Protein 2JR1 (pdb70)

Radius of gyration: 14.99 Å; Cα contacts (8 Å, |Δi|>4): 120; chains: 1; bounding box: 29×48×18 Å

Sequence (79 aa):
FNVKQKSEITALVKEVTPPRKAPSKAKREAPIKYWLPHSGATWSGRGKIPKPFEAWIGTAAYTAWKAKHPDEKFPAFPGFNVKQKSEITALVKEVTPPRKAPSKAKREAPIKYWLPHSGATWSGRGKIPKPFEAWIGTAAYTAWKAKHPDEKFPAFPGFNVKQKSEITALVKEVTPPRKAPSKAKREAPIKYWLPHSGATWSGRGKIPKPFEAWIGTAAYTAWKAKHPDEKFPAFPGFNVKQKSEITALVKEVTPPRKAPSKAKREAPIKYWLPHSGATWSGRGKIPKPFEAWIGTAAYTAWKAKHPDEKFPAFPGFNVKQKSEITALVKEVTPPRKAPSKAKREAPIKYWLPHSGATWSGRGKIPKPFEAWIGTAAYTAWKAKHPDEKFPAFPGFNVKQKSEITALVKEVTPPRKAPSKAKREAPIKYWLPHSGATWSGRGKIPKPFEAWIGTAAYTAWKAKHPDEKFPAFPGFNVKQKSEITALVKEVTPPRKAPSKAKREAPIKYWLPHSGATWSGRGKIPKPFEAWIGTAAYTAWKAKHPDEKFPAFPGFNVKQKSEITALVKEVTPPRKAPSKAKREAPIKYWLPHSGATWSGRGKIPKPFEAWIGTAAYTAWKAKHPDEKFPAFPGFNVKQKSEITALVKEVTPPRKAPSKAKREAPIKYWLPHSGATWSGRGKIPKPFEAWIGTAAYTAWKAKHPDEKFPAFPGFNVKQKSEITALVKEVTPPRKAPSKAKREAPIKYWLPHSGATWSGRGKIPKPFEAWIGTAAYTAWKAKHPDEKFPAFPGFNVKQKSEITALVKEVTPPRKAPSKAKREAPIKYWLPHSGATWSGRGKIPKPFEAWIGTAAYTAWKAKHPDEKFPAFPGFNVKQKSEITALVKEVTPPRKAPSKAKREAPIKYWLPHSGATWSGRGKIPKPFEAWIGTAAYTAWKAKHPDEKFPAFPGFNVKQKSEITALVKEVTPPRKAPSKAKREAPIKYWLPHSGATWSGRGKIPKPFEAWIGTAAYTAWKAKHPDEKFPAFPGFNVKQKSEITALVKEVTPPRKAPSKAKREAPIKYWLPHSGATWSGRGKIPKPFEAWIGTAAYTAWKAKHPDEKFPAFPGFNVKQKSEITALVKEVTPPRKAPSKAKREAPIKYWLPHSGATWSGRGKIPKPFEAWIGTAAYTAWKAKHPDEKFPAFPGFNVKQKSEITALVKEVTPPRKAPSKAKREAPIKYWLPHSGATWSGRGKIPKPFEAWIGTAAYTAWKAKHPDEKFPAFPGFNVKQKSEITALVKEVTPPRKAPSKAKREAPIKYWLPHSGATWSGRGKIPKPFEAWIGTAAYTAWKAKHPDEKFPAFPGFNVKQKSEITALVKEVTPPRKAPSKAKREAPIKYWLPHSGATWSGRGKIPKPFEAWIGTAAYTAWKAKHPDEKFPAFPGFNVKQKSEITALVKEVTPPRKAPSKAKREAPIKYWLPHSGATWSGRGKIPKPFEAWIGTAAYTAWKAKHPDEKFPAFPGFNVKQKSEITALVKEVTPPRKAPSKAKREAPIKYWLPHSGATWSGRGKIPKPFEAWIGTAAYTAWKAKHPDEKFPAFPG

Foldseek 3Di:
DLQDAKDWDFADFDDDDPPDTDRWGWTWIFADCVVDVDGTDTDTHDPDDCQVPLQVCQQPVVVVRCVVHPPRGDNHHND

Solvent-accessible surface area: 6063 Å² total; per-resid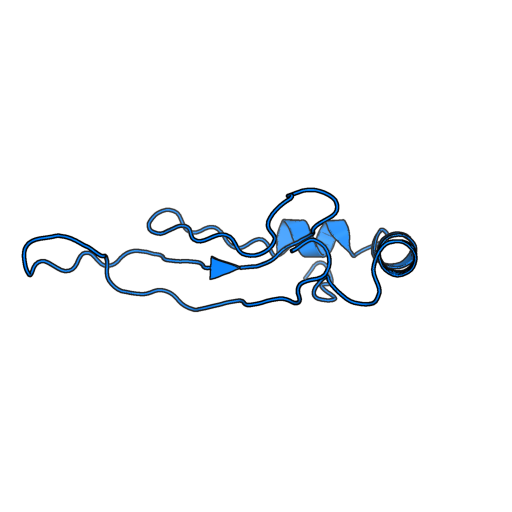ue (Å²): 214,102,97,114,104,32,59,77,101,122,49,112,88,60,114,71,147,79,145,197,107,50,112,18,119,5,50,92,8,3,6,2,19,147,172,63,123,138,11,32,42,101,123,44,41,157,43,27,95,23,66,109,72,1,7,205,35,11,85,80,43,64,114,50,13,83,95,108,37,88,60,7,1,105,88,19,164,84,110

InterPro domains:
  IPR027444 DNA-binding protein H-NS-like, C-terminal domain [PF00816] (85-112)
  IPR027444 DNA-binding protein H-NS-like, C-terminal domain [SM00528] (79-122)

Nearest PDB structures (foldseek):
  2jr1-assembly1_A  TM=9.848E-01  e=1.106E-14  Xylella fastidiosa 9a5c
  2jr1-assembly1_A  TM=9.880E-01  e=7.679E-14  Xylella fastidiosa 9a5c
  2jr1-assembly1_A  TM=9.969E-01  e=1.617E-14  Xylella fastidiosa 9a5c
  6koj-assembly2_B  TM=3.858E-01  e=5.248E+00  Homo sapiens
  2jr1-assembly1_A  TM=9.947E-01  e=1.209E-13  Xylella fastidiosa 9a5c

Secondary structure (DSSP, 8-state):
--S-----B---PPP-SSS-----EEEEE---TTT-SSS-EEEEES----HHHHHHHHHTTHHHHHHHSSS-S------

CATH classification: 3.30.160.510

Organism: Xylella fastidiosa (strain 9a5c) (NCBI:txid160492)

Structure (mmCIF, N/CA/C/O backbone):
data_2JR1
#
_entry.id   2JR1
#
loop_
_atom_site.group_PDB
_atom_site.id
_atom_site.type_symbol
_atom_site.label_atom_id
_atom_site.label_alt_id
_atom_site.label_comp_id
_atom_site.label_asym_id
_atom_site.label_entity_id
_atom_site.label_seq_id
_atom_site.pdbx_PDB_ins_code
_atom_site.Cartn_x
_atom_site.Cartn_y
_atom_site.Cartn_z
_atom_site.occupancy
_atom_site.B_iso_or_equiv
_atom_site.auth_seq_id
_atom_site.auth_comp_id
_atom_site.auth_asym_id
_atom_site.auth_atom_id
_atom_site.pdbx_PDB_model_num
ATOM 1 N N . PHE A 1 1 ? -11.046 8.884 -3.923 1.00 0.00 1 PHE A N 1
ATOM 2 C CA . PHE A 1 1 ? -11.073 10.370 -3.952 1.00 0.00 1 PHE A CA 1
ATOM 3 C C . PHE A 1 1 ? -9.695 10.978 -4.353 1.00 0.00 1 PHE A C 1
ATOM 4 O O . PHE A 1 1 ? -8.631 10.388 -4.123 1.00 0.00 1 PHE A O 1
ATOM 22 N N . ASN A 1 2 ? -9.716 12.203 -4.917 1.00 0.00 2 ASN A N 1
ATOM 23 C CA . ASN A 1 2 ? -8.473 12.972 -5.215 1.00 0.00 2 ASN A CA 1
ATOM 24 C C . ASN A 1 2 ? -7.713 13.434 -3.932 1.00 0.00 2 ASN A C 1
ATOM 25 O O . ASN A 1 2 ? -6.540 13.086 -3.773 1.00 0.00 2 ASN A O 1
ATOM 36 N N . VAL A 1 3 ? -8.361 14.164 -3.015 1.00 0.00 3 VAL A N 1
ATOM 37 C CA . VAL A 1 3 ? -7.804 14.403 -1.645 1.00 0.00 3 VAL A CA 1
ATOM 38 C C . VAL A 1 3 ? -8.173 13.188 -0.738 1.00 0.00 3 VAL A C 1
ATOM 39 O O . VAL A 1 3 ? -9.354 12.904 -0.507 1.00 0.00 3 VAL A O 1
ATOM 52 N N . LYS A 1 4 ? -7.156 12.400 -0.342 1.00 0.00 4 LYS A N 1
ATOM 53 C CA . LYS A 1 4 ? -7.362 11.185 0.494 1.00 0.00 4 LYS A CA 1
ATOM 54 C C . LYS A 1 4 ? -5.977 10.794 1.126 1.00 0.00 4 LYS A C 1
ATOM 55 O O . LYS A 1 4 ? -5.060 10.341 0.428 1.00 0.00 4 LYS A O 1
ATOM 74 N N . GLN A 1 5 ? -5.866 10.971 2.451 1.00 0.00 5 GLN A N 1
ATOM 75 C CA . GLN A 1 5 ? -4.595 10.759 3.200 1.00 0.00 5 GLN A CA 1
ATOM 76 C C . GLN A 1 5 ? -4.168 9.257 3.333 1.00 0.00 5 GLN A C 1
ATOM 77 O O . GLN A 1 5 ? -4.890 8.330 2.947 1.00 0.00 5 GLN A O 1
ATOM 91 N N . LYS A 1 6 ? -2.929 9.037 3.785 1.00 0.00 6 LYS A N 1
ATOM 92 C CA . LYS A 1 6 ? -2.182 7.779 3.528 1.00 0.00 6 LYS A CA 1
ATOM 93 C C . LYS A 1 6 ? -2.570 6.579 4.459 1.00 0.00 6 LYS A C 1
ATOM 94 O O . LYS A 1 6 ? -3.222 6.728 5.494 1.00 0.00 6 LYS A O 1
ATOM 113 N N . SER A 1 7 ? -2.204 5.361 4.042 1.00 0.00 7 SER A N 1
ATOM 114 C CA . SER A 1 7 ? -2.438 4.132 4.852 1.00 0.00 7 SER A CA 1
ATOM 115 C C . SER A 1 7 ? -1.394 3.057 4.448 1.00 0.00 7 SER A C 1
ATOM 116 O O . SER A 1 7 ? -1.445 2.559 3.323 1.00 0.00 7 SER A O 1
ATOM 124 N N . GLU A 1 8 ? -0.454 2.739 5.351 1.00 0.00 8 GLU A N 1
ATOM 125 C CA . GLU A 1 8 ? 0.594 1.711 5.095 1.00 0.00 8 GLU A CA 1
ATOM 126 C C . GLU A 1 8 ? 0.369 0.511 6.058 1.00 0.00 8 GLU A C 1
ATOM 127 O O . GLU A 1 8 ? 0.522 0.644 7.276 1.00 0.00 8 GLU A O 1
ATOM 139 N N . ILE A 1 9 ? -0.047 -0.638 5.509 1.00 0.00 9 ILE A N 1
ATOM 140 C CA . ILE A 1 9 ? -0.532 -1.793 6.320 1.00 0.00 9 ILE A CA 1
ATOM 141 C C . ILE A 1 9 ? 0.396 -3.034 6.061 1.00 0.00 9 ILE A C 1
ATOM 142 O O . ILE A 1 9 ? 0.893 -3.287 4.956 1.00 0.00 9 ILE A O 1
ATOM 158 N N . THR A 1 10 ? 0.594 -3.804 7.135 1.00 0.00 10 THR A N 1
ATOM 159 C CA . THR A 1 10 ? 1.526 -4.956 7.176 1.00 0.00 10 THR A CA 1
ATOM 160 C C . THR A 1 10 ? 0.980 -6.240 6.480 1.00 0.00 10 THR A C 1
ATOM 161 O O . THR A 1 10 ? -0.224 -6.415 6.264 1.00 0.00 10 THR A O 1
ATOM 172 N N . ALA A 1 11 ? 1.910 -7.140 6.132 1.00 0.00 11 ALA A N 1
ATOM 173 C CA . ALA A 1 11 ? 1.609 -8.388 5.408 1.00 0.00 11 ALA A CA 1
ATOM 174 C C . ALA A 1 11 ? 0.717 -9.432 6.146 1.00 0.00 11 ALA A C 1
ATOM 175 O O . ALA A 1 11 ? 0.749 -9.586 7.369 1.00 0.00 11 ALA A O 1
ATOM 182 N N . LEU A 1 12 ? -0.086 -10.136 5.342 1.00 0.00 12 LEU A N 1
ATOM 183 C CA . LEU A 1 12 ? -1.143 -11.059 5.821 1.00 0.00 12 LEU A CA 1
ATOM 184 C C . LEU A 1 12 ? -1.072 -12.395 5.021 1.00 0.00 12 LEU A C 1
ATOM 185 O O . LEU A 1 12 ? -0.651 -12.446 3.857 1.00 0.00 12 LEU A O 1
ATOM 201 N N . VAL A 1 13 ? -1.543 -13.480 5.646 1.00 0.00 13 VAL A N 1
ATOM 202 C CA . VAL A 1 13 ? -1.728 -14.790 4.969 1.00 0.00 13 VAL A CA 1
ATOM 203 C C . VAL A 1 13 ? -2.846 -14.766 3.868 1.00 0.00 13 VAL A C 1
ATOM 204 O O . VAL A 1 13 ? -3.856 -14.070 4.000 1.00 0.00 13 VAL A O 1
ATOM 217 N N . LYS A 1 14 ? -2.628 -15.514 2.779 1.00 0.00 14 LYS A N 1
ATOM 218 C CA . LYS A 1 14 ? -3.359 -15.293 1.501 1.00 0.00 14 LYS A CA 1
ATOM 219 C C . LYS A 1 14 ? -4.866 -15.680 1.504 1.00 0.00 14 LYS A C 1
ATOM 220 O O . LYS A 1 14 ? -5.284 -16.712 2.047 1.00 0.00 14 LYS A O 1
ATOM 239 N N . GLU A 1 15 ? -5.670 -14.863 0.809 1.00 0.00 15 GLU A N 1
ATOM 240 C CA . GLU A 1 15 ? -7.063 -15.211 0.439 1.00 0.00 15 GLU A CA 1
ATOM 241 C C . GLU A 1 15 ? -7.128 -16.321 -0.660 1.00 0.00 15 GLU A C 1
ATOM 242 O O . GLU A 1 15 ? -6.609 -16.173 -1.772 1.00 0.00 15 GLU A O 1
ATOM 254 N N . VAL A 1 16 ? -7.717 -17.461 -0.283 1.00 0.00 16 VAL A N 1
ATOM 255 C CA . VAL A 1 16 ? -7.830 -18.670 -1.154 1.00 0.00 16 VAL A CA 1
ATOM 256 C C . VAL A 1 16 ? -9.184 -19.381 -0.740 1.00 0.00 16 VAL A C 1
ATOM 257 O O . VAL A 1 16 ? -9.509 -19.429 0.455 1.00 0.00 16 VAL A O 1
ATOM 270 N N . THR A 1 17 ? -9.935 -19.946 -1.701 1.00 0.00 17 THR A N 1
ATOM 271 C CA . THR A 1 17 ? -11.262 -20.580 -1.420 1.00 0.00 17 THR A CA 1
ATOM 272 C C . THR A 1 17 ? -11.223 -21.769 -0.398 1.00 0.00 17 THR A C 1
ATOM 273 O O . THR A 1 17 ? -11.957 -21.647 0.586 1.00 0.00 17 THR A O 1
ATOM 284 N N . PRO A 1 18 ? -10.433 -22.874 -0.516 1.00 0.00 18 PRO A N 1
ATOM 285 C CA . PRO A 1 18 ? -10.303 -23.878 0.588 1.00 0.00 18 PRO A CA 1
ATOM 286 C C . PRO A 1 18 ? -9.356 -23.453 1.762 1.00 0.00 18 PRO A C 1
ATOM 287 O O . PRO A 1 18 ? -8.547 -22.530 1.584 1.00 0.00 18 PRO A O 1
ATOM 298 N N . PRO A 1 19 ? -9.375 -24.107 2.959 1.00 0.00 19 PRO A N 1
ATOM 299 C CA . PRO A 1 19 ? -8.499 -23.709 4.119 1.00 0.00 19 PRO A CA 1
ATOM 300 C C . PRO A 1 19 ? -6.992 -24.090 3.994 1.00 0.00 19 PRO A C 1
ATOM 301 O O . PRO A 1 19 ? -6.456 -24.917 4.734 1.00 0.00 19 PRO A O 1
ATOM 312 N N . ARG A 1 20 ? -6.310 -23.418 3.057 1.00 0.00 20 ARG A N 1
ATOM 313 C CA . ARG A 1 20 ? -4.865 -23.621 2.780 1.00 0.00 20 ARG A CA 1
ATOM 314 C C . ARG A 1 20 ? -4.204 -22.220 2.655 1.00 0.00 20 ARG A C 1
ATOM 315 O O . ARG A 1 20 ? -4.338 -21.537 1.635 1.00 0.00 20 ARG A O 1
ATOM 336 N N . LYS A 1 21 ? -3.523 -21.779 3.720 1.00 0.00 21 LYS A N 1
ATOM 337 C CA . LYS A 1 21 ? -3.016 -20.389 3.824 1.00 0.00 21 LYS A CA 1
ATOM 338 C C . LYS A 1 21 ? -1.538 -20.268 3.347 1.00 0.00 21 LYS A C 1
ATOM 339 O O . LYS A 1 21 ? -0.600 -20.609 4.073 1.00 0.00 21 LYS A O 1
ATOM 358 N N . ALA A 1 22 ? -1.345 -19.730 2.132 1.00 0.00 22 ALA A N 1
ATOM 359 C CA . ALA A 1 22 ? 0.006 -19.402 1.615 1.00 0.00 22 ALA A CA 1
ATOM 360 C C . ALA A 1 22 ? 0.644 -18.139 2.294 1.00 0.00 22 ALA A C 1
ATOM 361 O O . ALA A 1 22 ? -0.081 -17.151 2.484 1.00 0.00 22 ALA A O 1
ATOM 368 N N . PRO A 1 23 ? 1.959 -18.098 2.646 1.00 0.00 23 PRO A N 1
ATOM 369 C CA . PRO A 1 23 ? 2.567 -16.913 3.343 1.00 0.00 23 PRO A CA 1
ATOM 370 C C . PRO A 1 23 ? 2.903 -15.727 2.400 1.00 0.00 23 PRO A C 1
ATOM 371 O O . PRO A 1 23 ? 4.058 -15.457 2.059 1.00 0.00 23 PRO A O 1
ATOM 382 N N . SER A 1 24 ? 1.850 -15.008 1.993 1.00 0.00 24 SER A N 1
ATOM 383 C CA . SER A 1 24 ? 1.957 -13.943 0.974 1.00 0.00 24 SER A CA 1
ATOM 384 C C . SER A 1 24 ? 2.566 -12.633 1.518 1.00 0.00 24 SER A C 1
ATOM 385 O O . SER A 1 24 ? 2.107 -12.088 2.529 1.00 0.00 24 SER A O 1
ATOM 393 N N . LYS A 1 25 ? 3.571 -12.100 0.803 1.00 0.00 25 LYS A N 1
ATOM 394 C CA . LYS A 1 25 ? 4.149 -10.766 1.106 1.00 0.00 25 LYS A CA 1
ATOM 395 C C . LYS A 1 25 ? 3.169 -9.647 0.611 1.00 0.00 25 LYS A C 1
ATOM 396 O O . LYS A 1 25 ? 3.233 -9.177 -0.529 1.00 0.00 25 LYS A O 1
ATOM 415 N N . ALA A 1 26 ? 2.244 -9.277 1.505 1.00 0.00 26 ALA A N 1
ATOM 416 C CA . ALA A 1 26 ? 1.182 -8.302 1.215 1.00 0.00 26 ALA A CA 1
ATOM 417 C C . ALA A 1 26 ? 1.594 -6.888 1.674 1.00 0.00 26 ALA A C 1
ATOM 418 O O . ALA A 1 26 ? 1.968 -6.656 2.827 1.00 0.00 26 ALA A O 1
ATOM 425 N N . LYS A 1 27 ? 1.560 -5.945 0.739 1.00 0.00 27 LYS A N 1
ATOM 426 C CA . LYS A 1 27 ? 1.903 -4.533 1.021 1.00 0.00 27 LYS A CA 1
ATOM 427 C C . LYS A 1 27 ? 0.757 -3.630 0.486 1.00 0.00 27 LYS A C 1
ATOM 428 O O . LYS A 1 27 ? 0.333 -3.734 -0.673 1.00 0.00 27 LYS A O 1
ATOM 447 N N . ARG A 1 28 ? 0.222 -2.785 1.373 1.00 0.00 28 ARG A N 1
ATOM 448 C CA . ARG A 1 28 ? -0.933 -1.911 1.064 1.00 0.00 28 ARG A CA 1
ATOM 449 C C . ARG A 1 28 ? -0.500 -0.471 1.454 1.00 0.00 28 ARG A C 1
ATOM 450 O O . ARG A 1 28 ? -0.482 -0.154 2.645 1.00 0.00 28 ARG A O 1
ATOM 471 N N . GLU A 1 29 ? -0.109 0.348 0.468 1.00 0.00 29 GLU A N 1
ATOM 472 C CA . GLU A 1 29 ? 0.510 1.670 0.724 1.00 0.00 29 GLU A CA 1
ATOM 473 C C . GLU A 1 29 ? -0.106 2.757 -0.211 1.00 0.00 29 GLU A C 1
ATOM 474 O O . GLU A 1 29 ? -0.329 2.521 -1.408 1.00 0.00 29 GLU A O 1
ATOM 486 N N . ALA A 1 30 ? -0.263 3.976 0.323 1.00 0.00 30 ALA A N 1
ATOM 487 C CA . ALA A 1 30 ? -0.433 5.176 -0.513 1.00 0.00 30 ALA A CA 1
ATOM 488 C C . ALA A 1 30 ? 0.908 5.912 -0.841 1.00 0.00 30 ALA A C 1
ATOM 489 O O . ALA A 1 30 ? 1.533 6.442 0.081 1.00 0.00 30 ALA A O 1
ATOM 496 N N . PRO A 1 31 ? 1.316 6.060 -2.124 1.00 0.00 31 PRO A N 1
ATOM 497 C CA . PRO A 1 31 ? 2.356 7.063 -2.527 1.00 0.00 31 PRO A CA 1
ATOM 498 C C . PRO A 1 31 ? 1.680 8.407 -2.925 1.00 0.00 31 PRO A C 1
ATOM 499 O O . PRO A 1 31 ? 1.082 9.067 -2.064 1.00 0.00 31 PRO A O 1
ATOM 510 N N . ILE A 1 32 ? 1.743 8.817 -4.201 1.00 0.00 32 ILE A N 1
ATOM 511 C CA . ILE A 1 32 ? 1.351 10.176 -4.647 1.00 0.00 32 ILE A CA 1
ATOM 512 C C . ILE A 1 32 ? 0.139 10.169 -5.621 1.00 0.00 32 ILE A C 1
ATOM 513 O O . ILE A 1 32 ? 0.106 9.422 -6.602 1.00 0.00 32 ILE A O 1
ATOM 529 N N . LYS A 1 33 ? -0.814 11.087 -5.377 1.00 0.00 33 LYS A N 1
ATOM 530 C CA . LYS A 1 33 ? -1.925 11.364 -6.334 1.00 0.00 33 LYS A CA 1
ATOM 531 C C . LYS A 1 33 ? -1.542 12.075 -7.675 1.00 0.00 33 LYS A C 1
ATOM 532 O O . LYS A 1 33 ? -2.249 11.907 -8.668 1.00 0.00 33 LYS A O 1
ATOM 551 N N . TYR A 1 34 ? -0.440 12.837 -7.690 1.00 0.00 34 TYR A N 1
ATOM 552 C CA . TYR A 1 34 ? 0.149 13.399 -8.935 1.00 0.00 34 TYR A CA 1
ATOM 553 C C . TYR A 1 34 ? 0.655 12.353 -9.992 1.00 0.00 34 TYR A C 1
ATOM 554 O O . TYR A 1 34 ? 0.515 12.608 -11.188 1.00 0.00 34 TYR A O 1
ATOM 572 N N . TRP A 1 35 ? 1.213 11.207 -9.559 1.00 0.00 35 TRP A N 1
ATOM 573 C CA . TRP A 1 35 ? 1.577 10.084 -10.471 1.00 0.00 35 TRP A CA 1
ATOM 574 C C . TRP A 1 35 ? 0.449 9.010 -10.616 1.00 0.00 35 TRP A C 1
ATOM 575 O O . TRP A 1 35 ? 0.117 8.663 -11.750 1.00 0.00 35 TRP A O 1
ATOM 596 N N . LEU A 1 36 ? -0.104 8.459 -9.514 1.00 0.00 36 LEU A N 1
ATOM 597 C CA . LEU A 1 36 ? -1.137 7.392 -9.582 1.00 0.00 36 LEU A CA 1
ATOM 598 C C . LEU A 1 36 ? -2.552 7.952 -9.204 1.00 0.00 36 LEU A C 1
ATOM 599 O O . LEU A 1 36 ? -2.668 8.552 -8.129 1.00 0.00 36 LEU A O 1
ATOM 615 N N . PRO A 1 37 ? -3.655 7.741 -9.976 1.00 0.00 37 PRO A N 1
ATOM 616 C CA . PRO A 1 37 ? -5.012 8.275 -9.599 1.00 0.00 37 PRO A CA 1
ATOM 617 C C . PRO A 1 37 ? -5.689 7.723 -8.307 1.00 0.00 37 PRO A C 1
ATOM 618 O O . PRO A 1 37 ? -6.523 8.412 -7.719 1.00 0.00 37 PRO A O 1
ATOM 629 N N . HIS A 1 38 ? -5.307 6.522 -7.853 1.00 0.00 38 HIS A N 1
ATOM 630 C CA . HIS A 1 38 ? -5.665 5.992 -6.520 1.00 0.00 38 HIS A CA 1
ATOM 631 C C . HIS A 1 38 ? -4.358 5.837 -5.677 1.00 0.00 38 HIS A C 1
ATOM 632 O O . HIS A 1 38 ? -3.538 4.961 -5.963 1.00 0.00 38 HIS A O 1
ATOM 647 N N . SER A 1 39 ? -4.197 6.633 -4.604 1.00 0.00 39 SER A N 1
ATOM 648 C CA . SER A 1 39 ? -3.106 6.423 -3.619 1.00 0.00 39 SER A CA 1
ATOM 649 C C . SER A 1 39 ? -3.587 5.485 -2.477 1.00 0.00 39 SER A C 1
ATOM 650 O O . SER A 1 39 ? -4.324 5.912 -1.579 1.00 0.00 39 SER A O 1
ATOM 658 N N . GLY A 1 40 ? -3.182 4.220 -2.572 1.00 0.00 40 GLY A N 1
ATOM 659 C CA . GLY A 1 40 ? -3.594 3.151 -1.644 1.00 0.00 40 GLY A CA 1
ATOM 660 C C . GLY A 1 40 ? -3.733 1.820 -2.394 1.00 0.00 40 GLY A C 1
ATOM 661 O O . GLY A 1 40 ? -4.850 1.423 -2.732 1.00 0.00 40 GLY A O 1
ATOM 665 N N . ALA A 1 41 ? -2.595 1.184 -2.700 1.00 0.00 41 ALA A N 1
ATOM 666 C CA . ALA A 1 41 ? -2.538 0.054 -3.656 1.00 0.00 41 ALA A CA 1
ATOM 667 C C . ALA A 1 41 ? -2.189 -1.281 -2.948 1.00 0.00 41 ALA A C 1
ATOM 668 O O . ALA A 1 41 ? -1.106 -1.408 -2.365 1.00 0.00 41 ALA A O 1
ATOM 675 N N . THR A 1 42 ? -3.097 -2.265 -3.020 1.00 0.00 42 THR A N 1
ATOM 676 C CA . THR A 1 42 ? -2.883 -3.617 -2.430 1.00 0.00 42 THR A CA 1
ATOM 677 C C . THR A 1 42 ? -2.160 -4.582 -3.411 1.00 0.00 42 THR A C 1
ATOM 678 O O . THR A 1 42 ? -2.683 -4.893 -4.482 1.00 0.00 42 THR A O 1
ATOM 689 N N . TRP A 1 43 ? -0.976 -5.080 -3.019 1.00 0.00 43 TRP A N 1
ATOM 690 C CA . TRP A 1 43 ? -0.264 -6.145 -3.780 1.00 0.00 43 TRP A CA 1
ATOM 691 C C . TRP A 1 43 ? 0.019 -7.341 -2.828 1.00 0.00 43 TRP A C 1
ATOM 692 O O . TRP A 1 43 ? 0.872 -7.242 -1.945 1.00 0.00 43 TRP A O 1
ATOM 713 N N . SER A 1 44 ? -0.670 -8.469 -3.050 1.00 0.00 44 SER A N 1
ATOM 714 C CA . SER A 1 44 ? -0.387 -9.743 -2.343 1.00 0.00 44 SER A CA 1
ATOM 715 C C . SER A 1 44 ? 0.524 -10.680 -3.199 1.00 0.00 44 SER A C 1
ATOM 716 O O . SER A 1 44 ? 0.024 -11.323 -4.131 1.00 0.00 44 SER A O 1
ATOM 724 N N . GLY A 1 45 ? 1.827 -10.750 -2.897 1.00 0.00 45 GLY A N 1
ATOM 725 C CA . GLY A 1 45 ? 2.751 -11.648 -3.635 1.00 0.00 45 GLY A CA 1
ATOM 726 C C . GLY A 1 45 ? 4.192 -11.139 -3.710 1.00 0.00 45 GLY A C 1
ATOM 727 O O . GLY A 1 45 ? 5.042 -11.567 -2.926 1.00 0.00 45 GLY A O 1
ATOM 731 N N . ARG A 1 46 ? 4.463 -10.243 -4.667 1.00 0.00 46 ARG A N 1
ATOM 732 C CA . ARG A 1 46 ? 5.795 -9.590 -4.801 1.00 0.00 46 ARG A CA 1
ATOM 733 C C . ARG A 1 46 ? 5.977 -8.472 -3.744 1.00 0.00 46 ARG A C 1
ATOM 734 O O . ARG A 1 46 ? 5.081 -7.650 -3.514 1.00 0.00 46 ARG A O 1
ATOM 755 N N . GLY A 1 47 ? 7.170 -8.429 -3.132 1.00 0.00 47 GLY A N 1
ATOM 756 C CA . GLY A 1 47 ? 7.482 -7.450 -2.068 1.00 0.00 47 GLY A CA 1
ATOM 757 C C . GLY A 1 47 ? 7.739 -6.012 -2.540 1.00 0.00 47 GLY A C 1
ATOM 758 O O . GLY A 1 47 ? 8.884 -5.564 -2.575 1.00 0.00 47 GLY A O 1
ATOM 762 N N . LYS A 1 48 ? 6.654 -5.299 -2.859 1.00 0.00 48 LYS A N 1
ATOM 763 C CA . LYS A 1 48 ? 6.712 -3.863 -3.229 1.00 0.00 48 LYS A CA 1
ATOM 764 C C . LYS A 1 48 ? 6.678 -2.945 -1.979 1.00 0.00 48 LYS A C 1
ATOM 765 O O . LYS A 1 48 ? 5.741 -3.020 -1.183 1.00 0.00 48 LYS A O 1
ATOM 784 N N . ILE A 1 49 ? 7.675 -2.070 -1.818 1.00 0.00 49 ILE A N 1
ATOM 785 C CA . ILE A 1 49 ? 7.649 -1.020 -0.762 1.00 0.00 49 ILE A CA 1
ATOM 786 C C . ILE A 1 49 ? 7.969 0.333 -1.503 1.00 0.00 49 ILE A C 1
ATOM 787 O O . ILE A 1 49 ? 9.125 0.503 -1.910 1.00 0.00 49 ILE A O 1
ATOM 803 N N . PRO A 1 50 ? 7.051 1.323 -1.675 1.00 0.00 50 PRO A N 1
ATOM 804 C CA . PRO A 1 50 ? 7.369 2.596 -2.420 1.00 0.00 50 PRO A CA 1
ATOM 805 C C . PRO A 1 50 ? 8.147 3.720 -1.676 1.00 0.00 50 PRO A C 1
ATOM 806 O O . PRO A 1 50 ? 8.018 4.898 -2.009 1.00 0.00 50 PRO A O 1
ATOM 817 N N . LYS A 1 51 ? 9.036 3.326 -0.767 1.00 0.00 51 LYS A N 1
ATOM 818 C CA . LYS A 1 51 ? 9.974 4.232 -0.067 1.00 0.00 51 LYS A CA 1
ATOM 819 C C . LYS A 1 51 ? 11.129 4.811 -0.931 1.00 0.00 51 LYS A C 1
ATOM 820 O O . LYS A 1 51 ? 11.244 6.036 -0.890 1.00 0.00 51 LYS A O 1
ATOM 839 N N . PRO A 1 52 ? 11.953 4.100 -1.753 1.00 0.00 52 PRO A N 1
ATOM 840 C CA . PRO A 1 52 ? 12.857 4.783 -2.749 1.00 0.00 52 PRO A CA 1
ATOM 841 C C . PRO A 1 52 ? 12.176 5.658 -3.843 1.00 0.00 52 PRO A C 1
ATOM 842 O O . PRO A 1 52 ? 12.767 6.655 -4.264 1.00 0.00 52 PRO A O 1
ATOM 853 N N . PHE A 1 53 ? 10.926 5.341 -4.237 1.00 0.00 53 PHE A N 1
ATOM 854 C CA . PHE A 1 53 ? 10.071 6.267 -5.024 1.00 0.00 53 PHE A CA 1
ATOM 855 C C . PHE A 1 53 ? 9.642 7.525 -4.216 1.00 0.00 53 PHE A C 1
ATOM 856 O O . PHE A 1 53 ? 10.052 8.619 -4.599 1.00 0.00 53 PHE A O 1
ATOM 873 N N . GLU A 1 54 ? 8.872 7.385 -3.121 1.00 0.00 54 GLU A N 1
ATOM 874 C CA . GLU A 1 54 ? 8.446 8.538 -2.269 1.00 0.00 54 GLU A CA 1
ATOM 875 C C . GLU A 1 54 ? 9.580 9.424 -1.650 1.00 0.00 54 GLU A C 1
ATOM 876 O O . GLU A 1 54 ? 9.367 10.626 -1.474 1.00 0.00 54 GLU A O 1
ATOM 888 N N . ALA A 1 55 ? 10.762 8.846 -1.381 1.00 0.00 55 ALA A N 1
ATOM 889 C CA . ALA A 1 55 ? 11.988 9.597 -1.044 1.00 0.00 55 ALA A CA 1
ATOM 890 C C . ALA A 1 55 ? 12.545 10.488 -2.186 1.00 0.00 55 ALA A C 1
ATOM 891 O O . ALA A 1 55 ? 12.695 11.688 -1.969 1.00 0.00 55 ALA A O 1
ATOM 898 N N . TRP A 1 56 ? 12.813 9.948 -3.390 1.00 0.00 56 TRP A N 1
ATOM 899 C CA . TRP A 1 56 ? 13.208 10.785 -4.563 1.00 0.00 56 TRP A CA 1
ATOM 900 C C . TRP A 1 56 ? 12.080 11.703 -5.143 1.00 0.00 56 TRP A C 1
ATOM 901 O O . TRP A 1 56 ? 12.368 12.834 -5.538 1.00 0.00 56 TRP A O 1
ATOM 922 N N . ILE A 1 57 ? 10.806 11.283 -5.075 1.00 0.00 57 ILE A N 1
ATOM 923 C CA . ILE A 1 57 ? 9.627 12.213 -5.145 1.00 0.00 57 ILE A CA 1
ATOM 924 C C . ILE A 1 57 ? 9.482 13.248 -3.955 1.00 0.00 57 ILE A C 1
ATOM 925 O O . ILE A 1 57 ? 8.573 14.083 -3.997 1.00 0.00 57 ILE A O 1
ATOM 941 N N . GLY A 1 58 ? 10.365 13.256 -2.947 1.00 0.00 58 GLY A N 1
ATOM 942 C CA . GLY A 1 58 ? 10.430 14.298 -1.900 1.00 0.00 58 GLY A CA 1
ATOM 943 C C . GLY A 1 58 ? 11.760 15.047 -1.685 1.00 0.00 58 GLY A C 1
ATOM 944 O O . GLY A 1 58 ? 11.688 16.156 -1.159 1.00 0.00 58 GLY A O 1
ATOM 948 N N . THR A 1 59 ? 12.924 14.502 -2.083 1.00 0.00 59 THR A N 1
ATOM 949 C CA . THR A 1 59 ? 14.266 15.135 -1.859 1.00 0.00 59 THR A CA 1
ATOM 950 C C . THR A 1 59 ? 14.392 16.647 -2.272 1.00 0.00 59 THR A C 1
ATOM 951 O O . THR A 1 59 ? 14.910 17.457 -1.504 1.00 0.00 59 THR A O 1
ATOM 962 N N . ALA A 1 60 ? 13.878 16.973 -3.466 1.00 0.00 60 ALA A N 1
ATOM 963 C CA . ALA A 1 60 ? 13.596 18.373 -3.873 1.00 0.00 60 ALA A CA 1
ATOM 964 C C . ALA A 1 60 ? 12.112 18.659 -4.277 1.00 0.00 60 ALA A C 1
ATOM 965 O O . ALA A 1 60 ? 11.617 19.756 -4.008 1.00 0.00 60 ALA A O 1
ATOM 972 N N . ALA A 1 61 ? 11.404 17.692 -4.885 1.00 0.00 61 ALA A N 1
ATOM 973 C CA . ALA A 1 61 ? 9.996 17.842 -5.307 1.00 0.00 61 ALA A CA 1
ATOM 974 C C . ALA A 1 61 ? 8.916 18.182 -4.241 1.00 0.00 61 ALA A C 1
ATOM 975 O O . ALA A 1 61 ? 7.924 18.813 -4.604 1.00 0.00 61 ALA A O 1
ATOM 982 N N . TYR A 1 62 ? 9.123 17.814 -2.965 1.00 0.00 62 TYR A N 1
ATOM 983 C CA . TYR A 1 62 ? 8.241 18.220 -1.833 1.00 0.00 62 TYR A CA 1
ATOM 984 C C . TYR A 1 62 ? 7.818 19.718 -1.761 1.00 0.00 62 TYR A C 1
ATOM 985 O O . TYR A 1 62 ? 6.637 19.966 -1.528 1.00 0.00 62 TYR A O 1
ATOM 1003 N N . THR A 1 63 ? 8.715 20.687 -2.011 1.00 0.00 63 THR A N 1
ATOM 1004 C CA . THR A 1 63 ? 8.310 22.124 -2.111 1.00 0.00 63 THR A CA 1
ATOM 1005 C C . THR A 1 63 ? 7.300 22.485 -3.250 1.00 0.00 63 THR A C 1
ATOM 1006 O O . THR A 1 63 ? 6.395 23.289 -3.016 1.00 0.00 63 THR A O 1
ATOM 1017 N N . ALA A 1 64 ? 7.428 21.873 -4.442 1.00 0.00 64 ALA A N 1
ATOM 1018 C CA . ALA A 1 64 ? 6.381 21.955 -5.497 1.00 0.00 64 ALA A CA 1
ATOM 1019 C C . ALA A 1 64 ? 5.110 21.077 -5.244 1.00 0.00 64 ALA A C 1
ATOM 1020 O O . ALA A 1 64 ? 3.991 21.531 -5.485 1.00 0.00 64 ALA A O 1
ATOM 1027 N N . TRP A 1 65 ? 5.294 19.848 -4.739 1.00 0.00 65 TRP A N 1
ATOM 1028 C CA . TRP A 1 65 ? 4.204 18.979 -4.237 1.00 0.00 65 TRP A CA 1
ATOM 1029 C C . TRP A 1 65 ? 3.279 19.587 -3.128 1.00 0.00 65 TRP A C 1
ATOM 1030 O O . TRP A 1 65 ? 2.058 19.461 -3.224 1.00 0.00 65 TRP A O 1
ATOM 1051 N N . LYS A 1 66 ? 3.862 20.261 -2.132 1.00 0.00 66 LYS A N 1
ATOM 1052 C CA . LYS A 1 66 ? 3.129 21.047 -1.105 1.00 0.00 66 LYS A CA 1
ATOM 1053 C C . LYS A 1 66 ? 2.275 22.255 -1.620 1.00 0.00 66 LYS A C 1
ATOM 1054 O O . LYS A 1 66 ? 1.210 22.511 -1.059 1.00 0.00 66 LYS A O 1
ATOM 1073 N N . ALA A 1 67 ? 2.706 22.955 -2.685 1.00 0.00 67 ALA A N 1
ATOM 1074 C CA . ALA A 1 67 ? 1.806 23.847 -3.461 1.00 0.00 67 ALA A CA 1
ATOM 1075 C C . ALA A 1 67 ? 0.643 23.140 -4.235 1.00 0.00 67 ALA A C 1
ATOM 1076 O O . ALA A 1 67 ? -0.463 23.675 -4.261 1.00 0.00 67 ALA A O 1
ATOM 1083 N N . LYS A 1 68 ? 0.875 21.958 -4.834 1.00 0.00 68 LYS A N 1
ATOM 1084 C CA . LYS A 1 68 ? -0.200 21.172 -5.500 1.00 0.00 68 LYS A CA 1
ATOM 1085 C C . LYS A 1 68 ? -1.217 20.466 -4.541 1.00 0.00 68 LYS A C 1
ATOM 1086 O O . LYS A 1 68 ? -2.407 20.448 -4.865 1.00 0.00 68 LYS A O 1
ATOM 1105 N N . HIS A 1 69 ? -0.783 19.869 -3.421 1.00 0.00 69 HIS A N 1
ATOM 1106 C CA . HIS A 1 69 ? -1.688 19.220 -2.428 1.00 0.00 69 HIS A CA 1
ATOM 1107 C C . HIS A 1 69 ? -1.241 19.527 -0.947 1.00 0.00 69 HIS A C 1
ATOM 1108 O O . HIS A 1 69 ? -0.046 19.742 -0.722 1.00 0.00 69 HIS A O 1
ATOM 1123 N N . PRO A 1 70 ? -2.132 19.544 0.088 1.00 0.00 70 PRO A N 1
ATOM 1124 C CA . PRO A 1 70 ? -1.849 20.253 1.388 1.00 0.00 70 PRO A CA 1
ATOM 1125 C C . PRO A 1 70 ? -0.752 19.634 2.272 1.00 0.00 70 PRO A C 1
ATOM 1126 O O . PRO A 1 70 ? 0.336 20.210 2.368 1.00 0.00 70 PRO A O 1
ATOM 1137 N N . ASP A 1 71 ? -0.955 18.459 2.875 1.00 0.00 71 ASP A N 1
ATOM 1138 C CA . ASP A 1 71 ? 0.150 17.482 3.052 1.00 0.00 71 ASP A CA 1
ATOM 1139 C C . ASP A 1 71 ? -0.389 16.041 2.821 1.00 0.00 71 ASP A C 1
ATOM 1140 O O . ASP A 1 71 ? -0.495 15.221 3.741 1.00 0.00 71 ASP A O 1
ATOM 1149 N N . GLU A 1 72 ? -0.729 15.731 1.559 1.00 0.00 72 GLU A N 1
ATOM 1150 C CA . GLU A 1 72 ? -1.193 14.369 1.194 1.00 0.00 72 GLU A CA 1
ATOM 1151 C C . GLU A 1 72 ? -0.073 13.275 1.199 1.00 0.00 72 GLU A C 1
ATOM 1152 O O . GLU A 1 72 ? -0.332 12.171 1.651 1.00 0.00 72 GLU A O 1
ATOM 1164 N N . LYS A 1 73 ? 1.125 13.572 0.681 1.00 0.00 73 LYS A N 1
ATOM 1165 C CA . LYS A 1 73 ? 2.271 12.619 0.606 1.00 0.00 73 LYS A CA 1
ATOM 1166 C C . LYS A 1 73 ? 3.044 12.475 1.946 1.00 0.00 73 LYS A C 1
ATOM 1167 O O . LYS A 1 73 ? 3.208 13.453 2.679 1.00 0.00 73 LYS A O 1
ATOM 1186 N N . PHE A 1 74 ? 3.548 11.263 2.260 1.00 0.00 74 PHE A N 1
ATOM 1187 C CA . PHE A 1 74 ? 4.328 11.037 3.517 1.00 0.00 74 PHE A CA 1
ATOM 1188 C C . PHE A 1 74 ? 5.762 11.674 3.435 1.00 0.00 74 PHE A C 1
ATOM 1189 O O . PHE A 1 74 ? 6.505 11.282 2.528 1.00 0.00 74 PHE A O 1
ATOM 1206 N N . PRO A 1 75 ? 6.213 12.603 4.319 1.00 0.00 75 PRO A N 1
ATOM 1207 C CA . PRO A 1 75 ? 7.505 13.347 4.119 1.00 0.00 75 PRO A CA 1
ATOM 1208 C C . PRO A 1 75 ? 8.784 12.495 4.313 1.00 0.00 75 PRO A C 1
ATOM 1209 O O . PRO A 1 75 ? 9.386 12.431 5.389 1.00 0.00 75 PRO A O 1
ATOM 1220 N N . ALA A 1 76 ? 9.172 11.841 3.213 1.00 0.00 76 ALA A N 1
ATOM 1221 C CA . ALA A 1 76 ? 10.266 10.855 3.194 1.00 0.00 76 ALA A CA 1
ATOM 1222 C C . ALA A 1 76 ? 11.572 11.438 2.586 1.00 0.00 76 ALA A C 1
ATOM 1223 O O . ALA A 1 76 ? 11.571 12.062 1.518 1.00 0.00 76 ALA A O 1
ATOM 1230 N N . PHE A 1 77 ? 12.684 11.194 3.279 1.00 0.00 77 PHE A N 1
ATOM 1231 C CA . PHE A 1 77 ? 14.050 11.537 2.799 1.00 0.00 77 PHE A CA 1
ATOM 1232 C C . PHE A 1 77 ? 14.800 10.300 2.187 1.00 0.00 77 PHE A C 1
ATOM 1233 O O . PHE A 1 77 ? 14.445 9.163 2.527 1.00 0.00 77 PHE A O 1
ATOM 1250 N N . PRO A 1 78 ? 15.862 10.437 1.347 1.00 0.00 78 PRO A N 1
ATOM 1251 C CA . PRO A 1 78 ? 16.662 9.258 0.878 1.00 0.00 78 PRO A CA 1
ATOM 1252 C C . PRO A 1 78 ? 17.651 8.739 1.958 1.00 0.00 78 PRO A C 1
ATOM 1253 O O . PRO A 1 78 ? 18.678 9.366 2.236 1.00 0.00 78 PRO A O 1
ATOM 1264 N N . GLY A 1 79 ? 17.309 7.594 2.569 1.00 0.00 79 GLY A N 1
ATOM 1265 C CA . GLY A 1 79 ? 18.090 7.024 3.685 1.00 0.00 79 GLY A CA 1
ATOM 1266 C C . GLY A 1 79 ? 18.203 5.507 3.588 1.00 0.00 79 GLY A C 1
ATOM 1267 O O . GLY A 1 79 ? 17.888 4.755 4.508 1.00 0.00 79 GLY A O 1
ATOM 1271 N N . PHE A 1 1 ? -13.929 15.498 -1.822 1.00 0.00 1 PHE A N 2
ATOM 1272 C CA . PHE A 1 1 ? -12.452 15.439 -1.864 1.00 0.00 1 PHE A CA 2
ATOM 1273 C C . PHE A 1 1 ? -11.950 14.266 -2.758 1.00 0.00 1 PHE A C 2
ATOM 1274 O O . PHE A 1 1 ? -12.135 13.089 -2.434 1.00 0.00 1 PHE A O 2
ATOM 1292 N N . ASN A 1 2 ? -11.229 14.609 -3.836 1.00 0.00 2 ASN A N 2
ATOM 1293 C CA . ASN A 1 2 ? -10.461 13.620 -4.649 1.00 0.00 2 ASN A CA 2
ATOM 1294 C C . ASN A 1 2 ? -9.211 12.996 -3.926 1.00 0.00 2 ASN A C 2
ATOM 1295 O O . ASN A 1 2 ? -8.921 11.808 -4.097 1.00 0.00 2 ASN A O 2
ATOM 1306 N N . VAL A 1 3 ? -8.454 13.823 -3.189 1.00 0.00 3 VAL A N 2
ATOM 1307 C CA . VAL A 1 3 ? -7.224 13.401 -2.475 1.00 0.00 3 VAL A CA 2
ATOM 1308 C C . VAL A 1 3 ? -7.515 12.975 -0.997 1.00 0.00 3 VAL A C 2
ATOM 1309 O O . VAL A 1 3 ? -8.397 13.530 -0.336 1.00 0.00 3 VAL A O 2
ATOM 1322 N N . LYS A 1 4 ? -6.773 11.971 -0.499 1.00 0.00 4 LYS A N 2
ATOM 1323 C CA . LYS A 1 4 ? -6.892 11.492 0.906 1.00 0.00 4 LYS A CA 2
ATOM 1324 C C . LYS A 1 4 ? -5.499 10.976 1.452 1.00 0.00 4 LYS A C 2
ATOM 1325 O O . LYS A 1 4 ? -4.675 10.409 0.723 1.00 0.00 4 LYS A O 2
ATOM 1344 N N . GLN A 1 5 ? -5.332 11.162 2.769 1.00 0.00 5 GLN A N 2
ATOM 1345 C CA . GLN A 1 5 ? -4.167 10.678 3.562 1.00 0.00 5 GLN A CA 2
ATOM 1346 C C . GLN A 1 5 ? -3.842 9.145 3.513 1.00 0.00 5 GLN A C 2
ATOM 1347 O O . GLN A 1 5 ? -4.503 8.345 2.845 1.00 0.00 5 GLN A O 2
ATOM 1361 N N . LYS A 1 6 ? -2.707 8.770 4.122 1.00 0.00 6 LYS A N 2
ATOM 1362 C CA . LYS A 1 6 ? -1.934 7.568 3.714 1.00 0.00 6 LYS A CA 2
ATOM 1363 C C . LYS A 1 6 ? -2.346 6.272 4.465 1.00 0.00 6 LYS A C 2
ATOM 1364 O O . LYS A 1 6 ? -2.550 6.270 5.680 1.00 0.00 6 LYS A O 2
ATOM 1383 N N . SER A 1 7 ? -2.465 5.168 3.708 1.00 0.00 7 SER A N 2
ATOM 1384 C CA . SER A 1 7 ? -2.871 3.854 4.272 1.00 0.00 7 SER A CA 2
ATOM 1385 C C . SER A 1 7 ? -1.677 2.868 4.217 1.00 0.00 7 SER A C 2
ATOM 1386 O O . SER A 1 7 ? -1.363 2.361 3.142 1.00 0.00 7 SER A O 2
ATOM 1394 N N . GLU A 1 8 ? -1.038 2.633 5.369 1.00 0.00 8 GLU A N 2
ATOM 1395 C CA . GLU A 1 8 ? 0.160 1.756 5.478 1.00 0.00 8 GLU A CA 2
ATOM 1396 C C . GLU A 1 8 ? -0.204 0.492 6.330 1.00 0.00 8 GLU A C 2
ATOM 1397 O O . GLU A 1 8 ? -0.195 0.543 7.564 1.00 0.00 8 GLU A O 2
ATOM 1409 N N . ILE A 1 9 ? -0.562 -0.627 5.673 1.00 0.00 9 ILE A N 2
ATOM 1410 C CA . ILE A 1 9 ? -1.052 -1.857 6.371 1.00 0.00 9 ILE A CA 2
ATOM 1411 C C . ILE A 1 9 ? 0.009 -3.005 6.238 1.00 0.00 9 ILE A C 2
ATOM 1412 O O . ILE A 1 9 ? 0.645 -3.206 5.197 1.00 0.00 9 ILE A O 2
ATOM 1428 N N . THR A 1 10 ? 0.137 -3.774 7.326 1.00 0.00 10 THR A N 2
ATOM 1429 C CA . THR A 1 10 ? 1.105 -4.898 7.445 1.00 0.00 10 THR A CA 2
ATOM 1430 C C . THR A 1 10 ? 0.689 -6.186 6.657 1.00 0.00 10 THR A C 2
ATOM 1431 O O . THR A 1 10 ? -0.490 -6.436 6.385 1.00 0.00 10 THR A O 2
ATOM 1442 N N . ALA A 1 11 ? 1.696 -7.001 6.300 1.00 0.00 11 ALA A N 2
ATOM 1443 C CA . ALA A 1 11 ? 1.527 -8.193 5.446 1.00 0.00 11 ALA A CA 2
ATOM 1444 C C . ALA A 1 11 ? 0.679 -9.362 6.029 1.00 0.00 11 ALA A C 2
ATOM 1445 O O . ALA A 1 11 ? 0.961 -9.880 7.112 1.00 0.00 11 ALA A O 2
ATOM 1452 N N . LEU A 1 12 ? -0.349 -9.770 5.273 1.00 0.00 12 LEU A N 2
ATOM 1453 C CA . LEU A 1 12 ? -1.283 -10.850 5.667 1.00 0.00 12 LEU A CA 2
ATOM 1454 C C . LEU A 1 12 ? -0.982 -12.156 4.862 1.00 0.00 12 LEU A C 2
ATOM 1455 O O . LEU A 1 12 ? -0.742 -12.130 3.650 1.00 0.00 12 LEU A O 2
ATOM 1471 N N . VAL A 1 13 ? -1.067 -13.301 5.551 1.00 0.00 13 VAL A N 2
ATOM 1472 C CA . VAL A 1 13 ? -1.027 -14.653 4.920 1.00 0.00 13 VAL A CA 2
ATOM 1473 C C . VAL A 1 13 ? -2.231 -14.919 3.949 1.00 0.00 13 VAL A C 2
ATOM 1474 O O . VAL A 1 13 ? -3.340 -14.422 4.161 1.00 0.00 13 VAL A O 2
ATOM 1487 N N . LYS A 1 14 ? -1.992 -15.702 2.885 1.00 0.00 14 LYS A N 2
ATOM 1488 C CA . LYS A 1 14 ? -2.913 -15.748 1.715 1.00 0.00 14 LYS A CA 2
ATOM 1489 C C . LYS A 1 14 ? -4.316 -16.377 2.008 1.00 0.00 14 LYS A C 2
ATOM 1490 O O . LYS A 1 14 ? -4.465 -17.378 2.721 1.00 0.00 14 LYS A O 2
ATOM 1509 N N . GLU A 1 15 ? -5.330 -15.741 1.428 1.00 0.00 15 GLU A N 2
ATOM 1510 C CA . GLU A 1 15 ? -6.753 -16.106 1.549 1.00 0.00 15 GLU A CA 2
ATOM 1511 C C . GLU A 1 15 ? -7.177 -17.039 0.378 1.00 0.00 15 GLU A C 2
ATOM 1512 O O . GLU A 1 15 ? -6.973 -16.745 -0.805 1.00 0.00 15 GLU A O 2
ATOM 1524 N N . VAL A 1 16 ? -7.709 -18.209 0.747 1.00 0.00 16 VAL A N 2
ATOM 1525 C CA . VAL A 1 16 ? -7.926 -19.345 -0.191 1.00 0.00 16 VAL A CA 2
ATOM 1526 C C . VAL A 1 16 ? -9.270 -20.073 0.213 1.00 0.00 16 VAL A C 2
ATOM 1527 O O . VAL A 1 16 ? -9.725 -20.004 1.361 1.00 0.00 16 VAL A O 2
ATOM 1540 N N . THR A 1 17 ? -9.885 -20.786 -0.739 1.00 0.00 17 THR A N 2
ATOM 1541 C CA . THR A 1 17 ? -11.157 -21.531 -0.506 1.00 0.00 17 THR A CA 2
ATOM 1542 C C . THR A 1 17 ? -11.022 -22.762 0.453 1.00 0.00 17 THR A C 2
ATOM 1543 O O . THR A 1 17 ? -11.746 -22.739 1.453 1.00 0.00 17 THR A O 2
ATOM 1554 N N . PRO A 1 18 ? -10.161 -23.811 0.277 1.00 0.00 18 PRO A N 2
ATOM 1555 C CA . PRO A 1 18 ? -9.889 -24.795 1.372 1.00 0.00 18 PRO A CA 2
ATOM 1556 C C . PRO A 1 18 ? -9.007 -24.217 2.527 1.00 0.00 18 PRO A C 2
ATOM 1557 O O . PRO A 1 18 ? -8.250 -23.266 2.281 1.00 0.00 18 PRO A O 2
ATOM 1568 N N . PRO A 1 19 ? -9.037 -24.746 3.780 1.00 0.00 19 PRO A N 2
ATOM 1569 C CA . PRO A 1 19 ? -8.284 -24.134 4.929 1.00 0.00 19 PRO A CA 2
ATOM 1570 C C . PRO A 1 19 ? -6.746 -24.348 4.864 1.00 0.00 19 PRO A C 2
ATOM 1571 O O . PRO A 1 19 ? -6.185 -25.301 5.413 1.00 0.00 19 PRO A O 2
ATOM 1582 N N . ARG A 1 20 ? -6.087 -23.429 4.142 1.00 0.00 20 ARG A N 2
ATOM 1583 C CA . ARG A 1 20 ? -4.650 -23.544 3.775 1.00 0.00 20 ARG A CA 2
ATOM 1584 C C . ARG A 1 20 ? -4.025 -22.118 3.706 1.00 0.00 20 ARG A C 2
ATOM 1585 O O . ARG A 1 20 ? -4.552 -21.239 3.012 1.00 0.00 20 ARG A O 2
ATOM 1606 N N . LYS A 1 21 ? -2.908 -21.886 4.406 1.00 0.00 21 LYS A N 2
ATOM 1607 C CA . LYS A 1 21 ? -2.273 -20.543 4.474 1.00 0.00 21 LYS A CA 2
ATOM 1608 C C . LYS A 1 21 ? -0.915 -20.531 3.711 1.00 0.00 21 LYS A C 2
ATOM 1609 O O . LYS A 1 21 ? 0.089 -21.049 4.208 1.00 0.00 21 LYS A O 2
ATOM 1628 N N . ALA A 1 22 ? -0.882 -19.900 2.527 1.00 0.00 22 ALA A N 2
ATOM 1629 C CA . ALA A 1 22 ? 0.390 -19.657 1.804 1.00 0.00 22 ALA A CA 2
ATOM 1630 C C . ALA A 1 22 ? 1.098 -18.324 2.234 1.00 0.00 22 ALA A C 2
ATOM 1631 O O . ALA A 1 22 ? 0.399 -17.326 2.476 1.00 0.00 22 ALA A O 2
ATOM 1638 N N . PRO A 1 23 ? 2.454 -18.229 2.340 1.00 0.00 23 PRO A N 2
ATOM 1639 C CA . PRO A 1 23 ? 3.138 -17.023 2.927 1.00 0.00 23 PRO A CA 2
ATOM 1640 C C . PRO A 1 23 ? 3.362 -15.850 1.930 1.00 0.00 23 PRO A C 2
ATOM 1641 O O . PRO A 1 23 ? 4.490 -15.514 1.545 1.00 0.00 23 PRO A O 2
ATOM 1652 N N . SER A 1 24 ? 2.249 -15.207 1.555 1.00 0.00 24 SER A N 2
ATOM 1653 C CA . SER A 1 24 ? 2.225 -14.131 0.541 1.00 0.00 24 SER A CA 2
ATOM 1654 C C . SER A 1 24 ? 2.656 -12.757 1.111 1.00 0.00 24 SER A C 2
ATOM 1655 O O . SER A 1 24 ? 2.105 -12.281 2.108 1.00 0.00 24 SER A O 2
ATOM 1663 N N . LYS A 1 25 ? 3.620 -12.098 0.452 1.00 0.00 25 LYS A N 2
ATOM 1664 C CA . LYS A 1 25 ? 4.125 -10.774 0.906 1.00 0.00 25 LYS A CA 2
ATOM 1665 C C . LYS A 1 25 ? 3.178 -9.629 0.437 1.00 0.00 25 LYS A C 2
ATOM 1666 O O . LYS A 1 25 ? 3.197 -9.217 -0.727 1.00 0.00 25 LYS A O 2
ATOM 1685 N N . ALA A 1 26 ? 2.358 -9.137 1.373 1.00 0.00 26 ALA A N 2
ATOM 1686 C CA . ALA A 1 26 ? 1.413 -8.039 1.119 1.00 0.00 26 ALA A CA 2
ATOM 1687 C C . ALA A 1 26 ? 1.932 -6.713 1.712 1.00 0.00 26 ALA A C 2
ATOM 1688 O O . ALA A 1 26 ? 2.317 -6.628 2.882 1.00 0.00 26 ALA A O 2
ATOM 1695 N N . LYS A 1 27 ? 1.933 -5.662 0.903 1.00 0.00 27 LYS A N 2
ATOM 1696 C CA . LYS A 1 27 ? 2.058 -4.275 1.411 1.00 0.00 27 LYS A CA 2
ATOM 1697 C C . LYS A 1 27 ? 0.881 -3.449 0.824 1.00 0.00 27 LYS A C 2
ATOM 1698 O O . LYS A 1 27 ? 0.649 -3.440 -0.391 1.00 0.00 27 LYS A O 2
ATOM 1717 N N . ARG A 1 28 ? 0.141 -2.768 1.712 1.00 0.00 28 ARG A N 2
ATOM 1718 C CA . ARG A 1 28 ? -0.907 -1.796 1.300 1.00 0.00 28 ARG A CA 2
ATOM 1719 C C . ARG A 1 28 ? -0.308 -0.404 1.661 1.00 0.00 28 ARG A C 2
ATOM 1720 O O . ARG A 1 28 ? -0.142 -0.124 2.846 1.00 0.00 28 ARG A O 2
ATOM 1741 N N . GLU A 1 29 ? 0.102 0.379 0.652 1.00 0.00 29 GLU A N 2
ATOM 1742 C CA . GLU A 1 29 ? 0.822 1.669 0.867 1.00 0.00 29 GLU A CA 2
ATOM 1743 C C . GLU A 1 29 ? 0.326 2.684 -0.222 1.00 0.00 29 GLU A C 2
ATOM 1744 O O . GLU A 1 29 ? 0.321 2.373 -1.422 1.00 0.00 29 GLU A O 2
ATOM 1756 N N . ALA A 1 30 ? -0.075 3.888 0.210 1.00 0.00 30 ALA A N 2
ATOM 1757 C CA . ALA A 1 30 ? -0.405 4.998 -0.710 1.00 0.00 30 ALA A CA 2
ATOM 1758 C C . ALA A 1 30 ? 0.814 5.917 -1.060 1.00 0.00 30 ALA A C 2
ATOM 1759 O O . ALA A 1 30 ? 1.414 6.463 -0.133 1.00 0.00 30 ALA A O 2
ATOM 1766 N N . PRO A 1 31 ? 1.152 6.176 -2.347 1.00 0.00 31 PRO A N 2
ATOM 1767 C CA . PRO A 1 31 ? 2.173 7.219 -2.711 1.00 0.00 31 PRO A CA 2
ATOM 1768 C C . PRO A 1 31 ? 1.514 8.581 -3.096 1.00 0.00 31 PRO A C 2
ATOM 1769 O O . PRO A 1 31 ? 0.852 9.208 -2.259 1.00 0.00 31 PRO A O 2
ATOM 1780 N N . ILE A 1 32 ? 1.710 9.040 -4.339 1.00 0.00 32 ILE A N 2
ATOM 1781 C CA . ILE A 1 32 ? 1.283 10.372 -4.823 1.00 0.00 32 ILE A CA 2
ATOM 1782 C C . ILE A 1 32 ? 0.048 10.248 -5.767 1.00 0.00 32 ILE A C 2
ATOM 1783 O O . ILE A 1 32 ? 0.052 9.462 -6.722 1.00 0.00 32 ILE A O 2
ATOM 1799 N N . LYS A 1 33 ? -0.970 11.095 -5.549 1.00 0.00 33 LYS A N 2
ATOM 1800 C CA . LYS A 1 33 ? -2.085 11.260 -6.537 1.00 0.00 33 LYS A CA 2
ATOM 1801 C C . LYS A 1 33 ? -1.747 12.085 -7.836 1.00 0.00 33 LYS A C 2
ATOM 1802 O O . LYS A 1 33 ? -2.509 12.025 -8.801 1.00 0.00 33 LYS A O 2
ATOM 1821 N N . TYR A 1 34 ? -0.609 12.797 -7.879 1.00 0.00 34 TYR A N 2
ATOM 1822 C CA . TYR A 1 34 ? -0.057 13.385 -9.138 1.00 0.00 34 TYR A CA 2
ATOM 1823 C C . TYR A 1 34 ? 0.342 12.343 -10.246 1.00 0.00 34 TYR A C 2
ATOM 1824 O O . TYR A 1 34 ? 0.015 12.561 -11.412 1.00 0.00 34 TYR A O 2
ATOM 1842 N N . TRP A 1 35 ? 1.031 11.249 -9.880 1.00 0.00 35 TRP A N 2
ATOM 1843 C CA . TRP A 1 35 ? 1.390 10.150 -10.822 1.00 0.00 35 TRP A CA 2
ATOM 1844 C C . TRP A 1 35 ? 0.311 9.024 -10.926 1.00 0.00 35 TRP A C 2
ATOM 1845 O O . TRP A 1 35 ? -0.019 8.639 -12.049 1.00 0.00 35 TRP A O 2
ATOM 1866 N N . LEU A 1 36 ? -0.212 8.479 -9.805 1.00 0.00 36 LEU A N 2
ATOM 1867 C CA . LEU A 1 36 ? -1.190 7.361 -9.839 1.00 0.00 36 LEU A CA 2
ATOM 1868 C C . LEU A 1 36 ? -2.645 7.835 -9.493 1.00 0.00 36 LEU A C 2
ATOM 1869 O O . LEU A 1 36 ? -2.814 8.484 -8.452 1.00 0.00 36 LEU A O 2
ATOM 1885 N N . PRO A 1 37 ? -3.727 7.482 -10.241 1.00 0.00 37 PRO A N 2
ATOM 1886 C CA . PRO A 1 37 ? -5.122 7.901 -9.874 1.00 0.00 37 PRO A CA 2
ATOM 1887 C C . PRO A 1 37 ? -5.787 7.264 -8.622 1.00 0.00 37 PRO A C 2
ATOM 1888 O O . PRO A 1 37 ? -6.774 7.822 -8.142 1.00 0.00 37 PRO A O 2
ATOM 1899 N N . HIS A 1 38 ? -5.260 6.159 -8.065 1.00 0.00 38 HIS A N 2
ATOM 1900 C CA . HIS A 1 38 ? -5.684 5.640 -6.743 1.00 0.00 38 HIS A CA 2
ATOM 1901 C C . HIS A 1 38 ? -4.444 5.533 -5.801 1.00 0.00 38 HIS A C 2
ATOM 1902 O O . HIS A 1 38 ? -3.736 4.521 -5.804 1.00 0.00 38 HIS A O 2
ATOM 1917 N N . SER A 1 39 ? -4.230 6.548 -4.945 1.00 0.00 39 SER A N 2
ATOM 1918 C CA . SER A 1 39 ? -3.264 6.454 -3.821 1.00 0.00 39 SER A CA 2
ATOM 1919 C C . SER A 1 39 ? -3.772 5.520 -2.676 1.00 0.00 39 SER A C 2
ATOM 1920 O O . SER A 1 39 ? -4.578 5.926 -1.833 1.00 0.00 39 SER A O 2
ATOM 1928 N N . GLY A 1 40 ? -3.260 4.288 -2.686 1.00 0.00 40 GLY A N 2
ATOM 1929 C CA . GLY A 1 40 ? -3.580 3.253 -1.684 1.00 0.00 40 GLY A CA 2
ATOM 1930 C C . GLY A 1 40 ? -3.729 1.887 -2.361 1.00 0.00 40 GLY A C 2
ATOM 1931 O O . GLY A 1 40 ? -4.849 1.471 -2.667 1.00 0.00 40 GLY A O 2
ATOM 1935 N N . ALA A 1 41 ? -2.592 1.235 -2.640 1.00 0.00 41 ALA A N 2
ATOM 1936 C CA . ALA A 1 41 ? -2.550 0.023 -3.484 1.00 0.00 41 ALA A CA 2
ATOM 1937 C C . ALA A 1 41 ? -2.048 -1.209 -2.690 1.00 0.00 41 ALA A C 2
ATOM 1938 O O . ALA A 1 41 ? -0.968 -1.170 -2.087 1.00 0.00 41 ALA A O 2
ATOM 1945 N N . THR A 1 42 ? -2.820 -2.297 -2.738 1.00 0.00 42 THR A N 2
ATOM 1946 C CA . THR A 1 42 ? -2.428 -3.605 -2.163 1.00 0.00 42 THR A CA 2
ATOM 1947 C C . THR A 1 42 ? -1.814 -4.518 -3.247 1.00 0.00 42 THR A C 2
ATOM 1948 O O . THR A 1 42 ? -2.476 -4.864 -4.228 1.00 0.00 42 THR A O 2
ATOM 1959 N N . TRP A 1 43 ? -0.558 -4.929 -3.044 1.00 0.00 43 TRP A N 2
ATOM 1960 C CA . TRP A 1 43 ? 0.068 -5.994 -3.870 1.00 0.00 43 TRP A CA 2
ATOM 1961 C C . TRP A 1 43 ? 0.415 -7.184 -2.936 1.00 0.00 43 TRP A C 2
ATOM 1962 O O . TRP A 1 43 ? 1.387 -7.123 -2.176 1.00 0.00 43 TRP A O 2
ATOM 1983 N N . SER A 1 44 ? -0.389 -8.249 -3.031 1.00 0.00 44 SER A N 2
ATOM 1984 C CA . SER A 1 44 ? -0.194 -9.499 -2.262 1.00 0.00 44 SER A CA 2
ATOM 1985 C C . SER A 1 44 ? 0.493 -10.581 -3.150 1.00 0.00 44 SER A C 2
ATOM 1986 O O . SER A 1 44 ? -0.166 -11.309 -3.900 1.00 0.00 44 SER A O 2
ATOM 1994 N N . GLY A 1 45 ? 1.825 -10.660 -3.065 1.00 0.00 45 GLY A N 2
ATOM 1995 C CA . GLY A 1 45 ? 2.617 -11.583 -3.910 1.00 0.00 45 GLY A CA 2
ATOM 1996 C C . GLY A 1 45 ? 4.088 -11.169 -3.924 1.00 0.00 45 GLY A C 2
ATOM 1997 O O . GLY A 1 45 ? 4.868 -11.644 -3.096 1.00 0.00 45 GLY A O 2
ATOM 2001 N N . ARG A 1 46 ? 4.440 -10.227 -4.819 1.00 0.00 46 ARG A N 2
ATOM 2002 C CA . ARG A 1 46 ? 5.710 -9.466 -4.685 1.00 0.00 46 ARG A CA 2
ATOM 2003 C C . ARG A 1 46 ? 5.562 -8.376 -3.585 1.00 0.00 46 ARG A C 2
ATOM 2004 O O . ARG A 1 46 ? 4.646 -7.547 -3.617 1.00 0.00 46 ARG A O 2
ATOM 2025 N N . GLY A 1 47 ? 6.526 -8.360 -2.654 1.00 0.00 47 GLY A N 2
ATOM 2026 C CA . GLY A 1 47 ? 6.589 -7.319 -1.609 1.00 0.00 47 GLY A CA 2
ATOM 2027 C C . GLY A 1 47 ? 7.119 -5.972 -2.111 1.00 0.00 47 GLY A C 2
ATOM 2028 O O . GLY A 1 47 ? 8.317 -5.702 -2.019 1.00 0.00 47 GLY A O 2
ATOM 2032 N N . LYS A 1 48 ? 6.210 -5.140 -2.626 1.00 0.00 48 LYS A N 2
ATOM 2033 C CA . LYS A 1 48 ? 6.533 -3.748 -3.030 1.00 0.00 48 LYS A CA 2
ATOM 2034 C C . LYS A 1 48 ? 6.565 -2.779 -1.814 1.00 0.00 48 LYS A C 2
ATOM 2035 O O . LYS A 1 48 ? 5.572 -2.647 -1.097 1.00 0.00 48 LYS A O 2
ATOM 2054 N N . ILE A 1 49 ? 7.691 -2.088 -1.612 1.00 0.00 49 ILE A N 2
ATOM 2055 C CA . ILE A 1 49 ? 7.792 -0.999 -0.605 1.00 0.00 49 ILE A CA 2
ATOM 2056 C C . ILE A 1 49 ? 8.235 0.280 -1.407 1.00 0.00 49 ILE A C 2
ATOM 2057 O O . ILE A 1 49 ? 9.412 0.338 -1.789 1.00 0.00 49 ILE A O 2
ATOM 2073 N N . PRO A 1 50 ? 7.400 1.327 -1.663 1.00 0.00 50 PRO A N 2
ATOM 2074 C CA . PRO A 1 50 ? 7.849 2.564 -2.390 1.00 0.00 50 PRO A CA 2
ATOM 2075 C C . PRO A 1 50 ? 8.649 3.593 -1.541 1.00 0.00 50 PRO A C 2
ATOM 2076 O O . PRO A 1 50 ? 8.412 4.800 -1.596 1.00 0.00 50 PRO A O 2
ATOM 2087 N N . LYS A 1 51 ? 9.662 3.094 -0.819 1.00 0.00 51 LYS A N 2
ATOM 2088 C CA . LYS A 1 51 ? 10.666 3.925 -0.120 1.00 0.00 51 LYS A CA 2
ATOM 2089 C C . LYS A 1 51 ? 11.600 4.722 -1.086 1.00 0.00 51 LYS A C 2
ATOM 2090 O O . LYS A 1 51 ? 11.574 5.945 -0.948 1.00 0.00 51 LYS A O 2
ATOM 2109 N N . PRO A 1 52 ? 12.364 4.173 -2.079 1.00 0.00 52 PRO A N 2
ATOM 2110 C CA . PRO A 1 52 ? 13.094 5.026 -3.078 1.00 0.00 52 PRO A CA 2
ATOM 2111 C C . PRO A 1 52 ? 12.235 5.888 -4.047 1.00 0.00 52 PRO A C 2
ATOM 2112 O O . PRO A 1 52 ? 12.715 6.943 -4.469 1.00 0.00 52 PRO A O 2
ATOM 2123 N N . PHE A 1 53 ? 10.976 5.500 -4.349 1.00 0.00 53 PHE A N 2
ATOM 2124 C CA . PHE A 1 53 ? 10.022 6.390 -5.062 1.00 0.00 53 PHE A CA 2
ATOM 2125 C C . PHE A 1 53 ? 9.562 7.593 -4.197 1.00 0.00 53 PHE A C 2
ATOM 2126 O O . PHE A 1 53 ? 9.865 8.721 -4.584 1.00 0.00 53 PHE A O 2
ATOM 2143 N N . GLU A 1 54 ? 8.877 7.384 -3.056 1.00 0.00 54 GLU A N 2
ATOM 2144 C CA . GLU A 1 54 ? 8.434 8.515 -2.182 1.00 0.00 54 GLU A CA 2
ATOM 2145 C C . GLU A 1 54 ? 9.569 9.360 -1.503 1.00 0.00 54 GLU A C 2
ATOM 2146 O O . GLU A 1 54 ? 9.330 10.530 -1.194 1.00 0.00 54 GLU A O 2
ATOM 2158 N N . ALA A 1 55 ? 10.785 8.805 -1.341 1.00 0.00 55 ALA A N 2
ATOM 2159 C CA . ALA A 1 55 ? 11.998 9.579 -1.010 1.00 0.00 55 ALA A CA 2
ATOM 2160 C C . ALA A 1 55 ? 12.524 10.480 -2.156 1.00 0.00 55 ALA A C 2
ATOM 2161 O O . ALA A 1 55 ? 12.669 11.675 -1.909 1.00 0.00 55 ALA A O 2
ATOM 2168 N N . TRP A 1 56 ? 12.771 9.979 -3.389 1.00 0.00 56 TRP A N 2
ATOM 2169 C CA . TRP A 1 56 ? 13.130 10.871 -4.535 1.00 0.00 56 TRP A CA 2
ATOM 2170 C C . TRP A 1 56 ? 11.990 11.845 -4.979 1.00 0.00 56 TRP A C 2
ATOM 2171 O O . TRP A 1 56 ? 12.268 13.024 -5.212 1.00 0.00 56 TRP A O 2
ATOM 2192 N N . ILE A 1 57 ? 10.720 11.402 -4.988 1.00 0.00 57 ILE A N 2
ATOM 2193 C CA . ILE A 1 57 ? 9.538 12.327 -5.021 1.00 0.00 57 ILE A CA 2
ATOM 2194 C C . ILE A 1 57 ? 9.364 13.278 -3.751 1.00 0.00 57 ILE A C 2
ATOM 2195 O O . ILE A 1 57 ? 8.478 14.135 -3.756 1.00 0.00 57 ILE A O 2
ATOM 2211 N N . GLY A 1 58 ? 10.224 13.212 -2.724 1.00 0.00 58 GLY A N 2
ATOM 2212 C CA . GLY A 1 58 ? 10.349 14.269 -1.694 1.00 0.00 58 GLY A CA 2
ATOM 2213 C C . GLY A 1 58 ? 11.682 15.044 -1.608 1.00 0.00 58 GLY A C 2
ATOM 2214 O O . GLY A 1 58 ? 11.634 16.193 -1.171 1.00 0.00 58 GLY A O 2
ATOM 2218 N N . THR A 1 59 ? 12.832 14.473 -2.009 1.00 0.00 59 THR A N 2
ATOM 2219 C CA . THR A 1 59 ? 14.180 15.123 -1.884 1.00 0.00 59 THR A CA 2
ATOM 2220 C C . THR A 1 59 ? 14.277 16.602 -2.417 1.00 0.00 59 THR A C 2
ATOM 2221 O O . THR A 1 59 ? 14.804 17.471 -1.722 1.00 0.00 59 THR A O 2
ATOM 2232 N N . ALA A 1 60 ? 13.742 16.842 -3.625 1.00 0.00 60 ALA A N 2
ATOM 2233 C CA . ALA A 1 60 ? 13.465 18.208 -4.137 1.00 0.00 60 ALA A CA 2
ATOM 2234 C C . ALA A 1 60 ? 11.972 18.486 -4.520 1.00 0.00 60 ALA A C 2
ATOM 2235 O O . ALA A 1 60 ? 11.536 19.634 -4.413 1.00 0.00 60 ALA A O 2
ATOM 2242 N N . ALA A 1 61 ? 11.194 17.476 -4.944 1.00 0.00 61 ALA A N 2
ATOM 2243 C CA . ALA A 1 61 ? 9.772 17.648 -5.304 1.00 0.00 61 ALA A CA 2
ATOM 2244 C C . ALA A 1 61 ? 8.754 17.984 -4.180 1.00 0.00 61 ALA A C 2
ATOM 2245 O O . ALA A 1 61 ? 7.714 18.558 -4.503 1.00 0.00 61 ALA A O 2
ATOM 2252 N N . TYR A 1 62 ? 9.057 17.696 -2.902 1.00 0.00 62 TYR A N 2
ATOM 2253 C CA . TYR A 1 62 ? 8.218 18.120 -1.743 1.00 0.00 62 TYR A CA 2
ATOM 2254 C C . TYR A 1 62 ? 7.771 19.611 -1.724 1.00 0.00 62 TYR A C 2
ATOM 2255 O O . TYR A 1 62 ? 6.584 19.850 -1.527 1.00 0.00 62 TYR A O 2
ATOM 2273 N N . THR A 1 63 ? 8.666 20.577 -1.987 1.00 0.00 63 THR A N 2
ATOM 2274 C CA . THR A 1 63 ? 8.259 22.003 -2.162 1.00 0.00 63 THR A CA 2
ATOM 2275 C C . THR A 1 63 ? 7.264 22.307 -3.330 1.00 0.00 63 THR A C 2
ATOM 2276 O O . THR A 1 63 ? 6.336 23.096 -3.136 1.00 0.00 63 THR A O 2
ATOM 2287 N N . ALA A 1 64 ? 7.410 21.647 -4.498 1.00 0.00 64 ALA A N 2
ATOM 2288 C CA . ALA A 1 64 ? 6.381 21.709 -5.573 1.00 0.00 64 ALA A CA 2
ATOM 2289 C C . ALA A 1 64 ? 5.052 20.966 -5.234 1.00 0.00 64 ALA A C 2
ATOM 2290 O O . ALA A 1 64 ? 3.971 21.538 -5.390 1.00 0.00 64 ALA A O 2
ATOM 2297 N N . TRP A 1 65 ? 5.151 19.722 -4.742 1.00 0.00 65 TRP A N 2
ATOM 2298 C CA . TRP A 1 65 ? 4.013 18.942 -4.205 1.00 0.00 65 TRP A CA 2
ATOM 2299 C C . TRP A 1 65 ? 3.183 19.604 -3.055 1.00 0.00 65 TRP A C 2
ATOM 2300 O O . TRP A 1 65 ? 1.957 19.500 -3.067 1.00 0.00 65 TRP A O 2
ATOM 2321 N N . LYS A 1 66 ? 3.843 20.294 -2.120 1.00 0.00 66 LYS A N 2
ATOM 2322 C CA . LYS A 1 66 ? 3.200 21.143 -1.087 1.00 0.00 66 LYS A CA 2
ATOM 2323 C C . LYS A 1 66 ? 2.433 22.400 -1.599 1.00 0.00 66 LYS A C 2
ATOM 2324 O O . LYS A 1 66 ? 1.381 22.707 -1.038 1.00 0.00 66 LYS A O 2
ATOM 2343 N N . ALA A 1 67 ? 2.899 23.098 -2.656 1.00 0.00 67 ALA A N 2
ATOM 2344 C CA . ALA A 1 67 ? 2.038 24.056 -3.404 1.00 0.00 67 ALA A CA 2
ATOM 2345 C C . ALA A 1 67 ? 0.795 23.431 -4.130 1.00 0.00 67 ALA A C 2
ATOM 2346 O O . ALA A 1 67 ? -0.273 24.043 -4.122 1.00 0.00 67 ALA A O 2
ATOM 2353 N N . LYS A 1 68 ? 0.930 22.238 -4.737 1.00 0.00 68 LYS A N 2
ATOM 2354 C CA . LYS A 1 68 ? -0.208 21.516 -5.381 1.00 0.00 68 LYS A CA 2
ATOM 2355 C C . LYS A 1 68 ? -1.204 20.735 -4.457 1.00 0.00 68 LYS A C 2
ATOM 2356 O O . LYS A 1 68 ? -2.342 20.517 -4.877 1.00 0.00 68 LYS A O 2
ATOM 2375 N N . HIS A 1 69 ? -0.788 20.264 -3.280 1.00 0.00 69 HIS A N 2
ATOM 2376 C CA . HIS A 1 69 ? -1.618 19.420 -2.378 1.00 0.00 69 HIS A CA 2
ATOM 2377 C C . HIS A 1 69 ? -1.236 19.690 -0.875 1.00 0.00 69 HIS A C 2
ATOM 2378 O O . HIS A 1 69 ? -0.074 20.012 -0.616 1.00 0.00 69 HIS A O 2
ATOM 2393 N N . PRO A 1 70 ? -2.141 19.564 0.142 1.00 0.00 70 PRO A N 2
ATOM 2394 C CA . PRO A 1 70 ? -1.914 20.206 1.489 1.00 0.00 70 PRO A CA 2
ATOM 2395 C C . PRO A 1 70 ? -0.782 19.589 2.335 1.00 0.00 70 PRO A C 2
ATOM 2396 O O . PRO A 1 70 ? 0.320 20.145 2.324 1.00 0.00 70 PRO A O 2
ATOM 2407 N N . ASP A 1 71 ? -0.966 18.454 3.021 1.00 0.00 71 ASP A N 2
ATOM 2408 C CA . ASP A 1 71 ? 0.172 17.535 3.325 1.00 0.00 71 ASP A CA 2
ATOM 2409 C C . ASP A 1 71 ? -0.230 16.046 3.098 1.00 0.00 71 ASP A C 2
ATOM 2410 O O . ASP A 1 71 ? -0.135 15.213 4.000 1.00 0.00 71 ASP A O 2
ATOM 2419 N N . GLU A 1 72 ? -0.660 15.708 1.866 1.00 0.00 72 GLU A N 2
ATOM 2420 C CA . GLU A 1 72 ? -1.160 14.338 1.569 1.00 0.00 72 GLU A CA 2
ATOM 2421 C C . GLU A 1 72 ? -0.091 13.226 1.329 1.00 0.00 72 GLU A C 2
ATOM 2422 O O . GLU A 1 72 ? -0.370 12.079 1.656 1.00 0.00 72 GLU A O 2
ATOM 2434 N N . LYS A 1 73 ? 1.075 13.521 0.736 1.00 0.00 73 LYS A N 2
ATOM 2435 C CA . LYS A 1 73 ? 2.194 12.541 0.586 1.00 0.00 73 LYS A CA 2
ATOM 2436 C C . LYS A 1 73 ? 3.069 12.503 1.872 1.00 0.00 73 LYS A C 2
ATOM 2437 O O . LYS A 1 73 ? 3.436 13.553 2.411 1.00 0.00 73 LYS A O 2
ATOM 2456 N N . PHE A 1 74 ? 3.466 11.295 2.306 1.00 0.00 74 PHE A N 2
ATOM 2457 C CA . PHE A 1 74 ? 4.310 11.120 3.523 1.00 0.00 74 PHE A CA 2
ATOM 2458 C C . PHE A 1 74 ? 5.707 11.833 3.418 1.00 0.00 74 PHE A C 2
ATOM 2459 O O . PHE A 1 74 ? 6.345 11.684 2.368 1.00 0.00 74 PHE A O 2
ATOM 2476 N N . PRO A 1 75 ? 6.223 12.593 4.419 1.00 0.00 75 PRO A N 2
ATOM 2477 C CA . PRO A 1 75 ? 7.542 13.305 4.298 1.00 0.00 75 PRO A CA 2
ATOM 2478 C C . PRO A 1 75 ? 8.785 12.382 4.407 1.00 0.00 75 PRO A C 2
ATOM 2479 O O . PRO A 1 75 ? 9.476 12.318 5.426 1.00 0.00 75 PRO A O 2
ATOM 2490 N N . ALA A 1 76 ? 9.057 11.683 3.296 1.00 0.00 76 ALA A N 2
ATOM 2491 C CA . ALA A 1 76 ? 10.170 10.720 3.198 1.00 0.00 76 ALA A CA 2
ATOM 2492 C C . ALA A 1 76 ? 11.460 11.350 2.600 1.00 0.00 76 ALA A C 2
ATOM 2493 O O . ALA A 1 76 ? 11.431 12.097 1.614 1.00 0.00 76 ALA A O 2
ATOM 2500 N N . PHE A 1 77 ? 12.591 11.005 3.216 1.00 0.00 77 PHE A N 2
ATOM 2501 C CA . PHE A 1 77 ? 13.947 11.416 2.768 1.00 0.00 77 PHE A CA 2
ATOM 2502 C C . PHE A 1 77 ? 14.767 10.202 2.196 1.00 0.00 77 PHE A C 2
ATOM 2503 O O . PHE A 1 77 ? 14.450 9.054 2.538 1.00 0.00 77 PHE A O 2
ATOM 2520 N N . PRO A 1 78 ? 15.847 10.378 1.390 1.00 0.00 78 PRO A N 2
ATOM 2521 C CA . PRO A 1 78 ? 16.692 9.226 0.924 1.00 0.00 78 PRO A CA 2
ATOM 2522 C C . PRO A 1 78 ? 17.668 8.700 2.014 1.00 0.00 78 PRO A C 2
ATOM 2523 O O . PRO A 1 78 ? 18.738 9.270 2.247 1.00 0.00 78 PRO A O 2
ATOM 2534 N N . GLY A 1 79 ? 17.267 7.601 2.675 1.00 0.00 79 GLY A N 2
ATOM 2535 C CA . GLY A 1 79 ? 18.032 7.010 3.793 1.00 0.00 79 GLY A CA 2
ATOM 2536 C C . GLY A 1 79 ? 18.393 5.553 3.535 1.00 0.00 79 GLY A C 2
ATOM 2537 O O . GLY A 1 79 ? 18.019 4.633 4.261 1.00 0.00 79 GLY A O 2
ATOM 2541 N N . PHE A 1 1 ? -14.338 13.049 -1.518 1.00 0.00 1 PHE A N 3
ATOM 2542 C CA . PHE A 1 1 ? -13.171 13.843 -1.971 1.00 0.00 1 PHE A CA 3
ATOM 2543 C C . PHE A 1 1 ? -12.024 12.956 -2.546 1.00 0.00 1 PHE A C 3
ATOM 2544 O O . PHE A 1 1 ? -11.716 11.870 -2.047 1.00 0.00 1 PHE A O 3
ATOM 2562 N N . ASN A 1 2 ? -11.330 13.497 -3.562 1.00 0.00 2 ASN A N 3
ATOM 2563 C CA . ASN A 1 2 ? -10.069 12.898 -4.086 1.00 0.00 2 ASN A CA 3
ATOM 2564 C C . ASN A 1 2 ? -8.842 13.007 -3.119 1.00 0.00 2 ASN A C 3
ATOM 2565 O O . ASN A 1 2 ? -8.107 12.030 -2.965 1.00 0.00 2 ASN A O 3
ATOM 2576 N N . VAL A 1 3 ? -8.620 14.175 -2.490 1.00 0.00 3 VAL A N 3
ATOM 2577 C CA . VAL A 1 3 ? -7.542 14.365 -1.477 1.00 0.00 3 VAL A CA 3
ATOM 2578 C C . VAL A 1 3 ? -7.739 13.475 -0.209 1.00 0.00 3 VAL A C 3
ATOM 2579 O O . VAL A 1 3 ? -8.719 13.624 0.523 1.00 0.00 3 VAL A O 3
ATOM 2592 N N . LYS A 1 4 ? -6.823 12.519 0.010 1.00 0.00 4 LYS A N 3
ATOM 2593 C CA . LYS A 1 4 ? -6.888 11.596 1.173 1.00 0.00 4 LYS A CA 3
ATOM 2594 C C . LYS A 1 4 ? -5.444 11.273 1.668 1.00 0.00 4 LYS A C 3
ATOM 2595 O O . LYS A 1 4 ? -4.608 10.795 0.891 1.00 0.00 4 LYS A O 3
ATOM 2614 N N . GLN A 1 5 ? -5.197 11.449 2.976 1.00 0.00 5 GLN A N 3
ATOM 2615 C CA . GLN A 1 5 ? -3.945 10.980 3.631 1.00 0.00 5 GLN A CA 3
ATOM 2616 C C . GLN A 1 5 ? -3.734 9.422 3.588 1.00 0.00 5 GLN A C 3
ATOM 2617 O O . GLN A 1 5 ? -4.596 8.637 3.177 1.00 0.00 5 GLN A O 3
ATOM 2631 N N . LYS A 1 6 ? -2.512 9.005 3.913 1.00 0.00 6 LYS A N 3
ATOM 2632 C CA . LYS A 1 6 ? -1.942 7.724 3.448 1.00 0.00 6 LYS A CA 3
ATOM 2633 C C . LYS A 1 6 ? -2.317 6.508 4.341 1.00 0.00 6 LYS A C 3
ATOM 2634 O O . LYS A 1 6 ? -2.586 6.629 5.538 1.00 0.00 6 LYS A O 3
ATOM 2653 N N . SER A 1 7 ? -2.333 5.323 3.725 1.00 0.00 7 SER A N 3
ATOM 2654 C CA . SER A 1 7 ? -2.561 4.046 4.449 1.00 0.00 7 SER A CA 3
ATOM 2655 C C . SER A 1 7 ? -1.377 3.100 4.168 1.00 0.00 7 SER A C 3
ATOM 2656 O O . SER A 1 7 ? -1.219 2.678 3.023 1.00 0.00 7 SER A O 3
ATOM 2664 N N . GLU A 1 8 ? -0.573 2.788 5.191 1.00 0.00 8 GLU A N 3
ATOM 2665 C CA . GLU A 1 8 ? 0.505 1.773 5.081 1.00 0.00 8 GLU A CA 3
ATOM 2666 C C . GLU A 1 8 ? 0.109 0.538 5.956 1.00 0.00 8 GLU A C 3
ATOM 2667 O O . GLU A 1 8 ? 0.231 0.578 7.184 1.00 0.00 8 GLU A O 3
ATOM 2679 N N . ILE A 1 9 ? -0.415 -0.531 5.328 1.00 0.00 9 ILE A N 3
ATOM 2680 C CA . ILE A 1 9 ? -0.990 -1.692 6.066 1.00 0.00 9 ILE A CA 3
ATOM 2681 C C . ILE A 1 9 ? -0.036 -2.928 5.935 1.00 0.00 9 ILE A C 3
ATOM 2682 O O . ILE A 1 9 ? 0.494 -3.257 4.868 1.00 0.00 9 ILE A O 3
ATOM 2698 N N . THR A 1 10 ? 0.070 -3.644 7.053 1.00 0.00 10 THR A N 3
ATOM 2699 C CA . THR A 1 10 ? 0.917 -4.845 7.221 1.00 0.00 10 THR A CA 3
ATOM 2700 C C . THR A 1 10 ? 0.485 -6.074 6.365 1.00 0.00 10 THR A C 3
ATOM 2701 O O . THR A 1 10 ? -0.662 -6.202 5.918 1.00 0.00 10 THR A O 3
ATOM 2712 N N . ALA A 1 11 ? 1.440 -6.995 6.167 1.00 0.00 11 ALA A N 3
ATOM 2713 C CA . ALA A 1 11 ? 1.218 -8.234 5.405 1.00 0.00 11 ALA A CA 3
ATOM 2714 C C . ALA A 1 11 ? 0.171 -9.215 5.992 1.00 0.00 11 ALA A C 3
ATOM 2715 O O . ALA A 1 11 ? 0.180 -9.550 7.178 1.00 0.00 11 ALA A O 3
ATOM 2722 N N . LEU A 1 12 ? -0.722 -9.670 5.107 1.00 0.00 12 LEU A N 3
ATOM 2723 C CA . LEU A 1 12 ? -1.699 -10.737 5.418 1.00 0.00 12 LEU A CA 3
ATOM 2724 C C . LEU A 1 12 ? -1.283 -12.066 4.711 1.00 0.00 12 LEU A C 3
ATOM 2725 O O . LEU A 1 12 ? -0.612 -12.087 3.670 1.00 0.00 12 LEU A O 3
ATOM 2741 N N . VAL A 1 13 ? -1.736 -13.174 5.296 1.00 0.00 13 VAL A N 3
ATOM 2742 C CA . VAL A 1 13 ? -1.654 -14.526 4.681 1.00 0.00 13 VAL A CA 3
ATOM 2743 C C . VAL A 1 13 ? -2.434 -14.653 3.328 1.00 0.00 13 VAL A C 3
ATOM 2744 O O . VAL A 1 13 ? -3.476 -14.015 3.150 1.00 0.00 13 VAL A O 3
ATOM 2757 N N . LYS A 1 14 ? -1.954 -15.508 2.410 1.00 0.00 14 LYS A N 3
ATOM 2758 C CA . LYS A 1 14 ? -2.612 -15.687 1.083 1.00 0.00 14 LYS A CA 3
ATOM 2759 C C . LYS A 1 14 ? -4.044 -16.313 1.182 1.00 0.00 14 LYS A C 3
ATOM 2760 O O . LYS A 1 14 ? -4.281 -17.288 1.903 1.00 0.00 14 LYS A O 3
ATOM 2779 N N . GLU A 1 15 ? -4.954 -15.750 0.381 1.00 0.00 15 GLU A N 3
ATOM 2780 C CA . GLU A 1 15 ? -6.381 -16.139 0.348 1.00 0.00 15 GLU A CA 3
ATOM 2781 C C . GLU A 1 15 ? -6.589 -17.472 -0.450 1.00 0.00 15 GLU A C 3
ATOM 2782 O O . GLU A 1 15 ? -6.573 -17.507 -1.684 1.00 0.00 15 GLU A O 3
ATOM 2794 N N . VAL A 1 16 ? -6.731 -18.569 0.300 1.00 0.00 16 VAL A N 3
ATOM 2795 C CA . VAL A 1 16 ? -6.794 -19.954 -0.257 1.00 0.00 16 VAL A CA 3
ATOM 2796 C C . VAL A 1 16 ? -8.159 -20.580 0.198 1.00 0.00 16 VAL A C 3
ATOM 2797 O O . VAL A 1 16 ? -8.538 -20.500 1.370 1.00 0.00 16 VAL A O 3
ATOM 2810 N N . THR A 1 17 ? -8.879 -21.215 -0.740 1.00 0.00 17 THR A N 3
ATOM 2811 C CA . THR A 1 17 ? -10.181 -21.894 -0.439 1.00 0.00 17 THR A CA 3
ATOM 2812 C C . THR A 1 17 ? -10.048 -23.184 0.435 1.00 0.00 17 THR A C 3
ATOM 2813 O O . THR A 1 17 ? -10.701 -23.188 1.483 1.00 0.00 17 THR A O 3
ATOM 2824 N N . PRO A 1 18 ? -9.256 -24.259 0.138 1.00 0.00 18 PRO A N 3
ATOM 2825 C CA . PRO A 1 18 ? -9.012 -25.360 1.133 1.00 0.00 18 PRO A CA 3
ATOM 2826 C C . PRO A 1 18 ? -8.139 -24.954 2.367 1.00 0.00 18 PRO A C 3
ATOM 2827 O O . PRO A 1 18 ? -7.476 -23.912 2.309 1.00 0.00 18 PRO A O 3
ATOM 2838 N N . PRO A 1 19 ? -8.087 -25.717 3.499 1.00 0.00 19 PRO A N 3
ATOM 2839 C CA . PRO A 1 19 ? -7.393 -25.253 4.753 1.00 0.00 19 PRO A CA 3
ATOM 2840 C C . PRO A 1 19 ? -5.838 -25.288 4.693 1.00 0.00 19 PRO A C 3
ATOM 2841 O O . PRO A 1 19 ? -5.176 -26.208 5.180 1.00 0.00 19 PRO A O 3
ATOM 2852 N N . ARG A 1 20 ? -5.291 -24.231 4.082 1.00 0.00 20 ARG A N 3
ATOM 2853 C CA . ARG A 1 20 ? -3.841 -24.065 3.817 1.00 0.00 20 ARG A CA 3
ATOM 2854 C C . ARG A 1 20 ? -3.527 -22.531 3.744 1.00 0.00 20 ARG A C 3
ATOM 2855 O O . ARG A 1 20 ? -4.298 -21.774 3.147 1.00 0.00 20 ARG A O 3
ATOM 2876 N N . LYS A 1 21 ? -2.406 -22.070 4.320 1.00 0.00 21 LYS A N 3
ATOM 2877 C CA . LYS A 1 21 ? -2.050 -20.620 4.297 1.00 0.00 21 LYS A CA 3
ATOM 2878 C C . LYS A 1 21 ? -0.549 -20.419 3.929 1.00 0.00 21 LYS A C 3
ATOM 2879 O O . LYS A 1 21 ? 0.343 -20.833 4.674 1.00 0.00 21 LYS A O 3
ATOM 2898 N N . ALA A 1 22 ? -0.291 -19.757 2.788 1.00 0.00 22 ALA A N 3
ATOM 2899 C CA . ALA A 1 22 ? 1.084 -19.417 2.358 1.00 0.00 22 ALA A CA 3
ATOM 2900 C C . ALA A 1 22 ? 1.606 -18.053 2.926 1.00 0.00 22 ALA A C 3
ATOM 2901 O O . ALA A 1 22 ? 0.815 -17.094 2.967 1.00 0.00 22 ALA A O 3
ATOM 2908 N N . PRO A 1 23 ? 2.905 -17.884 3.308 1.00 0.00 23 PRO A N 3
ATOM 2909 C CA . PRO A 1 23 ? 3.441 -16.564 3.781 1.00 0.00 23 PRO A CA 3
ATOM 2910 C C . PRO A 1 23 ? 3.752 -15.559 2.638 1.00 0.00 23 PRO A C 3
ATOM 2911 O O . PRO A 1 23 ? 4.900 -15.333 2.235 1.00 0.00 23 PRO A O 3
ATOM 2922 N N . SER A 1 24 ? 2.675 -14.937 2.142 1.00 0.00 24 SER A N 3
ATOM 2923 C CA . SER A 1 24 ? 2.732 -13.945 1.050 1.00 0.00 24 SER A CA 3
ATOM 2924 C C . SER A 1 24 ? 3.228 -12.561 1.524 1.00 0.00 24 SER A C 3
ATOM 2925 O O . SER A 1 24 ? 2.680 -11.986 2.471 1.00 0.00 24 SER A O 3
ATOM 2933 N N . LYS A 1 25 ? 4.240 -12.008 0.834 1.00 0.00 25 LYS A N 3
ATOM 2934 C CA . LYS A 1 25 ? 4.776 -10.660 1.159 1.00 0.00 25 LYS A CA 3
ATOM 2935 C C . LYS A 1 25 ? 3.778 -9.571 0.646 1.00 0.00 25 LYS A C 3
ATOM 2936 O O . LYS A 1 25 ? 3.721 -9.246 -0.546 1.00 0.00 25 LYS A O 3
ATOM 2955 N N . ALA A 1 26 ? 2.966 -9.079 1.584 1.00 0.00 26 ALA A N 3
ATOM 2956 C CA . ALA A 1 26 ? 1.778 -8.262 1.275 1.00 0.00 26 ALA A CA 3
ATOM 2957 C C . ALA A 1 26 ? 1.944 -6.826 1.813 1.00 0.00 26 ALA A C 3
ATOM 2958 O O . ALA A 1 26 ? 2.334 -6.598 2.961 1.00 0.00 26 ALA A O 3
ATOM 2965 N N . LYS A 1 27 ? 1.700 -5.853 0.935 1.00 0.00 27 LYS A N 3
ATOM 2966 C CA . LYS A 1 27 ? 1.957 -4.428 1.239 1.00 0.00 27 LYS A CA 3
ATOM 2967 C C . LYS A 1 27 ? 0.862 -3.544 0.579 1.00 0.00 27 LYS A C 3
ATOM 2968 O O . LYS A 1 27 ? 0.655 -3.584 -0.642 1.00 0.00 27 LYS A O 3
ATOM 2987 N N . ARG A 1 28 ? 0.179 -2.747 1.409 1.00 0.00 28 ARG A N 3
ATOM 2988 C CA . ARG A 1 28 ? -0.907 -1.845 0.957 1.00 0.00 28 ARG A CA 3
ATOM 2989 C C . ARG A 1 28 ? -0.444 -0.400 1.303 1.00 0.00 28 ARG A C 3
ATOM 2990 O O . ARG A 1 28 ? -0.487 -0.022 2.475 1.00 0.00 28 ARG A O 3
ATOM 3011 N N . GLU A 1 29 ? 0.038 0.355 0.305 1.00 0.00 29 GLU A N 3
ATOM 3012 C CA . GLU A 1 29 ? 0.646 1.690 0.537 1.00 0.00 29 GLU A CA 3
ATOM 3013 C C . GLU A 1 29 ? 0.063 2.711 -0.479 1.00 0.00 29 GLU A C 3
ATOM 3014 O O . GLU A 1 29 ? -0.008 2.450 -1.689 1.00 0.00 29 GLU A O 3
ATOM 3026 N N . ALA A 1 30 ? -0.299 3.894 0.026 1.00 0.00 30 ALA A N 3
ATOM 3027 C CA . ALA A 1 30 ? -0.541 5.071 -0.825 1.00 0.00 30 ALA A CA 3
ATOM 3028 C C . ALA A 1 30 ? 0.757 5.890 -1.117 1.00 0.00 30 ALA A C 3
ATOM 3029 O O . ALA A 1 30 ? 1.392 6.335 -0.158 1.00 0.00 30 ALA A O 3
ATOM 3036 N N . PRO A 1 31 ? 1.138 6.168 -2.390 1.00 0.00 31 PRO A N 3
ATOM 3037 C CA . PRO A 1 31 ? 2.198 7.184 -2.704 1.00 0.00 31 PRO A CA 3
ATOM 3038 C C . PRO A 1 31 ? 1.566 8.551 -3.101 1.00 0.00 31 PRO A C 3
ATOM 3039 O O . PRO A 1 31 ? 0.906 9.192 -2.273 1.00 0.00 31 PRO A O 3
ATOM 3050 N N . ILE A 1 32 ? 1.763 8.995 -4.350 1.00 0.00 32 ILE A N 3
ATOM 3051 C CA . ILE A 1 32 ? 1.373 10.343 -4.827 1.00 0.00 32 ILE A CA 3
ATOM 3052 C C . ILE A 1 32 ? 0.116 10.287 -5.741 1.00 0.00 32 ILE A C 3
ATOM 3053 O O . ILE A 1 32 ? 0.093 9.600 -6.768 1.00 0.00 32 ILE A O 3
ATOM 3069 N N . LYS A 1 33 ? -0.896 11.096 -5.400 1.00 0.00 33 LYS A N 3
ATOM 3070 C CA . LYS A 1 33 ? -2.079 11.324 -6.286 1.00 0.00 33 LYS A CA 3
ATOM 3071 C C . LYS A 1 33 ? -1.823 12.128 -7.604 1.00 0.00 33 LYS A C 3
ATOM 3072 O O . LYS A 1 33 ? -2.572 11.970 -8.568 1.00 0.00 33 LYS A O 3
ATOM 3091 N N . TYR A 1 34 ? -0.758 12.944 -7.635 1.00 0.00 34 TYR A N 3
ATOM 3092 C CA . TYR A 1 34 ? -0.227 13.552 -8.885 1.00 0.00 34 TYR A CA 3
ATOM 3093 C C . TYR A 1 34 ? 0.180 12.547 -10.020 1.00 0.00 34 TYR A C 3
ATOM 3094 O O . TYR A 1 34 ? -0.111 12.824 -11.183 1.00 0.00 34 TYR A O 3
ATOM 3112 N N . TRP A 1 35 ? 0.830 11.422 -9.677 1.00 0.00 35 TRP A N 3
ATOM 3113 C CA . TRP A 1 35 ? 1.193 10.358 -10.657 1.00 0.00 35 TRP A CA 3
ATOM 3114 C C . TRP A 1 35 ? 0.119 9.232 -10.790 1.00 0.00 35 TRP A C 3
ATOM 3115 O O . TRP A 1 35 ? -0.227 8.890 -11.922 1.00 0.00 35 TRP A O 3
ATOM 3136 N N . LEU A 1 36 ? -0.369 8.635 -9.681 1.00 0.00 36 LEU A N 3
ATOM 3137 C CA . LEU A 1 36 ? -1.359 7.532 -9.738 1.00 0.00 36 LEU A CA 3
ATOM 3138 C C . LEU A 1 36 ? -2.764 8.038 -9.261 1.00 0.00 36 LEU A C 3
ATOM 3139 O O . LEU A 1 36 ? -2.848 8.536 -8.133 1.00 0.00 36 LEU A O 3
ATOM 3155 N N . PRO A 1 37 ? -3.889 7.908 -10.017 1.00 0.00 37 PRO A N 3
ATOM 3156 C CA . PRO A 1 37 ? -5.225 8.438 -9.566 1.00 0.00 37 PRO A CA 3
ATOM 3157 C C . PRO A 1 37 ? -5.918 7.766 -8.344 1.00 0.00 37 PRO A C 3
ATOM 3158 O O . PRO A 1 37 ? -6.822 8.365 -7.760 1.00 0.00 37 PRO A O 3
ATOM 3169 N N . HIS A 1 38 ? -5.493 6.564 -7.937 1.00 0.00 38 HIS A N 3
ATOM 3170 C CA . HIS A 1 38 ? -5.858 5.965 -6.635 1.00 0.00 38 HIS A CA 3
ATOM 3171 C C . HIS A 1 38 ? -4.563 5.781 -5.787 1.00 0.00 38 HIS A C 3
ATOM 3172 O O . HIS A 1 38 ? -3.788 4.845 -6.014 1.00 0.00 38 HIS A O 3
ATOM 3187 N N . SER A 1 39 ? -4.363 6.643 -4.777 1.00 0.00 39 SER A N 3
ATOM 3188 C CA . SER A 1 39 ? -3.288 6.450 -3.772 1.00 0.00 39 SER A CA 3
ATOM 3189 C C . SER A 1 39 ? -3.693 5.382 -2.709 1.00 0.00 39 SER A C 3
ATOM 3190 O O . SER A 1 39 ? -4.398 5.698 -1.744 1.00 0.00 39 SER A O 3
ATOM 3198 N N . GLY A 1 40 ? -3.237 4.143 -2.922 1.00 0.00 40 GLY A N 3
ATOM 3199 C CA . GLY A 1 40 ? -3.506 3.009 -2.013 1.00 0.00 40 GLY A CA 3
ATOM 3200 C C . GLY A 1 40 ? -3.525 1.680 -2.774 1.00 0.00 40 GLY A C 3
ATOM 3201 O O . GLY A 1 40 ? -4.603 1.217 -3.152 1.00 0.00 40 GLY A O 3
ATOM 3205 N N . ALA A 1 41 ? -2.345 1.094 -3.020 1.00 0.00 41 ALA A N 3
ATOM 3206 C CA . ALA A 1 41 ? -2.212 -0.101 -3.887 1.00 0.00 41 ALA A CA 3
ATOM 3207 C C . ALA A 1 41 ? -1.824 -1.369 -3.078 1.00 0.00 41 ALA A C 3
ATOM 3208 O O . ALA A 1 41 ? -0.744 -1.428 -2.476 1.00 0.00 41 ALA A O 3
ATOM 3215 N N . THR A 1 42 ? -2.711 -2.376 -3.098 1.00 0.00 42 THR A N 3
ATOM 3216 C CA . THR A 1 42 ? -2.466 -3.702 -2.468 1.00 0.00 42 THR A CA 3
ATOM 3217 C C . THR A 1 42 ? -1.714 -4.678 -3.415 1.00 0.00 42 THR A C 3
ATOM 3218 O O . THR A 1 42 ? -2.263 -5.128 -4.424 1.00 0.00 42 THR A O 3
ATOM 3229 N N . TRP A 1 43 ? -0.471 -5.032 -3.064 1.00 0.00 43 TRP A N 3
ATOM 3230 C CA . TRP A 1 43 ? 0.282 -6.104 -3.771 1.00 0.00 43 TRP A CA 3
ATOM 3231 C C . TRP A 1 43 ? 0.541 -7.267 -2.769 1.00 0.00 43 TRP A C 3
ATOM 3232 O O . TRP A 1 43 ? 1.380 -7.130 -1.875 1.00 0.00 43 TRP A O 3
ATOM 3253 N N . SER A 1 44 ? -0.169 -8.395 -2.943 1.00 0.00 44 SER A N 3
ATOM 3254 C CA . SER A 1 44 ? 0.048 -9.628 -2.138 1.00 0.00 44 SER A CA 3
ATOM 3255 C C . SER A 1 44 ? 0.834 -10.691 -2.956 1.00 0.00 44 SER A C 3
ATOM 3256 O O . SER A 1 44 ? 0.272 -11.348 -3.837 1.00 0.00 44 SER A O 3
ATOM 3264 N N . GLY A 1 45 ? 2.141 -10.836 -2.681 1.00 0.00 45 GLY A N 3
ATOM 3265 C CA . GLY A 1 45 ? 3.001 -11.788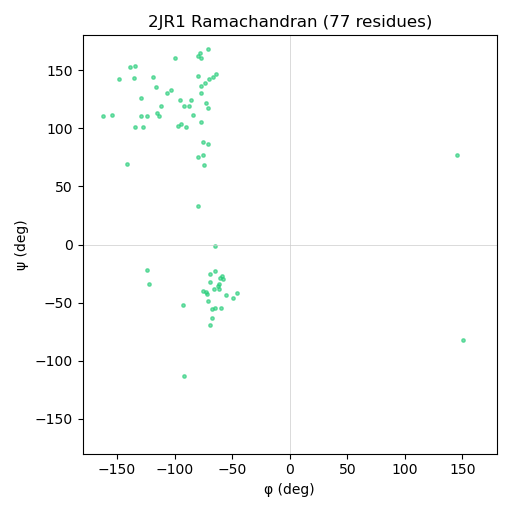 -3.426 1.00 0.00 45 GLY A CA 3
ATOM 3266 C C . GLY A 1 45 ? 4.470 -11.354 -3.451 1.00 0.00 45 GLY A C 3
ATOM 3267 O O . GLY A 1 45 ? 5.267 -11.797 -2.621 1.00 0.00 45 GLY A O 3
ATOM 3271 N N . ARG A 1 46 ? 4.805 -10.473 -4.405 1.00 0.00 46 ARG A N 3
ATOM 3272 C CA . ARG A 1 46 ? 6.104 -9.745 -4.406 1.00 0.00 46 ARG A CA 3
ATOM 3273 C C . ARG A 1 46 ? 6.062 -8.555 -3.411 1.00 0.00 46 ARG A C 3
ATOM 3274 O O . ARG A 1 46 ? 5.085 -7.799 -3.346 1.00 0.00 46 ARG A O 3
ATOM 3295 N N . GLY A 1 47 ? 7.167 -8.371 -2.673 1.00 0.00 47 GLY A N 3
ATOM 3296 C CA . GLY A 1 47 ? 7.298 -7.262 -1.706 1.00 0.00 47 GLY A CA 3
ATOM 3297 C C . GLY A 1 47 ? 7.546 -5.884 -2.334 1.00 0.00 47 GLY A C 3
ATOM 3298 O O . GLY A 1 47 ? 8.686 -5.439 -2.468 1.00 0.00 47 GLY A O 3
ATOM 3302 N N . LYS A 1 48 ? 6.449 -5.212 -2.680 1.00 0.00 48 LYS A N 3
ATOM 3303 C CA . LYS A 1 48 ? 6.457 -3.802 -3.132 1.00 0.00 48 LYS A CA 3
ATOM 3304 C C . LYS A 1 48 ? 6.386 -2.874 -1.896 1.00 0.00 48 LYS A C 3
ATOM 3305 O O . LYS A 1 48 ? 5.339 -2.792 -1.253 1.00 0.00 48 LYS A O 3
ATOM 3324 N N . ILE A 1 49 ? 7.480 -2.167 -1.591 1.00 0.00 49 ILE A N 3
ATOM 3325 C CA . ILE A 1 49 ? 7.476 -1.069 -0.592 1.00 0.00 49 ILE A CA 3
ATOM 3326 C C . ILE A 1 49 ? 7.860 0.230 -1.401 1.00 0.00 49 ILE A C 3
ATOM 3327 O O . ILE A 1 49 ? 9.002 0.287 -1.877 1.00 0.00 49 ILE A O 3
ATOM 3343 N N . PRO A 1 50 ? 7.027 1.291 -1.561 1.00 0.00 50 PRO A N 3
ATOM 3344 C CA . PRO A 1 50 ? 7.423 2.508 -2.356 1.00 0.00 50 PRO A CA 3
ATOM 3345 C C . PRO A 1 50 ? 8.269 3.586 -1.624 1.00 0.00 50 PRO A C 3
ATOM 3346 O O . PRO A 1 50 ? 8.155 4.779 -1.905 1.00 0.00 50 PRO A O 3
ATOM 3357 N N . LYS A 1 51 ? 9.195 3.134 -0.775 1.00 0.00 51 LYS A N 3
ATOM 3358 C CA . LYS A 1 51 ? 10.183 3.994 -0.090 1.00 0.00 51 LYS A CA 3
ATOM 3359 C C . LYS A 1 51 ? 11.254 4.620 -1.037 1.00 0.00 51 LYS A C 3
ATOM 3360 O O . LYS A 1 51 ? 11.341 5.847 -0.973 1.00 0.00 51 LYS A O 3
ATOM 3379 N N . PRO A 1 52 ? 12.016 3.948 -1.953 1.00 0.00 52 PRO A N 3
ATOM 3380 C CA . PRO A 1 52 ? 12.837 4.673 -2.988 1.00 0.00 52 PRO A CA 3
ATOM 3381 C C . PRO A 1 52 ? 12.084 5.565 -4.017 1.00 0.00 52 PRO A C 3
ATOM 3382 O O . PRO A 1 52 ? 12.655 6.565 -4.460 1.00 0.00 52 PRO A O 3
ATOM 3393 N N . PHE A 1 53 ? 10.815 5.252 -4.353 1.00 0.00 53 PHE A N 3
ATOM 3394 C CA . PHE A 1 53 ? 9.945 6.183 -5.122 1.00 0.00 53 PHE A CA 3
ATOM 3395 C C . PHE A 1 53 ? 9.538 7.436 -4.302 1.00 0.00 53 PHE A C 3
ATOM 3396 O O . PHE A 1 53 ? 9.941 8.533 -4.683 1.00 0.00 53 PHE A O 3
ATOM 3413 N N . GLU A 1 54 ? 8.785 7.287 -3.201 1.00 0.00 54 GLU A N 3
ATOM 3414 C CA . GLU A 1 54 ? 8.335 8.435 -2.361 1.00 0.00 54 GLU A CA 3
ATOM 3415 C C . GLU A 1 54 ? 9.455 9.313 -1.693 1.00 0.00 54 GLU A C 3
ATOM 3416 O O . GLU A 1 54 ? 9.224 10.509 -1.475 1.00 0.00 54 GLU A O 3
ATOM 3428 N N . ALA A 1 55 ? 10.635 8.727 -1.423 1.00 0.00 55 ALA A N 3
ATOM 3429 C CA . ALA A 1 55 ? 11.855 9.465 -1.044 1.00 0.00 55 ALA A CA 3
ATOM 3430 C C . ALA A 1 55 ? 12.519 10.289 -2.181 1.00 0.00 55 ALA A C 3
ATOM 3431 O O . ALA A 1 55 ? 12.830 11.453 -1.935 1.00 0.00 55 ALA A O 3
ATOM 3438 N N . TRP A 1 56 ? 12.724 9.748 -3.400 1.00 0.00 56 TRP A N 3
ATOM 3439 C CA . TRP A 1 56 ? 13.168 10.580 -4.559 1.00 0.00 56 TRP A CA 3
ATOM 3440 C C . TRP A 1 56 ? 12.086 11.554 -5.137 1.00 0.00 56 TRP A C 3
ATOM 3441 O O . TRP A 1 56 ? 12.425 12.687 -5.485 1.00 0.00 56 TRP A O 3
ATOM 3462 N N . ILE A 1 57 ? 10.798 11.180 -5.099 1.00 0.00 57 ILE A N 3
ATOM 3463 C CA . ILE A 1 57 ? 9.659 12.159 -5.110 1.00 0.00 57 ILE A CA 3
ATOM 3464 C C . ILE A 1 57 ? 9.580 13.132 -3.847 1.00 0.00 57 ILE A C 3
ATOM 3465 O O . ILE A 1 57 ? 8.687 13.981 -3.783 1.00 0.00 57 ILE A O 3
ATOM 3481 N N . GLY A 1 58 ? 10.503 13.072 -2.876 1.00 0.00 58 GLY A N 3
ATOM 3482 C CA . GLY A 1 58 ? 10.658 14.100 -1.824 1.00 0.00 58 GLY A CA 3
ATOM 3483 C C . GLY A 1 58 ? 12.034 14.752 -1.594 1.00 0.00 58 GLY A C 3
ATOM 3484 O O . GLY A 1 58 ? 12.059 15.749 -0.873 1.00 0.00 58 GLY A O 3
ATOM 3488 N N . THR A 1 59 ? 13.135 14.271 -2.200 1.00 0.00 59 THR A N 3
ATOM 3489 C CA . THR A 1 59 ? 14.483 14.910 -2.071 1.00 0.00 59 THR A CA 3
ATOM 3490 C C . THR A 1 59 ? 14.524 16.427 -2.493 1.00 0.00 59 THR A C 3
ATOM 3491 O O . THR A 1 59 ? 15.065 17.258 -1.762 1.00 0.00 59 THR A O 3
ATOM 3502 N N . ALA A 1 60 ? 13.931 16.733 -3.655 1.00 0.00 60 ALA A N 3
ATOM 3503 C CA . ALA A 1 60 ? 13.656 18.123 -4.095 1.00 0.00 60 ALA A CA 3
ATOM 3504 C C . ALA A 1 60 ? 12.154 18.412 -4.425 1.00 0.00 60 ALA A C 3
ATOM 3505 O O . ALA A 1 60 ? 11.679 19.510 -4.128 1.00 0.00 60 ALA A O 3
ATOM 3512 N N . ALA A 1 61 ? 11.410 17.453 -5.009 1.00 0.00 61 ALA A N 3
ATOM 3513 C CA . ALA A 1 61 ? 9.992 17.641 -5.401 1.00 0.00 61 ALA A CA 3
ATOM 3514 C C . ALA A 1 61 ? 8.942 18.003 -4.313 1.00 0.00 61 ALA A C 3
ATOM 3515 O O . ALA A 1 61 ? 7.948 18.651 -4.646 1.00 0.00 61 ALA A O 3
ATOM 3522 N N . TYR A 1 62 ? 9.190 17.629 -3.050 1.00 0.00 62 TYR A N 3
ATOM 3523 C CA . TYR A 1 62 ? 8.370 18.038 -1.878 1.00 0.00 62 TYR A CA 3
ATOM 3524 C C . TYR A 1 62 ? 7.947 19.535 -1.792 1.00 0.00 62 TYR A C 3
ATOM 3525 O O . TYR A 1 62 ? 6.775 19.792 -1.519 1.00 0.00 62 TYR A O 3
ATOM 3543 N N . THR A 1 63 ? 8.848 20.494 -2.068 1.00 0.00 63 THR A N 3
ATOM 3544 C CA . THR A 1 63 ? 8.472 21.941 -2.133 1.00 0.00 63 THR A CA 3
ATOM 3545 C C . THR A 1 63 ? 7.397 22.327 -3.198 1.00 0.00 63 THR A C 3
ATOM 3546 O O . THR A 1 63 ? 6.459 23.062 -2.878 1.00 0.00 63 THR A O 3
ATOM 3557 N N . ALA A 1 64 ? 7.494 21.775 -4.423 1.00 0.00 64 ALA A N 3
ATOM 3558 C CA . ALA A 1 64 ? 6.407 21.898 -5.432 1.00 0.00 64 ALA A CA 3
ATOM 3559 C C . ALA A 1 64 ? 5.141 21.025 -5.164 1.00 0.00 64 ALA A C 3
ATOM 3560 O O . ALA A 1 64 ? 4.020 21.480 -5.403 1.00 0.00 64 ALA A O 3
ATOM 3567 N N . TRP A 1 65 ? 5.322 19.800 -4.651 1.00 0.00 65 TRP A N 3
ATOM 3568 C CA . TRP A 1 65 ? 4.222 18.936 -4.170 1.00 0.00 65 TRP A CA 3
ATOM 3569 C C . TRP A 1 65 ? 3.336 19.528 -3.026 1.00 0.00 65 TRP A C 3
ATOM 3570 O O . TRP A 1 65 ? 2.111 19.455 -3.122 1.00 0.00 65 TRP A O 3
ATOM 3591 N N . LYS A 1 66 ? 3.952 20.128 -1.997 1.00 0.00 66 LYS A N 3
ATOM 3592 C CA . LYS A 1 66 ? 3.245 20.895 -0.935 1.00 0.00 66 LYS A CA 3
ATOM 3593 C C . LYS A 1 66 ? 2.448 22.155 -1.411 1.00 0.00 66 LYS A C 3
ATOM 3594 O O . LYS A 1 66 ? 1.366 22.405 -0.877 1.00 0.00 66 LYS A O 3
ATOM 3613 N N . ALA A 1 67 ? 2.935 22.901 -2.420 1.00 0.00 67 ALA A N 3
ATOM 3614 C CA . ALA A 1 67 ? 2.087 23.853 -3.180 1.00 0.00 67 ALA A CA 3
ATOM 3615 C C . ALA A 1 67 ? 0.887 23.243 -3.971 1.00 0.00 67 ALA A C 3
ATOM 3616 O O . ALA A 1 67 ? -0.186 23.847 -3.964 1.00 0.00 67 ALA A O 3
ATOM 3623 N N . LYS A 1 68 ? 1.039 22.083 -4.636 1.00 0.00 68 LYS A N 3
ATOM 3624 C CA . LYS A 1 68 ? -0.081 21.436 -5.375 1.00 0.00 68 LYS A CA 3
ATOM 3625 C C . LYS A 1 68 ? -1.134 20.683 -4.491 1.00 0.00 68 LYS A C 3
ATOM 3626 O O . LYS A 1 68 ? -2.333 20.830 -4.741 1.00 0.00 68 LYS A O 3
ATOM 3645 N N . HIS A 1 69 ? -0.708 19.859 -3.520 1.00 0.00 69 HIS A N 3
ATOM 3646 C CA . HIS A 1 69 ? -1.623 19.179 -2.559 1.00 0.00 69 HIS A CA 3
ATOM 3647 C C . HIS A 1 69 ? -1.157 19.463 -1.076 1.00 0.00 69 HIS A C 3
ATOM 3648 O O . HIS A 1 69 ? 0.052 19.538 -0.843 1.00 0.00 69 HIS A O 3
ATOM 3663 N N . PRO A 1 70 ? -2.053 19.607 -0.061 1.00 0.00 70 PRO A N 3
ATOM 3664 C CA . PRO A 1 70 ? -1.699 20.293 1.234 1.00 0.00 70 PRO A CA 3
ATOM 3665 C C . PRO A 1 70 ? -0.716 19.532 2.148 1.00 0.00 70 PRO A C 3
ATOM 3666 O O . PRO A 1 70 ? 0.483 19.826 2.138 1.00 0.00 70 PRO A O 3
ATOM 3677 N N . ASP A 1 71 ? -1.189 18.549 2.915 1.00 0.00 71 ASP A N 3
ATOM 3678 C CA . ASP A 1 71 ? -0.344 17.430 3.386 1.00 0.00 71 ASP A CA 3
ATOM 3679 C C . ASP A 1 71 ? -1.074 16.111 3.002 1.00 0.00 71 ASP A C 3
ATOM 3680 O O . ASP A 1 71 ? -1.664 15.441 3.851 1.00 0.00 71 ASP A O 3
ATOM 3689 N N . GLU A 1 72 ? -1.045 15.757 1.700 1.00 0.00 72 GLU A N 3
ATOM 3690 C CA . GLU A 1 72 ? -1.537 14.432 1.233 1.00 0.00 72 GLU A CA 3
ATOM 3691 C C . GLU A 1 72 ? -0.434 13.318 1.254 1.00 0.00 72 GLU A C 3
ATOM 3692 O O . GLU A 1 72 ? -0.711 12.215 1.717 1.00 0.00 72 GLU A O 3
ATOM 3704 N N . LYS A 1 73 ? 0.766 13.595 0.719 1.00 0.00 73 LYS A N 3
ATOM 3705 C CA . LYS A 1 73 ? 1.903 12.642 0.700 1.00 0.00 73 LYS A CA 3
ATOM 3706 C C . LYS A 1 73 ? 2.666 12.561 2.049 1.00 0.00 73 LYS A C 3
ATOM 3707 O O . LYS A 1 73 ? 2.846 13.571 2.734 1.00 0.00 73 LYS A O 3
ATOM 3726 N N . PHE A 1 74 ? 3.150 11.357 2.410 1.00 0.00 74 PHE A N 3
ATOM 3727 C CA . PHE A 1 74 ? 3.980 11.166 3.633 1.00 0.00 74 PHE A CA 3
ATOM 3728 C C . PHE A 1 74 ? 5.402 11.817 3.486 1.00 0.00 74 PHE A C 3
ATOM 3729 O O . PHE A 1 74 ? 6.046 11.557 2.463 1.00 0.00 74 PHE A O 3
ATOM 3746 N N . PRO A 1 75 ? 5.945 12.625 4.436 1.00 0.00 75 PRO A N 3
ATOM 3747 C CA . PRO A 1 75 ? 7.249 13.348 4.234 1.00 0.00 75 PRO A CA 3
ATOM 3748 C C . PRO A 1 75 ? 8.513 12.448 4.291 1.00 0.00 75 PRO A C 3
ATOM 3749 O O . PRO A 1 75 ? 9.255 12.403 5.274 1.00 0.00 75 PRO A O 3
ATOM 3760 N N . ALA A 1 76 ? 8.738 11.741 3.176 1.00 0.00 76 ALA A N 3
ATOM 3761 C CA . ALA A 1 76 ? 9.828 10.759 3.046 1.00 0.00 76 ALA A CA 3
ATOM 3762 C C . ALA A 1 76 ? 11.128 11.372 2.447 1.00 0.00 76 ALA A C 3
ATOM 3763 O O . ALA A 1 76 ? 11.113 12.041 1.406 1.00 0.00 76 ALA A O 3
ATOM 3770 N N . PHE A 1 77 ? 12.243 11.098 3.124 1.00 0.00 77 PHE A N 3
ATOM 3771 C CA . PHE A 1 77 ? 13.609 11.493 2.686 1.00 0.00 77 PHE A CA 3
ATOM 3772 C C . PHE A 1 77 ? 14.445 10.264 2.172 1.00 0.00 77 PHE A C 3
ATOM 3773 O O . PHE A 1 77 ? 14.141 9.131 2.569 1.00 0.00 77 PHE A O 3
ATOM 3790 N N . PRO A 1 78 ? 15.528 10.413 1.363 1.00 0.00 78 PRO A N 3
ATOM 3791 C CA . PRO A 1 78 ? 16.411 9.256 0.996 1.00 0.00 78 PRO A CA 3
ATOM 3792 C C . PRO A 1 78 ? 17.370 8.832 2.145 1.00 0.00 78 PRO A C 3
ATOM 3793 O O . PRO A 1 78 ? 18.307 9.558 2.496 1.00 0.00 78 PRO A O 3
ATOM 3804 N N . GLY A 1 79 ? 17.107 7.653 2.728 1.00 0.00 79 GLY A N 3
ATOM 3805 C CA . GLY A 1 79 ? 17.864 7.158 3.894 1.00 0.00 79 GLY A CA 3
ATOM 3806 C C . GLY A 1 79 ? 17.912 5.635 3.943 1.00 0.00 79 GLY A C 3
ATOM 3807 O O . GLY A 1 79 ? 18.957 5.005 4.087 1.00 0.00 79 GLY A O 3
ATOM 3811 N N . PHE A 1 1 ? -10.627 8.502 -2.308 1.00 0.00 1 PHE A N 4
ATOM 3812 C CA . PHE A 1 1 ? -10.883 9.934 -2.607 1.00 0.00 1 PHE A CA 4
ATOM 3813 C C . PHE A 1 1 ? -9.680 10.637 -3.306 1.00 0.00 1 PHE A C 4
ATOM 3814 O O . PHE A 1 1 ? -8.526 10.187 -3.249 1.00 0.00 1 PHE A O 4
ATOM 3832 N N . ASN A 1 2 ? -9.953 11.799 -3.943 1.00 0.00 2 ASN A N 4
ATOM 3833 C CA . ASN A 1 2 ? -8.875 12.655 -4.514 1.00 0.00 2 ASN A CA 4
ATOM 3834 C C . ASN A 1 2 ? -7.913 13.214 -3.430 1.00 0.00 2 ASN A C 4
ATOM 3835 O O . ASN A 1 2 ? -6.723 12.960 -3.553 1.00 0.00 2 ASN A O 4
ATOM 3846 N N . VAL A 1 3 ? -8.390 13.909 -2.386 1.00 0.00 3 VAL A N 4
ATOM 3847 C CA . VAL A 1 3 ? -7.537 14.202 -1.193 1.00 0.00 3 VAL A CA 4
ATOM 3848 C C . VAL A 1 3 ? -7.725 13.076 -0.139 1.00 0.00 3 VAL A C 4
ATOM 3849 O O . VAL A 1 3 ? -8.770 12.980 0.507 1.00 0.00 3 VAL A O 4
ATOM 3862 N N . LYS A 1 4 ? -6.728 12.180 -0.019 1.00 0.00 4 LYS A N 4
ATOM 3863 C CA . LYS A 1 4 ? -6.782 11.058 0.958 1.00 0.00 4 LYS A CA 4
ATOM 3864 C C . LYS A 1 4 ? -5.366 10.789 1.534 1.00 0.00 4 LYS A C 4
ATOM 3865 O O . LYS A 1 4 ? -4.448 10.390 0.807 1.00 0.00 4 LYS A O 4
ATOM 3884 N N . GLN A 1 5 ? -5.219 10.965 2.855 1.00 0.00 5 GLN A N 4
ATOM 3885 C CA . GLN A 1 5 ? -3.947 10.694 3.578 1.00 0.00 5 GLN A CA 4
ATOM 3886 C C . GLN A 1 5 ? -3.523 9.190 3.630 1.00 0.00 5 GLN A C 4
ATOM 3887 O O . GLN A 1 5 ? -4.260 8.277 3.244 1.00 0.00 5 GLN A O 4
ATOM 3901 N N . LYS A 1 6 ? -2.266 8.975 4.040 1.00 0.00 6 LYS A N 4
ATOM 3902 C CA . LYS A 1 6 ? -1.531 7.710 3.798 1.00 0.00 6 LYS A CA 4
ATOM 3903 C C . LYS A 1 6 ? -2.012 6.478 4.621 1.00 0.00 6 LYS A C 4
ATOM 3904 O O . LYS A 1 6 ? -2.381 6.587 5.793 1.00 0.00 6 LYS A O 4
ATOM 3923 N N . SER A 1 7 ? -1.986 5.306 3.971 1.00 0.00 7 SER A N 4
ATOM 3924 C CA . SER A 1 7 ? -2.503 4.042 4.548 1.00 0.00 7 SER A CA 4
ATOM 3925 C C . SER A 1 7 ? -1.444 2.912 4.396 1.00 0.00 7 SER A C 4
ATOM 3926 O O . SER A 1 7 ? -1.452 2.229 3.367 1.00 0.00 7 SER A O 4
ATOM 3934 N N . GLU A 1 8 ? -0.554 2.728 5.384 1.00 0.00 8 GLU A N 4
ATOM 3935 C CA . GLU A 1 8 ? 0.514 1.687 5.318 1.00 0.00 8 GLU A CA 4
ATOM 3936 C C . GLU A 1 8 ? 0.105 0.455 6.187 1.00 0.00 8 GLU A C 4
ATOM 3937 O O . GLU A 1 8 ? 0.174 0.506 7.418 1.00 0.00 8 GLU A O 4
ATOM 3949 N N . ILE A 1 9 ? -0.368 -0.630 5.545 1.00 0.00 9 ILE A N 4
ATOM 3950 C CA . ILE A 1 9 ? -0.959 -1.804 6.258 1.00 0.00 9 ILE A CA 4
ATOM 3951 C C . ILE A 1 9 ? -0.026 -3.053 6.083 1.00 0.00 9 ILE A C 4
ATOM 3952 O O . ILE A 1 9 ? 0.544 -3.317 5.017 1.00 0.00 9 ILE A O 4
ATOM 3968 N N . THR A 1 10 ? 0.057 -3.836 7.165 1.00 0.00 10 THR A N 4
ATOM 3969 C CA . THR A 1 10 ? 0.889 -5.065 7.249 1.00 0.00 10 THR A CA 4
ATOM 3970 C C . THR A 1 10 ? 0.337 -6.282 6.439 1.00 0.00 10 THR A C 4
ATOM 3971 O O . THR A 1 10 ? -0.836 -6.349 6.059 1.00 0.00 10 THR A O 4
ATOM 3982 N N . ALA A 1 11 ? 1.238 -7.235 6.162 1.00 0.00 11 ALA A N 4
ATOM 3983 C CA . ALA A 1 11 ? 0.995 -8.358 5.241 1.00 0.00 11 ALA A CA 4
ATOM 3984 C C . ALA A 1 11 ? -0.085 -9.393 5.661 1.00 0.00 11 ALA A C 4
ATOM 3985 O O . ALA A 1 11 ? 0.006 -10.048 6.702 1.00 0.00 11 ALA A O 4
ATOM 3992 N N . LEU A 1 12 ? -1.089 -9.528 4.789 1.00 0.00 12 LEU A N 4
ATOM 3993 C CA . LEU A 1 12 ? -2.177 -10.518 4.913 1.00 0.00 12 LEU A CA 4
ATOM 3994 C C . LEU A 1 12 ? -1.837 -11.812 4.095 1.00 0.00 12 LEU A C 4
ATOM 3995 O O . LEU A 1 12 ? -1.274 -11.765 2.995 1.00 0.00 12 LEU A O 4
ATOM 4011 N N . VAL A 1 13 ? -2.257 -12.952 4.640 1.00 0.00 13 VAL A N 4
ATOM 4012 C CA . VAL A 1 13 ? -2.256 -14.268 3.946 1.00 0.00 13 VAL A CA 4
ATOM 4013 C C . VAL A 1 13 ? -3.090 -14.304 2.618 1.00 0.00 13 VAL A C 4
ATOM 4014 O O . VAL A 1 13 ? -4.138 -13.661 2.511 1.00 0.00 13 VAL A O 4
ATOM 4027 N N . LYS A 1 14 ? -2.621 -15.081 1.628 1.00 0.00 14 LYS A N 4
ATOM 4028 C CA . LYS A 1 14 ? -3.272 -15.134 0.288 1.00 0.00 14 LYS A CA 4
ATOM 4029 C C . LYS A 1 14 ? -4.600 -15.950 0.270 1.00 0.00 14 LYS A C 4
ATOM 4030 O O . LYS A 1 14 ? -4.792 -16.957 0.967 1.00 0.00 14 LYS A O 4
ATOM 4049 N N . GLU A 1 15 ? -5.495 -15.473 -0.596 1.00 0.00 15 GLU A N 4
ATOM 4050 C CA . GLU A 1 15 ? -6.885 -15.947 -0.724 1.00 0.00 15 GLU A CA 4
ATOM 4051 C C . GLU A 1 15 ? -6.965 -17.269 -1.555 1.00 0.00 15 GLU A C 4
ATOM 4052 O O . GLU A 1 15 ? -6.663 -17.301 -2.752 1.00 0.00 15 GLU A O 4
ATOM 4064 N N . VAL A 1 16 ? -7.327 -18.361 -0.876 1.00 0.00 16 VAL A N 4
ATOM 4065 C CA . VAL A 1 16 ? -7.389 -19.731 -1.472 1.00 0.00 16 VAL A CA 4
ATOM 4066 C C . VAL A 1 16 ? -8.818 -20.299 -1.168 1.00 0.00 16 VAL A C 4
ATOM 4067 O O . VAL A 1 16 ? -9.302 -20.191 -0.036 1.00 0.00 16 VAL A O 4
ATOM 4080 N N . THR A 1 17 ? -9.478 -20.910 -2.170 1.00 0.00 17 THR A N 4
ATOM 4081 C CA . THR A 1 17 ? -10.830 -21.528 -1.974 1.00 0.00 17 THR A CA 4
ATOM 4082 C C . THR A 1 17 ? -10.805 -22.832 -1.107 1.00 0.00 17 THR A C 4
ATOM 4083 O O . THR A 1 17 ? -11.516 -22.814 -0.098 1.00 0.00 17 THR A O 4
ATOM 4094 N N . PRO A 1 18 ? -10.037 -23.934 -1.366 1.00 0.00 18 PRO A N 4
ATOM 4095 C CA . PRO A 1 18 ? -9.847 -25.021 -0.345 1.00 0.00 18 PRO A CA 4
ATOM 4096 C C . PRO A 1 18 ? -9.002 -24.600 0.904 1.00 0.00 18 PRO A C 4
ATOM 4097 O O . PRO A 1 18 ? -8.290 -23.588 0.831 1.00 0.00 18 PRO A O 4
ATOM 4108 N N . PRO A 1 19 ? -9.034 -25.304 2.071 1.00 0.00 19 PRO A N 4
ATOM 4109 C CA . PRO A 1 19 ? -8.425 -24.780 3.344 1.00 0.00 19 PRO A CA 4
ATOM 4110 C C . PRO A 1 19 ? -6.876 -24.815 3.391 1.00 0.00 19 PRO A C 4
ATOM 4111 O O . PRO A 1 19 ? -6.254 -25.766 3.875 1.00 0.00 19 PRO A O 4
ATOM 4122 N N . ARG A 1 20 ? -6.266 -23.736 2.876 1.00 0.00 20 ARG A N 4
ATOM 4123 C CA . ARG A 1 20 ? -4.788 -23.630 2.751 1.00 0.00 20 ARG A CA 4
ATOM 4124 C C . ARG A 1 20 ? -4.347 -22.139 2.888 1.00 0.00 20 ARG A C 4
ATOM 4125 O O . ARG A 1 20 ? -4.952 -21.236 2.295 1.00 0.00 20 ARG A O 4
ATOM 4146 N N . LYS A 1 21 ? -3.299 -21.878 3.677 1.00 0.00 21 LYS A N 4
ATOM 4147 C CA . LYS A 1 21 ? -2.848 -20.494 3.984 1.00 0.00 21 LYS A CA 4
ATOM 4148 C C . LYS A 1 21 ? -1.359 -20.318 3.582 1.00 0.00 21 LYS A C 4
ATOM 4149 O O . LYS A 1 21 ? -0.451 -20.766 4.285 1.00 0.00 21 LYS A O 4
ATOM 4168 N N . ALA A 1 22 ? -1.126 -19.648 2.444 1.00 0.00 22 ALA A N 4
ATOM 4169 C CA . ALA A 1 22 ? 0.241 -19.343 1.966 1.00 0.00 22 ALA A CA 4
ATOM 4170 C C . ALA A 1 22 ? 0.831 -18.045 2.614 1.00 0.00 22 ALA A C 4
ATOM 4171 O O . ALA A 1 22 ? 0.119 -17.027 2.632 1.00 0.00 22 ALA A O 4
ATOM 4178 N N . PRO A 1 23 ? 2.099 -18.001 3.117 1.00 0.00 23 PRO A N 4
ATOM 4179 C CA . PRO A 1 23 ? 2.666 -16.777 3.785 1.00 0.00 23 PRO A CA 4
ATOM 4180 C C . PRO A 1 23 ? 3.129 -15.664 2.802 1.00 0.00 23 PRO A C 4
ATOM 4181 O O . PRO A 1 23 ? 4.320 -15.401 2.598 1.00 0.00 23 PRO A O 4
ATOM 4192 N N . SER A 1 24 ? 2.134 -15.003 2.205 1.00 0.00 24 SER A N 4
ATOM 4193 C CA . SER A 1 24 ? 2.342 -14.010 1.131 1.00 0.00 24 SER A CA 4
ATOM 4194 C C . SER A 1 24 ? 2.806 -12.629 1.649 1.00 0.00 24 SER A C 4
ATOM 4195 O O . SER A 1 24 ? 2.321 -12.104 2.658 1.00 0.00 24 SER A O 4
ATOM 4203 N N . LYS A 1 25 ? 3.747 -12.026 0.911 1.00 0.00 25 LYS A N 4
ATOM 4204 C CA . LYS A 1 25 ? 4.229 -10.657 1.203 1.00 0.00 25 LYS A CA 4
ATOM 4205 C C . LYS A 1 25 ? 3.252 -9.615 0.577 1.00 0.00 25 LYS A C 4
ATOM 4206 O O . LYS A 1 25 ? 3.422 -9.162 -0.558 1.00 0.00 25 LYS A O 4
ATOM 4225 N N . ALA A 1 26 ? 2.228 -9.255 1.361 1.00 0.00 26 ALA A N 4
ATOM 4226 C CA . ALA A 1 26 ? 1.259 -8.214 0.994 1.00 0.00 26 ALA A CA 4
ATOM 4227 C C . ALA A 1 26 ? 1.656 -6.852 1.600 1.00 0.00 26 ALA A C 4
ATOM 4228 O O . ALA A 1 26 ? 2.012 -6.733 2.774 1.00 0.00 26 ALA A O 4
ATOM 4235 N N . LYS A 1 27 ? 1.619 -5.826 0.764 1.00 0.00 27 LYS A N 4
ATOM 4236 C CA . LYS A 1 27 ? 1.946 -4.446 1.185 1.00 0.00 27 LYS A CA 4
ATOM 4237 C C . LYS A 1 27 ? 0.855 -3.508 0.610 1.00 0.00 27 LYS A C 4
ATOM 4238 O O . LYS A 1 27 ? 0.640 -3.458 -0.608 1.00 0.00 27 LYS A O 4
ATOM 4257 N N . ARG A 1 28 ? 0.154 -2.800 1.506 1.00 0.00 28 ARG A N 4
ATOM 4258 C CA . ARG A 1 28 ? -0.880 -1.813 1.115 1.00 0.00 28 ARG A CA 4
ATOM 4259 C C . ARG A 1 28 ? -0.287 -0.429 1.493 1.00 0.00 28 ARG A C 4
ATOM 4260 O O . ARG A 1 28 ? -0.162 -0.145 2.684 1.00 0.00 28 ARG A O 4
ATOM 4281 N N . GLU A 1 29 ? 0.109 0.373 0.499 1.00 0.00 29 GLU A N 4
ATOM 4282 C CA . GLU A 1 29 ? 0.669 1.724 0.757 1.00 0.00 29 GLU A CA 4
ATOM 4283 C C . GLU A 1 29 ? 0.099 2.731 -0.299 1.00 0.00 29 GLU A C 4
ATOM 4284 O O . GLU A 1 29 ? -0.093 2.395 -1.477 1.00 0.00 29 GLU A O 4
ATOM 4296 N N . ALA A 1 30 ? -0.134 3.965 0.152 1.00 0.00 30 ALA A N 4
ATOM 4297 C CA . ALA A 1 30 ? -0.611 5.066 -0.707 1.00 0.00 30 ALA A CA 4
ATOM 4298 C C . ALA A 1 30 ? 0.537 6.042 -1.110 1.00 0.00 30 ALA A C 4
ATOM 4299 O O . ALA A 1 30 ? 0.977 6.792 -0.240 1.00 0.00 30 ALA A O 4
ATOM 4306 N N . PRO A 1 31 ? 1.039 6.122 -2.375 1.00 0.00 31 PRO A N 4
ATOM 4307 C CA . PRO A 1 31 ? 2.156 7.069 -2.725 1.00 0.00 31 PRO A CA 4
ATOM 4308 C C . PRO A 1 31 ? 1.677 8.504 -3.063 1.00 0.00 31 PRO A C 4
ATOM 4309 O O . PRO A 1 31 ? 1.498 9.311 -2.142 1.00 0.00 31 PRO A O 4
ATOM 4320 N N . ILE A 1 32 ? 1.493 8.838 -4.349 1.00 0.00 32 ILE A N 4
ATOM 4321 C CA . ILE A 1 32 ? 1.253 10.229 -4.812 1.00 0.00 32 ILE A CA 4
ATOM 4322 C C . ILE A 1 32 ? 0.003 10.301 -5.743 1.00 0.00 32 ILE A C 4
ATOM 4323 O O . ILE A 1 32 ? -0.084 9.597 -6.754 1.00 0.00 32 ILE A O 4
ATOM 4339 N N . LYS A 1 33 ? -0.903 11.235 -5.436 1.00 0.00 33 LYS A N 4
ATOM 4340 C CA . LYS A 1 33 ? -2.058 11.564 -6.310 1.00 0.00 33 LYS A CA 4
ATOM 4341 C C . LYS A 1 33 ? -1.761 12.303 -7.650 1.00 0.00 33 LYS A C 4
ATOM 4342 O O . LYS A 1 33 ? -2.527 12.151 -8.602 1.00 0.00 33 LYS A O 4
ATOM 4361 N N . TYR A 1 34 ? -0.672 13.084 -7.713 1.00 0.00 34 TYR A N 4
ATOM 4362 C CA . TYR A 1 34 ? -0.216 13.730 -8.978 1.00 0.00 34 TYR A CA 4
ATOM 4363 C C . TYR A 1 34 ? 0.210 12.752 -10.128 1.00 0.00 34 TYR A C 4
ATOM 4364 O O . TYR A 1 34 ? -0.079 13.033 -11.291 1.00 0.00 34 TYR A O 4
ATOM 4382 N N . TRP A 1 35 ? 0.868 11.630 -9.798 1.00 0.00 35 TRP A N 4
ATOM 4383 C CA . TRP A 1 35 ? 1.177 10.545 -10.773 1.00 0.00 35 TRP A CA 4
ATOM 4384 C C . TRP A 1 35 ? 0.060 9.449 -10.848 1.00 0.00 35 TRP A C 4
ATOM 4385 O O . TRP A 1 35 ? -0.316 9.070 -11.958 1.00 0.00 35 TRP A O 4
ATOM 4406 N N . LEU A 1 36 ? -0.435 8.916 -9.711 1.00 0.00 36 LEU A N 4
ATOM 4407 C CA . LEU A 1 36 ? -1.381 7.772 -9.688 1.00 0.00 36 LEU A CA 4
ATOM 4408 C C . LEU A 1 36 ? -2.767 8.222 -9.106 1.00 0.00 36 LEU A C 4
ATOM 4409 O O . LEU A 1 36 ? -2.800 8.642 -7.942 1.00 0.00 36 LEU A O 4
ATOM 4425 N N . PRO A 1 37 ? -3.930 8.132 -9.812 1.00 0.00 37 PRO A N 4
ATOM 4426 C CA . PRO A 1 37 ? -5.240 8.656 -9.282 1.00 0.00 37 PRO A CA 4
ATOM 4427 C C . PRO A 1 37 ? -5.866 7.965 -8.034 1.00 0.00 37 PRO A C 4
ATOM 4428 O O . PRO A 1 37 ? -6.640 8.589 -7.311 1.00 0.00 37 PRO A O 4
ATOM 4439 N N . HIS A 1 38 ? -5.509 6.701 -7.774 1.00 0.00 38 HIS A N 4
ATOM 4440 C CA . HIS A 1 38 ? -5.824 5.986 -6.522 1.00 0.00 38 HIS A CA 4
ATOM 4441 C C . HIS A 1 38 ? -4.507 5.762 -5.714 1.00 0.00 38 HIS A C 4
ATOM 4442 O O . HIS A 1 38 ? -3.692 4.900 -6.057 1.00 0.00 38 HIS A O 4
ATOM 4457 N N . SER A 1 39 ? -4.335 6.504 -4.611 1.00 0.00 39 SER A N 4
ATOM 4458 C CA . SER A 1 39 ? -3.264 6.215 -3.626 1.00 0.00 39 SER A CA 4
ATOM 4459 C C . SER A 1 39 ? -3.734 5.136 -2.607 1.00 0.00 39 SER A C 4
ATOM 4460 O O . SER A 1 39 ? -4.496 5.446 -1.679 1.00 0.00 39 SER A O 4
ATOM 4468 N N . GLY A 1 40 ? -3.273 3.894 -2.787 1.00 0.00 40 GLY A N 4
ATOM 4469 C CA . GLY A 1 40 ? -3.562 2.783 -1.853 1.00 0.00 40 GLY A CA 4
ATOM 4470 C C . GLY A 1 40 ? -3.599 1.426 -2.565 1.00 0.00 40 GLY A C 4
ATOM 4471 O O . GLY A 1 40 ? -4.686 0.910 -2.833 1.00 0.00 40 GLY A O 4
ATOM 4475 N N . ALA A 1 41 ? -2.424 0.867 -2.893 1.00 0.00 41 ALA A N 4
ATOM 4476 C CA . ALA A 1 41 ? -2.326 -0.344 -3.744 1.00 0.00 41 ALA A CA 4
ATOM 4477 C C . ALA A 1 41 ? -1.935 -1.602 -2.923 1.00 0.00 41 ALA A C 4
ATOM 4478 O O . ALA A 1 41 ? -0.812 -1.690 -2.418 1.00 0.00 41 ALA A O 4
ATOM 4485 N N . THR A 1 42 ? -2.862 -2.566 -2.816 1.00 0.00 42 THR A N 4
ATOM 4486 C CA . THR A 1 42 ? -2.627 -3.864 -2.128 1.00 0.00 42 THR A CA 4
ATOM 4487 C C . THR A 1 42 ? -2.056 -4.941 -3.088 1.00 0.00 42 THR A C 4
ATOM 4488 O O . THR A 1 42 ? -2.801 -5.577 -3.838 1.00 0.00 42 THR A O 4
ATOM 4499 N N . TRP A 1 43 ? -0.732 -5.159 -3.048 1.00 0.00 43 TRP A N 4
ATOM 4500 C CA . TRP A 1 43 ? -0.066 -6.191 -3.892 1.00 0.00 43 TRP A CA 4
ATOM 4501 C C . TRP A 1 43 ? 0.331 -7.409 -3.008 1.00 0.00 43 TRP A C 4
ATOM 4502 O O . TRP A 1 43 ? 1.329 -7.344 -2.287 1.00 0.00 43 TRP A O 4
ATOM 4523 N N . SER A 1 44 ? -0.421 -8.519 -3.102 1.00 0.00 44 SER A N 4
ATOM 4524 C CA . SER A 1 44 ? -0.096 -9.783 -2.390 1.00 0.00 44 SER A CA 4
ATOM 4525 C C . SER A 1 44 ? 0.766 -10.754 -3.242 1.00 0.00 44 SER A C 4
ATOM 4526 O O . SER A 1 44 ? 0.272 -11.413 -4.162 1.00 0.00 44 SER A O 4
ATOM 4534 N N . GLY A 1 45 ? 2.069 -10.840 -2.929 1.00 0.00 45 GLY A N 4
ATOM 4535 C CA . GLY A 1 45 ? 2.992 -11.768 -3.625 1.00 0.00 45 GLY A CA 4
ATOM 4536 C C . GLY A 1 45 ? 4.410 -11.211 -3.743 1.00 0.00 45 GLY A C 4
ATOM 4537 O O . GLY A 1 45 ? 5.273 -11.544 -2.927 1.00 0.00 45 GLY A O 4
ATOM 4541 N N . ARG A 1 46 ? 4.637 -10.356 -4.753 1.00 0.00 46 ARG A N 4
ATOM 4542 C CA . ARG A 1 46 ? 5.919 -9.611 -4.889 1.00 0.00 46 ARG A CA 4
ATOM 4543 C C . ARG A 1 46 ? 6.006 -8.471 -3.841 1.00 0.00 46 ARG A C 4
ATOM 4544 O O . ARG A 1 46 ? 5.086 -7.658 -3.694 1.00 0.00 46 ARG A O 4
ATOM 4565 N N . GLY A 1 47 ? 7.145 -8.413 -3.136 1.00 0.00 47 GLY A N 4
ATOM 4566 C CA . GLY A 1 47 ? 7.331 -7.466 -2.014 1.00 0.00 47 GLY A CA 4
ATOM 4567 C C . GLY A 1 47 ? 7.609 -6.023 -2.441 1.00 0.00 47 GLY A C 4
ATOM 4568 O O . GLY A 1 47 ? 8.767 -5.607 -2.500 1.00 0.00 47 GLY A O 4
ATOM 4572 N N . LYS A 1 48 ? 6.541 -5.278 -2.746 1.00 0.00 48 LYS A N 4
ATOM 4573 C CA . LYS A 1 48 ? 6.642 -3.845 -3.122 1.00 0.00 48 LYS A CA 4
ATOM 4574 C C . LYS A 1 48 ? 6.634 -2.928 -1.865 1.00 0.00 48 LYS A C 4
ATOM 4575 O O . LYS A 1 48 ? 5.669 -2.937 -1.099 1.00 0.00 48 LYS A O 4
ATOM 4594 N N . ILE A 1 49 ? 7.694 -2.138 -1.658 1.00 0.00 49 ILE A N 4
ATOM 4595 C CA . ILE A 1 49 ? 7.716 -1.084 -0.604 1.00 0.00 49 ILE A CA 4
ATOM 4596 C C . ILE A 1 49 ? 8.130 0.239 -1.348 1.00 0.00 49 ILE A C 4
ATOM 4597 O O . ILE A 1 49 ? 9.293 0.325 -1.765 1.00 0.00 49 ILE A O 4
ATOM 4613 N N . PRO A 1 50 ? 7.285 1.291 -1.520 1.00 0.00 50 PRO A N 4
ATOM 4614 C CA . PRO A 1 50 ? 7.693 2.531 -2.269 1.00 0.00 50 PRO A CA 4
ATOM 4615 C C . PRO A 1 50 ? 8.498 3.596 -1.469 1.00 0.00 50 PRO A C 4
ATOM 4616 O O . PRO A 1 50 ? 8.316 4.800 -1.654 1.00 0.00 50 PRO A O 4
ATOM 4627 N N . LYS A 1 51 ? 9.458 3.135 -0.661 1.00 0.00 51 LYS A N 4
ATOM 4628 C CA . LYS A 1 51 ? 10.395 4.003 0.090 1.00 0.00 51 LYS A CA 4
ATOM 4629 C C . LYS A 1 51 ? 11.470 4.714 -0.783 1.00 0.00 51 LYS A C 4
ATOM 4630 O O . LYS A 1 51 ? 11.509 5.940 -0.662 1.00 0.00 51 LYS A O 4
ATOM 4649 N N . PRO A 1 52 ? 12.293 4.109 -1.695 1.00 0.00 52 PRO A N 4
ATOM 4650 C CA . PRO A 1 52 ? 13.092 4.911 -2.689 1.00 0.00 52 PRO A CA 4
ATOM 4651 C C . PRO A 1 52 ? 12.298 5.791 -3.703 1.00 0.00 52 PRO A C 4
ATOM 4652 O O . PRO A 1 52 ? 12.814 6.829 -4.123 1.00 0.00 52 PRO A O 4
ATOM 4663 N N . PHE A 1 53 ? 11.046 5.419 -4.042 1.00 0.00 53 PHE A N 4
ATOM 4664 C CA . PHE A 1 53 ? 10.127 6.308 -4.800 1.00 0.00 53 PHE A CA 4
ATOM 4665 C C . PHE A 1 53 ? 9.640 7.527 -3.973 1.00 0.00 53 PHE A C 4
ATOM 4666 O O . PHE A 1 53 ? 9.984 8.645 -4.347 1.00 0.00 53 PHE A O 4
ATOM 4683 N N . GLU A 1 54 ? 8.899 7.333 -2.869 1.00 0.00 54 GLU A N 4
ATOM 4684 C CA . GLU A 1 54 ? 8.427 8.453 -2.004 1.00 0.00 54 GLU A CA 4
ATOM 4685 C C . GLU A 1 54 ? 9.534 9.367 -1.367 1.00 0.00 54 GLU A C 4
ATOM 4686 O O . GLU A 1 54 ? 9.272 10.557 -1.152 1.00 0.00 54 GLU A O 4
ATOM 4698 N N . ALA A 1 55 ? 10.734 8.819 -1.108 1.00 0.00 55 ALA A N 4
ATOM 4699 C CA . ALA A 1 55 ? 11.937 9.605 -0.776 1.00 0.00 55 ALA A CA 4
ATOM 4700 C C . ALA A 1 55 ? 12.482 10.488 -1.928 1.00 0.00 55 ALA A C 4
ATOM 4701 O O . ALA A 1 55 ? 12.636 11.688 -1.706 1.00 0.00 55 ALA A O 4
ATOM 4708 N N . TRP A 1 56 ? 12.740 9.952 -3.139 1.00 0.00 56 TRP A N 4
ATOM 4709 C CA . TRP A 1 56 ? 13.140 10.797 -4.300 1.00 0.00 56 TRP A CA 4
ATOM 4710 C C . TRP A 1 56 ? 12.017 11.705 -4.902 1.00 0.00 56 TRP A C 4
ATOM 4711 O O . TRP A 1 56 ? 12.307 12.835 -5.302 1.00 0.00 56 TRP A O 4
ATOM 4732 N N . ILE A 1 57 ? 10.746 11.278 -4.852 1.00 0.00 57 ILE A N 4
ATOM 4733 C CA . ILE A 1 57 ? 9.567 12.202 -4.954 1.00 0.00 57 ILE A CA 4
ATOM 4734 C C . ILE A 1 57 ? 9.398 13.232 -3.753 1.00 0.00 57 ILE A C 4
ATOM 4735 O O . ILE A 1 57 ? 8.532 14.106 -3.830 1.00 0.00 57 ILE A O 4
ATOM 4751 N N . GLY A 1 58 ? 10.239 13.197 -2.711 1.00 0.00 58 GLY A N 4
ATOM 4752 C CA . GLY A 1 58 ? 10.382 14.301 -1.741 1.00 0.00 58 GLY A CA 4
ATOM 4753 C C . GLY A 1 58 ? 11.706 15.095 -1.755 1.00 0.00 58 GLY A C 4
ATOM 4754 O O . GLY A 1 58 ? 11.636 16.295 -1.492 1.00 0.00 58 GLY A O 4
ATOM 4758 N N . THR A 1 59 ? 12.868 14.472 -2.039 1.00 0.00 59 THR A N 4
ATOM 4759 C CA . THR A 1 59 ? 14.231 15.103 -1.940 1.00 0.00 59 THR A CA 4
ATOM 4760 C C . THR A 1 59 ? 14.357 16.590 -2.430 1.00 0.00 59 THR A C 4
ATOM 4761 O O . THR A 1 59 ? 14.876 17.437 -1.704 1.00 0.00 59 THR A O 4
ATOM 4772 N N . ALA A 1 60 ? 13.849 16.854 -3.642 1.00 0.00 60 ALA A N 4
ATOM 4773 C CA . ALA A 1 60 ? 13.586 18.233 -4.126 1.00 0.00 60 ALA A CA 4
ATOM 4774 C C . ALA A 1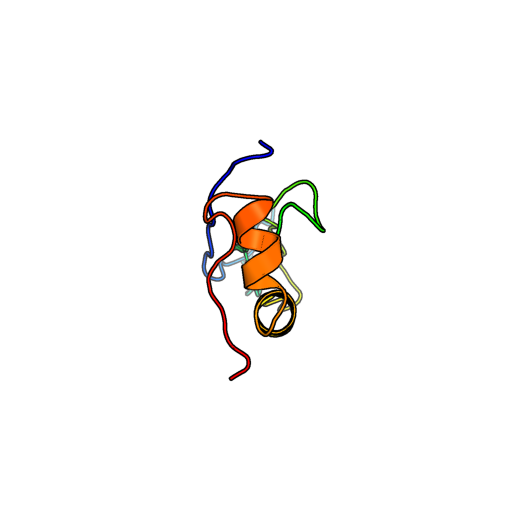 60 ? 12.103 18.522 -4.537 1.00 0.00 60 ALA A C 4
ATOM 4775 O O . ALA A 1 60 ? 11.663 19.666 -4.415 1.00 0.00 60 ALA A O 4
ATOM 4782 N N . ALA A 1 61 ? 11.340 17.517 -4.999 1.00 0.00 61 ALA A N 4
ATOM 4783 C CA . ALA A 1 61 ? 9.922 17.679 -5.383 1.00 0.00 61 ALA A CA 4
ATOM 4784 C C . ALA A 1 61 ? 8.887 18.063 -4.293 1.00 0.00 61 ALA A C 4
ATOM 4785 O O . ALA A 1 61 ? 7.877 18.669 -4.651 1.00 0.00 61 ALA A O 4
ATOM 4792 N N . TYR A 1 62 ? 9.140 17.766 -3.008 1.00 0.00 62 TYR A N 4
ATOM 4793 C CA . TYR A 1 62 ? 8.273 18.195 -1.874 1.00 0.00 62 TYR A CA 4
ATOM 4794 C C . TYR A 1 62 ? 7.812 19.685 -1.870 1.00 0.00 62 TYR A C 4
ATOM 4795 O O . TYR A 1 62 ? 6.620 19.922 -1.678 1.00 0.00 62 TYR A O 4
ATOM 4813 N N . THR A 1 63 ? 8.700 20.656 -2.135 1.00 0.00 63 THR A N 4
ATOM 4814 C CA . THR A 1 63 ? 8.289 22.084 -2.294 1.00 0.00 63 THR A CA 4
ATOM 4815 C C . THR A 1 63 ? 7.294 22.400 -3.462 1.00 0.00 63 THR A C 4
ATOM 4816 O O . THR A 1 63 ? 6.389 23.216 -3.276 1.00 0.00 63 THR A O 4
ATOM 4827 N N . ALA A 1 64 ? 7.431 21.733 -4.625 1.00 0.00 64 ALA A N 4
ATOM 4828 C CA . ALA A 1 64 ? 6.398 21.774 -5.698 1.00 0.00 64 ALA A CA 4
ATOM 4829 C C . ALA A 1 64 ? 5.111 20.933 -5.410 1.00 0.00 64 ALA A C 4
ATOM 4830 O O . ALA A 1 64 ? 3.999 21.401 -5.672 1.00 0.00 64 ALA A O 4
ATOM 4837 N N . TRP A 1 65 ? 5.270 19.719 -4.861 1.00 0.00 65 TRP A N 4
ATOM 4838 C CA . TRP A 1 65 ? 4.159 18.876 -4.362 1.00 0.00 65 TRP A CA 4
ATOM 4839 C C . TRP A 1 65 ? 3.243 19.505 -3.263 1.00 0.00 65 TRP A C 4
ATOM 4840 O O . TRP A 1 65 ? 2.021 19.399 -3.366 1.00 0.00 65 TRP A O 4
ATOM 4861 N N . LYS A 1 66 ? 3.837 20.175 -2.268 1.00 0.00 66 LYS A N 4
ATOM 4862 C CA . LYS A 1 66 ? 3.113 20.980 -1.250 1.00 0.00 66 LYS A CA 4
ATOM 4863 C C . LYS A 1 66 ? 2.256 22.175 -1.772 1.00 0.00 66 LYS A C 4
ATOM 4864 O O . LYS A 1 66 ? 1.184 22.419 -1.214 1.00 0.00 66 LYS A O 4
ATOM 4883 N N . ALA A 1 67 ? 2.687 22.880 -2.831 1.00 0.00 67 ALA A N 4
ATOM 4884 C CA . ALA A 1 67 ? 1.784 23.764 -3.607 1.00 0.00 67 ALA A CA 4
ATOM 4885 C C . ALA A 1 67 ? 0.608 23.055 -4.363 1.00 0.00 67 ALA A C 4
ATOM 4886 O O . ALA A 1 67 ? -0.488 23.615 -4.409 1.00 0.00 67 ALA A O 4
ATOM 4893 N N . LYS A 1 68 ? 0.816 21.853 -4.930 1.00 0.00 68 LYS A N 4
ATOM 4894 C CA . LYS A 1 68 ? -0.252 21.103 -5.646 1.00 0.00 68 LYS A CA 4
ATOM 4895 C C . LYS A 1 68 ? -1.281 20.356 -4.732 1.00 0.00 68 LYS A C 4
ATOM 4896 O O . LYS A 1 68 ? -2.478 20.426 -5.016 1.00 0.00 68 LYS A O 4
ATOM 4915 N N . HIS A 1 69 ? -0.839 19.624 -3.694 1.00 0.00 69 HIS A N 4
ATOM 4916 C CA . HIS A 1 69 ? -1.749 18.969 -2.711 1.00 0.00 69 HIS A CA 4
ATOM 4917 C C . HIS A 1 69 ? -1.310 19.293 -1.231 1.00 0.00 69 HIS A C 4
ATOM 4918 O O . HIS A 1 69 ? -0.110 19.462 -0.994 1.00 0.00 69 HIS A O 4
ATOM 4933 N N . PRO A 1 70 ? -2.219 19.382 -0.217 1.00 0.00 70 PRO A N 4
ATOM 4934 C CA . PRO A 1 70 ? -1.940 20.146 1.056 1.00 0.00 70 PRO A CA 4
ATOM 4935 C C . PRO A 1 70 ? -0.807 19.604 1.950 1.00 0.00 70 PRO A C 4
ATOM 4936 O O . PRO A 1 70 ? 0.258 20.224 2.024 1.00 0.00 70 PRO A O 4
ATOM 4947 N N . ASP A 1 71 ? -0.992 18.448 2.599 1.00 0.00 71 ASP A N 4
ATOM 4948 C CA . ASP A 1 71 ? 0.143 17.576 3.005 1.00 0.00 71 ASP A CA 4
ATOM 4949 C C . ASP A 1 71 ? -0.164 16.061 2.745 1.00 0.00 71 ASP A C 4
ATOM 4950 O O . ASP A 1 71 ? 0.074 15.209 3.603 1.00 0.00 71 ASP A O 4
ATOM 4959 N N . GLU A 1 72 ? -0.676 15.718 1.544 1.00 0.00 72 GLU A N 4
ATOM 4960 C CA . GLU A 1 72 ? -1.153 14.337 1.259 1.00 0.00 72 GLU A CA 4
ATOM 4961 C C . GLU A 1 72 ? -0.032 13.243 1.174 1.00 0.00 72 GLU A C 4
ATOM 4962 O O . GLU A 1 72 ? -0.277 12.132 1.634 1.00 0.00 72 GLU A O 4
ATOM 4974 N N . LYS A 1 73 ? 1.135 13.516 0.561 1.00 0.00 73 LYS A N 4
ATOM 4975 C CA . LYS A 1 73 ? 2.277 12.557 0.525 1.00 0.00 73 LYS A CA 4
ATOM 4976 C C . LYS A 1 73 ? 3.104 12.588 1.844 1.00 0.00 73 LYS A C 4
ATOM 4977 O O . LYS A 1 73 ? 3.342 13.661 2.410 1.00 0.00 73 LYS A O 4
ATOM 4996 N N . PHE A 1 74 ? 3.588 11.418 2.299 1.00 0.00 74 PHE A N 4
ATOM 4997 C CA . PHE A 1 74 ? 4.402 11.333 3.540 1.00 0.00 74 PHE A CA 4
ATOM 4998 C C . PHE A 1 74 ? 5.788 12.067 3.413 1.00 0.00 74 PHE A C 4
ATOM 4999 O O . PHE A 1 74 ? 6.455 11.884 2.384 1.00 0.00 74 PHE A O 4
ATOM 5016 N N . PRO A 1 75 ? 6.264 12.863 4.408 1.00 0.00 75 PRO A N 4
ATOM 5017 C CA . PRO A 1 75 ? 7.572 13.595 4.312 1.00 0.00 75 PRO A CA 4
ATOM 5018 C C . PRO A 1 75 ? 8.831 12.704 4.494 1.00 0.00 75 PRO A C 4
ATOM 5019 O O . PRO A 1 75 ? 9.493 12.686 5.535 1.00 0.00 75 PRO A O 4
ATOM 5030 N N . ALA A 1 76 ? 9.147 11.978 3.416 1.00 0.00 76 ALA A N 4
ATOM 5031 C CA . ALA A 1 76 ? 10.273 11.029 3.382 1.00 0.00 76 ALA A CA 4
ATOM 5032 C C . ALA A 1 76 ? 11.564 11.642 2.768 1.00 0.00 76 ALA A C 4
ATOM 5033 O O . ALA A 1 76 ? 11.549 12.231 1.682 1.00 0.00 76 ALA A O 4
ATOM 5040 N N . PHE A 1 77 ? 12.678 11.442 3.472 1.00 0.00 77 PHE A N 4
ATOM 5041 C CA . PHE A 1 77 ? 14.039 11.776 2.979 1.00 0.00 77 PHE A CA 4
ATOM 5042 C C . PHE A 1 77 ? 14.769 10.543 2.327 1.00 0.00 77 PHE A C 4
ATOM 5043 O O . PHE A 1 77 ? 14.407 9.404 2.642 1.00 0.00 77 PHE A O 4
ATOM 5060 N N . PRO A 1 78 ? 15.827 10.695 1.484 1.00 0.00 78 PRO A N 4
ATOM 5061 C CA . PRO A 1 78 ? 16.620 9.523 0.983 1.00 0.00 78 PRO A CA 4
ATOM 5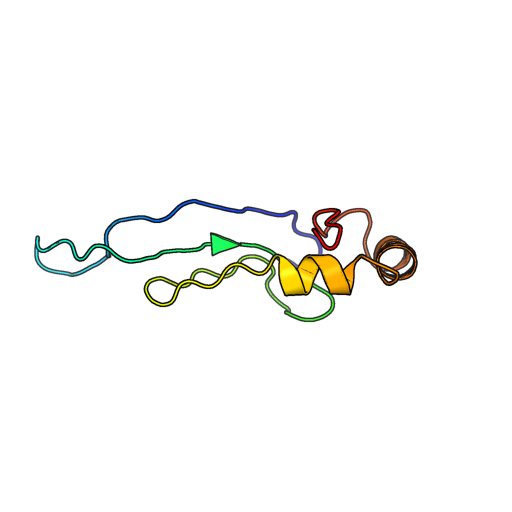062 C C . PRO A 1 78 ? 17.604 8.954 2.039 1.00 0.00 78 PRO A C 4
ATOM 5063 O O . PRO A 1 78 ? 18.636 9.560 2.347 1.00 0.00 78 PRO A O 4
ATOM 5074 N N . GLY A 1 79 ? 17.253 7.783 2.591 1.00 0.00 79 GLY A N 4
ATOM 5075 C CA . GLY A 1 79 ? 18.020 7.154 3.682 1.00 0.00 79 GLY A CA 4
ATOM 5076 C C . GLY A 1 79 ? 17.992 5.635 3.582 1.00 0.00 79 GLY A C 4
ATOM 5077 O O . GLY A 1 79 ? 17.333 4.925 4.334 1.00 0.00 79 GLY A O 4
ATOM 5081 N N . PHE A 1 1 ? -13.502 11.939 -0.821 1.00 0.00 1 PHE A N 5
ATOM 5082 C CA . PHE A 1 1 ? -12.742 12.928 -1.627 1.00 0.00 1 PHE A CA 5
ATOM 5083 C C . PHE A 1 1 ? -11.546 12.278 -2.390 1.00 0.00 1 PHE A C 5
ATOM 5084 O O . PHE A 1 1 ? -11.000 11.241 -1.996 1.00 0.00 1 PHE A O 5
ATOM 5102 N N . ASN A 1 2 ? -11.107 12.945 -3.472 1.00 0.00 2 ASN A N 5
ATOM 5103 C CA . ASN A 1 2 ? -9.863 12.566 -4.202 1.00 0.00 2 ASN A CA 5
ATOM 5104 C C . ASN A 1 2 ? -8.539 12.716 -3.380 1.00 0.00 2 ASN A C 5
ATOM 5105 O O . ASN A 1 2 ? -7.697 11.818 -3.425 1.00 0.00 2 ASN A O 5
ATOM 5116 N N . VAL A 1 3 ? -8.382 13.827 -2.644 1.00 0.00 3 VAL A N 5
ATOM 5117 C CA . VAL A 1 3 ? -7.292 13.997 -1.645 1.00 0.00 3 VAL A CA 5
ATOM 5118 C C . VAL A 1 3 ? -7.509 13.107 -0.383 1.00 0.00 3 VAL A C 5
ATOM 5119 O O . VAL A 1 3 ? -8.496 13.275 0.340 1.00 0.00 3 VAL A O 5
ATOM 5132 N N . LYS A 1 4 ? -6.599 12.148 -0.142 1.00 0.00 4 LYS A N 5
ATOM 5133 C CA . LYS A 1 4 ? -6.693 11.233 1.025 1.00 0.00 4 LYS A CA 5
ATOM 5134 C C . LYS A 1 4 ? -5.282 10.910 1.612 1.00 0.00 4 LYS A C 5
ATOM 5135 O O . LYS A 1 4 ? -4.372 10.472 0.901 1.00 0.00 4 LYS A O 5
ATOM 5154 N N . GLN A 1 5 ? -5.157 11.074 2.936 1.00 0.00 5 GLN A N 5
ATOM 5155 C CA . GLN A 1 5 ? -3.928 10.735 3.695 1.00 0.00 5 GLN A CA 5
ATOM 5156 C C . GLN A 1 5 ? -3.531 9.222 3.697 1.00 0.00 5 GLN A C 5
ATOM 5157 O O . GLN A 1 5 ? -4.281 8.332 3.285 1.00 0.00 5 GLN A O 5
ATOM 5171 N N . LYS A 1 6 ? -2.280 8.968 4.098 1.00 0.00 6 LYS A N 5
ATOM 5172 C CA . LYS A 1 6 ? -1.564 7.720 3.748 1.00 0.00 6 LYS A CA 5
ATOM 5173 C C . LYS A 1 6 ? -1.979 6.493 4.613 1.00 0.00 6 LYS A C 5
ATOM 5174 O O . LYS A 1 6 ? -2.156 6.593 5.829 1.00 0.00 6 LYS A O 5
ATOM 5193 N N . SER A 1 7 ? -2.153 5.346 3.946 1.00 0.00 7 SER A N 5
ATOM 5194 C CA . SER A 1 7 ? -2.646 4.103 4.594 1.00 0.00 7 SER A CA 5
ATOM 5195 C C . SER A 1 7 ? -1.602 2.976 4.387 1.00 0.00 7 SER A C 5
ATOM 5196 O O . SER A 1 7 ? -1.468 2.484 3.267 1.00 0.00 7 SER A O 5
ATOM 5204 N N . GLU A 1 8 ? -0.870 2.607 5.447 1.00 0.00 8 GLU A N 5
ATOM 5205 C CA . GLU A 1 8 ? 0.204 1.575 5.380 1.00 0.00 8 GLU A CA 5
ATOM 5206 C C . GLU A 1 8 ? -0.223 0.333 6.232 1.00 0.00 8 GLU A C 5
ATOM 5207 O O . GLU A 1 8 ? -0.125 0.355 7.462 1.00 0.00 8 GLU A O 5
ATOM 5219 N N . ILE A 1 9 ? -0.723 -0.736 5.581 1.00 0.00 9 ILE A N 5
ATOM 5220 C CA . ILE A 1 9 ? -1.248 -1.944 6.293 1.00 0.00 9 ILE A CA 5
ATOM 5221 C C . ILE A 1 9 ? -0.256 -3.150 6.090 1.00 0.00 9 ILE A C 5
ATOM 5222 O O . ILE A 1 9 ? 0.322 -3.363 5.017 1.00 0.00 9 ILE A O 5
ATOM 5238 N N . THR A 1 10 ? -0.152 -3.957 7.153 1.00 0.00 10 THR A N 5
ATOM 5239 C CA . THR A 1 10 ? 0.726 -5.150 7.218 1.00 0.00 10 THR A CA 5
ATOM 5240 C C . THR A 1 10 ? 0.391 -6.340 6.265 1.00 0.00 10 THR A C 5
ATOM 5241 O O . THR A 1 10 ? -0.692 -6.433 5.676 1.00 0.00 10 THR A O 5
ATOM 5252 N N . ALA A 1 11 ? 1.359 -7.258 6.139 1.00 0.00 11 ALA A N 5
ATOM 5253 C CA . ALA A 1 11 ? 1.271 -8.431 5.255 1.00 0.00 11 ALA A CA 5
ATOM 5254 C C . ALA A 1 11 ? 0.320 -9.557 5.741 1.00 0.00 11 ALA A C 5
ATOM 5255 O O . ALA A 1 11 ? 0.453 -10.079 6.851 1.00 0.00 11 ALA A O 5
ATOM 5262 N N . LEU A 1 12 ? -0.639 -9.916 4.881 1.00 0.00 12 LEU A N 5
ATOM 5263 C CA . LEU A 1 12 ? -1.641 -10.965 5.149 1.00 0.00 12 LEU A CA 5
ATOM 5264 C C . LEU A 1 12 ? -1.303 -12.280 4.375 1.00 0.00 12 LEU A C 5
ATOM 5265 O O . LEU A 1 12 ? -0.762 -12.283 3.264 1.00 0.00 12 LEU A O 5
ATOM 5281 N N . VAL A 1 13 ? -1.746 -13.393 4.965 1.00 0.00 13 VAL A N 5
ATOM 5282 C CA . VAL A 1 13 ? -1.893 -14.699 4.268 1.00 0.00 13 VAL A CA 5
ATOM 5283 C C . VAL A 1 13 ? -2.879 -14.624 3.055 1.00 0.00 13 VAL A C 5
ATOM 5284 O O . VAL A 1 13 ? -3.991 -14.104 3.185 1.00 0.00 13 VAL A O 5
ATOM 5297 N N . LYS A 1 14 ? -2.450 -15.114 1.884 1.00 0.00 14 LYS A N 5
ATOM 5298 C CA . LYS A 1 14 ? -3.232 -14.935 0.629 1.00 0.00 14 LYS A CA 5
ATOM 5299 C C . LYS A 1 14 ? -4.427 -15.925 0.515 1.00 0.00 14 LYS A C 5
ATOM 5300 O O . LYS A 1 14 ? -4.382 -17.077 0.966 1.00 0.00 14 LYS A O 5
ATOM 5319 N N . GLU A 1 15 ? -5.501 -15.417 -0.085 1.00 0.00 15 GLU A N 5
ATOM 5320 C CA . GLU A 1 15 ? -6.856 -15.990 0.020 1.00 0.00 15 GLU A CA 5
ATOM 5321 C C . GLU A 1 15 ? -7.079 -17.124 -1.033 1.00 0.00 15 GLU A C 5
ATOM 5322 O O . GLU A 1 15 ? -7.144 -16.873 -2.240 1.00 0.00 15 GLU A O 5
ATOM 5334 N N . VAL A 1 16 ? -7.154 -18.373 -0.555 1.00 0.00 16 VAL A N 5
ATOM 5335 C CA . VAL A 1 16 ? -7.161 -19.589 -1.421 1.00 0.00 16 VAL A CA 5
ATOM 5336 C C . VAL A 1 16 ? -8.571 -20.288 -1.316 1.00 0.00 16 VAL A C 5
ATOM 5337 O O . VAL A 1 16 ? -9.179 -20.321 -0.242 1.00 0.00 16 VAL A O 5
ATOM 5350 N N . THR A 1 17 ? -9.066 -20.869 -2.421 1.00 0.00 17 THR A N 5
ATOM 5351 C CA . THR A 1 17 ? -10.407 -21.540 -2.463 1.00 0.00 17 THR A CA 5
ATOM 5352 C C . THR A 1 17 ? -10.552 -22.796 -1.533 1.00 0.00 17 THR A C 5
ATOM 5353 O O . THR A 1 17 ? -11.481 -22.756 -0.719 1.00 0.00 17 THR A O 5
ATOM 5364 N N . PRO A 1 18 ? -9.732 -23.890 -1.556 1.00 0.00 18 PRO A N 5
ATOM 5365 C CA . PRO A 1 18 ? -9.736 -24.903 -0.449 1.00 0.00 18 PRO A CA 5
ATOM 5366 C C . PRO A 1 18 ? -9.055 -24.412 0.870 1.00 0.00 18 PRO A C 5
ATOM 5367 O O . PRO A 1 18 ? -8.338 -23.403 0.826 1.00 0.00 18 PRO A O 5
ATOM 5378 N N . PRO A 1 19 ? -9.201 -25.077 2.053 1.00 0.00 19 PRO A N 5
ATOM 5379 C CA . PRO A 1 19 ? -8.597 -24.575 3.336 1.00 0.00 19 PRO A CA 5
ATOM 5380 C C . PRO A 1 19 ? -7.051 -24.710 3.430 1.00 0.00 19 PRO A C 5
ATOM 5381 O O . PRO A 1 19 ? -6.493 -25.623 4.043 1.00 0.00 19 PRO A O 5
ATOM 5392 N N . ARG A 1 20 ? -6.386 -23.733 2.810 1.00 0.00 20 ARG A N 5
ATOM 5393 C CA . ARG A 1 20 ? -4.913 -23.603 2.773 1.00 0.00 20 ARG A CA 5
ATOM 5394 C C . ARG A 1 20 ? -4.515 -22.110 3.033 1.00 0.00 20 ARG A C 5
ATOM 5395 O O . ARG A 1 20 ? -5.250 -21.179 2.684 1.00 0.00 20 ARG A O 5
ATOM 5416 N N . LYS A 1 21 ? -3.338 -21.892 3.634 1.00 0.00 21 LYS A N 5
ATOM 5417 C CA . LYS A 1 21 ? -2.871 -20.525 3.991 1.00 0.00 21 LYS A CA 5
ATOM 5418 C C . LYS A 1 21 ? -1.473 -20.263 3.367 1.00 0.00 21 LYS A C 5
ATOM 5419 O O . LYS A 1 21 ? -0.460 -20.786 3.838 1.00 0.00 21 LYS A O 5
ATOM 5438 N N . ALA A 1 22 ? -1.438 -19.447 2.300 1.00 0.00 22 ALA A N 5
ATOM 5439 C CA . ALA A 1 22 ? -0.185 -19.114 1.586 1.00 0.00 22 ALA A CA 5
ATOM 5440 C C . ALA A 1 22 ? 0.528 -17.872 2.214 1.00 0.00 22 ALA A C 5
ATOM 5441 O O . ALA A 1 22 ? -0.068 -16.788 2.182 1.00 0.00 22 ALA A O 5
ATOM 5448 N N . PRO A 1 23 ? 1.773 -17.950 2.773 1.00 0.00 23 PRO A N 5
ATOM 5449 C CA . PRO A 1 23 ? 2.422 -16.781 3.464 1.00 0.00 23 PRO A CA 5
ATOM 5450 C C . PRO A 1 23 ? 3.054 -15.743 2.497 1.00 0.00 23 PRO A C 5
ATOM 5451 O O . PRO A 1 23 ? 4.273 -15.667 2.293 1.00 0.00 23 PRO A O 5
ATOM 5462 N N . SER A 1 24 ? 2.172 -14.931 1.910 1.00 0.00 24 SER A N 5
ATOM 5463 C CA . SER A 1 24 ? 2.519 -13.983 0.834 1.00 0.00 24 SER A CA 5
ATOM 5464 C C . SER A 1 24 ? 3.027 -12.619 1.365 1.00 0.00 24 SER A C 5
ATOM 5465 O O . SER A 1 24 ? 2.588 -12.115 2.404 1.00 0.00 24 SER A O 5
ATOM 5473 N N . LYS A 1 25 ? 3.950 -12.002 0.616 1.00 0.00 25 LYS A N 5
ATOM 5474 C CA . LYS A 1 25 ? 4.466 -10.650 0.953 1.00 0.00 25 LYS A CA 5
ATOM 5475 C C . LYS A 1 25 ? 3.470 -9.569 0.428 1.00 0.00 25 LYS A C 5
ATOM 5476 O O . LYS A 1 25 ? 3.508 -9.170 -0.738 1.00 0.00 25 LYS A O 5
ATOM 5495 N N . ALA A 1 26 ? 2.571 -9.138 1.323 1.00 0.00 26 ALA A N 5
ATOM 5496 C CA . ALA A 1 26 ? 1.511 -8.165 1.005 1.00 0.00 26 ALA A CA 5
ATOM 5497 C C . ALA A 1 26 ? 1.812 -6.795 1.652 1.00 0.00 26 ALA A C 5
ATOM 5498 O O . ALA A 1 26 ? 2.171 -6.698 2.829 1.00 0.00 26 ALA A O 5
ATOM 5505 N N . LYS A 1 27 ? 1.688 -5.728 0.868 1.00 0.00 27 LYS A N 5
ATOM 5506 C CA . LYS A 1 27 ? 1.818 -4.346 1.385 1.00 0.00 27 LYS A CA 5
ATOM 5507 C C . LYS A 1 27 ? 0.659 -3.491 0.795 1.00 0.00 27 LYS A C 5
ATOM 5508 O O . LYS A 1 27 ? 0.510 -3.400 -0.428 1.00 0.00 27 LYS A O 5
ATOM 5527 N N . ARG A 1 28 ? -0.144 -2.871 1.672 1.00 0.00 28 ARG A N 5
ATOM 5528 C CA . ARG A 1 28 ? -1.254 -1.976 1.246 1.00 0.00 28 ARG A CA 5
ATOM 5529 C C . ARG A 1 28 ? -0.789 -0.529 1.573 1.00 0.00 28 ARG A C 5
ATOM 5530 O O . ARG A 1 28 ? -0.739 -0.176 2.752 1.00 0.00 28 ARG A O 5
ATOM 5551 N N . GLU A 1 29 ? -0.351 0.235 0.564 1.00 0.00 29 GLU A N 5
ATOM 5552 C CA . GLU A 1 29 ? 0.411 1.492 0.792 1.00 0.00 29 GLU A CA 5
ATOM 5553 C C . GLU A 1 29 ? -0.037 2.588 -0.220 1.00 0.00 29 GLU A C 5
ATOM 5554 O O . GLU A 1 29 ? -0.175 2.326 -1.422 1.00 0.00 29 GLU A O 5
ATOM 5566 N N . ALA A 1 30 ? -0.217 3.815 0.278 1.00 0.00 30 ALA A N 5
ATOM 5567 C CA . ALA A 1 30 ? -0.494 4.983 -0.577 1.00 0.00 30 ALA A CA 5
ATOM 5568 C C . ALA A 1 30 ? 0.779 5.791 -0.979 1.00 0.00 30 ALA A C 5
ATOM 5569 O O . ALA A 1 30 ? 1.431 6.323 -0.078 1.00 0.00 30 ALA A O 5
ATOM 5576 N N . PRO A 1 31 ? 1.136 5.969 -2.279 1.00 0.00 31 PRO A N 5
ATOM 5577 C CA . PRO A 1 31 ? 2.235 6.909 -2.681 1.00 0.00 31 PRO A CA 5
ATOM 5578 C C . PRO A 1 31 ? 1.699 8.330 -3.002 1.00 0.00 31 PRO A C 5
ATOM 5579 O O . PRO A 1 31 ? 1.388 9.076 -2.070 1.00 0.00 31 PRO A O 5
ATOM 5590 N N . ILE A 1 32 ? 1.580 8.714 -4.282 1.00 0.00 32 ILE A N 5
ATOM 5591 C CA . ILE A 1 32 ? 1.264 10.106 -4.698 1.00 0.00 32 ILE A CA 5
ATOM 5592 C C . ILE A 1 32 ? 0.004 10.146 -5.614 1.00 0.00 32 ILE A C 5
ATOM 5593 O O . ILE A 1 32 ? -0.054 9.483 -6.655 1.00 0.00 32 ILE A O 5
ATOM 5609 N N . LYS A 1 33 ? -0.973 10.993 -5.259 1.00 0.00 33 LYS A N 5
ATOM 5610 C CA . LYS A 1 33 ? -2.146 11.285 -6.139 1.00 0.00 33 LYS A CA 5
ATOM 5611 C C . LYS A 1 33 ? -1.869 12.197 -7.384 1.00 0.00 33 LYS A C 5
ATOM 5612 O O . LYS A 1 33 ? -2.653 12.163 -8.334 1.00 0.00 33 LYS A O 5
ATOM 5631 N N . TYR A 1 34 ? -0.777 12.980 -7.387 1.00 0.00 34 TYR A N 5
ATOM 5632 C CA . TYR A 1 34 ? -0.316 13.719 -8.599 1.00 0.00 34 TYR A CA 5
ATOM 5633 C C . TYR A 1 34 ? 0.065 12.824 -9.828 1.00 0.00 34 TYR A C 5
ATOM 5634 O O . TYR A 1 34 ? -0.338 13.152 -10.945 1.00 0.00 34 TYR A O 5
ATOM 5652 N N . TRP A 1 35 ? 0.823 11.734 -9.621 1.00 0.00 35 TRP A N 5
ATOM 5653 C CA . TRP A 1 35 ? 1.134 10.758 -10.700 1.00 0.00 35 TRP A CA 5
ATOM 5654 C C . TRP A 1 35 ? 0.082 9.618 -10.860 1.00 0.00 35 TRP A C 5
ATOM 5655 O O . TRP A 1 35 ? -0.286 9.329 -12.000 1.00 0.00 35 TRP A O 5
ATOM 5676 N N . LEU A 1 36 ? -0.371 8.952 -9.778 1.00 0.00 36 LEU A N 5
ATOM 5677 C CA . LEU A 1 36 ? -1.340 7.830 -9.885 1.00 0.00 36 LEU A CA 5
ATOM 5678 C C . LEU A 1 36 ? -2.784 8.269 -9.466 1.00 0.00 36 LEU A C 5
ATOM 5679 O O . LEU A 1 36 ? -2.920 8.883 -8.403 1.00 0.00 36 LEU A O 5
ATOM 5695 N N . PRO A 1 37 ? -3.891 7.923 -10.177 1.00 0.00 37 PRO A N 5
ATOM 5696 C CA . PRO A 1 37 ? -5.275 8.284 -9.716 1.00 0.00 37 PRO A CA 5
ATOM 5697 C C . PRO A 1 37 ? -5.853 7.589 -8.444 1.00 0.00 37 PRO A C 5
ATOM 5698 O O . PRO A 1 37 ? -6.938 7.971 -7.995 1.00 0.00 37 PRO A O 5
ATOM 5709 N N . HIS A 1 38 ? -5.140 6.629 -7.834 1.00 0.00 38 HIS A N 5
ATOM 5710 C CA . HIS A 1 38 ? -5.545 5.971 -6.574 1.00 0.00 38 HIS A CA 5
ATOM 5711 C C . HIS A 1 38 ? -4.330 5.876 -5.599 1.00 0.00 38 HIS A C 5
ATOM 5712 O O . HIS A 1 38 ? -3.400 5.095 -5.824 1.00 0.00 38 HIS A O 5
ATOM 5727 N N . SER A 1 39 ? -4.374 6.631 -4.494 1.00 0.00 39 SER A N 5
ATOM 5728 C CA . SER A 1 39 ? -3.379 6.530 -3.400 1.00 0.00 39 SER A CA 5
ATOM 5729 C C . SER A 1 39 ? -3.814 5.472 -2.346 1.00 0.00 39 SER A C 5
ATOM 5730 O O . SER A 1 39 ? -4.516 5.770 -1.377 1.00 0.00 39 SER A O 5
ATOM 5738 N N . GLY A 1 40 ? -3.380 4.223 -2.569 1.00 0.00 40 GLY A N 5
ATOM 5739 C CA . GLY A 1 40 ? -3.655 3.088 -1.663 1.00 0.00 40 GLY A CA 5
ATOM 5740 C C . GLY A 1 40 ? -3.718 1.760 -2.427 1.00 0.00 40 GLY A C 5
ATOM 5741 O O . GLY A 1 40 ? -4.808 1.339 -2.817 1.00 0.00 40 GLY A O 5
ATOM 5745 N N . ALA A 1 41 ? -2.561 1.131 -2.667 1.00 0.00 41 ALA A N 5
ATOM 5746 C CA . ALA A 1 41 ? -2.464 -0.067 -3.535 1.00 0.00 41 ALA A CA 5
ATOM 5747 C C . ALA A 1 41 ? -2.012 -1.328 -2.748 1.00 0.00 41 ALA A C 5
ATOM 5748 O O . ALA A 1 41 ? -0.923 -1.345 -2.160 1.00 0.00 41 ALA A O 5
ATOM 5755 N N . THR A 1 42 ? -2.846 -2.379 -2.775 1.00 0.00 42 THR A N 5
ATOM 5756 C CA . THR A 1 42 ? -2.508 -3.712 -2.210 1.00 0.00 42 THR A CA 5
ATOM 5757 C C . THR A 1 42 ? -1.882 -4.651 -3.275 1.00 0.00 42 THR A C 5
ATOM 5758 O O . THR A 1 42 ? -2.544 -5.029 -4.245 1.00 0.00 42 THR A O 5
ATOM 5769 N N . TRP A 1 43 ? -0.619 -5.051 -3.070 1.00 0.00 43 TRP A N 5
ATOM 5770 C CA . TRP A 1 43 ? 0.027 -6.107 -3.900 1.00 0.00 43 TRP A CA 5
ATOM 5771 C C . TRP A 1 43 ? 0.365 -7.322 -2.989 1.00 0.00 43 TRP A C 5
ATOM 5772 O O . TRP A 1 43 ? 1.393 -7.317 -2.309 1.00 0.00 43 TRP A O 5
ATOM 5793 N N . SER A 1 44 ? -0.473 -8.370 -3.028 1.00 0.00 44 SER A N 5
ATOM 5794 C CA . SER A 1 44 ? -0.184 -9.654 -2.338 1.00 0.00 44 SER A CA 5
ATOM 5795 C C . SER A 1 44 ? 0.603 -10.624 -3.271 1.00 0.00 44 SER A C 5
ATOM 5796 O O . SER A 1 44 ? 0.016 -11.337 -4.097 1.00 0.00 44 SER A O 5
ATOM 5804 N N . GLY A 1 45 ? 1.936 -10.631 -3.149 1.00 0.00 45 GLY A N 5
ATOM 5805 C CA . GLY A 1 45 ? 2.797 -11.504 -3.978 1.00 0.00 45 GLY A CA 5
ATOM 5806 C C . GLY A 1 45 ? 4.267 -11.085 -3.953 1.00 0.00 45 GLY A C 5
ATOM 5807 O O . GLY A 1 45 ? 5.035 -11.567 -3.119 1.00 0.00 45 GLY A O 5
ATOM 5811 N N . ARG A 1 46 ? 4.640 -10.182 -4.871 1.00 0.00 46 ARG A N 5
ATOM 5812 C CA . ARG A 1 46 ? 5.990 -9.556 -4.872 1.00 0.00 46 ARG A CA 5
ATOM 5813 C C . ARG A 1 46 ? 6.074 -8.444 -3.798 1.00 0.00 46 ARG A C 5
ATOM 5814 O O . ARG A 1 46 ? 5.178 -7.601 -3.676 1.00 0.00 46 ARG A O 5
ATOM 5835 N N . GLY A 1 47 ? 7.187 -8.433 -3.047 1.00 0.00 47 GLY A N 5
ATOM 5836 C CA . GLY A 1 47 ? 7.373 -7.478 -1.932 1.00 0.00 47 GLY A CA 5
ATOM 5837 C C . GLY A 1 47 ? 7.723 -6.048 -2.357 1.00 0.00 47 GLY A C 5
ATOM 5838 O O . GLY A 1 47 ? 8.885 -5.645 -2.296 1.00 0.00 47 GLY A O 5
ATOM 5842 N N . LYS A 1 48 ? 6.703 -5.301 -2.784 1.00 0.00 48 LYS A N 5
ATOM 5843 C CA . LYS A 1 48 ? 6.833 -3.862 -3.116 1.00 0.00 48 LYS A CA 5
ATOM 5844 C C . LYS A 1 48 ? 6.766 -2.975 -1.843 1.00 0.00 48 LYS A C 5
ATOM 5845 O O . LYS A 1 48 ? 5.812 -3.063 -1.066 1.00 0.00 48 LYS A O 5
ATOM 5864 N N . ILE A 1 49 ? 7.774 -2.121 -1.648 1.00 0.00 49 ILE A N 5
ATOM 5865 C CA . ILE A 1 49 ? 7.729 -1.041 -0.630 1.00 0.00 49 ILE A CA 5
ATOM 5866 C C . ILE A 1 49 ? 8.147 0.266 -1.409 1.00 0.00 49 ILE A C 5
ATOM 5867 O O . ILE A 1 49 ? 9.326 0.359 -1.779 1.00 0.00 49 ILE A O 5
ATOM 5883 N N . PRO A 1 50 ? 7.294 1.296 -1.658 1.00 0.00 50 PRO A N 5
ATOM 5884 C CA . PRO A 1 50 ? 7.727 2.551 -2.362 1.00 0.00 50 PRO A CA 5
ATOM 5885 C C . PRO A 1 50 ? 8.455 3.611 -1.486 1.00 0.00 50 PRO A C 5
ATOM 5886 O O . PRO A 1 50 ? 8.242 4.815 -1.629 1.00 0.00 50 PRO A O 5
ATOM 5897 N N . LYS A 1 51 ? 9.390 3.144 -0.654 1.00 0.00 51 LYS A N 5
ATOM 5898 C CA . LYS A 1 51 ? 10.309 4.001 0.128 1.00 0.00 51 LYS A CA 5
ATOM 5899 C C . LYS A 1 51 ? 11.411 4.690 -0.735 1.00 0.00 51 LYS A C 5
ATOM 5900 O O . LYS A 1 51 ? 11.476 5.912 -0.601 1.00 0.00 51 LYS A O 5
ATOM 5919 N N . PRO A 1 52 ? 12.217 4.084 -1.661 1.00 0.00 52 PRO A N 5
ATOM 5920 C CA . PRO A 1 52 ? 12.997 4.887 -2.670 1.00 0.00 52 PRO A CA 5
ATOM 5921 C C . PRO A 1 52 ? 12.189 5.760 -3.674 1.00 0.00 52 PRO A C 5
ATOM 5922 O O . PRO A 1 52 ? 12.697 6.800 -4.097 1.00 0.00 52 PRO A O 5
ATOM 5933 N N . PHE A 1 53 ? 10.938 5.386 -4.007 1.00 0.00 53 PHE A N 5
ATOM 5934 C CA . PHE A 1 53 ? 10.018 6.258 -4.778 1.00 0.00 53 PHE A CA 5
ATOM 5935 C C . PHE A 1 53 ? 9.521 7.482 -3.963 1.00 0.00 53 PHE A C 5
ATOM 5936 O O . PHE A 1 53 ? 9.868 8.598 -4.344 1.00 0.00 53 PHE A O 5
ATOM 5953 N N . GLU A 1 54 ? 8.765 7.310 -2.861 1.00 0.00 54 GLU A N 5
ATOM 5954 C CA . GLU A 1 54 ? 8.306 8.463 -2.025 1.00 0.00 54 GLU A CA 5
ATOM 5955 C C . GLU A 1 54 ? 9.426 9.293 -1.296 1.00 0.00 54 GLU A C 5
ATOM 5956 O O . GLU A 1 54 ? 9.183 10.456 -0.963 1.00 0.00 54 GLU A O 5
ATOM 5968 N N . ALA A 1 55 ? 10.640 8.750 -1.125 1.00 0.00 55 ALA A N 5
ATOM 5969 C CA . ALA A 1 55 ? 11.838 9.542 -0.784 1.00 0.00 55 ALA A CA 5
ATOM 5970 C C . ALA A 1 55 ? 12.420 10.370 -1.965 1.00 0.00 55 ALA A C 5
ATOM 5971 O O . ALA A 1 55 ? 12.623 11.568 -1.780 1.00 0.00 55 ALA A O 5
ATOM 5978 N N . TRP A 1 56 ? 12.666 9.800 -3.164 1.00 0.00 56 TRP A N 5
ATOM 5979 C CA . TRP A 1 56 ? 13.119 10.601 -4.341 1.00 0.00 56 TRP A CA 5
ATOM 5980 C C . TRP A 1 56 ? 12.051 11.555 -4.969 1.00 0.00 56 TRP A C 5
ATOM 5981 O O . TRP A 1 56 ? 12.394 12.685 -5.321 1.00 0.00 56 TRP A O 5
ATOM 6002 N N . ILE A 1 57 ? 10.765 11.169 -4.979 1.00 0.00 57 ILE A N 5
ATOM 6003 C CA . ILE A 1 57 ? 9.618 12.131 -5.112 1.00 0.00 57 ILE A CA 5
ATOM 6004 C C . ILE A 1 57 ? 9.489 13.193 -3.934 1.00 0.00 57 ILE A C 5
ATOM 6005 O O . ILE A 1 57 ? 8.619 14.062 -4.000 1.00 0.00 57 ILE A O 5
ATOM 6021 N N . GLY A 1 58 ? 10.297 13.135 -2.865 1.00 0.00 58 GLY A N 5
ATOM 6022 C CA . GLY A 1 58 ? 10.390 14.210 -1.851 1.00 0.00 58 GLY A CA 5
ATOM 6023 C C . GLY A 1 58 ? 11.742 14.926 -1.650 1.00 0.00 58 GLY A C 5
ATOM 6024 O O . GLY A 1 58 ? 11.718 16.023 -1.097 1.00 0.00 58 GLY A O 5
ATOM 6028 N N . THR A 1 59 ? 12.886 14.368 -2.094 1.00 0.00 59 THR A N 5
ATOM 6029 C CA . THR A 1 59 ? 14.236 15.012 -1.943 1.00 0.00 59 THR A CA 5
ATOM 6030 C C . THR A 1 59 ? 14.327 16.488 -2.470 1.00 0.00 59 THR A C 5
ATOM 6031 O O . THR A 1 59 ? 14.827 17.361 -1.760 1.00 0.00 59 THR A O 5
ATOM 6042 N N . ALA A 1 60 ? 13.819 16.724 -3.686 1.00 0.00 60 ALA A N 5
ATOM 6043 C CA . ALA A 1 60 ? 13.584 18.089 -4.215 1.00 0.00 60 ALA A CA 5
ATOM 6044 C C . ALA A 1 60 ? 12.102 18.394 -4.599 1.00 0.00 60 ALA A C 5
ATOM 6045 O O . ALA A 1 60 ? 11.655 19.525 -4.401 1.00 0.00 60 ALA A O 5
ATOM 6052 N N . ALA A 1 61 ? 11.341 17.416 -5.122 1.00 0.00 61 ALA A N 5
ATOM 6053 C CA . ALA A 1 61 ? 9.929 17.613 -5.518 1.00 0.00 61 ALA A CA 5
ATOM 6054 C C . ALA A 1 61 ? 8.890 17.998 -4.430 1.00 0.00 61 ALA A C 5
ATOM 6055 O O . ALA A 1 61 ? 7.907 18.648 -4.783 1.00 0.00 61 ALA A O 5
ATOM 6062 N N . TYR A 1 62 ? 9.122 17.662 -3.151 1.00 0.00 62 TYR A N 5
ATOM 6063 C CA . TYR A 1 62 ? 8.281 18.120 -2.005 1.00 0.00 62 TYR A CA 5
ATOM 6064 C C . TYR A 1 62 ? 7.875 19.627 -1.981 1.00 0.00 62 TYR A C 5
ATOM 6065 O O . TYR A 1 62 ? 6.696 19.913 -1.771 1.00 0.00 62 TYR A O 5
ATOM 6083 N N . THR A 1 63 ? 8.810 20.559 -2.239 1.00 0.00 63 THR A N 5
ATOM 6084 C CA . THR A 1 63 ? 8.467 22.005 -2.380 1.00 0.00 63 THR A CA 5
ATOM 6085 C C . THR A 1 63 ? 7.480 22.375 -3.531 1.00 0.00 63 THR A C 5
ATOM 6086 O O . THR A 1 63 ? 6.626 23.241 -3.331 1.00 0.00 63 THR A O 5
ATOM 6097 N N . ALA A 1 64 ? 7.563 21.705 -4.698 1.00 0.00 64 ALA A N 5
ATOM 6098 C CA . ALA A 1 64 ? 6.506 21.801 -5.734 1.00 0.00 64 ALA A CA 5
ATOM 6099 C C . ALA A 1 64 ? 5.202 20.998 -5.417 1.00 0.00 64 ALA A C 5
ATOM 6100 O O . ALA A 1 64 ? 4.110 21.513 -5.668 1.00 0.00 64 ALA A O 5
ATOM 6107 N N . TRP A 1 65 ? 5.332 19.773 -4.879 1.00 0.00 65 TRP A N 5
ATOM 6108 C CA . TRP A 1 65 ? 4.211 18.933 -4.387 1.00 0.00 65 TRP A CA 5
ATOM 6109 C C . TRP A 1 65 ? 3.279 19.577 -3.314 1.00 0.00 65 TRP A C 5
ATOM 6110 O O . TRP A 1 65 ? 2.058 19.479 -3.442 1.00 0.00 65 TRP A O 5
ATOM 6131 N N . LYS A 1 66 ? 3.857 20.251 -2.311 1.00 0.00 66 LYS A N 5
ATOM 6132 C CA . LYS A 1 66 ? 3.106 21.054 -1.311 1.00 0.00 66 LYS A CA 5
ATOM 6133 C C . LYS A 1 66 ? 2.262 22.252 -1.870 1.00 0.00 66 LYS A C 5
ATOM 6134 O O . LYS A 1 66 ? 1.207 22.544 -1.305 1.00 0.00 66 LYS A O 5
ATOM 6153 N N . ALA A 1 67 ? 2.679 22.895 -2.975 1.00 0.00 67 ALA A N 5
ATOM 6154 C CA . ALA A 1 67 ? 1.781 23.765 -3.775 1.00 0.00 67 ALA A CA 5
ATOM 6155 C C . ALA A 1 67 ? 0.650 23.043 -4.586 1.00 0.00 67 ALA A C 5
ATOM 6156 O O . ALA A 1 67 ? -0.451 23.589 -4.670 1.00 0.00 67 ALA A O 5
ATOM 6163 N N . LYS A 1 68 ? 0.892 21.850 -5.165 1.00 0.00 68 LYS A N 5
ATOM 6164 C CA . LYS A 1 68 ? -0.179 21.051 -5.834 1.00 0.00 68 LYS A CA 5
ATOM 6165 C C . LYS A 1 68 ? -1.232 20.365 -4.886 1.00 0.00 68 LYS A C 5
ATOM 6166 O O . LYS A 1 68 ? -2.388 20.218 -5.288 1.00 0.00 68 LYS A O 5
ATOM 6185 N N . HIS A 1 69 ? -0.829 19.893 -3.702 1.00 0.00 69 HIS A N 5
ATOM 6186 C CA . HIS A 1 69 ? -1.718 19.188 -2.741 1.00 0.00 69 HIS A CA 5
ATOM 6187 C C . HIS A 1 69 ? -1.300 19.541 -1.252 1.00 0.00 69 HIS A C 5
ATOM 6188 O O . HIS A 1 69 ? -0.112 19.777 -1.013 1.00 0.00 69 HIS A O 5
ATOM 6203 N N . PRO A 1 70 ? -2.206 19.549 -0.234 1.00 0.00 70 PRO A N 5
ATOM 6204 C CA . PRO A 1 70 ? -1.920 20.187 1.103 1.00 0.00 70 PRO A CA 5
ATOM 6205 C C . PRO A 1 70 ? -0.834 19.516 1.971 1.00 0.00 70 PRO A C 5
ATOM 6206 O O . PRO A 1 70 ? 0.298 20.004 2.008 1.00 0.00 70 PRO A O 5
ATOM 6217 N N . ASP A 1 71 ? -1.146 18.418 2.663 1.00 0.00 71 ASP A N 5
ATOM 6218 C CA . ASP A 1 71 ? -0.118 17.516 3.257 1.00 0.00 71 ASP A CA 5
ATOM 6219 C C . ASP A 1 71 ? -0.419 16.009 2.960 1.00 0.00 71 ASP A C 5
ATOM 6220 O O . ASP A 1 71 ? -0.204 15.147 3.811 1.00 0.00 71 ASP A O 5
ATOM 6229 N N . GLU A 1 72 ? -0.870 15.675 1.733 1.00 0.00 72 GLU A N 5
ATOM 6230 C CA . GLU A 1 72 ? -1.291 14.285 1.403 1.00 0.00 72 GLU A CA 5
ATOM 6231 C C . GLU A 1 72 ? -0.111 13.239 1.368 1.00 0.00 72 GLU A C 5
ATOM 6232 O O . GLU A 1 72 ? -0.244 12.154 1.922 1.00 0.00 72 GLU A O 5
ATOM 6244 N N . LYS A 1 73 ? 0.986 13.568 0.676 1.00 0.00 73 LYS A N 5
ATOM 6245 C CA . LYS A 1 73 ? 2.217 12.735 0.590 1.00 0.00 73 LYS A CA 5
ATOM 6246 C C . LYS A 1 73 ? 3.036 12.726 1.903 1.00 0.00 73 LYS A C 5
ATOM 6247 O O . LYS A 1 73 ? 3.168 13.757 2.571 1.00 0.00 73 LYS A O 5
ATOM 6266 N N . PHE A 1 74 ? 3.622 11.569 2.255 1.00 0.00 74 PHE A N 5
ATOM 6267 C CA . PHE A 1 74 ? 4.398 11.436 3.517 1.00 0.00 74 PHE A CA 5
ATOM 6268 C C . PHE A 1 74 ? 5.791 12.159 3.457 1.00 0.00 74 PHE A C 5
ATOM 6269 O O . PHE A 1 74 ? 6.533 11.896 2.503 1.00 0.00 74 PHE A O 5
ATOM 6286 N N . PRO A 1 75 ? 6.219 13.023 4.417 1.00 0.00 75 PRO A N 5
ATOM 6287 C CA . PRO A 1 75 ? 7.522 13.767 4.306 1.00 0.00 75 PRO A CA 5
ATOM 6288 C C . PRO A 1 75 ? 8.785 12.895 4.538 1.00 0.00 75 PRO A C 5
ATOM 6289 O O . PRO A 1 75 ? 9.380 12.864 5.618 1.00 0.00 75 PRO A O 5
ATOM 6300 N N . ALA A 1 76 ? 9.176 12.186 3.470 1.00 0.00 76 ALA A N 5
ATOM 6301 C CA . ALA A 1 76 ? 10.263 11.188 3.506 1.00 0.00 76 ALA A CA 5
ATOM 6302 C C . ALA A 1 76 ? 11.568 11.691 2.823 1.00 0.00 76 ALA A C 5
ATOM 6303 O O . ALA A 1 76 ? 11.559 12.208 1.700 1.00 0.00 76 ALA A O 5
ATOM 6310 N N . PHE A 1 77 ? 12.689 11.486 3.518 1.00 0.00 77 PHE A N 5
ATOM 6311 C CA . PHE A 1 77 ? 14.051 11.777 2.997 1.00 0.00 77 PHE A CA 5
ATOM 6312 C C . PHE A 1 77 ? 14.760 10.510 2.394 1.00 0.00 77 PHE A C 5
ATOM 6313 O O . PHE A 1 77 ? 14.371 9.389 2.743 1.00 0.00 77 PHE A O 5
ATOM 6330 N N . PRO A 1 78 ? 15.819 10.611 1.543 1.00 0.00 78 PRO A N 5
ATOM 6331 C CA . PRO A 1 78 ? 16.561 9.407 1.041 1.00 0.00 78 PRO A CA 5
ATOM 6332 C C . PRO A 1 78 ? 17.559 8.835 2.084 1.00 0.00 78 PRO A C 5
ATOM 6333 O O . PRO A 1 78 ? 18.667 9.350 2.266 1.00 0.00 78 PRO A O 5
ATOM 6344 N N . GLY A 1 79 ? 17.128 7.767 2.774 1.00 0.00 79 GLY A N 5
ATOM 6345 C CA . GLY A 1 79 ? 17.907 7.157 3.867 1.00 0.00 79 GLY A CA 5
ATOM 6346 C C . GLY A 1 79 ? 17.599 5.674 4.025 1.00 0.00 79 GLY A C 5
ATOM 6347 O O . GLY A 1 79 ? 18.468 4.804 4.006 1.00 0.00 79 GLY A O 5
ATOM 6351 N N . PHE A 1 1 ? -11.053 8.645 -2.492 1.00 0.00 1 PHE A N 6
ATOM 6352 C CA . PHE A 1 1 ? -11.377 10.068 -2.770 1.00 0.00 1 PHE A CA 6
ATOM 6353 C C . PHE A 1 1 ? -10.205 10.816 -3.489 1.00 0.00 1 PHE A C 6
ATOM 6354 O O . PHE A 1 1 ? -9.105 10.279 -3.682 1.00 0.00 1 PHE A O 6
ATOM 6372 N N . ASN A 1 2 ? -10.455 12.063 -3.939 1.00 0.00 2 ASN A N 6
ATOM 6373 C CA . ASN A 1 2 ? -9.419 12.896 -4.611 1.00 0.00 2 ASN A CA 6
ATOM 6374 C C . ASN A 1 2 ? -8.259 13.397 -3.697 1.00 0.00 2 ASN A C 6
ATOM 6375 O O . ASN A 1 2 ? -7.104 13.305 -4.109 1.00 0.00 2 ASN A O 6
ATOM 6386 N N . VAL A 1 3 ? -8.555 13.917 -2.501 1.00 0.00 3 VAL A N 6
ATOM 6387 C CA . VAL A 1 3 ? -7.533 14.106 -1.431 1.00 0.00 3 VAL A CA 6
ATOM 6388 C C . VAL A 1 3 ? -7.668 12.971 -0.382 1.00 0.00 3 VAL A C 6
ATOM 6389 O O . VAL A 1 3 ? -8.714 12.838 0.262 1.00 0.00 3 VAL A O 6
ATOM 6402 N N . LYS A 1 4 ? -6.632 12.126 -0.229 1.00 0.00 4 LYS A N 6
ATOM 6403 C CA . LYS A 1 4 ? -6.668 11.009 0.760 1.00 0.00 4 LYS A CA 6
ATOM 6404 C C . LYS A 1 4 ? -5.266 10.778 1.389 1.00 0.00 4 LYS A C 6
ATOM 6405 O O . LYS A 1 4 ? -4.331 10.324 0.721 1.00 0.00 4 LYS A O 6
ATOM 6424 N N . GLN A 1 5 ? -5.159 11.036 2.700 1.00 0.00 5 GLN A N 6
ATOM 6425 C CA . GLN A 1 5 ? -3.923 10.810 3.494 1.00 0.00 5 GLN A CA 6
ATOM 6426 C C . GLN A 1 5 ? -3.497 9.307 3.597 1.00 0.00 5 GLN A C 6
ATOM 6427 O O . GLN A 1 5 ? -4.296 8.380 3.422 1.00 0.00 5 GLN A O 6
ATOM 6441 N N . LYS A 1 6 ? -2.194 9.082 3.805 1.00 0.00 6 LYS A N 6
ATOM 6442 C CA . LYS A 1 6 ? -1.551 7.785 3.479 1.00 0.00 6 LYS A CA 6
ATOM 6443 C C . LYS A 1 6 ? -1.889 6.619 4.459 1.00 0.00 6 LYS A C 6
ATOM 6444 O O . LYS A 1 6 ? -2.278 6.823 5.612 1.00 0.00 6 LYS A O 6
ATOM 6463 N N . SER A 1 7 ? -1.807 5.386 3.946 1.00 0.00 7 SER A N 6
ATOM 6464 C CA . SER A 1 7 ? -2.254 4.177 4.685 1.00 0.00 7 SER A CA 6
ATOM 6465 C C . SER A 1 7 ? -1.251 3.018 4.439 1.00 0.00 7 SER A C 6
ATOM 6466 O O . SER A 1 7 ? -1.335 2.338 3.413 1.00 0.00 7 SER A O 6
ATOM 6474 N N . GLU A 1 8 ? -0.302 2.826 5.367 1.00 0.00 8 GLU A N 6
ATOM 6475 C CA . GLU A 1 8 ? 0.720 1.753 5.269 1.00 0.00 8 GLU A CA 6
ATOM 6476 C C . GLU A 1 8 ? 0.335 0.578 6.216 1.00 0.00 8 GLU A C 6
ATOM 6477 O O . GLU A 1 8 ? 0.453 0.693 7.440 1.00 0.00 8 GLU A O 6
ATOM 6489 N N . ILE A 1 9 ? -0.170 -0.531 5.649 1.00 0.00 9 ILE A N 6
ATOM 6490 C CA . ILE A 1 9 ? -0.676 -1.685 6.454 1.00 0.00 9 ILE A CA 6
ATOM 6491 C C . ILE A 1 9 ? 0.296 -2.901 6.285 1.00 0.00 9 ILE A C 6
ATOM 6492 O O . ILE A 1 9 ? 0.808 -3.205 5.202 1.00 0.00 9 ILE A O 6
ATOM 6508 N N . THR A 1 10 ? 0.504 -3.598 7.409 1.00 0.00 10 THR A N 6
ATOM 6509 C CA . THR A 1 10 ? 1.402 -4.778 7.511 1.00 0.00 10 THR A CA 6
ATOM 6510 C C . THR A 1 10 ? 0.861 -6.051 6.793 1.00 0.00 10 THR A C 6
ATOM 6511 O O . THR A 1 10 ? -0.334 -6.189 6.511 1.00 0.00 10 THR A O 6
ATOM 6522 N N . ALA A 1 11 ? 1.785 -6.976 6.486 1.00 0.00 11 ALA A N 6
ATOM 6523 C CA . ALA A 1 11 ? 1.512 -8.169 5.665 1.00 0.00 11 ALA A CA 6
ATOM 6524 C C . ALA A 1 11 ? 0.474 -9.179 6.226 1.00 0.00 11 ALA A C 6
ATOM 6525 O O . ALA A 1 11 ? 0.719 -9.895 7.200 1.00 0.00 11 ALA A O 6
ATOM 6532 N N . LEU A 1 12 ? -0.678 -9.227 5.552 1.00 0.00 12 LEU A N 6
ATOM 6533 C CA . LEU A 1 12 ? -1.716 -10.252 5.766 1.00 0.00 12 LEU A CA 6
ATOM 6534 C C . LEU A 1 12 ? -1.483 -11.483 4.819 1.00 0.00 12 LEU A C 6
ATOM 6535 O O . LEU A 1 12 ? -0.684 -11.473 3.876 1.00 0.00 12 LEU A O 6
ATOM 6551 N N . VAL A 1 13 ? -2.276 -12.526 5.061 1.00 0.00 13 VAL A N 6
ATOM 6552 C CA . VAL A 1 13 ? -2.533 -13.616 4.079 1.00 0.00 13 VAL A CA 6
ATOM 6553 C C . VAL A 1 13 ? -3.012 -13.118 2.665 1.00 0.00 13 VAL A C 6
ATOM 6554 O O . VAL A 1 13 ? -3.700 -12.100 2.546 1.00 0.00 13 VAL A O 6
ATOM 6567 N N . LYS A 1 14 ? -2.649 -13.857 1.610 1.00 0.00 14 LYS A N 6
ATOM 6568 C CA . LYS A 1 14 ? -3.164 -13.595 0.230 1.00 0.00 14 LYS A CA 6
ATOM 6569 C C . LYS A 1 14 ? -4.649 -14.023 0.070 1.00 0.00 14 LYS A C 6
ATOM 6570 O O . LYS A 1 14 ? -5.107 -14.989 0.691 1.00 0.00 14 LYS A O 6
ATOM 6589 N N . GLU A 1 15 ? -5.387 -13.308 -0.792 1.00 0.00 15 GLU A N 6
ATOM 6590 C CA . GLU A 1 15 ? -6.855 -13.484 -0.929 1.00 0.00 15 GLU A CA 6
ATOM 6591 C C . GLU A 1 15 ? -7.248 -14.818 -1.656 1.00 0.00 15 GLU A C 6
ATOM 6592 O O . GLU A 1 15 ? -6.804 -15.093 -2.778 1.00 0.00 15 GLU A O 6
ATOM 6604 N N . VAL A 1 16 ? -8.048 -15.647 -0.976 1.00 0.00 16 VAL A N 6
ATOM 6605 C CA . VAL A 1 16 ? -8.439 -17.003 -1.466 1.00 0.00 16 VAL A CA 6
ATOM 6606 C C . VAL A 1 16 ? -10.009 -17.095 -1.428 1.00 0.00 16 VAL A C 6
ATOM 6607 O O . VAL A 1 16 ? -10.619 -16.847 -0.384 1.00 0.00 16 VAL A O 6
ATOM 6620 N N . THR A 1 17 ? -10.637 -17.498 -2.545 1.00 0.00 17 THR A N 6
ATOM 6621 C CA . THR A 1 17 ? -12.114 -17.714 -2.610 1.00 0.00 17 THR A CA 6
ATOM 6622 C C . THR A 1 17 ? -12.600 -19.019 -1.871 1.00 0.00 17 THR A C 6
ATOM 6623 O O . THR A 1 17 ? -13.487 -18.851 -1.030 1.00 0.00 17 THR A O 6
ATOM 6634 N N . PRO A 1 18 ? -12.103 -20.283 -2.076 1.00 0.00 18 PRO A N 6
ATOM 6635 C CA . PRO A 1 18 ? -12.441 -21.435 -1.165 1.00 0.00 18 PRO A CA 6
ATOM 6636 C C . PRO A 1 18 ? -11.854 -21.332 0.281 1.00 0.00 18 PRO A C 6
ATOM 6637 O O . PRO A 1 18 ? -10.974 -20.494 0.504 1.00 0.00 18 PRO A O 6
ATOM 6648 N N . PRO A 1 19 ? -12.277 -22.137 1.300 1.00 0.00 19 PRO A N 6
ATOM 6649 C CA . PRO A 1 19 ? -11.828 -21.931 2.723 1.00 0.00 19 PRO A CA 6
ATOM 6650 C C . PRO A 1 19 ? -10.373 -22.389 3.020 1.00 0.00 19 PRO A C 6
ATOM 6651 O O . PRO A 1 19 ? -10.111 -23.458 3.575 1.00 0.00 19 PRO A O 6
ATOM 6662 N N . ARG A 1 20 ? -9.431 -21.523 2.621 1.00 0.00 20 ARG A N 6
ATOM 6663 C CA . ARG A 1 20 ? -7.978 -21.812 2.643 1.00 0.00 20 ARG A CA 6
ATOM 6664 C C . ARG A 1 20 ? -7.150 -20.498 2.811 1.00 0.00 20 ARG A C 6
ATOM 6665 O O . ARG A 1 20 ? -7.650 -19.377 2.643 1.00 0.00 20 ARG A O 6
ATOM 6686 N N . LYS A 1 21 ? -5.869 -20.645 3.192 1.00 0.00 21 LYS A N 6
ATOM 6687 C CA . LYS A 1 21 ? -5.004 -19.487 3.544 1.00 0.00 21 LYS A CA 6
ATOM 6688 C C . LYS A 1 21 ? -3.604 -19.599 2.874 1.00 0.00 21 LYS A C 6
ATOM 6689 O O . LYS A 1 21 ? -2.843 -20.530 3.153 1.00 0.00 21 LYS A O 6
ATOM 6708 N N . ALA A 1 22 ? -3.273 -18.631 2.009 1.00 0.00 22 ALA A N 6
ATOM 6709 C CA . ALA A 1 22 ? -1.988 -18.605 1.276 1.00 0.00 22 ALA A CA 6
ATOM 6710 C C . ALA A 1 22 ? -0.980 -17.591 1.916 1.00 0.00 22 ALA A C 6
ATOM 6711 O O . ALA A 1 22 ? -1.270 -16.390 1.892 1.00 0.00 22 ALA A O 6
ATOM 6718 N N . PRO A 1 23 ? 0.191 -17.995 2.489 1.00 0.00 23 PRO A N 6
ATOM 6719 C CA . PRO A 1 23 ? 1.107 -17.042 3.203 1.00 0.00 23 PRO A CA 6
ATOM 6720 C C . PRO A 1 23 ? 2.082 -16.272 2.265 1.00 0.00 23 PRO A C 6
ATOM 6721 O O . PRO A 1 23 ? 3.257 -16.622 2.115 1.00 0.00 23 PRO A O 6
ATOM 6732 N N . SER A 1 24 ? 1.570 -15.200 1.647 1.00 0.00 24 SER A N 6
ATOM 6733 C CA . SER A 1 24 ? 2.346 -14.359 0.703 1.00 0.00 24 SER A CA 6
ATOM 6734 C C . SER A 1 24 ? 2.764 -12.990 1.316 1.00 0.00 24 SER A C 6
ATOM 6735 O O . SER A 1 24 ? 2.305 -12.586 2.391 1.00 0.00 24 SER A O 6
ATOM 6743 N N . LYS A 1 25 ? 3.670 -12.274 0.633 1.00 0.00 25 LYS A N 6
ATOM 6744 C CA . LYS A 1 25 ? 4.148 -10.942 1.090 1.00 0.00 25 LYS A CA 6
ATOM 6745 C C . LYS A 1 25 ? 3.150 -9.831 0.644 1.00 0.00 25 LYS A C 6
ATOM 6746 O O . LYS A 1 25 ? 3.149 -9.412 -0.518 1.00 0.00 25 LYS A O 6
ATOM 6765 N N . ALA A 1 26 ? 2.304 -9.378 1.580 1.00 0.00 26 ALA A N 6
ATOM 6766 C CA . ALA A 1 26 ? 1.314 -8.314 1.321 1.00 0.00 26 ALA A CA 6
ATOM 6767 C C . ALA A 1 26 ? 1.849 -6.942 1.793 1.00 0.00 26 ALA A C 6
ATOM 6768 O O . ALA A 1 26 ? 2.332 -6.796 2.920 1.00 0.00 26 ALA A O 6
ATOM 6775 N N . LYS A 1 27 ? 1.770 -5.940 0.919 1.00 0.00 27 LYS A N 6
ATOM 6776 C CA . LYS A 1 27 ? 2.179 -4.557 1.264 1.00 0.00 27 LYS A CA 6
ATOM 6777 C C . LYS A 1 27 ? 1.166 -3.560 0.633 1.00 0.00 27 LYS A C 6
ATOM 6778 O O . LYS A 1 27 ? 0.976 -3.504 -0.590 1.00 0.00 27 LYS A O 6
ATOM 6797 N N . ARG A 1 28 ? 0.466 -2.832 1.514 1.00 0.00 28 ARG A N 6
ATOM 6798 C CA . ARG A 1 28 ? -0.602 -1.885 1.132 1.00 0.00 28 ARG A CA 6
ATOM 6799 C C . ARG A 1 28 ? -0.072 -0.462 1.468 1.00 0.00 28 ARG A C 6
ATOM 6800 O O . ARG A 1 28 ? 0.095 -0.152 2.648 1.00 0.00 28 ARG A O 6
ATOM 6821 N N . GLU A 1 29 ? 0.209 0.360 0.449 1.00 0.00 29 GLU A N 6
ATOM 6822 C CA . GLU A 1 29 ? 0.794 1.704 0.661 1.00 0.00 29 GLU A CA 6
ATOM 6823 C C . GLU A 1 29 ? 0.176 2.708 -0.361 1.00 0.00 29 GLU A C 6
ATOM 6824 O O . GLU A 1 29 ? 0.024 2.418 -1.558 1.00 0.00 29 GLU A O 6
ATOM 6836 N N . ALA A 1 30 ? -0.104 3.913 0.134 1.00 0.00 30 ALA A N 6
ATOM 6837 C CA . ALA A 1 30 ? -0.387 5.079 -0.716 1.00 0.00 30 ALA A CA 6
ATOM 6838 C C . ALA A 1 30 ? 0.893 5.881 -1.109 1.00 0.00 30 ALA A C 6
ATOM 6839 O O . ALA A 1 30 ? 1.591 6.348 -0.209 1.00 0.00 30 ALA A O 6
ATOM 6846 N N . PRO A 1 31 ? 1.184 6.133 -2.414 1.00 0.00 31 PRO A N 6
ATOM 6847 C CA . PRO A 1 31 ? 2.211 7.150 -2.820 1.00 0.00 31 PRO A CA 6
ATOM 6848 C C . PRO A 1 31 ? 1.550 8.525 -3.129 1.00 0.00 31 PRO A C 6
ATOM 6849 O O . PRO A 1 31 ? 1.075 9.192 -2.203 1.00 0.00 31 PRO A O 6
ATOM 6860 N N . ILE A 1 32 ? 1.513 8.952 -4.396 1.00 0.00 32 ILE A N 6
ATOM 6861 C CA . ILE A 1 32 ? 1.128 10.327 -4.796 1.00 0.00 32 ILE A CA 6
ATOM 6862 C C . ILE A 1 32 ? -0.094 10.308 -5.765 1.00 0.00 32 ILE A C 6
ATOM 6863 O O . ILE A 1 32 ? -0.086 9.629 -6.798 1.00 0.00 32 ILE A O 6
ATOM 6879 N N . LYS A 1 33 ? -1.098 11.148 -5.468 1.00 0.00 33 LYS A N 6
ATOM 6880 C CA . LYS A 1 33 ? -2.219 11.443 -6.418 1.00 0.00 33 LYS A CA 6
ATOM 6881 C C . LYS A 1 33 ? -1.833 12.143 -7.770 1.00 0.00 33 LYS A C 6
ATOM 6882 O O . LYS A 1 33 ? -2.547 11.987 -8.760 1.00 0.00 33 LYS A O 6
ATOM 6901 N N . TYR A 1 34 ? -0.721 12.888 -7.790 1.00 0.00 34 TYR A N 6
ATOM 6902 C CA . TYR A 1 34 ? -0.150 13.491 -9.024 1.00 0.00 34 TYR A CA 6
ATOM 6903 C C . TYR A 1 34 ? 0.324 12.481 -10.126 1.00 0.00 34 TYR A C 6
ATOM 6904 O O . TYR A 1 34 ? 0.046 12.712 -11.302 1.00 0.00 34 TYR A O 6
ATOM 6922 N N . TRP A 1 35 ? 1.020 11.395 -9.746 1.00 0.00 35 TRP A N 6
ATOM 6923 C CA . TRP A 1 35 ? 1.368 10.290 -10.686 1.00 0.00 35 TRP A CA 6
ATOM 6924 C C . TRP A 1 35 ? 0.217 9.257 -10.909 1.00 0.00 35 TRP A C 6
ATOM 6925 O O . TRP A 1 35 ? -0.002 8.862 -12.056 1.00 0.00 35 TRP A O 6
ATOM 6946 N N . LEU A 1 36 ? -0.477 8.798 -9.849 1.00 0.00 36 LEU A N 6
ATOM 6947 C CA . LEU A 1 36 ? -1.531 7.762 -9.962 1.00 0.00 36 LEU A CA 6
ATOM 6948 C C . LEU A 1 36 ? -2.922 8.346 -9.539 1.00 0.00 36 LEU A C 6
ATOM 6949 O O . LEU A 1 36 ? -2.988 8.954 -8.467 1.00 0.00 36 LEU A O 6
ATOM 6965 N N . PRO A 1 37 ? -4.068 8.132 -10.243 1.00 0.00 37 PRO A N 6
ATOM 6966 C CA . PRO A 1 37 ? -5.407 8.637 -9.760 1.00 0.00 37 PRO A CA 6
ATOM 6967 C C . PRO A 1 37 ? -6.033 8.010 -8.468 1.00 0.00 37 PRO A C 6
ATOM 6968 O O . PRO A 1 37 ? -7.119 8.417 -8.048 1.00 0.00 37 PRO A O 6
ATOM 6979 N N . HIS A 1 38 ? -5.337 7.074 -7.814 1.00 0.00 38 HIS A N 6
ATOM 6980 C CA . HIS A 1 38 ? -5.728 6.464 -6.529 1.00 0.00 38 HIS A CA 6
ATOM 6981 C C . HIS A 1 38 ? -4.437 6.215 -5.689 1.00 0.00 38 HIS A C 6
ATOM 6982 O O . HIS A 1 38 ? -3.616 5.366 -6.055 1.00 0.00 38 HIS A O 6
ATOM 6997 N N . SER A 1 39 ? -4.275 6.904 -4.548 1.00 0.00 39 SER A N 6
ATOM 6998 C CA . SER A 1 39 ? -3.165 6.599 -3.610 1.00 0.00 39 SER A CA 6
ATOM 6999 C C . SER A 1 39 ? -3.569 5.477 -2.609 1.00 0.00 39 SER A C 6
ATOM 7000 O O . SER A 1 39 ? -4.269 5.734 -1.623 1.00 0.00 39 SER A O 6
ATOM 7008 N N . GLY A 1 40 ? -3.108 4.259 -2.895 1.00 0.00 40 GLY A N 6
ATOM 7009 C CA . GLY A 1 40 ? -3.377 3.066 -2.074 1.00 0.00 40 GLY A CA 6
ATOM 7010 C C . GLY A 1 40 ? -3.431 1.825 -2.970 1.00 0.00 40 GLY A C 6
ATOM 7011 O O . GLY A 1 40 ? -4.504 1.487 -3.480 1.00 0.00 40 GLY A O 6
ATOM 7015 N N . ALA A 1 41 ? -2.269 1.192 -3.179 1.00 0.00 41 ALA A N 6
ATOM 7016 C CA . ALA A 1 41 ? -2.144 0.015 -4.068 1.00 0.00 41 ALA A CA 6
ATOM 7017 C C . ALA A 1 41 ? -1.699 -1.233 -3.260 1.00 0.00 41 ALA A C 6
ATOM 7018 O O . ALA A 1 41 ? -0.575 -1.295 -2.747 1.00 0.00 41 ALA A O 6
ATOM 7025 N N . THR A 1 42 ? -2.595 -2.224 -3.166 1.00 0.00 42 THR A N 6
ATOM 7026 C CA . THR A 1 42 ? -2.320 -3.514 -2.478 1.00 0.00 42 THR A CA 6
ATOM 7027 C C . THR A 1 42 ? -1.568 -4.516 -3.388 1.00 0.00 42 THR A C 6
ATOM 7028 O O . THR A 1 42 ? -2.162 -5.070 -4.318 1.00 0.00 42 THR A O 6
ATOM 7039 N N . TRP A 1 43 ? -0.278 -4.780 -3.113 1.00 0.00 43 TRP A N 6
ATOM 7040 C CA . TRP A 1 43 ? 0.442 -5.894 -3.788 1.00 0.00 43 TRP A CA 6
ATOM 7041 C C . TRP A 1 43 ? 0.518 -7.114 -2.822 1.00 0.00 43 TRP A C 6
ATOM 7042 O O . TRP A 1 43 ? 1.272 -7.081 -1.847 1.00 0.00 43 TRP A O 6
ATOM 7063 N N . SER A 1 44 ? -0.244 -8.179 -3.124 1.00 0.00 44 SER A N 6
ATOM 7064 C CA . SER A 1 44 ? -0.193 -9.458 -2.363 1.00 0.00 44 SER A CA 6
ATOM 7065 C C . SER A 1 44 ? 0.583 -10.554 -3.156 1.00 0.00 44 SER A C 6
ATOM 7066 O O . SER A 1 44 ? -0.006 -11.316 -3.927 1.00 0.00 44 SER A O 6
ATOM 7074 N N . GLY A 1 45 ? 1.912 -10.611 -2.969 1.00 0.00 45 GLY A N 6
ATOM 7075 C CA . GLY A 1 45 ? 2.775 -11.559 -3.710 1.00 0.00 45 GLY A CA 6
ATOM 7076 C C . GLY A 1 45 ? 4.265 -11.200 -3.656 1.00 0.00 45 GLY A C 6
ATOM 7077 O O . GLY A 1 45 ? 4.988 -11.654 -2.768 1.00 0.00 45 GLY A O 6
ATOM 7081 N N . ARG A 1 46 ? 4.708 -10.384 -4.619 1.00 0.00 46 ARG A N 6
ATOM 7082 C CA . ARG A 1 46 ? 6.089 -9.814 -4.641 1.00 0.00 46 ARG A CA 6
ATOM 7083 C C . ARG A 1 46 ? 6.229 -8.642 -3.638 1.00 0.00 46 ARG A C 6
ATOM 7084 O O . ARG A 1 46 ? 5.308 -7.838 -3.452 1.00 0.00 46 ARG A O 6
ATOM 7105 N N . GLY A 1 47 ? 7.417 -8.524 -3.019 1.00 0.00 47 GLY A N 6
ATOM 7106 C CA . GLY A 1 47 ? 7.677 -7.493 -1.984 1.00 0.00 47 GLY A CA 6
ATOM 7107 C C . GLY A 1 47 ? 7.858 -6.054 -2.496 1.00 0.00 47 GLY A C 6
ATOM 7108 O O . GLY A 1 47 ? 8.972 -5.535 -2.535 1.00 0.00 47 GLY A O 6
ATOM 7112 N N . LYS A 1 48 ? 6.744 -5.430 -2.877 1.00 0.00 48 LYS A N 6
ATOM 7113 C CA . LYS A 1 48 ? 6.689 -4.002 -3.280 1.00 0.00 48 LYS A CA 6
ATOM 7114 C C . LYS A 1 48 ? 6.528 -3.098 -2.031 1.00 0.00 48 LYS A C 6
ATOM 7115 O O . LYS A 1 48 ? 5.567 -3.245 -1.275 1.00 0.00 48 LYS A O 6
ATOM 7134 N N . ILE A 1 49 ? 7.435 -2.131 -1.860 1.00 0.00 49 ILE A N 6
ATOM 7135 C CA . ILE A 1 49 ? 7.256 -1.015 -0.890 1.00 0.00 49 ILE A CA 6
ATOM 7136 C C . ILE A 1 49 ? 7.687 0.279 -1.674 1.00 0.00 49 ILE A C 6
ATOM 7137 O O . ILE A 1 49 ? 8.862 0.344 -2.065 1.00 0.00 49 ILE A O 6
ATOM 7153 N N . PRO A 1 50 ? 6.861 1.340 -1.888 1.00 0.00 50 PRO A N 6
ATOM 7154 C CA . PRO A 1 50 ? 7.332 2.600 -2.564 1.00 0.00 50 PRO A CA 6
ATOM 7155 C C . PRO A 1 50 ? 8.169 3.575 -1.685 1.00 0.00 50 PRO A C 6
ATOM 7156 O O . PRO A 1 50 ? 7.980 4.791 -1.719 1.00 0.00 50 PRO A O 6
ATOM 7167 N N . LYS A 1 51 ? 9.158 3.027 -0.970 1.00 0.00 51 LYS A N 6
ATOM 7168 C CA . LYS A 1 51 ? 10.124 3.805 -0.167 1.00 0.00 51 LYS A CA 6
ATOM 7169 C C . LYS A 1 51 ? 11.184 4.563 -1.020 1.00 0.00 51 LYS A C 6
ATOM 7170 O O . LYS A 1 51 ? 11.248 5.774 -0.807 1.00 0.00 51 LYS A O 6
ATOM 7189 N N . PRO A 1 52 ? 11.963 4.017 -2.003 1.00 0.00 52 PRO A N 6
ATOM 7190 C CA . PRO A 1 52 ? 12.734 4.879 -2.962 1.00 0.00 52 PRO A CA 6
ATOM 7191 C C . PRO A 1 52 ? 11.915 5.781 -3.933 1.00 0.00 52 PRO A C 6
ATOM 7192 O O . PRO A 1 52 ? 12.431 6.827 -4.331 1.00 0.00 52 PRO A O 6
ATOM 7203 N N . PHE A 1 53 ? 10.655 5.427 -4.267 1.00 0.00 53 PHE A N 6
ATOM 7204 C CA . PHE A 1 53 ? 9.742 6.339 -5.002 1.00 0.00 53 PHE A CA 6
ATOM 7205 C C . PHE A 1 53 ? 9.252 7.527 -4.138 1.00 0.00 53 PHE A C 6
ATOM 7206 O O . PHE A 1 53 ? 9.596 8.655 -4.482 1.00 0.00 53 PHE A O 6
ATOM 7223 N N . GLU A 1 54 ? 8.509 7.310 -3.037 1.00 0.00 54 GLU A N 6
ATOM 7224 C CA . GLU A 1 54 ? 8.085 8.421 -2.129 1.00 0.00 54 GLU A CA 6
ATOM 7225 C C . GLU A 1 54 ? 9.241 9.253 -1.457 1.00 0.00 54 GLU A C 6
ATOM 7226 O O . GLU A 1 54 ? 9.039 10.441 -1.191 1.00 0.00 54 GLU A O 6
ATOM 7238 N N . ALA A 1 55 ? 10.430 8.658 -1.247 1.00 0.00 55 ALA A N 6
ATOM 7239 C CA . ALA A 1 55 ? 11.658 9.399 -0.900 1.00 0.00 55 ALA A CA 6
ATOM 7240 C C . ALA A 1 55 ? 12.217 10.297 -2.032 1.00 0.00 55 ALA A C 6
ATOM 7241 O O . ALA A 1 55 ? 12.380 11.486 -1.776 1.00 0.00 55 ALA A O 6
ATOM 7248 N N . TRP A 1 56 ? 12.467 9.804 -3.265 1.00 0.00 56 TRP A N 6
ATOM 7249 C CA . TRP A 1 56 ? 12.859 10.699 -4.401 1.00 0.00 56 TRP A CA 6
ATOM 7250 C C . TRP A 1 56 ? 11.747 11.708 -4.853 1.00 0.00 56 TRP A C 6
ATOM 7251 O O . TRP A 1 56 ? 12.054 12.876 -5.102 1.00 0.00 56 TRP A O 6
ATOM 7272 N N . ILE A 1 57 ? 10.467 11.298 -4.841 1.00 0.00 57 ILE A N 6
ATOM 7273 C CA . ILE A 1 57 ? 9.303 12.244 -4.867 1.00 0.00 57 ILE A CA 6
ATOM 7274 C C . ILE A 1 57 ? 9.149 13.188 -3.593 1.00 0.00 57 ILE A C 6
ATOM 7275 O O . ILE A 1 57 ? 8.280 14.063 -3.595 1.00 0.00 57 ILE A O 6
ATOM 7291 N N . GLY A 1 58 ? 10.018 13.102 -2.576 1.00 0.00 58 GLY A N 6
ATOM 7292 C CA . GLY A 1 58 ? 10.170 14.143 -1.536 1.00 0.00 58 GLY A CA 6
ATOM 7293 C C . GLY A 1 58 ? 11.536 14.854 -1.406 1.00 0.00 58 GLY A C 6
ATOM 7294 O O . GLY A 1 58 ? 11.527 15.998 -0.953 1.00 0.00 58 GLY A O 6
ATOM 7298 N N . THR A 1 59 ? 12.669 14.234 -1.787 1.00 0.00 59 THR A N 6
ATOM 7299 C CA . THR A 1 59 ? 14.047 14.814 -1.628 1.00 0.00 59 THR A CA 6
ATOM 7300 C C . THR A 1 59 ? 14.221 16.294 -2.126 1.00 0.00 59 THR A C 6
ATOM 7301 O O . THR A 1 59 ? 14.752 17.133 -1.398 1.00 0.00 59 THR A O 6
ATOM 7312 N N . ALA A 1 60 ? 13.746 16.561 -3.349 1.00 0.00 60 ALA A N 6
ATOM 7313 C CA . ALA A 1 60 ? 13.553 17.937 -3.868 1.00 0.00 60 ALA A CA 6
ATOM 7314 C C . ALA A 1 60 ? 12.088 18.268 -4.305 1.00 0.00 60 ALA A C 6
ATOM 7315 O O . ALA A 1 60 ? 11.664 19.416 -4.157 1.00 0.00 60 ALA A O 6
ATOM 7322 N N . ALA A 1 61 ? 11.319 17.290 -4.811 1.00 0.00 61 ALA A N 6
ATOM 7323 C CA . ALA A 1 61 ? 9.913 17.482 -5.224 1.00 0.00 61 ALA A CA 6
ATOM 7324 C C . ALA A 1 61 ? 8.869 17.937 -4.170 1.00 0.00 61 ALA A C 6
ATOM 7325 O O . ALA A 1 61 ? 7.908 18.597 -4.566 1.00 0.00 61 ALA A O 6
ATOM 7332 N N . TYR A 1 62 ? 9.064 17.642 -2.873 1.00 0.00 62 TYR A N 6
ATOM 7333 C CA . TYR A 1 62 ? 8.189 18.148 -1.773 1.00 0.00 62 TYR A CA 6
ATOM 7334 C C . TYR A 1 62 ? 7.846 19.668 -1.787 1.00 0.00 62 TYR A C 6
ATOM 7335 O O . TYR A 1 62 ? 6.677 19.999 -1.595 1.00 0.00 62 TYR A O 6
ATOM 7353 N N . THR A 1 63 ? 8.814 20.565 -2.057 1.00 0.00 63 THR A N 6
ATOM 7354 C CA . THR A 1 63 ? 8.511 22.020 -2.251 1.00 0.00 63 THR A CA 6
ATOM 7355 C C . THR A 1 63 ? 7.574 22.385 -3.447 1.00 0.00 63 THR A C 6
ATOM 7356 O O . THR A 1 63 ? 6.742 23.283 -3.301 1.00 0.00 63 THR A O 6
ATOM 7367 N N . ALA A 1 64 ? 7.657 21.665 -4.582 1.00 0.00 64 ALA A N 6
ATOM 7368 C CA . ALA A 1 64 ? 6.624 21.756 -5.648 1.00 0.00 64 ALA A CA 6
ATOM 7369 C C . ALA A 1 64 ? 5.284 21.016 -5.337 1.00 0.00 64 ALA A C 6
ATOM 7370 O O . ALA A 1 64 ? 4.208 21.556 -5.603 1.00 0.00 64 ALA A O 6
ATOM 7377 N N . TRP A 1 65 ? 5.360 19.805 -4.768 1.00 0.00 65 TRP A N 6
ATOM 7378 C CA . TRP A 1 65 ? 4.193 19.021 -4.306 1.00 0.00 65 TRP A CA 6
ATOM 7379 C C . TRP A 1 65 ? 3.274 19.694 -3.237 1.00 0.00 65 TRP A C 6
ATOM 7380 O O . TRP A 1 65 ? 2.052 19.642 -3.380 1.00 0.00 65 TRP A O 6
ATOM 7401 N N . LYS A 1 66 ? 3.870 20.343 -2.228 1.00 0.00 66 LYS A N 6
ATOM 7402 C CA . LYS A 1 66 ? 3.155 21.173 -1.225 1.00 0.00 66 LYS A CA 6
ATOM 7403 C C . LYS A 1 66 ? 2.363 22.414 -1.756 1.00 0.00 66 LYS A C 6
ATOM 7404 O O . LYS A 1 66 ? 1.355 22.777 -1.147 1.00 0.00 66 LYS A O 6
ATOM 7423 N N . ALA A 1 67 ? 2.778 23.028 -2.877 1.00 0.00 67 ALA A N 6
ATOM 7424 C CA . ALA A 1 67 ? 1.895 23.927 -3.659 1.00 0.00 67 ALA A CA 6
ATOM 7425 C C . ALA A 1 67 ? 0.696 23.241 -4.396 1.00 0.00 67 ALA A C 6
ATOM 7426 O O . ALA A 1 67 ? -0.385 23.830 -4.433 1.00 0.00 67 ALA A O 6
ATOM 7433 N N . LYS A 1 68 ? 0.867 22.039 -4.978 1.00 0.00 68 LYS A N 6
ATOM 7434 C CA . LYS A 1 68 ? -0.237 21.321 -5.681 1.00 0.00 68 LYS A CA 6
ATOM 7435 C C . LYS A 1 68 ? -1.284 20.611 -4.752 1.00 0.00 68 LYS A C 6
ATOM 7436 O O . LYS A 1 68 ? -2.485 20.725 -5.001 1.00 0.00 68 LYS A O 6
ATOM 7455 N N . HIS A 1 69 ? -0.836 19.863 -3.739 1.00 0.00 69 HIS A N 6
ATOM 7456 C CA . HIS A 1 69 ? -1.713 19.301 -2.674 1.00 0.00 69 HIS A CA 6
ATOM 7457 C C . HIS A 1 69 ? -1.148 19.683 -1.250 1.00 0.00 69 HIS A C 6
ATOM 7458 O O . HIS A 1 69 ? 0.042 19.989 -1.151 1.00 0.00 69 HIS A O 6
ATOM 7473 N N . PRO A 1 70 ? -1.919 19.640 -0.127 1.00 0.00 70 PRO A N 6
ATOM 7474 C CA . PRO A 1 70 ? -1.382 20.029 1.230 1.00 0.00 70 PRO A CA 6
ATOM 7475 C C . PRO A 1 70 ? -0.447 18.947 1.833 1.00 0.00 70 PRO A C 6
ATOM 7476 O O . PRO A 1 70 ? 0.566 18.606 1.217 1.00 0.00 70 PRO A O 6
ATOM 7487 N N . ASP A 1 71 ? -0.750 18.368 2.999 1.00 0.00 71 ASP A N 6
ATOM 7488 C CA . ASP A 1 71 ? -0.038 17.175 3.516 1.00 0.00 71 ASP A CA 6
ATOM 7489 C C . ASP A 1 71 ? -0.867 15.893 3.208 1.00 0.00 71 ASP A C 6
ATOM 7490 O O . ASP A 1 71 ? -1.352 15.185 4.094 1.00 0.00 71 ASP A O 6
ATOM 7499 N N . GLU A 1 72 ? -0.983 15.600 1.901 1.00 0.00 72 GLU A N 6
ATOM 7500 C CA . GLU A 1 72 ? -1.439 14.281 1.416 1.00 0.00 72 GLU A CA 6
ATOM 7501 C C . GLU A 1 72 ? -0.277 13.234 1.450 1.00 0.00 72 GLU A C 6
ATOM 7502 O O . GLU A 1 72 ? -0.383 12.254 2.183 1.00 0.00 72 GLU A O 6
ATOM 7514 N N . LYS A 1 73 ? 0.807 13.456 0.683 1.00 0.00 73 LYS A N 6
ATOM 7515 C CA . LYS A 1 73 ? 2.000 12.578 0.668 1.00 0.00 73 LYS A CA 6
ATOM 7516 C C . LYS A 1 73 ? 2.841 12.659 1.969 1.00 0.00 73 LYS A C 6
ATOM 7517 O O . LYS A 1 73 ? 3.150 13.751 2.456 1.00 0.00 73 LYS A O 6
ATOM 7536 N N . PHE A 1 74 ? 3.269 11.496 2.482 1.00 0.00 74 PHE A N 6
ATOM 7537 C CA . PHE A 1 74 ? 4.080 11.423 3.726 1.00 0.00 74 PHE A CA 6
ATOM 7538 C C . PHE A 1 74 ? 5.506 12.052 3.557 1.00 0.00 74 PHE A C 6
ATOM 7539 O O . PHE A 1 74 ? 6.124 11.804 2.513 1.00 0.00 74 PHE A O 6
ATOM 7556 N N . PRO A 1 75 ? 6.071 12.861 4.493 1.00 0.00 75 PRO A N 6
ATOM 7557 C CA . PRO A 1 75 ? 7.428 13.484 4.315 1.00 0.00 75 PRO A CA 6
ATOM 7558 C C . PRO A 1 75 ? 8.614 12.498 4.470 1.00 0.00 75 PRO A C 6
ATOM 7559 O O . PRO A 1 75 ? 9.309 12.450 5.487 1.00 0.00 75 PRO A O 6
ATOM 7570 N N . ALA A 1 76 ? 8.836 11.728 3.396 1.00 0.00 76 ALA A N 6
ATOM 7571 C CA . ALA A 1 76 ? 9.881 10.690 3.343 1.00 0.00 76 ALA A CA 6
ATOM 7572 C C . ALA A 1 76 ? 11.226 11.215 2.762 1.00 0.00 76 ALA A C 6
ATOM 7573 O O . ALA A 1 76 ? 11.270 11.902 1.737 1.00 0.00 76 ALA A O 6
ATOM 7580 N N . PHE A 1 77 ? 12.315 10.845 3.437 1.00 0.00 77 PHE A N 6
ATOM 7581 C CA . PHE A 1 77 ? 13.704 11.154 3.008 1.00 0.00 77 PHE A CA 6
ATOM 7582 C C . PHE A 1 77 ? 14.438 9.899 2.409 1.00 0.00 77 PHE A C 6
ATOM 7583 O O . PHE A 1 77 ? 14.044 8.770 2.730 1.00 0.00 77 PHE A O 6
ATOM 7600 N N . PRO A 1 78 ? 15.526 10.018 1.601 1.00 0.00 78 PRO A N 6
ATOM 7601 C CA . PRO A 1 78 ? 16.297 8.825 1.122 1.00 0.00 78 PRO A CA 6
ATOM 7602 C C . PRO A 1 78 ? 17.249 8.247 2.205 1.00 0.00 78 PRO A C 6
ATOM 7603 O O . PRO A 1 78 ? 18.303 8.821 2.499 1.00 0.00 78 PRO A O 6
ATOM 7614 N N . GLY A 1 79 ? 16.846 7.112 2.799 1.00 0.00 79 GLY A N 6
ATOM 7615 C CA . GLY A 1 79 ? 17.589 6.490 3.912 1.00 0.00 79 GLY A CA 6
ATOM 7616 C C . GLY A 1 79 ? 17.482 4.971 3.892 1.00 0.00 79 GLY A C 6
ATOM 7617 O O . GLY A 1 79 ? 18.463 4.232 3.837 1.00 0.00 79 GLY A O 6
ATOM 7621 N N . PHE A 1 1 ? -14.502 13.806 -0.917 1.00 0.00 1 PHE A N 7
ATOM 7622 C CA . PHE A 1 1 ? -13.569 14.385 -1.912 1.00 0.00 1 PHE A CA 7
ATOM 7623 C C . PHE A 1 1 ? -12.301 13.505 -2.163 1.00 0.00 1 PHE A C 7
ATOM 7624 O O . PHE A 1 1 ? -11.998 12.547 -1.447 1.00 0.00 1 PHE A O 7
ATOM 7642 N N . ASN A 1 2 ? -11.554 13.851 -3.227 1.00 0.00 2 ASN A N 7
ATOM 7643 C CA . ASN A 1 2 ? -10.303 13.137 -3.612 1.00 0.00 2 ASN A CA 7
ATOM 7644 C C . ASN A 1 2 ? -9.107 13.249 -2.609 1.00 0.00 2 ASN A C 7
ATOM 7645 O O . ASN A 1 2 ? -8.356 12.282 -2.452 1.00 0.00 2 ASN A O 7
ATOM 7656 N N . VAL A 1 3 ? -8.906 14.421 -1.990 1.00 0.00 3 VAL A N 7
ATOM 7657 C CA . VAL A 1 3 ? -7.770 14.657 -1.057 1.00 0.00 3 VAL A CA 7
ATOM 7658 C C . VAL A 1 3 ? -7.886 13.835 0.259 1.00 0.00 3 VAL A C 7
ATOM 7659 O O . VAL A 1 3 ? -8.790 14.049 1.070 1.00 0.00 3 VAL A O 7
ATOM 7672 N N . LYS A 1 4 ? -6.993 12.844 0.418 1.00 0.00 4 LYS A N 7
ATOM 7673 C CA . LYS A 1 4 ? -7.109 11.829 1.496 1.00 0.00 4 LYS A CA 7
ATOM 7674 C C . LYS A 1 4 ? -5.695 11.297 1.879 1.00 0.00 4 LYS A C 7
ATOM 7675 O O . LYS A 1 4 ? -4.961 10.781 1.025 1.00 0.00 4 LYS A O 7
ATOM 7694 N N . GLN A 1 5 ? -5.336 11.404 3.165 1.00 0.00 5 GLN A N 7
ATOM 7695 C CA . GLN A 1 5 ? -3.997 10.995 3.677 1.00 0.00 5 GLN A CA 7
ATOM 7696 C C . GLN A 1 5 ? -3.691 9.458 3.590 1.00 0.00 5 GLN A C 7
ATOM 7697 O O . GLN A 1 5 ? -4.544 8.630 3.250 1.00 0.00 5 GLN A O 7
ATOM 7711 N N . LYS A 1 6 ? -2.419 9.109 3.813 1.00 0.00 6 LYS A N 7
ATOM 7712 C CA . LYS A 1 6 ? -1.846 7.805 3.406 1.00 0.00 6 LYS A CA 7
ATOM 7713 C C . LYS A 1 6 ? -2.125 6.636 4.415 1.00 0.00 6 LYS A C 7
ATOM 7714 O O . LYS A 1 6 ? -2.222 6.838 5.629 1.00 0.00 6 LYS A O 7
ATOM 7733 N N . SER A 1 7 ? -2.230 5.419 3.866 1.00 0.00 7 SER A N 7
ATOM 7734 C CA . SER A 1 7 ? -2.454 4.176 4.643 1.00 0.00 7 SER A CA 7
ATOM 7735 C C . SER A 1 7 ? -1.332 3.155 4.307 1.00 0.00 7 SER A C 7
ATOM 7736 O O . SER A 1 7 ? -1.193 2.788 3.135 1.00 0.00 7 SER A O 7
ATOM 7744 N N . GLU A 1 8 ? -0.586 2.682 5.305 1.00 0.00 8 GLU A N 7
ATOM 7745 C CA . GLU A 1 8 ? 0.495 1.686 5.085 1.00 0.00 8 GLU A CA 7
ATOM 7746 C C . GLU A 1 8 ? 0.167 0.428 5.944 1.00 0.00 8 GLU A C 7
ATOM 7747 O O . GLU A 1 8 ? 0.412 0.420 7.154 1.00 0.00 8 GLU A O 7
ATOM 7759 N N . ILE A 1 9 ? -0.475 -0.594 5.343 1.00 0.00 9 ILE A N 7
ATOM 7760 C CA . ILE A 1 9 ? -1.118 -1.703 6.114 1.00 0.00 9 ILE A CA 7
ATOM 7761 C C . ILE A 1 9 ? -0.332 -3.038 5.863 1.00 0.00 9 ILE A C 7
ATOM 7762 O O . ILE A 1 9 ? 0.136 -3.345 4.760 1.00 0.00 9 ILE A O 7
ATOM 7778 N N . THR A 1 10 ? -0.245 -3.826 6.940 1.00 0.00 10 THR A N 7
ATOM 7779 C CA . THR A 1 10 ? 0.651 -4.999 7.049 1.00 0.00 10 THR A CA 7
ATOM 7780 C C . THR A 1 10 ? 0.329 -6.239 6.160 1.00 0.00 10 THR A C 7
ATOM 7781 O O . THR A 1 10 ? -0.732 -6.353 5.536 1.00 0.00 10 THR A O 7
ATOM 7792 N N . ALA A 1 11 ? 1.287 -7.176 6.133 1.00 0.00 11 ALA A N 7
ATOM 7793 C CA . ALA A 1 11 ? 1.208 -8.411 5.340 1.00 0.00 11 ALA A CA 7
ATOM 7794 C C . ALA A 1 11 ? 0.240 -9.492 5.886 1.00 0.00 11 ALA A C 7
ATOM 7795 O O . ALA A 1 11 ? 0.383 -9.973 7.012 1.00 0.00 11 ALA A O 7
ATOM 7802 N N . LEU A 1 12 ? -0.732 -9.874 5.049 1.00 0.00 12 LEU A N 7
ATOM 7803 C CA . LEU A 1 12 ? -1.739 -10.911 5.364 1.00 0.00 12 LEU A CA 7
ATOM 7804 C C . LEU A 1 12 ? -1.341 -12.290 4.743 1.00 0.00 12 LEU A C 7
ATOM 7805 O O . LEU A 1 12 ? -0.845 -12.383 3.614 1.00 0.00 12 LEU A O 7
ATOM 7821 N N . VAL A 1 13 ? -1.629 -13.351 5.499 1.00 0.00 13 VAL A N 7
ATOM 7822 C CA . VAL A 1 13 ? -1.424 -14.760 5.076 1.00 0.00 13 VAL A CA 7
ATOM 7823 C C . VAL A 1 13 ? -2.339 -15.189 3.874 1.00 0.00 13 VAL A C 7
ATOM 7824 O O . VAL A 1 13 ? -3.531 -14.874 3.841 1.00 0.00 13 VAL A O 7
ATOM 7837 N N . LYS A 1 14 ? -1.766 -15.880 2.875 1.00 0.00 14 LYS A N 7
ATOM 7838 C CA . LYS A 1 14 ? -2.356 -15.908 1.504 1.00 0.00 14 LYS A CA 7
ATOM 7839 C C . LYS A 1 14 ? -3.663 -16.753 1.352 1.00 0.00 14 LYS A C 7
ATOM 7840 O O . LYS A 1 14 ? -3.872 -17.789 1.994 1.00 0.00 14 LYS A O 7
ATOM 7859 N N . GLU A 1 15 ? -4.520 -16.271 0.451 1.00 0.00 15 GLU A N 7
ATOM 7860 C CA . GLU A 1 15 ? -5.912 -16.739 0.272 1.00 0.00 15 GLU A CA 7
ATOM 7861 C C . GLU A 1 15 ? -5.951 -18.022 -0.620 1.00 0.00 15 GLU A C 7
ATOM 7862 O O . GLU A 1 15 ? -5.533 -17.999 -1.781 1.00 0.00 15 GLU A O 7
ATOM 7874 N N . VAL A 1 16 ? -6.387 -19.152 -0.046 1.00 0.00 16 VAL A N 7
ATOM 7875 C CA . VAL A 1 16 ? -6.340 -20.483 -0.735 1.00 0.00 16 VAL A CA 7
ATOM 7876 C C . VAL A 1 16 ? -7.556 -21.343 -0.205 1.00 0.00 16 VAL A C 7
ATOM 7877 O O . VAL A 1 16 ? -7.823 -21.347 1.001 1.00 0.00 16 VAL A O 7
ATOM 7890 N N . THR A 1 17 ? -8.262 -22.061 -1.099 1.00 0.00 17 THR A N 7
ATOM 7891 C CA . THR A 1 17 ? -9.511 -22.824 -0.756 1.00 0.00 17 THR A CA 7
ATOM 7892 C C . THR A 1 17 ? -9.409 -23.871 0.408 1.00 0.00 17 THR A C 7
ATOM 7893 O O . THR A 1 17 ? -10.258 -23.763 1.300 1.00 0.00 17 THR A O 7
ATOM 7904 N N . PRO A 1 18 ? -8.469 -24.855 0.496 1.00 0.00 18 PRO A N 7
ATOM 7905 C CA . PRO A 1 18 ? -8.281 -25.662 1.746 1.00 0.00 18 PRO A CA 7
ATOM 7906 C C . PRO A 1 18 ? -7.541 -24.890 2.892 1.00 0.00 18 PRO A C 7
ATOM 7907 O O . PRO A 1 18 ? -6.891 -23.879 2.600 1.00 0.00 18 PRO A O 7
ATOM 7918 N N . PRO A 1 19 ? -7.563 -25.314 4.187 1.00 0.00 19 PRO A N 7
ATOM 7919 C CA . PRO A 1 19 ? -6.877 -24.560 5.303 1.00 0.00 19 PRO A CA 7
ATOM 7920 C C . PRO A 1 19 ? -5.317 -24.599 5.286 1.00 0.00 19 PRO A C 7
ATOM 7921 O O . PRO A 1 19 ? -4.662 -25.249 6.103 1.00 0.00 19 PRO A O 7
ATOM 7932 N N . ARG A 1 20 ? -4.744 -23.854 4.331 1.00 0.00 20 ARG A N 7
ATOM 7933 C CA . ARG A 1 20 ? -3.286 -23.860 4.051 1.00 0.00 20 ARG A CA 7
ATOM 7934 C C . ARG A 1 20 ? -2.834 -22.399 3.770 1.00 0.00 20 ARG A C 7
ATOM 7935 O O . ARG A 1 20 ? -3.277 -21.769 2.802 1.00 0.00 20 ARG A O 7
ATOM 7956 N N . LYS A 1 21 ? -1.994 -21.847 4.652 1.00 0.00 21 LYS A N 7
ATOM 7957 C CA . LYS A 1 21 ? -1.689 -20.391 4.660 1.00 0.00 21 LYS A CA 7
ATOM 7958 C C . LYS A 1 21 ? -0.175 -20.140 4.399 1.00 0.00 21 LYS A C 7
ATOM 7959 O O . LYS A 1 21 ? 0.644 -20.144 5.323 1.00 0.00 21 LYS A O 7
ATOM 7978 N N . ALA A 1 22 ? 0.182 -19.882 3.131 1.00 0.00 22 ALA A N 7
ATOM 7979 C CA . ALA A 1 22 ? 1.567 -19.505 2.758 1.00 0.00 22 ALA A CA 7
ATOM 7980 C C . ALA A 1 22 ? 1.956 -18.034 3.153 1.00 0.00 22 ALA A C 7
ATOM 7981 O O . ALA A 1 22 ? 1.115 -17.141 2.980 1.00 0.00 22 ALA A O 7
ATOM 7988 N N . PRO A 1 23 ? 3.199 -17.719 3.624 1.00 0.00 23 PRO A N 7
ATOM 7989 C CA . PRO A 1 23 ? 3.600 -16.309 3.946 1.00 0.00 23 PRO A CA 7
ATOM 7990 C C . PRO A 1 23 ? 3.944 -15.458 2.692 1.00 0.00 23 PRO A C 7
ATOM 7991 O O . PRO A 1 23 ? 5.103 -15.270 2.302 1.00 0.00 23 PRO A O 7
ATOM 8002 N N . SER A 1 24 ? 2.886 -14.916 2.081 1.00 0.00 24 SER A N 7
ATOM 8003 C CA . SER A 1 24 ? 2.993 -13.946 0.972 1.00 0.00 24 SER A CA 7
ATOM 8004 C C . SER A 1 24 ? 3.360 -12.528 1.472 1.00 0.00 24 SER A C 7
ATOM 8005 O O . SER A 1 24 ? 2.897 -12.053 2.516 1.00 0.00 24 SER A O 7
ATOM 8013 N N . LYS A 1 25 ? 4.196 -11.839 0.687 1.00 0.00 25 LYS A N 7
ATOM 8014 C CA . LYS A 1 25 ? 4.615 -10.456 1.005 1.00 0.00 25 LYS A CA 7
ATOM 8015 C C . LYS A 1 25 ? 3.505 -9.464 0.523 1.00 0.00 25 LYS A C 7
ATOM 8016 O O . LYS A 1 25 ? 3.450 -9.090 -0.652 1.00 0.00 25 LYS A O 7
ATOM 8035 N N . ALA A 1 26 ? 2.606 -9.104 1.452 1.00 0.00 26 ALA A N 7
ATOM 8036 C CA . ALA A 1 26 ? 1.436 -8.250 1.165 1.00 0.00 26 ALA A CA 7
ATOM 8037 C C . ALA A 1 26 ? 1.651 -6.818 1.700 1.00 0.00 26 ALA A C 7
ATOM 8038 O O . ALA A 1 26 ? 1.915 -6.613 2.886 1.00 0.00 26 ALA A O 7
ATOM 8045 N N . LYS A 1 27 ? 1.596 -5.824 0.808 1.00 0.00 27 LYS A N 7
ATOM 8046 C CA . LYS A 1 27 ? 1.910 -4.418 1.163 1.00 0.00 27 LYS A CA 7
ATOM 8047 C C . LYS A 1 27 ? 0.843 -3.470 0.527 1.00 0.00 27 LYS A C 7
ATOM 8048 O O . LYS A 1 27 ? 0.716 -3.369 -0.702 1.00 0.00 27 LYS A O 7
ATOM 8067 N N . ARG A 1 28 ? 0.089 -2.789 1.397 1.00 0.00 28 ARG A N 7
ATOM 8068 C CA . ARG A 1 28 ? -0.982 -1.852 0.986 1.00 0.00 28 ARG A CA 7
ATOM 8069 C C . ARG A 1 28 ? -0.511 -0.400 1.340 1.00 0.00 28 ARG A C 7
ATOM 8070 O O . ARG A 1 28 ? -0.714 0.051 2.470 1.00 0.00 28 ARG A O 7
ATOM 8091 N N . GLU A 1 29 ? 0.134 0.289 0.394 1.00 0.00 29 GLU A N 7
ATOM 8092 C CA . GLU A 1 29 ? 0.783 1.596 0.667 1.00 0.00 29 GLU A CA 7
ATOM 8093 C C . GLU A 1 29 ? 0.283 2.670 -0.343 1.00 0.00 29 GLU A C 7
ATOM 8094 O O . GLU A 1 29 ? 0.280 2.429 -1.560 1.00 0.00 29 GLU A O 7
ATOM 8106 N N . ALA A 1 30 ? -0.105 3.851 0.171 1.00 0.00 30 ALA A N 7
ATOM 8107 C CA . ALA A 1 30 ? -0.364 5.034 -0.666 1.00 0.00 30 ALA A CA 7
ATOM 8108 C C . ALA A 1 30 ? 0.904 5.907 -0.916 1.00 0.00 30 ALA A C 7
ATOM 8109 O O . ALA A 1 30 ? 1.464 6.416 0.061 1.00 0.00 30 ALA A O 7
ATOM 8116 N N . PRO A 1 31 ? 1.310 6.181 -2.182 1.00 0.00 31 PRO A N 7
ATOM 8117 C CA . PRO A 1 31 ? 2.303 7.255 -2.493 1.00 0.00 31 PRO A CA 7
ATOM 8118 C C . PRO A 1 31 ? 1.579 8.564 -2.943 1.00 0.00 31 PRO A C 7
ATOM 8119 O O . PRO A 1 31 ? 0.906 9.206 -2.129 1.00 0.00 31 PRO A O 7
ATOM 8130 N N . ILE A 1 32 ? 1.686 8.963 -4.218 1.00 0.00 32 ILE A N 7
ATOM 8131 C CA . ILE A 1 32 ? 1.270 10.304 -4.704 1.00 0.00 32 ILE A CA 7
ATOM 8132 C C . ILE A 1 32 ? 0.008 10.251 -5.620 1.00 0.00 32 ILE A C 7
ATOM 8133 O O . ILE A 1 32 ? -0.064 9.482 -6.583 1.00 0.00 32 ILE A O 7
ATOM 8149 N N . LYS A 1 33 ? -0.942 11.157 -5.349 1.00 0.00 33 LYS A N 7
ATOM 8150 C CA . LYS A 1 33 ? -2.116 11.398 -6.237 1.00 0.00 33 LYS A CA 7
ATOM 8151 C C . LYS A 1 33 ? -1.829 12.123 -7.596 1.00 0.00 33 LYS A C 7
ATOM 8152 O O . LYS A 1 33 ? -2.519 11.860 -8.581 1.00 0.00 33 LYS A O 7
ATOM 8171 N N . TYR A 1 34 ? -0.828 13.018 -7.626 1.00 0.00 34 TYR A N 7
ATOM 8172 C CA . TYR A 1 34 ? -0.374 13.704 -8.871 1.00 0.00 34 TYR A CA 7
ATOM 8173 C C . TYR A 1 34 ? 0.132 12.774 -10.026 1.00 0.00 34 TYR A C 7
ATOM 8174 O O . TYR A 1 34 ? -0.101 13.090 -11.192 1.00 0.00 34 TYR A O 7
ATOM 8192 N N . TRP A 1 35 ? 0.794 11.653 -9.695 1.00 0.00 35 TRP A N 7
ATOM 8193 C CA . TRP A 1 35 ? 1.114 10.582 -10.674 1.00 0.00 35 TRP A CA 7
ATOM 8194 C C . TRP A 1 35 ? 0.023 9.463 -10.762 1.00 0.00 35 TRP A C 7
ATOM 8195 O O . TRP A 1 35 ? -0.363 9.111 -11.876 1.00 0.00 35 TRP A O 7
ATOM 8216 N N . LEU A 1 36 ? -0.431 8.879 -9.634 1.00 0.00 36 LEU A N 7
ATOM 8217 C CA . LEU A 1 36 ? -1.373 7.730 -9.639 1.00 0.00 36 LEU A CA 7
ATOM 8218 C C . LEU A 1 36 ? -2.790 8.178 -9.139 1.00 0.00 36 LEU A C 7
ATOM 8219 O O . LEU A 1 36 ? -2.876 8.635 -7.992 1.00 0.00 36 LEU A O 7
ATOM 8235 N N . PRO A 1 37 ? -3.923 8.039 -9.882 1.00 0.00 37 PRO A N 7
ATOM 8236 C CA . PRO A 1 37 ? -5.264 8.532 -9.400 1.00 0.00 37 PRO A CA 7
ATOM 8237 C C . PRO A 1 37 ? -5.887 7.856 -8.146 1.00 0.00 37 PRO A C 7
ATOM 8238 O O . PRO A 1 37 ? -6.656 8.496 -7.426 1.00 0.00 37 PRO A O 7
ATOM 8249 N N . HIS A 1 38 ? -5.523 6.601 -7.864 1.00 0.00 38 HIS A N 7
ATOM 8250 C CA . HIS A 1 38 ? -5.771 5.955 -6.558 1.00 0.00 38 HIS A CA 7
ATOM 8251 C C . HIS A 1 38 ? -4.402 5.771 -5.836 1.00 0.00 38 HIS A C 7
ATOM 8252 O O . HIS A 1 38 ? -3.668 4.826 -6.139 1.00 0.00 38 HIS A O 7
ATOM 8267 N N . SER A 1 39 ? -4.094 6.602 -4.824 1.00 0.00 39 SER A N 7
ATOM 8268 C CA . SER A 1 39 ? -2.982 6.304 -3.885 1.00 0.00 39 SER A CA 7
ATOM 8269 C C . SER A 1 39 ? -3.432 5.259 -2.812 1.00 0.00 39 SER A C 7
ATOM 8270 O O . SER A 1 39 ? -4.204 5.601 -1.909 1.00 0.00 39 SER A O 7
ATOM 8278 N N . GLY A 1 40 ? -2.947 4.022 -2.928 1.00 0.00 40 GLY A N 7
ATOM 8279 C CA . GLY A 1 40 ? -3.229 2.956 -1.940 1.00 0.00 40 GLY A CA 7
ATOM 8280 C C . GLY A 1 40 ? -3.567 1.621 -2.605 1.00 0.00 40 GLY A C 7
ATOM 8281 O O . GLY A 1 40 ? -4.745 1.273 -2.709 1.00 0.00 40 GLY A O 7
ATOM 8285 N N . ALA A 1 41 ? -2.533 0.904 -3.064 1.00 0.00 41 ALA A N 7
ATOM 8286 C CA . ALA A 1 41 ? -2.707 -0.334 -3.859 1.00 0.00 41 ALA A CA 7
ATOM 8287 C C . ALA A 1 41 ? -2.198 -1.592 -3.102 1.00 0.00 41 ALA A C 7
ATOM 8288 O O . ALA A 1 41 ? -1.095 -1.586 -2.540 1.00 0.00 41 ALA A O 7
ATOM 8295 N N . THR A 1 42 ? -2.997 -2.668 -3.127 1.00 0.00 42 THR A N 7
ATOM 8296 C CA . THR A 1 42 ? -2.666 -3.944 -2.438 1.00 0.00 42 THR A CA 7
ATOM 8297 C C . THR A 1 42 ? -1.849 -4.897 -3.344 1.00 0.00 42 THR A C 7
ATOM 8298 O O . THR A 1 42 ? -2.403 -5.530 -4.246 1.00 0.00 42 THR A O 7
ATOM 8309 N N . TRP A 1 43 ? -0.536 -5.026 -3.092 1.00 0.00 43 TRP A N 7
ATOM 8310 C CA . TRP A 1 43 ? 0.296 -6.040 -3.800 1.00 0.00 43 TRP A CA 7
ATOM 8311 C C . TRP A 1 43 ? 0.587 -7.228 -2.842 1.00 0.00 43 TRP A C 7
ATOM 8312 O O . TRP A 1 43 ? 1.431 -7.105 -1.953 1.00 0.00 43 TRP A O 7
ATOM 8333 N N . SER A 1 44 ? -0.092 -8.365 -3.066 1.00 0.00 44 SER A N 7
ATOM 8334 C CA . SER A 1 44 ? 0.167 -9.634 -2.334 1.00 0.00 44 SER A CA 7
ATOM 8335 C C . SER A 1 44 ? 0.947 -10.671 -3.192 1.00 0.00 44 SER A C 7
ATOM 8336 O O . SER A 1 44 ? 0.348 -11.463 -3.929 1.00 0.00 44 SER A O 7
ATOM 8344 N N . GLY A 1 45 ? 2.285 -10.671 -3.066 1.00 0.00 45 GLY A N 7
ATOM 8345 C CA . GLY A 1 45 ? 3.153 -11.569 -3.864 1.00 0.00 45 GLY A CA 7
ATOM 8346 C C . GLY A 1 45 ? 4.628 -11.147 -3.822 1.00 0.00 45 GLY A C 7
ATOM 8347 O O . GLY A 1 45 ? 5.398 -11.652 -3.000 1.00 0.00 45 GLY A O 7
ATOM 8351 N N . ARG A 1 46 ? 4.994 -10.202 -4.699 1.00 0.00 46 ARG A N 7
ATOM 8352 C CA . ARG A 1 46 ? 6.320 -9.519 -4.651 1.00 0.00 46 ARG A CA 7
ATOM 8353 C C . ARG A 1 46 ? 6.357 -8.437 -3.538 1.00 0.00 46 ARG A C 7
ATOM 8354 O O . ARG A 1 46 ? 5.381 -7.712 -3.311 1.00 0.00 46 ARG A O 7
ATOM 8375 N N . GLY A 1 47 ? 7.524 -8.293 -2.887 1.00 0.00 47 GLY A N 7
ATOM 8376 C CA . GLY A 1 47 ? 7.749 -7.237 -1.873 1.00 0.00 47 GLY A CA 7
ATOM 8377 C C . GLY A 1 47 ? 7.859 -5.798 -2.412 1.00 0.00 47 GLY A C 7
ATOM 8378 O O . GLY A 1 47 ? 8.950 -5.244 -2.543 1.00 0.00 47 GLY A O 7
ATOM 8382 N N . LYS A 1 48 ? 6.694 -5.201 -2.663 1.00 0.00 48 LYS A N 7
ATOM 8383 C CA . LYS A 1 48 ? 6.555 -3.763 -3.010 1.00 0.00 48 LYS A CA 7
ATOM 8384 C C . LYS A 1 48 ? 6.514 -2.916 -1.714 1.00 0.00 48 LYS A C 7
ATOM 8385 O O . LYS A 1 48 ? 5.486 -2.858 -1.044 1.00 0.00 48 LYS A O 7
ATOM 8404 N N . ILE A 1 49 ? 7.626 -2.256 -1.370 1.00 0.00 49 ILE A N 7
ATOM 8405 C CA . ILE A 1 49 ? 7.645 -1.206 -0.314 1.00 0.00 49 ILE A CA 7
ATOM 8406 C C . ILE A 1 49 ? 7.972 0.128 -1.091 1.00 0.00 49 ILE A C 7
ATOM 8407 O O . ILE A 1 49 ? 9.125 0.266 -1.519 1.00 0.00 49 ILE A O 7
ATOM 8423 N N . PRO A 1 50 ? 7.068 1.125 -1.290 1.00 0.00 50 PRO A N 7
ATOM 8424 C CA . PRO A 1 50 ? 7.404 2.363 -2.078 1.00 0.00 50 PRO A CA 7
ATOM 8425 C C . PRO A 1 50 ? 8.145 3.507 -1.332 1.00 0.00 50 PRO A C 7
ATOM 8426 O O . PRO A 1 50 ? 7.976 4.686 -1.650 1.00 0.00 50 PRO A O 7
ATOM 8437 N N . LYS A 1 51 ? 9.064 3.125 -0.440 1.00 0.00 51 LYS A N 7
ATOM 8438 C CA . LYS A 1 51 ? 10.053 4.035 0.177 1.00 0.00 51 LYS A CA 7
ATOM 8439 C C . LYS A 1 51 ? 11.105 4.585 -0.835 1.00 0.00 51 LYS A C 7
ATOM 8440 O O . LYS A 1 51 ? 11.123 5.810 -0.946 1.00 0.00 51 LYS A O 7
ATOM 8459 N N . PRO A 1 52 ? 11.918 3.841 -1.642 1.00 0.00 52 PRO A N 7
ATOM 8460 C CA . PRO A 1 52 ? 12.785 4.473 -2.704 1.00 0.00 52 PRO A CA 7
ATOM 8461 C C . PRO A 1 52 ? 12.098 5.316 -3.821 1.00 0.00 52 PRO A C 7
ATOM 8462 O O . PRO A 1 52 ? 12.732 6.236 -4.343 1.00 0.00 52 PRO A O 7
ATOM 8473 N N . PHE A 1 53 ? 10.812 5.063 -4.132 1.00 0.00 53 PHE A N 7
ATOM 8474 C CA . PHE A 1 53 ? 9.976 6.017 -4.912 1.00 0.00 53 PHE A CA 7
ATOM 8475 C C . PHE A 1 53 ? 9.559 7.272 -4.090 1.00 0.00 53 PHE A C 7
ATOM 8476 O O . PHE A 1 53 ? 9.974 8.368 -4.470 1.00 0.00 53 PHE A O 7
ATOM 8493 N N . GLU A 1 54 ? 8.768 7.143 -3.005 1.00 0.00 54 GLU A N 7
ATOM 8494 C CA . GLU A 1 54 ? 8.307 8.321 -2.205 1.00 0.00 54 GLU A CA 7
ATOM 8495 C C . GLU A 1 54 ? 9.420 9.184 -1.510 1.00 0.00 54 GLU A C 7
ATOM 8496 O O . GLU A 1 54 ? 9.219 10.387 -1.314 1.00 0.00 54 GLU A O 7
ATOM 8508 N N . ALA A 1 55 ? 10.583 8.591 -1.203 1.00 0.00 55 ALA A N 7
ATOM 8509 C CA . ALA A 1 55 ? 11.818 9.316 -0.831 1.00 0.00 55 ALA A CA 7
ATOM 8510 C C . ALA A 1 55 ? 12.432 10.202 -1.947 1.00 0.00 55 ALA A C 7
ATOM 8511 O O . ALA A 1 55 ? 12.656 11.389 -1.703 1.00 0.00 55 ALA A O 7
ATOM 8518 N N . TRP A 1 56 ? 12.661 9.672 -3.163 1.00 0.00 56 TRP A N 7
ATOM 8519 C CA . TRP A 1 56 ? 13.078 10.511 -4.322 1.00 0.00 56 TRP A CA 7
ATOM 8520 C C . TRP A 1 56 ? 11.990 11.473 -4.899 1.00 0.00 56 TRP A C 7
ATOM 8521 O O . TRP A 1 56 ? 12.319 12.605 -5.261 1.00 0.00 56 TRP A O 7
ATOM 8542 N N . ILE A 1 57 ? 10.705 11.088 -4.868 1.00 0.00 57 ILE A N 7
ATOM 8543 C CA . ILE A 1 57 ? 9.557 12.053 -4.937 1.00 0.00 57 ILE A CA 7
ATOM 8544 C C . ILE A 1 57 ? 9.450 13.104 -3.755 1.00 0.00 57 ILE A C 7
ATOM 8545 O O . ILE A 1 57 ? 8.602 13.998 -3.830 1.00 0.00 57 ILE A O 7
ATOM 8561 N N . GLY A 1 58 ? 10.296 13.049 -2.716 1.00 0.00 58 GLY A N 7
ATOM 8562 C CA . GLY A 1 58 ? 10.448 14.140 -1.731 1.00 0.00 58 GLY A CA 7
ATOM 8563 C C . GLY A 1 58 ? 11.826 14.823 -1.584 1.00 0.00 58 GLY A C 7
ATOM 8564 O O . GLY A 1 58 ? 11.848 15.907 -1.003 1.00 0.00 58 GLY A O 7
ATOM 8568 N N . THR A 1 59 ? 12.933 14.267 -2.110 1.00 0.00 59 THR A N 7
ATOM 8569 C CA . THR A 1 59 ? 14.290 14.902 -2.046 1.00 0.00 59 THR A CA 7
ATOM 8570 C C . THR A 1 59 ? 14.363 16.389 -2.550 1.00 0.00 59 THR A C 7
ATOM 8571 O O . THR A 1 59 ? 14.917 17.243 -1.857 1.00 0.00 59 THR A O 7
ATOM 8582 N N . ALA A 1 60 ? 13.798 16.652 -3.736 1.00 0.00 60 ALA A N 7
ATOM 8583 C CA . ALA A 1 60 ? 13.567 18.030 -4.241 1.00 0.00 60 ALA A CA 7
ATOM 8584 C C . ALA A 1 60 ? 12.082 18.360 -4.615 1.00 0.00 60 ALA A C 7
ATOM 8585 O O . ALA A 1 60 ? 11.675 19.516 -4.480 1.00 0.00 60 ALA A O 7
ATOM 8592 N N . ALA A 1 61 ? 11.279 17.376 -5.053 1.00 0.00 61 ALA A N 7
ATOM 8593 C CA . ALA A 1 61 ? 9.856 17.577 -5.399 1.00 0.00 61 ALA A CA 7
ATOM 8594 C C . ALA A 1 61 ? 8.858 17.952 -4.279 1.00 0.00 61 ALA A C 7
ATOM 8595 O O . ALA A 1 61 ? 7.850 18.580 -4.598 1.00 0.00 61 ALA A O 7
ATOM 8602 N N . TYR A 1 62 ? 9.149 17.631 -3.011 1.00 0.00 62 TYR A N 7
ATOM 8603 C CA . TYR A 1 62 ? 8.333 18.059 -1.840 1.00 0.00 62 TYR A CA 7
ATOM 8604 C C . TYR A 1 62 ? 7.878 19.549 -1.803 1.00 0.00 62 TYR A C 7
ATOM 8605 O O . TYR A 1 62 ? 6.690 19.789 -1.586 1.00 0.00 62 TYR A O 7
ATOM 8623 N N . THR A 1 63 ? 8.772 20.517 -2.061 1.00 0.00 63 THR A N 7
ATOM 8624 C CA . THR A 1 63 ? 8.373 21.953 -2.175 1.00 0.00 63 THR A CA 7
ATOM 8625 C C . THR A 1 63 ? 7.389 22.310 -3.337 1.00 0.00 63 THR A C 7
ATOM 8626 O O . THR A 1 63 ? 6.486 23.126 -3.134 1.00 0.00 63 THR A O 7
ATOM 8637 N N . ALA A 1 64 ? 7.517 21.668 -4.517 1.00 0.00 64 ALA A N 7
ATOM 8638 C CA . ALA A 1 64 ? 6.469 21.743 -5.566 1.00 0.00 64 ALA A CA 7
ATOM 8639 C C . ALA A 1 64 ? 5.174 20.952 -5.224 1.00 0.00 64 ALA A C 7
ATOM 8640 O O . ALA A 1 64 ? 4.081 21.500 -5.362 1.00 0.00 64 ALA A O 7
ATOM 8647 N N . TRP A 1 65 ? 5.298 19.706 -4.749 1.00 0.00 65 TRP A N 7
ATOM 8648 C CA . TRP A 1 65 ? 4.160 18.882 -4.284 1.00 0.00 65 TRP A CA 7
ATOM 8649 C C . TRP A 1 65 ? 3.267 19.498 -3.163 1.00 0.00 65 TRP A C 7
ATOM 8650 O O . TRP A 1 65 ? 2.042 19.469 -3.292 1.00 0.00 65 TRP A O 7
ATOM 8671 N N . LYS A 1 66 ? 3.881 20.088 -2.127 1.00 0.00 66 LYS A N 7
ATOM 8672 C CA . LYS A 1 66 ? 3.168 20.885 -1.094 1.00 0.00 66 LYS A CA 7
ATOM 8673 C C . LYS A 1 66 ? 2.427 22.189 -1.593 1.00 0.00 66 LYS A C 7
ATOM 8674 O O . LYS A 1 66 ? 1.479 22.609 -0.929 1.00 0.00 66 LYS A O 7
ATOM 8693 N N . ALA A 1 67 ? 2.824 22.788 -2.732 1.00 0.00 67 ALA A N 7
ATOM 8694 C CA . ALA A 1 67 ? 1.975 23.756 -3.472 1.00 0.00 67 ALA A CA 7
ATOM 8695 C C . ALA A 1 67 ? 0.828 23.139 -4.344 1.00 0.00 67 ALA A C 7
ATOM 8696 O O . ALA A 1 67 ? -0.254 23.725 -4.382 1.00 0.00 67 ALA A O 7
ATOM 8703 N N . LYS A 1 68 ? 1.038 21.992 -5.025 1.00 0.00 68 LYS A N 7
ATOM 8704 C CA . LYS A 1 68 ? -0.057 21.284 -5.750 1.00 0.00 68 LYS A CA 7
ATOM 8705 C C . LYS A 1 68 ? -1.174 20.671 -4.826 1.00 0.00 68 LYS A C 7
ATOM 8706 O O . LYS A 1 68 ? -2.357 20.787 -5.149 1.00 0.00 68 LYS A O 7
ATOM 8725 N N . HIS A 1 69 ? -0.792 19.985 -3.747 1.00 0.00 69 HIS A N 7
ATOM 8726 C CA . HIS A 1 69 ? -1.736 19.364 -2.787 1.00 0.00 69 HIS A CA 7
ATOM 8727 C C . HIS A 1 69 ? -1.306 19.690 -1.307 1.00 0.00 69 HIS A C 7
ATOM 8728 O O . HIS A 1 69 ? -0.109 19.874 -1.066 1.00 0.00 69 HIS A O 7
ATOM 8743 N N . PRO A 1 70 ? -2.213 19.748 -0.293 1.00 0.00 70 PRO A N 7
ATOM 8744 C CA . PRO A 1 70 ? -1.898 20.372 1.041 1.00 0.00 70 PRO A CA 7
ATOM 8745 C C . PRO A 1 70 ? -0.862 19.613 1.893 1.00 0.00 70 PRO A C 7
ATOM 8746 O O . PRO A 1 70 ? 0.310 19.997 1.869 1.00 0.00 70 PRO A O 7
ATOM 8757 N N . ASP A 1 71 ? -1.243 18.550 2.609 1.00 0.00 71 ASP A N 7
ATOM 8758 C CA . ASP A 1 71 ? -0.273 17.564 3.156 1.00 0.00 71 ASP A CA 7
ATOM 8759 C C . ASP A 1 71 ? -0.778 16.116 2.869 1.00 0.00 71 ASP A C 7
ATOM 8760 O O . ASP A 1 71 ? -1.030 15.322 3.783 1.00 0.00 71 ASP A O 7
ATOM 8769 N N . GLU A 1 72 ? -0.950 15.774 1.575 1.00 0.00 72 GLU A N 7
ATOM 8770 C CA . GLU A 1 72 ? -1.400 14.408 1.195 1.00 0.00 72 GLU A CA 7
ATOM 8771 C C . GLU A 1 72 ? -0.242 13.346 1.160 1.00 0.00 72 GLU A C 7
ATOM 8772 O O . GLU A 1 72 ? -0.399 12.260 1.709 1.00 0.00 72 GLU A O 7
ATOM 8784 N N . LYS A 1 73 ? 0.876 13.674 0.499 1.00 0.00 73 LYS A N 7
ATOM 8785 C CA . LYS A 1 73 ? 2.094 12.816 0.404 1.00 0.00 73 LYS A CA 7
ATOM 8786 C C . LYS A 1 73 ? 2.901 12.714 1.723 1.00 0.00 73 LYS A C 7
ATOM 8787 O O . LYS A 1 73 ? 3.067 13.705 2.442 1.00 0.00 73 LYS A O 7
ATOM 8806 N N . PHE A 1 74 ? 3.455 11.520 2.014 1.00 0.00 74 PHE A N 7
ATOM 8807 C CA . PHE A 1 74 ? 4.247 11.304 3.257 1.00 0.00 74 PHE A CA 7
ATOM 8808 C C . PHE A 1 74 ? 5.663 11.984 3.194 1.00 0.00 74 PHE A C 7
ATOM 8809 O O . PHE A 1 74 ? 6.358 11.791 2.183 1.00 0.00 74 PHE A O 7
ATOM 8826 N N . PRO A 1 75 ? 6.152 12.736 4.223 1.00 0.00 75 PRO A N 7
ATOM 8827 C CA . PRO A 1 75 ? 7.486 13.426 4.163 1.00 0.00 75 PRO A CA 7
ATOM 8828 C C . PRO A 1 75 ? 8.717 12.493 4.324 1.00 0.00 75 PRO A C 7
ATOM 8829 O O . PRO A 1 75 ? 9.424 12.489 5.335 1.00 0.00 75 PRO A O 7
ATOM 8840 N N . ALA A 1 76 ? 8.966 11.725 3.257 1.00 0.00 76 ALA A N 7
ATOM 8841 C CA . ALA A 1 76 ? 10.065 10.749 3.198 1.00 0.00 76 ALA A CA 7
ATOM 8842 C C . ALA A 1 76 ? 11.347 11.354 2.558 1.00 0.00 76 ALA A C 7
ATOM 8843 O O . ALA A 1 76 ? 11.305 11.984 1.496 1.00 0.00 76 ALA A O 7
ATOM 8850 N N . PHE A 1 77 ? 12.478 11.117 3.218 1.00 0.00 77 PHE A N 7
ATOM 8851 C CA . PHE A 1 77 ? 13.825 11.512 2.726 1.00 0.00 77 PHE A CA 7
ATOM 8852 C C . PHE A 1 77 ? 14.646 10.282 2.195 1.00 0.00 77 PHE A C 7
ATOM 8853 O O . PHE A 1 77 ? 14.345 9.148 2.595 1.00 0.00 77 PHE A O 7
ATOM 8870 N N . PRO A 1 78 ? 15.710 10.425 1.359 1.00 0.00 78 PRO A N 7
ATOM 8871 C CA . PRO A 1 78 ? 16.590 9.270 0.984 1.00 0.00 78 PRO A CA 7
ATOM 8872 C C . PRO A 1 78 ? 17.544 8.849 2.133 1.00 0.00 78 PRO A C 7
ATOM 8873 O O . PRO A 1 78 ? 18.485 9.574 2.474 1.00 0.00 78 PRO A O 7
ATOM 8884 N N . GLY A 1 79 ? 17.264 7.682 2.738 1.00 0.00 79 GLY A N 7
ATOM 8885 C CA . GLY A 1 79 ? 18.003 7.211 3.926 1.00 0.00 79 GLY A CA 7
ATOM 8886 C C . GLY A 1 79 ? 18.033 5.692 4.021 1.00 0.00 79 GLY A C 7
ATOM 8887 O O . GLY A 1 79 ? 19.076 5.053 4.146 1.00 0.00 79 GLY A O 7
ATOM 8891 N N . PHE A 1 1 ? -13.388 11.835 -0.401 1.00 0.00 1 PHE A N 8
ATOM 8892 C CA . PHE A 1 1 ? -13.008 12.706 -1.540 1.00 0.00 1 PHE A CA 8
ATOM 8893 C C . PHE A 1 1 ? -11.568 12.388 -2.065 1.00 0.00 1 PHE A C 8
ATOM 8894 O O . PHE A 1 1 ? -10.848 11.537 -1.529 1.00 0.00 1 PHE A O 8
ATOM 8912 N N . ASN A 1 2 ? -11.158 13.051 -3.162 1.00 0.00 2 ASN A N 8
ATOM 8913 C CA . ASN A 1 2 ? -9.841 12.804 -3.820 1.00 0.00 2 ASN A CA 8
ATOM 8914 C C . ASN A 1 2 ? -8.579 13.135 -2.964 1.00 0.00 2 ASN A C 8
ATOM 8915 O O . ASN A 1 2 ? -7.632 12.344 -2.964 1.00 0.00 2 ASN A O 8
ATOM 8926 N N . VAL A 1 3 ? -8.568 14.280 -2.261 1.00 0.00 3 VAL A N 8
ATOM 8927 C CA . VAL A 1 3 ? -7.505 14.598 -1.266 1.00 0.00 3 VAL A CA 8
ATOM 8928 C C . VAL A 1 3 ? -7.650 13.728 0.016 1.00 0.00 3 VAL A C 8
ATOM 8929 O O . VAL A 1 3 ? -8.525 13.963 0.852 1.00 0.00 3 VAL A O 8
ATOM 8942 N N . LYS A 1 4 ? -6.814 12.683 0.117 1.00 0.00 4 LYS A N 8
ATOM 8943 C CA . LYS A 1 4 ? -6.925 11.669 1.193 1.00 0.00 4 LYS A CA 8
ATOM 8944 C C . LYS A 1 4 ? -5.505 11.228 1.648 1.00 0.00 4 LYS A C 8
ATOM 8945 O O . LYS A 1 4 ? -4.709 10.719 0.846 1.00 0.00 4 LYS A O 8
ATOM 8964 N N . GLN A 1 5 ? -5.215 11.392 2.947 1.00 0.00 5 GLN A N 8
ATOM 8965 C CA . GLN A 1 5 ? -3.918 10.978 3.546 1.00 0.00 5 GLN A CA 8
ATOM 8966 C C . GLN A 1 5 ? -3.687 9.426 3.577 1.00 0.00 5 GLN A C 8
ATOM 8967 O O . GLN A 1 5 ? -4.526 8.615 3.170 1.00 0.00 5 GLN A O 8
ATOM 8981 N N . LYS A 1 6 ? -2.460 9.040 3.940 1.00 0.00 6 LYS A N 8
ATOM 8982 C CA . LYS A 1 6 ? -1.868 7.746 3.533 1.00 0.00 6 LYS A CA 8
ATOM 8983 C C . LYS A 1 6 ? -2.181 6.563 4.502 1.00 0.00 6 LYS A C 8
ATOM 8984 O O . LYS A 1 6 ? -2.472 6.747 5.688 1.00 0.00 6 LYS A O 8
ATOM 9003 N N . SER A 1 7 ? -2.097 5.342 3.960 1.00 0.00 7 SER A N 8
ATOM 9004 C CA . SER A 1 7 ? -2.298 4.099 4.747 1.00 0.00 7 SER A CA 8
ATOM 9005 C C . SER A 1 7 ? -1.154 3.112 4.410 1.00 0.00 7 SER A C 8
ATOM 9006 O O . SER A 1 7 ? -1.138 2.574 3.302 1.00 0.00 7 SER A O 8
ATOM 9014 N N . GLU A 1 8 ? -0.214 2.896 5.344 1.00 0.00 8 GLU A N 8
ATOM 9015 C CA . GLU A 1 8 ? 0.824 1.841 5.202 1.00 0.00 8 GLU A CA 8
ATOM 9016 C C . GLU A 1 8 ? 0.482 0.647 6.148 1.00 0.00 8 GLU A C 8
ATOM 9017 O O . GLU A 1 8 ? 0.647 0.745 7.368 1.00 0.00 8 GLU A O 8
ATOM 9029 N N . ILE A 1 9 ? -0.027 -0.459 5.578 1.00 0.00 9 ILE A N 8
ATOM 9030 C CA . ILE A 1 9 ? -0.504 -1.627 6.368 1.00 0.00 9 ILE A CA 8
ATOM 9031 C C . ILE A 1 9 ? 0.443 -2.851 6.097 1.00 0.00 9 ILE A C 8
ATOM 9032 O O . ILE A 1 9 ? 0.879 -3.126 4.974 1.00 0.00 9 ILE A O 8
ATOM 9048 N N . THR A 1 10 ? 0.664 -3.607 7.174 1.00 0.00 10 THR A N 8
ATOM 9049 C CA . THR A 1 10 ? 1.438 -4.869 7.174 1.00 0.00 10 THR A CA 8
ATOM 9050 C C . THR A 1 10 ? 0.877 -6.042 6.312 1.00 0.00 10 THR A C 8
ATOM 9051 O O . THR A 1 10 ? -0.272 -6.036 5.857 1.00 0.00 10 THR A O 8
ATOM 9062 N N . ALA A 1 11 ? 1.721 -7.065 6.116 1.00 0.00 11 ALA A N 8
ATOM 9063 C CA . ALA A 1 11 ? 1.370 -8.267 5.345 1.00 0.00 11 ALA A CA 8
ATOM 9064 C C . ALA A 1 11 ? 0.296 -9.190 5.981 1.00 0.00 11 ALA A C 8
ATOM 9065 O O . ALA A 1 11 ? 0.398 -9.592 7.143 1.00 0.00 11 ALA A O 8
ATOM 9072 N N . LEU A 1 12 ? -0.705 -9.545 5.171 1.00 0.00 12 LEU A N 8
ATOM 9073 C CA . LEU A 1 12 ? -1.717 -10.564 5.515 1.00 0.00 12 LEU A CA 8
ATOM 9074 C C . LEU A 1 12 ? -1.450 -11.873 4.692 1.00 0.00 12 LEU A C 8
ATOM 9075 O O . LEU A 1 12 ? -0.925 -11.861 3.572 1.00 0.00 12 LEU A O 8
ATOM 9091 N N . VAL A 1 13 ? -1.891 -12.998 5.260 1.00 0.00 13 VAL A N 8
ATOM 9092 C CA . VAL A 1 13 ? -1.936 -14.313 4.566 1.00 0.00 13 VAL A CA 8
ATOM 9093 C C . VAL A 1 13 ? -2.852 -14.309 3.299 1.00 0.00 13 VAL A C 8
ATOM 9094 O O . VAL A 1 13 ? -3.943 -13.730 3.316 1.00 0.00 13 VAL A O 8
ATOM 9107 N N . LYS A 1 14 ? -2.411 -14.968 2.217 1.00 0.00 14 LYS A N 8
ATOM 9108 C CA . LYS A 1 14 ? -3.175 -14.980 0.938 1.00 0.00 14 LYS A CA 8
ATOM 9109 C C . LYS A 1 14 ? -4.494 -15.817 1.043 1.00 0.00 14 LYS A C 8
ATOM 9110 O O . LYS A 1 14 ? -4.569 -16.868 1.687 1.00 0.00 14 LYS A O 8
ATOM 9129 N N . GLU A 1 15 ? -5.506 -15.319 0.338 1.00 0.00 15 GLU A N 8
ATOM 9130 C CA . GLU A 1 15 ? -6.806 -15.978 0.131 1.00 0.00 15 GLU A CA 8
ATOM 9131 C C . GLU A 1 15 ? -6.684 -17.355 -0.629 1.00 0.00 15 GLU A C 8
ATOM 9132 O O . GLU A 1 15 ? -6.083 -17.439 -1.709 1.00 0.00 15 GLU A O 8
ATOM 9144 N N . VAL A 1 16 ? -7.199 -18.420 -0.003 1.00 0.00 16 VAL A N 8
ATOM 9145 C CA . VAL A 1 16 ? -7.119 -19.825 -0.524 1.00 0.00 16 VAL A CA 8
ATOM 9146 C C . VAL A 1 16 ? -8.518 -20.501 -0.235 1.00 0.00 16 VAL A C 8
ATOM 9147 O O . VAL A 1 16 ? -9.045 -20.385 0.877 1.00 0.00 16 VAL A O 8
ATOM 9160 N N . THR A 1 17 ? -9.087 -21.215 -1.221 1.00 0.00 17 THR A N 8
ATOM 9161 C CA . THR A 1 17 ? -10.424 -21.871 -1.079 1.00 0.00 17 THR A CA 8
ATOM 9162 C C . THR A 1 17 ? -10.414 -23.143 -0.160 1.00 0.00 17 THR A C 8
ATOM 9163 O O . THR A 1 17 ? -11.194 -23.114 0.796 1.00 0.00 17 THR A O 8
ATOM 9174 N N . PRO A 1 18 ? -9.606 -24.234 -0.334 1.00 0.00 18 PRO A N 8
ATOM 9175 C CA . PRO A 1 18 ? -9.485 -25.309 0.713 1.00 0.00 18 PRO A CA 8
ATOM 9176 C C . PRO A 1 18 ? -8.736 -24.866 2.016 1.00 0.00 18 PRO A C 8
ATOM 9177 O O . PRO A 1 18 ? -8.044 -23.842 1.983 1.00 0.00 18 PRO A O 8
ATOM 9188 N N . PRO A 1 19 ? -8.830 -25.568 3.182 1.00 0.00 19 PRO A N 8
ATOM 9189 C CA . PRO A 1 19 ? -8.354 -25.003 4.497 1.00 0.00 19 PRO A CA 8
ATOM 9190 C C . PRO A 1 19 ? -6.817 -25.010 4.714 1.00 0.00 19 PRO A C 8
ATOM 9191 O O . PRO A 1 19 ? -6.255 -25.851 5.420 1.00 0.00 19 PRO A O 8
ATOM 9202 N N . ARG A 1 20 ? -6.146 -24.024 4.099 1.00 0.00 20 ARG A N 8
ATOM 9203 C CA . ARG A 1 20 ? -4.667 -23.906 4.133 1.00 0.00 20 ARG A CA 8
ATOM 9204 C C . ARG A 1 20 ? -4.233 -22.438 3.848 1.00 0.00 20 ARG A C 8
ATOM 9205 O O . ARG A 1 20 ? -4.856 -21.729 3.054 1.00 0.00 20 ARG A O 8
ATOM 9226 N N . LYS A 1 21 ? -3.158 -21.985 4.507 1.00 0.00 21 LYS A N 8
ATOM 9227 C CA . LYS A 1 21 ? -2.743 -20.558 4.474 1.00 0.00 21 LYS A CA 8
ATOM 9228 C C . LYS A 1 21 ? -1.341 -20.387 3.819 1.00 0.00 21 LYS A C 8
ATOM 9229 O O . LYS A 1 21 ? -0.346 -20.926 4.310 1.00 0.00 21 LYS A O 8
ATOM 9248 N N . ALA A 1 22 ? -1.274 -19.614 2.721 1.00 0.00 22 ALA A N 8
ATOM 9249 C CA . ALA A 1 22 ? -0.001 -19.357 2.005 1.00 0.00 22 ALA A CA 8
ATOM 9250 C C . ALA A 1 22 ? 0.732 -18.081 2.538 1.00 0.00 22 ALA A C 8
ATOM 9251 O O . ALA A 1 22 ? 0.121 -17.002 2.502 1.00 0.00 22 ALA A O 8
ATOM 9258 N N . PRO A 1 23 ? 2.012 -18.130 3.017 1.00 0.00 23 PRO A N 8
ATOM 9259 C CA . PRO A 1 23 ? 2.702 -16.935 3.620 1.00 0.00 23 PRO A CA 8
ATOM 9260 C C . PRO A 1 23 ? 3.251 -15.923 2.576 1.00 0.00 23 PRO A C 8
ATOM 9261 O O . PRO A 1 23 ? 4.434 -15.902 2.214 1.00 0.00 23 PRO A O 8
ATOM 9272 N N . SER A 1 24 ? 2.336 -15.072 2.111 1.00 0.00 24 SER A N 8
ATOM 9273 C CA . SER A 1 24 ? 2.583 -14.115 1.013 1.00 0.00 24 SER A CA 8
ATOM 9274 C C . SER A 1 24 ? 3.221 -12.784 1.482 1.00 0.00 24 SER A C 8
ATOM 9275 O O . SER A 1 24 ? 2.923 -12.255 2.557 1.00 0.00 24 SER A O 8
ATOM 9283 N N . LYS A 1 25 ? 4.080 -12.215 0.620 1.00 0.00 25 LYS A N 8
ATOM 9284 C CA . LYS A 1 25 ? 4.630 -10.850 0.832 1.00 0.00 25 LYS A CA 8
ATOM 9285 C C . LYS A 1 25 ? 3.574 -9.787 0.401 1.00 0.00 25 LYS A C 8
ATOM 9286 O O . LYS A 1 25 ? 3.436 -9.442 -0.776 1.00 0.00 25 LYS A O 8
ATOM 9305 N N . ALA A 1 26 ? 2.817 -9.324 1.398 1.00 0.00 26 ALA A N 8
ATOM 9306 C CA . ALA A 1 26 ? 1.659 -8.439 1.199 1.00 0.00 26 ALA A CA 8
ATOM 9307 C C . ALA A 1 26 ? 1.959 -7.023 1.735 1.00 0.00 26 ALA A C 8
ATOM 9308 O O . ALA A 1 26 ? 2.558 -6.836 2.796 1.00 0.00 26 ALA A O 8
ATOM 9315 N N . LYS A 1 27 ? 1.566 -6.016 0.959 1.00 0.00 27 LYS A N 8
ATOM 9316 C CA . LYS A 1 27 ? 1.831 -4.602 1.306 1.00 0.00 27 LYS A CA 8
ATOM 9317 C C . LYS A 1 27 ? 0.653 -3.717 0.799 1.00 0.00 27 LYS A C 8
ATOM 9318 O O . LYS A 1 27 ? 0.277 -3.795 -0.379 1.00 0.00 27 LYS A O 8
ATOM 9337 N N . ARG A 1 28 ? 0.105 -2.873 1.688 1.00 0.00 28 ARG A N 8
ATOM 9338 C CA . ARG A 1 28 ? -0.968 -1.909 1.329 1.00 0.00 28 ARG A CA 8
ATOM 9339 C C . ARG A 1 28 ? -0.377 -0.487 1.587 1.00 0.00 28 ARG A C 8
ATOM 9340 O O . ARG A 1 28 ? -0.171 -0.143 2.749 1.00 0.00 28 ARG A O 8
ATOM 9361 N N . GLU A 1 29 ? -0.064 0.283 0.532 1.00 0.00 29 GLU A N 8
ATOM 9362 C CA . GLU A 1 29 ? 0.601 1.605 0.694 1.00 0.00 29 GLU A CA 8
ATOM 9363 C C . GLU A 1 29 ? 0.009 2.641 -0.301 1.00 0.00 29 GLU A C 8
ATOM 9364 O O . GLU A 1 29 ? -0.169 2.364 -1.495 1.00 0.00 29 GLU A O 8
ATOM 9376 N N . ALA A 1 30 ? -0.212 3.855 0.208 1.00 0.00 30 ALA A N 8
ATOM 9377 C CA . ALA A 1 30 ? -0.440 5.037 -0.635 1.00 0.00 30 ALA A CA 8
ATOM 9378 C C . ALA A 1 30 ? 0.856 5.854 -0.927 1.00 0.00 30 ALA A C 8
ATOM 9379 O O . ALA A 1 30 ? 1.487 6.315 0.027 1.00 0.00 30 ALA A O 8
ATOM 9386 N N . PRO A 1 31 ? 1.220 6.125 -2.205 1.00 0.00 31 PRO A N 8
ATOM 9387 C CA . PRO A 1 31 ? 2.246 7.169 -2.548 1.00 0.00 31 PRO A CA 8
ATOM 9388 C C . PRO A 1 31 ? 1.574 8.490 -3.026 1.00 0.00 31 PRO A C 8
ATOM 9389 O O . PRO A 1 31 ? 0.798 9.087 -2.273 1.00 0.00 31 PRO A O 8
ATOM 9400 N N . ILE A 1 32 ? 1.861 8.953 -4.252 1.00 0.00 32 ILE A N 8
ATOM 9401 C CA . ILE A 1 32 ? 1.443 10.282 -4.757 1.00 0.00 32 ILE A CA 8
ATOM 9402 C C . ILE A 1 32 ? 0.246 10.209 -5.753 1.00 0.00 32 ILE A C 8
ATOM 9403 O O . ILE A 1 32 ? 0.231 9.406 -6.690 1.00 0.00 32 ILE A O 8
ATOM 9419 N N . LYS A 1 33 ? -0.708 11.130 -5.583 1.00 0.00 33 LYS A N 8
ATOM 9420 C CA . LYS A 1 33 ? -1.848 11.314 -6.536 1.00 0.00 33 LYS A CA 8
ATOM 9421 C C . LYS A 1 33 ? -1.517 12.048 -7.879 1.00 0.00 33 LYS A C 8
ATOM 9422 O O . LYS A 1 33 ? -2.246 11.871 -8.855 1.00 0.00 33 LYS A O 8
ATOM 9441 N N . TYR A 1 34 ? -0.421 12.821 -7.930 1.00 0.00 34 TYR A N 8
ATOM 9442 C CA . TYR A 1 34 ? 0.134 13.385 -9.192 1.00 0.00 34 TYR A CA 8
ATOM 9443 C C . TYR A 1 34 ? 0.599 12.339 -10.269 1.00 0.00 34 TYR A C 8
ATOM 9444 O O . TYR A 1 34 ? 0.390 12.584 -11.458 1.00 0.00 34 TYR A O 8
ATOM 9462 N N . TRP A 1 35 ? 1.214 11.213 -9.863 1.00 0.00 35 TRP A N 8
ATOM 9463 C CA . TRP A 1 35 ? 1.564 10.101 -10.795 1.00 0.00 35 TRP A CA 8
ATOM 9464 C C . TRP A 1 35 ? 0.411 9.061 -10.987 1.00 0.00 35 TRP A C 8
ATOM 9465 O O . TRP A 1 35 ? 0.092 8.746 -12.134 1.00 0.00 35 TRP A O 8
ATOM 9486 N N . LEU A 1 36 ? -0.186 8.520 -9.907 1.00 0.00 36 LEU A N 8
ATOM 9487 C CA . LEU A 1 36 ? -1.251 7.492 -9.985 1.00 0.00 36 LEU A CA 8
ATOM 9488 C C . LEU A 1 36 ? -2.608 8.027 -9.424 1.00 0.00 36 LEU A C 8
ATOM 9489 O O . LEU A 1 36 ? -2.612 8.484 -8.275 1.00 0.00 36 LEU A O 8
ATOM 9505 N N . PRO A 1 37 ? -3.783 7.951 -10.116 1.00 0.00 37 PRO A N 8
ATOM 9506 C CA . PRO A 1 37 ? -5.076 8.496 -9.567 1.00 0.00 37 PRO A CA 8
ATOM 9507 C C . PRO A 1 37 ? -5.712 7.799 -8.328 1.00 0.00 37 PRO A C 8
ATOM 9508 O O . PRO A 1 37 ? -6.594 8.383 -7.698 1.00 0.00 37 PRO A O 8
ATOM 9519 N N . HIS A 1 38 ? -5.264 6.592 -7.956 1.00 0.00 38 HIS A N 8
ATOM 9520 C CA . HIS A 1 38 ? -5.658 5.928 -6.691 1.00 0.00 38 HIS A CA 8
ATOM 9521 C C . HIS A 1 38 ? -4.396 5.644 -5.830 1.00 0.00 38 HIS A C 8
ATOM 9522 O O . HIS A 1 38 ? -3.809 4.559 -5.908 1.00 0.00 38 HIS A O 8
ATOM 9537 N N . SER A 1 39 ? -4.023 6.590 -4.956 1.00 0.00 39 SER A N 8
ATOM 9538 C CA . SER A 1 39 ? -2.932 6.368 -3.974 1.00 0.00 39 SER A CA 8
ATOM 9539 C C . SER A 1 39 ? -3.431 5.495 -2.782 1.00 0.00 39 SER A C 8
ATOM 9540 O O . SER A 1 39 ? -4.111 5.988 -1.877 1.00 0.00 39 SER A O 8
ATOM 9548 N N . GLY A 1 40 ? -3.095 4.200 -2.819 1.00 0.00 40 GLY A N 8
ATOM 9549 C CA . GLY A 1 40 ? -3.459 3.244 -1.751 1.00 0.00 40 GLY A CA 8
ATOM 9550 C C . GLY A 1 40 ? -3.781 1.854 -2.300 1.00 0.00 40 GLY A C 8
ATOM 9551 O O . GLY A 1 40 ? -4.958 1.517 -2.443 1.00 0.00 40 GLY A O 8
ATOM 9555 N N . ALA A 1 41 ? -2.743 1.068 -2.620 1.00 0.00 41 ALA A N 8
ATOM 9556 C CA . ALA A 1 41 ? -2.910 -0.207 -3.356 1.00 0.00 41 ALA A CA 8
ATOM 9557 C C . ALA A 1 41 ? -2.358 -1.431 -2.572 1.00 0.00 41 ALA A C 8
ATOM 9558 O O . ALA A 1 41 ? -1.217 -1.416 -2.086 1.00 0.00 41 ALA A O 8
ATOM 9565 N N . THR A 1 42 ? -3.172 -2.496 -2.506 1.00 0.00 42 THR A N 8
ATOM 9566 C CA . THR A 1 42 ? -2.761 -3.804 -1.938 1.00 0.00 42 THR A CA 8
ATOM 9567 C C . THR A 1 42 ? -2.130 -4.738 -3.010 1.00 0.00 42 THR A C 8
ATOM 9568 O O . THR A 1 42 ? -2.766 -5.042 -4.023 1.00 0.00 42 THR A O 8
ATOM 9579 N N . TRP A 1 43 ? -0.899 -5.213 -2.767 1.00 0.00 43 TRP A N 8
ATOM 9580 C CA . TRP A 1 43 ? -0.252 -6.241 -3.637 1.00 0.00 43 TRP A CA 8
ATOM 9581 C C . TRP A 1 43 ? 0.187 -7.438 -2.743 1.00 0.00 43 TRP A C 8
ATOM 9582 O O . TRP A 1 43 ? 1.127 -7.309 -1.955 1.00 0.00 43 TRP A O 8
ATOM 9603 N N . SER A 1 44 ? -0.483 -8.587 -2.897 1.00 0.00 44 SER A N 8
ATOM 9604 C CA . SER A 1 44 ? -0.113 -9.849 -2.213 1.00 0.00 44 SER A CA 8
ATOM 9605 C C . SER A 1 44 ? 0.644 -10.829 -3.152 1.00 0.00 44 SER A C 8
ATOM 9606 O O . SER A 1 44 ? 0.042 -11.534 -3.968 1.00 0.00 44 SER A O 8
ATOM 9614 N N . GLY A 1 45 ? 1.982 -10.871 -3.037 1.00 0.00 45 GLY A N 8
ATOM 9615 C CA . GLY A 1 45 ? 2.823 -11.778 -3.858 1.00 0.00 45 GLY A CA 8
ATOM 9616 C C . GLY A 1 45 ? 4.237 -11.239 -4.090 1.00 0.00 45 GLY A C 8
ATOM 9617 O O . GLY A 1 45 ? 5.178 -11.651 -3.410 1.00 0.00 45 GLY A O 8
ATOM 9621 N N . ARG A 1 46 ? 4.370 -10.302 -5.040 1.00 0.00 46 ARG A N 8
ATOM 9622 C CA . ARG A 1 46 ? 5.627 -9.523 -5.224 1.00 0.00 46 ARG A CA 8
ATOM 9623 C C . ARG A 1 46 ? 5.795 -8.463 -4.102 1.00 0.00 46 ARG A C 8
ATOM 9624 O O . ARG A 1 46 ? 4.868 -7.711 -3.780 1.00 0.00 46 ARG A O 8
ATOM 9645 N N . GLY A 1 47 ? 7.014 -8.379 -3.553 1.00 0.00 47 GLY A N 8
ATOM 9646 C CA . GLY A 1 47 ? 7.319 -7.429 -2.462 1.00 0.00 47 GLY A CA 8
ATOM 9647 C C . GLY A 1 47 ? 7.535 -5.979 -2.913 1.00 0.00 47 GLY A C 8
ATOM 9648 O O . GLY A 1 47 ? 8.678 -5.529 -3.000 1.00 0.00 47 GLY A O 8
ATOM 9652 N N . LYS A 1 48 ? 6.441 -5.258 -3.194 1.00 0.00 48 LYS A N 8
ATOM 9653 C CA . LYS A 1 48 ? 6.491 -3.799 -3.479 1.00 0.00 48 LYS A CA 8
ATOM 9654 C C . LYS A 1 48 ? 6.478 -2.962 -2.165 1.00 0.00 48 LYS A C 8
ATOM 9655 O O . LYS A 1 48 ? 5.553 -3.089 -1.358 1.00 0.00 48 LYS A O 8
ATOM 9674 N N . ILE A 1 49 ? 7.488 -2.110 -1.960 1.00 0.00 49 ILE A N 8
ATOM 9675 C CA . ILE A 1 49 ? 7.497 -1.135 -0.838 1.00 0.00 49 ILE A CA 8
ATOM 9676 C C . ILE A 1 49 ? 7.858 0.256 -1.488 1.00 0.00 49 ILE A C 8
ATOM 9677 O O . ILE A 1 49 ? 9.004 0.394 -1.937 1.00 0.00 49 ILE A O 8
ATOM 9693 N N . PRO A 1 50 ? 6.994 1.306 -1.541 1.00 0.00 50 PRO A N 8
ATOM 9694 C CA . PRO A 1 50 ? 7.354 2.609 -2.212 1.00 0.00 50 PRO A CA 8
ATOM 9695 C C . PRO A 1 50 ? 8.206 3.625 -1.400 1.00 0.00 50 PRO A C 8
ATOM 9696 O O . PRO A 1 50 ? 8.050 4.841 -1.525 1.00 0.00 50 PRO A O 8
ATOM 9707 N N . LYS A 1 51 ? 9.190 3.102 -0.670 1.00 0.00 51 LYS A N 8
ATOM 9708 C CA . LYS A 1 51 ? 10.191 3.898 0.070 1.00 0.00 51 LYS A CA 8
ATOM 9709 C C . LYS A 1 51 ? 11.246 4.603 -0.837 1.00 0.00 51 LYS A C 8
ATOM 9710 O O . LYS A 1 51 ? 11.319 5.825 -0.692 1.00 0.00 51 LYS A O 8
ATOM 9729 N N . PRO A 1 52 ? 12.019 3.997 -1.788 1.00 0.00 52 PRO A N 8
ATOM 9730 C CA . PRO A 1 52 ? 12.845 4.793 -2.763 1.00 0.00 52 PRO A CA 8
ATOM 9731 C C . PRO A 1 52 ? 12.087 5.723 -3.752 1.00 0.00 52 PRO A C 8
ATOM 9732 O O . PRO A 1 52 ? 12.640 6.755 -4.138 1.00 0.00 52 PRO A O 8
ATOM 9743 N N . PHE A 1 53 ? 10.830 5.403 -4.114 1.00 0.00 53 PHE A N 8
ATOM 9744 C CA . PHE A 1 53 ? 9.956 6.326 -4.883 1.00 0.00 53 PHE A CA 8
ATOM 9745 C C . PHE A 1 53 ? 9.478 7.543 -4.047 1.00 0.00 53 PHE A C 8
ATOM 9746 O O . PHE A 1 53 ? 9.846 8.662 -4.403 1.00 0.00 53 PHE A O 8
ATOM 9763 N N . GLU A 1 54 ? 8.705 7.353 -2.961 1.00 0.00 54 GLU A N 8
ATOM 9764 C CA . GLU A 1 54 ? 8.214 8.495 -2.124 1.00 0.00 54 GLU A CA 8
ATOM 9765 C C . GLU A 1 54 ? 9.304 9.330 -1.365 1.00 0.00 54 GLU A C 8
ATOM 9766 O O . GLU A 1 54 ? 9.040 10.493 -1.037 1.00 0.00 54 GLU A O 8
ATOM 9778 N N . ALA A 1 55 ? 10.513 8.767 -1.159 1.00 0.00 55 ALA A N 8
ATOM 9779 C CA . ALA A 1 55 ? 11.728 9.528 -0.806 1.00 0.00 55 ALA A CA 8
ATOM 9780 C C . ALA A 1 55 ? 12.302 10.414 -1.943 1.00 0.00 55 ALA A C 8
ATOM 9781 O O . ALA A 1 55 ? 12.427 11.618 -1.725 1.00 0.00 55 ALA A O 8
ATOM 9788 N N . TRP A 1 56 ? 12.610 9.876 -3.142 1.00 0.00 56 TRP A N 8
ATOM 9789 C CA . TRP A 1 56 ? 13.032 10.717 -4.307 1.00 0.00 56 TRP A CA 8
ATOM 9790 C C . TRP A 1 56 ? 11.953 11.743 -4.798 1.00 0.00 56 TRP A C 8
ATOM 9791 O O . TRP A 1 56 ? 12.283 12.904 -5.050 1.00 0.00 56 TRP A O 8
ATOM 9812 N N . ILE A 1 57 ? 10.674 11.343 -4.823 1.00 0.00 57 ILE A N 8
ATOM 9813 C CA . ILE A 1 57 ? 9.514 12.284 -4.935 1.00 0.00 57 ILE A CA 8
ATOM 9814 C C . ILE A 1 57 ? 9.305 13.294 -3.729 1.00 0.00 57 ILE A C 8
ATOM 9815 O O . ILE A 1 57 ? 8.458 14.185 -3.833 1.00 0.00 57 ILE A O 8
ATOM 9831 N N . GLY A 1 58 ? 10.091 13.220 -2.646 1.00 0.00 58 GLY A N 8
ATOM 9832 C CA . GLY A 1 58 ? 10.236 14.325 -1.676 1.00 0.00 58 GLY A CA 8
ATOM 9833 C C . GLY A 1 58 ? 11.573 15.089 -1.673 1.00 0.00 58 GLY A C 8
ATOM 9834 O O . GLY A 1 58 ? 11.522 16.300 -1.467 1.00 0.00 58 GLY A O 8
ATOM 9838 N N . THR A 1 59 ? 12.728 14.428 -1.875 1.00 0.00 59 THR A N 8
ATOM 9839 C CA . THR A 1 59 ? 14.098 15.028 -1.711 1.00 0.00 59 THR A CA 8
ATOM 9840 C C . THR A 1 59 ? 14.294 16.504 -2.209 1.00 0.00 59 THR A C 8
ATOM 9841 O O . THR A 1 59 ? 14.790 17.346 -1.461 1.00 0.00 59 THR A O 8
ATOM 9852 N N . ALA A 1 60 ? 13.861 16.769 -3.448 1.00 0.00 60 ALA A N 8
ATOM 9853 C CA . ALA A 1 60 ? 13.677 18.150 -3.963 1.00 0.00 60 ALA A CA 8
ATOM 9854 C C . ALA A 1 60 ? 12.229 18.508 -4.440 1.00 0.00 60 ALA A C 8
ATOM 9855 O O . ALA A 1 60 ? 11.866 19.686 -4.416 1.00 0.00 60 ALA A O 8
ATOM 9862 N N . ALA A 1 61 ? 11.408 17.529 -4.849 1.00 0.00 61 ALA A N 8
ATOM 9863 C CA . ALA A 1 61 ? 10.011 17.760 -5.269 1.00 0.00 61 ALA A CA 8
ATOM 9864 C C . ALA A 1 61 ? 8.961 18.140 -4.192 1.00 0.00 61 ALA A C 8
ATOM 9865 O O . ALA A 1 61 ? 7.960 18.755 -4.562 1.00 0.00 61 ALA A O 8
ATOM 9872 N N . TYR A 1 62 ? 9.189 17.829 -2.904 1.00 0.00 62 TYR A N 8
ATOM 9873 C CA . TYR A 1 62 ? 8.296 18.243 -1.780 1.00 0.00 62 TYR A CA 8
ATOM 9874 C C . TYR A 1 62 ? 7.844 19.737 -1.760 1.00 0.00 62 TYR A C 8
ATOM 9875 O O . TYR A 1 62 ? 6.655 19.986 -1.572 1.00 0.00 62 TYR A O 8
ATOM 9893 N N . THR A 1 63 ? 8.749 20.696 -2.011 1.00 0.00 63 THR A N 8
ATOM 9894 C CA . THR A 1 63 ? 8.367 22.126 -2.194 1.00 0.00 63 THR A CA 8
ATOM 9895 C C . THR A 1 63 ? 7.417 22.475 -3.384 1.00 0.00 63 THR A C 8
ATOM 9896 O O . THR A 1 63 ? 6.603 23.389 -3.240 1.00 0.00 63 THR A O 8
ATOM 9907 N N . ALA A 1 64 ? 7.509 21.769 -4.521 1.00 0.00 64 ALA A N 8
ATOM 9908 C CA . ALA A 1 64 ? 6.479 21.853 -5.591 1.00 0.00 64 ALA A CA 8
ATOM 9909 C C . ALA A 1 64 ? 5.192 21.005 -5.329 1.00 0.00 64 ALA A C 8
ATOM 9910 O O . ALA A 1 64 ? 4.081 21.479 -5.583 1.00 0.00 64 ALA A O 8
ATOM 9917 N N . TRP A 1 65 ? 5.347 19.778 -4.807 1.00 0.00 65 TRP A N 8
ATOM 9918 C CA . TRP A 1 65 ? 4.229 18.919 -4.354 1.00 0.00 65 TRP A CA 8
ATOM 9919 C C . TRP A 1 65 ? 3.305 19.513 -3.242 1.00 0.00 65 TRP A C 8
ATOM 9920 O O . TRP A 1 65 ? 2.085 19.403 -3.360 1.00 0.00 65 TRP A O 8
ATOM 9941 N N . LYS A 1 66 ? 3.880 20.154 -2.216 1.00 0.00 66 LYS A N 8
ATOM 9942 C CA . LYS A 1 66 ? 3.124 20.900 -1.176 1.00 0.00 66 LYS A CA 8
ATOM 9943 C C . LYS A 1 66 ? 2.276 22.119 -1.665 1.00 0.00 66 LYS A C 8
ATOM 9944 O O . LYS A 1 66 ? 1.198 22.351 -1.113 1.00 0.00 66 LYS A O 8
ATOM 9963 N N . ALA A 1 67 ? 2.729 22.856 -2.693 1.00 0.00 67 ALA A N 8
ATOM 9964 C CA . ALA A 1 67 ? 1.856 23.792 -3.441 1.00 0.00 67 ALA A CA 8
ATOM 9965 C C . ALA A 1 67 ? 0.703 23.137 -4.266 1.00 0.00 67 ALA A C 8
ATOM 9966 O O . ALA A 1 67 ? -0.397 23.692 -4.275 1.00 0.00 67 ALA A O 8
ATOM 9973 N N . LYS A 1 68 ? 0.914 21.977 -4.919 1.00 0.00 68 LYS A N 8
ATOM 9974 C CA . LYS A 1 68 ? -0.184 21.243 -5.607 1.00 0.00 68 LYS A CA 8
ATOM 9975 C C . LYS A 1 68 ? -1.206 20.531 -4.656 1.00 0.00 68 LYS A C 8
ATOM 9976 O O . LYS A 1 68 ? -2.407 20.610 -4.925 1.00 0.00 68 LYS A O 8
ATOM 9995 N N . HIS A 1 69 ? -0.754 19.820 -3.612 1.00 0.00 69 HIS A N 8
ATOM 9996 C CA . HIS A 1 69 ? -1.648 19.102 -2.663 1.00 0.00 69 HIS A CA 8
ATOM 9997 C C . HIS A 1 69 ? -1.201 19.333 -1.169 1.00 0.00 69 HIS A C 8
ATOM 9998 O O . HIS A 1 69 ? 0.004 19.416 -0.918 1.00 0.00 69 HIS A O 8
ATOM 10013 N N . PRO A 1 70 ? -2.110 19.424 -0.158 1.00 0.00 70 PRO A N 8
ATOM 10014 C CA . PRO A 1 70 ? -1.804 20.126 1.142 1.00 0.00 70 PRO A CA 8
ATOM 10015 C C . PRO A 1 70 ? -0.778 19.451 2.067 1.00 0.00 70 PRO A C 8
ATOM 10016 O O . PRO A 1 70 ? 0.327 19.975 2.217 1.00 0.00 70 PRO A O 8
ATOM 10027 N N . ASP A 1 71 ? -1.085 18.297 2.664 1.00 0.00 71 ASP A N 8
ATOM 10028 C CA . ASP A 1 71 ? -0.046 17.306 3.050 1.00 0.00 71 ASP A CA 8
ATOM 10029 C C . ASP A 1 71 ? -0.569 15.878 2.720 1.00 0.00 71 ASP A C 8
ATOM 10030 O O . ASP A 1 71 ? -0.777 15.048 3.610 1.00 0.00 71 ASP A O 8
ATOM 10039 N N . GLU A 1 72 ? -0.823 15.603 1.423 1.00 0.00 72 GLU A N 8
ATOM 10040 C CA . GLU A 1 72 ? -1.340 14.277 0.996 1.00 0.00 72 GLU A CA 8
ATOM 10041 C C . GLU A 1 72 ? -0.232 13.172 0.987 1.00 0.00 72 GLU A C 8
ATOM 10042 O O . GLU A 1 72 ? -0.426 12.133 1.609 1.00 0.00 72 GLU A O 8
ATOM 10054 N N . LYS A 1 73 ? 0.899 13.407 0.298 1.00 0.00 73 LYS A N 8
ATOM 10055 C CA . LYS A 1 73 ? 2.100 12.536 0.368 1.00 0.00 73 LYS A CA 8
ATOM 10056 C C . LYS A 1 73 ? 2.785 12.553 1.769 1.00 0.00 73 LYS A C 8
ATOM 10057 O O . LYS A 1 73 ? 2.917 13.616 2.386 1.00 0.00 73 LYS A O 8
ATOM 10076 N N . PHE A 1 74 ? 3.275 11.392 2.231 1.00 0.00 74 PHE A N 8
ATOM 10077 C CA . PHE A 1 74 ? 4.064 11.322 3.488 1.00 0.00 74 PHE A CA 8
ATOM 10078 C C . PHE A 1 74 ? 5.472 12.011 3.355 1.00 0.00 74 PHE A C 8
ATOM 10079 O O . PHE A 1 74 ? 6.139 11.773 2.336 1.00 0.00 74 PHE A O 8
ATOM 10096 N N . PRO A 1 75 ? 5.977 12.818 4.329 1.00 0.00 75 PRO A N 8
ATOM 10097 C CA . PRO A 1 75 ? 7.322 13.480 4.221 1.00 0.00 75 PRO A CA 8
ATOM 10098 C C . PRO A 1 75 ? 8.539 12.539 4.418 1.00 0.00 75 PRO A C 8
ATOM 10099 O O . PRO A 1 75 ? 9.252 12.562 5.425 1.00 0.00 75 PRO A O 8
ATOM 10110 N N . ALA A 1 76 ? 8.778 11.728 3.381 1.00 0.00 76 ALA A N 8
ATOM 10111 C CA . ALA A 1 76 ? 9.892 10.765 3.345 1.00 0.00 76 ALA A CA 8
ATOM 10112 C C . ALA A 1 76 ? 11.197 11.382 2.762 1.00 0.00 76 ALA A C 8
ATOM 10113 O O . ALA A 1 76 ? 11.206 11.986 1.683 1.00 0.00 76 ALA A O 8
ATOM 10120 N N . PHE A 1 77 ? 12.293 11.194 3.497 1.00 0.00 77 PHE A N 8
ATOM 10121 C CA . PHE A 1 77 ? 13.669 11.523 3.039 1.00 0.00 77 PHE A CA 8
ATOM 10122 C C . PHE A 1 77 ? 14.444 10.270 2.483 1.00 0.00 77 PHE A C 8
ATOM 10123 O O . PHE A 1 77 ? 14.069 9.139 2.825 1.00 0.00 77 PHE A O 8
ATOM 10140 N N . PRO A 1 78 ? 15.540 10.390 1.685 1.00 0.00 78 PRO A N 8
ATOM 10141 C CA . PRO A 1 78 ? 16.334 9.200 1.227 1.00 0.00 78 PRO A CA 8
ATOM 10142 C C . PRO A 1 78 ? 17.315 8.655 2.304 1.00 0.00 78 PRO A C 8
ATOM 10143 O O . PRO A 1 78 ? 18.460 9.102 2.421 1.00 0.00 78 PRO A O 8
ATOM 10154 N N . GLY A 1 79 ? 16.833 7.669 3.079 1.00 0.00 79 GLY A N 8
ATOM 10155 C CA . GLY A 1 79 ? 17.606 7.058 4.178 1.00 0.00 79 GLY A CA 8
ATOM 10156 C C . GLY A 1 79 ? 17.949 5.598 3.905 1.00 0.00 79 GLY A C 8
ATOM 10157 O O . GLY A 1 79 ? 17.805 4.713 4.749 1.00 0.00 79 GLY A O 8
ATOM 10161 N N . PHE A 1 1 ? -13.815 11.721 -2.472 1.00 0.00 1 PHE A N 9
ATOM 10162 C CA . PHE A 1 1 ? -12.823 12.788 -2.722 1.00 0.00 1 PHE A CA 9
ATOM 10163 C C . PHE A 1 1 ? -11.430 12.209 -3.116 1.00 0.00 1 PHE A C 9
ATOM 10164 O O . PHE A 1 1 ? -10.887 11.324 -2.445 1.00 0.00 1 PHE A O 9
ATOM 10182 N N . ASN A 1 2 ? -10.817 12.808 -4.151 1.00 0.00 2 ASN A N 9
ATOM 10183 C CA . ASN A 1 2 ? -9.423 12.488 -4.569 1.00 0.00 2 ASN A CA 9
ATOM 10184 C C . ASN A 1 2 ? -8.312 12.820 -3.516 1.00 0.00 2 ASN A C 9
ATOM 10185 O O . ASN A 1 2 ? -7.377 12.031 -3.360 1.00 0.00 2 ASN A O 9
ATOM 10196 N N . VAL A 1 3 ? -8.425 13.955 -2.805 1.00 0.00 3 VAL A N 9
ATOM 10197 C CA . VAL A 1 3 ? -7.529 14.286 -1.662 1.00 0.00 3 VAL A CA 9
ATOM 10198 C C . VAL A 1 3 ? -7.713 13.300 -0.465 1.00 0.00 3 VAL A C 9
ATOM 10199 O O . VAL A 1 3 ? -8.748 13.295 0.210 1.00 0.00 3 VAL A O 9
ATOM 10212 N N . LYS A 1 4 ? -6.729 12.407 -0.267 1.00 0.00 4 LYS A N 9
ATOM 10213 C CA . LYS A 1 4 ? -6.843 11.289 0.700 1.00 0.00 4 LYS A CA 9
ATOM 10214 C C . LYS A 1 4 ? -5.442 10.936 1.295 1.00 0.00 4 LYS A C 9
ATOM 10215 O O . LYS A 1 4 ? -4.537 10.511 0.567 1.00 0.00 4 LYS A O 9
ATOM 10234 N N . GLN A 1 5 ? -5.296 11.082 2.619 1.00 0.00 5 GLN A N 9
ATOM 10235 C CA . GLN A 1 5 ? -4.053 10.732 3.363 1.00 0.00 5 GLN A CA 9
ATOM 10236 C C . GLN A 1 5 ? -3.590 9.241 3.227 1.00 0.00 5 GLN A C 9
ATOM 10237 O O . GLN A 1 5 ? -4.347 8.348 2.834 1.00 0.00 5 GLN A O 9
ATOM 10251 N N . LYS A 1 6 ? -2.303 9.009 3.509 1.00 0.00 6 LYS A N 9
ATOM 10252 C CA . LYS A 1 6 ? -1.635 7.719 3.215 1.00 0.00 6 LYS A CA 9
ATOM 10253 C C . LYS A 1 6 ? -1.975 6.588 4.240 1.00 0.00 6 LYS A C 9
ATOM 10254 O O . LYS A 1 6 ? -2.441 6.832 5.356 1.00 0.00 6 LYS A O 9
ATOM 10273 N N . SER A 1 7 ? -1.787 5.333 3.818 1.00 0.00 7 SER A N 9
ATOM 10274 C CA . SER A 1 7 ? -2.086 4.147 4.667 1.00 0.00 7 SER A CA 9
ATOM 10275 C C . SER A 1 7 ? -0.990 3.075 4.448 1.00 0.00 7 SER A C 9
ATOM 10276 O O . SER A 1 7 ? -0.873 2.539 3.345 1.00 0.00 7 SER A O 9
ATOM 10284 N N . GLU A 1 8 ? -0.202 2.804 5.497 1.00 0.00 8 GLU A N 9
ATOM 10285 C CA . GLU A 1 8 ? 0.902 1.808 5.465 1.00 0.00 8 GLU A CA 9
ATOM 10286 C C . GLU A 1 8 ? 0.524 0.621 6.408 1.00 0.00 8 GLU A C 9
ATOM 10287 O O . GLU A 1 8 ? 0.638 0.743 7.632 1.00 0.00 8 GLU A O 9
ATOM 10299 N N . ILE A 1 9 ? 0.026 -0.503 5.852 1.00 0.00 9 ILE A N 9
ATOM 10300 C CA . ILE A 1 9 ? -0.497 -1.640 6.672 1.00 0.00 9 ILE A CA 9
ATOM 10301 C C . ILE A 1 9 ? 0.406 -2.903 6.427 1.00 0.00 9 ILE A C 9
ATOM 10302 O O . ILE A 1 9 ? 0.820 -3.218 5.305 1.00 0.00 9 ILE A O 9
ATOM 10318 N N . THR A 1 10 ? 0.627 -3.639 7.521 1.00 0.00 10 THR A N 9
ATOM 10319 C CA . THR A 1 10 ? 1.471 -4.859 7.574 1.00 0.00 10 THR A CA 9
ATOM 10320 C C . THR A 1 10 ? 0.922 -6.067 6.752 1.00 0.00 10 THR A C 9
ATOM 10321 O O . THR A 1 10 ? -0.277 -6.184 6.476 1.00 0.00 10 THR A O 9
ATOM 10332 N N . ALA A 1 11 ? 1.842 -6.964 6.365 1.00 0.00 11 ALA A N 9
ATOM 10333 C CA . ALA A 1 11 ? 1.552 -8.103 5.477 1.00 0.00 11 ALA A CA 9
ATOM 10334 C C . ALA A 1 11 ? 0.553 -9.164 6.013 1.00 0.00 11 ALA A C 9
ATOM 10335 O O . ALA A 1 11 ? 0.787 -9.813 7.036 1.00 0.00 11 ALA A O 9
ATOM 10342 N N . LEU A 1 12 ? -0.546 -9.342 5.269 1.00 0.00 12 LEU A N 9
ATOM 10343 C CA . LEU A 1 12 ? -1.501 -10.451 5.484 1.00 0.00 12 LEU A CA 9
ATOM 10344 C C . LEU A 1 12 ? -1.077 -11.706 4.643 1.00 0.00 12 LEU A C 9
ATOM 10345 O O . LEU A 1 12 ? -0.533 -11.607 3.537 1.00 0.00 12 LEU A O 9
ATOM 10361 N N . VAL A 1 13 ? -1.401 -12.878 5.188 1.00 0.00 13 VAL A N 9
ATOM 10362 C CA . VAL A 1 13 ? -1.321 -14.182 4.475 1.00 0.00 13 VAL A CA 9
ATOM 10363 C C . VAL A 1 13 ? -2.152 -14.259 3.146 1.00 0.00 13 VAL A C 9
ATOM 10364 O O . VAL A 1 13 ? -3.006 -13.416 2.870 1.00 0.00 13 VAL A O 9
ATOM 10377 N N . LYS A 1 14 ? -1.893 -15.283 2.319 1.00 0.00 14 LYS A N 9
ATOM 10378 C CA . LYS A 1 14 ? -2.664 -15.495 1.063 1.00 0.00 14 LYS A CA 9
ATOM 10379 C C . LYS A 1 14 ? -4.126 -15.980 1.326 1.00 0.00 14 LYS A C 9
ATOM 10380 O O . LYS A 1 14 ? -4.351 -16.971 2.033 1.00 0.00 14 LYS A O 9
ATOM 10399 N N . GLU A 1 15 ? -5.088 -15.299 0.689 1.00 0.00 15 GLU A N 9
ATOM 10400 C CA . GLU A 1 15 ? -6.526 -15.660 0.776 1.00 0.00 15 GLU A CA 9
ATOM 10401 C C . GLU A 1 15 ? -6.837 -16.932 -0.086 1.00 0.00 15 GLU A C 9
ATOM 10402 O O . GLU A 1 15 ? -6.906 -16.893 -1.318 1.00 0.00 15 GLU A O 9
ATOM 10414 N N . VAL A 1 16 ? -6.966 -18.060 0.619 1.00 0.00 16 VAL A N 9
ATOM 10415 C CA . VAL A 1 16 ? -7.133 -19.413 0.011 1.00 0.00 16 VAL A CA 9
ATOM 10416 C C . VAL A 1 16 ? -8.483 -20.002 0.551 1.00 0.00 16 VAL A C 9
ATOM 10417 O O . VAL A 1 16 ? -8.720 -20.017 1.765 1.00 0.00 16 VAL A O 9
ATOM 10430 N N . THR A 1 17 ? -9.333 -20.507 -0.359 1.00 0.00 17 THR A N 9
ATOM 10431 C CA . THR A 1 17 ? -10.666 -21.081 -0.007 1.00 0.00 17 THR A CA 9
ATOM 10432 C C . THR A 1 17 ? -10.601 -22.398 0.838 1.00 0.00 17 THR A C 9
ATOM 10433 O O . THR A 1 17 ? -11.224 -22.376 1.903 1.00 0.00 17 THR A O 9
ATOM 10444 N N . PRO A 1 18 ? -9.897 -23.519 0.495 1.00 0.00 18 PRO A N 9
ATOM 10445 C CA . PRO A 1 18 ? -9.683 -24.647 1.466 1.00 0.00 18 PRO A CA 9
ATOM 10446 C C . PRO A 1 18 ? -8.711 -24.307 2.646 1.00 0.00 18 PRO A C 9
ATOM 10447 O O . PRO A 1 18 ? -8.001 -23.295 2.564 1.00 0.00 18 PRO A O 9
ATOM 10458 N N . PRO A 1 19 ? -8.622 -25.090 3.759 1.00 0.00 19 PRO A N 9
ATOM 10459 C CA . PRO A 1 19 ? -7.832 -24.679 4.974 1.00 0.00 19 PRO A CA 9
ATOM 10460 C C . PRO A 1 19 ? -6.289 -24.775 4.818 1.00 0.00 19 PRO A C 9
ATOM 10461 O O . PRO A 1 19 ? -5.632 -25.710 5.284 1.00 0.00 19 PRO A O 9
ATOM 10472 N N . ARG A 1 20 ? -5.728 -23.752 4.155 1.00 0.00 20 ARG A N 9
ATOM 10473 C CA . ARG A 1 20 ? -4.276 -23.673 3.861 1.00 0.00 20 ARG A CA 9
ATOM 10474 C C . ARG A 1 20 ? -3.805 -22.184 3.830 1.00 0.00 20 ARG A C 9
ATOM 10475 O O . ARG A 1 20 ? -4.506 -21.310 3.312 1.00 0.00 20 ARG A O 9
ATOM 10496 N N . LYS A 1 21 ? -2.622 -21.904 4.392 1.00 0.00 21 LYS A N 9
ATOM 10497 C CA . LYS A 1 21 ? -2.058 -20.528 4.463 1.00 0.00 21 LYS A CA 9
ATOM 10498 C C . LYS A 1 21 ? -0.650 -20.498 3.794 1.00 0.00 21 LYS A C 9
ATOM 10499 O O . LYS A 1 21 ? 0.303 -21.088 4.311 1.00 0.00 21 LYS A O 9
ATOM 10518 N N . ALA A 1 22 ? -0.529 -19.788 2.662 1.00 0.00 22 ALA A N 9
ATOM 10519 C CA . ALA A 1 22 ? 0.778 -19.550 2.003 1.00 0.00 22 ALA A CA 9
ATOM 10520 C C . ALA A 1 22 ? 1.434 -18.192 2.434 1.00 0.00 22 ALA A C 9
ATOM 10521 O O . ALA A 1 22 ? 0.698 -17.200 2.578 1.00 0.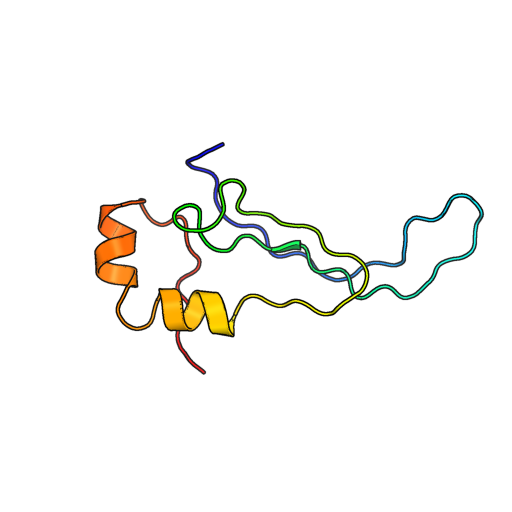00 22 ALA A O 9
ATOM 10528 N N . PRO A 1 23 ? 2.781 -18.072 2.622 1.00 0.00 23 PRO A N 9
ATOM 10529 C CA . PRO A 1 23 ? 3.419 -16.816 3.155 1.00 0.00 23 PRO A CA 9
ATOM 10530 C C . PRO A 1 23 ? 3.632 -15.696 2.097 1.00 0.00 23 PRO A C 9
ATOM 10531 O O . PRO A 1 23 ? 4.754 -15.375 1.688 1.00 0.00 23 PRO A O 9
ATOM 10542 N N . SER A 1 24 ? 2.515 -15.082 1.690 1.00 0.00 24 SER A N 9
ATOM 10543 C CA . SER A 1 24 ? 2.492 -14.062 0.617 1.00 0.00 24 SER A CA 9
ATOM 10544 C C . SER A 1 24 ? 2.909 -12.663 1.123 1.00 0.00 24 SER A C 9
ATOM 10545 O O . SER A 1 24 ? 2.434 -12.177 2.155 1.00 0.00 24 SER A O 9
ATOM 10553 N N . LYS A 1 25 ? 3.807 -12.006 0.377 1.00 0.00 25 LYS A N 9
ATOM 10554 C CA . LYS A 1 25 ? 4.319 -10.663 0.749 1.00 0.00 25 LYS A CA 9
ATOM 10555 C C . LYS A 1 25 ? 3.297 -9.559 0.350 1.00 0.00 25 LYS A C 9
ATOM 10556 O O . LYS A 1 25 ? 3.237 -9.133 -0.807 1.00 0.00 25 LYS A O 9
ATOM 10575 N N . ALA A 1 26 ? 2.497 -9.119 1.330 1.00 0.00 26 ALA A N 9
ATOM 10576 C CA . ALA A 1 26 ? 1.491 -8.059 1.134 1.00 0.00 26 ALA A CA 9
ATOM 10577 C C . ALA A 1 26 ? 2.013 -6.720 1.691 1.00 0.00 26 ALA A C 9
ATOM 10578 O O . ALA A 1 26 ? 2.460 -6.638 2.838 1.00 0.00 26 ALA A O 9
ATOM 10585 N N . LYS A 1 27 ? 1.983 -5.668 0.870 1.00 0.00 27 LYS A N 9
ATOM 10586 C CA . LYS A 1 27 ? 2.300 -4.300 1.345 1.00 0.00 27 LYS A CA 9
ATOM 10587 C C . LYS A 1 27 ? 1.208 -3.338 0.817 1.00 0.00 27 LYS A C 9
ATOM 10588 O O . LYS A 1 27 ? 1.026 -3.157 -0.394 1.00 0.00 27 LYS A O 9
ATOM 10607 N N . ARG A 1 28 ? 0.468 -2.762 1.765 1.00 0.00 28 ARG A N 9
ATOM 10608 C CA . ARG A 1 28 ? -0.668 -1.853 1.489 1.00 0.00 28 ARG A CA 9
ATOM 10609 C C . ARG A 1 28 ? -0.120 -0.435 1.775 1.00 0.00 28 ARG A C 9
ATOM 10610 O O . ARG A 1 28 ? 0.104 -0.093 2.937 1.00 0.00 28 ARG A O 9
ATOM 10631 N N . GLU A 1 29 ? 0.219 0.297 0.711 1.00 0.00 29 GLU A N 9
ATOM 10632 C CA . GLU A 1 29 ? 1.076 1.504 0.812 1.00 0.00 29 GLU A CA 9
ATOM 10633 C C . GLU A 1 29 ? 0.597 2.512 -0.273 1.00 0.00 29 GLU A C 9
ATOM 10634 O O . GLU A 1 29 ? 0.599 2.200 -1.472 1.00 0.00 29 GLU A O 9
ATOM 10646 N N . ALA A 1 30 ? 0.178 3.703 0.164 1.00 0.00 30 ALA A N 9
ATOM 10647 C CA . ALA A 1 30 ? -0.162 4.812 -0.748 1.00 0.00 30 ALA A CA 9
ATOM 10648 C C . ALA A 1 30 ? 1.071 5.679 -1.165 1.00 0.00 30 ALA A C 9
ATOM 10649 O O . ALA A 1 30 ? 1.727 6.230 -0.277 1.00 0.00 30 ALA A O 9
ATOM 10656 N N . PRO A 1 31 ? 1.350 5.905 -2.475 1.00 0.00 31 PRO A N 9
ATOM 10657 C CA . PRO A 1 31 ? 2.333 6.951 -2.913 1.00 0.00 31 PRO A CA 9
ATOM 10658 C C . PRO A 1 31 ? 1.615 8.284 -3.268 1.00 0.00 31 PRO A C 9
ATOM 10659 O O . PRO A 1 31 ? 1.049 8.924 -2.376 1.00 0.00 31 PRO A O 9
ATOM 10670 N N . ILE A 1 32 ? 1.627 8.721 -4.534 1.00 0.00 32 ILE A N 9
ATOM 10671 C CA . ILE A 1 32 ? 1.241 10.100 -4.929 1.00 0.00 32 ILE A CA 9
ATOM 10672 C C . ILE A 1 32 ? 0.083 10.110 -5.965 1.00 0.00 32 ILE A C 9
ATOM 10673 O O . ILE A 1 32 ? 0.103 9.371 -6.955 1.00 0.00 32 ILE A O 9
ATOM 10689 N N . LYS A 1 33 ? -0.894 11.008 -5.753 1.00 0.00 33 LYS A N 9
ATOM 10690 C CA . LYS A 1 33 ? -1.964 11.273 -6.758 1.00 0.00 33 LYS A CA 9
ATOM 10691 C C . LYS A 1 33 ? -1.503 11.988 -8.084 1.00 0.00 33 LYS A C 9
ATOM 10692 O O . LYS A 1 33 ? -2.158 11.830 -9.114 1.00 0.00 33 LYS A O 9
ATOM 10711 N N . TYR A 1 34 ? -0.399 12.744 -8.034 1.00 0.00 34 TYR A N 9
ATOM 10712 C CA . TYR A 1 34 ? 0.224 13.359 -9.232 1.00 0.00 34 TYR A CA 9
ATOM 10713 C C . TYR A 1 34 ? 0.843 12.373 -10.288 1.00 0.00 34 TYR A C 9
ATOM 10714 O O . TYR A 1 34 ? 0.832 12.699 -11.474 1.00 0.00 34 TYR A O 9
ATOM 10732 N N . TRP A 1 35 ? 1.357 11.203 -9.864 1.00 0.00 35 TRP A N 9
ATOM 10733 C CA . TRP A 1 35 ? 1.797 10.118 -10.791 1.00 0.00 35 TRP A CA 9
ATOM 10734 C C . TRP A 1 35 ? 0.720 9.005 -11.020 1.00 0.00 35 TRP A C 9
ATOM 10735 O O . TRP A 1 35 ? 0.547 8.595 -12.169 1.00 0.00 35 TRP A O 9
ATOM 10756 N N . LEU A 1 36 ? 0.026 8.505 -9.974 1.00 0.00 36 LEU A N 9
ATOM 10757 C CA . LEU A 1 36 ? -1.001 7.442 -10.121 1.00 0.00 36 LEU A CA 9
ATOM 10758 C C . LEU A 1 36 ? -2.423 7.975 -9.723 1.00 0.00 36 LEU A C 9
ATOM 10759 O O . LEU A 1 36 ? -2.537 8.536 -8.628 1.00 0.00 36 LEU A O 9
ATOM 10775 N N . PRO A 1 37 ? -3.536 7.764 -10.479 1.00 0.00 37 PRO A N 9
ATOM 10776 C CA . PRO A 1 37 ? -4.899 8.227 -10.041 1.00 0.00 37 PRO A CA 9
ATOM 10777 C C . PRO A 1 37 ? -5.482 7.629 -8.730 1.00 0.00 37 PRO A C 9
ATOM 10778 O O . PRO A 1 37 ? -6.263 8.310 -8.064 1.00 0.00 37 PRO A O 9
ATOM 10789 N N . HIS A 1 38 ? -5.098 6.400 -8.342 1.00 0.00 38 HIS A N 9
ATOM 10790 C CA . HIS A 1 38 ? -5.492 5.797 -7.050 1.00 0.00 38 HIS A CA 9
ATOM 10791 C C . HIS A 1 38 ? -4.241 5.548 -6.152 1.00 0.00 38 HIS A C 9
ATOM 10792 O O . HIS A 1 38 ? -3.557 4.530 -6.295 1.00 0.00 38 HIS A O 9
ATOM 10807 N N . SER A 1 39 ? -4.008 6.434 -5.171 1.00 0.00 39 SER A N 9
ATOM 10808 C CA . SER A 1 39 ? -2.964 6.224 -4.134 1.00 0.00 39 SER A CA 9
ATOM 10809 C C . SER A 1 39 ? -3.501 5.328 -2.971 1.00 0.00 39 SER A C 9
ATOM 10810 O O . SER A 1 39 ? -4.355 5.762 -2.192 1.00 0.00 39 SER A O 9
ATOM 10818 N N . GLY A 1 40 ? -3.003 4.090 -2.888 1.00 0.00 40 GLY A N 9
ATOM 10819 C CA . GLY A 1 40 ? -3.417 3.119 -1.849 1.00 0.00 40 GLY A CA 9
ATOM 10820 C C . GLY A 1 40 ? -3.861 1.784 -2.456 1.00 0.00 40 GLY A C 9
ATOM 10821 O O . GLY A 1 40 ? -5.046 1.612 -2.751 1.00 0.00 40 GLY A O 9
ATOM 10825 N N . ALA A 1 41 ? -2.902 0.870 -2.654 1.00 0.00 41 ALA A N 9
ATOM 10826 C CA . ALA A 1 41 ? -3.145 -0.419 -3.342 1.00 0.00 41 ALA A CA 9
ATOM 10827 C C . ALA A 1 41 ? -2.619 -1.633 -2.520 1.00 0.00 41 ALA A C 9
ATOM 10828 O O . ALA A 1 41 ? -1.479 -1.627 -2.037 1.00 0.00 41 ALA A O 9
ATOM 10835 N N . THR A 1 42 ? -3.450 -2.678 -2.404 1.00 0.00 42 THR A N 9
ATOM 10836 C CA . THR A 1 42 ? -3.082 -3.953 -1.726 1.00 0.00 42 THR A CA 9
ATOM 10837 C C . THR A 1 42 ? -2.476 -4.977 -2.725 1.00 0.00 42 THR A C 9
ATOM 10838 O O . THR A 1 42 ? -3.204 -5.697 -3.411 1.00 0.00 42 THR A O 9
ATOM 10849 N N . TRP A 1 43 ? -1.139 -5.053 -2.800 1.00 0.00 43 TRP A N 9
ATOM 10850 C CA . TRP A 1 43 ? -0.451 -6.052 -3.673 1.00 0.00 43 TRP A CA 9
ATOM 10851 C C . TRP A 1 43 ? 0.042 -7.228 -2.782 1.00 0.00 43 TRP A C 9
ATOM 10852 O O . TRP A 1 43 ? 1.051 -7.089 -2.087 1.00 0.00 43 TRP A O 9
ATOM 10873 N N . SER A 1 44 ? -0.670 -8.365 -2.828 1.00 0.00 44 SER A N 9
ATOM 10874 C CA . SER A 1 44 ? -0.287 -9.592 -2.085 1.00 0.00 44 SER A CA 9
ATOM 10875 C C . SER A 1 44 ? 0.415 -10.613 -3.020 1.00 0.00 44 SER A C 9
ATOM 10876 O O . SER A 1 44 ? -0.229 -11.296 -3.822 1.00 0.00 44 SER A O 9
ATOM 10884 N N . GLY A 1 45 ? 1.749 -10.688 -2.917 1.00 0.00 45 GLY A N 9
ATOM 10885 C CA . GLY A 1 45 ? 2.564 -11.586 -3.770 1.00 0.00 45 GLY A CA 9
ATOM 10886 C C . GLY A 1 45 ? 4.005 -11.088 -3.912 1.00 0.00 45 GLY A C 9
ATOM 10887 O O . GLY A 1 45 ? 4.888 -11.530 -3.175 1.00 0.00 45 GLY A O 9
ATOM 10891 N N . ARG A 1 46 ? 4.219 -10.137 -4.835 1.00 0.00 46 ARG A N 9
ATOM 10892 C CA . ARG A 1 46 ? 5.469 -9.331 -4.861 1.00 0.00 46 ARG A CA 9
ATOM 10893 C C . ARG A 1 46 ? 5.410 -8.208 -3.789 1.00 0.00 46 ARG A C 9
ATOM 10894 O O . ARG A 1 46 ? 4.443 -7.441 -3.707 1.00 0.00 46 ARG A O 9
ATOM 10915 N N . GLY A 1 47 ? 6.495 -8.086 -3.011 1.00 0.00 47 GLY A N 9
ATOM 10916 C CA . GLY A 1 47 ? 6.613 -7.026 -1.990 1.00 0.00 47 GLY A CA 9
ATOM 10917 C C . GLY A 1 47 ? 6.931 -5.642 -2.567 1.00 0.00 47 GLY A C 9
ATOM 10918 O O . GLY A 1 47 ? 8.099 -5.319 -2.794 1.00 0.00 47 GLY A O 9
ATOM 10922 N N . LYS A 1 48 ? 5.884 -4.839 -2.797 1.00 0.00 48 LYS A N 9
ATOM 10923 C CA . LYS A 1 48 ? 6.048 -3.444 -3.282 1.00 0.00 48 LYS A CA 9
ATOM 10924 C C . LYS A 1 48 ? 6.142 -2.430 -2.109 1.00 0.00 48 LYS A C 9
ATOM 10925 O O . LYS A 1 48 ? 5.124 -2.032 -1.536 1.00 0.00 48 LYS A O 9
ATOM 10944 N N . ILE A 1 49 ? 7.369 -2.004 -1.771 1.00 0.00 49 ILE A N 9
ATOM 10945 C CA . ILE A 1 49 ? 7.599 -0.949 -0.752 1.00 0.00 49 ILE A CA 9
ATOM 10946 C C . ILE A 1 49 ? 8.005 0.354 -1.538 1.00 0.00 49 ILE A C 9
ATOM 10947 O O . ILE A 1 49 ? 9.200 0.506 -1.823 1.00 0.00 49 ILE A O 9
ATOM 10963 N N . PRO A 1 50 ? 7.121 1.339 -1.863 1.00 0.00 50 PRO A N 9
ATOM 10964 C CA . PRO A 1 50 ? 7.562 2.646 -2.469 1.00 0.00 50 PRO A CA 9
ATOM 10965 C C . PRO A 1 50 ? 8.196 3.680 -1.493 1.00 0.00 50 PRO A C 9
ATOM 10966 O O . PRO A 1 50 ? 7.962 4.883 -1.603 1.00 0.00 50 PRO A O 9
ATOM 10977 N N . LYS A 1 51 ? 9.105 3.205 -0.630 1.00 0.00 51 LYS A N 9
ATOM 10978 C CA . LYS A 1 51 ? 10.032 4.060 0.144 1.00 0.00 51 LYS A CA 9
ATOM 10979 C C . LYS A 1 51 ? 11.117 4.746 -0.752 1.00 0.00 51 LYS A C 9
ATOM 10980 O O . LYS A 1 51 ? 11.129 5.975 -0.701 1.00 0.00 51 LYS A O 9
ATOM 10999 N N . PRO A 1 52 ? 11.969 4.108 -1.611 1.00 0.00 52 PRO A N 9
ATOM 11000 C CA . PRO A 1 52 ? 12.807 4.861 -2.611 1.00 0.00 52 PRO A CA 9
ATOM 11001 C C . PRO A 1 52 ? 12.068 5.718 -3.679 1.00 0.00 52 PRO A C 9
ATOM 11002 O O . PRO A 1 52 ? 12.613 6.745 -4.090 1.00 0.00 52 PRO A O 9
ATOM 11013 N N . PHE A 1 53 ? 10.834 5.347 -4.079 1.00 0.00 53 PHE A N 9
ATOM 11014 C CA . PHE A 1 53 ? 9.961 6.229 -4.899 1.00 0.00 53 PHE A CA 9
ATOM 11015 C C . PHE A 1 53 ? 9.459 7.470 -4.115 1.00 0.00 53 PHE A C 9
ATOM 11016 O O . PHE A 1 53 ? 9.843 8.572 -4.502 1.00 0.00 53 PHE A O 9
ATOM 11033 N N . GLU A 1 54 ? 8.665 7.321 -3.034 1.00 0.00 54 GLU A N 9
ATOM 11034 C CA . GLU A 1 54 ? 8.217 8.484 -2.204 1.00 0.00 54 GLU A CA 9
ATOM 11035 C C . GLU A 1 54 ? 9.352 9.352 -1.546 1.00 0.00 54 GLU A C 9
ATOM 11036 O O . GLU A 1 54 ? 9.146 10.553 -1.350 1.00 0.00 54 GLU A O 9
ATOM 11048 N N . ALA A 1 55 ? 10.533 8.766 -1.277 1.00 0.00 55 ALA A N 9
ATOM 11049 C CA . ALA A 1 55 ? 11.763 9.508 -0.948 1.00 0.00 55 ALA A CA 9
ATOM 11050 C C . ALA A 1 55 ? 12.327 10.374 -2.101 1.00 0.00 55 ALA A C 9
ATOM 11051 O O . ALA A 1 55 ? 12.480 11.570 -1.877 1.00 0.00 55 ALA A O 9
ATOM 11058 N N . TRP A 1 56 ? 12.613 9.846 -3.310 1.00 0.00 56 TRP A N 9
ATOM 11059 C CA . TRP A 1 56 ? 13.035 10.709 -4.456 1.00 0.00 56 TRP A CA 9
ATOM 11060 C C . TRP A 1 56 ? 11.917 11.649 -5.023 1.00 0.00 56 TRP A C 9
ATOM 11061 O O . TRP A 1 56 ? 12.204 12.813 -5.310 1.00 0.00 56 TRP A O 9
ATOM 11082 N N . ILE A 1 57 ? 10.647 11.207 -5.043 1.00 0.00 57 ILE A N 9
ATOM 11083 C CA . ILE A 1 57 ? 9.461 12.124 -5.107 1.00 0.00 57 ILE A CA 9
ATOM 11084 C C . ILE A 1 57 ? 9.310 13.155 -3.912 1.00 0.00 57 ILE A C 9
ATOM 11085 O O . ILE A 1 57 ? 8.442 14.030 -3.994 1.00 0.00 57 ILE A O 9
ATOM 11101 N N . GLY A 1 58 ? 10.127 13.118 -2.848 1.00 0.00 58 GLY A N 9
ATOM 11102 C CA . GLY A 1 58 ? 10.208 14.207 -1.847 1.00 0.00 58 GLY A CA 9
ATOM 11103 C C . GLY A 1 58 ? 11.596 14.679 -1.365 1.00 0.00 58 GLY A C 9
ATOM 11104 O O . GLY A 1 58 ? 11.646 15.377 -0.353 1.00 0.00 58 GLY A O 9
ATOM 11108 N N . THR A 1 59 ? 12.681 14.412 -2.105 1.00 0.00 59 THR A N 9
ATOM 11109 C CA . THR A 1 59 ? 14.007 15.055 -1.867 1.00 0.00 59 THR A CA 9
ATOM 11110 C C . THR A 1 59 ? 14.038 16.531 -2.395 1.00 0.00 59 THR A C 9
ATOM 11111 O O . THR A 1 59 ? 14.373 17.442 -1.638 1.00 0.00 59 THR A O 9
ATOM 11122 N N . ALA A 1 60 ? 13.678 16.723 -3.675 1.00 0.00 60 ALA A N 9
ATOM 11123 C CA . ALA A 1 60 ? 13.511 18.061 -4.292 1.00 0.00 60 ALA A CA 9
ATOM 11124 C C . ALA A 1 60 ? 12.038 18.439 -4.653 1.00 0.00 60 ALA A C 9
ATOM 11125 O O . ALA A 1 60 ? 11.638 19.586 -4.445 1.00 0.00 60 ALA A O 9
ATOM 11132 N N . ALA A 1 61 ? 11.237 17.484 -5.159 1.00 0.00 61 ALA A N 9
ATOM 11133 C CA . ALA A 1 61 ? 9.811 17.701 -5.495 1.00 0.00 61 ALA A CA 9
ATOM 11134 C C . ALA A 1 61 ? 8.825 18.080 -4.353 1.00 0.00 61 ALA A C 9
ATOM 11135 O O . ALA A 1 61 ? 7.818 18.722 -4.647 1.00 0.00 61 ALA A O 9
ATOM 11142 N N . TYR A 1 62 ? 9.128 17.724 -3.094 1.00 0.00 62 TYR A N 9
ATOM 11143 C CA . TYR A 1 62 ? 8.348 18.140 -1.892 1.00 0.00 62 TYR A CA 9
ATOM 11144 C C . TYR A 1 62 ? 7.880 19.621 -1.833 1.00 0.00 62 TYR A C 9
ATOM 11145 O O . TYR A 1 62 ? 6.694 19.850 -1.603 1.00 0.00 62 TYR A O 9
ATOM 11163 N N . THR A 1 63 ? 8.764 20.594 -2.090 1.00 0.00 63 THR A N 9
ATOM 11164 C CA . THR A 1 63 ? 8.361 22.031 -2.149 1.00 0.00 63 THR A CA 9
ATOM 11165 C C . THR A 1 63 ? 7.321 22.419 -3.252 1.00 0.00 63 THR A C 9
ATOM 11166 O O . THR A 1 63 ? 6.413 23.206 -2.971 1.00 0.00 63 THR A O 9
ATOM 11177 N N . ALA A 1 64 ? 7.391 21.810 -4.454 1.00 0.00 64 ALA A N 9
ATOM 11178 C CA . ALA A 1 64 ? 6.275 21.877 -5.437 1.00 0.00 64 ALA A CA 9
ATOM 11179 C C . ALA A 1 64 ? 5.011 21.032 -5.067 1.00 0.00 64 ALA A C 9
ATOM 11180 O O . ALA A 1 64 ? 3.885 21.502 -5.248 1.00 0.00 64 ALA A O 9
ATOM 11187 N N . TRP A 1 65 ? 5.207 19.816 -4.539 1.00 0.00 65 TRP A N 9
ATOM 11188 C CA . TRP A 1 65 ? 4.129 18.939 -4.033 1.00 0.00 65 TRP A CA 9
ATOM 11189 C C . TRP A 1 65 ? 3.236 19.535 -2.901 1.00 0.00 65 TRP A C 9
ATOM 11190 O O . TRP A 1 65 ? 2.011 19.469 -3.015 1.00 0.00 65 TRP A O 9
ATOM 11211 N N . LYS A 1 66 ? 3.844 20.119 -1.858 1.00 0.00 66 LYS A N 9
ATOM 11212 C CA . LYS A 1 66 ? 3.116 20.828 -0.773 1.00 0.00 66 LYS A CA 9
ATOM 11213 C C . LYS A 1 66 ? 2.325 22.119 -1.194 1.00 0.00 66 LYS A C 9
ATOM 11214 O O . LYS A 1 66 ? 1.283 22.393 -0.597 1.00 0.00 66 LYS A O 9
ATOM 11233 N N . ALA A 1 67 ? 2.776 22.863 -2.221 1.00 0.00 67 ALA A N 9
ATOM 11234 C CA . ALA A 1 67 ? 1.920 23.853 -2.920 1.00 0.00 67 ALA A CA 9
ATOM 11235 C C . ALA A 1 67 ? 0.717 23.271 -3.732 1.00 0.00 67 ALA A C 9
ATOM 11236 O O . ALA A 1 67 ? -0.365 23.858 -3.685 1.00 0.00 67 ALA A O 9
ATOM 11243 N N . LYS A 1 68 ? 0.879 22.149 -4.456 1.00 0.00 68 LYS A N 9
ATOM 11244 C CA . LYS A 1 68 ? -0.228 21.533 -5.245 1.00 0.00 68 LYS A CA 9
ATOM 11245 C C . LYS A 1 68 ? -1.293 20.736 -4.413 1.00 0.00 68 LYS A C 9
ATOM 11246 O O . LYS A 1 68 ? -2.489 20.867 -4.677 1.00 0.00 68 LYS A O 9
ATOM 11265 N N . HIS A 1 69 ? -0.864 19.897 -3.465 1.00 0.00 69 HIS A N 9
ATOM 11266 C CA . HIS A 1 69 ? -1.758 19.238 -2.471 1.00 0.00 69 HIS A CA 9
ATOM 11267 C C . HIS A 1 69 ? -1.209 19.501 -1.012 1.00 0.00 69 HIS A C 9
ATOM 11268 O O . HIS A 1 69 ? 0.006 19.651 -0.866 1.00 0.00 69 HIS A O 9
ATOM 11283 N N . PRO A 1 70 ? -2.021 19.513 0.080 1.00 0.00 70 PRO A N 9
ATOM 11284 C CA . PRO A 1 70 ? -1.538 19.963 1.441 1.00 0.00 70 PRO A CA 9
ATOM 11285 C C . PRO A 1 70 ? -0.607 18.936 2.138 1.00 0.00 70 PRO A C 9
ATOM 11286 O O . PRO A 1 70 ? 0.533 18.759 1.697 1.00 0.00 70 PRO A O 9
ATOM 11297 N N . ASP A 1 71 ? -1.052 18.223 3.186 1.00 0.00 71 ASP A N 9
ATOM 11298 C CA . ASP A 1 71 ? -0.264 17.105 3.767 1.00 0.00 71 ASP A CA 9
ATOM 11299 C C . ASP A 1 71 ? -0.461 15.704 3.097 1.00 0.00 71 ASP A C 9
ATOM 11300 O O . ASP A 1 71 ? 0.055 14.720 3.623 1.00 0.00 71 ASP A O 9
ATOM 11309 N N . GLU A 1 72 ? -1.106 15.581 1.916 1.00 0.00 72 GLU A N 9
ATOM 11310 C CA . GLU A 1 72 ? -1.482 14.255 1.352 1.00 0.00 72 GLU A CA 9
ATOM 11311 C C . GLU A 1 72 ? -0.320 13.201 1.202 1.00 0.00 72 GLU A C 9
ATOM 11312 O O . GLU A 1 72 ? -0.498 12.062 1.616 1.00 0.00 72 GLU A O 9
ATOM 11324 N N . LYS A 1 73 ? 0.825 13.605 0.636 1.00 0.00 73 LYS A N 9
ATOM 11325 C CA . LYS A 1 73 ? 2.052 12.762 0.558 1.00 0.00 73 LYS A CA 9
ATOM 11326 C C . LYS A 1 73 ? 2.870 12.830 1.866 1.00 0.00 73 LYS A C 9
ATOM 11327 O O . LYS A 1 73 ? 3.118 13.923 2.396 1.00 0.00 73 LYS A O 9
ATOM 11346 N N . PHE A 1 74 ? 3.318 11.658 2.342 1.00 0.00 74 PHE A N 9
ATOM 11347 C CA . PHE A 1 74 ? 4.068 11.542 3.620 1.00 0.00 74 PHE A CA 9
ATOM 11348 C C . PHE A 1 74 ? 5.508 12.161 3.538 1.00 0.00 74 PHE A C 9
ATOM 11349 O O . PHE A 1 74 ? 6.195 11.896 2.546 1.00 0.00 74 PHE A O 9
ATOM 11366 N N . PRO A 1 75 ? 6.025 12.951 4.515 1.00 0.00 75 PRO A N 9
ATOM 11367 C CA . PRO A 1 75 ? 7.381 13.595 4.401 1.00 0.00 75 PRO A CA 9
ATOM 11368 C C . PRO A 1 75 ? 8.591 12.623 4.495 1.00 0.00 75 PRO A C 9
ATOM 11369 O O . PRO A 1 75 ? 9.248 12.474 5.528 1.00 0.00 75 PRO A O 9
ATOM 11380 N N . ALA A 1 76 ? 8.867 11.981 3.351 1.00 0.00 76 ALA A N 9
ATOM 11381 C CA . ALA A 1 76 ? 9.893 10.926 3.233 1.00 0.00 76 ALA A CA 9
ATOM 11382 C C . ALA A 1 76 ? 11.241 11.453 2.662 1.00 0.00 76 ALA A C 9
ATOM 11383 O O . ALA A 1 76 ? 11.289 12.140 1.636 1.00 0.00 76 ALA A O 9
ATOM 11390 N N . PHE A 1 77 ? 12.332 11.091 3.341 1.00 0.00 77 PHE A N 9
ATOM 11391 C CA . PHE A 1 77 ? 13.714 11.503 2.971 1.00 0.00 77 PHE A CA 9
ATOM 11392 C C . PHE A 1 77 ? 14.518 10.383 2.216 1.00 0.00 77 PHE A C 9
ATOM 11393 O O . PHE A 1 77 ? 14.161 9.206 2.351 1.00 0.00 77 PHE A O 9
ATOM 11410 N N . PRO A 1 78 ? 15.630 10.661 1.481 1.00 0.00 78 PRO A N 9
ATOM 11411 C CA . PRO A 1 78 ? 16.457 9.584 0.844 1.00 0.00 78 PRO A CA 9
ATOM 11412 C C . PRO A 1 78 ? 17.433 8.882 1.830 1.00 0.00 78 PRO A C 9
ATOM 11413 O O . PRO A 1 78 ? 18.536 9.367 2.101 1.00 0.00 78 PRO A O 9
ATOM 11424 N N . GLY A 1 79 ? 17.003 7.722 2.352 1.00 0.00 79 GLY A N 9
ATOM 11425 C CA . GLY A 1 79 ? 17.804 6.924 3.303 1.00 0.00 79 GLY A CA 9
ATOM 11426 C C . GLY A 1 79 ? 18.456 5.695 2.670 1.00 0.00 79 GLY A C 9
ATOM 11427 O O . GLY A 1 79 ? 19.420 5.130 3.175 1.00 0.00 79 GLY A O 9
ATOM 11431 N N . PHE A 1 1 ? -11.771 17.715 -1.838 1.00 0.00 1 PHE A N 10
ATOM 11432 C CA . PHE A 1 1 ? -10.521 17.277 -2.495 1.00 0.00 1 PHE A CA 10
ATOM 11433 C C . PHE A 1 1 ? -10.622 15.813 -3.048 1.00 0.00 1 PHE A C 10
ATOM 11434 O O . PHE A 1 1 ? -11.042 14.883 -2.355 1.00 0.00 1 PHE A O 10
ATOM 11452 N N . ASN A 1 2 ? -10.077 15.609 -4.260 1.00 0.00 2 ASN A N 10
ATOM 11453 C CA . ASN A 1 2 ? -9.652 14.257 -4.742 1.00 0.00 2 ASN A CA 10
ATOM 11454 C C . ASN A 1 2 ? -8.526 13.567 -3.884 1.00 0.00 2 ASN A C 10
ATOM 11455 O O . ASN A 1 2 ? -8.573 12.361 -3.640 1.00 0.00 2 ASN A O 10
ATOM 11466 N N . VAL A 1 3 ? -7.503 14.334 -3.510 1.00 0.00 3 VAL A N 10
ATOM 11467 C CA . VAL A 1 3 ? -6.322 13.872 -2.727 1.00 0.00 3 VAL A CA 10
ATOM 11468 C C . VAL A 1 3 ? -6.677 13.436 -1.275 1.00 0.00 3 VAL A C 10
ATOM 11469 O O . VAL A 1 3 ? -7.434 14.120 -0.584 1.00 0.00 3 VAL A O 10
ATOM 11482 N N . LYS A 1 4 ? -6.214 12.234 -0.870 1.00 0.00 4 LYS A N 10
ATOM 11483 C CA . LYS A 1 4 ? -6.569 11.631 0.452 1.00 0.00 4 LYS A CA 10
ATOM 11484 C C . LYS A 1 4 ? -5.317 10.959 1.147 1.00 0.00 4 LYS A C 10
ATOM 11485 O O . LYS A 1 4 ? -4.401 10.459 0.477 1.00 0.00 4 LYS A O 10
ATOM 11504 N N . GLN A 1 5 ? -5.313 10.971 2.492 1.00 0.00 5 GLN A N 10
ATOM 11505 C CA . GLN A 1 5 ? -4.111 10.635 3.316 1.00 0.00 5 GLN A CA 10
ATOM 11506 C C . GLN A 1 5 ? -3.647 9.141 3.294 1.00 0.00 5 GLN A C 10
ATOM 11507 O O . GLN A 1 5 ? -4.231 8.274 2.637 1.00 0.00 5 GLN A O 10
ATOM 11521 N N . LYS A 1 6 ? -2.498 8.880 3.932 1.00 0.00 6 LYS A N 10
ATOM 11522 C CA . LYS A 1 6 ? -1.700 7.653 3.717 1.00 0.00 6 LYS A CA 10
ATOM 11523 C C . LYS A 1 6 ? -2.220 6.443 4.543 1.00 0.00 6 LYS A C 10
ATOM 11524 O O . LYS A 1 6 ? -2.471 6.555 5.746 1.00 0.00 6 LYS A O 10
ATOM 11543 N N . SER A 1 7 ? -2.373 5.294 3.877 1.00 0.00 7 SER A N 10
ATOM 11544 C CA . SER A 1 7 ? -2.810 4.041 4.541 1.00 0.00 7 SER A CA 10
ATOM 11545 C C . SER A 1 7 ? -1.747 2.951 4.266 1.00 0.00 7 SER A C 10
ATOM 11546 O O . SER A 1 7 ? -1.689 2.430 3.150 1.00 0.00 7 SER A O 10
ATOM 11554 N N . GLU A 1 8 ? -0.908 2.647 5.268 1.00 0.00 8 GLU A N 10
ATOM 11555 C CA . GLU A 1 8 ? 0.166 1.626 5.140 1.00 0.00 8 GLU A CA 10
ATOM 11556 C C . GLU A 1 8 ? -0.201 0.375 6.000 1.00 0.00 8 GLU A C 10
ATOM 11557 O O . GLU A 1 8 ? -0.034 0.384 7.224 1.00 0.00 8 GLU A O 10
ATOM 11569 N N . ILE A 1 9 ? -0.747 -0.682 5.367 1.00 0.00 9 ILE A N 10
ATOM 11570 C CA . ILE A 1 9 ? -1.276 -1.878 6.092 1.00 0.00 9 ILE A CA 10
ATOM 11571 C C . ILE A 1 9 ? -0.233 -3.047 5.996 1.00 0.00 9 ILE A C 10
ATOM 11572 O O . ILE A 1 9 ? 0.406 -3.296 4.968 1.00 0.00 9 ILE A O 10
ATOM 11588 N N . THR A 1 10 ? -0.132 -3.780 7.111 1.00 0.00 10 THR A N 10
ATOM 11589 C CA . THR A 1 10 ? 0.733 -4.980 7.254 1.00 0.00 10 THR A CA 10
ATOM 11590 C C . THR A 1 10 ? 0.278 -6.203 6.399 1.00 0.00 10 THR A C 10
ATOM 11591 O O . THR A 1 10 ? -0.867 -6.301 5.945 1.00 0.00 10 THR A O 10
ATOM 11602 N N . ALA A 1 11 ? 1.209 -7.145 6.183 1.00 0.00 11 ALA A N 10
ATOM 11603 C CA . ALA A 1 11 ? 0.970 -8.346 5.362 1.00 0.00 11 ALA A CA 10
ATOM 11604 C C . ALA A 1 11 ? -0.128 -9.329 5.855 1.00 0.00 11 ALA A C 10
ATOM 11605 O O . ALA A 1 11 ? -0.137 -9.767 7.008 1.00 0.00 11 ALA A O 10
ATOM 11612 N N . LEU A 1 12 ? -1.018 -9.689 4.926 1.00 0.00 12 LEU A N 10
ATOM 11613 C CA . LEU A 1 12 ? -2.014 -10.761 5.112 1.00 0.00 12 LEU A CA 10
ATOM 11614 C C . LEU A 1 12 ? -1.590 -12.043 4.314 1.00 0.00 12 LEU A C 10
ATOM 11615 O O . LEU A 1 12 ? -0.938 -11.992 3.263 1.00 0.00 12 LEU A O 10
ATOM 11631 N N . VAL A 1 13 ? -2.008 -13.191 4.850 1.00 0.00 13 VAL A N 10
ATOM 11632 C CA . VAL A 1 13 ? -1.896 -14.524 4.193 1.00 0.00 13 VAL A CA 10
ATOM 11633 C C . VAL A 1 13 ? -2.658 -14.622 2.825 1.00 0.00 13 VAL A C 10
ATOM 11634 O O . VAL A 1 13 ? -3.732 -14.034 2.663 1.00 0.00 13 VAL A O 10
ATOM 11647 N N . LYS A 1 14 ? -2.102 -15.373 1.863 1.00 0.00 14 LYS A N 10
ATOM 11648 C CA . LYS A 1 14 ? -2.638 -15.396 0.476 1.00 0.00 14 LYS A CA 10
ATOM 11649 C C . LYS A 1 14 ? -4.000 -16.168 0.337 1.00 0.00 14 LYS A C 10
ATOM 11650 O O . LYS A 1 14 ? -4.222 -17.202 0.971 1.00 0.00 14 LYS A O 10
ATOM 11669 N N . GLU A 1 15 ? -4.852 -15.667 -0.563 1.00 0.00 15 GLU A N 10
ATOM 11670 C CA . GLU A 1 15 ? -6.211 -16.204 -0.821 1.00 0.00 15 GLU A CA 10
ATOM 11671 C C . GLU A 1 15 ? -6.177 -17.608 -1.516 1.00 0.00 15 GLU A C 10
ATOM 11672 O O . GLU A 1 15 ? -5.631 -17.759 -2.617 1.00 0.00 15 GLU A O 10
ATOM 11684 N N . VAL A 1 16 ? -6.711 -18.629 -0.833 1.00 0.00 16 VAL A N 10
ATOM 11685 C CA . VAL A 1 16 ? -6.654 -20.052 -1.300 1.00 0.00 16 VAL A CA 10
ATOM 11686 C C . VAL A 1 16 ? -8.044 -20.703 -0.978 1.00 0.00 16 VAL A C 10
ATOM 11687 O O . VAL A 1 16 ? -8.555 -20.569 0.138 1.00 0.00 16 VAL A O 10
ATOM 11700 N N . THR A 1 17 ? -8.643 -21.412 -1.955 1.00 0.00 17 THR A N 10
ATOM 11701 C CA . THR A 1 17 ? -9.937 -22.138 -1.744 1.00 0.00 17 THR A CA 10
ATOM 11702 C C . THR A 1 17 ? -9.826 -23.376 -0.792 1.00 0.00 17 THR A C 10
ATOM 11703 O O . THR A 1 17 ? -10.556 -23.345 0.203 1.00 0.00 17 THR A O 10
ATOM 11714 N N . PRO A 1 18 ? -8.985 -24.438 -0.974 1.00 0.00 18 PRO A N 10
ATOM 11715 C CA . PRO A 1 18 ? -8.804 -25.492 0.083 1.00 0.00 18 PRO A CA 10
ATOM 11716 C C . PRO A 1 18 ? -8.039 -25.017 1.365 1.00 0.00 18 PRO A C 10
ATOM 11717 O O . PRO A 1 18 ? -7.390 -23.965 1.317 1.00 0.00 18 PRO A O 10
ATOM 11728 N N . PRO A 1 19 ? -8.067 -25.728 2.531 1.00 0.00 19 PRO A N 10
ATOM 11729 C CA . PRO A 1 19 ? -7.495 -25.192 3.817 1.00 0.00 19 PRO A CA 10
ATOM 11730 C C . PRO A 1 19 ? -5.944 -25.241 3.918 1.00 0.00 19 PRO A C 10
ATOM 11731 O O . PRO A 1 19 ? -5.353 -26.062 4.624 1.00 0.00 19 PRO A O 10
ATOM 11742 N N . ARG A 1 20 ? -5.295 -24.313 3.204 1.00 0.00 20 ARG A N 10
ATOM 11743 C CA . ARG A 1 20 ? -3.815 -24.205 3.151 1.00 0.00 20 ARG A CA 10
ATOM 11744 C C . ARG A 1 20 ? -3.446 -22.717 2.867 1.00 0.00 20 ARG A C 10
ATOM 11745 O O . ARG A 1 20 ? -3.708 -22.201 1.779 1.00 0.00 20 ARG A O 10
ATOM 11766 N N . LYS A 1 21 ? -2.830 -22.041 3.842 1.00 0.00 21 LYS A N 10
ATOM 11767 C CA . LYS A 1 21 ? -2.533 -20.584 3.740 1.00 0.00 21 LYS A CA 10
ATOM 11768 C C . LYS A 1 21 ? -1.031 -20.328 3.441 1.00 0.00 21 LYS A C 10
ATOM 11769 O O . LYS A 1 21 ? -0.155 -20.721 4.217 1.00 0.00 21 LYS A O 10
ATOM 11788 N N . ALA A 1 22 ? -0.743 -19.658 2.315 1.00 0.00 22 ALA A N 10
ATOM 11789 C CA . ALA A 1 22 ? 0.646 -19.356 1.902 1.00 0.00 22 ALA A CA 10
ATOM 11790 C C . ALA A 1 22 ? 1.224 -18.054 2.560 1.00 0.00 22 ALA A C 10
ATOM 11791 O O . ALA A 1 22 ? 0.513 -17.040 2.584 1.00 0.00 22 ALA A O 10
ATOM 11798 N N . PRO A 1 23 ? 2.499 -18.006 3.049 1.00 0.00 23 PRO A N 10
ATOM 11799 C CA . PRO A 1 23 ? 3.072 -16.773 3.687 1.00 0.00 23 PRO A CA 10
ATOM 11800 C C . PRO A 1 23 ? 3.552 -15.704 2.668 1.00 0.00 23 PRO A C 10
ATOM 11801 O O . PRO A 1 23 ? 4.750 -15.490 2.444 1.00 0.00 23 PRO A O 10
ATOM 11812 N N . SER A 1 24 ? 2.579 -15.005 2.075 1.00 0.00 24 SER A N 10
ATOM 11813 C CA . SER A 1 24 ? 2.820 -13.975 1.046 1.00 0.00 24 SER A CA 10
ATOM 11814 C C . SER A 1 24 ? 3.359 -12.641 1.612 1.00 0.00 24 SER A C 10
ATOM 11815 O O . SER A 1 24 ? 2.871 -12.129 2.625 1.00 0.00 24 SER A O 10
ATOM 11823 N N . LYS A 1 25 ? 4.343 -12.054 0.911 1.00 0.00 25 LYS A N 10
ATOM 11824 C CA . LYS A 1 25 ? 4.832 -10.683 1.223 1.00 0.00 25 LYS A CA 10
ATOM 11825 C C . LYS A 1 25 ? 3.803 -9.631 0.690 1.00 0.00 25 LYS A C 10
ATOM 11826 O O . LYS A 1 25 ? 3.824 -9.231 -0.477 1.00 0.00 25 LYS A O 10
ATOM 11845 N N . ALA A 1 26 ? 2.877 -9.251 1.575 1.00 0.00 26 ALA A N 10
ATOM 11846 C CA . ALA A 1 26 ? 1.724 -8.401 1.232 1.00 0.00 26 ALA A CA 10
ATOM 11847 C C . ALA A 1 26 ? 1.899 -6.973 1.791 1.00 0.00 26 ALA A C 10
ATOM 11848 O O . ALA A 1 26 ? 2.289 -6.770 2.945 1.00 0.00 26 ALA A O 10
ATOM 11855 N N . LYS A 1 27 ? 1.652 -5.980 0.935 1.00 0.00 27 LYS A N 10
ATOM 11856 C CA . LYS A 1 27 ? 1.904 -4.559 1.279 1.00 0.00 27 LYS A CA 10
ATOM 11857 C C . LYS A 1 27 ? 0.853 -3.640 0.600 1.00 0.00 27 LYS A C 10
ATOM 11858 O O . LYS A 1 27 ? 0.617 -3.722 -0.612 1.00 0.00 27 LYS A O 10
ATOM 11877 N N . ARG A 1 28 ? 0.210 -2.789 1.412 1.00 0.00 28 ARG A N 10
ATOM 11878 C CA . ARG A 1 28 ? -0.913 -1.932 0.960 1.00 0.00 28 ARG A CA 10
ATOM 11879 C C . ARG A 1 28 ? -0.544 -0.465 1.326 1.00 0.00 28 ARG A C 10
ATOM 11880 O O . ARG A 1 28 ? -0.593 -0.126 2.507 1.00 0.00 28 ARG A O 10
ATOM 11901 N N . GLU A 1 29 ? -0.143 0.358 0.346 1.00 0.00 29 GLU A N 10
ATOM 11902 C CA . GLU A 1 29 ? 0.431 1.704 0.615 1.00 0.00 29 GLU A CA 10
ATOM 11903 C C . GLU A 1 29 ? -0.138 2.757 -0.384 1.00 0.00 29 GLU A C 10
ATOM 11904 O O . GLU A 1 29 ? -0.314 2.478 -1.580 1.00 0.00 29 GLU A O 10
ATOM 11916 N N . ALA A 1 30 ? -0.347 3.984 0.114 1.00 0.00 30 ALA A N 10
ATOM 11917 C CA . ALA A 1 30 ? -0.682 5.145 -0.732 1.00 0.00 30 ALA A CA 10
ATOM 11918 C C . ALA A 1 30 ? 0.554 6.033 -1.086 1.00 0.00 30 ALA A C 10
ATOM 11919 O O . ALA A 1 30 ? 1.000 6.769 -0.205 1.00 0.00 30 ALA A O 10
ATOM 11926 N N . PRO A 1 31 ? 1.108 6.061 -2.327 1.00 0.00 31 PRO A N 10
ATOM 11927 C CA . PRO A 1 31 ? 2.253 6.970 -2.675 1.00 0.00 31 PRO A CA 10
ATOM 11928 C C . PRO A 1 31 ? 1.807 8.421 -2.979 1.00 0.00 31 PRO A C 10
ATOM 11929 O O . PRO A 1 31 ? 1.759 9.234 -2.052 1.00 0.00 31 PRO A O 10
ATOM 11940 N N . ILE A 1 32 ? 1.455 8.759 -4.227 1.00 0.00 32 ILE A N 10
ATOM 11941 C CA . ILE A 1 32 ? 1.144 10.157 -4.637 1.00 0.00 32 ILE A CA 10
ATOM 11942 C C . ILE A 1 32 ? -0.126 10.183 -5.548 1.00 0.00 32 ILE A C 10
ATOM 11943 O O . ILE A 1 32 ? -0.204 9.462 -6.547 1.00 0.00 32 ILE A O 10
ATOM 11959 N N . LYS A 1 33 ? -1.088 11.068 -5.238 1.00 0.00 33 LYS A N 10
ATOM 11960 C CA . LYS A 1 33 ? -2.264 11.314 -6.135 1.00 0.00 33 LYS A CA 10
ATOM 11961 C C . LYS A 1 33 ? -2.009 12.240 -7.383 1.00 0.00 33 LYS A C 10
ATOM 11962 O O . LYS A 1 33 ? -2.849 12.279 -8.282 1.00 0.00 33 LYS A O 10
ATOM 11981 N N . TYR A 1 34 ? -0.877 12.965 -7.435 1.00 0.00 34 TYR A N 10
ATOM 11982 C CA . TYR A 1 34 ? -0.453 13.731 -8.643 1.00 0.00 34 TYR A CA 10
ATOM 11983 C C . TYR A 1 34 ? -0.060 12.858 -9.880 1.00 0.00 34 TYR A C 10
ATOM 11984 O O . TYR A 1 34 ? -0.533 13.154 -10.978 1.00 0.00 34 TYR A O 10
ATOM 12002 N N . TRP A 1 35 ? 0.765 11.811 -9.710 1.00 0.00 35 TRP A N 10
ATOM 12003 C CA . TRP A 1 35 ? 1.031 10.824 -10.789 1.00 0.00 35 TRP A CA 10
ATOM 12004 C C . TRP A 1 35 ? -0.082 9.727 -10.925 1.00 0.00 35 TRP A C 10
ATOM 12005 O O . TRP A 1 35 ? -0.513 9.469 -12.051 1.00 0.00 35 TRP A O 10
ATOM 12026 N N . LEU A 1 36 ? -0.500 9.058 -9.833 1.00 0.00 36 LEU A N 10
ATOM 12027 C CA . LEU A 1 36 ? -1.409 7.888 -9.918 1.00 0.00 36 LEU A CA 10
ATOM 12028 C C . LEU A 1 36 ? -2.866 8.264 -9.483 1.00 0.00 36 LEU A C 10
ATOM 12029 O O . LEU A 1 36 ? -3.021 8.845 -8.403 1.00 0.00 36 LEU A O 10
ATOM 12045 N N . PRO A 1 37 ? -3.960 7.916 -10.216 1.00 0.00 37 PRO A N 10
ATOM 12046 C CA . PRO A 1 37 ? -5.354 8.241 -9.768 1.00 0.00 37 PRO A CA 10
ATOM 12047 C C . PRO A 1 37 ? -5.924 7.496 -8.525 1.00 0.00 37 PRO A C 10
ATOM 12048 O O . PRO A 1 37 ? -6.935 7.947 -7.984 1.00 0.00 37 PRO A O 10
ATOM 12059 N N . HIS A 1 38 ? -5.291 6.406 -8.054 1.00 0.00 38 HIS A N 10
ATOM 12060 C CA . HIS A 1 38 ? -5.665 5.724 -6.794 1.00 0.00 38 HIS A CA 10
ATOM 12061 C C . HIS A 1 38 ? -4.430 5.618 -5.843 1.00 0.00 38 HIS A C 10
ATOM 12062 O O . HIS A 1 38 ? -3.571 4.749 -6.016 1.00 0.00 38 HIS A O 10
ATOM 12077 N N . SER A 1 39 ? -4.388 6.462 -4.801 1.00 0.00 39 SER A N 10
ATOM 12078 C CA . SER A 1 39 ? -3.398 6.331 -3.699 1.00 0.00 39 SER A CA 10
ATOM 12079 C C . SER A 1 39 ? -3.865 5.299 -2.629 1.00 0.00 39 SER A C 10
ATOM 12080 O O . SER A 1 39 ? -4.612 5.643 -1.708 1.00 0.00 39 SER A O 10
ATOM 12088 N N . GLY A 1 40 ? -3.401 4.051 -2.780 1.00 0.00 40 GLY A N 10
ATOM 12089 C CA . GLY A 1 40 ? -3.673 2.959 -1.822 1.00 0.00 40 GLY A CA 10
ATOM 12090 C C . GLY A 1 40 ? -3.762 1.593 -2.515 1.00 0.00 40 GLY A C 10
ATOM 12091 O O . GLY A 1 40 ? -4.870 1.115 -2.764 1.00 0.00 40 GLY A O 10
ATOM 12095 N N . ALA A 1 41 ? -2.614 0.984 -2.849 1.00 0.00 41 ALA A N 10
ATOM 12096 C CA . ALA A 1 41 ? -2.576 -0.229 -3.703 1.00 0.00 41 ALA A CA 10
ATOM 12097 C C . ALA A 1 41 ? -2.031 -1.474 -2.951 1.00 0.00 41 ALA A C 10
ATOM 12098 O O . ALA A 1 41 ? -0.870 -1.498 -2.528 1.00 0.00 41 ALA A O 10
ATOM 12105 N N . THR A 1 42 ? -2.868 -2.514 -2.827 1.00 0.00 42 THR A N 10
ATOM 12106 C CA . THR A 1 42 ? -2.449 -3.838 -2.297 1.00 0.00 42 THR A CA 10
ATOM 12107 C C . THR A 1 42 ? -1.655 -4.678 -3.333 1.00 0.00 42 THR A C 10
ATOM 12108 O O . THR A 1 42 ? -2.184 -5.023 -4.393 1.00 0.00 42 THR A O 10
ATOM 12119 N N . TRP A 1 43 ? -0.408 -5.046 -3.005 1.00 0.00 43 TRP A N 10
ATOM 12120 C CA . TRP A 1 43 ? 0.322 -6.108 -3.745 1.00 0.00 43 TRP A CA 10
ATOM 12121 C C . TRP A 1 43 ? 0.528 -7.320 -2.788 1.00 0.00 43 TRP A C 10
ATOM 12122 O O . TRP A 1 43 ? 1.405 -7.266 -1.922 1.00 0.00 43 TRP A O 10
ATOM 12143 N N . SER A 1 44 ? -0.248 -8.405 -2.958 1.00 0.00 44 SER A N 10
ATOM 12144 C CA . SER A 1 44 ? -0.034 -9.675 -2.210 1.00 0.00 44 SER A CA 10
ATOM 12145 C C . SER A 1 44 ? 0.844 -10.686 -3.000 1.00 0.00 44 SER A C 10
ATOM 12146 O O . SER A 1 44 ? 0.344 -11.472 -3.808 1.00 0.00 44 SER A O 10
ATOM 12154 N N . GLY A 1 45 ? 2.171 -10.656 -2.773 1.00 0.00 45 GLY A N 10
ATOM 12155 C CA . GLY A 1 45 ? 3.107 -11.548 -3.499 1.00 0.00 45 GLY A CA 10
ATOM 12156 C C . GLY A 1 45 ? 4.569 -11.089 -3.439 1.00 0.00 45 GLY A C 10
ATOM 12157 O O . GLY A 1 45 ? 5.340 -11.591 -2.620 1.00 0.00 45 GLY A O 10
ATOM 12161 N N . ARG A 1 46 ? 4.939 -10.151 -4.321 1.00 0.00 46 ARG A N 10
ATOM 12162 C CA . ARG A 1 46 ? 6.299 -9.533 -4.332 1.00 0.00 46 ARG A CA 10
ATOM 12163 C C . ARG A 1 46 ? 6.451 -8.460 -3.217 1.00 0.00 46 ARG A C 10
ATOM 12164 O O . ARG A 1 46 ? 5.495 -7.753 -2.878 1.00 0.00 46 ARG A O 10
ATOM 12185 N N . GLY A 1 47 ? 7.684 -8.283 -2.705 1.00 0.00 47 GLY A N 10
ATOM 12186 C CA . GLY A 1 47 ? 8.010 -7.159 -1.790 1.00 0.00 47 GLY A CA 10
ATOM 12187 C C . GLY A 1 47 ? 8.000 -5.752 -2.426 1.00 0.00 47 GLY A C 10
ATOM 12188 O O . GLY A 1 47 ? 9.043 -5.160 -2.703 1.00 0.00 47 GLY A O 10
ATOM 12192 N N . LYS A 1 48 ? 6.788 -5.239 -2.633 1.00 0.00 48 LYS A N 10
ATOM 12193 C CA . LYS A 1 48 ? 6.537 -3.834 -3.030 1.00 0.00 48 LYS A CA 10
ATOM 12194 C C . LYS A 1 48 ? 6.439 -2.965 -1.753 1.00 0.00 48 LYS A C 10
ATOM 12195 O O . LYS A 1 48 ? 5.492 -3.088 -0.978 1.00 0.00 48 LYS A O 10
ATOM 12214 N N . ILE A 1 49 ? 7.427 -2.092 -1.544 1.00 0.00 49 ILE A N 10
ATOM 12215 C CA . ILE A 1 49 ? 7.368 -1.040 -0.496 1.00 0.00 49 ILE A CA 10
ATOM 12216 C C . ILE A 1 49 ? 7.748 0.283 -1.257 1.00 0.00 49 ILE A C 10
ATOM 12217 O O . ILE A 1 49 ? 8.915 0.395 -1.658 1.00 0.00 49 ILE A O 10
ATOM 12233 N N . PRO A 1 50 ? 6.878 1.307 -1.462 1.00 0.00 50 PRO A N 10
ATOM 12234 C CA . PRO A 1 50 ? 7.275 2.552 -2.208 1.00 0.00 50 PRO A CA 10
ATOM 12235 C C . PRO A 1 50 ? 8.080 3.623 -1.422 1.00 0.00 50 PRO A C 10
ATOM 12236 O O . PRO A 1 50 ? 7.931 4.819 -1.663 1.00 0.00 50 PRO A O 10
ATOM 12247 N N . LYS A 1 51 ? 9.010 3.177 -0.571 1.00 0.00 51 LYS A N 10
ATOM 12248 C CA . LYS A 1 51 ? 10.002 4.050 0.092 1.00 0.00 51 LYS A CA 10
ATOM 12249 C C . LYS A 1 51 ? 11.092 4.641 -0.858 1.00 0.00 51 LYS A C 10
ATOM 12250 O O . LYS A 1 51 ? 11.201 5.864 -0.816 1.00 0.00 51 LYS A O 10
ATOM 12269 N N . PRO A 1 52 ? 11.862 3.934 -1.738 1.00 0.00 52 PRO A N 10
ATOM 12270 C CA . PRO A 1 52 ? 12.734 4.619 -2.758 1.00 0.00 52 PRO A CA 10
ATOM 12271 C C . PRO A 1 52 ? 12.034 5.531 -3.807 1.00 0.00 52 PRO A C 10
ATOM 12272 O O . PRO A 1 52 ? 12.611 6.551 -4.189 1.00 0.00 52 PRO A O 10
ATOM 12283 N N . PHE A 1 53 ? 10.790 5.210 -4.216 1.00 0.00 53 PHE A N 10
ATOM 12284 C CA . PHE A 1 53 ? 9.940 6.140 -5.004 1.00 0.00 53 PHE A CA 10
ATOM 12285 C C . PHE A 1 53 ? 9.485 7.386 -4.194 1.00 0.00 53 PHE A C 10
ATOM 12286 O O . PHE A 1 53 ? 9.858 8.495 -4.576 1.00 0.00 53 PHE A O 10
ATOM 12303 N N . GLU A 1 54 ? 8.723 7.220 -3.096 1.00 0.00 54 GLU A N 10
ATOM 12304 C CA . GLU A 1 54 ? 8.286 8.362 -2.240 1.00 0.00 54 GLU A CA 10
ATOM 12305 C C . GLU A 1 54 ? 9.426 9.202 -1.562 1.00 0.00 54 GLU A C 10
ATOM 12306 O O . GLU A 1 54 ? 9.216 10.383 -1.279 1.00 0.00 54 GLU A O 10
ATOM 12318 N N . ALA A 1 55 ? 10.625 8.634 -1.374 1.00 0.00 55 ALA A N 10
ATOM 12319 C CA . ALA A 1 55 ? 11.846 9.388 -1.032 1.00 0.00 55 ALA A CA 10
ATOM 12320 C C . ALA A 1 55 ? 12.398 10.287 -2.166 1.00 0.00 55 ALA A C 10
ATOM 12321 O O . ALA A 1 55 ? 12.538 11.484 -1.923 1.00 0.00 55 ALA A O 10
ATOM 12328 N N . TRP A 1 56 ? 12.654 9.776 -3.392 1.00 0.00 56 TRP A N 10
ATOM 12329 C CA . TRP A 1 56 ? 12.999 10.659 -4.550 1.00 0.00 56 TRP A CA 10
ATOM 12330 C C . TRP A 1 56 ? 11.870 11.662 -4.968 1.00 0.00 56 TRP A C 10
ATOM 12331 O O . TRP A 1 56 ? 12.163 12.838 -5.197 1.00 0.00 56 TRP A O 10
ATOM 12352 N N . ILE A 1 57 ? 10.598 11.233 -4.957 1.00 0.00 57 ILE A N 10
ATOM 12353 C CA . ILE A 1 57 ? 9.418 12.159 -4.990 1.00 0.00 57 ILE A CA 10
ATOM 12354 C C . ILE A 1 57 ? 9.281 13.164 -3.770 1.00 0.00 57 ILE A C 10
ATOM 12355 O O . ILE A 1 57 ? 8.422 14.047 -3.822 1.00 0.00 57 ILE A O 10
ATOM 12371 N N . GLY A 1 58 ? 10.127 13.093 -2.729 1.00 0.00 58 GLY A N 10
ATOM 12372 C CA . GLY A 1 58 ? 10.298 14.185 -1.746 1.00 0.00 58 GLY A CA 10
ATOM 12373 C C . GLY A 1 58 ? 11.664 14.894 -1.644 1.00 0.00 58 GLY A C 10
ATOM 12374 O O . GLY A 1 58 ? 11.675 16.009 -1.124 1.00 0.00 58 GLY A O 10
ATOM 12378 N N . THR A 1 59 ? 12.775 14.316 -2.131 1.00 0.00 59 THR A N 10
ATOM 12379 C CA . THR A 1 59 ? 14.137 14.948 -2.089 1.00 0.00 59 THR A CA 10
ATOM 12380 C C . THR A 1 59 ? 14.214 16.427 -2.607 1.00 0.00 59 THR A C 10
ATOM 12381 O O . THR A 1 59 ? 14.780 17.288 -1.933 1.00 0.00 59 THR A O 10
ATOM 12392 N N . ALA A 1 60 ? 13.625 16.671 -3.785 1.00 0.00 60 ALA A N 10
ATOM 12393 C CA . ALA A 1 60 ? 13.367 18.035 -4.299 1.00 0.00 60 ALA A CA 10
ATOM 12394 C C . ALA A 1 60 ? 11.873 18.338 -4.639 1.00 0.00 60 ALA A C 10
ATOM 12395 O O . ALA A 1 60 ? 11.437 19.472 -4.435 1.00 0.00 60 ALA A O 10
ATOM 12402 N N . ALA A 1 61 ? 11.095 17.354 -5.127 1.00 0.00 61 ALA A N 10
ATOM 12403 C CA . ALA A 1 61 ? 9.669 17.542 -5.470 1.00 0.00 61 ALA A CA 10
ATOM 12404 C C . ALA A 1 61 ? 8.669 17.929 -4.346 1.00 0.00 61 ALA A C 10
ATOM 12405 O O . ALA A 1 61 ? 7.660 18.558 -4.666 1.00 0.00 61 ALA A O 10
ATOM 12412 N N . TYR A 1 62 ? 8.960 17.618 -3.071 1.00 0.00 62 TYR A N 10
ATOM 12413 C CA . TYR A 1 62 ? 8.156 18.076 -1.900 1.00 0.00 62 TYR A CA 10
ATOM 12414 C C . TYR A 1 62 ? 7.751 19.581 -1.878 1.00 0.00 62 TYR A C 10
ATOM 12415 O O . TYR A 1 62 ? 6.578 19.857 -1.638 1.00 0.00 62 TYR A O 10
ATOM 12433 N N . THR A 1 63 ? 8.663 20.521 -2.176 1.00 0.00 63 THR A N 10
ATOM 12434 C CA . THR A 1 63 ? 8.297 21.967 -2.309 1.00 0.00 63 THR A CA 10
ATOM 12435 C C . THR A 1 63 ? 7.234 22.315 -3.400 1.00 0.00 63 THR A C 10
ATOM 12436 O O . THR A 1 63 ? 6.324 23.104 -3.133 1.00 0.00 63 THR A O 10
ATOM 12447 N N . ALA A 1 64 ? 7.308 21.680 -4.585 1.00 0.00 64 ALA A N 10
ATOM 12448 C CA . ALA A 1 64 ? 6.235 21.782 -5.607 1.00 0.00 64 ALA A CA 10
ATOM 12449 C C . ALA A 1 64 ? 4.945 20.961 -5.294 1.00 0.00 64 ALA A C 10
ATOM 12450 O O . ALA A 1 64 ? 3.839 21.470 -5.485 1.00 0.00 64 ALA A O 10
ATOM 12457 N N . TRP A 1 65 ? 5.089 19.723 -4.794 1.00 0.00 65 TRP A N 10
ATOM 12458 C CA . TRP A 1 65 ? 3.973 18.916 -4.243 1.00 0.00 65 TRP A CA 10
ATOM 12459 C C . TRP A 1 65 ? 3.139 19.584 -3.096 1.00 0.00 65 TRP A C 10
ATOM 12460 O O . TRP A 1 65 ? 1.910 19.523 -3.136 1.00 0.00 65 TRP A O 10
ATOM 12481 N N . LYS A 1 66 ? 3.808 20.233 -2.135 1.00 0.00 66 LYS A N 10
ATOM 12482 C CA . LYS A 1 66 ? 3.178 21.090 -1.099 1.00 0.00 66 LYS A CA 10
ATOM 12483 C C . LYS A 1 66 ? 2.438 22.367 -1.616 1.00 0.00 66 LYS A C 10
ATOM 12484 O O . LYS A 1 66 ? 1.365 22.674 -1.098 1.00 0.00 66 LYS A O 10
ATOM 12503 N N . ALA A 1 67 ? 2.965 23.077 -2.631 1.00 0.00 67 ALA A N 10
ATOM 12504 C CA . ALA A 1 67 ? 2.173 24.086 -3.385 1.00 0.00 67 ALA A CA 10
ATOM 12505 C C . ALA A 1 67 ? 0.894 23.561 -4.119 1.00 0.00 67 ALA A C 10
ATOM 12506 O O . ALA A 1 67 ? -0.124 24.255 -4.110 1.00 0.00 67 ALA A O 10
ATOM 12513 N N . LYS A 1 68 ? 0.932 22.359 -4.721 1.00 0.00 68 LYS A N 10
ATOM 12514 C CA . LYS A 1 68 ? -0.264 21.747 -5.364 1.00 0.00 68 LYS A CA 10
ATOM 12515 C C . LYS A 1 68 ? -1.284 21.012 -4.416 1.00 0.00 68 LYS A C 10
ATOM 12516 O O . LYS A 1 68 ? -2.457 20.906 -4.777 1.00 0.00 68 LYS A O 10
ATOM 12535 N N . HIS A 1 69 ? -0.840 20.452 -3.282 1.00 0.00 69 HIS A N 10
ATOM 12536 C CA . HIS A 1 69 ? -1.660 19.557 -2.416 1.00 0.00 69 HIS A CA 10
ATOM 12537 C C . HIS A 1 69 ? -1.252 19.738 -0.891 1.00 0.00 69 HIS A C 10
ATOM 12538 O O . HIS A 1 69 ? -0.084 20.044 -0.636 1.00 0.00 69 HIS A O 10
ATOM 12553 N N . PRO A 1 70 ? -2.129 19.550 0.137 1.00 0.00 70 PRO A N 10
ATOM 12554 C CA . PRO A 1 70 ? -1.902 20.147 1.508 1.00 0.00 70 PRO A CA 10
ATOM 12555 C C . PRO A 1 70 ? -0.742 19.565 2.348 1.00 0.00 70 PRO A C 10
ATOM 12556 O O . PRO A 1 70 ? 0.369 20.106 2.289 1.00 0.00 70 PRO A O 10
ATOM 12567 N N . ASP A 1 71 ? -0.945 18.499 3.130 1.00 0.00 71 ASP A N 10
ATOM 12568 C CA . ASP A 1 71 ? 0.173 17.617 3.573 1.00 0.00 71 ASP A CA 10
ATOM 12569 C C . ASP A 1 71 ? -0.244 16.125 3.404 1.00 0.00 71 ASP A C 10
ATOM 12570 O O . ASP A 1 71 ? -0.367 15.364 4.367 1.00 0.00 71 ASP A O 10
ATOM 12579 N N . GLU A 1 72 ? -0.479 15.724 2.141 1.00 0.00 72 GLU A N 10
ATOM 12580 C CA . GLU A 1 72 ? -0.984 14.362 1.835 1.00 0.00 72 GLU A CA 10
ATOM 12581 C C . GLU A 1 72 ? 0.109 13.259 1.654 1.00 0.00 72 GLU A C 10
ATOM 12582 O O . GLU A 1 72 ? -0.063 12.135 2.119 1.00 0.00 72 GLU A O 10
ATOM 12594 N N . LYS A 1 73 ? 1.176 13.578 0.918 1.00 0.00 73 LYS A N 10
ATOM 12595 C CA . LYS A 1 73 ? 2.347 12.690 0.691 1.00 0.00 73 LYS A CA 10
ATOM 12596 C C . LYS A 1 73 ? 3.256 12.564 1.933 1.00 0.00 73 LYS A C 10
ATOM 12597 O O . LYS A 1 73 ? 3.476 13.538 2.659 1.00 0.00 73 LYS A O 10
ATOM 12616 N N . PHE A 1 74 ? 3.798 11.358 2.177 1.00 0.00 74 PHE A N 10
ATOM 12617 C CA . PHE A 1 74 ? 4.603 11.088 3.397 1.00 0.00 74 PHE A CA 10
ATOM 12618 C C . PHE A 1 74 ? 6.006 11.785 3.327 1.00 0.00 74 PHE A C 10
ATOM 12619 O O . PHE A 1 74 ? 6.694 11.595 2.313 1.00 0.00 74 PHE A O 10
ATOM 12636 N N . PRO A 1 75 ? 6.487 12.569 4.329 1.00 0.00 75 PRO A N 10
ATOM 12637 C CA . PRO A 1 75 ? 7.791 13.310 4.215 1.00 0.00 75 PRO A CA 10
ATOM 12638 C C . PRO A 1 75 ? 9.052 12.422 4.388 1.00 0.00 75 PRO A C 10
ATOM 12639 O O . PRO A 1 75 ? 9.734 12.422 5.412 1.00 0.00 75 PRO A O 10
ATOM 12650 N N . ALA A 1 76 ? 9.342 11.678 3.313 1.00 0.00 76 ALA A N 10
ATOM 12651 C CA . ALA A 1 76 ? 10.468 10.731 3.256 1.00 0.00 76 ALA A CA 10
ATOM 12652 C C . ALA A 1 76 ? 11.728 11.341 2.577 1.00 0.00 76 ALA A C 10
ATOM 12653 O O . ALA A 1 76 ? 11.664 11.942 1.499 1.00 0.00 76 ALA A O 10
ATOM 12660 N N . PHE A 1 77 ? 12.874 11.123 3.223 1.00 0.00 77 PHE A N 10
ATOM 12661 C CA . PHE A 1 77 ? 14.213 11.464 2.676 1.00 0.00 77 PHE A CA 10
ATOM 12662 C C . PHE A 1 77 ? 14.913 10.241 1.976 1.00 0.00 77 PHE A C 10
ATOM 12663 O O . PHE A 1 77 ? 14.550 9.097 2.283 1.00 0.00 77 PHE A O 10
ATOM 12680 N N . PRO A 1 78 ? 15.934 10.396 1.089 1.00 0.00 78 PRO A N 10
ATOM 12681 C CA . PRO A 1 78 ? 16.660 9.227 0.490 1.00 0.00 78 PRO A CA 10
ATOM 12682 C C . PRO A 1 78 ? 17.687 8.583 1.460 1.00 0.00 78 PRO A C 10
ATOM 12683 O O . PRO A 1 78 ? 18.802 9.084 1.633 1.00 0.00 78 PRO A O 10
ATOM 12694 N N . GLY A 1 79 ? 17.279 7.471 2.094 1.00 0.00 79 GLY A N 10
ATOM 12695 C CA . GLY A 1 79 ? 18.097 6.778 3.111 1.00 0.00 79 GLY A CA 10
ATOM 12696 C C . GLY A 1 79 ? 18.266 5.301 2.780 1.00 0.00 79 GLY A C 10
ATOM 12697 O O . GLY A 1 79 ? 17.724 4.404 3.424 1.00 0.00 79 GLY A O 10
ATOM 12701 N N . PHE A 1 1 ? -10.682 8.242 -2.121 1.00 0.00 1 PHE A N 11
ATOM 12702 C CA . PHE A 1 1 ? -11.059 9.629 -2.490 1.00 0.00 1 PHE A CA 11
ATOM 12703 C C . PHE A 1 1 ? -9.897 10.431 -3.157 1.00 0.00 1 PHE A C 11
ATOM 12704 O O . PHE A 1 1 ? -8.719 10.057 -3.108 1.00 0.00 1 PHE A O 11
ATOM 12722 N N . ASN A 1 2 ? -10.261 11.563 -3.793 1.00 0.00 2 ASN A N 11
ATOM 12723 C CA . ASN A 1 2 ? -9.295 12.436 -4.514 1.00 0.00 2 ASN A CA 11
ATOM 12724 C C . ASN A 1 2 ? -8.218 13.134 -3.619 1.00 0.00 2 ASN A C 11
ATOM 12725 O O . ASN A 1 2 ? -7.074 13.237 -4.056 1.00 0.00 2 ASN A O 11
ATOM 12736 N N . VAL A 1 3 ? -8.568 13.608 -2.418 1.00 0.00 3 VAL A N 11
ATOM 12737 C CA . VAL A 1 3 ? -7.571 13.841 -1.333 1.00 0.00 3 VAL A CA 11
ATOM 12738 C C . VAL A 1 3 ? -7.657 12.688 -0.298 1.00 0.00 3 VAL A C 11
ATOM 12739 O O . VAL A 1 3 ? -8.712 12.469 0.309 1.00 0.00 3 VAL A O 11
ATOM 12752 N N . LYS A 1 4 ? -6.560 11.935 -0.110 1.00 0.00 4 LYS A N 11
ATOM 12753 C CA . LYS A 1 4 ? -6.496 10.889 0.945 1.00 0.00 4 LYS A CA 11
ATOM 12754 C C . LYS A 1 4 ? -5.039 10.717 1.472 1.00 0.00 4 LYS A C 11
ATOM 12755 O O . LYS A 1 4 ? -4.143 10.282 0.741 1.00 0.00 4 LYS A O 11
ATOM 12774 N N . GLN A 1 5 ? -4.855 11.006 2.764 1.00 0.00 5 GLN A N 11
ATOM 12775 C CA . GLN A 1 5 ? -3.563 10.843 3.475 1.00 0.00 5 GLN A CA 11
ATOM 12776 C C . GLN A 1 5 ? -3.073 9.358 3.600 1.00 0.00 5 GLN A C 11
ATOM 12777 O O . GLN A 1 5 ? -3.780 8.398 3.277 1.00 0.00 5 GLN A O 11
ATOM 12791 N N . LYS A 1 6 ? -1.802 9.204 3.993 1.00 0.00 6 LYS A N 11
ATOM 12792 C CA . LYS A 1 6 ? -1.053 7.935 3.836 1.00 0.00 6 LYS A CA 11
ATOM 12793 C C . LYS A 1 6 ? -1.475 6.796 4.809 1.00 0.00 6 LYS A C 11
ATOM 12794 O O . LYS A 1 6 ? -1.604 7.006 6.017 1.00 0.00 6 LYS A O 11
ATOM 12813 N N . SER A 1 7 ? -1.667 5.595 4.243 1.00 0.00 7 SER A N 11
ATOM 12814 C CA . SER A 1 7 ? -2.100 4.396 5.005 1.00 0.00 7 SER A CA 11
ATOM 12815 C C . SER A 1 7 ? -1.105 3.235 4.709 1.00 0.00 7 SER A C 11
ATOM 12816 O O . SER A 1 7 ? -1.004 2.800 3.558 1.00 0.00 7 SER A O 11
ATOM 12824 N N . GLU A 1 8 ? -0.389 2.764 5.737 1.00 0.00 8 GLU A N 11
ATOM 12825 C CA . GLU A 1 8 ? 0.618 1.678 5.594 1.00 0.00 8 GLU A CA 11
ATOM 12826 C C . GLU A 1 8 ? 0.169 0.447 6.433 1.00 0.00 8 GLU A C 11
ATOM 12827 O O . GLU A 1 8 ? 0.201 0.494 7.668 1.00 0.00 8 GLU A O 11
ATOM 12839 N N . ILE A 1 9 ? -0.292 -0.630 5.769 1.00 0.00 9 ILE A N 11
ATOM 12840 C CA . ILE A 1 9 ? -0.882 -1.813 6.469 1.00 0.00 9 ILE A CA 11
ATOM 12841 C C . ILE A 1 9 ? -0.008 -3.085 6.204 1.00 0.00 9 ILE A C 11
ATOM 12842 O O . ILE A 1 9 ? 0.499 -3.334 5.105 1.00 0.00 9 ILE A O 11
ATOM 12858 N N . THR A 1 10 ? 0.089 -3.906 7.255 1.00 0.00 10 THR A N 11
ATOM 12859 C CA . THR A 1 10 ? 0.941 -5.119 7.313 1.00 0.00 10 THR A CA 11
ATOM 12860 C C . THR A 1 10 ? 0.440 -6.291 6.420 1.00 0.00 10 THR A C 11
ATOM 12861 O O . THR A 1 10 ? -0.732 -6.363 6.033 1.00 0.00 10 THR A O 11
ATOM 12872 N N . ALA A 1 11 ? 1.351 -7.226 6.102 1.00 0.00 11 ALA A N 11
ATOM 12873 C CA . ALA A 1 11 ? 1.059 -8.361 5.209 1.00 0.00 11 ALA A CA 11
ATOM 12874 C C . ALA A 1 11 ? -0.042 -9.348 5.677 1.00 0.00 11 ALA A C 11
ATOM 12875 O O . ALA A 1 11 ? 0.007 -9.898 6.777 1.00 0.00 11 ALA A O 11
ATOM 12882 N N . LEU A 1 12 ? -1.018 -9.564 4.788 1.00 0.00 12 LEU A N 11
ATOM 12883 C CA . LEU A 1 12 ? -2.131 -10.507 5.005 1.00 0.00 12 LEU A CA 11
ATOM 12884 C C . LEU A 1 12 ? -1.881 -11.840 4.231 1.00 0.00 12 LEU A C 11
ATOM 12885 O O . LEU A 1 12 ? -1.176 -11.909 3.215 1.00 0.00 12 LEU A O 11
ATOM 12901 N N . VAL A 1 13 ? -2.523 -12.895 4.729 1.00 0.00 13 VAL A N 11
ATOM 12902 C CA . VAL A 1 13 ? -2.633 -14.209 4.044 1.00 0.00 13 VAL A CA 11
ATOM 12903 C C . VAL A 1 13 ? -3.195 -14.153 2.588 1.00 0.00 13 VAL A C 11
ATOM 12904 O O . VAL A 1 13 ? -4.021 -13.296 2.258 1.00 0.00 13 VAL A O 11
ATOM 12917 N N . LYS A 1 14 ? -2.763 -15.096 1.733 1.00 0.00 14 LYS A N 11
ATOM 12918 C CA . LYS A 1 14 ? -3.205 -15.120 0.313 1.00 0.00 14 LYS A CA 11
ATOM 12919 C C . LYS A 1 14 ? -4.735 -15.417 0.143 1.00 0.00 14 LYS A C 11
ATOM 12920 O O . LYS A 1 14 ? -5.343 -16.245 0.838 1.00 0.00 14 LYS A O 11
ATOM 12939 N N . GLU A 1 15 ? -5.321 -14.685 -0.803 1.00 0.00 15 GLU A N 11
ATOM 12940 C CA . GLU A 1 15 ? -6.774 -14.705 -1.095 1.00 0.00 15 GLU A CA 11
ATOM 12941 C C . GLU A 1 15 ? -7.069 -15.798 -2.172 1.00 0.00 15 GLU A C 11
ATOM 12942 O O . GLU A 1 15 ? -6.534 -15.758 -3.286 1.00 0.00 15 GLU A O 11
ATOM 12954 N N . VAL A 1 16 ? -7.851 -16.818 -1.790 1.00 0.00 16 VAL A N 11
ATOM 12955 C CA . VAL A 1 16 ? -8.007 -18.075 -2.586 1.00 0.00 16 VAL A CA 11
ATOM 12956 C C . VAL A 1 16 ? -9.499 -18.581 -2.470 1.00 0.00 16 VAL A C 11
ATOM 12957 O O . VAL A 1 16 ? -10.189 -18.303 -1.483 1.00 0.00 16 VAL A O 11
ATOM 12970 N N . THR A 1 17 ? -9.974 -19.351 -3.465 1.00 0.00 17 THR A N 11
ATOM 12971 C CA . THR A 1 17 ? -11.339 -19.970 -3.424 1.00 0.00 17 THR A CA 11
ATOM 12972 C C . THR A 1 17 ? -11.483 -21.123 -2.371 1.00 0.00 17 THR A C 11
ATOM 12973 O O . THR A 1 17 ? -12.340 -20.945 -1.500 1.00 0.00 17 THR A O 11
ATOM 12984 N N . PRO A 1 18 ? -10.729 -22.260 -2.339 1.00 0.00 18 PRO A N 11
ATOM 12985 C CA . PRO A 1 18 ? -10.795 -23.225 -1.191 1.00 0.00 18 PRO A CA 11
ATOM 12986 C C . PRO A 1 18 ? -9.997 -22.775 0.078 1.00 0.00 18 PRO A C 11
ATOM 12987 O O . PRO A 1 18 ? -9.158 -21.869 -0.033 1.00 0.00 18 PRO A O 11
ATOM 12998 N N . PRO A 1 19 ? -10.165 -23.398 1.281 1.00 0.00 19 PRO A N 11
ATOM 12999 C CA . PRO A 1 19 ? -9.410 -22.978 2.514 1.00 0.00 19 PRO A CA 11
ATOM 13000 C C . PRO A 1 19 ? -7.911 -23.403 2.541 1.00 0.00 19 PRO A C 11
ATOM 13001 O O . PRO A 1 19 ? -7.474 -24.297 3.274 1.00 0.00 19 PRO A O 11
ATOM 13012 N N . ARG A 1 20 ? -7.129 -22.714 1.705 1.00 0.00 20 ARG A N 11
ATOM 13013 C CA . ARG A 1 20 ? -5.652 -22.793 1.650 1.00 0.00 20 ARG A CA 11
ATOM 13014 C C . ARG A 1 20 ? -5.064 -21.387 1.992 1.00 0.00 20 ARG A C 11
ATOM 13015 O O . ARG A 1 20 ? -5.509 -20.379 1.427 1.00 0.00 20 ARG A O 11
ATOM 13036 N N . LYS A 1 21 ? -4.068 -21.313 2.890 1.00 0.00 21 LYS A N 11
ATOM 13037 C CA . LYS A 1 21 ? -3.506 -20.006 3.325 1.00 0.00 21 LYS A CA 11
ATOM 13038 C C . LYS A 1 21 ? -1.957 -19.956 3.195 1.00 0.00 21 LYS A C 11
ATOM 13039 O O . LYS A 1 21 ? -1.223 -20.377 4.094 1.00 0.00 21 LYS A O 11
ATOM 13058 N N . ALA A 1 22 ? -1.484 -19.393 2.070 1.00 0.00 22 ALA A N 11
ATOM 13059 C CA . ALA A 1 22 ? -0.045 -19.143 1.845 1.00 0.00 22 ALA A CA 11
ATOM 13060 C C . ALA A 1 22 ? 0.455 -17.791 2.460 1.00 0.00 22 ALA A C 11
ATOM 13061 O O . ALA A 1 22 ? -0.277 -16.794 2.368 1.00 0.00 22 ALA A O 11
ATOM 13068 N N . PRO A 1 23 ? 1.690 -17.682 3.026 1.00 0.00 23 PRO A N 11
ATOM 13069 C CA . PRO A 1 23 ? 2.217 -16.385 3.570 1.00 0.00 23 PRO A CA 11
ATOM 13070 C C . PRO A 1 23 ? 2.740 -15.414 2.474 1.00 0.00 23 PRO A C 11
ATOM 13071 O O . PRO A 1 23 ? 3.948 -15.222 2.279 1.00 0.00 23 PRO A O 11
ATOM 13082 N N . SER A 1 24 ? 1.789 -14.781 1.775 1.00 0.00 24 SER A N 11
ATOM 13083 C CA . SER A 1 24 ? 2.083 -13.844 0.676 1.00 0.00 24 SER A CA 11
ATOM 13084 C C . SER A 1 24 ? 2.679 -12.500 1.161 1.00 0.00 24 SER A C 11
ATOM 13085 O O . SER A 1 24 ? 2.175 -11.895 2.114 1.00 0.00 24 SER A O 11
ATOM 13093 N N . LYS A 1 25 ? 3.733 -12.030 0.479 1.00 0.00 25 LYS A N 11
ATOM 13094 C CA . LYS A 1 25 ? 4.378 -10.726 0.802 1.00 0.00 25 LYS A CA 11
ATOM 13095 C C . LYS A 1 25 ? 3.479 -9.547 0.316 1.00 0.00 25 LYS A C 11
ATOM 13096 O O . LYS A 1 25 ? 3.538 -9.103 -0.834 1.00 0.00 25 LYS A O 11
ATOM 13115 N N . ALA A 1 26 ? 2.624 -9.106 1.240 1.00 0.00 26 ALA A N 11
ATOM 13116 C CA . ALA A 1 26 ? 1.545 -8.144 0.972 1.00 0.00 26 ALA A CA 11
ATOM 13117 C C . ALA A 1 26 ? 1.887 -6.790 1.622 1.00 0.00 26 ALA A C 11
ATOM 13118 O O . ALA A 1 26 ? 2.208 -6.702 2.809 1.00 0.00 26 ALA A O 11
ATOM 13125 N N . LYS A 1 27 ? 1.861 -5.731 0.819 1.00 0.00 27 LYS A N 11
ATOM 13126 C CA . LYS A 1 27 ? 2.197 -4.368 1.298 1.00 0.00 27 LYS A CA 11
ATOM 13127 C C . LYS A 1 27 ? 1.177 -3.365 0.700 1.00 0.00 27 LYS A C 11
ATOM 13128 O O . LYS A 1 27 ? 0.972 -3.295 -0.521 1.00 0.00 27 LYS A O 11
ATOM 13147 N N . ARG A 1 28 ? 0.491 -2.654 1.606 1.00 0.00 28 ARG A N 11
ATOM 13148 C CA . ARG A 1 28 ? -0.632 -1.764 1.255 1.00 0.00 28 ARG A CA 11
ATOM 13149 C C . ARG A 1 28 ? -0.188 -0.319 1.637 1.00 0.00 28 ARG A C 11
ATOM 13150 O O . ARG A 1 28 ? -0.229 0.048 2.813 1.00 0.00 28 ARG A O 11
ATOM 13171 N N . GLU A 1 29 ? 0.275 0.451 0.651 1.00 0.00 29 GLU A N 11
ATOM 13172 C CA . GLU A 1 29 ? 0.912 1.769 0.894 1.00 0.00 29 GLU A CA 11
ATOM 13173 C C . GLU A 1 29 ? 0.405 2.769 -0.187 1.00 0.00 29 GLU A C 11
ATOM 13174 O O . GLU A 1 29 ? 0.371 2.449 -1.387 1.00 0.00 29 GLU A O 11
ATOM 13186 N N . ALA A 1 30 ? 0.012 3.974 0.253 1.00 0.00 30 ALA A N 11
ATOM 13187 C CA . ALA A 1 30 ? -0.433 5.047 -0.659 1.00 0.00 30 ALA A CA 11
ATOM 13188 C C . ALA A 1 30 ? 0.714 6.011 -1.089 1.00 0.00 30 ALA A C 11
ATOM 13189 O O . ALA A 1 30 ? 1.194 6.744 -0.227 1.00 0.00 30 ALA A O 11
ATOM 13196 N N . PRO A 1 31 ? 1.158 6.102 -2.373 1.00 0.00 31 PRO A N 11
ATOM 13197 C CA . PRO A 1 31 ? 2.262 7.049 -2.761 1.00 0.00 31 PRO A CA 11
ATOM 13198 C C . PRO A 1 31 ? 1.753 8.480 -3.072 1.00 0.00 31 PRO A C 11
ATOM 13199 O O . PRO A 1 31 ? 1.543 9.263 -2.137 1.00 0.00 31 PRO A O 11
ATOM 13210 N N . ILE A 1 32 ? 1.558 8.843 -4.351 1.00 0.00 32 ILE A N 11
ATOM 13211 C CA . ILE A 1 32 ? 1.264 10.238 -4.760 1.00 0.00 32 ILE A CA 11
ATOM 13212 C C . ILE A 1 32 ? 0.063 10.306 -5.753 1.00 0.00 32 ILE A C 11
ATOM 13213 O O . ILE A 1 32 ? 0.031 9.616 -6.777 1.00 0.00 32 ILE A O 11
ATOM 13229 N N . LYS A 1 33 ? -0.873 11.221 -5.470 1.00 0.00 33 LYS A N 11
ATOM 13230 C CA . LYS A 1 33 ? -2.015 11.526 -6.375 1.00 0.00 33 LYS A CA 11
ATOM 13231 C C . LYS A 1 33 ? -1.695 12.274 -7.709 1.00 0.00 33 LYS A C 11
ATOM 13232 O O . LYS A 1 33 ? -2.446 12.136 -8.674 1.00 0.00 33 LYS A O 11
ATOM 13251 N N . TYR A 1 34 ? -0.594 13.037 -7.747 1.00 0.00 34 TYR A N 11
ATOM 13252 C CA . TYR A 1 34 ? -0.071 13.655 -8.999 1.00 0.00 34 TYR A CA 11
ATOM 13253 C C . TYR A 1 34 ? 0.410 12.653 -10.108 1.00 0.00 34 TYR A C 11
ATOM 13254 O O . TYR A 1 34 ? 0.180 12.918 -11.288 1.00 0.00 34 TYR A O 11
ATOM 13272 N N . TRP A 1 35 ? 1.039 11.525 -9.730 1.00 0.00 35 TRP A N 11
ATOM 13273 C CA . TRP A 1 35 ? 1.322 10.402 -10.668 1.00 0.00 35 TRP A CA 11
ATOM 13274 C C . TRP A 1 35 ? 0.116 9.405 -10.808 1.00 0.00 35 TRP A C 11
ATOM 13275 O O . TRP A 1 35 ? -0.261 9.086 -11.937 1.00 0.00 35 TRP A O 11
ATOM 13296 N N . LEU A 1 36 ? -0.444 8.887 -9.696 1.00 0.00 36 LEU A N 11
ATOM 13297 C CA . LEU A 1 36 ? -1.429 7.776 -9.723 1.00 0.00 36 LEU A CA 11
ATOM 13298 C C . LEU A 1 36 ? -2.829 8.224 -9.183 1.00 0.00 36 LEU A C 11
ATOM 13299 O O . LEU A 1 36 ? -2.880 8.693 -8.040 1.00 0.00 36 LEU A O 11
ATOM 13315 N N . PRO A 1 37 ? -3.984 8.057 -9.889 1.00 0.00 37 PRO A N 11
ATOM 13316 C CA . PRO A 1 37 ? -5.318 8.529 -9.374 1.00 0.00 37 PRO A CA 11
ATOM 13317 C C . PRO A 1 37 ? -5.891 7.874 -8.089 1.00 0.00 37 PRO A C 11
ATOM 13318 O O . PRO A 1 37 ? -6.694 8.511 -7.406 1.00 0.00 37 PRO A O 11
ATOM 13329 N N . HIS A 1 38 ? -5.481 6.645 -7.738 1.00 0.00 38 HIS A N 11
ATOM 13330 C CA . HIS A 1 38 ? -5.789 6.040 -6.422 1.00 0.00 38 HIS A CA 11
ATOM 13331 C C . HIS A 1 38 ? -4.463 5.775 -5.648 1.00 0.00 38 HIS A C 11
ATOM 13332 O O . HIS A 1 38 ? -3.741 4.815 -5.936 1.00 0.00 38 HIS A O 11
ATOM 13347 N N . SER A 1 39 ? -4.197 6.588 -4.619 1.00 0.00 39 SER A N 11
ATOM 13348 C CA . SER A 1 39 ? -3.118 6.309 -3.644 1.00 0.00 39 SER A CA 11
ATOM 13349 C C . SER A 1 39 ? -3.566 5.246 -2.592 1.00 0.00 39 SER A C 11
ATOM 13350 O O . SER A 1 39 ? -4.321 5.564 -1.665 1.00 0.00 39 SER A O 11
ATOM 13358 N N . GLY A 1 40 ? -3.082 4.011 -2.754 1.00 0.00 40 GLY A N 11
ATOM 13359 C CA . GLY A 1 40 ? -3.332 2.905 -1.804 1.00 0.00 40 GLY A CA 11
ATOM 13360 C C . GLY A 1 40 ? -3.612 1.598 -2.550 1.00 0.00 40 GLY A C 11
ATOM 13361 O O . GLY A 1 40 ? -4.767 1.329 -2.886 1.00 0.00 40 GLY A O 11
ATOM 13365 N N . ALA A 1 41 ? -2.556 0.824 -2.836 1.00 0.00 41 ALA A N 11
ATOM 13366 C CA . ALA A 1 41 ? -2.665 -0.415 -3.644 1.00 0.00 41 ALA A CA 11
ATOM 13367 C C . ALA A 1 41 ? -2.050 -1.637 -2.903 1.00 0.00 41 ALA A C 11
ATOM 13368 O O . ALA A 1 41 ? -0.863 -1.636 -2.555 1.00 0.00 41 ALA A O 11
ATOM 13375 N N . THR A 1 42 ? -2.865 -2.679 -2.691 1.00 0.00 42 THR A N 11
ATOM 13376 C CA . THR A 1 42 ? -2.421 -3.952 -2.064 1.00 0.00 42 THR A CA 11
ATOM 13377 C C . THR A 1 42 ? -1.799 -4.932 -3.093 1.00 0.00 42 THR A C 11
ATOM 13378 O O . THR A 1 42 ? -2.522 -5.607 -3.830 1.00 0.00 42 THR A O 11
ATOM 13389 N N . TRP A 1 43 ? -0.461 -5.050 -3.115 1.00 0.00 43 TRP A N 11
ATOM 13390 C CA . TRP A 1 43 ? 0.213 -6.088 -3.947 1.00 0.00 43 TRP A CA 11
ATOM 13391 C C . TRP A 1 43 ? 0.490 -7.352 -3.080 1.00 0.00 43 TRP A C 11
ATOM 13392 O O . TRP A 1 43 ? 1.498 -7.393 -2.371 1.00 0.00 43 TRP A O 11
ATOM 13413 N N . SER A 1 44 ? -0.376 -8.380 -3.151 1.00 0.00 44 SER A N 11
ATOM 13414 C CA . SER A 1 44 ? -0.192 -9.638 -2.371 1.00 0.00 44 SER A CA 11
ATOM 13415 C C . SER A 1 44 ? 0.613 -10.728 -3.132 1.00 0.00 44 SER A C 11
ATOM 13416 O O . SER A 1 44 ? 0.049 -11.622 -3.772 1.00 0.00 44 SER A O 11
ATOM 13424 N N . GLY A 1 45 ? 1.953 -10.662 -3.049 1.00 0.00 45 GLY A N 11
ATOM 13425 C CA . GLY A 1 45 ? 2.834 -11.629 -3.749 1.00 0.00 45 GLY A CA 11
ATOM 13426 C C . GLY A 1 45 ? 4.297 -11.179 -3.825 1.00 0.00 45 GLY A C 11
ATOM 13427 O O . GLY A 1 45 ? 5.126 -11.647 -3.045 1.00 0.00 45 GLY A O 11
ATOM 13431 N N . ARG A 1 46 ? 4.600 -10.279 -4.770 1.00 0.00 46 ARG A N 11
ATOM 13432 C CA . ARG A 1 46 ? 5.942 -9.630 -4.870 1.00 0.00 46 ARG A CA 11
ATOM 13433 C C . ARG A 1 46 ? 6.106 -8.506 -3.805 1.00 0.00 46 ARG A C 11
ATOM 13434 O O . ARG A 1 46 ? 5.166 -7.763 -3.499 1.00 0.00 46 ARG A O 11
ATOM 13455 N N . GLY A 1 47 ? 7.342 -8.343 -3.305 1.00 0.00 47 GLY A N 11
ATOM 13456 C CA . GLY A 1 47 ? 7.679 -7.248 -2.367 1.00 0.00 47 GLY A CA 11
ATOM 13457 C C . GLY A 1 47 ? 7.699 -5.835 -2.989 1.00 0.00 47 GLY A C 11
ATOM 13458 O O . GLY A 1 47 ? 8.740 -5.340 -3.424 1.00 0.00 47 GLY A O 11
ATOM 13462 N N . LYS A 1 48 ? 6.524 -5.206 -3.015 1.00 0.00 48 LYS A N 11
ATOM 13463 C CA . LYS A 1 48 ? 6.356 -3.784 -3.414 1.00 0.00 48 LYS A CA 11
ATOM 13464 C C . LYS A 1 48 ? 6.313 -2.894 -2.146 1.00 0.00 48 LYS A C 11
ATOM 13465 O O . LYS A 1 48 ? 5.291 -2.827 -1.464 1.00 0.00 48 LYS A O 11
ATOM 13484 N N . ILE A 1 49 ? 7.415 -2.190 -1.853 1.00 0.00 49 ILE A N 11
ATOM 13485 C CA . ILE A 1 49 ? 7.452 -1.151 -0.787 1.00 0.00 49 ILE A CA 11
ATOM 13486 C C . ILE A 1 49 ? 7.859 0.186 -1.504 1.00 0.00 49 ILE A C 11
ATOM 13487 O O . ILE A 1 49 ? 9.023 0.278 -1.916 1.00 0.00 49 ILE A O 11
ATOM 13503 N N . PRO A 1 50 ? 7.012 1.240 -1.660 1.00 0.00 50 PRO A N 11
ATOM 13504 C CA . PRO A 1 50 ? 7.434 2.512 -2.343 1.00 0.00 50 PRO A CA 11
ATOM 13505 C C . PRO A 1 50 ? 8.222 3.534 -1.474 1.00 0.00 50 PRO A C 11
ATOM 13506 O O . PRO A 1 50 ? 8.012 4.743 -1.568 1.00 0.00 50 PRO A O 11
ATOM 13517 N N . LYS A 1 51 ? 9.206 3.037 -0.714 1.00 0.00 51 LYS A N 11
ATOM 13518 C CA . LYS A 1 51 ? 10.177 3.872 0.030 1.00 0.00 51 LYS A CA 11
ATOM 13519 C C . LYS A 1 51 ? 11.236 4.562 -0.879 1.00 0.00 51 LYS A C 11
ATOM 13520 O O . LYS A 1 51 ? 11.266 5.790 -0.804 1.00 0.00 51 LYS A O 11
ATOM 13539 N N . PRO A 1 52 ? 12.058 3.930 -1.769 1.00 0.00 52 PRO A N 11
ATOM 13540 C CA . PRO A 1 52 ? 12.883 4.703 -2.761 1.00 0.00 52 PRO A CA 11
ATOM 13541 C C . PRO A 1 52 ? 12.126 5.558 -3.818 1.00 0.00 52 PRO A C 11
ATOM 13542 O O . PRO A 1 52 ? 12.690 6.543 -4.296 1.00 0.00 52 PRO A O 11
ATOM 13553 N N . PHE A 1 53 ? 10.851 5.238 -4.125 1.00 0.00 53 PHE A N 11
ATOM 13554 C CA . PHE A 1 53 ? 9.960 6.155 -4.879 1.00 0.00 53 PHE A CA 11
ATOM 13555 C C . PHE A 1 53 ? 9.506 7.369 -4.030 1.00 0.00 53 PHE A C 11
ATOM 13556 O O . PHE A 1 53 ? 9.904 8.480 -4.372 1.00 0.00 53 PHE A O 11
ATOM 13573 N N . GLU A 1 54 ? 8.723 7.195 -2.945 1.00 0.00 54 GLU A N 11
ATOM 13574 C CA . GLU A 1 54 ? 8.257 8.342 -2.107 1.00 0.00 54 GLU A CA 11
ATOM 13575 C C . GLU A 1 54 ? 9.374 9.193 -1.398 1.00 0.00 54 GLU A C 11
ATOM 13576 O O . GLU A 1 54 ? 9.160 10.391 -1.189 1.00 0.00 54 GLU A O 11
ATOM 13588 N N . ALA A 1 55 ? 10.551 8.617 -1.111 1.00 0.00 55 ALA A N 11
ATOM 13589 C CA . ALA A 1 55 ? 11.757 9.373 -0.707 1.00 0.00 55 ALA A CA 11
ATOM 13590 C C . ALA A 1 55 ? 12.395 10.249 -1.818 1.00 0.00 55 ALA A C 11
ATOM 13591 O O . ALA A 1 55 ? 12.593 11.439 -1.579 1.00 0.00 55 ALA A O 11
ATOM 13598 N N . TRP A 1 56 ? 12.679 9.713 -3.023 1.00 0.00 56 TRP A N 11
ATOM 13599 C CA . TRP A 1 56 ? 13.149 10.552 -4.165 1.00 0.00 56 TRP A CA 11
ATOM 13600 C C . TRP A 1 56 ? 12.069 11.503 -4.788 1.00 0.00 56 TRP A C 11
ATOM 13601 O O . TRP A 1 56 ? 12.393 12.644 -5.121 1.00 0.00 56 TRP A O 11
ATOM 13622 N N . ILE A 1 57 ? 10.788 11.096 -4.818 1.00 0.00 57 ILE A N 11
ATOM 13623 C CA . ILE A 1 57 ? 9.625 12.046 -4.934 1.00 0.00 57 ILE A CA 11
ATOM 13624 C C . ILE A 1 57 ? 9.419 13.021 -3.695 1.00 0.00 57 ILE A C 11
ATOM 13625 O O . ILE A 1 57 ? 8.459 13.796 -3.674 1.00 0.00 57 ILE A O 11
ATOM 13641 N N . GLY A 1 58 ? 10.291 13.025 -2.680 1.00 0.00 58 GLY A N 11
ATOM 13642 C CA . GLY A 1 58 ? 10.356 14.084 -1.648 1.00 0.00 58 GLY A CA 11
ATOM 13643 C C . GLY A 1 58 ? 11.674 14.877 -1.529 1.00 0.00 58 GLY A C 11
ATOM 13644 O O . GLY A 1 58 ? 11.585 16.053 -1.178 1.00 0.00 58 GLY A O 11
ATOM 13648 N N . THR A 1 59 ? 12.846 14.282 -1.823 1.00 0.00 59 THR A N 11
ATOM 13649 C CA . THR A 1 59 ? 14.192 14.939 -1.702 1.00 0.00 59 THR A CA 11
ATOM 13650 C C . THR A 1 59 ? 14.295 16.416 -2.222 1.00 0.00 59 THR A C 11
ATOM 13651 O O . THR A 1 59 ? 14.803 17.284 -1.514 1.00 0.00 59 THR A O 11
ATOM 13662 N N . ALA A 1 60 ? 13.794 16.656 -3.438 1.00 0.00 60 ALA A N 11
ATOM 13663 C CA . ALA A 1 60 ? 13.540 18.020 -3.960 1.00 0.00 60 ALA A CA 11
ATOM 13664 C C . ALA A 1 60 ? 12.065 18.281 -4.420 1.00 0.00 60 ALA A C 11
ATOM 13665 O O . ALA A 1 60 ? 11.610 19.422 -4.334 1.00 0.00 60 ALA A O 11
ATOM 13672 N N . ALA A 1 61 ? 11.321 17.262 -4.884 1.00 0.00 61 ALA A N 11
ATOM 13673 C CA . ALA A 1 61 ? 9.911 17.411 -5.304 1.00 0.00 61 ALA A CA 11
ATOM 13674 C C . ALA A 1 61 ? 8.857 17.848 -4.248 1.00 0.00 61 ALA A C 11
ATOM 13675 O O . ALA A 1 61 ? 7.870 18.468 -4.643 1.00 0.00 61 ALA A O 11
ATOM 13682 N N . TYR A 1 62 ? 9.069 17.575 -2.948 1.00 0.00 62 TYR A N 11
ATOM 13683 C CA . TYR A 1 62 ? 8.163 18.028 -1.849 1.00 0.00 62 TYR A CA 11
ATOM 13684 C C . TYR A 1 62 ? 7.746 19.530 -1.867 1.00 0.00 62 TYR A C 11
ATOM 13685 O O . TYR A 1 62 ? 6.554 19.806 -1.732 1.00 0.00 62 TYR A O 11
ATOM 13703 N N . THR A 1 63 ? 8.682 20.471 -2.090 1.00 0.00 63 THR A N 11
ATOM 13704 C CA . THR A 1 63 ? 8.332 21.913 -2.287 1.00 0.00 63 THR A CA 11
ATOM 13705 C C . THR A 1 63 ? 7.389 22.238 -3.493 1.00 0.00 63 THR A C 11
ATOM 13706 O O . THR A 1 63 ? 6.468 23.045 -3.339 1.00 0.00 63 THR A O 11
ATOM 13717 N N . ALA A 1 64 ? 7.567 21.566 -4.647 1.00 0.00 64 ALA A N 11
ATOM 13718 C CA . ALA A 1 64 ? 6.586 21.634 -5.759 1.00 0.00 64 ALA A CA 11
ATOM 13719 C C . ALA A 1 64 ? 5.251 20.862 -5.516 1.00 0.00 64 ALA A C 11
ATOM 13720 O O . ALA A 1 64 ? 4.185 21.400 -5.827 1.00 0.00 64 ALA A O 11
ATOM 13727 N N . TRP A 1 65 ? 5.319 19.646 -4.957 1.00 0.00 65 TRP A N 11
ATOM 13728 C CA . TRP A 1 65 ? 4.147 18.859 -4.506 1.00 0.00 65 TRP A CA 11
ATOM 13729 C C . TRP A 1 65 ? 3.192 19.544 -3.476 1.00 0.00 65 TRP A C 11
ATOM 13730 O O . TRP A 1 65 ? 1.973 19.498 -3.653 1.00 0.00 65 TRP A O 11
ATOM 13751 N N . LYS A 1 66 ? 3.757 20.183 -2.447 1.00 0.00 66 LYS A N 11
ATOM 13752 C CA . LYS A 1 66 ? 3.004 20.985 -1.449 1.00 0.00 66 LYS A CA 11
ATOM 13753 C C . LYS A 1 66 ? 2.193 22.205 -2.003 1.00 0.00 66 LYS A C 11
ATOM 13754 O O . LYS A 1 66 ? 1.117 22.488 -1.473 1.00 0.00 66 LYS A O 11
ATOM 13773 N N . ALA A 1 67 ? 2.652 22.871 -3.078 1.00 0.00 67 ALA A N 11
ATOM 13774 C CA . ALA A 1 67 ? 1.790 23.768 -3.884 1.00 0.00 67 ALA A CA 11
ATOM 13775 C C . ALA A 1 67 ? 0.618 23.100 -4.680 1.00 0.00 67 ALA A C 11
ATOM 13776 O O . ALA A 1 67 ? -0.437 23.725 -4.792 1.00 0.00 67 ALA A O 11
ATOM 13783 N N . LYS A 1 68 ? 0.773 21.871 -5.216 1.00 0.00 68 LYS A N 11
ATOM 13784 C CA . LYS A 1 68 ? -0.376 21.131 -5.822 1.00 0.00 68 LYS A CA 11
ATOM 13785 C C . LYS A 1 68 ? -1.410 20.518 -4.809 1.00 0.00 68 LYS A C 11
ATOM 13786 O O . LYS A 1 68 ? -2.608 20.572 -5.095 1.00 0.00 68 LYS A O 11
ATOM 13805 N N . HIS A 1 69 ? -0.973 19.891 -3.707 1.00 0.00 69 HIS A N 11
ATOM 13806 C CA . HIS A 1 69 ? -1.887 19.226 -2.731 1.00 0.00 69 HIS A CA 11
ATOM 13807 C C . HIS A 1 69 ? -1.467 19.525 -1.239 1.00 0.00 69 HIS A C 11
ATOM 13808 O O . HIS A 1 69 ? -0.272 19.718 -0.994 1.00 0.00 69 HIS A O 11
ATOM 13823 N N . PRO A 1 70 ? -2.381 19.565 -0.223 1.00 0.00 70 PRO A N 11
ATOM 13824 C CA . PRO A 1 70 ? -2.113 20.292 1.075 1.00 0.00 70 PRO A CA 11
ATOM 13825 C C . PRO A 1 70 ? -1.041 19.680 1.993 1.00 0.00 70 PRO A C 11
ATOM 13826 O O . PRO A 1 70 ? 0.108 20.127 1.957 1.00 0.00 70 PRO A O 11
ATOM 13837 N N . ASP A 1 71 ? -1.359 18.658 2.793 1.00 0.00 71 ASP A N 11
ATOM 13838 C CA . ASP A 1 71 ? -0.362 17.634 3.193 1.00 0.00 71 ASP A CA 11
ATOM 13839 C C . ASP A 1 71 ? -0.988 16.230 2.962 1.00 0.00 71 ASP A C 11
ATOM 13840 O O . ASP A 1 71 ? -1.400 15.532 3.894 1.00 0.00 71 ASP A O 11
ATOM 13849 N N . GLU A 1 72 ? -1.071 15.830 1.684 1.00 0.00 72 GLU A N 11
ATOM 13850 C CA . GLU A 1 72 ? -1.447 14.443 1.319 1.00 0.00 72 GLU A CA 11
ATOM 13851 C C . GLU A 1 72 ? -0.239 13.424 1.342 1.00 0.00 72 GLU A C 11
ATOM 13852 O O . GLU A 1 72 ? -0.410 12.286 1.778 1.00 0.00 72 GLU A O 11
ATOM 13864 N N . LYS A 1 73 ? 0.916 13.831 0.792 1.00 0.00 73 LYS A N 11
ATOM 13865 C CA . LYS A 1 73 ? 2.141 12.990 0.670 1.00 0.00 73 LYS A CA 11
ATOM 13866 C C . LYS A 1 73 ? 2.993 13.024 1.958 1.00 0.00 73 LYS A C 11
ATOM 13867 O O . LYS A 1 73 ? 3.158 14.076 2.584 1.00 0.00 73 LYS A O 11
ATOM 13886 N N . PHE A 1 74 ? 3.559 11.871 2.341 1.00 0.00 74 PHE A N 11
ATOM 13887 C CA . PHE A 1 74 ? 4.277 11.744 3.636 1.00 0.00 74 PHE A CA 11
ATOM 13888 C C . PHE A 1 74 ? 5.695 12.398 3.602 1.00 0.00 74 PHE A C 11
ATOM 13889 O O . PHE A 1 74 ? 6.413 12.170 2.624 1.00 0.00 74 PHE A O 11
ATOM 13906 N N . PRO A 1 75 ? 6.165 13.166 4.619 1.00 0.00 75 PRO A N 11
ATOM 13907 C CA . PRO A 1 75 ? 7.524 13.810 4.585 1.00 0.00 75 PRO A CA 11
ATOM 13908 C C . PRO A 1 75 ? 8.721 12.824 4.711 1.00 0.00 75 PRO A C 11
ATOM 13909 O O . PRO A 1 75 ? 9.312 12.630 5.776 1.00 0.00 75 PRO A O 11
ATOM 13920 N N . ALA A 1 76 ? 9.054 12.203 3.569 1.00 0.00 76 ALA A N 11
ATOM 13921 C CA . ALA A 1 76 ? 10.050 11.119 3.484 1.00 0.00 76 ALA A CA 11
ATOM 13922 C C . ALA A 1 76 ? 11.403 11.586 2.879 1.00 0.00 76 ALA A C 11
ATOM 13923 O O . ALA A 1 76 ? 11.461 12.196 1.804 1.00 0.00 76 ALA A O 11
ATOM 13930 N N . PHE A 1 77 ? 12.485 11.252 3.584 1.00 0.00 77 PHE A N 11
ATOM 13931 C CA . PHE A 1 77 ? 13.874 11.590 3.182 1.00 0.00 77 PHE A CA 11
ATOM 13932 C C . PHE A 1 77 ? 14.616 10.421 2.442 1.00 0.00 77 PHE A C 11
ATOM 13933 O O . PHE A 1 77 ? 14.247 9.259 2.654 1.00 0.00 77 PHE A O 11
ATOM 13950 N N . PRO A 1 78 ? 15.695 10.644 1.643 1.00 0.00 78 PRO A N 11
ATOM 13951 C CA . PRO A 1 78 ? 16.502 9.524 1.053 1.00 0.00 78 PRO A CA 11
ATOM 13952 C C . PRO A 1 78 ? 17.428 8.818 2.081 1.00 0.00 78 PRO A C 11
ATOM 13953 O O . PRO A 1 78 ? 18.453 9.365 2.502 1.00 0.00 78 PRO A O 11
ATOM 13964 N N . GLY A 1 79 ? 17.042 7.594 2.476 1.00 0.00 79 GLY A N 11
ATOM 13965 C CA . GLY A 1 79 ? 17.773 6.823 3.501 1.00 0.00 79 GLY A CA 11
ATOM 13966 C C . GLY A 1 79 ? 17.790 5.332 3.187 1.00 0.00 79 GLY A C 11
ATOM 13967 O O . GLY A 1 79 ? 17.368 4.482 3.965 1.00 0.00 79 GLY A O 11
ATOM 13971 N N . PHE A 1 1 ? -13.511 14.205 0.672 1.00 0.00 1 PHE A N 12
ATOM 13972 C CA . PHE A 1 1 ? -12.874 14.537 -0.625 1.00 0.00 1 PHE A CA 12
ATOM 13973 C C . PHE A 1 1 ? -11.857 13.453 -1.112 1.00 0.00 1 PHE A C 12
ATOM 13974 O O . PHE A 1 1 ? -11.488 12.513 -0.402 1.00 0.00 1 PHE A O 12
ATOM 13992 N N . ASN A 1 2 ? -11.394 13.624 -2.363 1.00 0.00 2 ASN A N 12
ATOM 13993 C CA . ASN A 1 2 ? -10.305 12.796 -2.960 1.00 0.00 2 ASN A CA 12
ATOM 13994 C C . ASN A 1 2 ? -8.931 12.810 -2.204 1.00 0.00 2 ASN A C 12
ATOM 13995 O O . ASN A 1 2 ? -8.279 11.766 -2.118 1.00 0.00 2 ASN A O 12
ATOM 14006 N N . VAL A 1 3 ? -8.520 13.980 -1.684 1.00 0.00 3 VAL A N 12
ATOM 14007 C CA . VAL A 1 3 ? -7.295 14.133 -0.849 1.00 0.00 3 VAL A CA 12
ATOM 14008 C C . VAL A 1 3 ? -7.326 13.283 0.460 1.00 0.00 3 VAL A C 12
ATOM 14009 O O . VAL A 1 3 ? -8.146 13.532 1.348 1.00 0.00 3 VAL A O 12
ATOM 14022 N N . LYS A 1 4 ? -6.482 12.240 0.537 1.00 0.00 4 LYS A N 12
ATOM 14023 C CA . LYS A 1 4 ? -6.504 11.277 1.671 1.00 0.00 4 LYS A CA 12
ATOM 14024 C C . LYS A 1 4 ? -5.055 10.812 2.032 1.00 0.00 4 LYS A C 12
ATOM 14025 O O . LYS A 1 4 ? -4.255 10.445 1.166 1.00 0.00 4 LYS A O 12
ATOM 14044 N N . GLN A 1 5 ? -4.756 10.815 3.336 1.00 0.00 5 GLN A N 12
ATOM 14045 C CA . GLN A 1 5 ? -3.395 10.544 3.868 1.00 0.00 5 GLN A CA 12
ATOM 14046 C C . GLN A 1 5 ? -2.966 9.037 3.815 1.00 0.00 5 GLN A C 12
ATOM 14047 O O . GLN A 1 5 ? -3.702 8.149 3.369 1.00 0.00 5 GLN A O 12
ATOM 14061 N N . LYS A 1 6 ? -1.703 8.777 4.185 1.00 0.00 6 LYS A N 12
ATOM 14062 C CA . LYS A 1 6 ? -1.018 7.486 3.917 1.00 0.00 6 LYS A CA 12
ATOM 14063 C C . LYS A 1 6 ? -1.620 6.276 4.685 1.00 0.00 6 LYS A C 12
ATOM 14064 O O . LYS A 1 6 ? -1.778 6.299 5.906 1.00 0.00 6 LYS A O 12
ATOM 14083 N N . SER A 1 7 ? -2.006 5.250 3.912 1.00 0.00 7 SER A N 12
ATOM 14084 C CA . SER A 1 7 ? -2.800 4.106 4.422 1.00 0.00 7 SER A CA 12
ATOM 14085 C C . SER A 1 7 ? -1.938 2.822 4.339 1.00 0.00 7 SER A C 12
ATOM 14086 O O . SER A 1 7 ? -1.764 2.258 3.256 1.00 0.00 7 SER A O 12
ATOM 14094 N N . GLU A 1 8 ? -1.372 2.421 5.482 1.00 0.00 8 GLU A N 12
ATOM 14095 C CA . GLU A 1 8 ? -0.316 1.373 5.540 1.00 0.00 8 GLU A CA 12
ATOM 14096 C C . GLU A 1 8 ? -0.885 0.113 6.250 1.00 0.00 8 GLU A C 12
ATOM 14097 O O . GLU A 1 8 ? -0.969 0.060 7.481 1.00 0.00 8 GLU A O 12
ATOM 14109 N N . ILE A 1 9 ? -1.308 -0.894 5.466 1.00 0.00 9 ILE A N 12
ATOM 14110 C CA . ILE A 1 9 ? -1.971 -2.115 6.015 1.00 0.00 9 ILE A CA 12
ATOM 14111 C C . ILE A 1 9 ? -0.953 -3.305 5.996 1.00 0.00 9 ILE A C 12
ATOM 14112 O O . ILE A 1 9 ? -0.156 -3.492 5.069 1.00 0.00 9 ILE A O 12
ATOM 14128 N N . THR A 1 10 ? -1.060 -4.129 7.044 1.00 0.00 10 THR A N 12
ATOM 14129 C CA . THR A 1 10 ? -0.243 -5.355 7.234 1.00 0.00 10 THR A CA 12
ATOM 14130 C C . THR A 1 10 ? -0.537 -6.488 6.204 1.00 0.00 10 THR A C 12
ATOM 14131 O O . THR A 1 10 ? -1.605 -6.544 5.584 1.00 0.00 10 THR A O 12
ATOM 14142 N N . ALA A 1 11 ? 0.437 -7.398 6.035 1.00 0.00 11 ALA A N 12
ATOM 14143 C CA . ALA A 1 11 ? 0.331 -8.514 5.080 1.00 0.00 11 ALA A CA 12
ATOM 14144 C C . ALA A 1 11 ? -0.822 -9.527 5.328 1.00 0.00 11 ALA A C 12
ATOM 14145 O O . ALA A 1 11 ? -1.015 -10.030 6.437 1.00 0.00 11 ALA A O 12
ATOM 14152 N N . LEU A 1 12 ? -1.561 -9.811 4.250 1.00 0.00 12 LEU A N 12
ATOM 14153 C CA . LEU A 1 12 ? -2.646 -10.818 4.251 1.00 0.00 12 LEU A CA 12
ATOM 14154 C C . LEU A 1 12 ? -2.194 -12.093 3.473 1.00 0.00 12 LEU A C 12
ATOM 14155 O O . LEU A 1 12 ? -1.431 -12.020 2.503 1.00 0.00 12 LEU A O 12
ATOM 14171 N N . VAL A 1 13 ? -2.714 -13.248 3.898 1.00 0.00 13 VAL A N 12
ATOM 14172 C CA . VAL A 1 13 ? -2.504 -14.547 3.209 1.00 0.00 13 VAL A CA 12
ATOM 14173 C C . VAL A 1 13 ? -2.906 -14.555 1.699 1.00 0.00 13 VAL A C 12
ATOM 14174 O O . VAL A 1 13 ? -3.912 -13.953 1.310 1.00 0.00 13 VAL A O 12
ATOM 14187 N N . LYS A 1 14 ? -2.123 -15.255 0.864 1.00 0.00 14 LYS A N 12
ATOM 14188 C CA . LYS A 1 14 ? -2.286 -15.184 -0.614 1.00 0.00 14 LYS A CA 12
ATOM 14189 C C . LYS A 1 14 ? -3.637 -15.778 -1.125 1.00 0.00 14 LYS A C 12
ATOM 14190 O O . LYS A 1 14 ? -4.124 -16.808 -0.648 1.00 0.00 14 LYS A O 12
ATOM 14209 N N . GLU A 1 15 ? -4.207 -15.095 -2.119 1.00 0.00 15 GLU A N 12
ATOM 14210 C CA . GLU A 1 15 ? -5.536 -15.408 -2.693 1.00 0.00 15 GLU A CA 12
ATOM 14211 C C . GLU A 1 15 ? -5.458 -16.664 -3.631 1.00 0.00 15 GLU A C 12
ATOM 14212 O O . GLU A 1 15 ? -4.912 -16.598 -4.738 1.00 0.00 15 GLU A O 12
ATOM 14224 N N . VAL A 1 16 ? -5.937 -17.802 -3.124 1.00 0.00 16 VAL A N 12
ATOM 14225 C CA . VAL A 1 16 ? -5.786 -19.143 -3.774 1.00 0.00 16 VAL A CA 12
ATOM 14226 C C . VAL A 1 16 ? -7.219 -19.788 -3.841 1.00 0.00 16 VAL A C 12
ATOM 14227 O O . VAL A 1 16 ? -7.967 -19.759 -2.858 1.00 0.00 16 VAL A O 12
ATOM 14240 N N . THR A 1 17 ? -7.581 -20.386 -4.992 1.00 0.00 17 THR A N 12
ATOM 14241 C CA . THR A 1 17 ? -8.889 -21.105 -5.138 1.00 0.00 17 THR A CA 12
ATOM 14242 C C . THR A 1 17 ? -8.966 -22.458 -4.352 1.00 0.00 17 THR A C 12
ATOM 14243 O O . THR A 1 17 ? -9.885 -22.542 -3.531 1.00 0.00 17 THR A O 12
ATOM 14254 N N . PRO A 1 18 ? -8.105 -23.508 -4.503 1.00 0.00 18 PRO A N 12
ATOM 14255 C CA . PRO A 1 18 ? -8.146 -24.705 -3.593 1.00 0.00 18 PRO A CA 12
ATOM 14256 C C . PRO A 1 18 ? -7.681 -24.432 -2.124 1.00 0.00 18 PRO A C 12
ATOM 14257 O O . PRO A 1 18 ? -7.041 -23.400 -1.883 1.00 0.00 18 PRO A O 12
ATOM 14268 N N . PRO A 1 19 ? -7.957 -25.296 -1.104 1.00 0.00 19 PRO A N 12
ATOM 14269 C CA . PRO A 1 19 ? -7.670 -24.957 0.335 1.00 0.00 19 PRO A CA 12
ATOM 14270 C C . PRO A 1 19 ? -6.173 -25.046 0.743 1.00 0.00 19 PRO A C 12
ATOM 14271 O O . PRO A 1 19 ? -5.715 -26.009 1.364 1.00 0.00 19 PRO A O 12
ATOM 14282 N N . ARG A 1 20 ? -5.423 -23.993 0.388 1.00 0.00 20 ARG A N 12
ATOM 14283 C CA . ARG A 1 20 ? -3.963 -23.906 0.648 1.00 0.00 20 ARG A CA 12
ATOM 14284 C C . ARG A 1 20 ? -3.568 -22.404 0.804 1.00 0.00 20 ARG A C 12
ATOM 14285 O O . ARG A 1 20 ? -3.826 -21.590 -0.089 1.00 0.00 20 ARG A O 12
ATOM 14306 N N . LYS A 1 21 ? -2.938 -22.045 1.932 1.00 0.00 21 LYS A N 12
ATOM 14307 C CA . LYS A 1 21 ? -2.619 -20.628 2.253 1.00 0.00 21 LYS A CA 12
ATOM 14308 C C . LYS A 1 21 ? -1.076 -20.389 2.257 1.00 0.00 21 LYS A C 12
ATOM 14309 O O . LYS A 1 21 ? -0.358 -20.916 3.112 1.00 0.00 21 LYS A O 12
ATOM 14328 N N . ALA A 1 22 ? -0.587 -19.583 1.303 1.00 0.00 22 ALA A N 12
ATOM 14329 C CA . ALA A 1 22 ? 0.847 -19.226 1.216 1.00 0.00 22 ALA A CA 12
ATOM 14330 C C . ALA A 1 22 ? 1.212 -17.918 2.000 1.00 0.00 22 ALA A C 12
ATOM 14331 O O . ALA A 1 22 ? 0.460 -16.941 1.888 1.00 0.00 22 ALA A O 12
ATOM 14338 N N . PRO A 1 23 ? 2.357 -17.822 2.742 1.00 0.00 23 PRO A N 12
ATOM 14339 C CA . PRO A 1 23 ? 2.762 -16.556 3.441 1.00 0.00 23 PRO A CA 12
ATOM 14340 C C . PRO A 1 23 ? 3.407 -15.502 2.497 1.00 0.00 23 PRO A C 12
ATOM 14341 O O . PRO A 1 23 ? 4.629 -15.335 2.422 1.00 0.00 23 PRO A O 12
ATOM 14352 N N . SER A 1 24 ? 2.540 -14.781 1.782 1.00 0.00 24 SER A N 12
ATOM 14353 C CA . SER A 1 24 ? 2.946 -13.748 0.809 1.00 0.00 24 SER A CA 12
ATOM 14354 C C . SER A 1 24 ? 3.379 -12.411 1.460 1.00 0.00 24 SER A C 12
ATOM 14355 O O . SER A 1 24 ? 2.822 -11.959 2.468 1.00 0.00 24 SER A O 12
ATOM 14363 N N . LYS A 1 25 ? 4.374 -11.754 0.846 1.00 0.00 25 LYS A N 12
ATOM 14364 C CA . LYS A 1 25 ? 4.846 -10.421 1.306 1.00 0.00 25 LYS A CA 12
ATOM 14365 C C . LYS A 1 25 ? 3.913 -9.306 0.741 1.00 0.00 25 LYS A C 12
ATOM 14366 O O . LYS A 1 25 ? 4.148 -8.731 -0.325 1.00 0.00 25 LYS A O 12
ATOM 14385 N N . ALA A 1 26 ? 2.836 -9.046 1.491 1.00 0.00 26 ALA A N 12
ATOM 14386 C CA . ALA A 1 26 ? 1.744 -8.151 1.072 1.00 0.00 26 ALA A CA 12
ATOM 14387 C C . ALA A 1 26 ? 1.868 -6.783 1.782 1.00 0.00 26 ALA A C 12
ATOM 14388 O O . ALA A 1 26 ? 1.961 -6.703 3.011 1.00 0.00 26 ALA A O 12
ATOM 14395 N N . LYS A 1 27 ? 1.904 -5.704 0.997 1.00 0.00 27 LYS A N 12
ATOM 14396 C CA . LYS A 1 27 ? 1.931 -4.324 1.548 1.00 0.00 27 LYS A CA 12
ATOM 14397 C C . LYS A 1 27 ? 0.901 -3.440 0.786 1.00 0.00 27 LYS A C 12
ATOM 14398 O O . LYS A 1 27 ? 1.007 -3.261 -0.436 1.00 0.00 27 LYS A O 12
ATOM 14417 N N . ARG A 1 28 ? -0.065 -2.873 1.528 1.00 0.00 28 ARG A N 12
ATOM 14418 C CA . ARG A 1 28 ? -1.041 -1.906 0.965 1.00 0.00 28 ARG A CA 12
ATOM 14419 C C . ARG A 1 28 ? -0.562 -0.491 1.390 1.00 0.00 28 ARG A C 12
ATOM 14420 O O . ARG A 1 28 ? -0.572 -0.192 2.587 1.00 0.00 28 ARG A O 12
ATOM 14441 N N . GLU A 1 29 ? -0.079 0.307 0.436 1.00 0.00 29 GLU A N 12
ATOM 14442 C CA . GLU A 1 29 ? 0.611 1.589 0.739 1.00 0.00 29 GLU A CA 12
ATOM 14443 C C . GLU A 1 29 ? 0.214 2.654 -0.329 1.00 0.00 29 GLU A C 12
ATOM 14444 O O . GLU A 1 29 ? 0.173 2.374 -1.535 1.00 0.00 29 GLU A O 12
ATOM 14456 N N . ALA A 1 30 ? -0.075 3.878 0.128 1.00 0.00 30 ALA A N 12
ATOM 14457 C CA . ALA A 1 30 ? -0.439 5.004 -0.762 1.00 0.00 30 ALA A CA 12
ATOM 14458 C C . ALA A 1 30 ? 0.771 5.932 -1.090 1.00 0.00 30 ALA A C 12
ATOM 14459 O O . ALA A 1 30 ? 1.272 6.571 -0.164 1.00 0.00 30 ALA A O 12
ATOM 14466 N N . PRO A 1 31 ? 1.261 6.086 -2.350 1.00 0.00 31 PRO A N 12
ATOM 14467 C CA . PRO A 1 31 ? 2.392 7.026 -2.658 1.00 0.00 31 PRO A CA 12
ATOM 14468 C C . PRO A 1 31 ? 1.915 8.470 -2.954 1.00 0.00 31 PRO A C 12
ATOM 14469 O O . PRO A 1 31 ? 1.797 9.273 -2.020 1.00 0.00 31 PRO A O 12
ATOM 14480 N N . ILE A 1 32 ? 1.636 8.803 -4.224 1.00 0.00 32 ILE A N 12
ATOM 14481 C CA . ILE A 1 32 ? 1.301 10.182 -4.657 1.00 0.00 32 ILE A CA 12
ATOM 14482 C C . ILE A 1 32 ? 0.031 10.190 -5.561 1.00 0.00 32 ILE A C 12
ATOM 14483 O O . ILE A 1 32 ? -0.063 9.466 -6.558 1.00 0.00 32 ILE A O 12
ATOM 14499 N N . LYS A 1 33 ? -0.901 11.086 -5.222 1.00 0.00 33 LYS A N 12
ATOM 14500 C CA . LYS A 1 33 ? -2.124 11.334 -6.037 1.00 0.00 33 LYS A CA 12
ATOM 14501 C C . LYS A 1 33 ? -1.943 12.144 -7.362 1.00 0.00 33 LYS A C 12
ATOM 14502 O O . LYS A 1 33 ? -2.775 12.031 -8.263 1.00 0.00 33 LYS A O 12
ATOM 14521 N N . TYR A 1 34 ? -0.856 12.923 -7.475 1.00 0.00 34 TYR A N 12
ATOM 14522 C CA . TYR A 1 34 ? -0.433 13.571 -8.748 1.00 0.00 34 TYR A CA 12
ATOM 14523 C C . TYR A 1 34 ? -0.010 12.595 -9.899 1.00 0.00 34 TYR A C 12
ATOM 14524 O O . TYR A 1 34 ? -0.374 12.841 -11.049 1.00 0.00 34 TYR A O 12
ATOM 14542 N N . TRP A 1 35 ? 0.720 11.512 -9.588 1.00 0.00 35 TRP A N 12
ATOM 14543 C CA . TRP A 1 35 ? 1.033 10.428 -10.564 1.00 0.00 35 TRP A CA 12
ATOM 14544 C C . TRP A 1 35 ? -0.107 9.361 -10.721 1.00 0.00 35 TRP A C 12
ATOM 14545 O O . TRP A 1 35 ? -0.429 9.000 -11.854 1.00 0.00 35 TRP A O 12
ATOM 14566 N N . LEU A 1 36 ? -0.667 8.837 -9.612 1.00 0.00 36 LEU A N 12
ATOM 14567 C CA . LEU A 1 36 ? -1.652 7.729 -9.649 1.00 0.00 36 LEU A CA 12
ATOM 14568 C C . LEU A 1 36 ? -3.039 8.210 -9.098 1.00 0.00 36 LEU A C 12
ATOM 14569 O O . LEU A 1 36 ? -3.082 8.651 -7.944 1.00 0.00 36 LEU A O 12
ATOM 14585 N N . PRO A 1 37 ? -4.193 8.108 -9.816 1.00 0.00 37 PRO A N 12
ATOM 14586 C CA . PRO A 1 37 ? -5.515 8.596 -9.282 1.00 0.00 37 PRO A CA 12
ATOM 14587 C C . PRO A 1 37 ? -6.112 7.873 -8.042 1.00 0.00 37 PRO A C 12
ATOM 14588 O O . PRO A 1 37 ? -6.877 8.490 -7.298 1.00 0.00 37 PRO A O 12
ATOM 14599 N N . HIS A 1 38 ? -5.739 6.609 -7.787 1.00 0.00 38 HIS A N 12
ATOM 14600 C CA . HIS A 1 38 ? -5.951 5.951 -6.479 1.00 0.00 38 HIS A CA 12
ATOM 14601 C C . HIS A 1 38 ? -4.581 5.774 -5.748 1.00 0.00 38 HIS A C 12
ATOM 14602 O O . HIS A 1 38 ? -3.782 4.899 -6.095 1.00 0.00 38 HIS A O 12
ATOM 14617 N N . SER A 1 39 ? -4.367 6.556 -4.683 1.00 0.00 39 SER A N 12
ATOM 14618 C CA . SER A 1 39 ? -3.271 6.308 -3.715 1.00 0.00 39 SER A CA 12
ATOM 14619 C C . SER A 1 39 ? -3.667 5.198 -2.693 1.00 0.00 39 SER A C 12
ATOM 14620 O O . SER A 1 39 ? -4.437 5.458 -1.762 1.00 0.00 39 SER A O 12
ATOM 14628 N N . GLY A 1 40 ? -3.131 3.989 -2.889 1.00 0.00 40 GLY A N 12
ATOM 14629 C CA . GLY A 1 40 ? -3.364 2.849 -1.977 1.00 0.00 40 GLY A CA 12
ATOM 14630 C C . GLY A 1 40 ? -3.294 1.516 -2.727 1.00 0.00 40 GLY A C 12
ATOM 14631 O O . GLY A 1 40 ? -4.332 1.000 -3.145 1.00 0.00 40 GLY A O 12
ATOM 14635 N N . ALA A 1 41 ? -2.078 0.992 -2.928 1.00 0.00 41 ALA A N 12
ATOM 14636 C CA . ALA A 1 41 ? -1.841 -0.146 -3.847 1.00 0.00 41 ALA A CA 12
ATOM 14637 C C . ALA A 1 41 ? -1.472 -1.448 -3.090 1.00 0.00 41 ALA A C 12
ATOM 14638 O O . ALA A 1 41 ? -0.387 -1.563 -2.511 1.00 0.00 41 ALA A O 12
ATOM 14645 N N . THR A 1 42 ? -2.377 -2.437 -3.127 1.00 0.00 42 THR A N 12
ATOM 14646 C CA . THR A 1 42 ? -2.122 -3.798 -2.585 1.00 0.00 42 THR A CA 12
ATOM 14647 C C . THR A 1 42 ? -1.374 -4.711 -3.596 1.00 0.00 42 THR A C 12
ATOM 14648 O O . THR A 1 42 ? -1.844 -4.923 -4.717 1.00 0.00 42 THR A O 12
ATOM 14659 N N . TRP A 1 43 ? -0.226 -5.266 -3.185 1.00 0.00 43 TRP A N 12
ATOM 14660 C CA . TRP A 1 43 ? 0.503 -6.288 -3.990 1.00 0.00 43 TRP A CA 12
ATOM 14661 C C . TRP A 1 43 ? 0.827 -7.497 -3.068 1.00 0.00 43 TRP A C 12
ATOM 14662 O O . TRP A 1 43 ? 1.800 -7.451 -2.310 1.00 0.00 43 TRP A O 12
ATOM 14683 N N . SER A 1 44 ? 0.037 -8.579 -3.163 1.00 0.00 44 SER A N 12
ATOM 14684 C CA . SER A 1 44 ? 0.243 -9.790 -2.331 1.00 0.00 44 SER A CA 12
ATOM 14685 C C . SER A 1 44 ? 1.175 -10.840 -3.027 1.00 0.00 44 SER A C 12
ATOM 14686 O O . SER A 1 44 ? 0.708 -11.778 -3.682 1.00 0.00 44 SER A O 12
ATOM 14694 N N . GLY A 1 45 ? 2.497 -10.688 -2.856 1.00 0.00 45 GLY A N 12
ATOM 14695 C CA . GLY A 1 45 ? 3.473 -11.630 -3.463 1.00 0.00 45 GLY A CA 12
ATOM 14696 C C . GLY A 1 45 ? 4.909 -11.112 -3.403 1.00 0.00 45 GLY A C 12
ATOM 14697 O O . GLY A 1 45 ? 5.643 -11.431 -2.465 1.00 0.00 45 GLY A O 12
ATOM 14701 N N . ARG A 1 46 ? 5.286 -10.286 -4.392 1.00 0.00 46 ARG A N 12
ATOM 14702 C CA . ARG A 1 46 ? 6.528 -9.464 -4.310 1.00 0.00 46 ARG A CA 12
ATOM 14703 C C . ARG A 1 46 ? 6.339 -8.297 -3.308 1.00 0.00 46 ARG A C 12
ATOM 14704 O O . ARG A 1 46 ? 5.333 -7.579 -3.337 1.00 0.00 46 ARG A O 12
ATOM 14725 N N . GLY A 1 47 ? 7.347 -8.104 -2.444 1.00 0.00 47 GLY A N 12
ATOM 14726 C CA . GLY A 1 47 ? 7.292 -7.071 -1.387 1.00 0.00 47 GLY A CA 12
ATOM 14727 C C . GLY A 1 47 ? 7.468 -5.643 -1.912 1.00 0.00 47 GLY A C 12
ATOM 14728 O O . GLY A 1 47 ? 8.593 -5.151 -2.017 1.00 0.00 47 GLY A O 12
ATOM 14732 N N . LYS A 1 48 ? 6.349 -5.007 -2.264 1.00 0.00 48 LYS A N 12
ATOM 14733 C CA . LYS A 1 48 ? 6.346 -3.643 -2.837 1.00 0.00 48 LYS A CA 12
ATOM 14734 C C . LYS A 1 48 ? 6.225 -2.596 -1.706 1.00 0.00 48 LYS A C 12
ATOM 14735 O O . LYS A 1 48 ? 5.122 -2.308 -1.231 1.00 0.00 48 LYS A O 12
ATOM 14754 N N . ILE A 1 49 ? 7.364 -2.018 -1.308 1.00 0.00 49 ILE A N 12
ATOM 14755 C CA . ILE A 1 49 ? 7.400 -0.856 -0.387 1.00 0.00 49 ILE A CA 12
ATOM 14756 C C . ILE A 1 49 ? 7.854 0.371 -1.261 1.00 0.00 49 ILE A C 12
ATOM 14757 O O . ILE A 1 49 ? 9.027 0.387 -1.660 1.00 0.00 49 ILE A O 12
ATOM 14773 N N . PRO A 1 50 ? 7.038 1.421 -1.552 1.00 0.00 50 PRO A N 12
ATOM 14774 C CA . PRO A 1 50 ? 7.526 2.628 -2.299 1.00 0.00 50 PRO A CA 12
ATOM 14775 C C . PRO A 1 50 ? 8.323 3.669 -1.461 1.00 0.00 50 PRO A C 12
ATOM 14776 O O . PRO A 1 50 ? 8.134 4.877 -1.603 1.00 0.00 50 PRO A O 12
ATOM 14787 N N . LYS A 1 51 ? 9.291 3.189 -0.666 1.00 0.00 51 LYS A N 12
ATOM 14788 C CA . LYS A 1 51 ? 10.271 4.042 0.041 1.00 0.00 51 LYS A CA 12
ATOM 14789 C C . LYS A 1 51 ? 11.291 4.746 -0.905 1.00 0.00 51 LYS A C 12
ATOM 14790 O O . LYS A 1 51 ? 11.295 5.974 -0.826 1.00 0.00 51 LYS A O 12
ATOM 14809 N N . PRO A 1 52 ? 12.099 4.130 -1.818 1.00 0.00 52 PRO A N 12
ATOM 14810 C CA . PRO A 1 52 ? 12.888 4.914 -2.832 1.00 0.00 52 PRO A CA 12
ATOM 14811 C C . PRO A 1 52 ? 12.093 5.800 -3.833 1.00 0.00 52 PRO A C 12
ATOM 14812 O O . PRO A 1 52 ? 12.608 6.844 -4.240 1.00 0.00 52 PRO A O 12
ATOM 14823 N N . PHE A 1 53 ? 10.843 5.430 -4.175 1.00 0.00 53 PHE A N 12
ATOM 14824 C CA . PHE A 1 53 ? 9.929 6.314 -4.940 1.00 0.00 53 PHE A CA 12
ATOM 14825 C C . PHE A 1 53 ? 9.443 7.538 -4.120 1.00 0.00 53 PHE A C 12
ATOM 14826 O O . PHE A 1 53 ? 9.798 8.652 -4.498 1.00 0.00 53 PHE A O 12
ATOM 14843 N N . GLU A 1 54 ? 8.685 7.359 -3.020 1.00 0.00 54 GLU A N 12
ATOM 14844 C CA . GLU A 1 54 ? 8.237 8.502 -2.165 1.00 0.00 54 GLU A CA 12
ATOM 14845 C C . GLU A 1 54 ? 9.367 9.390 -1.527 1.00 0.00 54 GLU A C 12
ATOM 14846 O O . GLU A 1 54 ? 9.133 10.583 -1.303 1.00 0.00 54 GLU A O 12
ATOM 14858 N N . ALA A 1 55 ? 10.554 8.813 -1.278 1.00 0.00 55 ALA A N 12
ATOM 14859 C CA . ALA A 1 55 ? 11.778 9.562 -0.946 1.00 0.00 55 ALA A CA 12
ATOM 14860 C C . ALA A 1 55 ? 12.362 10.409 -2.105 1.00 0.00 55 ALA A C 12
ATOM 14861 O O . ALA A 1 55 ? 12.549 11.604 -1.890 1.00 0.00 55 ALA A O 12
ATOM 14868 N N . TRP A 1 56 ? 12.619 9.862 -3.314 1.00 0.00 56 TRP A N 12
ATOM 14869 C CA . TRP A 1 56 ? 13.025 10.705 -4.481 1.00 0.00 56 TRP A CA 12
ATOM 14870 C C . TRP A 1 56 ? 11.928 11.699 -4.988 1.00 0.00 56 TRP A C 12
ATOM 14871 O O . TRP A 1 56 ? 12.244 12.856 -5.270 1.00 0.00 56 TRP A O 12
ATOM 14892 N N . ILE A 1 57 ? 10.650 11.291 -4.987 1.00 0.00 57 ILE A N 12
ATOM 14893 C CA . ILE A 1 57 ? 9.488 12.235 -5.048 1.00 0.00 57 ILE A CA 12
ATOM 14894 C C . ILE A 1 57 ? 9.372 13.273 -3.845 1.00 0.00 57 ILE A C 12
ATOM 14895 O O . ILE A 1 57 ? 8.550 14.190 -3.926 1.00 0.00 57 ILE A O 12
ATOM 14911 N N . GLY A 1 58 ? 10.193 13.184 -2.787 1.00 0.00 58 GLY A N 12
ATOM 14912 C CA . GLY A 1 58 ? 10.396 14.288 -1.824 1.00 0.00 58 GLY A CA 12
ATOM 14913 C C . GLY A 1 58 ? 11.782 14.967 -1.751 1.00 0.00 58 GLY A C 12
ATOM 14914 O O . GLY A 1 58 ? 11.830 16.095 -1.268 1.00 0.00 58 GLY A O 12
ATOM 14918 N N . THR A 1 59 ? 12.878 14.345 -2.214 1.00 0.00 59 THR A N 12
ATOM 14919 C CA . THR A 1 59 ? 14.258 14.935 -2.157 1.00 0.00 59 THR A CA 12
ATOM 14920 C C . THR A 1 59 ? 14.383 16.398 -2.718 1.00 0.00 59 THR A C 12
ATOM 14921 O O . THR A 1 59 ? 14.936 17.268 -2.045 1.00 0.00 59 THR A O 12
ATOM 14932 N N . ALA A 1 60 ? 13.845 16.620 -3.924 1.00 0.00 60 ALA A N 12
ATOM 14933 C CA . ALA A 1 60 ? 13.638 17.977 -4.490 1.00 0.00 60 ALA A CA 12
ATOM 14934 C C . ALA A 1 60 ? 12.150 18.327 -4.831 1.00 0.00 60 ALA A C 12
ATOM 14935 O O . ALA A 1 60 ? 11.752 19.483 -4.675 1.00 0.00 60 ALA A O 12
ATOM 14942 N N . ALA A 1 61 ? 11.340 17.351 -5.277 1.00 0.00 61 ALA A N 12
ATOM 14943 C CA . ALA A 1 61 ? 9.917 17.563 -5.615 1.00 0.00 61 ALA A CA 12
ATOM 14944 C C . ALA A 1 61 ? 8.930 17.960 -4.489 1.00 0.00 61 ALA A C 12
ATOM 14945 O O . ALA A 1 61 ? 7.912 18.572 -4.809 1.00 0.00 61 ALA A O 12
ATOM 14952 N N . TYR A 1 62 ? 9.234 17.670 -3.215 1.00 0.00 62 TYR A N 12
ATOM 14953 C CA . TYR A 1 62 ? 8.440 18.133 -2.041 1.00 0.00 62 TYR A CA 12
ATOM 14954 C C . TYR A 1 62 ? 7.957 19.610 -2.059 1.00 0.00 62 TYR A C 12
ATOM 14955 O O . TYR A 1 62 ? 6.756 19.842 -1.934 1.00 0.00 62 TYR A O 12
ATOM 14973 N N . THR A 1 63 ? 8.865 20.574 -2.268 1.00 0.00 63 THR A N 12
ATOM 14974 C CA . THR A 1 63 ? 8.480 22.010 -2.403 1.00 0.00 63 THR A CA 12
ATOM 14975 C C . THR A 1 63 ? 7.500 22.362 -3.568 1.00 0.00 63 THR A C 12
ATOM 14976 O O . THR A 1 63 ? 6.608 23.191 -3.379 1.00 0.00 63 THR A O 12
ATOM 14987 N N . ALA A 1 64 ? 7.614 21.680 -4.724 1.00 0.00 64 ALA A N 12
ATOM 14988 C CA . ALA A 1 64 ? 6.563 21.720 -5.766 1.00 0.00 64 ALA A CA 12
ATOM 14989 C C . ALA A 1 64 ? 5.253 20.940 -5.423 1.00 0.00 64 ALA A C 12
ATOM 14990 O O . ALA A 1 64 ? 4.165 21.455 -5.698 1.00 0.00 64 ALA A O 12
ATOM 14997 N N . TRP A 1 65 ? 5.369 19.742 -4.834 1.00 0.00 65 TRP A N 12
ATOM 14998 C CA . TRP A 1 65 ? 4.236 18.908 -4.374 1.00 0.00 65 TRP A CA 12
ATOM 14999 C C . TRP A 1 65 ? 3.311 19.534 -3.290 1.00 0.00 65 TRP A C 12
ATOM 15000 O O . TRP A 1 65 ? 2.089 19.503 -3.454 1.00 0.00 65 TRP A O 12
ATOM 15021 N N . LYS A 1 66 ? 3.896 20.109 -2.228 1.00 0.00 66 LYS A N 12
ATOM 15022 C CA . LYS A 1 66 ? 3.150 20.863 -1.187 1.00 0.00 66 LYS A CA 12
ATOM 15023 C C . LYS A 1 66 ? 2.386 22.159 -1.685 1.00 0.00 66 LYS A C 12
ATOM 15024 O O . LYS A 1 66 ? 1.407 22.554 -1.050 1.00 0.00 66 LYS A O 12
ATOM 15043 N N . ALA A 1 67 ? 2.800 22.772 -2.810 1.00 0.00 67 ALA A N 12
ATOM 15044 C CA . ALA A 1 67 ? 1.972 23.756 -3.546 1.00 0.00 67 ALA A CA 12
ATOM 15045 C C . ALA A 1 67 ? 0.782 23.179 -4.382 1.00 0.00 67 ALA A C 12
ATOM 15046 O O . ALA A 1 67 ? -0.278 23.806 -4.390 1.00 0.00 67 ALA A O 12
ATOM 15053 N N . LYS A 1 68 ? 0.924 22.026 -5.073 1.00 0.00 68 LYS A N 12
ATOM 15054 C CA . LYS A 1 68 ? -0.229 21.376 -5.779 1.00 0.00 68 LYS A CA 12
ATOM 15055 C C . LYS A 1 68 ? -1.281 20.664 -4.855 1.00 0.00 68 LYS A C 12
ATOM 15056 O O . LYS A 1 68 ? -2.477 20.724 -5.141 1.00 0.00 68 LYS A O 12
ATOM 15075 N N . HIS A 1 69 ? -0.831 19.953 -3.819 1.00 0.00 69 HIS A N 12
ATOM 15076 C CA . HIS A 1 69 ? -1.711 19.341 -2.788 1.00 0.00 69 HIS A CA 12
ATOM 15077 C C . HIS A 1 69 ? -1.182 19.685 -1.344 1.00 0.00 69 HIS A C 12
ATOM 15078 O O . HIS A 1 69 ? 0.004 19.993 -1.218 1.00 0.00 69 HIS A O 12
ATOM 15093 N N . PRO A 1 70 ? -1.980 19.610 -0.240 1.00 0.00 70 PRO A N 12
ATOM 15094 C CA . PRO A 1 70 ? -1.510 20.042 1.133 1.00 0.00 70 PRO A CA 12
ATOM 15095 C C . PRO A 1 70 ? -0.493 19.066 1.775 1.00 0.00 70 PRO A C 12
ATOM 15096 O O . PRO A 1 70 ? 0.603 18.916 1.230 1.00 0.00 70 PRO A O 12
ATOM 15107 N N . ASP A 1 71 ? -0.812 18.378 2.889 1.00 0.00 71 ASP A N 12
ATOM 15108 C CA . ASP A 1 71 ? 0.019 17.236 3.366 1.00 0.00 71 ASP A CA 12
ATOM 15109 C C . ASP A 1 71 ? -0.694 15.880 3.094 1.00 0.00 71 ASP A C 12
ATOM 15110 O O . ASP A 1 71 ? -1.077 15.138 4.003 1.00 0.00 71 ASP A O 12
ATOM 15119 N N . GLU A 1 72 ? -0.842 15.569 1.791 1.00 0.00 72 GLU A N 12
ATOM 15120 C CA . GLU A 1 72 ? -1.288 14.231 1.339 1.00 0.00 72 GLU A CA 12
ATOM 15121 C C . GLU A 1 72 ? -0.102 13.214 1.231 1.00 0.00 72 GLU A C 12
ATOM 15122 O O . GLU A 1 72 ? -0.219 12.103 1.747 1.00 0.00 72 GLU A O 12
ATOM 15134 N N . LYS A 1 73 ? 1.008 13.570 0.545 1.00 0.00 73 LYS A N 12
ATOM 15135 C CA . LYS A 1 73 ? 2.247 12.755 0.537 1.00 0.00 73 LYS A CA 12
ATOM 15136 C C . LYS A 1 73 ? 3.038 12.884 1.870 1.00 0.00 73 LYS A C 12
ATOM 15137 O O . LYS A 1 73 ? 3.249 13.996 2.370 1.00 0.00 73 LYS A O 12
ATOM 15156 N N . PHE A 1 74 ? 3.525 11.742 2.373 1.00 0.00 74 PHE A N 12
ATOM 15157 C CA . PHE A 1 74 ? 4.347 11.692 3.606 1.00 0.00 74 PHE A CA 12
ATOM 15158 C C . PHE A 1 74 ? 5.743 12.385 3.433 1.00 0.00 74 PHE A C 12
ATOM 15159 O O . PHE A 1 74 ? 6.361 12.204 2.371 1.00 0.00 74 PHE A O 12
ATOM 15176 N N . PRO A 1 75 ? 6.286 13.148 4.418 1.00 0.00 75 PRO A N 12
ATOM 15177 C CA . PRO A 1 75 ? 7.626 13.814 4.288 1.00 0.00 75 PRO A CA 12
ATOM 15178 C C . PRO A 1 75 ? 8.847 12.857 4.373 1.00 0.00 75 PRO A C 12
ATOM 15179 O O . PRO A 1 75 ? 9.571 12.786 5.370 1.00 0.00 75 PRO A O 12
ATOM 15190 N N . ALA A 1 76 ? 9.057 12.133 3.265 1.00 0.00 76 ALA A N 12
ATOM 15191 C CA . ALA A 1 76 ? 10.102 11.097 3.167 1.00 0.00 76 ALA A CA 12
ATOM 15192 C C . ALA A 1 76 ? 11.436 11.620 2.556 1.00 0.00 76 ALA A C 12
ATOM 15193 O O . ALA A 1 76 ? 11.460 12.284 1.514 1.00 0.00 76 ALA A O 12
ATOM 15200 N N . PHE A 1 77 ? 12.531 11.257 3.221 1.00 0.00 77 PHE A N 12
ATOM 15201 C CA . PHE A 1 77 ? 13.920 11.579 2.805 1.00 0.00 77 PHE A CA 12
ATOM 15202 C C . PHE A 1 77 ? 14.657 10.357 2.140 1.00 0.00 77 PHE A C 12
ATOM 15203 O O . PHE A 1 77 ? 14.285 9.213 2.431 1.00 0.00 77 PHE A O 12
ATOM 15220 N N . PRO A 1 78 ? 15.726 10.516 1.311 1.00 0.00 78 PRO A N 12
ATOM 15221 C CA . PRO A 1 78 ? 16.453 9.344 0.699 1.00 0.00 78 PRO A CA 12
ATOM 15222 C C . PRO A 1 78 ? 17.549 8.702 1.599 1.00 0.00 78 PRO A C 12
ATOM 15223 O O . PRO A 1 78 ? 18.746 8.774 1.306 1.00 0.00 78 PRO A O 12
ATOM 15234 N N . GLY A 1 79 ? 17.116 8.052 2.694 1.00 0.00 79 GLY A N 12
ATOM 15235 C CA . GLY A 1 79 ? 18.019 7.395 3.665 1.00 0.00 79 GLY A CA 12
ATOM 15236 C C . GLY A 1 79 ? 19.033 8.286 4.392 1.00 0.00 79 GLY A C 12
ATOM 15237 O O . GLY A 1 79 ? 19.537 7.957 5.462 1.00 0.00 79 GLY A O 12
ATOM 15241 N N . PHE A 1 1 ? -14.227 13.406 -1.550 1.00 0.00 1 PHE A N 13
ATOM 15242 C CA . PHE A 1 1 ? -13.187 14.211 -2.232 1.00 0.00 1 PHE A CA 13
ATOM 15243 C C . PHE A 1 1 ? -11.980 13.330 -2.682 1.00 0.00 1 PHE A C 13
ATOM 15244 O O . PHE A 1 1 ? -11.642 12.314 -2.067 1.00 0.00 1 PHE A O 13
ATOM 15262 N N . ASN A 1 2 ? -11.285 13.775 -3.745 1.00 0.00 2 ASN A N 13
ATOM 15263 C CA . ASN A 1 2 ? -10.030 13.118 -4.206 1.00 0.00 2 ASN A CA 13
ATOM 15264 C C . ASN A 1 2 ? -8.820 13.193 -3.212 1.00 0.00 2 ASN A C 13
ATOM 15265 O O . ASN A 1 2 ? -8.065 12.223 -3.121 1.00 0.00 2 ASN A O 13
ATOM 15276 N N . VAL A 1 3 ? -8.631 14.326 -2.522 1.00 0.00 3 VAL A N 13
ATOM 15277 C CA . VAL A 1 3 ? -7.560 14.487 -1.502 1.00 0.00 3 VAL A CA 13
ATOM 15278 C C . VAL A 1 3 ? -7.798 13.622 -0.225 1.00 0.00 3 VAL A C 13
ATOM 15279 O O . VAL A 1 3 ? -8.745 13.854 0.532 1.00 0.00 3 VAL A O 13
ATOM 15292 N N . LYS A 1 4 ? -6.938 12.612 -0.010 1.00 0.00 4 LYS A N 13
ATOM 15293 C CA . LYS A 1 4 ? -7.020 11.725 1.177 1.00 0.00 4 LYS A CA 13
ATOM 15294 C C . LYS A 1 4 ? -5.592 11.307 1.647 1.00 0.00 4 LYS A C 13
ATOM 15295 O O . LYS A 1 4 ? -4.805 10.747 0.874 1.00 0.00 4 LYS A O 13
ATOM 15314 N N . GLN A 1 5 ? -5.301 11.515 2.937 1.00 0.00 5 GLN A N 13
ATOM 15315 C CA . GLN A 1 5 ? -4.020 11.094 3.563 1.00 0.00 5 GLN A CA 13
ATOM 15316 C C . GLN A 1 5 ? -3.749 9.549 3.539 1.00 0.00 5 GLN A C 13
ATOM 15317 O O . GLN A 1 5 ? -4.623 8.717 3.263 1.00 0.00 5 GLN A O 13
ATOM 15331 N N . LYS A 1 6 ? -2.476 9.202 3.754 1.00 0.00 6 LYS A N 13
ATOM 15332 C CA . LYS A 1 6 ? -1.920 7.877 3.400 1.00 0.00 6 LYS A CA 13
ATOM 15333 C C . LYS A 1 6 ? -2.331 6.723 4.364 1.00 0.00 6 LYS A C 13
ATOM 15334 O O . LYS A 1 6 ? -2.900 6.929 5.442 1.00 0.00 6 LYS A O 13
ATOM 15353 N N . SER A 1 7 ? -2.132 5.481 3.909 1.00 0.00 7 SER A N 13
ATOM 15354 C CA . SER A 1 7 ? -2.578 4.268 4.640 1.00 0.00 7 SER A CA 13
ATOM 15355 C C . SER A 1 7 ? -1.548 3.133 4.398 1.00 0.00 7 SER A C 13
ATOM 15356 O O . SER A 1 7 ? -1.249 2.817 3.242 1.00 0.00 7 SER A O 13
ATOM 15364 N N . GLU A 1 8 ? -1.014 2.559 5.481 1.00 0.00 8 GLU A N 13
ATOM 15365 C CA . GLU A 1 8 ? 0.083 1.559 5.414 1.00 0.00 8 GLU A CA 13
ATOM 15366 C C . GLU A 1 8 ? -0.352 0.290 6.217 1.00 0.00 8 GLU A C 13
ATOM 15367 O O . GLU A 1 8 ? -0.255 0.258 7.448 1.00 0.00 8 GLU A O 13
ATOM 15379 N N . ILE A 1 9 ? -0.871 -0.740 5.523 1.00 0.00 9 ILE A N 13
ATOM 15380 C CA . ILE A 1 9 ? -1.424 -1.958 6.184 1.00 0.00 9 ILE A CA 13
ATOM 15381 C C . ILE A 1 9 ? -0.370 -3.121 6.081 1.00 0.00 9 ILE A C 13
ATOM 15382 O O . ILE A 1 9 ? 0.274 -3.344 5.048 1.00 0.00 9 ILE A O 13
ATOM 15398 N N . THR A 1 10 ? -0.268 -3.879 7.179 1.00 0.00 10 THR A N 13
ATOM 15399 C CA . THR A 1 10 ? 0.629 -5.057 7.308 1.00 0.00 10 THR A CA 13
ATOM 15400 C C . THR A 1 10 ? 0.200 -6.287 6.445 1.00 0.00 10 THR A C 13
ATOM 15401 O O . THR A 1 10 ? -0.961 -6.427 6.043 1.00 0.00 10 THR A O 13
ATOM 15412 N N . ALA A 1 11 ? 1.161 -7.183 6.163 1.00 0.00 11 ALA A N 13
ATOM 15413 C CA . ALA A 1 11 ? 0.927 -8.370 5.320 1.00 0.00 11 ALA A CA 13
ATOM 15414 C C . ALA A 1 11 ? -0.046 -9.448 5.876 1.00 0.00 11 ALA A C 13
ATOM 15415 O O . ALA A 1 11 ? -0.130 -9.689 7.084 1.00 0.00 11 ALA A O 13
ATOM 15422 N N . LEU A 1 12 ? -0.767 -10.092 4.949 1.00 0.00 12 LEU A N 13
ATOM 15423 C CA . LEU A 1 12 ? -1.780 -11.125 5.270 1.00 0.00 12 LEU A CA 13
ATOM 15424 C C . LEU A 1 12 ? -1.427 -12.467 4.559 1.00 0.00 12 LEU A C 13
ATOM 15425 O O . LEU A 1 12 ? -0.985 -12.489 3.403 1.00 0.00 12 LEU A O 13
ATOM 15441 N N . VAL A 1 13 ? -1.666 -13.586 5.249 1.00 0.00 13 VAL A N 13
ATOM 15442 C CA . VAL A 1 13 ? -1.490 -14.955 4.687 1.00 0.00 13 VAL A CA 13
ATOM 15443 C C . VAL A 1 13 ? -2.471 -15.265 3.501 1.00 0.00 13 VAL A C 13
ATOM 15444 O O . VAL A 1 13 ? -3.666 -14.967 3.577 1.00 0.00 13 VAL A O 13
ATOM 15457 N N . LYS A 1 14 ? -1.944 -15.844 2.408 1.00 0.00 14 LYS A N 13
ATOM 15458 C CA . LYS A 1 14 ? -2.632 -15.806 1.085 1.00 0.00 14 LYS A CA 13
ATOM 15459 C C . LYS A 1 14 ? -3.970 -16.605 1.008 1.00 0.00 14 LYS A C 13
ATOM 15460 O O . LYS A 1 14 ? -4.151 -17.651 1.645 1.00 0.00 14 LYS A O 13
ATOM 15479 N N . GLU A 1 15 ? -4.884 -16.094 0.188 1.00 0.00 15 GLU A N 13
ATOM 15480 C CA . GLU A 1 15 ? -6.207 -16.689 -0.083 1.00 0.00 15 GLU A CA 13
ATOM 15481 C C . GLU A 1 15 ? -6.074 -17.912 -1.050 1.00 0.00 15 GLU A C 13
ATOM 15482 O O . GLU A 1 15 ? -5.510 -17.810 -2.144 1.00 0.00 15 GLU A O 13
ATOM 15494 N N . VAL A 1 16 ? -6.526 -19.082 -0.585 1.00 0.00 16 VAL A N 13
ATOM 15495 C CA . VAL A 1 16 ? -6.336 -20.379 -1.305 1.00 0.00 16 VAL A CA 13
ATOM 15496 C C . VAL A 1 16 ? -7.593 -21.295 -1.002 1.00 0.00 16 VAL A C 13
ATOM 15497 O O . VAL A 1 16 ? -8.181 -21.212 0.080 1.00 0.00 16 VAL A O 13
ATOM 15510 N N . THR A 1 17 ? -7.986 -22.165 -1.951 1.00 0.00 17 THR A N 13
ATOM 15511 C CA . THR A 1 17 ? -9.166 -23.075 -1.771 1.00 0.00 17 THR A CA 13
ATOM 15512 C C . THR A 1 17 ? -8.984 -24.168 -0.663 1.00 0.00 17 THR A C 13
ATOM 15513 O O . THR A 1 17 ? -9.802 -24.126 0.263 1.00 0.00 17 THR A O 13
ATOM 15524 N N . PRO A 1 18 ? -8.004 -25.115 -0.643 1.00 0.00 18 PRO A N 13
ATOM 15525 C CA . PRO A 1 18 ? -7.771 -25.996 0.549 1.00 0.00 18 PRO A CA 13
ATOM 15526 C C . PRO A 1 18 ? -7.059 -25.279 1.747 1.00 0.00 18 PRO A C 13
ATOM 15527 O O . PRO A 1 18 ? -6.416 -24.242 1.526 1.00 0.00 18 PRO A O 13
ATOM 15538 N N . PRO A 1 19 ? -7.098 -25.780 3.013 1.00 0.00 19 PRO A N 13
ATOM 15539 C CA . PRO A 1 19 ? -6.464 -25.069 4.176 1.00 0.00 19 PRO A CA 13
ATOM 15540 C C . PRO A 1 19 ? -4.919 -25.192 4.220 1.00 0.00 19 PRO A C 13
ATOM 15541 O O . PRO A 1 19 ? -4.350 -26.026 4.929 1.00 0.00 19 PRO A O 13
ATOM 15552 N N . ARG A 1 20 ? -4.244 -24.337 3.434 1.00 0.00 20 ARG A N 13
ATOM 15553 C CA . ARG A 1 20 ? -2.767 -24.383 3.285 1.00 0.00 20 ARG A CA 13
ATOM 15554 C C . ARG A 1 20 ? -2.243 -22.949 2.986 1.00 0.00 20 ARG A C 13
ATOM 15555 O O . ARG A 1 20 ? -2.596 -22.351 1.963 1.00 0.00 20 ARG A O 13
ATOM 15576 N N . LYS A 1 21 ? -1.436 -22.385 3.895 1.00 0.00 21 LYS A N 13
ATOM 15577 C CA . LYS A 1 21 ? -1.154 -20.926 3.905 1.00 0.00 21 LYS A CA 13
ATOM 15578 C C . LYS A 1 21 ? 0.310 -20.611 3.490 1.00 0.00 21 LYS A C 13
ATOM 15579 O O . LYS A 1 21 ? 1.257 -20.904 4.226 1.00 0.00 21 LYS A O 13
ATOM 15598 N N . ALA A 1 22 ? 0.474 -19.980 2.319 1.00 0.00 22 ALA A N 13
ATOM 15599 C CA . ALA A 1 22 ? 1.793 -19.511 1.842 1.00 0.00 22 ALA A CA 13
ATOM 15600 C C . ALA A 1 22 ? 2.205 -18.104 2.399 1.00 0.00 22 ALA A C 13
ATOM 15601 O O . ALA A 1 22 ? 1.321 -17.238 2.520 1.00 0.00 22 ALA A O 13
ATOM 15608 N N . PRO A 1 23 ? 3.502 -17.798 2.683 1.00 0.00 23 PRO A N 13
ATOM 15609 C CA . PRO A 1 23 ? 3.931 -16.441 3.156 1.00 0.00 23 PRO A CA 13
ATOM 15610 C C . PRO A 1 23 ? 4.005 -15.377 2.025 1.00 0.00 23 PRO A C 13
ATOM 15611 O O . PRO A 1 23 ? 5.074 -15.034 1.511 1.00 0.00 23 PRO A O 13
ATOM 15622 N N . SER A 1 24 ? 2.834 -14.831 1.669 1.00 0.00 24 SER A N 13
ATOM 15623 C CA . SER A 1 24 ? 2.719 -13.753 0.661 1.00 0.00 24 SER A CA 13
ATOM 15624 C C . SER A 1 24 ? 3.145 -12.381 1.231 1.00 0.00 24 SER A C 13
ATOM 15625 O O . SER A 1 24 ? 2.610 -11.917 2.246 1.00 0.00 24 SER A O 13
ATOM 15633 N N . LYS A 1 25 ? 4.100 -11.716 0.563 1.00 0.00 25 LYS A N 13
ATOM 15634 C CA . LYS A 1 25 ? 4.561 -10.378 0.994 1.00 0.00 25 LYS A CA 13
ATOM 15635 C C . LYS A 1 25 ? 3.533 -9.283 0.546 1.00 0.00 25 LYS A C 13
ATOM 15636 O O . LYS A 1 25 ? 3.636 -8.731 -0.555 1.00 0.00 25 LYS A O 13
ATOM 15655 N N . ALA A 1 26 ? 2.586 -8.949 1.427 1.00 0.00 26 ALA A N 13
ATOM 15656 C CA . ALA A 1 26 ? 1.503 -7.986 1.129 1.00 0.00 26 ALA A CA 13
ATOM 15657 C C . ALA A 1 26 ? 1.770 -6.608 1.783 1.00 0.00 26 ALA A C 13
ATOM 15658 O O . ALA A 1 26 ? 1.880 -6.486 3.003 1.00 0.00 26 ALA A O 13
ATOM 15665 N N . LYS A 1 27 ? 1.929 -5.569 0.953 1.00 0.00 27 LYS A N 13
ATOM 15666 C CA . LYS A 1 27 ? 2.022 -4.167 1.446 1.00 0.00 27 LYS A CA 13
ATOM 15667 C C . LYS A 1 27 ? 0.884 -3.346 0.766 1.00 0.00 27 LYS A C 13
ATOM 15668 O O . LYS A 1 27 ? 0.813 -3.266 -0.468 1.00 0.00 27 LYS A O 13
ATOM 15687 N N . ARG A 1 28 ? 0.019 -2.742 1.590 1.00 0.00 28 ARG A N 13
ATOM 15688 C CA . ARG A 1 28 ? -1.070 -1.860 1.100 1.00 0.00 28 ARG A CA 13
ATOM 15689 C C . ARG A 1 28 ? -0.646 -0.408 1.470 1.00 0.00 28 ARG A C 13
ATOM 15690 O O . ARG A 1 28 ? -0.782 -0.007 2.628 1.00 0.00 28 ARG A O 13
ATOM 15711 N N . GLU A 1 29 ? -0.062 0.306 0.506 1.00 0.00 29 GLU A N 13
ATOM 15712 C CA . GLU A 1 29 ? 0.612 1.601 0.760 1.00 0.00 29 GLU A CA 13
ATOM 15713 C C . GLU A 1 29 ? 0.068 2.660 -0.238 1.00 0.00 29 GLU A C 13
ATOM 15714 O O . GLU A 1 29 ? -0.037 2.403 -1.448 1.00 0.00 29 GLU A O 13
ATOM 15726 N N . ALA A 1 30 ? -0.237 3.856 0.277 1.00 0.00 30 ALA A N 13
ATOM 15727 C CA . ALA A 1 30 ? -0.540 5.021 -0.571 1.00 0.00 30 ALA A CA 13
ATOM 15728 C C . ALA A 1 30 ? 0.720 5.848 -0.970 1.00 0.00 30 ALA A C 13
ATOM 15729 O O . ALA A 1 30 ? 1.381 6.379 -0.073 1.00 0.00 30 ALA A O 13
ATOM 15736 N N . PRO A 1 31 ? 1.028 6.054 -2.278 1.00 0.00 31 PRO A N 13
ATOM 15737 C CA . PRO A 1 31 ? 2.036 7.084 -2.706 1.00 0.00 31 PRO A CA 13
ATOM 15738 C C . PRO A 1 31 ? 1.359 8.444 -3.075 1.00 0.00 31 PRO A C 13
ATOM 15739 O O . PRO A 1 31 ? 0.821 9.122 -2.193 1.00 0.00 31 PRO A O 13
ATOM 15750 N N . ILE A 1 32 ? 1.388 8.856 -4.349 1.00 0.00 32 ILE A N 13
ATOM 15751 C CA . ILE A 1 32 ? 1.078 10.247 -4.784 1.00 0.00 32 ILE A CA 13
ATOM 15752 C C . ILE A 1 32 ? -0.161 10.299 -5.736 1.00 0.00 32 ILE A C 13
ATOM 15753 O O . ILE A 1 32 ? -0.189 9.658 -6.791 1.00 0.00 32 ILE A O 13
ATOM 15769 N N . LYS A 1 33 ? -1.143 11.144 -5.387 1.00 0.00 33 LYS A N 13
ATOM 15770 C CA . LYS A 1 33 ? -2.318 11.451 -6.268 1.00 0.00 33 LYS A CA 13
ATOM 15771 C C . LYS A 1 33 ? -2.027 12.236 -7.596 1.00 0.00 33 LYS A C 13
ATOM 15772 O O . LYS A 1 33 ? -2.801 12.128 -8.547 1.00 0.00 33 LYS A O 13
ATOM 15791 N N . TYR A 1 34 ? -0.920 12.992 -7.631 1.00 0.00 34 TYR A N 13
ATOM 15792 C CA . TYR A 1 34 ? -0.375 13.615 -8.871 1.00 0.00 34 TYR A CA 13
ATOM 15793 C C . TYR A 1 34 ? -0.015 12.623 -10.030 1.00 0.00 34 TYR A C 13
ATOM 15794 O O . TYR A 1 34 ? -0.364 12.892 -11.180 1.00 0.00 34 TYR A O 13
ATOM 15812 N N . TRP A 1 35 ? 0.665 11.509 -9.723 1.00 0.00 35 TRP A N 13
ATOM 15813 C CA . TRP A 1 35 ? 0.966 10.437 -10.714 1.00 0.00 35 TRP A CA 13
ATOM 15814 C C . TRP A 1 35 ? -0.201 9.416 -10.895 1.00 0.00 35 TRP A C 13
ATOM 15815 O O . TRP A 1 35 ? -0.564 9.145 -12.040 1.00 0.00 35 TRP A O 13
ATOM 15836 N N . LEU A 1 36 ? -0.753 8.832 -9.814 1.00 0.00 36 LEU A N 13
ATOM 15837 C CA . LEU A 1 36 ? -1.806 7.796 -9.893 1.00 0.00 36 LEU A CA 13
ATOM 15838 C C . LEU A 1 36 ? -3.109 8.275 -9.184 1.00 0.00 36 LEU A C 13
ATOM 15839 O O . LEU A 1 36 ? -3.026 8.602 -7.993 1.00 0.00 36 LEU A O 13
ATOM 15855 N N . PRO A 1 37 ? -4.328 8.296 -9.794 1.00 0.00 37 PRO A N 13
ATOM 15856 C CA . PRO A 1 37 ? -5.553 8.842 -9.112 1.00 0.00 37 PRO A CA 13
ATOM 15857 C C . PRO A 1 37 ? -6.153 8.068 -7.904 1.00 0.00 37 PRO A C 13
ATOM 15858 O O . PRO A 1 37 ? -7.063 8.591 -7.258 1.00 0.00 37 PRO A O 13
ATOM 15869 N N . HIS A 1 38 ? -5.642 6.880 -7.555 1.00 0.00 38 HIS A N 13
ATOM 15870 C CA . HIS A 1 38 ? -5.955 6.182 -6.288 1.00 0.00 38 HIS A CA 13
ATOM 15871 C C . HIS A 1 38 ? -4.624 5.827 -5.562 1.00 0.00 38 HIS A C 13
ATOM 15872 O O . HIS A 1 38 ? -4.035 4.769 -5.809 1.00 0.00 38 HIS A O 13
ATOM 15887 N N . SER A 1 39 ? -4.206 6.665 -4.602 1.00 0.00 39 SER A N 13
ATOM 15888 C CA . SER A 1 39 ? -3.107 6.314 -3.674 1.00 0.00 39 SER A CA 13
ATOM 15889 C C . SER A 1 39 ? -3.562 5.265 -2.611 1.00 0.00 39 SER A C 13
ATOM 15890 O O . SER A 1 39 ? -4.250 5.601 -1.642 1.00 0.00 39 SER A O 13
ATOM 15898 N N . GLY A 1 40 ? -3.153 4.018 -2.835 1.00 0.00 40 GLY A N 13
ATOM 15899 C CA . GLY A 1 40 ? -3.457 2.882 -1.945 1.00 0.00 40 GLY A CA 13
ATOM 15900 C C . GLY A 1 40 ? -3.521 1.574 -2.739 1.00 0.00 40 GLY A C 13
ATOM 15901 O O . GLY A 1 40 ? -4.615 1.143 -3.111 1.00 0.00 40 GLY A O 13
ATOM 15905 N N . ALA A 1 41 ? -2.351 0.981 -3.019 1.00 0.00 41 ALA A N 13
ATOM 15906 C CA . ALA A 1 41 ? -2.252 -0.211 -3.892 1.00 0.00 41 ALA A CA 13
ATOM 15907 C C . ALA A 1 41 ? -1.745 -1.457 -3.109 1.00 0.00 41 ALA A C 13
ATOM 15908 O O . ALA A 1 41 ? -0.602 -1.489 -2.633 1.00 0.00 41 ALA A O 13
ATOM 15915 N N . THR A 1 42 ? -2.608 -2.476 -3.009 1.00 0.00 42 THR A N 13
ATOM 15916 C CA . THR A 1 42 ? -2.287 -3.768 -2.350 1.00 0.00 42 THR A CA 13
ATOM 15917 C C . THR A 1 42 ? -1.601 -4.774 -3.313 1.00 0.00 42 THR A C 13
ATOM 15918 O O . THR A 1 42 ? -2.264 -5.420 -4.128 1.00 0.00 42 THR A O 13
ATOM 15929 N N . TRP A 1 43 ? -0.270 -4.922 -3.199 1.00 0.00 43 TRP A N 13
ATOM 15930 C CA . TRP A 1 43 ? 0.472 -5.983 -3.939 1.00 0.00 43 TRP A CA 13
ATOM 15931 C C . TRP A 1 43 ? 0.758 -7.178 -2.981 1.00 0.00 43 TRP A C 13
ATOM 15932 O O . TRP A 1 43 ? 1.662 -7.087 -2.146 1.00 0.00 43 TRP A O 13
ATOM 15953 N N . SER A 1 44 ? 0.023 -8.289 -3.143 1.00 0.00 44 SER A N 13
ATOM 15954 C CA . SER A 1 44 ? 0.244 -9.532 -2.359 1.00 0.00 44 SER A CA 13
ATOM 15955 C C . SER A 1 44 ? 1.117 -10.577 -3.106 1.00 0.00 44 SER A C 13
ATOM 15956 O O . SER A 1 44 ? 0.625 -11.381 -3.902 1.00 0.00 44 SER A O 13
ATOM 15964 N N . GLY A 1 45 ? 2.431 -10.584 -2.823 1.00 0.00 45 GLY A N 13
ATOM 15965 C CA . GLY A 1 45 ? 3.360 -11.570 -3.428 1.00 0.00 45 GLY A CA 13
ATOM 15966 C C . GLY A 1 45 ? 4.826 -11.121 -3.412 1.00 0.00 45 GLY A C 13
ATOM 15967 O O . GLY A 1 45 ? 5.610 -11.577 -2.580 1.00 0.00 45 GLY A O 13
ATOM 15971 N N . ARG A 1 46 ? 5.167 -10.232 -4.350 1.00 0.00 46 ARG A N 13
ATOM 15972 C CA . ARG A 1 46 ? 6.530 -9.637 -4.471 1.00 0.00 46 ARG A CA 13
ATOM 15973 C C . ARG A 1 46 ? 6.838 -8.594 -3.355 1.00 0.00 46 ARG A C 13
ATOM 15974 O O . ARG A 1 46 ? 5.939 -7.979 -2.765 1.00 0.00 46 ARG A O 13
ATOM 15995 N N . GLY A 1 47 ? 8.137 -8.369 -3.087 1.00 0.00 47 GLY A N 13
ATOM 15996 C CA . GLY A 1 47 ? 8.589 -7.318 -2.142 1.00 0.00 47 GLY A CA 13
ATOM 15997 C C . GLY A 1 47 ? 8.402 -5.867 -2.621 1.00 0.00 47 GLY A C 13
ATOM 15998 O O . GLY A 1 47 ? 9.359 -5.212 -3.034 1.00 0.00 47 GLY A O 13
ATOM 16002 N N . LYS A 1 48 ? 7.154 -5.389 -2.547 1.00 0.00 48 LYS A N 13
ATOM 16003 C CA . LYS A 1 48 ? 6.775 -4.034 -3.026 1.00 0.00 48 LYS A CA 13
ATOM 16004 C C . LYS A 1 48 ? 6.755 -3.043 -1.841 1.00 0.00 48 LYS A C 13
ATOM 16005 O O . LYS A 1 48 ? 5.786 -3.008 -1.079 1.00 0.00 48 LYS A O 13
ATOM 16024 N N . ILE A 1 49 ? 7.814 -2.239 -1.705 1.00 0.00 49 ILE A N 13
ATOM 16025 C CA . ILE A 1 49 ? 7.852 -1.118 -0.739 1.00 0.00 49 ILE A CA 13
ATOM 16026 C C . ILE A 1 49 ? 8.226 0.153 -1.601 1.00 0.00 49 ILE A C 13
ATOM 16027 O O . ILE A 1 49 ? 9.412 0.293 -1.929 1.00 0.00 49 ILE A O 13
ATOM 16043 N N . PRO A 1 50 ? 7.333 1.123 -1.937 1.00 0.00 50 PRO A N 13
ATOM 16044 C CA . PRO A 1 50 ? 7.764 2.430 -2.546 1.00 0.00 50 PRO A CA 13
ATOM 16045 C C . PRO A 1 50 ? 8.418 3.447 -1.563 1.00 0.00 50 PRO A C 13
ATOM 16046 O O . PRO A 1 50 ? 8.099 4.633 -1.561 1.00 0.00 50 PRO A O 13
ATOM 16057 N N . LYS A 1 51 ? 9.400 2.980 -0.781 1.00 0.00 51 LYS A N 13
ATOM 16058 C CA . LYS A 1 51 ? 10.341 3.843 -0.025 1.00 0.00 51 LYS A CA 13
ATOM 16059 C C . LYS A 1 51 ? 11.399 4.534 -0.946 1.00 0.00 51 LYS A C 13
ATOM 16060 O O . LYS A 1 51 ? 11.414 5.761 -0.881 1.00 0.00 51 LYS A O 13
ATOM 16079 N N . PRO A 1 52 ? 12.223 3.906 -1.842 1.00 0.00 52 PRO A N 13
ATOM 16080 C CA . PRO A 1 52 ? 13.019 4.678 -2.863 1.00 0.00 52 PRO A CA 13
ATOM 16081 C C . PRO A 1 52 ? 12.233 5.537 -3.893 1.00 0.00 52 PRO A C 13
ATOM 16082 O O . PRO A 1 52 ? 12.756 6.567 -4.320 1.00 0.00 52 PRO A O 13
ATOM 16093 N N . PHE A 1 53 ? 10.982 5.171 -4.239 1.00 0.00 53 PHE A N 13
ATOM 16094 C CA . PHE A 1 53 ? 10.062 6.071 -4.986 1.00 0.00 53 PHE A CA 13
ATOM 16095 C C . PHE A 1 53 ? 9.585 7.283 -4.139 1.00 0.00 53 PHE A C 13
ATOM 16096 O O . PHE A 1 53 ? 9.915 8.404 -4.511 1.00 0.00 53 PHE A O 13
ATOM 16113 N N . GLU A 1 54 ? 8.855 7.079 -3.026 1.00 0.00 54 GLU A N 13
ATOM 16114 C CA . GLU A 1 54 ? 8.384 8.203 -2.159 1.00 0.00 54 GLU A CA 13
ATOM 16115 C C . GLU A 1 54 ? 9.487 9.086 -1.474 1.00 0.00 54 GLU A C 13
ATOM 16116 O O . GLU A 1 54 ? 9.231 10.265 -1.198 1.00 0.00 54 GLU A O 13
ATOM 16128 N N . ALA A 1 55 ? 10.696 8.539 -1.270 1.00 0.00 55 ALA A N 13
ATOM 16129 C CA . ALA A 1 55 ? 11.913 9.320 -0.982 1.00 0.00 55 ALA A CA 13
ATOM 16130 C C . ALA A 1 55 ? 12.427 10.174 -2.169 1.00 0.00 55 ALA A C 13
ATOM 16131 O O . ALA A 1 55 ? 12.566 11.380 -1.982 1.00 0.00 55 ALA A O 13
ATOM 16138 N N . TRP A 1 56 ? 12.661 9.622 -3.375 1.00 0.00 56 TRP A N 13
ATOM 16139 C CA . TRP A 1 56 ? 12.988 10.450 -4.580 1.00 0.00 56 TRP A CA 13
ATOM 16140 C C . TRP A 1 56 ? 11.875 11.478 -4.993 1.00 0.00 56 TRP A C 13
ATOM 16141 O O . TRP A 1 56 ? 12.184 12.641 -5.256 1.00 0.00 56 TRP A O 13
ATOM 16162 N N . ILE A 1 57 ? 10.598 11.072 -4.931 1.00 0.00 57 ILE A N 13
ATOM 16163 C CA . ILE A 1 57 ? 9.424 12.001 -4.944 1.00 0.00 57 ILE A CA 13
ATOM 16164 C C . ILE A 1 57 ? 9.320 13.025 -3.739 1.00 0.00 57 ILE A C 13
ATOM 16165 O O . ILE A 1 57 ? 8.457 13.906 -3.788 1.00 0.00 57 ILE A O 13
ATOM 16181 N N . GLY A 1 58 ? 10.184 12.973 -2.711 1.00 0.00 58 GLY A N 13
ATOM 16182 C CA . GLY A 1 58 ? 10.306 14.046 -1.698 1.00 0.00 58 GLY A CA 13
ATOM 16183 C C . GLY A 1 58 ? 11.691 14.671 -1.414 1.00 0.00 58 GLY A C 13
ATOM 16184 O O . GLY A 1 58 ? 11.717 15.659 -0.681 1.00 0.00 58 GLY A O 13
ATOM 16188 N N . THR A 1 59 ? 12.804 14.187 -1.988 1.00 0.00 59 THR A N 13
ATOM 16189 C CA . THR A 1 59 ? 14.149 14.831 -1.856 1.00 0.00 59 THR A CA 13
ATOM 16190 C C . THR A 1 59 ? 14.206 16.300 -2.408 1.00 0.00 59 THR A C 13
ATOM 16191 O O . THR A 1 59 ? 14.675 17.195 -1.704 1.00 0.00 59 THR A O 13
ATOM 16202 N N . ALA A 1 60 ? 13.721 16.507 -3.640 1.00 0.00 60 ALA A N 13
ATOM 16203 C CA . ALA A 1 60 ? 13.534 17.856 -4.226 1.00 0.00 60 ALA A CA 13
ATOM 16204 C C . ALA A 1 60 ? 12.068 18.187 -4.649 1.00 0.00 60 ALA A C 13
ATOM 16205 O O . ALA A 1 60 ? 11.658 19.343 -4.528 1.00 0.00 60 ALA A O 13
ATOM 16212 N N . ALA A 1 61 ? 11.276 17.202 -5.106 1.00 0.00 61 ALA A N 13
ATOM 16213 C CA . ALA A 1 61 ? 9.853 17.401 -5.457 1.00 0.00 61 ALA A CA 13
ATOM 16214 C C . ALA A 1 61 ? 8.862 17.832 -4.340 1.00 0.00 61 ALA A C 13
ATOM 16215 O O . ALA A 1 61 ? 7.873 18.483 -4.674 1.00 0.00 61 ALA A O 13
ATOM 16222 N N . TYR A 1 62 ? 9.136 17.529 -3.059 1.00 0.00 62 TYR A N 13
ATOM 16223 C CA . TYR A 1 62 ? 8.320 18.001 -1.903 1.00 0.00 62 TYR A CA 13
ATOM 16224 C C . TYR A 1 62 ? 7.936 19.511 -1.886 1.00 0.00 62 TYR A C 13
ATOM 16225 O O . TYR A 1 62 ? 6.767 19.806 -1.646 1.00 0.00 62 TYR A O 13
ATOM 16243 N N . THR A 1 63 ? 8.859 20.440 -2.192 1.00 0.00 63 THR A N 13
ATOM 16244 C CA . THR A 1 63 ? 8.505 21.883 -2.363 1.00 0.00 63 THR A CA 13
ATOM 16245 C C . THR A 1 63 ? 7.458 22.205 -3.483 1.00 0.00 63 THR A C 13
ATOM 16246 O O . THR A 1 63 ? 6.535 22.988 -3.244 1.00 0.00 63 THR A O 13
ATOM 16257 N N . ALA A 1 64 ? 7.562 21.559 -4.661 1.00 0.00 64 ALA A N 13
ATOM 16258 C CA . ALA A 1 64 ? 6.503 21.638 -5.703 1.00 0.00 64 ALA A CA 13
ATOM 16259 C C . ALA A 1 64 ? 5.196 20.848 -5.381 1.00 0.00 64 ALA A C 13
ATOM 16260 O O . ALA A 1 64 ? 4.100 21.373 -5.588 1.00 0.00 64 ALA A O 13
ATOM 16267 N N . TRP A 1 65 ? 5.316 19.621 -4.851 1.00 0.00 65 TRP A N 13
ATOM 16268 C CA . TRP A 1 65 ? 4.185 18.839 -4.294 1.00 0.00 65 TRP A CA 13
ATOM 16269 C C . TRP A 1 65 ? 3.347 19.534 -3.169 1.00 0.00 65 TRP A C 13
ATOM 16270 O O . TRP A 1 65 ? 2.119 19.490 -3.223 1.00 0.00 65 TRP A O 13
ATOM 16291 N N . LYS A 1 66 ? 4.009 20.181 -2.203 1.00 0.00 66 LYS A N 13
ATOM 16292 C CA . LYS A 1 66 ? 3.358 21.015 -1.160 1.00 0.00 66 LYS A CA 13
ATOM 16293 C C . LYS A 1 66 ? 2.648 22.313 -1.658 1.00 0.00 66 LYS A C 13
ATOM 16294 O O . LYS A 1 66 ? 1.607 22.666 -1.102 1.00 0.00 66 LYS A O 13
ATOM 16313 N N . ALA A 1 67 ? 3.164 22.984 -2.702 1.00 0.00 67 ALA A N 13
ATOM 16314 C CA . ALA A 1 67 ? 2.368 23.962 -3.479 1.00 0.00 67 ALA A CA 13
ATOM 16315 C C . ALA A 1 67 ? 1.136 23.383 -4.252 1.00 0.00 67 ALA A C 13
ATOM 16316 O O . ALA A 1 67 ? 0.080 24.017 -4.234 1.00 0.00 67 ALA A O 13
ATOM 16323 N N . LYS A 1 68 ? 1.241 22.203 -4.891 1.00 0.00 68 LYS A N 13
ATOM 16324 C CA . LYS A 1 68 ? 0.084 21.552 -5.568 1.00 0.00 68 LYS A CA 13
ATOM 16325 C C . LYS A 1 68 ? -0.990 20.875 -4.640 1.00 0.00 68 LYS A C 13
ATOM 16326 O O . LYS A 1 68 ? -2.167 20.876 -5.007 1.00 0.00 68 LYS A O 13
ATOM 16345 N N . HIS A 1 69 ? -0.607 20.269 -3.507 1.00 0.00 69 HIS A N 13
ATOM 16346 C CA . HIS A 1 69 ? -1.539 19.568 -2.575 1.00 0.00 69 HIS A CA 13
ATOM 16347 C C . HIS A 1 69 ? -1.119 19.803 -1.064 1.00 0.00 69 HIS A C 13
ATOM 16348 O O . HIS A 1 69 ? 0.069 20.000 -0.811 1.00 0.00 69 HIS A O 13
ATOM 16363 N N . PRO A 1 70 ? -2.024 19.753 -0.041 1.00 0.00 70 PRO A N 13
ATOM 16364 C CA . PRO A 1 70 ? -1.724 20.328 1.324 1.00 0.00 70 PRO A CA 13
ATOM 16365 C C . PRO A 1 70 ? -0.683 19.569 2.172 1.00 0.00 70 PRO A C 13
ATOM 16366 O O . PRO A 1 70 ? 0.478 19.982 2.200 1.00 0.00 70 PRO A O 13
ATOM 16377 N N . ASP A 1 71 ? -1.036 18.470 2.845 1.00 0.00 71 ASP A N 13
ATOM 16378 C CA . ASP A 1 71 ? -0.055 17.400 3.174 1.00 0.00 71 ASP A CA 13
ATOM 16379 C C . ASP A 1 71 ? -0.720 16.021 2.891 1.00 0.00 71 ASP A C 13
ATOM 16380 O O . ASP A 1 71 ? -1.033 15.251 3.804 1.00 0.00 71 ASP A O 13
ATOM 16389 N N . GLU A 1 72 ? -0.964 15.730 1.595 1.00 0.00 72 GLU A N 13
ATOM 16390 C CA . GLU A 1 72 ? -1.473 14.395 1.177 1.00 0.00 72 GLU A CA 13
ATOM 16391 C C . GLU A 1 72 ? -0.349 13.295 1.161 1.00 0.00 72 GLU A C 13
ATOM 16392 O O . GLU A 1 72 ? -0.523 12.242 1.766 1.00 0.00 72 GLU A O 13
ATOM 16404 N N . LYS A 1 73 ? 0.768 13.572 0.477 1.00 0.00 73 LYS A N 13
ATOM 16405 C CA . LYS A 1 73 ? 1.979 12.707 0.430 1.00 0.00 73 LYS A CA 13
ATOM 16406 C C . LYS A 1 73 ? 2.770 12.654 1.757 1.00 0.00 73 LYS A C 13
ATOM 16407 O O . LYS A 1 73 ? 2.915 13.669 2.444 1.00 0.00 73 LYS A O 13
ATOM 16426 N N . PHE A 1 74 ? 3.328 11.475 2.097 1.00 0.00 74 PHE A N 13
ATOM 16427 C CA . PHE A 1 74 ? 4.086 11.300 3.367 1.00 0.00 74 PHE A CA 13
ATOM 16428 C C . PHE A 1 74 ? 5.512 11.949 3.298 1.00 0.00 74 PHE A C 13
ATOM 16429 O O . PHE A 1 74 ? 6.216 11.697 2.307 1.00 0.00 74 PHE A O 13
ATOM 16446 N N . PRO A 1 75 ? 5.998 12.745 4.289 1.00 0.00 75 PRO A N 13
ATOM 16447 C CA . PRO A 1 75 ? 7.340 13.419 4.203 1.00 0.00 75 PRO A CA 13
ATOM 16448 C C . PRO A 1 75 ? 8.570 12.487 4.390 1.00 0.00 75 PRO A C 13
ATOM 16449 O O . PRO A 1 75 ? 9.256 12.488 5.413 1.00 0.00 75 PRO A O 13
ATOM 16460 N N . ALA A 1 76 ? 8.837 11.716 3.330 1.00 0.00 76 ALA A N 13
ATOM 16461 C CA . ALA A 1 76 ? 9.941 10.742 3.296 1.00 0.00 76 ALA A CA 13
ATOM 16462 C C . ALA A 1 76 ? 11.238 11.315 2.658 1.00 0.00 76 ALA A C 13
ATOM 16463 O O . ALA A 1 76 ? 11.228 11.887 1.563 1.00 0.00 76 ALA A O 13
ATOM 16470 N N . PHE A 1 77 ? 12.349 11.117 3.368 1.00 0.00 77 PHE A N 13
ATOM 16471 C CA . PHE A 1 77 ? 13.710 11.504 2.909 1.00 0.00 77 PHE A CA 13
ATOM 16472 C C . PHE A 1 77 ? 14.512 10.303 2.282 1.00 0.00 77 PHE A C 13
ATOM 16473 O O . PHE A 1 77 ? 14.124 9.148 2.499 1.00 0.00 77 PHE A O 13
ATOM 16490 N N . PRO A 1 78 ? 15.646 10.491 1.552 1.00 0.00 78 PRO A N 13
ATOM 16491 C CA . PRO A 1 78 ? 16.482 9.346 1.055 1.00 0.00 78 PRO A CA 13
ATOM 16492 C C . PRO A 1 78 ? 17.420 8.758 2.144 1.00 0.00 78 PRO A C 13
ATOM 16493 O O . PRO A 1 78 ? 18.475 9.317 2.456 1.00 0.00 78 PRO A O 13
ATOM 16504 N N . GLY A 1 79 ? 16.996 7.620 2.716 1.00 0.00 79 GLY A N 13
ATOM 16505 C CA . GLY A 1 79 ? 17.718 6.960 3.821 1.00 0.00 79 GLY A CA 13
ATOM 16506 C C . GLY A 1 79 ? 17.641 5.443 3.708 1.00 0.00 79 GLY A C 13
ATOM 16507 O O . GLY A 1 79 ? 17.023 4.743 4.506 1.00 0.00 79 GLY A O 13
ATOM 16511 N N . PHE A 1 1 ? -11.482 9.003 -3.918 1.00 0.00 1 PHE A N 14
ATOM 16512 C CA . PHE A 1 1 ? -11.333 10.407 -3.451 1.00 0.00 1 PHE A CA 14
ATOM 16513 C C . PHE A 1 1 ? -10.089 11.091 -4.093 1.00 0.00 1 PHE A C 14
ATOM 16514 O O . PHE A 1 1 ? -9.013 10.488 -4.173 1.00 0.00 1 PHE A O 14
ATOM 16532 N N . ASN A 1 2 ? -10.209 12.376 -4.485 1.00 0.00 2 ASN A N 14
ATOM 16533 C CA . ASN A 1 2 ? -9.037 13.157 -4.985 1.00 0.00 2 ASN A CA 14
ATOM 16534 C C . ASN A 1 2 ? -7.994 13.526 -3.884 1.00 0.00 2 ASN A C 14
ATOM 16535 O O . ASN A 1 2 ? -6.804 13.340 -4.133 1.00 0.00 2 ASN A O 14
ATOM 16546 N N . VAL A 1 3 ? -8.409 14.045 -2.720 1.00 0.00 3 VAL A N 14
ATOM 16547 C CA . VAL A 1 3 ? -7.488 14.272 -1.568 1.00 0.00 3 VAL A CA 14
ATOM 16548 C C . VAL A 1 3 ? -7.714 13.182 -0.485 1.00 0.00 3 VAL A C 14
ATOM 16549 O O . VAL A 1 3 ? -8.778 13.122 0.137 1.00 0.00 3 VAL A O 14
ATOM 16562 N N . LYS A 1 4 ? -6.725 12.296 -0.279 1.00 0.00 4 LYS A N 14
ATOM 16563 C CA . LYS A 1 4 ? -6.799 11.255 0.785 1.00 0.00 4 LYS A CA 14
ATOM 16564 C C . LYS A 1 4 ? -5.382 10.962 1.351 1.00 0.00 4 LYS A C 14
ATOM 16565 O O . LYS A 1 4 ? -4.481 10.553 0.608 1.00 0.00 4 LYS A O 14
ATOM 16584 N N . GLN A 1 5 ? -5.215 11.111 2.677 1.00 0.00 5 GLN A N 14
ATOM 16585 C CA . GLN A 1 5 ? -3.960 10.726 3.381 1.00 0.00 5 GLN A CA 14
ATOM 16586 C C . GLN A 1 5 ? -3.642 9.186 3.341 1.00 0.00 5 GLN A C 14
ATOM 16587 O O . GLN A 1 5 ? -4.427 8.356 2.872 1.00 0.00 5 GLN A O 14
ATOM 16601 N N . LYS A 1 6 ? -2.415 8.850 3.735 1.00 0.00 6 LYS A N 14
ATOM 16602 C CA . LYS A 1 6 ? -1.750 7.589 3.342 1.00 0.00 6 LYS A CA 14
ATOM 16603 C C . LYS A 1 6 ? -2.041 6.400 4.312 1.00 0.00 6 LYS A C 14
ATOM 16604 O O . LYS A 1 6 ? -2.184 6.579 5.524 1.00 0.00 6 LYS A O 14
ATOM 16623 N N . SER A 1 7 ? -2.080 5.187 3.746 1.00 0.00 7 SER A N 14
ATOM 16624 C CA . SER A 1 7 ? -2.238 3.939 4.534 1.00 0.00 7 SER A CA 14
ATOM 16625 C C . SER A 1 7 ? -0.984 3.054 4.294 1.00 0.00 7 SER A C 14
ATOM 16626 O O . SER A 1 7 ? -0.749 2.654 3.152 1.00 0.00 7 SER A O 14
ATOM 16634 N N . GLU A 1 8 ? -0.212 2.770 5.349 1.00 0.00 8 GLU A N 14
ATOM 16635 C CA . GLU A 1 8 ? 0.911 1.791 5.304 1.00 0.00 8 GLU A CA 14
ATOM 16636 C C . GLU A 1 8 ? 0.543 0.616 6.277 1.00 0.00 8 GLU A C 14
ATOM 16637 O O . GLU A 1 8 ? 0.687 0.750 7.497 1.00 0.00 8 GLU A O 14
ATOM 16649 N N . ILE A 1 9 ? 0.026 -0.507 5.742 1.00 0.00 9 ILE A N 14
ATOM 16650 C CA . ILE A 1 9 ? -0.437 -1.660 6.581 1.00 0.00 9 ILE A CA 14
ATOM 16651 C C . ILE A 1 9 ? 0.480 -2.902 6.305 1.00 0.00 9 ILE A C 14
ATOM 16652 O O . ILE A 1 9 ? 0.843 -3.226 5.167 1.00 0.00 9 ILE A O 14
ATOM 16668 N N . THR A 1 10 ? 0.769 -3.617 7.397 1.00 0.00 10 THR A N 14
ATOM 16669 C CA . THR A 1 10 ? 1.643 -4.817 7.425 1.00 0.00 10 THR A CA 14
ATOM 16670 C C . THR A 1 10 ? 1.032 -6.065 6.716 1.00 0.00 10 THR A C 14
ATOM 16671 O O . THR A 1 10 ? -0.184 -6.186 6.530 1.00 0.00 10 THR A O 14
ATOM 16682 N N . ALA A 1 11 ? 1.910 -6.999 6.314 1.00 0.00 11 ALA A N 14
ATOM 16683 C CA . ALA A 1 11 ? 1.509 -8.214 5.580 1.00 0.00 11 ALA A CA 14
ATOM 16684 C C . ALA A 1 11 ? 0.583 -9.209 6.332 1.00 0.00 11 ALA A C 14
ATOM 16685 O O . ALA A 1 11 ? 0.698 -9.423 7.541 1.00 0.00 11 ALA A O 14
ATOM 16692 N N . LEU A 1 12 ? -0.342 -9.803 5.567 1.00 0.00 12 LEU A N 14
ATOM 16693 C CA . LEU A 1 12 ? -1.373 -10.729 6.099 1.00 0.00 12 LEU A CA 14
ATOM 16694 C C . LEU A 1 12 ? -1.318 -12.088 5.336 1.00 0.00 12 LEU A C 14
ATOM 16695 O O . LEU A 1 12 ? -1.007 -12.154 4.140 1.00 0.00 12 LEU A O 14
ATOM 16711 N N . VAL A 1 13 ? -1.668 -13.166 6.043 1.00 0.00 13 VAL A N 14
ATOM 16712 C CA . VAL A 1 13 ? -1.746 -14.538 5.474 1.00 0.00 13 VAL A CA 14
ATOM 16713 C C . VAL A 1 13 ? -2.788 -14.688 4.314 1.00 0.00 13 VAL A C 14
ATOM 16714 O O . VAL A 1 13 ? -3.894 -14.144 4.383 1.00 0.00 13 VAL A O 14
ATOM 16727 N N . LYS A 1 14 ? -2.411 -15.401 3.241 1.00 0.00 14 LYS A N 14
ATOM 16728 C CA . LYS A 1 14 ? -3.105 -15.270 1.933 1.00 0.00 14 LYS A CA 14
ATOM 16729 C C . LYS A 1 14 ? -4.559 -15.863 1.894 1.00 0.00 14 LYS A C 14
ATOM 16730 O O . LYS A 1 14 ? -4.874 -16.851 2.569 1.00 0.00 14 LYS A O 14
ATOM 16749 N N . GLU A 1 15 ? -5.422 -15.249 1.077 1.00 0.00 15 GLU A N 14
ATOM 16750 C CA . GLU A 1 15 ? -6.814 -15.704 0.833 1.00 0.00 15 GLU A CA 14
ATOM 16751 C C . GLU A 1 15 ? -6.921 -17.069 0.085 1.00 0.00 15 GLU A C 14
ATOM 16752 O O . GLU A 1 15 ? -6.461 -17.229 -1.051 1.00 0.00 15 GLU A O 14
ATOM 16764 N N . VAL A 1 16 ? -7.479 -18.066 0.777 1.00 0.00 16 VAL A N 14
ATOM 16765 C CA . VAL A 1 16 ? -7.535 -19.480 0.300 1.00 0.00 16 VAL A CA 14
ATOM 16766 C C . VAL A 1 16 ? -8.925 -20.057 0.765 1.00 0.00 16 VAL A C 14
ATOM 16767 O O . VAL A 1 16 ? -9.304 -19.909 1.932 1.00 0.00 16 VAL A O 14
ATOM 16780 N N . THR A 1 17 ? -9.657 -20.719 -0.146 1.00 0.00 17 THR A N 14
ATOM 16781 C CA . THR A 1 17 ? -10.980 -21.342 0.169 1.00 0.00 17 THR A CA 14
ATOM 16782 C C . THR A 1 17 ? -10.882 -22.625 1.065 1.00 0.00 17 THR A C 14
ATOM 16783 O O . THR A 1 17 ? -11.550 -22.600 2.103 1.00 0.00 17 THR A O 14
ATOM 16794 N N . PRO A 1 18 ? -10.116 -23.724 0.786 1.00 0.00 18 PRO A N 14
ATOM 16795 C CA . PRO A 1 18 ? -9.913 -24.826 1.789 1.00 0.00 18 PRO A CA 14
ATOM 16796 C C . PRO A 1 18 ? -9.025 -24.441 3.021 1.00 0.00 18 PRO A C 14
ATOM 16797 O O . PRO A 1 18 ? -8.318 -23.427 2.952 1.00 0.00 18 PRO A O 14
ATOM 16808 N N . PRO A 1 19 ? -9.000 -25.197 4.157 1.00 0.00 19 PRO A N 14
ATOM 16809 C CA . PRO A 1 19 ? -8.265 -24.760 5.398 1.00 0.00 19 PRO A CA 14
ATOM 16810 C C . PRO A 1 19 ? -6.719 -24.914 5.335 1.00 0.00 19 PRO A C 14
ATOM 16811 O O . PRO A 1 19 ? -6.122 -25.829 5.907 1.00 0.00 19 PRO A O 14
ATOM 16822 N N . ARG A 1 20 ? -6.079 -23.980 4.616 1.00 0.00 20 ARG A N 14
ATOM 16823 C CA . ARG A 1 20 ? -4.613 -24.007 4.352 1.00 0.00 20 ARG A CA 14
ATOM 16824 C C . ARG A 1 20 ? -4.126 -22.557 4.036 1.00 0.00 20 ARG A C 14
ATOM 16825 O O . ARG A 1 20 ? -4.783 -21.827 3.290 1.00 0.00 20 ARG A O 14
ATOM 16846 N N . LYS A 1 21 ? -2.991 -22.128 4.610 1.00 0.00 21 LYS A N 14
ATOM 16847 C CA . LYS A 1 21 ? -2.531 -20.711 4.506 1.00 0.00 21 LYS A CA 14
ATOM 16848 C C . LYS A 1 21 ? -1.107 -20.598 3.883 1.00 0.00 21 LYS A C 14
ATOM 16849 O O . LYS A 1 21 ? -0.150 -21.205 4.372 1.00 0.00 21 LYS A O 14
ATOM 16868 N N . ALA A 1 22 ? -0.980 -19.776 2.829 1.00 0.00 22 ALA A N 14
ATOM 16869 C CA . ALA A 1 22 ? 0.330 -19.440 2.223 1.00 0.00 22 ALA A CA 14
ATOM 16870 C C . ALA A 1 22 ? 0.934 -18.101 2.779 1.00 0.00 22 ALA A C 14
ATOM 16871 O O . ALA A 1 22 ? 0.177 -17.129 2.922 1.00 0.00 22 ALA A O 14
ATOM 16878 N N . PRO A 1 23 ? 2.263 -17.972 3.062 1.00 0.00 23 PRO A N 14
ATOM 16879 C CA . PRO A 1 23 ? 2.847 -16.702 3.617 1.00 0.00 23 PRO A CA 14
ATOM 16880 C C . PRO A 1 23 ? 3.167 -15.631 2.536 1.00 0.00 23 PRO A C 14
ATOM 16881 O O . PRO A 1 23 ? 4.319 -15.415 2.143 1.00 0.00 23 PRO A O 14
ATOM 16892 N N . SER A 1 24 ? 2.113 -14.939 2.080 1.00 0.00 24 SER A N 14
ATOM 16893 C CA . SER A 1 24 ? 2.221 -13.941 0.993 1.00 0.00 24 SER A CA 14
ATOM 16894 C C . SER A 1 24 ? 2.822 -12.591 1.455 1.00 0.00 24 SER A C 14
ATOM 16895 O O . SER A 1 24 ? 2.469 -12.045 2.507 1.00 0.00 24 SER A O 14
ATOM 16903 N N . LYS A 1 25 ? 3.702 -12.028 0.617 1.00 0.00 25 LYS A N 14
ATOM 16904 C CA . LYS A 1 25 ? 4.348 -10.720 0.898 1.00 0.00 25 LYS A CA 14
ATOM 16905 C C . LYS A 1 25 ? 3.388 -9.565 0.475 1.00 0.00 25 LYS A C 14
ATOM 16906 O O . LYS A 1 25 ? 3.317 -9.175 -0.694 1.00 0.00 25 LYS A O 14
ATOM 16925 N N . ALA A 1 26 ? 2.618 -9.087 1.461 1.00 0.00 26 ALA A N 14
ATOM 16926 C CA . ALA A 1 26 ? 1.495 -8.157 1.239 1.00 0.00 26 ALA A CA 14
ATOM 16927 C C . ALA A 1 26 ? 1.838 -6.740 1.745 1.00 0.00 26 ALA A C 14
ATOM 16928 O O . ALA A 1 26 ? 2.118 -6.544 2.931 1.00 0.00 26 ALA A O 14
ATOM 16935 N N . LYS A 1 27 ? 1.834 -5.751 0.843 1.00 0.00 27 LYS A N 14
ATOM 16936 C CA . LYS A 1 27 ? 2.086 -4.337 1.224 1.00 0.00 27 LYS A CA 14
ATOM 16937 C C . LYS A 1 27 ? 0.949 -3.425 0.688 1.00 0.00 27 LYS A C 14
ATOM 16938 O O . LYS A 1 27 ? 0.756 -3.261 -0.525 1.00 0.00 27 LYS A O 14
ATOM 16957 N N . ARG A 1 28 ? 0.205 -2.837 1.634 1.00 0.00 28 ARG A N 14
ATOM 16958 C CA . ARG A 1 28 ? -0.894 -1.889 1.335 1.00 0.00 28 ARG A CA 14
ATOM 16959 C C . ARG A 1 28 ? -0.309 -0.480 1.647 1.00 0.00 28 ARG A C 14
ATOM 16960 O O . ARG A 1 28 ? -0.181 -0.121 2.820 1.00 0.00 28 ARG A O 14
ATOM 16981 N N . GLU A 1 29 ? 0.154 0.222 0.604 1.00 0.00 29 GLU A N 14
ATOM 16982 C CA . GLU A 1 29 ? 1.035 1.408 0.763 1.00 0.00 29 GLU A CA 14
ATOM 16983 C C . GLU A 1 29 ? 0.608 2.488 -0.270 1.00 0.00 29 GLU A C 14
ATOM 16984 O O . GLU A 1 29 ? 0.656 2.247 -1.485 1.00 0.00 29 GLU A O 14
ATOM 16996 N N . ALA A 1 30 ? 0.183 3.659 0.227 1.00 0.00 30 ALA A N 14
ATOM 16997 C CA . ALA A 1 30 ? -0.172 4.816 -0.621 1.00 0.00 30 ALA A CA 14
ATOM 16998 C C . ALA A 1 30 ? 1.043 5.730 -1.002 1.00 0.00 30 ALA A C 14
ATOM 16999 O O . ALA A 1 30 ? 1.702 6.235 -0.088 1.00 0.00 30 ALA A O 14
ATOM 17006 N N . PRO A 1 31 ? 1.307 6.033 -2.300 1.00 0.00 31 PRO A N 14
ATOM 17007 C CA . PRO A 1 31 ? 2.308 7.077 -2.693 1.00 0.00 31 PRO A CA 14
ATOM 17008 C C . PRO A 1 31 ? 1.639 8.450 -3.005 1.00 0.00 31 PRO A C 14
ATOM 17009 O O . PRO A 1 31 ? 1.242 9.160 -2.079 1.00 0.00 31 PRO A O 14
ATOM 17020 N N . ILE A 1 32 ? 1.503 8.830 -4.283 1.00 0.00 32 ILE A N 14
ATOM 17021 C CA . ILE A 1 32 ? 1.156 10.209 -4.714 1.00 0.00 32 ILE A CA 14
ATOM 17022 C C . ILE A 1 32 ? -0.091 10.219 -5.651 1.00 0.00 32 ILE A C 14
ATOM 17023 O O . ILE A 1 32 ? -0.272 9.327 -6.483 1.00 0.00 32 ILE A O 14
ATOM 17039 N N . LYS A 1 33 ? -0.909 11.274 -5.555 1.00 0.00 33 LYS A N 14
ATOM 17040 C CA . LYS A 1 33 ? -2.003 11.525 -6.538 1.00 0.00 33 LYS A CA 14
ATOM 17041 C C . LYS A 1 33 ? -1.585 12.135 -7.917 1.00 0.00 33 LYS A C 14
ATOM 17042 O O . LYS A 1 33 ? -2.254 11.878 -8.919 1.00 0.00 33 LYS A O 14
ATOM 17061 N N . TYR A 1 34 ? -0.509 12.936 -7.951 1.00 0.00 34 TYR A N 14
ATOM 17062 C CA . TYR A 1 34 ? 0.005 13.566 -9.202 1.00 0.00 34 TYR A CA 14
ATOM 17063 C C . TYR A 1 34 ? 0.487 12.586 -10.324 1.00 0.00 34 TYR A C 14
ATOM 17064 O O . TYR A 1 34 ? 0.297 12.891 -11.501 1.00 0.00 34 TYR A O 14
ATOM 17082 N N . TRP A 1 35 ? 1.081 11.441 -9.956 1.00 0.00 35 TRP A N 14
ATOM 17083 C CA . TRP A 1 35 ? 1.445 10.364 -10.919 1.00 0.00 35 TRP A CA 14
ATOM 17084 C C . TRP A 1 35 ? 0.372 9.234 -11.082 1.00 0.00 35 TRP A C 14
ATOM 17085 O O . TRP A 1 35 ? 0.228 8.740 -12.201 1.00 0.00 35 TRP A O 14
ATOM 17106 N N . LEU A 1 36 ? -0.366 8.822 -10.027 1.00 0.00 36 LEU A N 14
ATOM 17107 C CA . LEU A 1 36 ? -1.404 7.768 -10.113 1.00 0.00 36 LEU A CA 14
ATOM 17108 C C . LEU A 1 36 ? -2.760 8.251 -9.497 1.00 0.00 36 LEU A C 14
ATOM 17109 O O . LEU A 1 36 ? -2.745 8.721 -8.353 1.00 0.00 36 LEU A O 14
ATOM 17125 N N . PRO A 1 37 ? -3.953 8.115 -10.145 1.00 0.00 37 PRO A N 14
ATOM 17126 C CA . PRO A 1 37 ? -5.240 8.645 -9.573 1.00 0.00 37 PRO A CA 14
ATOM 17127 C C . PRO A 1 37 ? -5.832 7.982 -8.298 1.00 0.00 37 PRO A C 14
ATOM 17128 O O . PRO A 1 37 ? -6.716 8.580 -7.681 1.00 0.00 37 PRO A O 14
ATOM 17139 N N . HIS A 1 38 ? -5.353 6.801 -7.875 1.00 0.00 38 HIS A N 14
ATOM 17140 C CA . HIS A 1 38 ? -5.761 6.175 -6.593 1.00 0.00 38 HIS A CA 14
ATOM 17141 C C . HIS A 1 38 ? -4.508 5.877 -5.722 1.00 0.00 38 HIS A C 14
ATOM 17142 O O . HIS A 1 38 ? -3.824 4.868 -5.921 1.00 0.00 38 HIS A O 14
ATOM 17157 N N . SER A 1 39 ? -4.239 6.721 -4.715 1.00 0.00 39 SER A N 14
ATOM 17158 C CA . SER A 1 39 ? -3.120 6.492 -3.764 1.00 0.00 39 SER A CA 14
ATOM 17159 C C . SER A 1 39 ? -3.531 5.479 -2.650 1.00 0.00 39 SER A C 14
ATOM 17160 O O . SER A 1 39 ? -4.301 5.824 -1.747 1.00 0.00 39 SER A O 14
ATOM 17168 N N . GLY A 1 40 ? -3.021 4.247 -2.730 1.00 0.00 40 GLY A N 14
ATOM 17169 C CA . GLY A 1 40 ? -3.402 3.160 -1.799 1.00 0.00 40 GLY A CA 14
ATOM 17170 C C . GLY A 1 40 ? -3.808 1.885 -2.549 1.00 0.00 40 GLY A C 14
ATOM 17171 O O . GLY A 1 40 ? -4.990 1.693 -2.844 1.00 0.00 40 GLY A O 14
ATOM 17175 N N . ALA A 1 41 ? -2.813 1.045 -2.850 1.00 0.00 41 ALA A N 14
ATOM 17176 C CA . ALA A 1 41 ? -3.019 -0.216 -3.595 1.00 0.00 41 ALA A CA 14
ATOM 17177 C C . ALA A 1 41 ? -2.461 -1.430 -2.803 1.00 0.00 41 ALA A C 14
ATOM 17178 O O . ALA A 1 41 ? -1.351 -1.382 -2.261 1.00 0.00 41 ALA A O 14
ATOM 17185 N N . THR A 1 42 ? -3.235 -2.518 -2.761 1.00 0.00 42 THR A N 14
ATOM 17186 C CA . THR A 1 42 ? -2.827 -3.788 -2.104 1.00 0.00 42 THR A CA 14
ATOM 17187 C C . THR A 1 42 ? -2.064 -4.717 -3.079 1.00 0.00 42 THR A C 14
ATOM 17188 O O . THR A 1 42 ? -2.666 -5.264 -4.007 1.00 0.00 42 THR A O 14
ATOM 17199 N N . TRP A 1 43 ? -0.747 -4.908 -2.878 1.00 0.00 43 TRP A N 14
ATOM 17200 C CA . TRP A 1 43 ? 0.021 -5.921 -3.656 1.00 0.00 43 TRP A CA 14
ATOM 17201 C C . TRP A 1 43 ? 0.333 -7.140 -2.740 1.00 0.00 43 TRP A C 14
ATOM 17202 O O . TRP A 1 43 ? 1.227 -7.061 -1.894 1.00 0.00 43 TRP A O 14
ATOM 17223 N N . SER A 1 44 ? -0.383 -8.252 -2.954 1.00 0.00 44 SER A N 14
ATOM 17224 C CA . SER A 1 44 ? -0.109 -9.543 -2.278 1.00 0.00 44 SER A CA 14
ATOM 17225 C C . SER A 1 44 ? 0.676 -10.523 -3.199 1.00 0.00 44 SER A C 14
ATOM 17226 O O . SER A 1 44 ? 0.068 -11.210 -4.027 1.00 0.00 44 SER A O 14
ATOM 17234 N N . GLY A 1 45 ? 2.007 -10.589 -3.050 1.00 0.00 45 GLY A N 14
ATOM 17235 C CA . GLY A 1 45 ? 2.836 -11.525 -3.851 1.00 0.00 45 GLY A CA 14
ATOM 17236 C C . GLY A 1 45 ? 4.299 -11.088 -3.968 1.00 0.00 45 GLY A C 14
ATOM 17237 O O . GLY A 1 45 ? 5.149 -11.566 -3.215 1.00 0.00 45 GLY A O 14
ATOM 17241 N N . ARG A 1 46 ? 4.576 -10.174 -4.910 1.00 0.00 46 ARG A N 14
ATOM 17242 C CA . ARG A 1 46 ? 5.900 -9.493 -5.000 1.00 0.00 46 ARG A CA 14
ATOM 17243 C C . ARG A 1 46 ? 6.042 -8.382 -3.924 1.00 0.00 46 ARG A C 14
ATOM 17244 O O . ARG A 1 46 ? 5.092 -7.652 -3.614 1.00 0.00 46 ARG A O 14
ATOM 17265 N N . GLY A 1 47 ? 7.271 -8.227 -3.403 1.00 0.00 47 GLY A N 14
ATOM 17266 C CA . GLY A 1 47 ? 7.604 -7.162 -2.431 1.00 0.00 47 GLY A CA 14
ATOM 17267 C C . GLY A 1 47 ? 7.626 -5.729 -2.992 1.00 0.00 47 GLY A C 14
ATOM 17268 O O . GLY A 1 47 ? 8.682 -5.188 -3.323 1.00 0.00 47 GLY A O 14
ATOM 17272 N N . LYS A 1 48 ? 6.437 -5.127 -3.043 1.00 0.00 48 LYS A N 14
ATOM 17273 C CA . LYS A 1 48 ? 6.253 -3.702 -3.418 1.00 0.00 48 LYS A CA 14
ATOM 17274 C C . LYS A 1 48 ? 6.359 -2.807 -2.160 1.00 0.00 48 LYS A C 14
ATOM 17275 O O . LYS A 1 48 ? 5.402 -2.694 -1.393 1.00 0.00 48 LYS A O 14
ATOM 17294 N N . ILE A 1 49 ? 7.515 -2.160 -1.969 1.00 0.00 49 ILE A N 14
ATOM 17295 C CA . ILE A 1 49 ? 7.686 -1.114 -0.930 1.00 0.00 49 ILE A CA 14
ATOM 17296 C C . ILE A 1 49 ? 8.063 0.197 -1.713 1.00 0.00 49 ILE A C 14
ATOM 17297 O O . ILE A 1 49 ? 9.218 0.290 -2.151 1.00 0.00 49 ILE A O 14
ATOM 17313 N N . PRO A 1 50 ? 7.201 1.236 -1.890 1.00 0.00 50 PRO A N 14
ATOM 17314 C CA . PRO A 1 50 ? 7.616 2.521 -2.552 1.00 0.00 50 PRO A CA 14
ATOM 17315 C C . PRO A 1 50 ? 8.400 3.526 -1.658 1.00 0.00 50 PRO A C 14
ATOM 17316 O O . PRO A 1 50 ? 8.170 4.735 -1.694 1.00 0.00 50 PRO A O 14
ATOM 17327 N N . LYS A 1 51 ? 9.408 3.012 -0.944 1.00 0.00 51 LYS A N 14
ATOM 17328 C CA . LYS A 1 51 ? 10.404 3.827 -0.215 1.00 0.00 51 LYS A CA 14
ATOM 17329 C C . LYS A 1 51 ? 11.391 4.564 -1.172 1.00 0.00 51 LYS A C 14
ATOM 17330 O O . LYS A 1 51 ? 11.352 5.792 -1.098 1.00 0.00 51 LYS A O 14
ATOM 17349 N N . PRO A 1 52 ? 12.204 3.981 -2.105 1.00 0.00 52 PRO A N 14
ATOM 17350 C CA . PRO A 1 52 ? 12.963 4.803 -3.116 1.00 0.00 52 PRO A CA 14
ATOM 17351 C C . PRO A 1 52 ? 12.142 5.670 -4.114 1.00 0.00 52 PRO A C 14
ATOM 17352 O O . PRO A 1 52 ? 12.661 6.688 -4.575 1.00 0.00 52 PRO A O 14
ATOM 17363 N N . PHE A 1 53 ? 10.875 5.312 -4.398 1.00 0.00 53 PHE A N 14
ATOM 17364 C CA . PHE A 1 53 ? 9.944 6.197 -5.135 1.00 0.00 53 PHE A CA 14
ATOM 17365 C C . PHE A 1 53 ? 9.449 7.389 -4.273 1.00 0.00 53 PHE A C 14
ATOM 17366 O O . PHE A 1 53 ? 9.798 8.518 -4.617 1.00 0.00 53 PHE A O 14
ATOM 17383 N N . GLU A 1 54 ? 8.666 7.179 -3.194 1.00 0.00 54 GLU A N 14
ATOM 17384 C CA . GLU A 1 54 ? 8.124 8.312 -2.389 1.00 0.00 54 GLU A CA 14
ATOM 17385 C C . GLU A 1 54 ? 9.165 9.168 -1.579 1.00 0.00 54 GLU A C 14
ATOM 17386 O O . GLU A 1 54 ? 8.890 10.340 -1.298 1.00 0.00 54 GLU A O 14
ATOM 17398 N N . ALA A 1 55 ? 10.347 8.608 -1.271 1.00 0.00 55 ALA A N 14
ATOM 17399 C CA . ALA A 1 55 ? 11.522 9.384 -0.833 1.00 0.00 55 ALA A CA 14
ATOM 17400 C C . ALA A 1 55 ? 12.175 10.257 -1.937 1.00 0.00 55 ALA A C 14
ATOM 17401 O O . ALA A 1 55 ? 12.376 11.439 -1.674 1.00 0.00 55 ALA A O 14
ATOM 17408 N N . TRP A 1 56 ? 12.471 9.745 -3.151 1.00 0.00 56 TRP A N 14
ATOM 17409 C CA . TRP A 1 56 ? 12.932 10.610 -4.280 1.00 0.00 56 TRP A CA 14
ATOM 17410 C C . TRP A 1 56 ? 11.858 11.602 -4.841 1.00 0.00 56 TRP A C 14
ATOM 17411 O O . TRP A 1 56 ? 12.189 12.760 -5.106 1.00 0.00 56 TRP A O 14
ATOM 17432 N N . ILE A 1 57 ? 10.579 11.199 -4.905 1.00 0.00 57 ILE A N 14
ATOM 17433 C CA . ILE A 1 57 ? 9.419 12.154 -4.968 1.00 0.00 57 ILE A CA 14
ATOM 17434 C C . ILE A 1 57 ? 9.252 13.133 -3.722 1.00 0.00 57 ILE A C 14
ATOM 17435 O O . ILE A 1 57 ? 8.428 14.049 -3.781 1.00 0.00 57 ILE A O 14
ATOM 17451 N N . GLY A 1 58 ? 10.044 12.997 -2.653 1.00 0.00 58 GLY A N 14
ATOM 17452 C CA . GLY A 1 58 ? 10.171 14.023 -1.598 1.00 0.00 58 GLY A CA 14
ATOM 17453 C C . GLY A 1 58 ? 11.516 14.779 -1.480 1.00 0.00 58 GLY A C 14
ATOM 17454 O O . GLY A 1 58 ? 11.481 15.928 -1.047 1.00 0.00 58 GLY A O 14
ATOM 17458 N N . THR A 1 59 ? 12.667 14.185 -1.845 1.00 0.00 59 THR A N 14
ATOM 17459 C CA . THR A 1 59 ? 14.029 14.788 -1.640 1.00 0.00 59 THR A CA 14
ATOM 17460 C C . THR A 1 59 ? 14.198 16.273 -2.119 1.00 0.00 59 THR A C 14
ATOM 17461 O O . THR A 1 59 ? 14.690 17.112 -1.364 1.00 0.00 59 THR A O 14
ATOM 17472 N N . ALA A 1 60 ? 13.762 16.547 -3.355 1.00 0.00 60 ALA A N 14
ATOM 17473 C CA . ALA A 1 60 ? 13.567 17.927 -3.864 1.00 0.00 60 ALA A CA 14
ATOM 17474 C C . ALA A 1 60 ? 12.100 18.263 -4.287 1.00 0.00 60 ALA A C 14
ATOM 17475 O O . ALA A 1 60 ? 11.670 19.403 -4.100 1.00 0.00 60 ALA A O 14
ATOM 17482 N N . ALA A 1 61 ? 11.334 17.299 -4.827 1.00 0.00 61 ALA A N 14
ATOM 17483 C CA . ALA A 1 61 ? 9.928 17.504 -5.232 1.00 0.00 61 ALA A CA 14
ATOM 17484 C C . ALA A 1 61 ? 8.883 17.901 -4.157 1.00 0.00 61 ALA A C 14
ATOM 17485 O O . ALA A 1 61 ? 7.904 18.550 -4.523 1.00 0.00 61 ALA A O 14
ATOM 17492 N N . TYR A 1 62 ? 9.104 17.582 -2.872 1.00 0.00 62 TYR A N 14
ATOM 17493 C CA . TYR A 1 62 ? 8.237 18.032 -1.746 1.00 0.00 62 TYR A CA 14
ATOM 17494 C C . TYR A 1 62 ? 7.845 19.538 -1.717 1.00 0.00 62 TYR A C 14
ATOM 17495 O O . TYR A 1 62 ? 6.664 19.823 -1.535 1.00 0.00 62 TYR A O 14
ATOM 17513 N N . THR A 1 63 ? 8.779 20.475 -1.949 1.00 0.00 63 THR A N 14
ATOM 17514 C CA . THR A 1 63 ? 8.426 21.923 -2.087 1.00 0.00 63 THR A CA 14
ATOM 17515 C C . THR A 1 63 ? 7.455 22.290 -3.260 1.00 0.00 63 THR A C 14
ATOM 17516 O O . THR A 1 63 ? 6.540 23.093 -3.058 1.00 0.00 63 THR A O 14
ATOM 17527 N N . ALA A 1 64 ? 7.603 21.653 -4.440 1.00 0.00 64 ALA A N 14
ATOM 17528 C CA . ALA A 1 64 ? 6.588 21.752 -5.524 1.00 0.00 64 ALA A CA 14
ATOM 17529 C C . ALA A 1 64 ? 5.262 20.965 -5.269 1.00 0.00 64 ALA A C 14
ATOM 17530 O O . ALA A 1 64 ? 4.175 21.489 -5.524 1.00 0.00 64 ALA A O 14
ATOM 17537 N N . TRP A 1 65 ? 5.361 19.735 -4.746 1.00 0.00 65 TRP A N 14
ATOM 17538 C CA . TRP A 1 65 ? 4.209 18.934 -4.271 1.00 0.00 65 TRP A CA 14
ATOM 17539 C C . TRP A 1 65 ? 3.319 19.578 -3.159 1.00 0.00 65 TRP A C 14
ATOM 17540 O O . TRP A 1 65 ? 2.095 19.505 -3.255 1.00 0.00 65 TRP A O 14
ATOM 17561 N N . LYS A 1 66 ? 3.931 20.216 -2.155 1.00 0.00 66 LYS A N 14
ATOM 17562 C CA . LYS A 1 66 ? 3.225 21.003 -1.108 1.00 0.00 66 LYS A CA 14
ATOM 17563 C C . LYS A 1 66 ? 2.442 22.264 -1.597 1.00 0.00 66 LYS A C 14
ATOM 17564 O O . LYS A 1 66 ? 1.383 22.554 -1.038 1.00 0.00 66 LYS A O 14
ATOM 17583 N N . ALA A 1 67 ? 2.912 22.972 -2.641 1.00 0.00 67 ALA A N 14
ATOM 17584 C CA . ALA A 1 67 ? 2.050 23.901 -3.414 1.00 0.00 67 ALA A CA 14
ATOM 17585 C C . ALA A 1 67 ? 0.881 23.241 -4.224 1.00 0.00 67 ALA A C 14
ATOM 17586 O O . ALA A 1 67 ? -0.206 23.820 -4.266 1.00 0.00 67 ALA A O 14
ATOM 17593 N N . LYS A 1 68 ? 1.081 22.061 -4.841 1.00 0.00 68 LYS A N 14
ATOM 17594 C CA . LYS A 1 68 ? 0.009 21.352 -5.590 1.00 0.00 68 LYS A CA 14
ATOM 17595 C C . LYS A 1 68 ? -1.081 20.630 -4.710 1.00 0.00 68 LYS A C 14
ATOM 17596 O O . LYS A 1 68 ? -2.261 20.713 -5.054 1.00 0.00 68 LYS A O 14
ATOM 17615 N N . HIS A 1 69 ? -0.705 19.915 -3.636 1.00 0.00 69 HIS A N 14
ATOM 17616 C CA . HIS A 1 69 ? -1.664 19.283 -2.678 1.00 0.00 69 HIS A CA 14
ATOM 17617 C C . HIS A 1 69 ? -1.217 19.553 -1.174 1.00 0.00 69 HIS A C 14
ATOM 17618 O O . HIS A 1 69 ? -0.016 19.705 -0.933 1.00 0.00 69 HIS A O 14
ATOM 17633 N N . PRO A 1 70 ? -2.114 19.593 -0.147 1.00 0.00 70 PRO A N 14
ATOM 17634 C CA . PRO A 1 70 ? -1.797 20.237 1.186 1.00 0.00 70 PRO A CA 14
ATOM 17635 C C . PRO A 1 70 ? -0.757 19.531 2.083 1.00 0.00 70 PRO A C 14
ATOM 17636 O O . PRO A 1 70 ? 0.399 19.961 2.122 1.00 0.00 70 PRO A O 14
ATOM 17647 N N . ASP A 1 71 ? -1.114 18.464 2.802 1.00 0.00 71 ASP A N 14
ATOM 17648 C CA . ASP A 1 71 ? -0.157 17.377 3.126 1.00 0.00 71 ASP A CA 14
ATOM 17649 C C . ASP A 1 71 ? -0.877 16.030 2.833 1.00 0.00 71 ASP A C 14
ATOM 17650 O O . ASP A 1 71 ? -1.364 15.342 3.734 1.00 0.00 71 ASP A O 14
ATOM 17659 N N . GLU A 1 72 ? -0.970 15.681 1.538 1.00 0.00 72 GLU A N 14
ATOM 17660 C CA . GLU A 1 72 ? -1.473 14.350 1.119 1.00 0.00 72 GLU A CA 14
ATOM 17661 C C . GLU A 1 72 ? -0.352 13.256 1.093 1.00 0.00 72 GLU A C 14
ATOM 17662 O O . GLU A 1 72 ? -0.536 12.195 1.687 1.00 0.00 72 GLU A O 14
ATOM 17674 N N . LYS A 1 73 ? 0.776 13.509 0.408 1.00 0.00 73 LYS A N 14
ATOM 17675 C CA . LYS A 1 73 ? 1.980 12.649 0.471 1.00 0.00 73 LYS A CA 14
ATOM 17676 C C . LYS A 1 73 ? 2.686 12.700 1.860 1.00 0.00 73 LYS A C 14
ATOM 17677 O O . LYS A 1 73 ? 2.851 13.778 2.438 1.00 0.00 73 LYS A O 14
ATOM 17696 N N . PHE A 1 74 ? 3.131 11.539 2.364 1.00 0.00 74 PHE A N 14
ATOM 17697 C CA . PHE A 1 74 ? 3.881 11.473 3.650 1.00 0.00 74 PHE A CA 14
ATOM 17698 C C . PHE A 1 74 ? 5.301 12.143 3.561 1.00 0.00 74 PHE A C 14
ATOM 17699 O O . PHE A 1 74 ? 5.971 11.943 2.541 1.00 0.00 74 PHE A O 14
ATOM 17716 N N . PRO A 1 75 ? 5.824 12.899 4.568 1.00 0.00 75 PRO A N 14
ATOM 17717 C CA . PRO A 1 75 ? 7.191 13.520 4.478 1.00 0.00 75 PRO A CA 14
ATOM 17718 C C . PRO A 1 75 ? 8.379 12.538 4.648 1.00 0.00 75 PRO A C 14
ATOM 17719 O O . PRO A 1 75 ? 9.090 12.518 5.660 1.00 0.00 75 PRO A O 14
ATOM 17730 N N . ALA A 1 76 ? 8.607 11.750 3.587 1.00 0.00 76 ALA A N 14
ATOM 17731 C CA . ALA A 1 76 ? 9.683 10.741 3.542 1.00 0.00 76 ALA A CA 14
ATOM 17732 C C . ALA A 1 76 ? 11.000 11.281 2.910 1.00 0.00 76 ALA A C 14
ATOM 17733 O O . ALA A 1 76 ? 11.006 11.857 1.815 1.00 0.00 76 ALA A O 14
ATOM 17740 N N . PHE A 1 77 ? 12.108 11.038 3.617 1.00 0.00 77 PHE A N 14
ATOM 17741 C CA . PHE A 1 77 ? 13.483 11.319 3.128 1.00 0.00 77 PHE A CA 14
ATOM 17742 C C . PHE A 1 77 ? 14.202 10.033 2.576 1.00 0.00 77 PHE A C 14
ATOM 17743 O O . PHE A 1 77 ? 13.807 8.922 2.954 1.00 0.00 77 PHE A O 14
ATOM 17760 N N . PRO A 1 78 ? 15.284 10.107 1.753 1.00 0.00 78 PRO A N 14
ATOM 17761 C CA . PRO A 1 78 ? 16.047 8.886 1.327 1.00 0.00 78 PRO A CA 14
ATOM 17762 C C . PRO A 1 78 ? 17.020 8.367 2.419 1.00 0.00 78 PRO A C 14
ATOM 17763 O O . PRO A 1 78 ? 18.068 8.966 2.684 1.00 0.00 78 PRO A O 14
ATOM 17774 N N . GLY A 1 79 ? 16.642 7.245 3.052 1.00 0.00 79 GLY A N 14
ATOM 17775 C CA . GLY A 1 79 ? 17.405 6.666 4.173 1.00 0.00 79 GLY A CA 14
ATOM 17776 C C . GLY A 1 79 ? 17.371 5.143 4.146 1.00 0.00 79 GLY A C 14
ATOM 17777 O O . GLY A 1 79 ? 16.716 4.473 4.937 1.00 0.00 79 GLY A O 14
ATOM 17781 N N . PHE A 1 1 ? -11.487 8.990 -3.516 1.00 0.00 1 PHE A N 15
ATOM 17782 C CA . PHE A 1 1 ? -11.475 10.472 -3.613 1.00 0.00 1 PHE A CA 15
ATOM 17783 C C . PHE A 1 1 ? -10.091 11.042 -4.052 1.00 0.00 1 PHE A C 15
ATOM 17784 O O . PHE A 1 1 ? -9.063 10.354 -4.052 1.00 0.00 1 PHE A O 15
ATOM 17802 N N . ASN A 1 2 ? -10.081 12.328 -4.461 1.00 0.00 2 ASN A N 15
ATOM 17803 C CA . ASN A 1 2 ? -8.849 13.018 -4.932 1.00 0.00 2 ASN A CA 15
ATOM 17804 C C . ASN A 1 2 ? -7.790 13.258 -3.820 1.00 0.00 2 ASN A C 15
ATOM 17805 O O . ASN A 1 2 ? -6.653 12.829 -4.003 1.00 0.00 2 ASN A O 15
ATOM 17816 N N . VAL A 1 3 ? -8.136 13.932 -2.714 1.00 0.00 3 VAL A N 15
ATOM 17817 C CA . VAL A 1 3 ? -7.199 14.119 -1.570 1.00 0.00 3 VAL A CA 15
ATOM 17818 C C . VAL A 1 3 ? -7.460 13.050 -0.479 1.00 0.00 3 VAL A C 15
ATOM 17819 O O . VAL A 1 3 ? -8.513 13.054 0.166 1.00 0.00 3 VAL A O 15
ATOM 17832 N N . LYS A 1 4 ? -6.513 12.116 -0.286 1.00 0.00 4 LYS A N 15
ATOM 17833 C CA . LYS A 1 4 ? -6.604 11.112 0.805 1.00 0.00 4 LYS A CA 15
ATOM 17834 C C . LYS A 1 4 ? -5.199 10.835 1.413 1.00 0.00 4 LYS A C 15
ATOM 17835 O O . LYS A 1 4 ? -4.283 10.366 0.727 1.00 0.00 4 LYS A O 15
ATOM 17854 N N . GLN A 1 5 ? -5.073 11.077 2.723 1.00 0.00 5 GLN A N 15
ATOM 17855 C CA . GLN A 1 5 ? -3.822 10.846 3.487 1.00 0.00 5 GLN A CA 15
ATOM 17856 C C . GLN A 1 5 ? -3.388 9.345 3.565 1.00 0.00 5 GLN A C 15
ATOM 17857 O O . GLN A 1 5 ? -4.163 8.415 3.308 1.00 0.00 5 GLN A O 15
ATOM 17871 N N . LYS A 1 6 ? -2.099 9.138 3.854 1.00 0.00 6 LYS A N 15
ATOM 17872 C CA . LYS A 1 6 ? -1.420 7.840 3.636 1.00 0.00 6 LYS A CA 15
ATOM 17873 C C . LYS A 1 6 ? -1.840 6.716 4.635 1.00 0.00 6 LYS A C 15
ATOM 17874 O O . LYS A 1 6 ? -2.343 6.966 5.734 1.00 0.00 6 LYS A O 15
ATOM 17893 N N . SER A 1 7 ? -1.697 5.459 4.199 1.00 0.00 7 SER A N 15
ATOM 17894 C CA . SER A 1 7 ? -2.088 4.280 5.019 1.00 0.00 7 SER A CA 15
ATOM 17895 C C . SER A 1 7 ? -1.148 3.102 4.667 1.00 0.00 7 SER A C 15
ATOM 17896 O O . SER A 1 7 ? -1.253 2.548 3.572 1.00 0.00 7 SER A O 15
ATOM 17904 N N . GLU A 1 8 ? -0.232 2.759 5.583 1.00 0.00 8 GLU A N 15
ATOM 17905 C CA . GLU A 1 8 ? 0.807 1.724 5.339 1.00 0.00 8 GLU A CA 15
ATOM 17906 C C . GLU A 1 8 ? 0.543 0.497 6.265 1.00 0.00 8 GLU A C 15
ATOM 17907 O O . GLU A 1 8 ? 0.748 0.578 7.480 1.00 0.00 8 GLU A O 15
ATOM 17919 N N . ILE A 1 9 ? 0.048 -0.619 5.698 1.00 0.00 9 ILE A N 15
ATOM 17920 C CA . ILE A 1 9 ? -0.402 -1.798 6.492 1.00 0.00 9 ILE A CA 15
ATOM 17921 C C . ILE A 1 9 ? 0.537 -3.017 6.161 1.00 0.00 9 ILE A C 15
ATOM 17922 O O . ILE A 1 9 ? 0.923 -3.273 5.015 1.00 0.00 9 ILE A O 15
ATOM 17938 N N . THR A 1 10 ? 0.825 -3.790 7.212 1.00 0.00 10 THR A N 15
ATOM 17939 C CA . THR A 1 10 ? 1.676 -5.006 7.151 1.00 0.00 10 THR A CA 15
ATOM 17940 C C . THR A 1 10 ? 1.048 -6.211 6.382 1.00 0.00 10 THR A C 15
ATOM 17941 O O . THR A 1 10 ? -0.165 -6.294 6.156 1.00 0.00 10 THR A O 15
ATOM 17952 N N . ALA A 1 11 ? 1.917 -7.156 5.991 1.00 0.00 11 ALA A N 15
ATOM 17953 C CA . ALA A 1 11 ? 1.524 -8.383 5.276 1.00 0.00 11 ALA A CA 15
ATOM 17954 C C . ALA A 1 11 ? 0.553 -9.349 6.011 1.00 0.00 11 ALA A C 15
ATOM 17955 O O . ALA A 1 11 ? 0.539 -9.460 7.238 1.00 0.00 11 ALA A O 15
ATOM 17962 N N . LEU A 1 12 ? -0.258 -10.039 5.200 1.00 0.00 12 LEU A N 15
ATOM 17963 C CA . LEU A 1 12 ? -1.267 -11.014 5.685 1.00 0.00 12 LEU A CA 15
ATOM 17964 C C . LEU A 1 12 ? -1.084 -12.379 4.949 1.00 0.00 12 LEU A C 15
ATOM 17965 O O . LEU A 1 12 ? -0.558 -12.462 3.833 1.00 0.00 12 LEU A O 15
ATOM 17981 N N . VAL A 1 13 ? -1.550 -13.449 5.598 1.00 0.00 13 VAL A N 15
ATOM 17982 C CA . VAL A 1 13 ? -1.533 -14.824 5.033 1.00 0.00 13 VAL A CA 15
ATOM 17983 C C . VAL A 1 13 ? -2.488 -15.018 3.803 1.00 0.00 13 VAL A C 15
ATOM 17984 O O . VAL A 1 13 ? -3.599 -14.478 3.777 1.00 0.00 13 VAL A O 15
ATOM 17997 N N . LYS A 1 14 ? -2.036 -15.786 2.792 1.00 0.00 14 LYS A N 15
ATOM 17998 C CA . LYS A 1 14 ? -2.604 -15.668 1.421 1.00 0.00 14 LYS A CA 15
ATOM 17999 C C . LYS A 1 14 ? -4.091 -16.114 1.211 1.00 0.00 14 LYS A C 15
ATOM 18000 O O . LYS A 1 14 ? -4.686 -16.874 1.986 1.00 0.00 14 LYS A O 15
ATOM 18019 N N . GLU A 1 15 ? -4.636 -15.647 0.083 1.00 0.00 15 GLU A N 15
ATOM 18020 C CA . GLU A 1 15 ? -6.054 -15.821 -0.299 1.00 0.00 15 GLU A CA 15
ATOM 18021 C C . GLU A 1 15 ? -6.263 -17.197 -1.013 1.00 0.00 15 GLU A C 15
ATOM 18022 O O . GLU A 1 15 ? -5.727 -17.427 -2.103 1.00 0.00 15 GLU A O 15
ATOM 18034 N N . VAL A 1 16 ? -6.979 -18.116 -0.360 1.00 0.00 16 VAL A N 15
ATOM 18035 C CA . VAL A 1 16 ? -7.157 -19.523 -0.847 1.00 0.00 16 VAL A CA 15
ATOM 18036 C C . VAL A 1 16 ? -8.612 -19.976 -0.459 1.00 0.00 16 VAL A C 15
ATOM 18037 O O . VAL A 1 16 ? -9.078 -19.686 0.650 1.00 0.00 16 VAL A O 15
ATOM 18050 N N . THR A 1 17 ? -9.312 -20.703 -1.349 1.00 0.00 17 THR A N 15
ATOM 18051 C CA . THR A 1 17 ? -10.671 -21.255 -1.042 1.00 0.00 17 THR A CA 15
ATOM 18052 C C . THR A 1 17 ? -10.619 -22.424 -0.003 1.00 0.00 17 THR A C 15
ATOM 18053 O O . THR A 1 17 ? -11.226 -22.229 1.054 1.00 0.00 17 THR A O 15
ATOM 18064 N N . PRO A 1 18 ? -9.927 -23.589 -0.178 1.00 0.00 18 PRO A N 15
ATOM 18065 C CA . PRO A 1 18 ? -9.712 -24.559 0.947 1.00 0.00 18 PRO A CA 15
ATOM 18066 C C . PRO A 1 18 ? -8.754 -24.056 2.077 1.00 0.00 18 PRO A C 15
ATOM 18067 O O . PRO A 1 18 ? -7.961 -23.140 1.823 1.00 0.00 18 PRO A O 15
ATOM 18078 N N . PRO A 1 19 ? -8.772 -24.600 3.329 1.00 0.00 19 PRO A N 15
ATOM 18079 C CA . PRO A 1 19 ? -8.012 -23.998 4.482 1.00 0.00 19 PRO A CA 15
ATOM 18080 C C . PRO A 1 19 ? -6.479 -24.237 4.445 1.00 0.00 19 PRO A C 15
ATOM 18081 O O . PRO A 1 19 ? -5.935 -25.157 5.060 1.00 0.00 19 PRO A O 15
ATOM 18092 N N . ARG A 1 20 ? -5.799 -23.365 3.690 1.00 0.00 20 ARG A N 15
ATOM 18093 C CA . ARG A 1 20 ? -4.350 -23.504 3.385 1.00 0.00 20 ARG A CA 15
ATOM 18094 C C . ARG A 1 20 ? -3.736 -22.078 3.271 1.00 0.00 20 ARG A C 15
ATOM 18095 O O . ARG A 1 20 ? -4.233 -21.243 2.510 1.00 0.00 20 ARG A O 15
ATOM 18116 N N . LYS A 1 21 ? -2.682 -21.787 4.046 1.00 0.00 21 LYS A N 15
ATOM 18117 C CA . LYS A 1 21 ? -2.184 -20.394 4.218 1.00 0.00 21 LYS A CA 15
ATOM 18118 C C . LYS A 1 21 ? -0.647 -20.294 3.961 1.00 0.00 21 LYS A C 15
ATOM 18119 O O . LYS A 1 21 ? 0.146 -20.981 4.609 1.00 0.00 21 LYS A O 15
ATOM 18138 N N . ALA A 1 22 ? -0.250 -19.414 3.027 1.00 0.00 22 ALA A N 15
ATOM 18139 C CA . ALA A 1 22 ? 1.174 -19.176 2.687 1.00 0.00 22 ALA A CA 15
ATOM 18140 C C . ALA A 1 22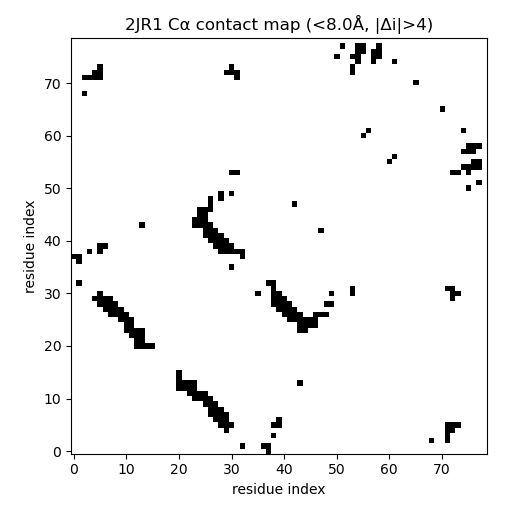 ? 1.711 -17.787 3.180 1.00 0.00 22 ALA A C 15
ATOM 18141 O O . ALA A 1 22 ? 0.924 -16.827 3.204 1.00 0.00 22 ALA A O 15
ATOM 18148 N N . PRO A 1 23 ? 3.029 -17.597 3.485 1.00 0.00 23 PRO A N 15
ATOM 18149 C CA . PRO A 1 23 ? 3.597 -16.246 3.809 1.00 0.00 23 PRO A CA 15
ATOM 18150 C C . PRO A 1 23 ? 3.858 -15.347 2.564 1.00 0.00 23 PRO A C 15
ATOM 18151 O O . PRO A 1 23 ? 4.994 -15.085 2.156 1.00 0.00 23 PRO A O 15
ATOM 18162 N N . SER A 1 24 ? 2.762 -14.841 1.993 1.00 0.00 24 SER A N 15
ATOM 18163 C CA . SER A 1 24 ? 2.785 -13.922 0.839 1.00 0.00 24 SER A CA 15
ATOM 18164 C C . SER A 1 24 ? 3.283 -12.504 1.204 1.00 0.00 24 SER A C 15
ATOM 18165 O O . SER A 1 24 ? 2.842 -11.917 2.200 1.00 0.00 24 SER A O 15
ATOM 18173 N N . LYS A 1 25 ? 4.184 -11.945 0.377 1.00 0.00 25 LYS A N 15
ATOM 18174 C CA . LYS A 1 25 ? 4.737 -10.584 0.606 1.00 0.00 25 LYS A CA 15
ATOM 18175 C C . LYS A 1 25 ? 3.682 -9.489 0.242 1.00 0.00 25 LYS A C 15
ATOM 18176 O O . LYS A 1 25 ? 3.592 -9.008 -0.890 1.00 0.00 25 LYS A O 15
ATOM 18195 N N . ALA A 1 26 ? 2.858 -9.165 1.242 1.00 0.00 26 ALA A N 15
ATOM 18196 C CA . ALA A 1 26 ? 1.645 -8.354 1.055 1.00 0.00 26 ALA A CA 15
ATOM 18197 C C . ALA A 1 26 ? 1.857 -6.932 1.603 1.00 0.00 26 ALA A C 15
ATOM 18198 O O . ALA A 1 26 ? 2.308 -6.725 2.733 1.00 0.00 26 ALA A O 15
ATOM 18205 N N . LYS A 1 27 ? 1.579 -5.945 0.755 1.00 0.00 27 LYS A N 15
ATOM 18206 C CA . LYS A 1 27 ? 1.861 -4.526 1.065 1.00 0.00 27 LYS A CA 15
ATOM 18207 C C . LYS A 1 27 ? 0.656 -3.645 0.647 1.00 0.00 27 LYS A C 15
ATOM 18208 O O . LYS A 1 27 ? 0.147 -3.755 -0.474 1.00 0.00 27 LYS A O 15
ATOM 18227 N N . ARG A 1 28 ? 0.216 -2.774 1.564 1.00 0.00 28 ARG A N 15
ATOM 18228 C CA . ARG A 1 28 ? -0.934 -1.870 1.327 1.00 0.00 28 ARG A CA 15
ATOM 18229 C C . ARG A 1 28 ? -0.420 -0.441 1.653 1.00 0.00 28 ARG A C 15
ATOM 18230 O O . ARG A 1 28 ? -0.259 -0.115 2.830 1.00 0.00 28 ARG A O 15
ATOM 18251 N N . GLU A 1 29 ? -0.098 0.351 0.622 1.00 0.00 29 GLU A N 15
ATOM 18252 C CA . GLU A 1 29 ? 0.554 1.670 0.812 1.00 0.00 29 GLU A CA 15
ATOM 18253 C C . GLU A 1 29 ? 0.016 2.672 -0.256 1.00 0.00 29 GLU A C 15
ATOM 18254 O O . GLU A 1 29 ? -0.153 2.337 -1.437 1.00 0.00 29 GLU A O 15
ATOM 18266 N N . ALA A 1 30 ? -0.180 3.918 0.179 1.00 0.00 30 ALA A N 15
ATOM 18267 C CA . ALA A 1 30 ? -0.410 5.046 -0.737 1.00 0.00 30 ALA A CA 15
ATOM 18268 C C . ALA A 1 30 ? 0.905 5.778 -1.152 1.00 0.00 30 ALA A C 15
ATOM 18269 O O . ALA A 1 30 ? 1.627 6.235 -0.261 1.00 0.00 30 ALA A O 15
ATOM 18276 N N . PRO A 1 31 ? 1.230 5.973 -2.456 1.00 0.00 31 PRO A N 15
ATOM 18277 C CA . PRO A 1 31 ? 2.313 6.924 -2.872 1.00 0.00 31 PRO A CA 15
ATOM 18278 C C . PRO A 1 31 ? 1.755 8.350 -3.104 1.00 0.00 31 PRO A C 15
ATOM 18279 O O . PRO A 1 31 ? 1.524 9.075 -2.131 1.00 0.00 31 PRO A O 15
ATOM 18290 N N . ILE A 1 32 ? 1.525 8.754 -4.357 1.00 0.00 32 ILE A N 15
ATOM 18291 C CA . ILE A 1 32 ? 1.176 10.146 -4.724 1.00 0.00 32 ILE A CA 15
ATOM 18292 C C . ILE A 1 32 ? -0.017 10.166 -5.729 1.00 0.00 32 ILE A C 15
ATOM 18293 O O . ILE A 1 32 ? -0.021 9.436 -6.727 1.00 0.00 32 ILE A O 15
ATOM 18309 N N . LYS A 1 33 ? -0.969 11.088 -5.511 1.00 0.00 33 LYS A N 15
ATOM 18310 C CA . LYS A 1 33 ? -2.070 11.334 -6.491 1.00 0.00 33 LYS A CA 15
ATOM 18311 C C . LYS A 1 33 ? -1.660 12.053 -7.818 1.00 0.00 33 LYS A C 15
ATOM 18312 O O . LYS A 1 33 ? -2.326 11.848 -8.834 1.00 0.00 33 LYS A O 15
ATOM 18331 N N . TYR A 1 34 ? -0.596 12.872 -7.812 1.00 0.00 34 TYR A N 15
ATOM 18332 C CA . TYR A 1 34 ? -0.064 13.509 -9.051 1.00 0.00 34 TYR A CA 15
ATOM 18333 C C . TYR A 1 34 ? 0.474 12.522 -10.146 1.00 0.00 34 TYR A C 15
ATOM 18334 O O . TYR A 1 34 ? 0.227 12.758 -11.329 1.00 0.00 34 TYR A O 15
ATOM 18352 N N . TRP A 1 35 ? 1.184 11.451 -9.754 1.00 0.00 35 TRP A N 15
ATOM 18353 C CA . TRP A 1 35 ? 1.582 10.364 -10.691 1.00 0.00 35 TRP A CA 15
ATOM 18354 C C . TRP A 1 35 ? 0.473 9.293 -10.940 1.00 0.00 35 TRP A C 15
ATOM 18355 O O . TRP A 1 35 ? 0.260 8.935 -12.100 1.00 0.00 35 TRP A O 15
ATOM 18376 N N . LEU A 1 36 ? -0.197 8.763 -9.896 1.00 0.00 36 LEU A N 15
ATOM 18377 C CA . LEU A 1 36 ? -1.197 7.678 -10.052 1.00 0.00 36 LEU A CA 15
ATOM 18378 C C . LEU A 1 36 ? -2.640 8.157 -9.669 1.00 0.00 36 LEU A C 15
ATOM 18379 O O . LEU A 1 36 ? -2.783 8.778 -8.609 1.00 0.00 36 LEU A O 15
ATOM 18395 N N . PRO A 1 37 ? -3.745 7.833 -10.399 1.00 0.00 37 PRO A N 15
ATOM 18396 C CA . PRO A 1 37 ? -5.131 8.241 -9.977 1.00 0.00 37 PRO A CA 15
ATOM 18397 C C . PRO A 1 37 ? -5.748 7.616 -8.687 1.00 0.00 37 PRO A C 15
ATOM 18398 O O . PRO A 1 37 ? -6.831 8.042 -8.274 1.00 0.00 37 PRO A O 15
ATOM 18409 N N . HIS A 1 38 ? -5.076 6.663 -8.027 1.00 0.00 38 HIS A N 15
ATOM 18410 C CA . HIS A 1 38 ? -5.513 6.074 -6.743 1.00 0.00 38 HIS A CA 15
ATOM 18411 C C . HIS A 1 38 ? -4.291 5.957 -5.780 1.00 0.00 38 HIS A C 15
ATOM 18412 O O . HIS A 1 38 ? -3.375 5.164 -6.026 1.00 0.00 38 HIS A O 15
ATOM 18427 N N . SER A 1 39 ? -4.310 6.699 -4.664 1.00 0.00 39 SER A N 15
ATOM 18428 C CA . SER A 1 39 ? -3.239 6.622 -3.637 1.00 0.00 39 SER A CA 15
ATOM 18429 C C . SER A 1 39 ? -3.647 5.590 -2.541 1.00 0.00 39 SER A C 15
ATOM 18430 O O . SER A 1 39 ? -4.313 5.924 -1.559 1.00 0.00 39 SER A O 15
ATOM 18438 N N . GLY A 1 40 ? -3.259 4.326 -2.751 1.00 0.00 40 GLY A N 15
ATOM 18439 C CA . GLY A 1 40 ? -3.577 3.217 -1.825 1.00 0.00 40 GLY A CA 15
ATOM 18440 C C . GLY A 1 40 ? -3.704 1.883 -2.568 1.00 0.00 40 GLY A C 15
ATOM 18441 O O . GLY A 1 40 ? -4.815 1.511 -2.951 1.00 0.00 40 GLY A O 15
ATOM 18445 N N . ALA A 1 41 ? -2.581 1.189 -2.785 1.00 0.00 41 ALA A N 15
ATOM 18446 C CA . ALA A 1 41 ? -2.561 -0.070 -3.562 1.00 0.00 41 ALA A CA 15
ATOM 18447 C C . ALA A 1 41 ? -2.236 -1.298 -2.672 1.00 0.00 41 ALA A C 15
ATOM 18448 O O . ALA A 1 41 ? -1.159 -1.369 -2.068 1.00 0.00 41 ALA A O 15
ATOM 18455 N N . THR A 1 42 ? -3.160 -2.270 -2.633 1.00 0.00 42 THR A N 15
ATOM 18456 C CA . THR A 1 42 ? -2.930 -3.602 -2.008 1.00 0.00 42 THR A CA 15
ATOM 18457 C C . THR A 1 42 ? -2.356 -4.619 -3.034 1.00 0.00 42 THR A C 15
ATOM 18458 O O . THR A 1 42 ? -3.061 -5.057 -3.946 1.00 0.00 42 THR A O 15
ATOM 18469 N N . TRP A 1 43 ? -1.081 -5.000 -2.869 1.00 0.00 43 TRP A N 15
ATOM 18470 C CA . TRP A 1 43 ? -0.453 -6.070 -3.694 1.00 0.00 43 TRP A CA 15
ATOM 18471 C C . TRP A 1 43 ? -0.106 -7.272 -2.765 1.00 0.00 43 TRP A C 15
ATOM 18472 O O . TRP A 1 43 ? 0.833 -7.176 -1.972 1.00 0.00 43 TRP A O 15
ATOM 18493 N N . SER A 1 44 ? -0.849 -8.387 -2.878 1.00 0.00 44 SER A N 15
ATOM 18494 C CA . SER A 1 44 ? -0.573 -9.631 -2.110 1.00 0.00 44 SER A CA 15
ATOM 18495 C C . SER A 1 44 ? 0.242 -10.654 -2.954 1.00 0.00 44 SER A C 15
ATOM 18496 O O . SER A 1 44 ? -0.328 -11.423 -3.734 1.00 0.00 44 SER A O 15
ATOM 18504 N N . GLY A 1 45 ? 1.582 -10.641 -2.826 1.00 0.00 45 GLY A N 15
ATOM 18505 C CA . GLY A 1 45 ? 2.449 -11.563 -3.603 1.00 0.00 45 GLY A CA 15
ATOM 18506 C C . GLY A 1 45 ? 3.896 -11.086 -3.782 1.00 0.00 45 GLY A C 15
ATOM 18507 O O . GLY A 1 45 ? 4.802 -11.599 -3.123 1.00 0.00 45 GLY A O 15
ATOM 18511 N N . ARG A 1 46 ? 4.100 -10.137 -4.706 1.00 0.00 46 ARG A N 15
ATOM 18512 C CA . ARG A 1 46 ? 5.439 -9.536 -4.971 1.00 0.00 46 ARG A CA 15
ATOM 18513 C C . ARG A 1 46 ? 5.767 -8.416 -3.945 1.00 0.00 46 ARG A C 15
ATOM 18514 O O . ARG A 1 46 ? 4.909 -7.604 -3.580 1.00 0.00 46 ARG A O 15
ATOM 18535 N N . GLY A 1 47 ? 7.044 -8.347 -3.532 1.00 0.00 47 GLY A N 15
ATOM 18536 C CA . GLY A 1 47 ? 7.515 -7.310 -2.585 1.00 0.00 47 GLY A CA 15
ATOM 18537 C C . GLY A 1 47 ? 7.670 -5.889 -3.152 1.00 0.00 47 GLY A C 15
ATOM 18538 O O . GLY A 1 47 ? 8.786 -5.424 -3.385 1.00 0.00 47 GLY A O 15
ATOM 18542 N N . LYS A 1 48 ? 6.543 -5.193 -3.335 1.00 0.00 48 LYS A N 15
ATOM 18543 C CA . LYS A 1 48 ? 6.524 -3.730 -3.597 1.00 0.00 48 LYS A CA 15
ATOM 18544 C C . LYS A 1 48 ? 6.561 -2.929 -2.265 1.00 0.00 48 LYS A C 15
ATOM 18545 O O . LYS A 1 48 ? 5.667 -3.080 -1.432 1.00 0.00 48 LYS A O 15
ATOM 18564 N N . ILE A 1 49 ? 7.572 -2.079 -2.064 1.00 0.00 49 ILE A N 15
ATOM 18565 C CA . ILE A 1 49 ? 7.576 -1.087 -0.952 1.00 0.00 49 ILE A CA 15
ATOM 18566 C C . ILE A 1 49 ? 7.834 0.294 -1.652 1.00 0.00 49 ILE A C 15
ATOM 18567 O O . ILE A 1 49 ? 8.966 0.497 -2.109 1.00 0.00 49 ILE A O 15
ATOM 18583 N N . PRO A 1 50 ? 6.897 1.273 -1.745 1.00 0.00 50 PRO A N 15
ATOM 18584 C CA . PRO A 1 50 ? 7.193 2.593 -2.401 1.00 0.00 50 PRO A CA 15
ATOM 18585 C C . PRO A 1 50 ? 7.905 3.668 -1.533 1.00 0.00 50 PRO A C 15
ATOM 18586 O O . PRO A 1 50 ? 7.695 4.865 -1.717 1.00 0.00 50 PRO A O 15
ATOM 18597 N N . LYS A 1 51 ? 8.824 3.224 -0.670 1.00 0.00 51 LYS A N 15
ATOM 18598 C CA . LYS A 1 51 ? 9.717 4.099 0.119 1.00 0.00 51 LYS A CA 15
ATOM 18599 C C . LYS A 1 51 ? 10.879 4.741 -0.688 1.00 0.00 51 LYS A C 15
ATOM 18600 O O . LYS A 1 51 ? 10.960 5.964 -0.577 1.00 0.00 51 LYS A O 15
ATOM 18619 N N . PRO A 1 52 ? 11.741 4.095 -1.531 1.00 0.00 52 PRO A N 15
ATOM 18620 C CA . PRO A 1 52 ? 12.620 4.855 -2.489 1.00 0.00 52 PRO A CA 15
ATOM 18621 C C . PRO A 1 52 ? 11.908 5.739 -3.555 1.00 0.00 52 PRO A C 15
ATOM 18622 O O . PRO A 1 52 ? 12.474 6.760 -3.949 1.00 0.00 52 PRO A O 15
ATOM 18633 N N . PHE A 1 53 ? 10.667 5.401 -3.959 1.00 0.00 53 PHE A N 15
ATOM 18634 C CA . PHE A 1 53 ? 9.805 6.317 -4.747 1.00 0.00 53 PHE A CA 15
ATOM 18635 C C . PHE A 1 53 ? 9.283 7.522 -3.916 1.00 0.00 53 PHE A C 15
ATOM 18636 O O . PHE A 1 53 ? 9.638 8.641 -4.275 1.00 0.00 53 PHE A O 15
ATOM 18653 N N . GLU A 1 54 ? 8.508 7.332 -2.828 1.00 0.00 54 GLU A N 15
ATOM 18654 C CA . GLU A 1 54 ? 8.065 8.458 -1.946 1.00 0.00 54 GLU A CA 15
ATOM 18655 C C . GLU A 1 54 ? 9.200 9.353 -1.322 1.00 0.00 54 GLU A C 15
ATOM 18656 O O . GLU A 1 54 ? 8.975 10.550 -1.116 1.00 0.00 54 GLU A O 15
ATOM 18668 N N . ALA A 1 55 ? 10.380 8.775 -1.053 1.00 0.00 55 ALA A N 15
ATOM 18669 C CA . ALA A 1 55 ? 11.606 9.521 -0.708 1.00 0.00 55 ALA A CA 15
ATOM 18670 C C . ALA A 1 55 ? 12.218 10.347 -1.865 1.00 0.00 55 ALA A C 15
ATOM 18671 O O . ALA A 1 55 ? 12.424 11.541 -1.669 1.00 0.00 55 ALA A O 15
ATOM 18678 N N . TRP A 1 56 ? 12.453 9.774 -3.060 1.00 0.00 56 TRP A N 15
ATOM 18679 C CA . TRP A 1 56 ? 12.859 10.572 -4.258 1.00 0.00 56 TRP A CA 15
ATOM 18680 C C . TRP A 1 56 ? 11.783 11.598 -4.762 1.00 0.00 56 TRP A C 15
ATOM 18681 O O . TRP A 1 56 ? 12.134 12.735 -5.083 1.00 0.00 56 TRP A O 15
ATOM 18702 N N . ILE A 1 57 ? 10.493 11.231 -4.725 1.00 0.00 57 ILE A N 15
ATOM 18703 C CA . ILE A 1 57 ? 9.355 12.200 -4.807 1.00 0.00 57 ILE A CA 15
ATOM 18704 C C . ILE A 1 57 ? 9.220 13.216 -3.587 1.00 0.00 57 ILE A C 15
ATOM 18705 O O . ILE A 1 57 ? 8.364 14.104 -3.639 1.00 0.00 57 ILE A O 15
ATOM 18721 N N . GLY A 1 58 ? 10.084 13.161 -2.564 1.00 0.00 58 GLY A N 15
ATOM 18722 C CA . GLY A 1 58 ? 10.246 14.239 -1.566 1.00 0.00 58 GLY A CA 15
ATOM 18723 C C . GLY A 1 58 ? 11.609 14.959 -1.484 1.00 0.00 58 GLY A C 15
ATOM 18724 O O . GLY A 1 58 ? 11.603 16.126 -1.096 1.00 0.00 58 GLY A O 15
ATOM 18728 N N . THR A 1 59 ? 12.739 14.311 -1.826 1.00 0.00 59 THR A N 15
ATOM 18729 C CA . THR A 1 59 ? 14.127 14.877 -1.687 1.00 0.00 59 THR A CA 15
ATOM 18730 C C . THR A 1 59 ? 14.321 16.358 -2.158 1.00 0.00 59 THR A C 15
ATOM 18731 O O . THR A 1 59 ? 14.851 17.182 -1.413 1.00 0.00 59 THR A O 15
ATOM 18742 N N . ALA A 1 60 ? 13.848 16.649 -3.376 1.00 0.00 60 ALA A N 15
ATOM 18743 C CA . ALA A 1 60 ? 13.618 18.039 -3.843 1.00 0.00 60 ALA A CA 15
ATOM 18744 C C . ALA A 1 60 ? 12.141 18.340 -4.269 1.00 0.00 60 ALA A C 15
ATOM 18745 O O . ALA A 1 60 ? 11.679 19.466 -4.065 1.00 0.00 60 ALA A O 15
ATOM 18752 N N . ALA A 1 61 ? 11.405 17.362 -4.826 1.00 0.00 61 ALA A N 15
ATOM 18753 C CA . ALA A 1 61 ? 9.999 17.530 -5.255 1.00 0.00 61 ALA A CA 15
ATOM 18754 C C . ALA A 1 61 ? 8.934 17.963 -4.217 1.00 0.00 61 ALA A C 15
ATOM 18755 O O . ALA A 1 61 ? 7.962 18.598 -4.622 1.00 0.00 61 ALA A O 15
ATOM 18762 N N . TYR A 1 62 ? 9.128 17.678 -2.920 1.00 0.00 62 TYR A N 15
ATOM 18763 C CA . TYR A 1 62 ? 8.239 18.159 -1.821 1.00 0.00 62 TYR A CA 15
ATOM 18764 C C . TYR A 1 62 ? 7.857 19.671 -1.835 1.00 0.00 62 TYR A C 15
ATOM 18765 O O . TYR A 1 62 ? 6.684 19.971 -1.626 1.00 0.00 62 TYR A O 15
ATOM 18783 N N . THR A 1 63 ? 8.792 20.590 -2.130 1.00 0.00 63 THR A N 15
ATOM 18784 C CA . THR A 1 63 ? 8.453 22.034 -2.317 1.00 0.00 63 THR A CA 15
ATOM 18785 C C . THR A 1 63 ? 7.440 22.352 -3.474 1.00 0.00 63 THR A C 15
ATOM 18786 O O . THR A 1 63 ? 6.516 23.144 -3.272 1.00 0.00 63 THR A O 15
ATOM 18797 N N . ALA A 1 64 ? 7.578 21.690 -4.642 1.00 0.00 64 ALA A N 15
ATOM 18798 C CA . ALA A 1 64 ? 6.550 21.749 -5.716 1.00 0.00 64 ALA A CA 15
ATOM 18799 C C . ALA A 1 64 ? 5.256 20.919 -5.443 1.00 0.00 64 ALA A C 15
ATOM 18800 O O . ALA A 1 64 ? 4.154 21.391 -5.733 1.00 0.00 64 ALA A O 15
ATOM 18807 N N . TRP A 1 65 ? 5.390 19.710 -4.876 1.00 0.00 65 TRP A N 15
ATOM 18808 C CA . TRP A 1 65 ? 4.255 18.897 -4.380 1.00 0.00 65 TRP A CA 15
ATOM 18809 C C . TRP A 1 65 ? 3.344 19.558 -3.296 1.00 0.00 65 TRP A C 15
ATOM 18810 O O . TRP A 1 65 ? 2.121 19.450 -3.397 1.00 0.00 65 TRP A O 15
ATOM 18831 N N . LYS A 1 66 ? 3.933 20.253 -2.316 1.00 0.00 66 LYS A N 15
ATOM 18832 C CA . LYS A 1 66 ? 3.204 21.104 -1.340 1.00 0.00 66 LYS A CA 15
ATOM 18833 C C . LYS A 1 66 ? 2.389 22.301 -1.923 1.00 0.00 66 LYS A C 15
ATOM 18834 O O . LYS A 1 66 ? 1.305 22.581 -1.409 1.00 0.00 66 LYS A O 15
ATOM 18853 N N . ALA A 1 67 ? 2.865 22.963 -2.991 1.00 0.00 67 ALA A N 15
ATOM 18854 C CA . ALA A 1 67 ? 2.002 23.836 -3.826 1.00 0.00 67 ALA A CA 15
ATOM 18855 C C . ALA A 1 67 ? 0.814 23.135 -4.571 1.00 0.00 67 ALA A C 15
ATOM 18856 O O . ALA A 1 67 ? -0.258 23.735 -4.667 1.00 0.00 67 ALA A O 15
ATOM 18863 N N . LYS A 1 68 ? 0.980 21.898 -5.072 1.00 0.00 68 LYS A N 15
ATOM 18864 C CA . LYS A 1 68 ? -0.118 21.142 -5.735 1.00 0.00 68 LYS A CA 15
ATOM 18865 C C . LYS A 1 68 ? -1.165 20.487 -4.766 1.00 0.00 68 LYS A C 15
ATOM 18866 O O . LYS A 1 68 ? -2.361 20.567 -5.048 1.00 0.00 68 LYS A O 15
ATOM 18885 N N . HIS A 1 69 ? -0.733 19.808 -3.691 1.00 0.00 69 HIS A N 15
ATOM 18886 C CA . HIS A 1 69 ? -1.640 19.139 -2.714 1.00 0.00 69 HIS A CA 15
ATOM 18887 C C . HIS A 1 69 ? -1.212 19.447 -1.222 1.00 0.00 69 HIS A C 15
ATOM 18888 O O . HIS A 1 69 ? -0.022 19.676 -0.984 1.00 0.00 69 HIS A O 15
ATOM 18903 N N . PRO A 1 70 ? -2.112 19.437 -0.194 1.00 0.00 70 PRO A N 15
ATOM 18904 C CA . PRO A 1 70 ? -1.812 20.058 1.154 1.00 0.00 70 PRO A CA 15
ATOM 18905 C C . PRO A 1 70 ? -0.793 19.301 2.034 1.00 0.00 70 PRO A C 15
ATOM 18906 O O . PRO A 1 70 ? 0.391 19.632 1.984 1.00 0.00 70 PRO A O 15
ATOM 18917 N N . ASP A 1 71 ? -1.193 18.304 2.824 1.00 0.00 71 ASP A N 15
ATOM 18918 C CA . ASP A 1 71 ? -0.285 17.237 3.302 1.00 0.00 71 ASP A CA 15
ATOM 18919 C C . ASP A 1 71 ? -0.961 15.866 2.973 1.00 0.00 71 ASP A C 15
ATOM 18920 O O . ASP A 1 71 ? -1.422 15.129 3.850 1.00 0.00 71 ASP A O 15
ATOM 18929 N N . GLU A 1 72 ? -1.009 15.529 1.673 1.00 0.00 72 GLU A N 15
ATOM 18930 C CA . GLU A 1 72 ? -1.392 14.169 1.228 1.00 0.00 72 GLU A CA 15
ATOM 18931 C C . GLU A 1 72 ? -0.196 13.166 1.361 1.00 0.00 72 GLU A C 15
ATOM 18932 O O . GLU A 1 72 ? -0.301 12.211 2.128 1.00 0.00 72 GLU A O 15
ATOM 18944 N N . LYS A 1 73 ? 0.906 13.390 0.624 1.00 0.00 73 LYS A N 15
ATOM 18945 C CA . LYS A 1 73 ? 2.128 12.554 0.690 1.00 0.00 73 LYS A CA 15
ATOM 18946 C C . LYS A 1 73 ? 2.915 12.711 2.022 1.00 0.00 73 LYS A C 15
ATOM 18947 O O . LYS A 1 73 ? 3.131 13.831 2.497 1.00 0.00 73 LYS A O 15
ATOM 18966 N N . PHE A 1 74 ? 3.378 11.584 2.591 1.00 0.00 74 PHE A N 15
ATOM 18967 C CA . PHE A 1 74 ? 4.197 11.604 3.835 1.00 0.00 74 PHE A CA 15
ATOM 18968 C C . PHE A 1 74 ? 5.606 12.245 3.601 1.00 0.00 74 PHE A C 15
ATOM 18969 O O . PHE A 1 74 ? 6.219 11.931 2.570 1.00 0.00 74 PHE A O 15
ATOM 18986 N N . PRO A 1 75 ? 6.173 13.104 4.493 1.00 0.00 75 PRO A N 15
ATOM 18987 C CA . PRO A 1 75 ? 7.516 13.739 4.266 1.00 0.00 75 PRO A CA 15
ATOM 18988 C C . PRO A 1 75 ? 8.728 12.788 4.458 1.00 0.00 75 PRO A C 15
ATOM 18989 O O . PRO A 1 75 ? 9.505 12.878 5.411 1.00 0.00 75 PRO A O 15
ATOM 19000 N N . ALA A 1 76 ? 8.878 11.892 3.475 1.00 0.00 76 ALA A N 15
ATOM 19001 C CA . ALA A 1 76 ? 9.945 10.881 3.461 1.00 0.00 76 ALA A CA 15
ATOM 19002 C C . ALA A 1 76 ? 11.270 11.419 2.844 1.00 0.00 76 ALA A C 15
ATOM 19003 O O . ALA A 1 76 ? 11.279 12.063 1.789 1.00 0.00 76 ALA A O 15
ATOM 19010 N N . PHE A 1 77 ? 12.375 11.118 3.527 1.00 0.00 77 PHE A N 15
ATOM 19011 C CA . PHE A 1 77 ? 13.751 11.459 3.079 1.00 0.00 77 PHE A CA 15
ATOM 19012 C C . PHE A 1 77 ? 14.529 10.211 2.532 1.00 0.00 77 PHE A C 15
ATOM 19013 O O . PHE A 1 77 ? 14.170 9.082 2.892 1.00 0.00 77 PHE A O 15
ATOM 19030 N N . PRO A 1 78 ? 15.609 10.334 1.713 1.00 0.00 78 PRO A N 15
ATOM 19031 C CA . PRO A 1 78 ? 16.386 9.143 1.229 1.00 0.00 78 PRO A CA 15
ATOM 19032 C C . PRO A 1 78 ? 17.375 8.583 2.288 1.00 0.00 78 PRO A C 15
ATOM 19033 O O . PRO A 1 78 ? 18.531 9.008 2.381 1.00 0.00 78 PRO A O 15
ATOM 19044 N N . GLY A 1 79 ? 16.892 7.616 3.088 1.00 0.00 79 GLY A N 15
ATOM 19045 C CA . GLY A 1 79 ? 17.665 7.046 4.211 1.00 0.00 79 GLY A CA 15
ATOM 19046 C C . GLY A 1 79 ? 18.361 5.740 3.846 1.00 0.00 79 GLY A C 15
ATOM 19047 O O . GLY A 1 79 ? 18.099 4.670 4.391 1.00 0.00 79 GLY A O 15
ATOM 19051 N N . PHE A 1 1 ? -11.527 9.074 -2.613 1.00 0.00 1 PHE A N 16
ATOM 19052 C CA . PHE A 1 1 ? -11.513 10.556 -2.547 1.00 0.00 1 PHE A CA 16
ATOM 19053 C C . PHE A 1 1 ? -10.259 11.163 -3.255 1.00 0.00 1 PHE A C 16
ATOM 19054 O O . PHE A 1 1 ? -9.134 10.645 -3.178 1.00 0.00 1 PHE A O 16
ATOM 19072 N N . ASN A 1 2 ? -10.470 12.323 -3.903 1.00 0.00 2 ASN A N 16
ATOM 19073 C CA . ASN A 1 2 ? -9.393 13.042 -4.633 1.00 0.00 2 ASN A CA 16
ATOM 19074 C C . ASN A 1 2 ? -8.276 13.640 -3.723 1.00 0.00 2 ASN A C 16
ATOM 19075 O O . ASN A 1 2 ? -7.106 13.512 -4.081 1.00 0.00 2 ASN A O 16
ATOM 19086 N N . VAL A 1 3 ? -8.605 14.237 -2.570 1.00 0.00 3 VAL A N 16
ATOM 19087 C CA . VAL A 1 3 ? -7.632 14.374 -1.441 1.00 0.00 3 VAL A CA 16
ATOM 19088 C C . VAL A 1 3 ? -7.766 13.173 -0.460 1.00 0.00 3 VAL A C 16
ATOM 19089 O O . VAL A 1 3 ? -8.840 12.942 0.101 1.00 0.00 3 VAL A O 16
ATOM 19102 N N . LYS A 1 4 ? -6.693 12.379 -0.283 1.00 0.00 4 LYS A N 16
ATOM 19103 C CA . LYS A 1 4 ? -6.719 11.217 0.652 1.00 0.00 4 LYS A CA 16
ATOM 19104 C C . LYS A 1 4 ? -5.327 10.986 1.310 1.00 0.00 4 LYS A C 16
ATOM 19105 O O . LYS A 1 4 ? -4.368 10.589 0.640 1.00 0.00 4 LYS A O 16
ATOM 19124 N N . GLN A 1 5 ? -5.244 11.200 2.631 1.00 0.00 5 GLN A N 16
ATOM 19125 C CA . GLN A 1 5 ? -4.010 10.956 3.421 1.00 0.00 5 GLN A CA 16
ATOM 19126 C C . GLN A 1 5 ? -3.562 9.456 3.492 1.00 0.00 5 GLN A C 16
ATOM 19127 O O . GLN A 1 5 ? -4.309 8.520 3.189 1.00 0.00 5 GLN A O 16
ATOM 19141 N N . LYS A 1 6 ? -2.285 9.266 3.849 1.00 0.00 6 LYS A N 16
ATOM 19142 C CA . LYS A 1 6 ? -1.584 7.965 3.726 1.00 0.00 6 LYS A CA 16
ATOM 19143 C C . LYS A 1 6 ? -2.090 6.822 4.645 1.00 0.00 6 LYS A C 16
ATOM 19144 O O . LYS A 1 6 ? -2.756 7.044 5.658 1.00 0.00 6 LYS A O 16
ATOM 19163 N N . SER A 1 7 ? -1.837 5.576 4.215 1.00 0.00 7 SER A N 16
ATOM 19164 C CA . SER A 1 7 ? -2.362 4.370 4.906 1.00 0.00 7 SER A CA 16
ATOM 19165 C C . SER A 1 7 ? -1.370 3.194 4.672 1.00 0.00 7 SER A C 16
ATOM 19166 O O . SER A 1 7 ? -1.194 2.747 3.534 1.00 0.00 7 SER A O 16
ATOM 19174 N N . GLU A 1 8 ? -0.718 2.733 5.748 1.00 0.00 8 GLU A N 16
ATOM 19175 C CA . GLU A 1 8 ? 0.318 1.668 5.675 1.00 0.00 8 GLU A CA 16
ATOM 19176 C C . GLU A 1 8 ? -0.163 0.437 6.496 1.00 0.00 8 GLU A C 16
ATOM 19177 O O . GLU A 1 8 ? -0.188 0.482 7.730 1.00 0.00 8 GLU A O 16
ATOM 19189 N N . ILE A 1 9 ? -0.567 -0.647 5.812 1.00 0.00 9 ILE A N 16
ATOM 19190 C CA . ILE A 1 9 ? -1.121 -1.857 6.487 1.00 0.00 9 ILE A CA 16
ATOM 19191 C C . ILE A 1 9 ? -0.090 -3.029 6.370 1.00 0.00 9 ILE A C 16
ATOM 19192 O O . ILE A 1 9 ? 0.550 -3.264 5.338 1.00 0.00 9 ILE A O 16
ATOM 19208 N N . THR A 1 10 ? -0.012 -3.780 7.474 1.00 0.00 10 THR A N 16
ATOM 19209 C CA . THR A 1 10 ? 0.879 -4.957 7.630 1.00 0.00 10 THR A CA 16
ATOM 19210 C C . THR A 1 10 ? 0.530 -6.159 6.702 1.00 0.00 10 THR A C 16
ATOM 19211 O O . THR A 1 10 ? -0.595 -6.305 6.211 1.00 0.00 10 THR A O 16
ATOM 19222 N N . ALA A 1 11 ? 1.535 -7.014 6.456 1.00 0.00 11 ALA A N 16
ATOM 19223 C CA . ALA A 1 11 ? 1.425 -8.152 5.526 1.00 0.00 11 ALA A CA 16
ATOM 19224 C C . ALA A 1 11 ? 0.410 -9.254 5.931 1.00 0.00 11 ALA A C 16
ATOM 19225 O O . ALA A 1 11 ? 0.538 -9.922 6.959 1.00 0.00 11 ALA A O 16
ATOM 19232 N N . LEU A 1 12 ? -0.606 -9.409 5.080 1.00 0.00 12 LEU A N 16
ATOM 19233 C CA . LEU A 1 12 ? -1.627 -10.473 5.199 1.00 0.00 12 LEU A CA 16
ATOM 19234 C C . LEU A 1 12 ? -1.285 -11.653 4.223 1.00 0.00 12 LEU A C 16
ATOM 19235 O O . LEU A 1 12 ? -0.422 -11.561 3.340 1.00 0.00 12 LEU A O 16
ATOM 19251 N N . VAL A 1 13 ? -2.007 -12.762 4.375 1.00 0.00 13 VAL A N 16
ATOM 19252 C CA . VAL A 1 13 ? -2.012 -13.883 3.392 1.00 0.00 13 VAL A CA 16
ATOM 19253 C C . VAL A 1 13 ? -2.384 -13.469 1.924 1.00 0.00 13 VAL A C 16
ATOM 19254 O O . VAL A 1 13 ? -3.049 -12.456 1.689 1.00 0.00 13 VAL A O 16
ATOM 19267 N N . LYS A 1 14 ? -1.974 -14.289 0.946 1.00 0.00 14 LYS A N 16
ATOM 19268 C CA . LYS A 1 14 ? -2.449 -14.142 -0.460 1.00 0.00 14 LYS A CA 16
ATOM 19269 C C . LYS A 1 14 ? -3.973 -14.449 -0.616 1.00 0.00 14 LYS A C 16
ATOM 19270 O O . LYS A 1 14 ? -4.523 -15.338 0.044 1.00 0.00 14 LYS A O 16
ATOM 19289 N N . GLU A 1 15 ? -4.613 -13.733 -1.549 1.00 0.00 15 GLU A N 16
ATOM 19290 C CA . GLU A 1 15 ? -6.023 -13.985 -1.942 1.00 0.00 15 GLU A CA 16
ATOM 19291 C C . GLU A 1 15 ? -6.142 -15.313 -2.777 1.00 0.00 15 GLU A C 16
ATOM 19292 O O . GLU A 1 15 ? -5.507 -15.464 -3.827 1.00 0.00 15 GLU A O 16
ATOM 19304 N N . VAL A 1 16 ? -6.904 -16.281 -2.255 1.00 0.00 16 VAL A N 16
ATOM 19305 C CA . VAL A 1 16 ? -6.991 -17.660 -2.829 1.00 0.00 16 VAL A CA 16
ATOM 19306 C C . VAL A 1 16 ? -8.505 -18.064 -2.886 1.00 0.00 16 VAL A C 16
ATOM 19307 O O . VAL A 1 16 ? -9.230 -17.923 -1.897 1.00 0.00 16 VAL A O 16
ATOM 19320 N N . THR A 1 17 ? -8.961 -18.595 -4.032 1.00 0.00 17 THR A N 16
ATOM 19321 C CA . THR A 1 17 ? -10.372 -19.055 -4.207 1.00 0.00 17 THR A CA 16
ATOM 19322 C C . THR A 1 17 ? -10.693 -20.400 -3.463 1.00 0.00 17 THR A C 16
ATOM 19323 O O . THR A 1 17 ? -11.638 -20.356 -2.670 1.00 0.00 17 THR A O 16
ATOM 19334 N N . PRO A 1 18 ? -10.002 -21.569 -3.619 1.00 0.00 18 PRO A N 16
ATOM 19335 C CA . PRO A 1 18 ? -10.261 -22.766 -2.747 1.00 0.00 18 PRO A CA 16
ATOM 19336 C C . PRO A 1 18 ? -9.733 -22.647 -1.280 1.00 0.00 18 PRO A C 16
ATOM 19337 O O . PRO A 1 18 ? -8.944 -21.735 -1.000 1.00 0.00 18 PRO A O 16
ATOM 19348 N N . PRO A 1 19 ? -10.103 -23.532 -0.307 1.00 0.00 19 PRO A N 16
ATOM 19349 C CA . PRO A 1 19 ? -9.647 -23.405 1.122 1.00 0.00 19 PRO A CA 16
ATOM 19350 C C . PRO A 1 19 ? -8.152 -23.761 1.359 1.00 0.00 19 PRO A C 16
ATOM 19351 O O . PRO A 1 19 ? -7.788 -24.867 1.768 1.00 0.00 19 PRO A O 16
ATOM 19362 N N . ARG A 1 20 ? -7.289 -22.776 1.077 1.00 0.00 20 ARG A N 16
ATOM 19363 C CA . ARG A 1 20 ? -5.815 -22.954 1.084 1.00 0.00 20 ARG A CA 16
ATOM 19364 C C . ARG A 1 20 ? -5.143 -21.567 1.349 1.00 0.00 20 ARG A C 16
ATOM 19365 O O . ARG A 1 20 ? -5.522 -20.566 0.729 1.00 0.00 20 ARG A O 16
ATOM 19386 N N . LYS A 1 21 ? -4.150 -21.499 2.247 1.00 0.00 21 LYS A N 16
ATOM 19387 C CA . LYS A 1 21 ? -3.494 -20.210 2.602 1.00 0.00 21 LYS A CA 16
ATOM 19388 C C . LYS A 1 21 ? -1.972 -20.240 2.258 1.00 0.00 21 LYS A C 16
ATOM 19389 O O . LYS A 1 21 ? -1.207 -21.004 2.853 1.00 0.00 21 LYS A O 16
ATOM 19408 N N . ALA A 1 22 ? -1.550 -19.378 1.319 1.00 0.00 22 ALA A N 16
ATOM 19409 C CA . ALA A 1 22 ? -0.122 -19.222 0.958 1.00 0.00 22 ALA A CA 16
ATOM 19410 C C . ALA A 1 22 ? 0.558 -18.034 1.723 1.00 0.00 22 ALA A C 16
ATOM 19411 O O . ALA A 1 22 ? 0.025 -16.917 1.661 1.00 0.00 22 ALA A O 16
ATOM 19418 N N . PRO A 1 23 ? 1.721 -18.200 2.421 1.00 0.00 23 PRO A N 16
ATOM 19419 C CA . PRO A 1 23 ? 2.352 -17.096 3.223 1.00 0.00 23 PRO A CA 16
ATOM 19420 C C . PRO A 1 23 ? 3.175 -16.085 2.376 1.00 0.00 23 PRO A C 16
ATOM 19421 O O . PRO A 1 23 ? 4.400 -16.169 2.243 1.00 0.00 23 PRO A O 16
ATOM 19432 N N . SER A 1 24 ? 2.456 -15.119 1.800 1.00 0.00 24 SER A N 16
ATOM 19433 C CA . SER A 1 24 ? 3.007 -14.160 0.813 1.00 0.00 24 SER A CA 16
ATOM 19434 C C . SER A 1 24 ? 3.482 -12.811 1.421 1.00 0.00 24 SER A C 16
ATOM 19435 O O . SER A 1 24 ? 3.081 -12.413 2.519 1.00 0.00 24 SER A O 16
ATOM 19443 N N . LYS A 1 25 ? 4.325 -12.074 0.673 1.00 0.00 25 LYS A N 16
ATOM 19444 C CA . LYS A 1 25 ? 4.703 -10.684 1.040 1.00 0.00 25 LYS A CA 16
ATOM 19445 C C . LYS A 1 25 ? 3.623 -9.672 0.543 1.00 0.00 25 LYS A C 16
ATOM 19446 O O . LYS A 1 25 ? 3.523 -9.393 -0.655 1.00 0.00 25 LYS A O 16
ATOM 19465 N N . ALA A 1 26 ? 2.836 -9.131 1.482 1.00 0.00 26 ALA A N 16
ATOM 19466 C CA . ALA A 1 26 ? 1.769 -8.150 1.178 1.00 0.00 26 ALA A CA 16
ATOM 19467 C C . ALA A 1 26 ? 2.096 -6.773 1.812 1.00 0.00 26 ALA A C 16
ATOM 19468 O O . ALA A 1 26 ? 2.510 -6.687 2.972 1.00 0.00 26 ALA A O 16
ATOM 19475 N N . LYS A 1 27 ? 1.929 -5.693 1.047 1.00 0.00 27 LYS A N 16
ATOM 19476 C CA . LYS A 1 27 ? 2.060 -4.317 1.584 1.00 0.00 27 LYS A CA 16
ATOM 19477 C C . LYS A 1 27 ? 0.958 -3.402 0.962 1.00 0.00 27 LYS A C 16
ATOM 19478 O O . LYS A 1 27 ? 0.851 -3.282 -0.268 1.00 0.00 27 LYS A O 16
ATOM 19497 N N . ARG A 1 28 ? 0.161 -2.753 1.829 1.00 0.00 28 ARG A N 16
ATOM 19498 C CA . ARG A 1 28 ? -0.872 -1.777 1.391 1.00 0.00 28 ARG A CA 16
ATOM 19499 C C . ARG A 1 28 ? -0.324 -0.375 1.771 1.00 0.00 28 ARG A C 16
ATOM 19500 O O . ARG A 1 28 ? -0.211 -0.071 2.957 1.00 0.00 28 ARG A O 16
ATOM 19521 N N . GLU A 1 29 ? 0.086 0.404 0.777 1.00 0.00 29 GLU A N 16
ATOM 19522 C CA . GLU A 1 29 ? 0.901 1.632 0.997 1.00 0.00 29 GLU A CA 16
ATOM 19523 C C . GLU A 1 29 ? 0.473 2.664 -0.096 1.00 0.00 29 GLU A C 16
ATOM 19524 O O . GLU A 1 29 ? 0.504 2.359 -1.298 1.00 0.00 29 GLU A O 16
ATOM 19536 N N . ALA A 1 30 ? 0.041 3.854 0.336 1.00 0.00 30 ALA A N 16
ATOM 19537 C CA . ALA A 1 30 ? -0.496 4.892 -0.574 1.00 0.00 30 ALA A CA 16
ATOM 19538 C C . ALA A 1 30 ? 0.574 5.946 -1.013 1.00 0.00 30 ALA A C 16
ATOM 19539 O O . ALA A 1 30 ? 1.024 6.697 -0.151 1.00 0.00 30 ALA A O 16
ATOM 19546 N N . PRO A 1 31 ? 0.993 6.094 -2.300 1.00 0.00 31 PRO A N 16
ATOM 19547 C CA . PRO A 1 31 ? 2.068 7.082 -2.670 1.00 0.00 31 PRO A CA 16
ATOM 19548 C C . PRO A 1 31 ? 1.536 8.508 -2.978 1.00 0.00 31 PRO A C 16
ATOM 19549 O O . PRO A 1 31 ? 1.312 9.290 -2.046 1.00 0.00 31 PRO A O 16
ATOM 19560 N N . ILE A 1 32 ? 1.359 8.872 -4.258 1.00 0.00 32 ILE A N 16
ATOM 19561 C CA . ILE A 1 32 ? 1.091 10.271 -4.681 1.00 0.00 32 ILE A CA 16
ATOM 19562 C C . ILE A 1 32 ? -0.092 10.333 -5.698 1.00 0.00 32 ILE A C 16
ATOM 19563 O O . ILE A 1 32 ? -0.116 9.613 -6.702 1.00 0.00 32 ILE A O 16
ATOM 19579 N N . LYS A 1 33 ? -1.025 11.262 -5.455 1.00 0.00 33 LYS A N 16
ATOM 19580 C CA . LYS A 1 33 ? -2.163 11.540 -6.378 1.00 0.00 33 LYS A CA 16
ATOM 19581 C C . LYS A 1 33 ? -1.816 12.240 -7.735 1.00 0.00 33 LYS A C 16
ATOM 19582 O O . LYS A 1 33 ? -2.542 12.060 -8.713 1.00 0.00 33 LYS A O 16
ATOM 19601 N N . TYR A 1 34 ? -0.718 13.013 -7.770 1.00 0.00 34 TYR A N 16
ATOM 19602 C CA . TYR A 1 34 ? -0.158 13.593 -9.027 1.00 0.00 34 TYR A CA 16
ATOM 19603 C C . TYR A 1 34 ? 0.267 12.553 -10.117 1.00 0.00 34 TYR A C 16
ATOM 19604 O O . TYR A 1 34 ? -0.024 12.767 -11.294 1.00 0.00 34 TYR A O 16
ATOM 19622 N N . TRP A 1 35 ? 0.945 11.463 -9.725 1.00 0.00 35 TRP A N 16
ATOM 19623 C CA . TRP A 1 35 ? 1.296 10.353 -10.649 1.00 0.00 35 TRP A CA 16
ATOM 19624 C C . TRP A 1 35 ? 0.189 9.262 -10.797 1.00 0.00 35 TRP A C 16
ATOM 19625 O O . TRP A 1 35 ? -0.046 8.824 -11.926 1.00 0.00 35 TRP A O 16
ATOM 19646 N N . LEU A 1 36 ? -0.455 8.800 -9.704 1.00 0.00 36 LEU A N 16
ATOM 19647 C CA . LEU A 1 36 ? -1.444 7.695 -9.759 1.00 0.00 36 LEU A CA 16
ATOM 19648 C C . LEU A 1 36 ? -2.838 8.180 -9.230 1.00 0.00 36 LEU A C 16
ATOM 19649 O O . LEU A 1 36 ? -2.894 8.637 -8.081 1.00 0.00 36 LEU A O 16
ATOM 19665 N N . PRO A 1 37 ? -3.983 8.077 -9.964 1.00 0.00 37 PRO A N 16
ATOM 19666 C CA . PRO A 1 37 ? -5.297 8.642 -9.492 1.00 0.00 37 PRO A CA 16
ATOM 19667 C C . PRO A 1 37 ? -5.963 8.026 -8.228 1.00 0.00 37 PRO A C 16
ATOM 19668 O O . PRO A 1 37 ? -6.760 8.704 -7.577 1.00 0.00 37 PRO A O 16
ATOM 19679 N N . HIS A 1 38 ? -5.616 6.788 -7.857 1.00 0.00 38 HIS A N 16
ATOM 19680 C CA . HIS A 1 38 ? -5.953 6.207 -6.539 1.00 0.00 38 HIS A CA 16
ATOM 19681 C C . HIS A 1 38 ? -4.628 5.901 -5.774 1.00 0.00 38 HIS A C 16
ATOM 19682 O O . HIS A 1 38 ? -3.921 4.944 -6.102 1.00 0.00 38 HIS A O 16
ATOM 19697 N N . SER A 1 39 ? -4.340 6.666 -4.712 1.00 0.00 39 SER A N 16
ATOM 19698 C CA . SER A 1 39 ? -3.200 6.377 -3.802 1.00 0.00 39 SER A CA 16
ATOM 19699 C C . SER A 1 39 ? -3.664 5.407 -2.672 1.00 0.00 39 SER A C 16
ATOM 19700 O O . SER A 1 39 ? -4.407 5.802 -1.768 1.00 0.00 39 SER A O 16
ATOM 19708 N N . GLY A 1 40 ? -3.254 4.138 -2.762 1.00 0.00 40 GLY A N 16
ATOM 19709 C CA . GLY A 1 40 ? -3.667 3.088 -1.804 1.00 0.00 40 GLY A CA 16
ATOM 19710 C C . GLY A 1 40 ? -3.985 1.771 -2.512 1.00 0.00 40 GLY A C 16
ATOM 19711 O O . GLY A 1 40 ? -5.147 1.512 -2.829 1.00 0.00 40 GLY A O 16
ATOM 19715 N N . ALA A 1 41 ? -2.944 0.965 -2.757 1.00 0.00 41 ALA A N 16
ATOM 19716 C CA . ALA A 1 41 ? -3.071 -0.313 -3.491 1.00 0.00 41 ALA A CA 16
ATOM 19717 C C . ALA A 1 41 ? -2.363 -1.472 -2.726 1.00 0.00 41 ALA A C 16
ATOM 19718 O O . ALA A 1 41 ? -1.225 -1.335 -2.258 1.00 0.00 41 ALA A O 16
ATOM 19725 N N . THR A 1 42 ? -3.050 -2.614 -2.624 1.00 0.00 42 THR A N 16
ATOM 19726 C CA . THR A 1 42 ? -2.502 -3.853 -2.009 1.00 0.00 42 THR A CA 16
ATOM 19727 C C . THR A 1 42 ? -1.790 -4.754 -3.054 1.00 0.00 42 THR A C 16
ATOM 19728 O O . THR A 1 42 ? -2.393 -5.122 -4.066 1.00 0.00 42 THR A O 16
ATOM 19739 N N . TRP A 1 43 ? -0.528 -5.134 -2.801 1.00 0.00 43 TRP A N 16
ATOM 19740 C CA . TRP A 1 43 ? 0.203 -6.088 -3.685 1.00 0.00 43 TRP A CA 16
ATOM 19741 C C . TRP A 1 43 ? 0.704 -7.299 -2.842 1.00 0.00 43 TRP A C 16
ATOM 19742 O O . TRP A 1 43 ? 1.704 -7.181 -2.131 1.00 0.00 43 TRP A O 16
ATOM 19763 N N . SER A 1 44 ? 0.018 -8.450 -2.948 1.00 0.00 44 SER A N 16
ATOM 19764 C CA . SER A 1 44 ? 0.427 -9.703 -2.262 1.00 0.00 44 SER A CA 16
ATOM 19765 C C . SER A 1 44 ? 1.172 -10.678 -3.217 1.00 0.00 44 SER A C 16
ATOM 19766 O O . SER A 1 44 ? 0.531 -11.457 -3.934 1.00 0.00 44 SER A O 16
ATOM 19774 N N . GLY A 1 45 ? 2.509 -10.649 -3.204 1.00 0.00 45 GLY A N 16
ATOM 19775 C CA . GLY A 1 45 ? 3.330 -11.568 -4.028 1.00 0.00 45 GLY A CA 16
ATOM 19776 C C . GLY A 1 45 ? 4.735 -11.025 -4.287 1.00 0.00 45 GLY A C 16
ATOM 19777 O O . GLY A 1 45 ? 5.678 -11.373 -3.573 1.00 0.00 45 GLY A O 16
ATOM 19781 N N . ARG A 1 46 ? 4.859 -10.145 -5.293 1.00 0.00 46 ARG A N 16
ATOM 19782 C CA . ARG A 1 46 ? 6.095 -9.332 -5.483 1.00 0.00 46 ARG A CA 16
ATOM 19783 C C . ARG A 1 46 ? 6.161 -8.189 -4.436 1.00 0.00 46 ARG A C 16
ATOM 19784 O O . ARG A 1 46 ? 5.164 -7.517 -4.146 1.00 0.00 46 ARG A O 16
ATOM 19805 N N . GLY A 1 47 ? 7.368 -7.966 -3.896 1.00 0.00 47 GLY A N 16
ATOM 19806 C CA . GLY A 1 47 ? 7.589 -6.951 -2.846 1.00 0.00 47 GLY A CA 16
ATOM 19807 C C . GLY A 1 47 ? 7.511 -5.497 -3.330 1.00 0.00 47 GLY A C 16
ATOM 19808 O O . GLY A 1 47 ? 8.511 -4.925 -3.772 1.00 0.00 47 GLY A O 16
ATOM 19812 N N . LYS A 1 48 ? 6.318 -4.902 -3.234 1.00 0.00 48 LYS A N 16
ATOM 19813 C CA . LYS A 1 48 ? 6.121 -3.455 -3.477 1.00 0.00 48 LYS A CA 16
ATOM 19814 C C . LYS A 1 48 ? 6.226 -2.701 -2.128 1.00 0.00 48 LYS A C 16
ATOM 19815 O O . LYS A 1 48 ? 5.257 -2.627 -1.370 1.00 0.00 48 LYS A O 16
ATOM 19834 N N . ILE A 1 49 ? 7.407 -2.137 -1.861 1.00 0.00 49 ILE A N 16
ATOM 19835 C CA . ILE A 1 49 ? 7.607 -1.157 -0.769 1.00 0.00 49 ILE A CA 16
ATOM 19836 C C . ILE A 1 49 ? 8.016 0.172 -1.499 1.00 0.00 49 ILE A C 16
ATOM 19837 O O . ILE A 1 49 ? 9.170 0.254 -1.944 1.00 0.00 49 ILE A O 16
ATOM 19853 N N . PRO A 1 50 ? 7.173 1.224 -1.651 1.00 0.00 50 PRO A N 16
ATOM 19854 C CA . PRO A 1 50 ? 7.603 2.501 -2.305 1.00 0.00 50 PRO A CA 16
ATOM 19855 C C . PRO A 1 50 ? 8.405 3.477 -1.403 1.00 0.00 50 PRO A C 16
ATOM 19856 O O . PRO A 1 50 ? 8.219 4.690 -1.464 1.00 0.00 50 PRO A O 16
ATOM 19867 N N . LYS A 1 51 ? 9.368 2.938 -0.640 1.00 0.00 51 LYS A N 16
ATOM 19868 C CA . LYS A 1 51 ? 10.386 3.735 0.086 1.00 0.00 51 LYS A CA 16
ATOM 19869 C C . LYS A 1 51 ? 11.387 4.453 -0.869 1.00 0.00 51 LYS A C 16
ATOM 19870 O O . LYS A 1 51 ? 11.428 5.677 -0.754 1.00 0.00 51 LYS A O 16
ATOM 19889 N N . PRO A 1 52 ? 12.118 3.847 -1.848 1.00 0.00 52 PRO A N 16
ATOM 19890 C CA . PRO A 1 52 ? 12.860 4.639 -2.885 1.00 0.00 52 PRO A CA 16
ATOM 19891 C C . PRO A 1 52 ? 12.022 5.533 -3.845 1.00 0.00 52 PRO A C 16
ATOM 19892 O O . PRO A 1 52 ? 12.524 6.585 -4.244 1.00 0.00 52 PRO A O 16
ATOM 19903 N N . PHE A 1 53 ? 10.762 5.173 -4.170 1.00 0.00 53 PHE A N 16
ATOM 19904 C CA . PHE A 1 53 ? 9.844 6.077 -4.917 1.00 0.00 53 PHE A CA 16
ATOM 19905 C C . PHE A 1 53 ? 9.370 7.289 -4.071 1.00 0.00 53 PHE A C 16
ATOM 19906 O O . PHE A 1 53 ? 9.710 8.412 -4.443 1.00 0.00 53 PHE A O 16
ATOM 19923 N N . GLU A 1 54 ? 8.628 7.089 -2.965 1.00 0.00 54 GLU A N 16
ATOM 19924 C CA . GLU A 1 54 ? 8.177 8.217 -2.097 1.00 0.00 54 GLU A CA 16
ATOM 19925 C C . GLU A 1 54 ? 9.307 9.058 -1.396 1.00 0.00 54 GLU A C 16
ATOM 19926 O O . GLU A 1 54 ? 9.071 10.226 -1.072 1.00 0.00 54 GLU A O 16
ATOM 19938 N N . ALA A 1 55 ? 10.522 8.506 -1.239 1.00 0.00 55 ALA A N 16
ATOM 19939 C CA . ALA A 1 55 ? 11.735 9.283 -0.924 1.00 0.00 55 ALA A CA 16
ATOM 19940 C C . ALA A 1 55 ? 12.289 10.133 -2.098 1.00 0.00 55 ALA A C 16
ATOM 19941 O O . ALA A 1 55 ? 12.466 11.330 -1.887 1.00 0.00 55 ALA A O 16
ATOM 19948 N N . TRP A 1 56 ? 12.532 9.600 -3.318 1.00 0.00 56 TRP A N 16
ATOM 19949 C CA . TRP A 1 56 ? 12.905 10.465 -4.484 1.00 0.00 56 TRP A CA 16
ATOM 19950 C C . TRP A 1 56 ? 11.799 11.481 -4.932 1.00 0.00 56 TRP A C 16
ATOM 19951 O O . TRP A 1 56 ? 12.114 12.642 -5.200 1.00 0.00 56 TRP A O 16
ATOM 19972 N N . ILE A 1 57 ? 10.519 11.082 -4.889 1.00 0.00 57 ILE A N 16
ATOM 19973 C CA . ILE A 1 57 ? 9.360 12.028 -4.894 1.00 0.00 57 ILE A CA 16
ATOM 19974 C C . ILE A 1 57 ? 9.237 13.009 -3.655 1.00 0.00 57 ILE A C 16
ATOM 19975 O O . ILE A 1 57 ? 8.369 13.885 -3.683 1.00 0.00 57 ILE A O 16
ATOM 19991 N N . GLY A 1 58 ? 10.111 12.941 -2.639 1.00 0.00 58 GLY A N 16
ATOM 19992 C CA . GLY A 1 58 ? 10.252 13.995 -1.610 1.00 0.00 58 GLY A CA 16
ATOM 19993 C C . GLY A 1 58 ? 11.606 14.723 -1.485 1.00 0.00 58 GLY A C 16
ATOM 19994 O O . GLY A 1 58 ? 11.585 15.885 -1.084 1.00 0.00 58 GLY A O 16
ATOM 19998 N N . THR A 1 59 ? 12.746 14.091 -1.807 1.00 0.00 59 THR A N 16
ATOM 19999 C CA . THR A 1 59 ? 14.121 14.676 -1.607 1.00 0.00 59 THR A CA 16
ATOM 20000 C C . THR A 1 59 ? 14.324 16.137 -2.141 1.00 0.00 59 THR A C 16
ATOM 20001 O O . THR A 1 59 ? 14.852 16.984 -1.421 1.00 0.00 59 THR A O 16
ATOM 20012 N N . ALA A 1 60 ? 13.868 16.393 -3.375 1.00 0.00 60 ALA A N 16
ATOM 20013 C CA . ALA A 1 60 ? 13.673 17.767 -3.902 1.00 0.00 60 ALA A CA 16
ATOM 20014 C C . ALA A 1 60 ? 12.203 18.115 -4.321 1.00 0.00 60 ALA A C 16
ATOM 20015 O O . ALA A 1 60 ? 11.799 19.270 -4.185 1.00 0.00 60 ALA A O 16
ATOM 20022 N N . ALA A 1 61 ? 11.411 17.142 -4.804 1.00 0.00 61 ALA A N 16
ATOM 20023 C CA . ALA A 1 61 ? 10.005 17.354 -5.208 1.00 0.00 61 ALA A CA 16
ATOM 20024 C C . ALA A 1 61 ? 8.963 17.774 -4.136 1.00 0.00 61 ALA A C 16
ATOM 20025 O O . ALA A 1 61 ? 7.967 18.391 -4.514 1.00 0.00 61 ALA A O 16
ATOM 20032 N N . TYR A 1 62 ? 9.191 17.494 -2.843 1.00 0.00 62 TYR A N 16
ATOM 20033 C CA . TYR A 1 62 ? 8.314 17.962 -1.727 1.00 0.00 62 TYR A CA 16
ATOM 20034 C C . TYR A 1 62 ? 7.895 19.463 -1.753 1.00 0.00 62 TYR A C 16
ATOM 20035 O O . TYR A 1 62 ? 6.702 19.743 -1.622 1.00 0.00 62 TYR A O 16
ATOM 20053 N N . THR A 1 63 ? 8.834 20.396 -1.975 1.00 0.00 63 THR A N 16
ATOM 20054 C CA . THR A 1 63 ? 8.489 21.836 -2.167 1.00 0.00 63 THR A CA 16
ATOM 20055 C C . THR A 1 63 ? 7.566 22.176 -3.380 1.00 0.00 63 THR A C 16
ATOM 20056 O O . THR A 1 63 ? 6.661 23.002 -3.236 1.00 0.00 63 THR A O 16
ATOM 20067 N N . ALA A 1 64 ? 7.736 21.495 -4.532 1.00 0.00 64 ALA A N 16
ATOM 20068 C CA . ALA A 1 64 ? 6.749 21.557 -5.640 1.00 0.00 64 ALA A CA 16
ATOM 20069 C C . ALA A 1 64 ? 5.396 20.824 -5.370 1.00 0.00 64 ALA A C 16
ATOM 20070 O O . ALA A 1 64 ? 4.345 21.374 -5.712 1.00 0.00 64 ALA A O 16
ATOM 20077 N N . TRP A 1 65 ? 5.436 19.626 -4.774 1.00 0.00 65 TRP A N 16
ATOM 20078 C CA . TRP A 1 65 ? 4.246 18.853 -4.354 1.00 0.00 65 TRP A CA 16
ATOM 20079 C C . TRP A 1 65 ? 3.301 19.542 -3.320 1.00 0.00 65 TRP A C 16
ATOM 20080 O O . TRP A 1 65 ? 2.081 19.496 -3.492 1.00 0.00 65 TRP A O 16
ATOM 20101 N N . LYS A 1 66 ? 3.867 20.200 -2.298 1.00 0.00 66 LYS A N 16
ATOM 20102 C CA . LYS A 1 66 ? 3.110 21.036 -1.327 1.00 0.00 66 LYS A CA 16
ATOM 20103 C C . LYS A 1 66 ? 2.306 22.240 -1.921 1.00 0.00 66 LYS A C 16
ATOM 20104 O O . LYS A 1 66 ? 1.215 22.521 -1.421 1.00 0.00 66 LYS A O 16
ATOM 20123 N N . ALA A 1 67 ? 2.793 22.902 -2.986 1.00 0.00 67 ALA A N 16
ATOM 20124 C CA . ALA A 1 67 ? 1.954 23.811 -3.807 1.00 0.00 67 ALA A CA 16
ATOM 20125 C C . ALA A 1 67 ? 0.783 23.152 -4.611 1.00 0.00 67 ALA A C 16
ATOM 20126 O O . ALA A 1 67 ? -0.270 23.781 -4.727 1.00 0.00 67 ALA A O 16
ATOM 20133 N N . LYS A 1 68 ? 0.940 21.925 -5.150 1.00 0.00 68 LYS A N 16
ATOM 20134 C CA . LYS A 1 68 ? -0.194 21.196 -5.793 1.00 0.00 68 LYS A CA 16
ATOM 20135 C C . LYS A 1 68 ? -1.265 20.603 -4.813 1.00 0.00 68 LYS A C 16
ATOM 20136 O O . LYS A 1 68 ? -2.457 20.700 -5.112 1.00 0.00 68 LYS A O 16
ATOM 20155 N N . HIS A 1 69 ? -0.859 19.953 -3.715 1.00 0.00 69 HIS A N 16
ATOM 20156 C CA . HIS A 1 69 ? -1.795 19.335 -2.736 1.00 0.00 69 HIS A CA 16
ATOM 20157 C C . HIS A 1 69 ? -1.371 19.674 -1.259 1.00 0.00 69 HIS A C 16
ATOM 20158 O O . HIS A 1 69 ? -0.170 19.805 -1.005 1.00 0.00 69 HIS A O 16
ATOM 20173 N N . PRO A 1 70 ? -2.292 19.796 -0.259 1.00 0.00 70 PRO A N 16
ATOM 20174 C CA . PRO A 1 70 ? -1.983 20.478 1.047 1.00 0.00 70 PRO A CA 16
ATOM 20175 C C . PRO A 1 70 ? -0.935 19.788 1.945 1.00 0.00 70 PRO A C 16
ATOM 20176 O O . PRO A 1 70 ? 0.208 20.247 1.998 1.00 0.00 70 PRO A O 16
ATOM 20187 N N . ASP A 1 71 ? -1.288 18.694 2.623 1.00 0.00 71 ASP A N 16
ATOM 20188 C CA . ASP A 1 71 ? -0.294 17.774 3.246 1.00 0.00 71 ASP A CA 16
ATOM 20189 C C . ASP A 1 71 ? -0.562 16.276 2.874 1.00 0.00 71 ASP A C 16
ATOM 20190 O O . ASP A 1 71 ? -0.382 15.379 3.696 1.00 0.00 71 ASP A O 16
ATOM 20199 N N . GLU A 1 72 ? -0.955 15.980 1.617 1.00 0.00 72 GLU A N 16
ATOM 20200 C CA . GLU A 1 72 ? -1.401 14.608 1.255 1.00 0.00 72 GLU A CA 16
ATOM 20201 C C . GLU A 1 72 ? -0.263 13.520 1.166 1.00 0.00 72 GLU A C 16
ATOM 20202 O O . GLU A 1 72 ? -0.498 12.376 1.548 1.00 0.00 72 GLU A O 16
ATOM 20214 N N . LYS A 1 73 ? 0.902 13.868 0.607 1.00 0.00 73 LYS A N 16
ATOM 20215 C CA . LYS A 1 73 ? 2.085 12.963 0.494 1.00 0.00 73 LYS A CA 16
ATOM 20216 C C . LYS A 1 73 ? 2.904 12.913 1.800 1.00 0.00 73 LYS A C 16
ATOM 20217 O O . LYS A 1 73 ? 3.118 13.943 2.449 1.00 0.00 73 LYS A O 16
ATOM 20236 N N . PHE A 1 74 ? 3.402 11.724 2.171 1.00 0.00 74 PHE A N 16
ATOM 20237 C CA . PHE A 1 74 ? 4.128 11.549 3.456 1.00 0.00 74 PHE A CA 16
ATOM 20238 C C . PHE A 1 74 ? 5.586 12.120 3.414 1.00 0.00 74 PHE A C 16
ATOM 20239 O O . PHE A 1 74 ? 6.295 11.849 2.437 1.00 0.00 74 PHE A O 16
ATOM 20256 N N . PRO A 1 75 ? 6.092 12.875 4.426 1.00 0.00 75 PRO A N 16
ATOM 20257 C CA . PRO A 1 75 ? 7.460 13.500 4.372 1.00 0.00 75 PRO A CA 16
ATOM 20258 C C . PRO A 1 75 ? 8.647 12.518 4.572 1.00 0.00 75 PRO A C 16
ATOM 20259 O O . PRO A 1 75 ? 9.319 12.483 5.608 1.00 0.00 75 PRO A O 16
ATOM 20270 N N . ALA A 1 76 ? 8.899 11.737 3.515 1.00 0.00 76 ALA A N 16
ATOM 20271 C CA . ALA A 1 76 ? 9.920 10.673 3.508 1.00 0.00 76 ALA A CA 16
ATOM 20272 C C . ALA A 1 76 ? 11.276 11.122 2.890 1.00 0.00 76 ALA A C 16
ATOM 20273 O O . ALA A 1 76 ? 11.330 11.747 1.823 1.00 0.00 76 ALA A O 16
ATOM 20280 N N . PHE A 1 77 ? 12.361 10.753 3.572 1.00 0.00 77 PHE A N 16
ATOM 20281 C CA . PHE A 1 77 ? 13.755 11.007 3.123 1.00 0.00 77 PHE A CA 16
ATOM 20282 C C . PHE A 1 77 ? 14.435 9.734 2.492 1.00 0.00 77 PHE A C 16
ATOM 20283 O O . PHE A 1 77 ? 13.972 8.617 2.759 1.00 0.00 77 PHE A O 16
ATOM 20300 N N . PRO A 1 78 ? 15.550 9.821 1.716 1.00 0.00 78 PRO A N 16
ATOM 20301 C CA . PRO A 1 78 ? 16.277 8.607 1.219 1.00 0.00 78 PRO A CA 16
ATOM 20302 C C . PRO A 1 78 ? 17.191 7.968 2.297 1.00 0.00 78 PRO A C 16
ATOM 20303 O O . PRO A 1 78 ? 18.209 8.541 2.698 1.00 0.00 78 PRO A O 16
ATOM 20314 N N . GLY A 1 79 ? 16.796 6.778 2.771 1.00 0.00 79 GLY A N 16
ATOM 20315 C CA . GLY A 1 79 ? 17.515 6.078 3.849 1.00 0.00 79 GLY A CA 16
ATOM 20316 C C . GLY A 1 79 ? 17.087 4.620 3.955 1.00 0.00 79 GLY A C 16
ATOM 20317 O O . GLY A 1 79 ? 17.676 3.702 3.387 1.00 0.00 79 GLY A O 16
ATOM 20321 N N . PHE A 1 1 ? -14.012 14.621 -1.267 1.00 0.00 1 PHE A N 17
ATOM 20322 C CA . PHE A 1 1 ? -12.535 14.541 -1.292 1.00 0.00 1 PHE A CA 17
ATOM 20323 C C . PHE A 1 1 ? -12.053 13.596 -2.436 1.00 0.00 1 PHE A C 17
ATOM 20324 O O . PHE A 1 1 ? -12.247 12.378 -2.372 1.00 0.00 1 PHE A O 17
ATOM 20342 N N . ASN A 1 2 ? -11.337 14.150 -3.429 1.00 0.00 2 ASN A N 17
ATOM 20343 C CA . ASN A 1 2 ? -10.549 13.326 -4.398 1.00 0.00 2 ASN A CA 17
ATOM 20344 C C . ASN A 1 2 ? -9.243 12.701 -3.783 1.00 0.00 2 ASN A C 17
ATOM 20345 O O . ASN A 1 2 ? -8.948 11.523 -3.993 1.00 0.00 2 ASN A O 17
ATOM 20356 N N . VAL A 1 3 ? -8.461 13.527 -3.079 1.00 0.00 3 VAL A N 17
ATOM 20357 C CA . VAL A 1 3 ? -7.186 13.124 -2.434 1.00 0.00 3 VAL A CA 17
ATOM 20358 C C . VAL A 1 3 ? -7.395 12.571 -0.982 1.00 0.00 3 VAL A C 17
ATOM 20359 O O . VAL A 1 3 ? -8.433 12.811 -0.359 1.00 0.00 3 VAL A O 17
ATOM 20372 N N . LYS A 1 4 ? -6.450 11.770 -0.453 1.00 0.00 4 LYS A N 17
ATOM 20373 C CA . LYS A 1 4 ? -6.563 11.219 0.937 1.00 0.00 4 LYS A CA 17
ATOM 20374 C C . LYS A 1 4 ? -5.173 10.830 1.558 1.00 0.00 4 LYS A C 17
ATOM 20375 O O . LYS A 1 4 ? -4.248 10.433 0.839 1.00 0.00 4 LYS A O 17
ATOM 20394 N N . GLN A 1 5 ? -5.065 10.927 2.898 1.00 0.00 5 GLN A N 17
ATOM 20395 C CA . GLN A 1 5 ? -3.823 10.603 3.667 1.00 0.00 5 GLN A CA 17
ATOM 20396 C C . GLN A 1 5 ? -3.254 9.146 3.525 1.00 0.00 5 GLN A C 17
ATOM 20397 O O . GLN A 1 5 ? -3.822 8.273 2.864 1.00 0.00 5 GLN A O 17
ATOM 20411 N N . LYS A 1 6 ? -2.055 8.937 4.098 1.00 0.00 6 LYS A N 17
ATOM 20412 C CA . LYS A 1 6 ? -1.274 7.686 3.927 1.00 0.00 6 LYS A CA 17
ATOM 20413 C C . LYS A 1 6 ? -1.831 6.498 4.765 1.00 0.00 6 LYS A C 17
ATOM 20414 O O . LYS A 1 6 ? -2.037 6.610 5.976 1.00 0.00 6 LYS A O 17
ATOM 20433 N N . SER A 1 7 ? -2.072 5.371 4.083 1.00 0.00 7 SER A N 17
ATOM 20434 C CA . SER A 1 7 ? -2.720 4.182 4.685 1.00 0.00 7 SER A CA 17
ATOM 20435 C C . SER A 1 7 ? -1.729 2.993 4.625 1.00 0.00 7 SER A C 17
ATOM 20436 O O . SER A 1 7 ? -1.506 2.428 3.551 1.00 0.00 7 SER A O 17
ATOM 20444 N N . GLU A 1 8 ? -1.141 2.646 5.776 1.00 0.00 8 GLU A N 17
ATOM 20445 C CA . GLU A 1 8 ? -0.108 1.578 5.875 1.00 0.00 8 GLU A CA 17
ATOM 20446 C C . GLU A 1 8 ? -0.727 0.357 6.625 1.00 0.00 8 GLU A C 17
ATOM 20447 O O . GLU A 1 8 ? -0.860 0.382 7.853 1.00 0.00 8 GLU A O 17
ATOM 20459 N N . ILE A 1 9 ? -1.158 -0.688 5.884 1.00 0.00 9 ILE A N 17
ATOM 20460 C CA . ILE A 1 9 ? -1.851 -1.868 6.484 1.00 0.00 9 ILE A CA 17
ATOM 20461 C C . ILE A 1 9 ? -0.981 -3.152 6.219 1.00 0.00 9 ILE A C 17
ATOM 20462 O O . ILE A 1 9 ? -0.369 -3.336 5.159 1.00 0.00 9 ILE A O 17
ATOM 20478 N N . THR A 1 10 ? -0.996 -4.042 7.220 1.00 0.00 10 THR A N 17
ATOM 20479 C CA . THR A 1 10 ? -0.120 -5.235 7.299 1.00 0.00 10 THR A CA 17
ATOM 20480 C C . THR A 1 10 ? -0.264 -6.323 6.195 1.00 0.00 10 THR A C 17
ATOM 20481 O O . THR A 1 10 ? -1.238 -6.376 5.437 1.00 0.00 10 THR A O 17
ATOM 20492 N N . ALA A 1 11 ? 0.731 -7.219 6.157 1.00 0.00 11 ALA A N 17
ATOM 20493 C CA . ALA A 1 11 ? 0.738 -8.396 5.278 1.00 0.00 11 ALA A CA 17
ATOM 20494 C C . ALA A 1 11 ? -0.279 -9.495 5.672 1.00 0.00 11 ALA A C 17
ATOM 20495 O O . ALA A 1 11 ? -0.307 -9.970 6.811 1.00 0.00 11 ALA A O 17
ATOM 20502 N N . LEU A 1 12 ? -1.131 -9.870 4.712 1.00 0.00 12 LEU A N 17
ATOM 20503 C CA . LEU A 1 12 ? -2.137 -10.942 4.893 1.00 0.00 12 LEU A CA 17
ATOM 20504 C C . LEU A 1 12 ? -1.729 -12.205 4.069 1.00 0.00 12 LEU A C 17
ATOM 20505 O O . LEU A 1 12 ? -1.132 -12.123 2.990 1.00 0.00 12 LEU A O 17
ATOM 20521 N N . VAL A 1 13 ? -2.156 -13.365 4.572 1.00 0.00 13 VAL A N 17
ATOM 20522 C CA . VAL A 1 13 ? -2.089 -14.652 3.834 1.00 0.00 13 VAL A CA 17
ATOM 20523 C C . VAL A 1 13 ? -2.932 -14.664 2.518 1.00 0.00 13 VAL A C 17
ATOM 20524 O O . VAL A 1 13 ? -4.025 -14.094 2.456 1.00 0.00 13 VAL A O 17
ATOM 20537 N N . LYS A 1 14 ? -2.418 -15.349 1.487 1.00 0.00 14 LYS A N 17
ATOM 20538 C CA . LYS A 1 14 ? -3.118 -15.455 0.182 1.00 0.00 14 LYS A CA 17
ATOM 20539 C C . LYS A 1 14 ? -4.427 -16.310 0.249 1.00 0.00 14 LYS A C 17
ATOM 20540 O O . LYS A 1 14 ? -4.567 -17.270 1.018 1.00 0.00 14 LYS A O 17
ATOM 20559 N N . GLU A 1 15 ? -5.354 -15.938 -0.631 1.00 0.00 15 GLU A N 17
ATOM 20560 C CA . GLU A 1 15 ? -6.627 -16.644 -0.877 1.00 0.00 15 GLU A CA 17
ATOM 20561 C C . GLU A 1 15 ? -6.380 -18.035 -1.556 1.00 0.00 15 GLU A C 17
ATOM 20562 O O . GLU A 1 15 ? -5.793 -18.133 -2.644 1.00 0.00 15 GLU A O 17
ATOM 20574 N N . VAL A 1 16 ? -6.779 -19.096 -0.849 1.00 0.00 16 VAL A N 17
ATOM 20575 C CA . VAL A 1 16 ? -6.529 -20.508 -1.263 1.00 0.00 16 VAL A CA 17
ATOM 20576 C C . VAL A 1 16 ? -7.876 -21.280 -1.041 1.00 0.00 16 VAL A C 17
ATOM 20577 O O . VAL A 1 16 ? -8.464 -21.213 0.043 1.00 0.00 16 VAL A O 17
ATOM 20590 N N . THR A 1 17 ? -8.341 -22.019 -2.065 1.00 0.00 17 THR A N 17
ATOM 20591 C CA . THR A 1 17 ? -9.582 -22.849 -1.954 1.00 0.00 17 THR A CA 17
ATOM 20592 C C . THR A 1 17 ? -9.421 -24.118 -1.055 1.00 0.00 17 THR A C 17
ATOM 20593 O O . THR A 1 17 ? -10.229 -24.215 -0.127 1.00 0.00 17 THR A O 17
ATOM 20604 N N . PRO A 1 18 ? -8.464 -25.082 -1.215 1.00 0.00 18 PRO A N 17
ATOM 20605 C CA . PRO A 1 18 ? -8.265 -26.168 -0.199 1.00 0.00 18 PRO A CA 17
ATOM 20606 C C . PRO A 1 18 ? -7.647 -25.695 1.159 1.00 0.00 18 PRO A C 17
ATOM 20607 O O . PRO A 1 18 ? -7.085 -24.592 1.212 1.00 0.00 18 PRO A O 17
ATOM 20618 N N . PRO A 1 19 ? -7.711 -26.469 2.280 1.00 0.00 19 PRO A N 17
ATOM 20619 C CA . PRO A 1 19 ? -7.265 -25.976 3.632 1.00 0.00 19 PRO A CA 17
ATOM 20620 C C . PRO A 1 19 ? -5.727 -25.914 3.831 1.00 0.00 19 PRO A C 17
ATOM 20621 O O . PRO A 1 19 ? -5.109 -26.781 4.456 1.00 0.00 19 PRO A O 17
ATOM 20632 N N . ARG A 1 20 ? -5.110 -24.862 3.269 1.00 0.00 20 ARG A N 17
ATOM 20633 C CA . ARG A 1 20 ? -3.626 -24.736 3.198 1.00 0.00 20 ARG A CA 17
ATOM 20634 C C . ARG A 1 20 ? -3.231 -23.241 3.013 1.00 0.00 20 ARG A C 17
ATOM 20635 O O . ARG A 1 20 ? -3.840 -22.524 2.212 1.00 0.00 20 ARG A O 17
ATOM 20656 N N . LYS A 1 21 ? -2.216 -22.765 3.750 1.00 0.00 21 LYS A N 17
ATOM 20657 C CA . LYS A 1 21 ? -1.828 -21.327 3.737 1.00 0.00 21 LYS A CA 17
ATOM 20658 C C . LYS A 1 21 ? -0.428 -21.098 3.082 1.00 0.00 21 LYS A C 17
ATOM 20659 O O . LYS A 1 21 ? 0.560 -21.737 3.450 1.00 0.00 21 LYS A O 17
ATOM 20678 N N . ALA A 1 22 ? -0.369 -20.150 2.134 1.00 0.00 22 ALA A N 17
ATOM 20679 C CA . ALA A 1 22 ? 0.897 -19.702 1.507 1.00 0.00 22 ALA A CA 17
ATOM 20680 C C . ALA A 1 22 ? 1.375 -18.318 2.080 1.00 0.00 22 ALA A C 17
ATOM 20681 O O . ALA A 1 22 ? 0.556 -17.386 2.103 1.00 0.00 22 ALA A O 17
ATOM 20688 N N . PRO A 1 23 ? 2.655 -18.112 2.509 1.00 0.00 23 PRO A N 17
ATOM 20689 C CA . PRO A 1 23 ? 3.112 -16.804 3.088 1.00 0.00 23 PRO A CA 17
ATOM 20690 C C . PRO A 1 23 ? 3.417 -15.720 2.019 1.00 0.00 23 PRO A C 17
ATOM 20691 O O . PRO A 1 23 ? 4.561 -15.508 1.601 1.00 0.00 23 PRO A O 17
ATOM 20702 N N . SER A 1 24 ? 2.359 -15.022 1.591 1.00 0.00 24 SER A N 17
ATOM 20703 C CA . SER A 1 24 ? 2.458 -13.963 0.562 1.00 0.00 24 SER A CA 17
ATOM 20704 C C . SER A 1 24 ? 2.822 -12.589 1.174 1.00 0.00 24 SER A C 17
ATOM 20705 O O . SER A 1 24 ? 2.176 -12.108 2.110 1.00 0.00 24 SER A O 17
ATOM 20713 N N . LYS A 1 25 ? 3.869 -11.950 0.633 1.00 0.00 25 LYS A N 17
ATOM 20714 C CA . LYS A 1 25 ? 4.333 -10.627 1.120 1.00 0.00 25 LYS A CA 17
ATOM 20715 C C . LYS A 1 25 ? 3.431 -9.466 0.619 1.00 0.00 25 LYS A C 17
ATOM 20716 O O . LYS A 1 25 ? 3.534 -9.036 -0.535 1.00 0.00 25 LYS A O 17
ATOM 20735 N N . ALA A 1 26 ? 2.530 -8.986 1.492 1.00 0.00 26 ALA A N 17
ATOM 20736 C CA . ALA A 1 26 ? 1.538 -7.949 1.132 1.00 0.00 26 ALA A CA 17
ATOM 20737 C C . ALA A 1 26 ? 1.824 -6.627 1.877 1.00 0.00 26 ALA A C 17
ATOM 20738 O O . ALA A 1 26 ? 1.985 -6.597 3.098 1.00 0.00 26 ALA A O 17
ATOM 20745 N N . LYS A 1 27 ? 1.920 -5.528 1.128 1.00 0.00 27 LYS A N 17
ATOM 20746 C CA . LYS A 1 27 ? 2.093 -4.178 1.723 1.00 0.00 27 LYS A CA 17
ATOM 20747 C C . LYS A 1 27 ? 1.045 -3.232 1.080 1.00 0.00 27 LYS A C 17
ATOM 20748 O O . LYS A 1 27 ? 1.072 -2.962 -0.127 1.00 0.00 27 LYS A O 17
ATOM 20767 N N . ARG A 1 28 ? 0.109 -2.752 1.906 1.00 0.00 28 ARG A N 17
ATOM 20768 C CA . ARG A 1 28 ? -0.949 -1.812 1.464 1.00 0.00 28 ARG A CA 17
ATOM 20769 C C . ARG A 1 28 ? -0.438 -0.395 1.853 1.00 0.00 28 ARG A C 17
ATOM 20770 O O . ARG A 1 28 ? -0.313 -0.099 3.042 1.00 0.00 28 ARG A O 17
ATOM 20791 N N . GLU A 1 29 ? -0.044 0.391 0.848 1.00 0.00 29 GLU A N 17
ATOM 20792 C CA . GLU A 1 29 ? 0.702 1.664 1.044 1.00 0.00 29 GLU A CA 17
ATOM 20793 C C . GLU A 1 29 ? 0.223 2.674 -0.052 1.00 0.00 29 GLU A C 17
ATOM 20794 O O . GLU A 1 29 ? 0.210 2.351 -1.249 1.00 0.00 29 GLU A O 17
ATOM 20806 N N . ALA A 1 30 ? -0.153 3.886 0.377 1.00 0.00 30 ALA A N 17
ATOM 20807 C CA . ALA A 1 30 ? -0.483 5.000 -0.540 1.00 0.00 30 ALA A CA 17
ATOM 20808 C C . ALA A 1 30 ? 0.731 5.928 -0.861 1.00 0.00 30 ALA A C 17
ATOM 20809 O O . ALA A 1 30 ? 1.175 6.621 0.055 1.00 0.00 30 ALA A O 17
ATOM 20816 N N . PRO A 1 31 ? 1.259 6.048 -2.109 1.00 0.00 31 PRO A N 17
ATOM 20817 C CA . PRO A 1 31 ? 2.383 6.996 -2.412 1.00 0.00 31 PRO A CA 17
ATOM 20818 C C . PRO A 1 31 ? 1.896 8.432 -2.723 1.00 0.00 31 PRO A C 17
ATOM 20819 O O . PRO A 1 31 ? 1.753 9.244 -1.803 1.00 0.00 31 PRO A O 17
ATOM 20830 N N . ILE A 1 32 ? 1.634 8.757 -3.995 1.00 0.00 32 ILE A N 17
ATOM 20831 C CA . ILE A 1 32 ? 1.255 10.123 -4.434 1.00 0.00 32 ILE A CA 17
ATOM 20832 C C . ILE A 1 32 ? 0.054 10.049 -5.430 1.00 0.00 32 ILE A C 17
ATOM 20833 O O . ILE A 1 32 ? 0.080 9.279 -6.397 1.00 0.00 32 ILE A O 17
ATOM 20849 N N . LYS A 1 33 ? -0.963 10.903 -5.230 1.00 0.00 33 LYS A N 17
ATOM 20850 C CA . LYS A 1 33 ? -2.080 11.050 -6.219 1.00 0.00 33 LYS A CA 17
ATOM 20851 C C . LYS A 1 33 ? -1.749 11.849 -7.534 1.00 0.00 33 LYS A C 17
ATOM 20852 O O . LYS A 1 33 ? -2.527 11.789 -8.486 1.00 0.00 33 LYS A O 17
ATOM 20871 N N . TYR A 1 34 ? -0.611 12.556 -7.594 1.00 0.00 34 TYR A N 17
ATOM 20872 C CA . TYR A 1 34 ? -0.109 13.197 -8.843 1.00 0.00 34 TYR A CA 17
ATOM 20873 C C . TYR A 1 34 ? 0.408 12.204 -9.941 1.00 0.00 34 TYR A C 17
ATOM 20874 O O . TYR A 1 34 ? 0.043 12.362 -11.105 1.00 0.00 34 TYR A O 17
ATOM 20892 N N . TRP A 1 35 ? 1.230 11.204 -9.574 1.00 0.00 35 TRP A N 17
ATOM 20893 C CA . TRP A 1 35 ? 1.661 10.121 -10.511 1.00 0.00 35 TRP A CA 17
ATOM 20894 C C . TRP A 1 35 ? 0.583 9.016 -10.772 1.00 0.00 35 TRP A C 17
ATOM 20895 O O . TRP A 1 35 ? 0.470 8.556 -11.909 1.00 0.00 35 TRP A O 17
ATOM 20916 N N . LEU A 1 36 ? -0.164 8.578 -9.737 1.00 0.00 36 LEU A N 17
ATOM 20917 C CA . LEU A 1 36 ? -1.165 7.496 -9.862 1.00 0.00 36 LEU A CA 17
ATOM 20918 C C . LEU A 1 36 ? -2.607 8.012 -9.526 1.00 0.00 36 LEU A C 17
ATOM 20919 O O . LEU A 1 36 ? -2.771 8.626 -8.464 1.00 0.00 36 LEU A O 17
ATOM 20935 N N . PRO A 1 37 ? -3.688 7.715 -10.300 1.00 0.00 37 PRO A N 17
ATOM 20936 C CA . PRO A 1 37 ? -5.082 8.109 -9.908 1.00 0.00 37 PRO A CA 17
ATOM 20937 C C . PRO A 1 37 ? -5.722 7.434 -8.661 1.00 0.00 37 PRO A C 17
ATOM 20938 O O . PRO A 1 37 ? -6.722 7.961 -8.169 1.00 0.00 37 PRO A O 17
ATOM 20949 N N . HIS A 1 38 ? -5.165 6.336 -8.116 1.00 0.00 38 HIS A N 17
ATOM 20950 C CA . HIS A 1 38 ? -5.594 5.772 -6.813 1.00 0.00 38 HIS A CA 17
ATOM 20951 C C . HIS A 1 38 ? -4.370 5.604 -5.857 1.00 0.00 38 HIS A C 17
ATOM 20952 O O . HIS A 1 38 ? -3.629 4.622 -5.948 1.00 0.00 38 HIS A O 17
ATOM 20967 N N . SER A 1 39 ? -4.213 6.525 -4.892 1.00 0.00 39 SER A N 17
ATOM 20968 C CA . SER A 1 39 ? -3.265 6.348 -3.761 1.00 0.00 39 SER A CA 17
ATOM 20969 C C . SER A 1 39 ? -3.817 5.374 -2.675 1.00 0.00 39 SER A C 17
ATOM 20970 O O . SER A 1 39 ? -4.704 5.732 -1.894 1.00 0.00 39 SER A O 17
ATOM 20978 N N . GLY A 1 40 ? -3.266 4.157 -2.653 1.00 0.00 40 GLY A N 17
ATOM 20979 C CA . GLY A 1 40 ? -3.661 3.102 -1.696 1.00 0.00 40 GLY A CA 17
ATOM 20980 C C . GLY A 1 40 ? -3.952 1.784 -2.419 1.00 0.00 40 GLY A C 17
ATOM 20981 O O . GLY A 1 40 ? -5.108 1.490 -2.724 1.00 0.00 40 GLY A O 17
ATOM 20985 N N . ALA A 1 41 ? -2.888 1.029 -2.713 1.00 0.00 41 ALA A N 17
ATOM 20986 C CA . ALA A 1 41 ? -2.980 -0.218 -3.502 1.00 0.00 41 ALA A CA 17
ATOM 20987 C C . ALA A 1 41 ? -2.475 -1.438 -2.689 1.00 0.00 41 ALA A C 17
ATOM 20988 O O . ALA A 1 41 ? -1.403 -1.388 -2.070 1.00 0.00 41 ALA A O 17
ATOM 20995 N N . THR A 1 42 ? -3.233 -2.538 -2.740 1.00 0.00 42 THR A N 17
ATOM 20996 C CA . THR A 1 42 ? -2.798 -3.849 -2.194 1.00 0.00 42 THR A CA 17
ATOM 20997 C C . THR A 1 42 ? -2.035 -4.674 -3.266 1.00 0.00 42 THR A C 17
ATOM 20998 O O . THR A 1 42 ? -2.565 -4.931 -4.351 1.00 0.00 42 THR A O 17
ATOM 21009 N N . TRP A 1 43 ? -0.801 -5.091 -2.958 1.00 0.00 43 TRP A N 17
ATOM 21010 C CA . TRP A 1 43 ? -0.040 -6.022 -3.840 1.00 0.00 43 TRP A CA 17
ATOM 21011 C C . TRP A 1 43 ? 0.515 -7.172 -2.956 1.00 0.00 43 TRP A C 17
ATOM 21012 O O . TRP A 1 43 ? 1.485 -6.982 -2.218 1.00 0.00 43 TRP A O 17
ATOM 21033 N N . SER A 1 44 ? -0.110 -8.353 -3.055 1.00 0.00 44 SER A N 17
ATOM 21034 C CA . SER A 1 44 ? 0.310 -9.556 -2.301 1.00 0.00 44 SER A CA 17
ATOM 21035 C C . SER A 1 44 ? 1.066 -10.565 -3.210 1.00 0.00 44 SER A C 17
ATOM 21036 O O . SER A 1 44 ? 0.428 -11.365 -3.907 1.00 0.00 44 SER A O 17
ATOM 21044 N N . GLY A 1 45 ? 2.401 -10.541 -3.184 1.00 0.00 45 GLY A N 17
ATOM 21045 C CA . GLY A 1 45 ? 3.214 -11.498 -3.980 1.00 0.00 45 GLY A CA 17
ATOM 21046 C C . GLY A 1 45 ? 4.641 -11.017 -4.255 1.00 0.00 45 GLY A C 17
ATOM 21047 O O . GLY A 1 45 ? 5.594 -11.580 -3.713 1.00 0.00 45 GLY A O 17
ATOM 21051 N N . ARG A 1 46 ? 4.776 -9.971 -5.080 1.00 0.00 46 ARG A N 17
ATOM 21052 C CA . ARG A 1 46 ? 6.034 -9.177 -5.154 1.00 0.00 46 ARG A CA 17
ATOM 21053 C C . ARG A 1 46 ? 6.023 -8.075 -4.060 1.00 0.00 46 ARG A C 17
ATOM 21054 O O . ARG A 1 46 ? 5.034 -7.356 -3.873 1.00 0.00 46 ARG A O 17
ATOM 21075 N N . GLY A 1 47 ? 7.144 -7.956 -3.339 1.00 0.00 47 GLY A N 17
ATOM 21076 C CA . GLY A 1 47 ? 7.225 -7.077 -2.151 1.00 0.00 47 GLY A CA 17
ATOM 21077 C C . GLY A 1 47 ? 7.462 -5.601 -2.468 1.00 0.00 47 GLY A C 17
ATOM 21078 O O . GLY A 1 47 ? 8.603 -5.138 -2.476 1.00 0.00 47 GLY A O 17
ATOM 21082 N N . LYS A 1 48 ? 6.368 -4.870 -2.716 1.00 0.00 48 LYS A N 17
ATOM 21083 C CA . LYS A 1 48 ? 6.435 -3.419 -3.014 1.00 0.00 48 LYS A CA 17
ATOM 21084 C C . LYS A 1 48 ? 6.431 -2.564 -1.722 1.00 0.00 48 LYS A C 17
ATOM 21085 O O . LYS A 1 48 ? 5.407 -2.424 -1.052 1.00 0.00 48 LYS A O 17
ATOM 21104 N N . ILE A 1 49 ? 7.588 -1.984 -1.389 1.00 0.00 49 ILE A N 17
ATOM 21105 C CA . ILE A 1 49 ? 7.688 -0.910 -0.371 1.00 0.00 49 ILE A CA 17
ATOM 21106 C C . ILE A 1 49 ? 8.167 0.355 -1.180 1.00 0.00 49 ILE A C 17
ATOM 21107 O O . ILE A 1 49 ? 9.342 0.375 -1.570 1.00 0.00 49 ILE A O 17
ATOM 21123 N N . PRO A 1 50 ? 7.357 1.417 -1.447 1.00 0.00 50 PRO A N 17
ATOM 21124 C CA . PRO A 1 50 ? 7.820 2.602 -2.244 1.00 0.00 50 PRO A CA 17
ATOM 21125 C C . PRO A 1 50 ? 8.657 3.662 -1.475 1.00 0.00 50 PRO A C 17
ATOM 21126 O O . PRO A 1 50 ? 8.472 4.866 -1.647 1.00 0.00 50 PRO A O 17
ATOM 21137 N N . LYS A 1 51 ? 9.639 3.195 -0.698 1.00 0.00 51 LYS A N 17
ATOM 21138 C CA . LYS A 1 51 ? 10.595 4.061 0.027 1.00 0.00 51 LYS A CA 17
ATOM 21139 C C . LYS A 1 51 ? 11.663 4.736 -0.891 1.00 0.00 51 LYS A C 17
ATOM 21140 O O . LYS A 1 51 ? 11.757 5.956 -0.754 1.00 0.00 51 LYS A O 17
ATOM 21159 N N . PRO A 1 52 ? 12.402 4.129 -1.871 1.00 0.00 52 PRO A N 17
ATOM 21160 C CA . PRO A 1 52 ? 13.147 4.926 -2.910 1.00 0.00 52 PRO A CA 17
ATOM 21161 C C . PRO A 1 52 ? 12.300 5.791 -3.891 1.00 0.00 52 PRO A C 17
ATOM 21162 O O . PRO A 1 52 ? 12.775 6.857 -4.291 1.00 0.00 52 PRO A O 17
ATOM 21173 N N . PHE A 1 53 ? 11.055 5.388 -4.234 1.00 0.00 53 PHE A N 17
ATOM 21174 C CA . PHE A 1 53 ? 10.109 6.267 -4.980 1.00 0.00 53 PHE A CA 17
ATOM 21175 C C . PHE A 1 53 ? 9.650 7.494 -4.148 1.00 0.00 53 PHE A C 17
ATOM 21176 O O . PHE A 1 53 ? 9.976 8.610 -4.549 1.00 0.00 53 PHE A O 17
ATOM 21193 N N . GLU A 1 54 ? 8.946 7.311 -3.017 1.00 0.00 54 GLU A N 17
ATOM 21194 C CA . GLU A 1 54 ? 8.488 8.445 -2.163 1.00 0.00 54 GLU A CA 17
ATOM 21195 C C . GLU A 1 54 ? 9.608 9.307 -1.472 1.00 0.00 54 GLU A C 17
ATOM 21196 O O . GLU A 1 54 ? 9.345 10.470 -1.145 1.00 0.00 54 GLU A O 17
ATOM 21208 N N . ALA A 1 55 ? 10.839 8.780 -1.330 1.00 0.00 55 ALA A N 17
ATOM 21209 C CA . ALA A 1 55 ? 12.046 9.583 -1.049 1.00 0.00 55 ALA A CA 17
ATOM 21210 C C . ALA A 1 55 ? 12.515 10.490 -2.222 1.00 0.00 55 ALA A C 17
ATOM 21211 O O . ALA A 1 55 ? 12.649 11.690 -1.995 1.00 0.00 55 ALA A O 17
ATOM 21218 N N . TRP A 1 56 ? 12.742 9.973 -3.449 1.00 0.00 56 TRP A N 17
ATOM 21219 C CA . TRP A 1 56 ? 13.081 10.843 -4.616 1.00 0.00 56 TRP A CA 17
ATOM 21220 C C . TRP A 1 56 ? 11.912 11.750 -5.133 1.00 0.00 56 TRP A C 17
ATOM 21221 O O . TRP A 1 56 ? 12.159 12.909 -5.476 1.00 0.00 56 TRP A O 17
ATOM 21242 N N . ILE A 1 57 ? 10.655 11.284 -5.062 1.00 0.00 57 ILE A N 17
ATOM 21243 C CA . ILE A 1 57 ? 9.448 12.172 -5.044 1.00 0.00 57 ILE A CA 17
ATOM 21244 C C . ILE A 1 57 ? 9.321 13.170 -3.813 1.00 0.00 57 ILE A C 17
ATOM 21245 O O . ILE A 1 57 ? 8.413 14.003 -3.822 1.00 0.00 57 ILE A O 17
ATOM 21261 N N . GLY A 1 58 ? 10.219 13.153 -2.819 1.00 0.00 58 GLY A N 17
ATOM 21262 C CA . GLY A 1 58 ? 10.378 14.262 -1.851 1.00 0.00 58 GLY A CA 17
ATOM 21263 C C . GLY A 1 58 ? 11.715 15.032 -1.828 1.00 0.00 58 GLY A C 17
ATOM 21264 O O . GLY A 1 58 ? 11.694 16.170 -1.362 1.00 0.00 58 GLY A O 17
ATOM 21268 N N . THR A 1 59 ? 12.840 14.479 -2.316 1.00 0.00 59 THR A N 17
ATOM 21269 C CA . THR A 1 59 ? 14.179 15.159 -2.272 1.00 0.00 59 THR A CA 17
ATOM 21270 C C . THR A 1 59 ? 14.206 16.619 -2.847 1.00 0.00 59 THR A C 17
ATOM 21271 O O . THR A 1 59 ? 14.723 17.522 -2.191 1.00 0.00 59 THR A O 17
ATOM 21282 N N . ALA A 1 60 ? 13.633 16.799 -4.044 1.00 0.00 60 ALA A N 17
ATOM 21283 C CA . ALA A 1 60 ? 13.334 18.138 -4.607 1.00 0.00 60 ALA A CA 17
ATOM 21284 C C . ALA A 1 60 ? 11.821 18.407 -4.887 1.00 0.00 60 ALA A C 17
ATOM 21285 O O . ALA A 1 60 ? 11.371 19.541 -4.714 1.00 0.00 60 ALA A O 17
ATOM 21292 N N . ALA A 1 61 ? 11.042 17.388 -5.290 1.00 0.00 61 ALA A N 17
ATOM 21293 C CA . ALA A 1 61 ? 9.595 17.524 -5.565 1.00 0.00 61 ALA A CA 17
ATOM 21294 C C . ALA A 1 61 ? 8.645 17.928 -4.408 1.00 0.00 61 ALA A C 17
ATOM 21295 O O . ALA A 1 61 ? 7.589 18.485 -4.704 1.00 0.00 61 ALA A O 17
ATOM 21302 N N . TYR A 1 62 ? 9.015 17.705 -3.137 1.00 0.00 62 TYR A N 17
ATOM 21303 C CA . TYR A 1 62 ? 8.248 18.202 -1.957 1.00 0.00 62 TYR A CA 17
ATOM 21304 C C . TYR A 1 62 ? 7.798 19.690 -2.009 1.00 0.00 62 TYR A C 17
ATOM 21305 O O . TYR A 1 62 ? 6.611 19.940 -1.812 1.00 0.00 62 TYR A O 17
ATOM 21323 N N . THR A 1 63 ? 8.687 20.643 -2.341 1.00 0.00 63 THR A N 17
ATOM 21324 C CA . THR A 1 63 ? 8.277 22.068 -2.545 1.00 0.00 63 THR A CA 17
ATOM 21325 C C . THR A 1 63 ? 7.193 22.335 -3.639 1.00 0.00 63 THR A C 17
ATOM 21326 O O . THR A 1 63 ? 6.281 23.134 -3.408 1.00 0.00 63 THR A O 17
ATOM 21337 N N . ALA A 1 64 ? 7.247 21.617 -4.778 1.00 0.00 64 ALA A N 17
ATOM 21338 C CA . ALA A 1 64 ? 6.134 21.617 -5.761 1.00 0.00 64 ALA A CA 17
ATOM 21339 C C . ALA A 1 64 ? 4.856 20.844 -5.307 1.00 0.00 64 ALA A C 17
ATOM 21340 O O . ALA A 1 64 ? 3.745 21.349 -5.479 1.00 0.00 64 ALA A O 17
ATOM 21347 N N . TRP A 1 65 ? 5.020 19.653 -4.712 1.00 0.00 65 TRP A N 17
ATOM 21348 C CA . TRP A 1 65 ? 3.919 18.863 -4.119 1.00 0.00 65 TRP A CA 17
ATOM 21349 C C . TRP A 1 65 ? 3.113 19.557 -2.978 1.00 0.00 65 TRP A C 17
ATOM 21350 O O . TRP A 1 65 ? 1.886 19.466 -2.992 1.00 0.00 65 TRP A O 17
ATOM 21371 N N . LYS A 1 66 ? 3.776 20.248 -2.037 1.00 0.00 66 LYS A N 17
ATOM 21372 C CA . LYS A 1 66 ? 3.102 21.089 -1.015 1.00 0.00 66 LYS A CA 17
ATOM 21373 C C . LYS A 1 66 ? 2.371 22.374 -1.552 1.00 0.00 66 LYS A C 17
ATOM 21374 O O . LYS A 1 66 ? 1.353 22.757 -0.973 1.00 0.00 66 LYS A O 17
ATOM 21393 N N . ALA A 1 67 ? 2.839 22.993 -2.651 1.00 0.00 67 ALA A N 17
ATOM 21394 C CA . ALA A 1 67 ? 2.013 23.947 -3.435 1.00 0.00 67 ALA A CA 17
ATOM 21395 C C . ALA A 1 67 ? 0.788 23.334 -4.190 1.00 0.00 67 ALA A C 17
ATOM 21396 O O . ALA A 1 67 ? -0.289 23.931 -4.154 1.00 0.00 67 ALA A O 17
ATOM 21403 N N . LYS A 1 68 ? 0.930 22.170 -4.851 1.00 0.00 68 LYS A N 17
ATOM 21404 C CA . LYS A 1 68 ? -0.201 21.506 -5.567 1.00 0.00 68 LYS A CA 17
ATOM 21405 C C . LYS A 1 68 ? -1.262 20.749 -4.673 1.00 0.00 68 LYS A C 17
ATOM 21406 O O . LYS A 1 68 ? -2.411 20.608 -5.094 1.00 0.00 68 LYS A O 17
ATOM 21425 N N . HIS A 1 69 ? -0.865 20.233 -3.508 1.00 0.00 69 HIS A N 17
ATOM 21426 C CA . HIS A 1 69 ? -1.745 19.497 -2.553 1.00 0.00 69 HIS A CA 17
ATOM 21427 C C . HIS A 1 69 ? -1.242 19.759 -1.066 1.00 0.00 69 HIS A C 17
ATOM 21428 O O . HIS A 1 69 ? -0.086 20.156 -0.898 1.00 0.00 69 HIS A O 17
ATOM 21443 N N . PRO A 1 70 ? -2.016 19.535 0.034 1.00 0.00 70 PRO A N 17
ATOM 21444 C CA . PRO A 1 70 ? -1.541 19.874 1.431 1.00 0.00 70 PRO A CA 17
ATOM 21445 C C . PRO A 1 70 ? -0.564 18.813 2.006 1.00 0.00 70 PRO A C 17
ATOM 21446 O O . PRO A 1 70 ? 0.325 18.335 1.285 1.00 0.00 70 PRO A O 17
ATOM 21457 N N . ASP A 1 71 ? -0.691 18.417 3.291 1.00 0.00 71 ASP A N 17
ATOM 21458 C CA . ASP A 1 71 ? 0.119 17.297 3.846 1.00 0.00 71 ASP A CA 17
ATOM 21459 C C . ASP A 1 71 ? -0.590 15.922 3.688 1.00 0.00 71 ASP A C 17
ATOM 21460 O O . ASP A 1 71 ? -0.997 15.248 4.638 1.00 0.00 71 ASP A O 17
ATOM 21469 N N . GLU A 1 72 ? -0.673 15.532 2.406 1.00 0.00 72 GLU A N 17
ATOM 21470 C CA . GLU A 1 72 ? -1.097 14.188 1.983 1.00 0.00 72 GLU A CA 17
ATOM 21471 C C . GLU A 1 72 ? 0.100 13.220 1.750 1.00 0.00 72 GLU A C 17
ATOM 21472 O O . GLU A 1 72 ? 0.112 12.127 2.311 1.00 0.00 72 GLU A O 17
ATOM 21484 N N . LYS A 1 73 ? 1.059 13.597 0.884 1.00 0.00 73 LYS A N 17
ATOM 21485 C CA . LYS A 1 73 ? 2.334 12.858 0.678 1.00 0.00 73 LYS A CA 17
ATOM 21486 C C . LYS A 1 73 ? 3.242 12.873 1.920 1.00 0.00 73 LYS A C 17
ATOM 21487 O O . LYS A 1 73 ? 3.488 13.935 2.505 1.00 0.00 73 LYS A O 17
ATOM 21506 N N . PHE A 1 74 ? 3.762 11.692 2.277 1.00 0.00 74 PHE A N 17
ATOM 21507 C CA . PHE A 1 74 ? 4.569 11.517 3.506 1.00 0.00 74 PHE A CA 17
ATOM 21508 C C . PHE A 1 74 ? 5.974 12.209 3.418 1.00 0.00 74 PHE A C 17
ATOM 21509 O O . PHE A 1 74 ? 6.638 12.047 2.386 1.00 0.00 74 PHE A O 17
ATOM 21526 N N . PRO A 1 75 ? 6.481 12.950 4.439 1.00 0.00 75 PRO A N 17
ATOM 21527 C CA . PRO A 1 75 ? 7.813 13.645 4.352 1.00 0.00 75 PRO A CA 17
ATOM 21528 C C . PRO A 1 75 ? 9.051 12.710 4.463 1.00 0.00 75 PRO A C 17
ATOM 21529 O O . PRO A 1 75 ? 9.774 12.671 5.460 1.00 0.00 75 PRO A O 17
ATOM 21540 N N . ALA A 1 76 ? 9.282 11.982 3.363 1.00 0.00 76 ALA A N 17
ATOM 21541 C CA . ALA A 1 76 ? 10.364 10.989 3.249 1.00 0.00 76 ALA A CA 17
ATOM 21542 C C . ALA A 1 76 ? 11.632 11.565 2.554 1.00 0.00 76 ALA A C 17
ATOM 21543 O O . ALA A 1 76 ? 11.557 12.210 1.501 1.00 0.00 76 ALA A O 17
ATOM 21550 N N . PHE A 1 77 ? 12.788 11.290 3.159 1.00 0.00 77 PHE A N 17
ATOM 21551 C CA . PHE A 1 77 ? 14.116 11.723 2.646 1.00 0.00 77 PHE A CA 17
ATOM 21552 C C . PHE A 1 77 ? 14.909 10.565 1.940 1.00 0.00 77 PHE A C 17
ATOM 21553 O O . PHE A 1 77 ? 14.621 9.393 2.218 1.00 0.00 77 PHE A O 17
ATOM 21570 N N . PRO A 1 78 ? 15.947 10.810 1.095 1.00 0.00 78 PRO A N 17
ATOM 21571 C CA . PRO A 1 78 ? 16.813 9.712 0.553 1.00 0.00 78 PRO A CA 17
ATOM 21572 C C . PRO A 1 78 ? 17.833 9.158 1.590 1.00 0.00 78 PRO A C 17
ATOM 21573 O O . PRO A 1 78 ? 18.776 9.849 1.990 1.00 0.00 78 PRO A O 17
ATOM 21584 N N . GLY A 1 79 ? 17.623 7.905 2.018 1.00 0.00 79 GLY A N 17
ATOM 21585 C CA . GLY A 1 79 ? 18.501 7.250 3.007 1.00 0.00 79 GLY A CA 17
ATOM 21586 C C . GLY A 1 79 ? 18.418 5.728 2.954 1.00 0.00 79 GLY A C 17
ATOM 21587 O O . GLY A 1 79 ? 18.712 5.062 1.962 1.00 0.00 79 GLY A O 17
ATOM 21591 N N . PHE A 1 1 ? -10.923 8.122 -3.011 1.00 0.00 1 PHE A N 18
ATOM 21592 C CA . PHE A 1 1 ? -11.315 9.557 -3.004 1.00 0.00 1 PHE A CA 18
ATOM 21593 C C . PHE A 1 1 ? -10.161 10.484 -3.503 1.00 0.00 1 PHE A C 18
ATOM 21594 O O . PHE A 1 1 ? -9.007 10.067 -3.651 1.00 0.00 1 PHE A O 18
ATOM 21612 N N . ASN A 1 2 ? -10.479 11.752 -3.813 1.00 0.00 2 ASN A N 18
ATOM 21613 C CA . ASN A 1 2 ? -9.503 12.694 -4.433 1.00 0.00 2 ASN A CA 18
ATOM 21614 C C . ASN A 1 2 ? -8.359 13.215 -3.505 1.00 0.00 2 ASN A C 18
ATOM 21615 O O . ASN A 1 2 ? -7.273 13.464 -4.020 1.00 0.00 2 ASN A O 18
ATOM 21626 N N . VAL A 1 3 ? -8.599 13.433 -2.209 1.00 0.00 3 VAL A N 18
ATOM 21627 C CA . VAL A 1 3 ? -7.531 13.818 -1.237 1.00 0.00 3 VAL A CA 18
ATOM 21628 C C . VAL A 1 3 ? -7.448 12.750 -0.114 1.00 0.00 3 VAL A C 18
ATOM 21629 O O . VAL A 1 3 ? -8.320 12.708 0.758 1.00 0.00 3 VAL A O 18
ATOM 21642 N N . LYS A 1 4 ? -6.432 11.862 -0.143 1.00 0.00 4 LYS A N 18
ATOM 21643 C CA . LYS A 1 4 ? -6.296 10.780 0.869 1.00 0.00 4 LYS A CA 18
ATOM 21644 C C . LYS A 1 4 ? -4.844 10.634 1.429 1.00 0.00 4 LYS A C 18
ATOM 21645 O O . LYS A 1 4 ? -3.892 10.292 0.720 1.00 0.00 4 LYS A O 18
ATOM 21664 N N . GLN A 1 5 ? -4.742 10.836 2.749 1.00 0.00 5 GLN A N 18
ATOM 21665 C CA . GLN A 1 5 ? -3.480 10.750 3.519 1.00 0.00 5 GLN A CA 18
ATOM 21666 C C . GLN A 1 5 ? -2.971 9.284 3.719 1.00 0.00 5 GLN A C 18
ATOM 21667 O O . GLN A 1 5 ? -3.681 8.293 3.513 1.00 0.00 5 GLN A O 18
ATOM 21681 N N . LYS A 1 6 ? -1.683 9.170 4.048 1.00 0.00 6 LYS A N 18
ATOM 21682 C CA . LYS A 1 6 ? -0.911 7.922 3.840 1.00 0.00 6 LYS A CA 18
ATOM 21683 C C . LYS A 1 6 ? -1.238 6.754 4.810 1.00 0.00 6 LYS A C 18
ATOM 21684 O O . LYS A 1 6 ? -1.450 6.941 6.009 1.00 0.00 6 LYS A O 18
ATOM 21703 N N . SER A 1 7 ? -1.327 5.550 4.233 1.00 0.00 7 SER A N 18
ATOM 21704 C CA . SER A 1 7 ? -1.881 4.359 4.923 1.00 0.00 7 SER A CA 18
ATOM 21705 C C . SER A 1 7 ? -0.970 3.139 4.625 1.00 0.00 7 SER A C 18
ATOM 21706 O O . SER A 1 7 ? -0.907 2.690 3.478 1.00 0.00 7 SER A O 18
ATOM 21714 N N . GLU A 1 8 ? -0.264 2.643 5.647 1.00 0.00 8 GLU A N 18
ATOM 21715 C CA . GLU A 1 8 ? 0.780 1.594 5.484 1.00 0.00 8 GLU A CA 18
ATOM 21716 C C . GLU A 1 8 ? 0.371 0.336 6.305 1.00 0.00 8 GLU A C 18
ATOM 21717 O O . GLU A 1 8 ? 0.486 0.328 7.535 1.00 0.00 8 GLU A O 18
ATOM 21729 N N . ILE A 1 9 ? -0.142 -0.709 5.633 1.00 0.00 9 ILE A N 18
ATOM 21730 C CA . ILE A 1 9 ? -0.716 -1.898 6.328 1.00 0.00 9 ILE A CA 18
ATOM 21731 C C . ILE A 1 9 ? 0.283 -3.101 6.212 1.00 0.00 9 ILE A C 18
ATOM 21732 O O . ILE A 1 9 ? 0.863 -3.390 5.158 1.00 0.00 9 ILE A O 18
ATOM 21748 N N . THR A 1 10 ? 0.407 -3.816 7.338 1.00 0.00 10 THR A N 18
ATOM 21749 C CA . THR A 1 10 ? 1.252 -5.031 7.473 1.00 0.00 10 THR A CA 18
ATOM 21750 C C . THR A 1 10 ? 0.730 -6.265 6.674 1.00 0.00 10 THR A C 18
ATOM 21751 O O . THR A 1 10 ? -0.464 -6.412 6.401 1.00 0.00 10 THR A O 18
ATOM 21762 N N . ALA A 1 11 ? 1.670 -7.146 6.297 1.00 0.00 11 ALA A N 18
ATOM 21763 C CA . ALA A 1 11 ? 1.418 -8.262 5.367 1.00 0.00 11 ALA A CA 18
ATOM 21764 C C . ALA A 1 11 ? 0.405 -9.343 5.833 1.00 0.00 11 ALA A C 18
ATOM 21765 O O . ALA A 1 11 ? 0.623 -10.046 6.823 1.00 0.00 11 ALA A O 18
ATOM 21772 N N . LEU A 1 12 ? -0.692 -9.466 5.081 1.00 0.00 12 LEU A N 18
ATOM 21773 C CA . LEU A 1 12 ? -1.749 -10.464 5.323 1.00 0.00 12 LEU A CA 18
ATOM 21774 C C . LEU A 1 12 ? -1.558 -11.751 4.457 1.00 0.00 12 LEU A C 18
ATOM 21775 O O . LEU A 1 12 ? -0.933 -11.760 3.393 1.00 0.00 12 LEU A O 18
ATOM 21791 N N . VAL A 1 13 ? -2.213 -12.816 4.921 1.00 0.00 13 VAL A N 18
ATOM 21792 C CA . VAL A 1 13 ? -2.546 -14.012 4.104 1.00 0.00 13 VAL A CA 18
ATOM 21793 C C . VAL A 1 13 ? -3.331 -13.683 2.786 1.00 0.00 13 VAL A C 18
ATOM 21794 O O . VAL A 1 13 ? -4.184 -12.791 2.761 1.00 0.00 13 VAL A O 18
ATOM 21807 N N . LYS A 1 14 ? -3.028 -14.413 1.708 1.00 0.00 14 LYS A N 18
ATOM 21808 C CA . LYS A 1 14 ? -3.568 -14.121 0.357 1.00 0.00 14 LYS A CA 18
ATOM 21809 C C . LYS A 1 14 ? -5.088 -14.425 0.226 1.00 0.00 14 LYS A C 18
ATOM 21810 O O . LYS A 1 14 ? -5.545 -15.551 0.456 1.00 0.00 14 LYS A O 18
ATOM 21829 N N . GLU A 1 15 ? -5.830 -13.403 -0.206 1.00 0.00 15 GLU A N 18
ATOM 21830 C CA . GLU A 1 15 ? -7.290 -13.484 -0.423 1.00 0.00 15 GLU A CA 18
ATOM 21831 C C . GLU A 1 15 ? -7.603 -13.974 -1.877 1.00 0.00 15 GLU A C 18
ATOM 21832 O O . GLU A 1 15 ? -7.056 -13.458 -2.860 1.00 0.00 15 GLU A O 18
ATOM 21844 N N . VAL A 1 16 ? -8.451 -15.002 -1.991 1.00 0.00 16 VAL A N 18
ATOM 21845 C CA . VAL A 1 16 ? -8.702 -15.714 -3.284 1.00 0.00 16 VAL A CA 18
ATOM 21846 C C . VAL A 1 16 ? -10.252 -15.989 -3.427 1.00 0.00 16 VAL A C 18
ATOM 21847 O O . VAL A 1 16 ? -10.986 -16.068 -2.438 1.00 0.00 16 VAL A O 18
ATOM 21860 N N . THR A 1 17 ? -10.739 -16.130 -4.668 1.00 0.00 17 THR A N 18
ATOM 21861 C CA . THR A 1 17 ? -12.189 -16.341 -4.969 1.00 0.00 17 THR A CA 18
ATOM 21862 C C . THR A 1 17 ? -12.840 -17.622 -4.335 1.00 0.00 17 THR A C 18
ATOM 21863 O O . THR A 1 17 ? -13.862 -17.420 -3.671 1.00 0.00 17 THR A O 18
ATOM 21874 N N . PRO A 1 18 ? -12.351 -18.894 -4.444 1.00 0.00 18 PRO A N 18
ATOM 21875 C CA . PRO A 1 18 ? -12.823 -20.001 -3.548 1.00 0.00 18 PRO A CA 18
ATOM 21876 C C . PRO A 1 18 ? -12.256 -19.925 -2.084 1.00 0.00 18 PRO A C 18
ATOM 21877 O O . PRO A 1 18 ? -11.247 -19.238 -1.871 1.00 0.00 18 PRO A O 18
ATOM 21888 N N . PRO A 1 19 ? -12.821 -20.618 -1.058 1.00 0.00 19 PRO A N 18
ATOM 21889 C CA . PRO A 1 19 ? -12.322 -20.508 0.353 1.00 0.00 19 PRO A CA 18
ATOM 21890 C C . PRO A 1 19 ? -10.975 -21.238 0.619 1.00 0.00 19 PRO A C 18
ATOM 21891 O O . PRO A 1 19 ? -10.923 -22.364 1.120 1.00 0.00 19 PRO A O 18
ATOM 21902 N N . ARG A 1 20 ? -9.877 -20.555 0.256 1.00 0.00 20 ARG A N 18
ATOM 21903 C CA . ARG A 1 20 ? -8.505 -21.126 0.329 1.00 0.00 20 ARG A CA 18
ATOM 21904 C C . ARG A 1 20 ? -7.472 -19.976 0.545 1.00 0.00 20 ARG A C 18
ATOM 21905 O O . ARG A 1 20 ? -7.466 -18.983 -0.188 1.00 0.00 20 ARG A O 18
ATOM 21926 N N . LYS A 1 21 ? -6.624 -20.108 1.573 1.00 0.00 21 LYS A N 18
ATOM 21927 C CA . LYS A 1 21 ? -5.760 -18.999 2.063 1.00 0.00 21 LYS A CA 18
ATOM 21928 C C . LYS A 1 21 ? -4.260 -19.411 2.025 1.00 0.00 21 LYS A C 18
ATOM 21929 O O . LYS A 1 21 ? -3.844 -20.338 2.724 1.00 0.00 21 LYS A O 18
ATOM 21948 N N . ALA A 1 22 ? -3.464 -18.700 1.215 1.00 0.00 22 ALA A N 18
ATOM 21949 C CA . ALA A 1 22 ? -2.017 -18.984 1.052 1.00 0.00 22 ALA A CA 18
ATOM 21950 C C . ALA A 1 22 ? -1.082 -17.921 1.724 1.00 0.00 22 ALA A C 18
ATOM 21951 O O . ALA A 1 22 ? -1.451 -16.739 1.759 1.00 0.00 22 ALA A O 18
ATOM 21958 N N . PRO A 1 23 ? 0.142 -18.244 2.220 1.00 0.00 23 PRO A N 18
ATOM 21959 C CA . PRO A 1 23 ? 1.090 -17.214 2.760 1.00 0.00 23 PRO A CA 18
ATOM 21960 C C . PRO A 1 23 ? 1.835 -16.441 1.636 1.00 0.00 23 PRO A C 18
ATOM 21961 O O . PRO A 1 23 ? 2.719 -16.983 0.967 1.00 0.00 23 PRO A O 18
ATOM 21972 N N . SER A 1 24 ? 1.451 -15.175 1.414 1.00 0.00 24 SER A N 18
ATOM 21973 C CA . SER A 1 24 ? 2.022 -14.339 0.321 1.00 0.00 24 SER A CA 18
ATOM 21974 C C . SER A 1 24 ? 2.373 -12.906 0.819 1.00 0.00 24 SER A C 18
ATOM 21975 O O . SER A 1 24 ? 1.689 -12.355 1.687 1.00 0.00 24 SER A O 18
ATOM 21983 N N . LYS A 1 25 ? 3.440 -12.286 0.282 1.00 0.00 25 LYS A N 18
ATOM 21984 C CA . LYS A 1 25 ? 3.914 -10.964 0.768 1.00 0.00 25 LYS A CA 18
ATOM 21985 C C . LYS A 1 25 ? 2.989 -9.784 0.313 1.00 0.00 25 LYS A C 18
ATOM 21986 O O . LYS A 1 25 ? 3.010 -9.375 -0.852 1.00 0.00 25 LYS A O 18
ATOM 22005 N N . ALA A 1 26 ? 2.217 -9.236 1.257 1.00 0.00 26 ALA A N 18
ATOM 22006 C CA . ALA A 1 26 ? 1.367 -8.054 1.015 1.00 0.00 26 ALA A CA 18
ATOM 22007 C C . ALA A 1 26 ? 2.010 -6.784 1.623 1.00 0.00 26 ALA A C 18
ATOM 22008 O O . ALA A 1 26 ? 2.476 -6.777 2.765 1.00 0.00 26 ALA A O 18
ATOM 22015 N N . LYS A 1 27 ? 2.027 -5.694 0.858 1.00 0.00 27 LYS A N 18
ATOM 22016 C CA . LYS A 1 27 ? 2.294 -4.344 1.426 1.00 0.00 27 LYS A CA 18
ATOM 22017 C C . LYS A 1 27 ? 1.247 -3.374 0.818 1.00 0.00 27 LYS A C 18
ATOM 22018 O O . LYS A 1 27 ? 1.209 -3.191 -0.404 1.00 0.00 27 LYS A O 18
ATOM 22037 N N . ARG A 1 28 ? 0.412 -2.757 1.666 1.00 0.00 28 ARG A N 18
ATOM 22038 C CA . ARG A 1 28 ? -0.625 -1.801 1.197 1.00 0.00 28 ARG A CA 18
ATOM 22039 C C . ARG A 1 28 ? -0.112 -0.376 1.542 1.00 0.00 28 ARG A C 18
ATOM 22040 O O . ARG A 1 28 ? -0.105 -0.007 2.717 1.00 0.00 28 ARG A O 18
ATOM 22061 N N . GLU A 1 29 ? 0.368 0.359 0.536 1.00 0.00 29 GLU A N 18
ATOM 22062 C CA . GLU A 1 29 ? 0.950 1.708 0.745 1.00 0.00 29 GLU A CA 18
ATOM 22063 C C . GLU A 1 29 ? 0.326 2.703 -0.275 1.00 0.00 29 GLU A C 18
ATOM 22064 O O . GLU A 1 29 ? 0.127 2.378 -1.456 1.00 0.00 29 GLU A O 18
ATOM 22076 N N . ALA A 1 30 ? 0.025 3.918 0.196 1.00 0.00 30 ALA A N 18
ATOM 22077 C CA . ALA A 1 30 ? -0.497 5.002 -0.660 1.00 0.00 30 ALA A CA 18
ATOM 22078 C C . ALA A 1 30 ? 0.613 5.980 -1.143 1.00 0.00 30 ALA A C 18
ATOM 22079 O O . ALA A 1 30 ? 1.111 6.733 -0.310 1.00 0.00 30 ALA A O 18
ATOM 22086 N N . PRO A 1 31 ? 1.017 6.066 -2.439 1.00 0.00 31 PRO A N 18
ATOM 22087 C CA . PRO A 1 31 ? 2.053 7.069 -2.876 1.00 0.00 31 PRO A CA 18
ATOM 22088 C C . PRO A 1 31 ? 1.456 8.468 -3.205 1.00 0.00 31 PRO A C 18
ATOM 22089 O O . PRO A 1 31 ? 1.103 9.220 -2.289 1.00 0.00 31 PRO A O 18
ATOM 22100 N N . ILE A 1 32 ? 1.355 8.831 -4.491 1.00 0.00 32 ILE A N 18
ATOM 22101 C CA . ILE A 1 32 ? 1.127 10.228 -4.937 1.00 0.00 32 ILE A CA 18
ATOM 22102 C C . ILE A 1 32 ? -0.126 10.320 -5.854 1.00 0.00 32 ILE A C 18
ATOM 22103 O O . ILE A 1 32 ? -0.180 9.721 -6.932 1.00 0.00 32 ILE A O 18
ATOM 22119 N N . LYS A 1 33 ? -1.093 11.146 -5.442 1.00 0.00 33 LYS A N 18
ATOM 22120 C CA . LYS A 1 33 ? -2.308 11.435 -6.249 1.00 0.00 33 LYS A CA 18
ATOM 22121 C C . LYS A 1 33 ? -2.134 12.392 -7.469 1.00 0.00 33 LYS A C 18
ATOM 22122 O O . LYS A 1 33 ? -2.969 12.353 -8.375 1.00 0.00 33 LYS A O 18
ATOM 22141 N N . TYR A 1 34 ? -1.076 13.222 -7.506 1.00 0.00 34 TYR A N 18
ATOM 22142 C CA . TYR A 1 34 ? -0.734 14.020 -8.722 1.00 0.00 34 TYR A CA 18
ATOM 22143 C C . TYR A 1 34 ? -0.240 13.169 -9.939 1.00 0.00 34 TYR A C 18
ATOM 22144 O O . TYR A 1 34 ? -0.677 13.419 -11.062 1.00 0.00 34 TYR A O 18
ATOM 22162 N N . TRP A 1 35 ? 0.640 12.181 -9.713 1.00 0.00 35 TRP A N 18
ATOM 22163 C CA . TRP A 1 35 ? 1.055 11.211 -10.762 1.00 0.00 35 TRP A CA 18
ATOM 22164 C C . TRP A 1 35 ? 0.012 10.069 -11.006 1.00 0.00 35 TRP A C 18
ATOM 22165 O O . TRP A 1 35 ? -0.320 9.812 -12.164 1.00 0.00 35 TRP A O 18
ATOM 22186 N N . LEU A 1 36 ? -0.463 9.370 -9.956 1.00 0.00 36 LEU A N 18
ATOM 22187 C CA . LEU A 1 36 ? -1.367 8.203 -10.099 1.00 0.00 36 LEU A CA 18
ATOM 22188 C C . LEU A 1 36 ? -2.804 8.531 -9.562 1.00 0.00 36 LEU A C 18
ATOM 22189 O O . LEU A 1 36 ? -2.900 8.984 -8.418 1.00 0.00 36 LEU A O 18
ATOM 22205 N N . PRO A 1 37 ? -3.940 8.260 -10.258 1.00 0.00 37 PRO A N 18
ATOM 22206 C CA . PRO A 1 37 ? -5.307 8.581 -9.712 1.00 0.00 37 PRO A CA 18
ATOM 22207 C C . PRO A 1 37 ? -5.831 7.806 -8.462 1.00 0.00 37 PRO A C 18
ATOM 22208 O O . PRO A 1 37 ? -6.871 8.180 -7.912 1.00 0.00 37 PRO A O 18
ATOM 22219 N N . HIS A 1 38 ? -5.114 6.779 -7.988 1.00 0.00 38 HIS A N 18
ATOM 22220 C CA . HIS A 1 38 ? -5.453 6.012 -6.771 1.00 0.00 38 HIS A CA 18
ATOM 22221 C C . HIS A 1 38 ? -4.191 5.845 -5.869 1.00 0.00 38 HIS A C 18
ATOM 22222 O O . HIS A 1 38 ? -3.248 5.133 -6.228 1.00 0.00 38 HIS A O 18
ATOM 22237 N N . SER A 1 39 ? -4.218 6.445 -4.672 1.00 0.00 39 SER A N 18
ATOM 22238 C CA . SER A 1 39 ? -3.178 6.225 -3.640 1.00 0.00 39 SER A CA 18
ATOM 22239 C C . SER A 1 39 ? -3.602 5.080 -2.672 1.00 0.00 39 SER A C 18
ATOM 22240 O O . SER A 1 39 ? -4.369 5.308 -1.729 1.00 0.00 39 SER A O 18
ATOM 22248 N N . GLY A 1 40 ? -3.095 3.871 -2.922 1.00 0.00 40 GLY A N 18
ATOM 22249 C CA . GLY A 1 40 ? -3.329 2.702 -2.046 1.00 0.00 40 GLY A CA 18
ATOM 22250 C C . GLY A 1 40 ? -3.303 1.398 -2.845 1.00 0.00 40 GLY A C 18
ATOM 22251 O O . GLY A 1 40 ? -4.356 0.941 -3.300 1.00 0.00 40 GLY A O 18
ATOM 22255 N N . ALA A 1 41 ? -2.106 0.831 -3.033 1.00 0.00 41 ALA A N 18
ATOM 22256 C CA . ALA A 1 41 ? -1.917 -0.369 -3.878 1.00 0.00 41 ALA A CA 18
ATOM 22257 C C . ALA A 1 41 ? -1.648 -1.630 -3.015 1.00 0.00 41 ALA A C 18
ATOM 22258 O O . ALA A 1 41 ? -0.561 -1.798 -2.448 1.00 0.00 41 ALA A O 18
ATOM 22265 N N . THR A 1 42 ? -2.650 -2.518 -2.937 1.00 0.00 42 THR A N 18
ATOM 22266 C CA . THR A 1 42 ? -2.526 -3.828 -2.238 1.00 0.00 42 THR A CA 18
ATOM 22267 C C . THR A 1 42 ? -1.948 -4.936 -3.160 1.00 0.00 42 THR A C 18
ATOM 22268 O O . THR A 1 42 ? -2.690 -5.729 -3.745 1.00 0.00 42 THR A O 18
ATOM 22279 N N . TRP A 1 43 ? -0.611 -5.019 -3.249 1.00 0.00 43 TRP A N 18
ATOM 22280 C CA . TRP A 1 43 ? 0.060 -6.094 -4.038 1.00 0.00 43 TRP A CA 18
ATOM 22281 C C . TRP A 1 43 ? 0.382 -7.280 -3.088 1.00 0.00 43 TRP A C 18
ATOM 22282 O O . TRP A 1 43 ? 1.391 -7.258 -2.379 1.00 0.00 43 TRP A O 18
ATOM 22303 N N . SER A 1 44 ? -0.475 -8.311 -3.104 1.00 0.00 44 SER A N 18
ATOM 22304 C CA . SER A 1 44 ? -0.247 -9.570 -2.348 1.00 0.00 44 SER A CA 18
ATOM 22305 C C . SER A 1 44 ? 0.436 -10.653 -3.233 1.00 0.00 44 SER A C 18
ATOM 22306 O O . SER A 1 44 ? -0.214 -11.412 -3.960 1.00 0.00 44 SER A O 18
ATOM 22314 N N . GLY A 1 45 ? 1.775 -10.677 -3.185 1.00 0.00 45 GLY A N 18
ATOM 22315 C CA . GLY A 1 45 ? 2.592 -11.553 -4.050 1.00 0.00 45 GLY A CA 18
ATOM 22316 C C . GLY A 1 45 ? 4.084 -11.220 -3.963 1.00 0.00 45 GLY A C 18
ATOM 22317 O O . GLY A 1 45 ? 4.797 -11.774 -3.123 1.00 0.00 45 GLY A O 18
ATOM 22321 N N . ARG A 1 46 ? 4.535 -10.295 -4.821 1.00 0.00 46 ARG A N 18
ATOM 22322 C CA . ARG A 1 46 ? 5.894 -9.694 -4.708 1.00 0.00 46 ARG A CA 18
ATOM 22323 C C . ARG A 1 46 ? 5.877 -8.537 -3.674 1.00 0.00 46 ARG A C 18
ATOM 22324 O O . ARG A 1 46 ? 5.004 -7.661 -3.697 1.00 0.00 46 ARG A O 18
ATOM 22345 N N . GLY A 1 47 ? 6.879 -8.527 -2.783 1.00 0.00 47 GLY A N 18
ATOM 22346 C CA . GLY A 1 47 ? 6.977 -7.512 -1.710 1.00 0.00 47 GLY A CA 18
ATOM 22347 C C . GLY A 1 47 ? 7.411 -6.117 -2.178 1.00 0.00 47 GLY A C 18
ATOM 22348 O O . GLY A 1 47 ? 8.594 -5.782 -2.122 1.00 0.00 47 GLY A O 18
ATOM 22352 N N . LYS A 1 48 ? 6.434 -5.317 -2.622 1.00 0.00 48 LYS A N 18
ATOM 22353 C CA . LYS A 1 48 ? 6.689 -3.932 -3.096 1.00 0.00 48 LYS A CA 18
ATOM 22354 C C . LYS A 1 48 ? 6.624 -2.902 -1.930 1.00 0.00 48 LYS A C 18
ATOM 22355 O O . LYS A 1 48 ? 5.538 -2.551 -1.447 1.00 0.00 48 LYS A O 18
ATOM 22374 N N . ILE A 1 49 ? 7.790 -2.413 -1.488 1.00 0.00 49 ILE A N 18
ATOM 22375 C CA . ILE A 1 49 ? 7.878 -1.321 -0.481 1.00 0.00 49 ILE A CA 18
ATOM 22376 C C . ILE A 1 49 ? 8.272 -0.015 -1.266 1.00 0.00 49 ILE A C 18
ATOM 22377 O O . ILE A 1 49 ? 9.464 0.140 -1.557 1.00 0.00 49 ILE A O 18
ATOM 22393 N N . PRO A 1 50 ? 7.379 0.958 -1.587 1.00 0.00 50 PRO A N 18
ATOM 22394 C CA . PRO A 1 50 ? 7.797 2.244 -2.247 1.00 0.00 50 PRO A CA 18
ATOM 22395 C C . PRO A 1 50 ? 8.423 3.331 -1.320 1.00 0.00 50 PRO A C 18
ATOM 22396 O O . PRO A 1 50 ? 8.176 4.527 -1.476 1.00 0.00 50 PRO A O 18
ATOM 22407 N N . LYS A 1 51 ? 9.347 2.899 -0.454 1.00 0.00 51 LYS A N 18
ATOM 22408 C CA . LYS A 1 51 ? 10.252 3.787 0.312 1.00 0.00 51 LYS A CA 18
ATOM 22409 C C . LYS A 1 51 ? 11.291 4.524 -0.583 1.00 0.00 51 LYS A C 18
ATOM 22410 O O . LYS A 1 51 ? 11.233 5.753 -0.544 1.00 0.00 51 LYS A O 18
ATOM 22429 N N . PRO A 1 52 ? 12.168 3.918 -1.439 1.00 0.00 52 PRO A N 18
ATOM 22430 C CA . PRO A 1 52 ? 12.948 4.701 -2.460 1.00 0.00 52 PRO A CA 18
ATOM 22431 C C . PRO A 1 52 ? 12.158 5.530 -3.513 1.00 0.00 52 PRO A C 18
ATOM 22432 O O . PRO A 1 52 ? 12.694 6.527 -3.998 1.00 0.00 52 PRO A O 18
ATOM 22443 N N . PHE A 1 53 ? 10.896 5.171 -3.820 1.00 0.00 53 PHE A N 18
ATOM 22444 C CA . PHE A 1 53 ? 9.989 6.043 -4.609 1.00 0.00 53 PHE A CA 18
ATOM 22445 C C . PHE A 1 53 ? 9.481 7.274 -3.808 1.00 0.00 53 PHE A C 18
ATOM 22446 O O . PHE A 1 53 ? 9.827 8.383 -4.206 1.00 0.00 53 PHE A O 18
ATOM 22463 N N . GLU A 1 54 ? 8.723 7.112 -2.706 1.00 0.00 54 GLU A N 18
ATOM 22464 C CA . GLU A 1 54 ? 8.278 8.266 -1.855 1.00 0.00 54 GLU A CA 18
ATOM 22465 C C . GLU A 1 54 ? 9.426 9.185 -1.291 1.00 0.00 54 GLU A C 18
ATOM 22466 O O . GLU A 1 54 ? 9.236 10.399 -1.200 1.00 0.00 54 GLU A O 18
ATOM 22478 N N . ALA A 1 55 ? 10.592 8.604 -0.968 1.00 0.00 55 ALA A N 18
ATOM 22479 C CA . ALA A 1 55 ? 11.830 9.349 -0.654 1.00 0.00 55 ALA A CA 18
ATOM 22480 C C . ALA A 1 55 ? 12.415 10.180 -1.822 1.00 0.00 55 ALA A C 18
ATOM 22481 O O . ALA A 1 55 ? 12.603 11.380 -1.636 1.00 0.00 55 ALA A O 18
ATOM 22488 N N . TRP A 1 56 ? 12.649 9.603 -3.018 1.00 0.00 56 TRP A N 18
ATOM 22489 C CA . TRP A 1 56 ? 13.043 10.406 -4.216 1.00 0.00 56 TRP A CA 18
ATOM 22490 C C . TRP A 1 56 ? 11.938 11.379 -4.751 1.00 0.00 56 TRP A C 18
ATOM 22491 O O . TRP A 1 56 ? 12.256 12.515 -5.108 1.00 0.00 56 TRP A O 18
ATOM 22512 N N . ILE A 1 57 ? 10.654 10.985 -4.708 1.00 0.00 57 ILE A N 18
ATOM 22513 C CA . ILE A 1 57 ? 9.499 11.937 -4.819 1.00 0.00 57 ILE A CA 18
ATOM 22514 C C . ILE A 1 57 ? 9.345 12.960 -3.610 1.00 0.00 57 ILE A C 18
ATOM 22515 O O . ILE A 1 57 ? 8.475 13.831 -3.664 1.00 0.00 57 ILE A O 18
ATOM 22531 N N . GLY A 1 58 ? 10.203 12.934 -2.582 1.00 0.00 58 GLY A N 18
ATOM 22532 C CA . GLY A 1 58 ? 10.294 13.980 -1.541 1.00 0.00 58 GLY A CA 18
ATOM 22533 C C . GLY A 1 58 ? 11.612 14.772 -1.432 1.00 0.00 58 GLY A C 18
ATOM 22534 O O . GLY A 1 58 ? 11.540 15.938 -1.046 1.00 0.00 58 GLY A O 18
ATOM 22538 N N . THR A 1 59 ? 12.773 14.187 -1.774 1.00 0.00 59 THR A N 18
ATOM 22539 C CA . THR A 1 59 ? 14.115 14.847 -1.674 1.00 0.00 59 THR A CA 18
ATOM 22540 C C . THR A 1 59 ? 14.218 16.300 -2.245 1.00 0.00 59 THR A C 18
ATOM 22541 O O . THR A 1 59 ? 14.724 17.195 -1.568 1.00 0.00 59 THR A O 18
ATOM 22552 N N . ALA A 1 60 ? 13.717 16.492 -3.470 1.00 0.00 60 ALA A N 18
ATOM 22553 C CA . ALA A 1 60 ? 13.496 17.839 -4.058 1.00 0.00 60 ALA A CA 18
ATOM 22554 C C . ALA A 1 60 ? 12.014 18.141 -4.455 1.00 0.00 60 ALA A C 18
ATOM 22555 O O . ALA A 1 60 ? 11.590 19.293 -4.354 1.00 0.00 60 ALA A O 18
ATOM 22562 N N . ALA A 1 61 ? 11.234 17.138 -4.885 1.00 0.00 61 ALA A N 18
ATOM 22563 C CA . ALA A 1 61 ? 9.825 17.315 -5.280 1.00 0.00 61 ALA A CA 18
ATOM 22564 C C . ALA A 1 61 ? 8.802 17.780 -4.212 1.00 0.00 61 ALA A C 18
ATOM 22565 O O . ALA A 1 61 ? 7.821 18.412 -4.600 1.00 0.00 61 ALA A O 18
ATOM 22572 N N . TYR A 1 62 ? 9.030 17.528 -2.912 1.00 0.00 62 TYR A N 18
ATOM 22573 C CA . TYR A 1 62 ? 8.184 18.075 -1.808 1.00 0.00 62 TYR A CA 18
ATOM 22574 C C . TYR A 1 62 ? 7.810 19.588 -1.882 1.00 0.00 62 TYR A C 18
ATOM 22575 O O . TYR A 1 62 ? 6.629 19.900 -1.734 1.00 0.00 62 TYR A O 18
ATOM 22593 N N . THR A 1 63 ? 8.762 20.493 -2.164 1.00 0.00 63 THR A N 18
ATOM 22594 C CA . THR A 1 63 ? 8.435 21.932 -2.413 1.00 0.00 63 THR A CA 18
ATOM 22595 C C . THR A 1 63 ? 7.492 22.233 -3.624 1.00 0.00 63 THR A C 18
ATOM 22596 O O . THR A 1 63 ? 6.594 23.070 -3.504 1.00 0.00 63 THR A O 18
ATOM 22607 N N . ALA A 1 64 ? 7.648 21.509 -4.750 1.00 0.00 64 ALA A N 18
ATOM 22608 C CA . ALA A 1 64 ? 6.661 21.547 -5.863 1.00 0.00 64 ALA A CA 18
ATOM 22609 C C . ALA A 1 64 ? 5.300 20.827 -5.591 1.00 0.00 64 ALA A C 18
ATOM 22610 O O . ALA A 1 64 ? 4.255 21.341 -5.999 1.00 0.00 64 ALA A O 18
ATOM 22617 N N . TRP A 1 65 ? 5.335 19.667 -4.925 1.00 0.00 65 TRP A N 18
ATOM 22618 C CA . TRP A 1 65 ? 4.147 18.916 -4.456 1.00 0.00 65 TRP A CA 18
ATOM 22619 C C . TRP A 1 65 ? 3.236 19.628 -3.407 1.00 0.00 65 TRP A C 18
ATOM 22620 O O . TRP A 1 65 ? 2.011 19.541 -3.513 1.00 0.00 65 TRP A O 18
ATOM 22641 N N . LYS A 1 66 ? 3.830 20.329 -2.433 1.00 0.00 66 LYS A N 18
ATOM 22642 C CA . LYS A 1 66 ? 3.097 21.141 -1.427 1.00 0.00 66 LYS A CA 18
ATOM 22643 C C . LYS A 1 66 ? 2.272 22.350 -1.976 1.00 0.00 66 LYS A C 18
ATOM 22644 O O . LYS A 1 66 ? 1.196 22.618 -1.438 1.00 0.00 66 LYS A O 18
ATOM 22663 N N . ALA A 1 67 ? 2.718 23.030 -3.048 1.00 0.00 67 ALA A N 18
ATOM 22664 C CA . ALA A 1 67 ? 1.827 23.897 -3.860 1.00 0.00 67 ALA A CA 18
ATOM 22665 C C . ALA A 1 67 ? 0.636 23.187 -4.593 1.00 0.00 67 ALA A C 18
ATOM 22666 O O . ALA A 1 67 ? -0.442 23.776 -4.672 1.00 0.00 67 ALA A O 18
ATOM 22673 N N . LYS A 1 68 ? 0.809 21.955 -5.109 1.00 0.00 68 LYS A N 18
ATOM 22674 C CA . LYS A 1 68 ? -0.299 21.190 -5.754 1.00 0.00 68 LYS A CA 18
ATOM 22675 C C . LYS A 1 68 ? -1.353 20.549 -4.786 1.00 0.00 68 LYS A C 18
ATOM 22676 O O . LYS A 1 68 ? -2.544 20.592 -5.098 1.00 0.00 68 LYS A O 18
ATOM 22695 N N . HIS A 1 69 ? -0.935 19.916 -3.681 1.00 0.00 69 HIS A N 18
ATOM 22696 C CA . HIS A 1 69 ? -1.857 19.282 -2.691 1.00 0.00 69 HIS A CA 18
ATOM 22697 C C . HIS A 1 69 ? -1.415 19.628 -1.211 1.00 0.00 69 HIS A C 18
ATOM 22698 O O . HIS A 1 69 ? -0.215 19.812 -0.986 1.00 0.00 69 HIS A O 18
ATOM 22713 N N . PRO A 1 70 ? -2.311 19.700 -0.182 1.00 0.00 70 PRO A N 18
ATOM 22714 C CA . PRO A 1 70 ? -1.996 20.405 1.118 1.00 0.00 70 PRO A CA 18
ATOM 22715 C C . PRO A 1 70 ? -0.916 19.759 2.009 1.00 0.00 70 PRO A C 18
ATOM 22716 O O . PRO A 1 70 ? 0.230 20.212 1.978 1.00 0.00 70 PRO A O 18
ATOM 22727 N N . ASP A 1 71 ? -1.218 18.708 2.779 1.00 0.00 71 ASP A N 18
ATOM 22728 C CA . ASP A 1 71 ? -0.215 17.660 3.109 1.00 0.00 71 ASP A CA 18
ATOM 22729 C C . ASP A 1 71 ? -0.878 16.267 2.879 1.00 0.00 71 ASP A C 18
ATOM 22730 O O . ASP A 1 71 ? -1.268 15.558 3.811 1.00 0.00 71 ASP A O 18
ATOM 22739 N N . GLU A 1 72 ? -1.027 15.902 1.593 1.00 0.00 72 GLU A N 18
ATOM 22740 C CA . GLU A 1 72 ? -1.524 14.558 1.211 1.00 0.00 72 GLU A CA 18
ATOM 22741 C C . GLU A 1 72 ? -0.408 13.454 1.173 1.00 0.00 72 GLU A C 18
ATOM 22742 O O . GLU A 1 72 ? -0.640 12.350 1.664 1.00 0.00 72 GLU A O 18
ATOM 22754 N N . LYS A 1 73 ? 0.740 13.733 0.530 1.00 0.00 73 LYS A N 18
ATOM 22755 C CA . LYS A 1 73 ? 1.910 12.817 0.497 1.00 0.00 73 LYS A CA 18
ATOM 22756 C C . LYS A 1 73 ? 2.762 12.912 1.794 1.00 0.00 73 LYS A C 18
ATOM 22757 O O . LYS A 1 73 ? 2.904 13.992 2.376 1.00 0.00 73 LYS A O 18
ATOM 22776 N N . PHE A 1 74 ? 3.363 11.791 2.218 1.00 0.00 74 PHE A N 18
ATOM 22777 C CA . PHE A 1 74 ? 4.196 11.764 3.444 1.00 0.00 74 PHE A CA 18
ATOM 22778 C C . PHE A 1 74 ? 5.522 12.596 3.315 1.00 0.00 74 PHE A C 18
ATOM 22779 O O . PHE A 1 74 ? 6.172 12.512 2.263 1.00 0.00 74 PHE A O 18
ATOM 22796 N N . PRO A 1 75 ? 5.979 13.361 4.343 1.00 0.00 75 PRO A N 18
ATOM 22797 C CA . PRO A 1 75 ? 7.318 14.038 4.318 1.00 0.00 75 PRO A CA 18
ATOM 22798 C C . PRO A 1 75 ? 8.517 13.058 4.459 1.00 0.00 75 PRO A C 18
ATOM 22799 O O . PRO A 1 75 ? 9.105 12.876 5.528 1.00 0.00 75 PRO A O 18
ATOM 22810 N N . ALA A 1 76 ? 8.848 12.422 3.327 1.00 0.00 76 ALA A N 18
ATOM 22811 C CA . ALA A 1 76 ? 9.842 11.333 3.275 1.00 0.00 76 ALA A CA 18
ATOM 22812 C C . ALA A 1 76 ? 11.232 11.816 2.783 1.00 0.00 76 ALA A C 18
ATOM 22813 O O . ALA A 1 76 ? 11.371 12.439 1.725 1.00 0.00 76 ALA A O 18
ATOM 22820 N N . PHE A 1 77 ? 12.256 11.492 3.574 1.00 0.00 77 PHE A N 18
ATOM 22821 C CA . PHE A 1 77 ? 13.663 11.868 3.293 1.00 0.00 77 PHE A CA 18
ATOM 22822 C C . PHE A 1 77 ? 14.462 10.777 2.498 1.00 0.00 77 PHE A C 18
ATOM 22823 O O . PHE A 1 77 ? 14.086 9.601 2.568 1.00 0.00 77 PHE A O 18
ATOM 22840 N N . PRO A 1 78 ? 15.594 11.078 1.800 1.00 0.00 78 PRO A N 18
ATOM 22841 C CA . PRO A 1 78 ? 16.467 10.017 1.197 1.00 0.00 78 PRO A CA 18
ATOM 22842 C C . PRO A 1 78 ? 17.288 9.215 2.245 1.00 0.00 78 PRO A C 18
ATOM 22843 O O . PRO A 1 78 ? 18.263 9.716 2.815 1.00 0.00 78 PRO A O 18
ATOM 22854 N N . GLY A 1 79 ? 16.864 7.966 2.493 1.00 0.00 79 GLY A N 18
ATOM 22855 C CA . GLY A 1 79 ? 17.494 7.107 3.512 1.00 0.00 79 GLY A CA 18
ATOM 22856 C C . GLY A 1 79 ? 17.189 5.633 3.284 1.00 0.00 79 GLY A C 18
ATOM 22857 O O . GLY A 1 79 ? 18.060 4.764 3.284 1.00 0.00 79 GLY A O 18
ATOM 22861 N N . PHE A 1 1 ? -13.799 11.920 -0.806 1.00 0.00 1 PHE A N 19
ATOM 22862 C CA . PHE A 1 1 ? -13.002 12.935 -1.540 1.00 0.00 1 PHE A CA 19
ATOM 22863 C C . PHE A 1 1 ? -11.718 12.330 -2.193 1.00 0.00 1 PHE A C 19
ATOM 22864 O O . PHE A 1 1 ? -11.194 11.294 -1.770 1.00 0.00 1 PHE A O 19
ATOM 22882 N N . ASN A 1 2 ? -11.180 13.019 -3.218 1.00 0.00 2 ASN A N 19
ATOM 22883 C CA . ASN A 1 2 ? -9.894 12.620 -3.862 1.00 0.00 2 ASN A CA 19
ATOM 22884 C C . ASN A 1 2 ? -8.609 12.788 -2.983 1.00 0.00 2 ASN A C 19
ATOM 22885 O O . ASN A 1 2 ? -7.720 11.942 -3.075 1.00 0.00 2 ASN A O 19
ATOM 22896 N N . VAL A 1 3 ? -8.502 13.863 -2.190 1.00 0.00 3 VAL A N 19
ATOM 22897 C CA . VAL A 1 3 ? -7.378 14.051 -1.224 1.00 0.00 3 VAL A CA 19
ATOM 22898 C C . VAL A 1 3 ? -7.445 13.034 -0.044 1.00 0.00 3 VAL A C 19
ATOM 22899 O O . VAL A 1 3 ? -8.359 13.096 0.782 1.00 0.00 3 VAL A O 19
ATOM 22912 N N . LYS A 1 4 ? -6.523 12.052 -0.017 1.00 0.00 4 LYS A N 19
ATOM 22913 C CA . LYS A 1 4 ? -6.613 10.915 0.941 1.00 0.00 4 LYS A CA 19
ATOM 22914 C C . LYS A 1 4 ? -5.200 10.582 1.515 1.00 0.00 4 LYS A C 19
ATOM 22915 O O . LYS A 1 4 ? -4.277 10.218 0.778 1.00 0.00 4 LYS A O 19
ATOM 22934 N N . GLN A 1 5 ? -5.059 10.705 2.842 1.00 0.00 5 GLN A N 19
ATOM 22935 C CA . GLN A 1 5 ? -3.763 10.529 3.547 1.00 0.00 5 GLN A CA 19
ATOM 22936 C C . GLN A 1 5 ? -3.195 9.073 3.575 1.00 0.00 5 GLN A C 19
ATOM 22937 O O . GLN A 1 5 ? -3.858 8.086 3.239 1.00 0.00 5 GLN A O 19
ATOM 22951 N N . LYS A 1 6 ? -1.904 8.981 3.932 1.00 0.00 6 LYS A N 19
ATOM 22952 C CA . LYS A 1 6 ? -1.093 7.753 3.745 1.00 0.00 6 LYS A CA 19
ATOM 22953 C C . LYS A 1 6 ? -1.528 6.551 4.627 1.00 0.00 6 LYS A C 19
ATOM 22954 O O . LYS A 1 6 ? -1.697 6.670 5.842 1.00 0.00 6 LYS A O 19
ATOM 22973 N N . SER A 1 7 ? -1.753 5.410 3.963 1.00 0.00 7 SER A N 19
ATOM 22974 C CA . SER A 1 7 ? -2.377 4.219 4.587 1.00 0.00 7 SER A CA 19
ATOM 22975 C C . SER A 1 7 ? -1.423 3.008 4.419 1.00 0.00 7 SER A C 19
ATOM 22976 O O . SER A 1 7 ? -1.324 2.461 3.319 1.00 0.00 7 SER A O 19
ATOM 22984 N N . GLU A 1 8 ? -0.717 2.630 5.491 1.00 0.00 8 GLU A N 19
ATOM 22985 C CA . GLU A 1 8 ? 0.332 1.570 5.446 1.00 0.00 8 GLU A CA 19
ATOM 22986 C C . GLU A 1 8 ? -0.147 0.336 6.275 1.00 0.00 8 GLU A C 19
ATOM 22987 O O . GLU A 1 8 ? -0.077 0.350 7.507 1.00 0.00 8 GLU A O 19
ATOM 22999 N N . ILE A 1 9 ? -0.665 -0.713 5.602 1.00 0.00 9 ILE A N 19
ATOM 23000 C CA . ILE A 1 9 ? -1.281 -1.881 6.296 1.00 0.00 9 ILE A CA 19
ATOM 23001 C C . ILE A 1 9 ? -0.346 -3.137 6.144 1.00 0.00 9 ILE A C 19
ATOM 23002 O O . ILE A 1 9 ? 0.222 -3.430 5.084 1.00 0.00 9 ILE A O 19
ATOM 23018 N N . THR A 1 10 ? -0.292 -3.896 7.240 1.00 0.00 10 THR A N 19
ATOM 23019 C CA . THR A 1 10 ? 0.530 -5.118 7.400 1.00 0.00 10 THR A CA 19
ATOM 23020 C C . THR A 1 10 ? 0.104 -6.320 6.501 1.00 0.00 10 THR A C 19
ATOM 23021 O O . THR A 1 10 ? -1.057 -6.466 6.101 1.00 0.00 10 THR A O 19
ATOM 23032 N N . ALA A 1 11 ? 1.077 -7.201 6.220 1.00 0.00 11 ALA A N 19
ATOM 23033 C CA . ALA A 1 11 ? 0.876 -8.415 5.403 1.00 0.00 11 ALA A CA 19
ATOM 23034 C C . ALA A 1 11 ? -0.121 -9.464 5.965 1.00 0.00 11 ALA A C 19
ATOM 23035 O O . ALA A 1 11 ? -0.118 -9.774 7.158 1.00 0.00 11 ALA A O 19
ATOM 23042 N N . LEU A 1 12 ? -0.977 -9.987 5.077 1.00 0.00 12 LEU A N 19
ATOM 23043 C CA . LEU A 1 12 ? -2.053 -10.944 5.442 1.00 0.00 12 LEU A CA 19
ATOM 23044 C C . LEU A 1 12 ? -1.904 -12.266 4.627 1.00 0.00 12 LEU A C 19
ATOM 23045 O O . LEU A 1 12 ? -1.374 -12.295 3.510 1.00 0.00 12 LEU A O 19
ATOM 23061 N N . VAL A 1 13 ? -2.423 -13.356 5.199 1.00 0.00 13 VAL A N 19
ATOM 23062 C CA . VAL A 1 13 ? -2.509 -14.678 4.528 1.00 0.00 13 VAL A CA 19
ATOM 23063 C C . VAL A 1 13 ? -3.320 -14.680 3.186 1.00 0.00 13 VAL A C 19
ATOM 23064 O O . VAL A 1 13 ? -4.317 -13.966 3.045 1.00 0.00 13 VAL A O 19
ATOM 23077 N N . LYS A 1 14 ? -2.875 -15.488 2.213 1.00 0.00 14 LYS A N 19
ATOM 23078 C CA . LYS A 1 14 ? -3.411 -15.422 0.829 1.00 0.00 14 LYS A CA 19
ATOM 23079 C C . LYS A 1 14 ? -4.828 -16.052 0.658 1.00 0.00 14 LYS A C 19
ATOM 23080 O O . LYS A 1 14 ? -5.263 -16.952 1.388 1.00 0.00 14 LYS A O 19
ATOM 23099 N N . GLU A 1 15 ? -5.508 -15.552 -0.367 1.00 0.00 15 GLU A N 19
ATOM 23100 C CA . GLU A 1 15 ? -6.868 -15.944 -0.771 1.00 0.00 15 GLU A CA 19
ATOM 23101 C C . GLU A 1 15 ? -6.835 -17.300 -1.562 1.00 0.00 15 GLU A C 19
ATOM 23102 O O . GLU A 1 15 ? -6.336 -17.372 -2.689 1.00 0.00 15 GLU A O 19
ATOM 23114 N N . VAL A 1 16 ? -7.297 -18.378 -0.918 1.00 0.00 16 VAL A N 19
ATOM 23115 C CA . VAL A 1 16 ? -7.153 -19.774 -1.439 1.00 0.00 16 VAL A CA 19
ATOM 23116 C C . VAL A 1 16 ? -8.557 -20.469 -1.339 1.00 0.00 16 VAL A C 19
ATOM 23117 O O . VAL A 1 16 ? -9.213 -20.398 -0.295 1.00 0.00 16 VAL A O 19
ATOM 23130 N N . THR A 1 17 ? -8.992 -21.149 -2.416 1.00 0.00 17 THR A N 19
ATOM 23131 C CA . THR A 1 17 ? -10.275 -21.926 -2.412 1.00 0.00 17 THR A CA 19
ATOM 23132 C C . THR A 1 17 ? -10.210 -23.255 -1.585 1.00 0.00 17 THR A C 19
ATOM 23133 O O . THR A 1 17 ? -11.030 -23.349 -0.667 1.00 0.00 17 THR A O 19
ATOM 23144 N N . PRO A 1 18 ? -9.324 -24.276 -1.798 1.00 0.00 18 PRO A N 19
ATOM 23145 C CA . PRO A 1 18 ? -9.222 -25.447 -0.860 1.00 0.00 18 PRO A CA 19
ATOM 23146 C C . PRO A 1 18 ? -8.595 -25.120 0.535 1.00 0.00 18 PRO A C 19
ATOM 23147 O O . PRO A 1 18 ? -7.980 -24.057 0.679 1.00 0.00 18 PRO A O 19
ATOM 23158 N N . PRO A 1 19 ? -8.697 -25.976 1.593 1.00 0.00 19 PRO A N 19
ATOM 23159 C CA . PRO A 1 19 ? -8.211 -25.613 2.971 1.00 0.00 19 PRO A CA 19
ATOM 23160 C C . PRO A 1 19 ? -6.667 -25.640 3.144 1.00 0.00 19 PRO A C 19
ATOM 23161 O O . PRO A 1 19 ? -6.072 -26.592 3.660 1.00 0.00 19 PRO A O 19
ATOM 23172 N N . ARG A 1 20 ? -6.032 -24.546 2.705 1.00 0.00 20 ARG A N 19
ATOM 23173 C CA . ARG A 1 20 ? -4.561 -24.369 2.769 1.00 0.00 20 ARG A CA 19
ATOM 23174 C C . ARG A 1 20 ? -4.243 -22.836 2.814 1.00 0.00 20 ARG A C 19
ATOM 23175 O O . ARG A 1 20 ? -4.768 -22.070 2.002 1.00 0.00 20 ARG A O 19
ATOM 23196 N N . LYS A 1 21 ? -3.383 -22.392 3.740 1.00 0.00 21 LYS A N 19
ATOM 23197 C CA . LYS A 1 21 ? -3.018 -20.953 3.859 1.00 0.00 21 LYS A CA 19
ATOM 23198 C C . LYS A 1 21 ? -1.541 -20.713 3.428 1.00 0.00 21 LYS A C 19
ATOM 23199 O O . LYS A 1 21 ? -0.600 -21.113 4.121 1.00 0.00 21 LYS A O 19
ATOM 23218 N N . ALA A 1 22 ? -1.355 -20.023 2.292 1.00 0.00 22 ALA A N 19
ATOM 23219 C CA . ALA A 1 22 ? -0.019 -19.590 1.825 1.00 0.00 22 ALA A CA 19
ATOM 23220 C C . ALA A 1 22 ? 0.390 -18.201 2.428 1.00 0.00 22 ALA A C 19
ATOM 23221 O O . ALA A 1 22 ? -0.376 -17.239 2.249 1.00 0.00 22 ALA A O 19
ATOM 23228 N N . PRO A 1 23 ? 1.558 -18.019 3.105 1.00 0.00 23 PRO A N 19
ATOM 23229 C CA . PRO A 1 23 ? 1.954 -16.694 3.684 1.00 0.00 23 PRO A CA 19
ATOM 23230 C C . PRO A 1 23 ? 2.577 -15.728 2.639 1.00 0.00 23 PRO A C 19
ATOM 23231 O O . PRO A 1 23 ? 3.799 -15.617 2.491 1.00 0.00 23 PRO A O 19
ATOM 23242 N N . SER A 1 24 ? 1.701 -15.027 1.904 1.00 0.00 24 SER A N 19
ATOM 23243 C CA . SER A 1 24 ? 2.113 -14.130 0.798 1.00 0.00 24 SER A CA 19
ATOM 23244 C C . SER A 1 24 ? 2.571 -12.732 1.283 1.00 0.00 24 SER A C 19
ATOM 23245 O O . SER A 1 24 ? 2.073 -12.186 2.274 1.00 0.00 24 SER A O 19
ATOM 23253 N N . LYS A 1 25 ? 3.530 -12.141 0.554 1.00 0.00 25 LYS A N 19
ATOM 23254 C CA . LYS A 1 25 ? 4.105 -10.818 0.913 1.00 0.00 25 LYS A CA 19
ATOM 23255 C C . LYS A 1 25 ? 3.147 -9.672 0.452 1.00 0.00 25 LYS A C 19
ATOM 23256 O O . LYS A 1 25 ? 3.189 -9.237 -0.702 1.00 0.00 25 LYS A O 19
ATOM 23275 N N . ALA A 1 26 ? 2.285 -9.215 1.373 1.00 0.00 26 ALA A N 19
ATOM 23276 C CA . ALA A 1 26 ? 1.256 -8.198 1.079 1.00 0.00 26 ALA A CA 19
ATOM 23277 C C . ALA A 1 26 ? 1.620 -6.848 1.740 1.00 0.00 26 ALA A C 19
ATOM 23278 O O . ALA A 1 26 ? 1.830 -6.765 2.951 1.00 0.00 26 ALA A O 19
ATOM 23285 N N . LYS A 1 27 ? 1.726 -5.792 0.935 1.00 0.00 27 LYS A N 19
ATOM 23286 C CA . LYS A 1 27 ? 1.938 -4.418 1.455 1.00 0.00 27 LYS A CA 19
ATOM 23287 C C . LYS A 1 27 ? 0.866 -3.490 0.822 1.00 0.00 27 LYS A C 19
ATOM 23288 O O . LYS A 1 27 ? 0.768 -3.392 -0.407 1.00 0.00 27 LYS A O 19
ATOM 23307 N N . ARG A 1 28 ? 0.061 -2.832 1.668 1.00 0.00 28 ARG A N 19
ATOM 23308 C CA . ARG A 1 28 ? -1.036 -1.941 1.209 1.00 0.00 28 ARG A CA 19
ATOM 23309 C C . ARG A 1 28 ? -0.587 -0.486 1.535 1.00 0.00 28 ARG A C 19
ATOM 23310 O O . ARG A 1 28 ? -0.511 -0.137 2.715 1.00 0.00 28 ARG A O 19
ATOM 23331 N N . GLU A 1 29 ? -0.193 0.287 0.517 1.00 0.00 29 GLU A N 19
ATOM 23332 C CA . GLU A 1 29 ? 0.574 1.550 0.722 1.00 0.00 29 GLU A CA 19
ATOM 23333 C C . GLU A 1 29 ? 0.107 2.613 -0.317 1.00 0.00 29 GLU A C 19
ATOM 23334 O O . GLU A 1 29 ? -0.059 2.310 -1.508 1.00 0.00 29 GLU A O 19
ATOM 23346 N N . ALA A 1 30 ? -0.074 3.863 0.132 1.00 0.00 30 ALA A N 19
ATOM 23347 C CA . ALA A 1 30 ? -0.429 4.981 -0.769 1.00 0.00 30 ALA A CA 19
ATOM 23348 C C . ALA A 1 30 ? 0.780 5.902 -1.111 1.00 0.00 30 ALA A C 19
ATOM 23349 O O . ALA A 1 30 ? 1.254 6.589 -0.209 1.00 0.00 30 ALA A O 19
ATOM 23356 N N . PRO A 1 31 ? 1.281 6.019 -2.369 1.00 0.00 31 PRO A N 19
ATOM 23357 C CA . PRO A 1 31 ? 2.370 7.002 -2.704 1.00 0.00 31 PRO A CA 19
ATOM 23358 C C . PRO A 1 31 ? 1.845 8.435 -2.996 1.00 0.00 31 PRO A C 19
ATOM 23359 O O . PRO A 1 31 ? 1.743 9.247 -2.068 1.00 0.00 31 PRO A O 19
ATOM 23370 N N . ILE A 1 32 ? 1.517 8.759 -4.254 1.00 0.00 32 ILE A N 19
ATOM 23371 C CA . ILE A 1 32 ? 1.212 10.147 -4.691 1.00 0.00 32 ILE A CA 19
ATOM 23372 C C . ILE A 1 32 ? -0.068 10.179 -5.584 1.00 0.00 32 ILE A C 19
ATOM 23373 O O . ILE A 1 32 ? -0.168 9.457 -6.581 1.00 0.00 32 ILE A O 19
ATOM 23389 N N . LYS A 1 33 ? -1.005 11.077 -5.252 1.00 0.00 33 LYS A N 19
ATOM 23390 C CA . LYS A 1 33 ? -2.239 11.302 -6.068 1.00 0.00 33 LYS A CA 19
ATOM 23391 C C . LYS A 1 33 ? -2.100 12.211 -7.339 1.00 0.00 33 LYS A C 19
ATOM 23392 O O . LYS A 1 33 ? -3.003 12.219 -8.177 1.00 0.00 33 LYS A O 19
ATOM 23411 N N . TYR A 1 34 ? -0.983 12.942 -7.475 1.00 0.00 34 TYR A N 19
ATOM 23412 C CA . TYR A 1 34 ? -0.624 13.676 -8.723 1.00 0.00 34 TYR A CA 19
ATOM 23413 C C . TYR A 1 34 ? -0.211 12.757 -9.921 1.00 0.00 34 TYR A C 19
ATOM 23414 O O . TYR A 1 34 ? -0.733 12.939 -11.020 1.00 0.00 34 TYR A O 19
ATOM 23432 N N . TRP A 1 35 ? 0.700 11.792 -9.708 1.00 0.00 35 TRP A N 19
ATOM 23433 C CA . TRP A 1 35 ? 1.061 10.777 -10.738 1.00 0.00 35 TRP A CA 19
ATOM 23434 C C . TRP A 1 35 ? 0.035 9.606 -10.872 1.00 0.00 35 TRP A C 19
ATOM 23435 O O . TRP A 1 35 ? -0.309 9.265 -12.005 1.00 0.00 35 TRP A O 19
ATOM 23456 N N . LEU A 1 36 ? -0.425 8.980 -9.769 1.00 0.00 36 LEU A N 19
ATOM 23457 C CA . LEU A 1 36 ? -1.353 7.825 -9.840 1.00 0.00 36 LEU A CA 19
ATOM 23458 C C . LEU A 1 36 ? -2.783 8.230 -9.350 1.00 0.00 36 LEU A C 19
ATOM 23459 O O . LEU A 1 36 ? -2.891 8.725 -8.223 1.00 0.00 36 LEU A O 19
ATOM 23475 N N . PRO A 1 37 ? -3.908 7.998 -10.083 1.00 0.00 37 PRO A N 19
ATOM 23476 C CA . PRO A 1 37 ? -5.277 8.364 -9.582 1.00 0.00 37 PRO A CA 19
ATOM 23477 C C . PRO A 1 37 ? -5.828 7.609 -8.340 1.00 0.00 37 PRO A C 19
ATOM 23478 O O . PRO A 1 37 ? -6.746 8.125 -7.699 1.00 0.00 37 PRO A O 19
ATOM 23489 N N . HIS A 1 38 ? -5.272 6.445 -7.972 1.00 0.00 38 HIS A N 19
ATOM 23490 C CA . HIS A 1 38 ? -5.569 5.765 -6.693 1.00 0.00 38 HIS A CA 19
ATOM 23491 C C . HIS A 1 38 ? -4.258 5.533 -5.889 1.00 0.00 38 HIS A C 19
ATOM 23492 O O . HIS A 1 38 ? -3.589 4.510 -6.051 1.00 0.00 38 HIS A O 19
ATOM 23507 N N . SER A 1 39 ? -3.958 6.434 -4.942 1.00 0.00 39 SER A N 19
ATOM 23508 C CA . SER A 1 39 ? -2.949 6.175 -3.883 1.00 0.00 39 SER A CA 19
ATOM 23509 C C . SER A 1 39 ? -3.531 5.241 -2.775 1.00 0.00 39 SER A C 19
ATOM 23510 O O . SER A 1 39 ? -4.296 5.696 -1.918 1.00 0.00 39 SER A O 19
ATOM 23518 N N . GLY A 1 40 ? -3.141 3.966 -2.822 1.00 0.00 40 GLY A N 19
ATOM 23519 C CA . GLY A 1 40 ? -3.498 2.969 -1.790 1.00 0.00 40 GLY A CA 19
ATOM 23520 C C . GLY A 1 40 ? -3.620 1.570 -2.404 1.00 0.00 40 GLY A C 19
ATOM 23521 O O . GLY A 1 40 ? -4.736 1.135 -2.697 1.00 0.00 40 GLY A O 19
ATOM 23525 N N . ALA A 1 41 ? -2.476 0.911 -2.652 1.00 0.00 41 ALA A N 19
ATOM 23526 C CA . ALA A 1 41 ? -2.418 -0.296 -3.510 1.00 0.00 41 ALA A CA 19
ATOM 23527 C C . ALA A 1 41 ? -1.891 -1.541 -2.746 1.00 0.00 41 ALA A C 19
ATOM 23528 O O . ALA A 1 41 ? -0.749 -1.566 -2.274 1.00 0.00 41 ALA A O 19
ATOM 23535 N N . THR A 1 42 ? -2.736 -2.578 -2.665 1.00 0.00 42 THR A N 19
ATOM 23536 C CA . THR A 1 42 ? -2.365 -3.899 -2.099 1.00 0.00 42 THR A CA 19
ATOM 23537 C C . THR A 1 42 ? -1.749 -4.836 -3.180 1.00 0.00 42 THR A C 19
ATOM 23538 O O . THR A 1 42 ? -2.447 -5.286 -4.092 1.00 0.00 42 THR A O 19
ATOM 23549 N N . TRP A 1 43 ? -0.448 -5.139 -3.066 1.00 0.00 43 TRP A N 19
ATOM 23550 C CA . TRP A 1 43 ? 0.208 -6.169 -3.924 1.00 0.00 43 TRP A CA 19
ATOM 23551 C C . TRP A 1 43 ? 0.572 -7.390 -3.032 1.00 0.00 43 TRP A C 19
ATOM 23552 O O . TRP A 1 43 ? 1.510 -7.308 -2.234 1.00 0.00 43 TRP A O 19
ATOM 23573 N N . SER A 1 44 ? -0.164 -8.504 -3.188 1.00 0.00 44 SER A N 19
ATOM 23574 C CA . SER A 1 44 ? 0.088 -9.759 -2.428 1.00 0.00 44 SER A CA 19
ATOM 23575 C C . SER A 1 44 ? 0.896 -10.788 -3.268 1.00 0.00 44 SER A C 19
ATOM 23576 O O . SER A 1 44 ? 0.328 -11.618 -3.988 1.00 0.00 44 SER A O 19
ATOM 23584 N N . GLY A 1 45 ? 2.231 -10.738 -3.159 1.00 0.00 45 GLY A N 19
ATOM 23585 C CA . GLY A 1 45 ? 3.120 -11.649 -3.921 1.00 0.00 45 GLY A CA 19
ATOM 23586 C C . GLY A 1 45 ? 4.562 -11.140 -4.019 1.00 0.00 45 GLY A C 19
ATOM 23587 O O . GLY A 1 45 ? 5.419 -11.566 -3.242 1.00 0.00 45 GLY A O 19
ATOM 23591 N N . ARG A 1 46 ? 4.815 -10.219 -4.963 1.00 0.00 46 ARG A N 19
ATOM 23592 C CA . ARG A 1 46 ? 6.090 -9.444 -4.994 1.00 0.00 46 ARG A CA 19
ATOM 23593 C C . ARG A 1 46 ? 6.056 -8.314 -3.933 1.00 0.00 46 ARG A C 19
ATOM 23594 O O . ARG A 1 46 ? 5.093 -7.543 -3.842 1.00 0.00 46 ARG A O 19
ATOM 23615 N N . GLY A 1 47 ? 7.145 -8.213 -3.158 1.00 0.00 47 GLY A N 19
ATOM 23616 C CA . GLY A 1 47 ? 7.257 -7.200 -2.089 1.00 0.00 47 GLY A CA 19
ATOM 23617 C C . GLY A 1 47 ? 7.558 -5.793 -2.608 1.00 0.00 47 GLY A C 19
ATOM 23618 O O . GLY A 1 47 ? 8.720 -5.393 -2.674 1.00 0.00 47 GLY A O 19
ATOM 23622 N N . LYS A 1 48 ? 6.503 -5.060 -2.979 1.00 0.00 48 LYS A N 19
ATOM 23623 C CA . LYS A 1 48 ? 6.620 -3.634 -3.379 1.00 0.00 48 LYS A CA 19
ATOM 23624 C C . LYS A 1 48 ? 6.548 -2.716 -2.129 1.00 0.00 48 LYS A C 19
ATOM 23625 O O . LYS A 1 48 ? 5.495 -2.624 -1.495 1.00 0.00 48 LYS A O 19
ATOM 23644 N N . ILE A 1 49 ? 7.664 -2.069 -1.780 1.00 0.00 49 ILE A N 19
ATOM 23645 C CA . ILE A 1 49 ? 7.699 -1.030 -0.719 1.00 0.00 49 ILE A CA 19
ATOM 23646 C C . ILE A 1 49 ? 8.133 0.293 -1.458 1.00 0.00 49 ILE A C 19
ATOM 23647 O O . ILE A 1 49 ? 9.301 0.364 -1.866 1.00 0.00 49 ILE A O 19
ATOM 23663 N N . PRO A 1 50 ? 7.303 1.361 -1.634 1.00 0.00 50 PRO A N 19
ATOM 23664 C CA . PRO A 1 50 ? 7.755 2.632 -2.298 1.00 0.00 50 PRO A CA 19
ATOM 23665 C C . PRO A 1 50 ? 8.579 3.608 -1.409 1.00 0.00 50 PRO A C 19
ATOM 23666 O O . PRO A 1 50 ? 8.381 4.823 -1.437 1.00 0.00 50 PRO A O 19
ATOM 23677 N N . LYS A 1 51 ? 9.572 3.065 -0.695 1.00 0.00 51 LYS A N 19
ATOM 23678 C CA . LYS A 1 51 ? 10.547 3.847 0.096 1.00 0.00 51 LYS A CA 19
ATOM 23679 C C . LYS A 1 51 ? 11.578 4.635 -0.765 1.00 0.00 51 LYS A C 19
ATOM 23680 O O . LYS A 1 51 ? 11.601 5.852 -0.564 1.00 0.00 51 LYS A O 19
ATOM 23699 N N . PRO A 1 52 ? 12.379 4.103 -1.735 1.00 0.00 52 PRO A N 19
ATOM 23700 C CA . PRO A 1 52 ? 13.137 4.976 -2.698 1.00 0.00 52 PRO A CA 19
ATOM 23701 C C . PRO A 1 52 ? 12.301 5.845 -3.686 1.00 0.00 52 PRO A C 19
ATOM 23702 O O . PRO A 1 52 ? 12.795 6.884 -4.125 1.00 0.00 52 PRO A O 19
ATOM 23713 N N . PHE A 1 53 ? 11.046 5.460 -3.989 1.00 0.00 53 PHE A N 19
ATOM 23714 C CA . PHE A 1 53 ? 10.109 6.311 -4.760 1.00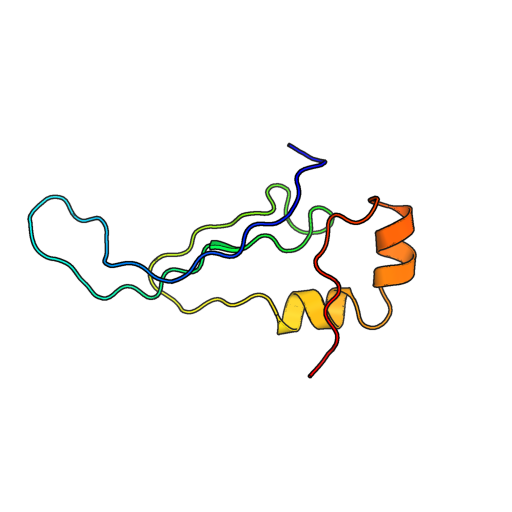 0.00 53 PHE A CA 19
ATOM 23715 C C . PHE A 1 53 ? 9.578 7.520 -3.948 1.00 0.00 53 PHE A C 19
ATOM 23716 O O . PHE A 1 53 ? 9.883 8.644 -4.343 1.00 0.00 53 PHE A O 19
ATOM 23733 N N . GLU A 1 54 ? 8.833 7.326 -2.842 1.00 0.00 54 GLU A N 19
ATOM 23734 C CA . GLU A 1 54 ? 8.349 8.466 -2.005 1.00 0.00 54 GLU A CA 19
ATOM 23735 C C . GLU A 1 54 ? 9.453 9.365 -1.340 1.00 0.00 54 GLU A C 19
ATOM 23736 O O . GLU A 1 54 ? 9.194 10.552 -1.105 1.00 0.00 54 GLU A O 19
ATOM 23748 N N . ALA A 1 55 ? 10.656 8.815 -1.097 1.00 0.00 55 ALA A N 19
ATOM 23749 C CA . ALA A 1 55 ? 11.862 9.600 -0.775 1.00 0.00 55 ALA A CA 19
ATOM 23750 C C . ALA A 1 55 ? 12.410 10.466 -1.939 1.00 0.00 55 ALA A C 19
ATOM 23751 O O . ALA A 1 55 ? 12.549 11.668 -1.729 1.00 0.00 55 ALA A O 19
ATOM 23758 N N . TRP A 1 56 ? 12.681 9.925 -3.147 1.00 0.00 56 TRP A N 19
ATOM 23759 C CA . TRP A 1 56 ? 13.075 10.772 -4.319 1.00 0.00 56 TRP A CA 19
ATOM 23760 C C . TRP A 1 56 ? 11.946 11.732 -4.828 1.00 0.00 56 TRP A C 19
ATOM 23761 O O . TRP A 1 56 ? 12.226 12.903 -5.092 1.00 0.00 56 TRP A O 19
ATOM 23782 N N . ILE A 1 57 ? 10.676 11.294 -4.838 1.00 0.00 57 ILE A N 19
ATOM 23783 C CA . ILE A 1 57 ? 9.492 12.219 -4.911 1.00 0.00 57 ILE A CA 19
ATOM 23784 C C . ILE A 1 57 ? 9.331 13.239 -3.698 1.00 0.00 57 ILE A C 19
ATOM 23785 O O . ILE A 1 57 ? 8.491 14.138 -3.777 1.00 0.00 57 ILE A O 19
ATOM 23801 N N . GLY A 1 58 ? 10.157 13.171 -2.643 1.00 0.00 58 GLY A N 19
ATOM 23802 C CA . GLY A 1 58 ? 10.335 14.278 -1.679 1.00 0.00 58 GLY A CA 19
ATOM 23803 C C . GLY A 1 58 ? 11.664 15.063 -1.720 1.00 0.00 58 GLY A C 19
ATOM 23804 O O . GLY A 1 58 ? 11.610 16.270 -1.493 1.00 0.00 58 GLY A O 19
ATOM 23808 N N . THR A 1 59 ? 12.816 14.421 -1.982 1.00 0.00 59 THR A N 19
ATOM 23809 C CA . THR A 1 59 ? 14.187 15.034 -1.876 1.00 0.00 59 THR A CA 19
ATOM 23810 C C . THR A 1 59 ? 14.347 16.500 -2.417 1.00 0.00 59 THR A C 19
ATOM 23811 O O . THR A 1 59 ? 14.876 17.362 -1.714 1.00 0.00 59 THR A O 19
ATOM 23822 N N . ALA A 1 60 ? 13.854 16.734 -3.639 1.00 0.00 60 ALA A N 19
ATOM 23823 C CA . ALA A 1 60 ? 13.608 18.101 -4.166 1.00 0.00 60 ALA A CA 19
ATOM 23824 C C . ALA A 1 60 ? 12.124 18.398 -4.575 1.00 0.00 60 ALA A C 19
ATOM 23825 O O . ALA A 1 60 ? 11.695 19.549 -4.475 1.00 0.00 60 ALA A O 19
ATOM 23832 N N . ALA A 1 61 ? 11.351 17.391 -5.018 1.00 0.00 61 ALA A N 19
ATOM 23833 C CA . ALA A 1 61 ? 9.930 17.549 -5.390 1.00 0.00 61 ALA A CA 19
ATOM 23834 C C . ALA A 1 61 ? 8.903 17.923 -4.294 1.00 0.00 61 ALA A C 19
ATOM 23835 O O . ALA A 1 61 ? 7.882 18.507 -4.655 1.00 0.00 61 ALA A O 19
ATOM 23842 N N . TYR A 1 62 ? 9.168 17.649 -3.004 1.00 0.00 62 TYR A N 19
ATOM 23843 C CA . TYR A 1 62 ? 8.307 18.093 -1.870 1.00 0.00 62 TYR A CA 19
ATOM 23844 C C . TYR A 1 62 ? 7.810 19.565 -1.941 1.00 0.00 62 TYR A C 19
ATOM 23845 O O . TYR A 1 62 ? 6.600 19.770 -1.933 1.00 0.00 62 TYR A O 19
ATOM 23863 N N . THR A 1 63 ? 8.706 20.549 -2.106 1.00 0.00 63 THR A N 19
ATOM 23864 C CA . THR A 1 63 ? 8.296 21.974 -2.300 1.00 0.00 63 THR A CA 19
ATOM 23865 C C . THR A 1 63 ? 7.361 22.280 -3.515 1.00 0.00 63 THR A C 19
ATOM 23866 O O . THR A 1 63 ? 6.408 23.051 -3.366 1.00 0.00 63 THR A O 19
ATOM 23877 N N . ALA A 1 64 ? 7.577 21.624 -4.672 1.00 0.00 64 ALA A N 19
ATOM 23878 C CA . ALA A 1 64 ? 6.592 21.646 -5.786 1.00 0.00 64 ALA A CA 19
ATOM 23879 C C . ALA A 1 64 ? 5.253 20.878 -5.518 1.00 0.00 64 ALA A C 19
ATOM 23880 O O . ALA A 1 64 ? 4.190 21.369 -5.909 1.00 0.00 64 ALA A O 19
ATOM 23887 N N . TRP A 1 65 ? 5.326 19.715 -4.861 1.00 0.00 65 TRP A N 19
ATOM 23888 C CA . TRP A 1 65 ? 4.165 18.943 -4.363 1.00 0.00 65 TRP A CA 19
ATOM 23889 C C . TRP A 1 65 ? 3.275 19.626 -3.267 1.00 0.00 65 TRP A C 19
ATOM 23890 O O . TRP A 1 65 ? 2.053 19.462 -3.293 1.00 0.00 65 TRP A O 19
ATOM 23911 N N . LYS A 1 66 ? 3.869 20.387 -2.338 1.00 0.00 66 LYS A N 19
ATOM 23912 C CA . LYS A 1 66 ? 3.139 21.244 -1.368 1.00 0.00 66 LYS A CA 19
ATOM 23913 C C . LYS A 1 66 ? 2.362 22.470 -1.947 1.00 0.00 66 LYS A C 19
ATOM 23914 O O . LYS A 1 66 ? 1.349 22.847 -1.356 1.00 0.00 66 LYS A O 19
ATOM 23933 N N . ALA A 1 67 ? 2.749 23.026 -3.107 1.00 0.00 67 ALA A N 19
ATOM 23934 C CA . ALA A 1 67 ? 1.832 23.861 -3.922 1.00 0.00 67 ALA A CA 19
ATOM 23935 C C . ALA A 1 67 ? 0.622 23.108 -4.589 1.00 0.00 67 ALA A C 19
ATOM 23936 O O . ALA A 1 67 ? -0.462 23.690 -4.653 1.00 0.00 67 ALA A O 19
ATOM 23943 N N . LYS A 1 68 ? 0.787 21.860 -5.078 1.00 0.00 68 LYS A N 19
ATOM 23944 C CA . LYS A 1 68 ? -0.329 21.099 -5.721 1.00 0.00 68 LYS A CA 19
ATOM 23945 C C . LYS A 1 68 ? -1.361 20.433 -4.744 1.00 0.00 68 LYS A C 19
ATOM 23946 O O . LYS A 1 68 ? -2.562 20.487 -5.012 1.00 0.00 68 LYS A O 19
ATOM 23965 N N . HIS A 1 69 ? -0.900 19.759 -3.683 1.00 0.00 69 HIS A N 19
ATOM 23966 C CA . HIS A 1 69 ? -1.780 19.130 -2.656 1.00 0.00 69 HIS A CA 19
ATOM 23967 C C . HIS A 1 69 ? -1.321 19.547 -1.205 1.00 0.00 69 HIS A C 19
ATOM 23968 O O . HIS A 1 69 ? -0.135 19.845 -1.036 1.00 0.00 69 HIS A O 19
ATOM 23983 N N . PRO A 1 70 ? -2.177 19.548 -0.139 1.00 0.00 70 PRO A N 19
ATOM 23984 C CA . PRO A 1 70 ? -1.847 20.216 1.178 1.00 0.00 70 PRO A CA 19
ATOM 23985 C C . PRO A 1 70 ? -0.678 19.579 1.956 1.00 0.00 70 PRO A C 19
ATOM 23986 O O . PRO A 1 70 ? 0.458 19.993 1.718 1.00 0.00 70 PRO A O 19
ATOM 23997 N N . ASP A 1 71 ? -0.880 18.545 2.787 1.00 0.00 71 ASP A N 19
ATOM 23998 C CA . ASP A 1 71 ? 0.224 17.611 3.171 1.00 0.00 71 ASP A CA 19
ATOM 23999 C C . ASP A 1 71 ? -0.149 16.116 2.929 1.00 0.00 71 ASP A C 19
ATOM 24000 O O . ASP A 1 71 ? 0.080 15.254 3.778 1.00 0.00 71 ASP A O 19
ATOM 24009 N N . GLU A 1 72 ? -0.676 15.803 1.726 1.00 0.00 72 GLU A N 19
ATOM 24010 C CA . GLU A 1 72 ? -1.175 14.438 1.415 1.00 0.00 72 GLU A CA 19
ATOM 24011 C C . GLU A 1 72 ? -0.079 13.332 1.232 1.00 0.00 72 GLU A C 19
ATOM 24012 O O . GLU A 1 72 ? -0.335 12.187 1.597 1.00 0.00 72 GLU A O 19
ATOM 24024 N N . LYS A 1 73 ? 1.076 13.648 0.619 1.00 0.00 73 LYS A N 19
ATOM 24025 C CA . LYS A 1 73 ? 2.232 12.716 0.556 1.00 0.00 73 LYS A CA 19
ATOM 24026 C C . LYS A 1 73 ? 3.049 12.774 1.875 1.00 0.00 73 LYS A C 19
ATOM 24027 O O . LYS A 1 73 ? 3.265 13.858 2.426 1.00 0.00 73 LYS A O 19
ATOM 24046 N N . PHE A 1 74 ? 3.541 11.617 2.346 1.00 0.00 74 PHE A N 19
ATOM 24047 C CA . PHE A 1 74 ? 4.340 11.563 3.595 1.00 0.00 74 PHE A CA 19
ATOM 24048 C C . PHE A 1 74 ? 5.708 12.314 3.467 1.00 0.00 74 PHE A C 19
ATOM 24049 O O . PHE A 1 74 ? 6.371 12.139 2.433 1.00 0.00 74 PHE A O 19
ATOM 24066 N N . PRO A 1 75 ? 6.178 13.118 4.461 1.00 0.00 75 PRO A N 19
ATOM 24067 C CA . PRO A 1 75 ? 7.498 13.830 4.379 1.00 0.00 75 PRO A CA 19
ATOM 24068 C C . PRO A 1 75 ? 8.739 12.907 4.520 1.00 0.00 75 PRO A C 19
ATOM 24069 O O . PRO A 1 75 ? 9.453 12.886 5.525 1.00 0.00 75 PRO A O 19
ATOM 24080 N N . ALA A 1 76 ? 8.975 12.152 3.439 1.00 0.00 76 ALA A N 19
ATOM 24081 C CA . ALA A 1 76 ? 10.035 11.132 3.380 1.00 0.00 76 ALA A CA 19
ATOM 24082 C C . ALA A 1 76 ? 11.351 11.689 2.769 1.00 0.00 76 ALA A C 19
ATOM 24083 O O . ALA A 1 76 ? 11.371 12.247 1.666 1.00 0.00 76 ALA A O 19
ATOM 24090 N N . PHE A 1 77 ? 12.436 11.485 3.514 1.00 0.00 77 PHE A N 19
ATOM 24091 C CA . PHE A 1 77 ? 13.813 11.821 3.080 1.00 0.00 77 PHE A CA 19
ATOM 24092 C C . PHE A 1 77 ? 14.568 10.599 2.445 1.00 0.00 77 PHE A C 19
ATOM 24093 O O . PHE A 1 77 ? 14.186 9.454 2.720 1.00 0.00 77 PHE A O 19
ATOM 24110 N N . PRO A 1 78 ? 15.667 10.761 1.661 1.00 0.00 78 PRO A N 19
ATOM 24111 C CA . PRO A 1 78 ? 16.492 9.600 1.189 1.00 0.00 78 PRO A CA 19
ATOM 24112 C C . PRO A 1 78 ? 17.403 9.004 2.297 1.00 0.00 78 PRO A C 19
ATOM 24113 O O . PRO A 1 78 ? 18.412 9.601 2.686 1.00 0.00 78 PRO A O 19
ATOM 24124 N N . GLY A 1 79 ? 17.012 7.823 2.798 1.00 0.00 79 GLY A N 19
ATOM 24125 C CA . GLY A 1 79 ? 17.714 7.148 3.906 1.00 0.00 79 GLY A CA 19
ATOM 24126 C C . GLY A 1 79 ? 17.839 5.651 3.656 1.00 0.00 79 GLY A C 19
ATOM 24127 O O . GLY A 1 79 ? 17.247 4.810 4.325 1.00 0.00 79 GLY A O 19
ATOM 24131 N N . PHE A 1 1 ? -11.050 8.965 -3.787 1.00 0.00 1 PHE A N 20
ATOM 24132 C CA . PHE A 1 1 ? -11.050 10.441 -3.616 1.00 0.00 1 PHE A CA 20
ATOM 24133 C C . PHE A 1 1 ? -9.789 11.112 -4.237 1.00 0.00 1 PHE A C 20
ATOM 24134 O O . PHE A 1 1 ? -8.703 10.524 -4.301 1.00 0.00 1 PHE A O 20
ATOM 24152 N N . ASN A 1 2 ? -9.935 12.390 -4.638 1.00 0.00 2 ASN A N 20
ATOM 24153 C CA . ASN A 1 2 ? -8.783 13.224 -5.079 1.00 0.00 2 ASN A CA 20
ATOM 24154 C C . ASN A 1 2 ? -7.828 13.623 -3.916 1.00 0.00 2 ASN A C 20
ATOM 24155 O O . ASN A 1 2 ? -6.634 13.375 -4.047 1.00 0.00 2 ASN A O 20
ATOM 24166 N N . VAL A 1 3 ? -8.309 14.230 -2.821 1.00 0.00 3 VAL A N 20
ATOM 24167 C CA . VAL A 1 3 ? -7.465 14.477 -1.613 1.00 0.00 3 VAL A CA 20
ATOM 24168 C C . VAL A 1 3 ? -7.698 13.348 -0.578 1.00 0.00 3 VAL A C 20
ATOM 24169 O O . VAL A 1 3 ? -8.779 13.249 0.009 1.00 0.00 3 VAL A O 20
ATOM 24182 N N . LYS A 1 4 ? -6.702 12.461 -0.390 1.00 0.00 4 LYS A N 20
ATOM 24183 C CA . LYS A 1 4 ? -6.822 11.347 0.587 1.00 0.00 4 LYS A CA 20
ATOM 24184 C C . LYS A 1 4 ? -5.440 11.005 1.221 1.00 0.00 4 LYS A C 20
ATOM 24185 O O . LYS A 1 4 ? -4.508 10.576 0.530 1.00 0.00 4 LYS A O 20
ATOM 24204 N N . GLN A 1 5 ? -5.350 11.150 2.552 1.00 0.00 5 GLN A N 20
ATOM 24205 C CA . GLN A 1 5 ? -4.156 10.757 3.348 1.00 0.00 5 GLN A CA 20
ATOM 24206 C C . GLN A 1 5 ? -3.781 9.233 3.278 1.00 0.00 5 GLN A C 20
ATOM 24207 O O . GLN A 1 5 ? -4.525 8.387 2.768 1.00 0.00 5 GLN A O 20
ATOM 24221 N N . LYS A 1 6 ? -2.558 8.925 3.724 1.00 0.00 6 LYS A N 20
ATOM 24222 C CA . LYS A 1 6 ? -1.881 7.645 3.408 1.00 0.00 6 LYS A CA 20
ATOM 24223 C C . LYS A 1 6 ? -2.269 6.468 4.370 1.00 0.00 6 LYS A C 20
ATOM 24224 O O . LYS A 1 6 ? -2.907 6.642 5.414 1.00 0.00 6 LYS A O 20
ATOM 24243 N N . SER A 1 7 ? -1.923 5.237 3.970 1.00 0.00 7 SER A N 20
ATOM 24244 C CA . SER A 1 7 ? -2.126 4.023 4.810 1.00 0.00 7 SER A CA 20
ATOM 24245 C C . SER A 1 7 ? -1.114 2.931 4.354 1.00 0.00 7 SER A C 20
ATOM 24246 O O . SER A 1 7 ? -1.177 2.504 3.199 1.00 0.00 7 SER A O 20
ATOM 24254 N N . GLU A 1 8 ? -0.192 2.515 5.243 1.00 0.00 8 GLU A N 20
ATOM 24255 C CA . GLU A 1 8 ? 0.798 1.437 4.945 1.00 0.00 8 GLU A CA 20
ATOM 24256 C C . GLU A 1 8 ? 0.493 0.204 5.854 1.00 0.00 8 GLU A C 20
ATOM 24257 O O . GLU A 1 8 ? 0.705 0.271 7.068 1.00 0.00 8 GLU A O 20
ATOM 24269 N N . ILE A 1 9 ? -0.045 -0.894 5.289 1.00 0.00 9 ILE A N 20
ATOM 24270 C CA . ILE A 1 9 ? -0.525 -2.059 6.094 1.00 0.00 9 ILE A CA 20
ATOM 24271 C C . ILE A 1 9 ? 0.487 -3.246 5.940 1.00 0.00 9 ILE A C 20
ATOM 24272 O O . ILE A 1 9 ? 0.947 -3.578 4.840 1.00 0.00 9 ILE A O 20
ATOM 24288 N N . THR A 1 10 ? 0.747 -3.920 7.063 1.00 0.00 10 THR A N 20
ATOM 24289 C CA . THR A 1 10 ? 1.708 -5.045 7.150 1.00 0.00 10 THR A CA 20
ATOM 24290 C C . THR A 1 10 ? 1.172 -6.378 6.531 1.00 0.00 10 THR A C 20
ATOM 24291 O O . THR A 1 10 ? -0.036 -6.597 6.394 1.00 0.00 10 THR A O 20
ATOM 24302 N N . ALA A 1 11 ? 2.107 -7.266 6.154 1.00 0.00 11 ALA A N 20
ATOM 24303 C CA . ALA A 1 11 ? 1.789 -8.493 5.406 1.00 0.00 11 ALA A CA 20
ATOM 24304 C C . ALA A 1 11 ? 0.896 -9.552 6.114 1.00 0.00 11 ALA A C 20
ATOM 24305 O O . ALA A 1 11 ? 1.268 -10.148 7.128 1.00 0.00 11 ALA A O 20
ATOM 24312 N N . LEU A 1 12 ? -0.266 -9.798 5.508 1.00 0.00 12 LEU A N 20
ATOM 24313 C CA . LEU A 1 12 ? -1.219 -10.844 5.924 1.00 0.00 12 LEU A CA 20
ATOM 24314 C C . LEU A 1 12 ? -1.109 -12.081 4.972 1.00 0.00 12 LEU A C 20
ATOM 24315 O O . LEU A 1 12 ? -0.887 -11.983 3.759 1.00 0.00 12 LEU A O 20
ATOM 24331 N N . VAL A 1 13 ? -1.309 -13.248 5.570 1.00 0.00 13 VAL A N 20
ATOM 24332 C CA . VAL A 1 13 ? -1.374 -14.555 4.868 1.00 0.00 13 VAL A CA 20
ATOM 24333 C C . VAL A 1 13 ? -2.697 -14.745 4.052 1.00 0.00 13 VAL A C 20
ATOM 24334 O O . VAL A 1 13 ? -3.785 -14.396 4.519 1.00 0.00 13 VAL A O 20
ATOM 24347 N N . LYS A 1 14 ? -2.576 -15.300 2.832 1.00 0.00 14 LYS A N 20
ATOM 24348 C CA . LYS A 1 14 ? -3.582 -15.109 1.742 1.00 0.00 14 LYS A CA 20
ATOM 24349 C C . LYS A 1 14 ? -5.049 -15.511 2.067 1.00 0.00 14 LYS A C 20
ATOM 24350 O O . LYS A 1 14 ? -5.339 -16.560 2.652 1.00 0.00 14 LYS A O 20
ATOM 24369 N N . GLU A 1 15 ? -5.951 -14.651 1.595 1.00 0.00 15 GLU A N 20
ATOM 24370 C CA . GLU A 1 15 ? -7.411 -14.794 1.723 1.00 0.00 15 GLU A CA 20
ATOM 24371 C C . GLU A 1 15 ? -7.990 -15.775 0.651 1.00 0.00 15 GLU A C 20
ATOM 24372 O O . GLU A 1 15 ? -7.694 -15.675 -0.545 1.00 0.00 15 GLU A O 20
ATOM 24384 N N . VAL A 1 16 ? -8.783 -16.746 1.113 1.00 0.00 16 VAL A N 20
ATOM 24385 C CA . VAL A 1 16 ? -9.355 -17.814 0.240 1.00 0.00 16 VAL A CA 20
ATOM 24386 C C . VAL A 1 16 ? -10.768 -18.220 0.821 1.00 0.00 16 VAL A C 20
ATOM 24387 O O . VAL A 1 16 ? -10.976 -18.184 2.039 1.00 0.00 16 VAL A O 20
ATOM 24400 N N . THR A 1 17 ? -11.718 -18.625 -0.038 1.00 0.00 17 THR A N 20
ATOM 24401 C CA . THR A 1 17 ? -13.080 -19.070 0.402 1.00 0.00 17 THR A CA 20
ATOM 24402 C C . THR A 1 17 ? -13.102 -20.322 1.353 1.00 0.00 17 THR A C 20
ATOM 24403 O O . THR A 1 17 ? -13.706 -20.172 2.419 1.00 0.00 17 THR A O 20
ATOM 24414 N N . PRO A 1 18 ? -12.490 -21.515 1.092 1.00 0.00 18 PRO A N 20
ATOM 24415 C CA . PRO A 1 18 ? -12.295 -22.556 2.156 1.00 0.00 18 PRO A CA 20
ATOM 24416 C C . PRO A 1 18 ? -11.184 -22.193 3.198 1.00 0.00 18 PRO A C 20
ATOM 24417 O O . PRO A 1 18 ? -10.328 -21.353 2.884 1.00 0.00 18 PRO A O 20
ATOM 24428 N N . PRO A 1 19 ? -11.117 -22.786 4.423 1.00 0.00 19 PRO A N 20
ATOM 24429 C CA . PRO A 1 19 ? -10.149 -22.330 5.482 1.00 0.00 19 PRO A CA 20
ATOM 24430 C C . PRO A 1 19 ? -8.677 -22.776 5.254 1.00 0.00 19 PRO A C 20
ATOM 24431 O O . PRO A 1 19 ? -8.163 -23.703 5.884 1.00 0.00 19 PRO A O 20
ATOM 24442 N N . ARG A 1 20 ? -8.012 -22.067 4.332 1.00 0.00 20 ARG A N 20
ATOM 24443 C CA . ARG A 1 20 ? -6.627 -22.363 3.893 1.00 0.00 20 ARG A CA 20
ATOM 24444 C C . ARG A 1 20 ? -5.803 -21.034 3.780 1.00 0.00 20 ARG A C 20
ATOM 24445 O O . ARG A 1 20 ? -6.335 -19.974 3.427 1.00 0.00 20 ARG A O 20
ATOM 24466 N N . LYS A 1 21 ? -4.500 -21.106 4.087 1.00 0.00 21 LYS A N 20
ATOM 24467 C CA . LYS A 1 21 ? -3.583 -19.940 4.002 1.00 0.00 21 LYS A CA 20
ATOM 24468 C C . LYS A 1 21 ? -2.296 -20.296 3.185 1.00 0.00 21 LYS A C 20
ATOM 24469 O O . LYS A 1 21 ? -1.610 -21.282 3.473 1.00 0.00 21 LYS A O 20
ATOM 24488 N N . ALA A 1 22 ? -1.964 -19.433 2.214 1.00 0.00 22 ALA A N 20
ATOM 24489 C CA . ALA A 1 22 ? -0.654 -19.462 1.517 1.00 0.00 22 ALA A CA 20
ATOM 24490 C C . ALA A 1 22 ? 0.311 -18.329 2.023 1.00 0.00 22 ALA A C 20
ATOM 24491 O O . ALA A 1 22 ? -0.182 -17.287 2.479 1.00 0.00 22 ALA A O 20
ATOM 24498 N N . PRO A 1 23 ? 1.668 -18.449 1.941 1.00 0.00 23 PRO A N 20
ATOM 24499 C CA . PRO A 1 23 ? 2.597 -17.448 2.571 1.00 0.00 23 PRO A CA 20
ATOM 24500 C C . PRO A 1 23 ? 2.822 -16.130 1.781 1.00 0.00 23 PRO A C 20
ATOM 24501 O O . PRO A 1 23 ? 3.932 -15.811 1.351 1.00 0.00 23 PRO A O 20
ATOM 24512 N N . SER A 1 24 ? 1.767 -15.318 1.661 1.00 0.00 24 SER A N 20
ATOM 24513 C CA . SER A 1 24 ? 1.787 -14.114 0.799 1.00 0.00 24 SER A CA 20
ATOM 24514 C C . SER A 1 24 ? 2.358 -12.851 1.485 1.00 0.00 24 SER A C 20
ATOM 24515 O O . SER A 1 24 ? 1.939 -12.472 2.580 1.00 0.00 24 SER A O 20
ATOM 24523 N N . LYS A 1 25 ? 3.273 -12.159 0.793 1.00 0.00 25 LYS A N 20
ATOM 24524 C CA . LYS A 1 25 ? 3.756 -10.826 1.232 1.00 0.00 25 LYS A CA 20
ATOM 24525 C C . LYS A 1 25 ? 2.788 -9.704 0.721 1.00 0.00 25 LYS A C 20
ATOM 24526 O O . LYS A 1 25 ? 2.915 -9.206 -0.400 1.00 0.00 25 LYS A O 20
ATOM 24545 N N . ALA A 1 26 ? 1.822 -9.334 1.575 1.00 0.00 26 ALA A N 20
ATOM 24546 C CA . ALA A 1 26 ? 0.838 -8.268 1.283 1.00 0.00 26 ALA A CA 20
ATOM 24547 C C . ALA A 1 26 ? 1.382 -6.859 1.639 1.00 0.00 26 ALA A C 20
ATOM 24548 O O . ALA A 1 26 ? 1.748 -6.585 2.783 1.00 0.00 26 ALA A O 20
ATOM 24555 N N . LYS A 1 27 ? 1.472 -5.984 0.634 1.00 0.00 27 LYS A N 20
ATOM 24556 C CA . LYS A 1 27 ? 2.127 -4.657 0.795 1.00 0.00 27 LYS A CA 20
ATOM 24557 C C . LYS A 1 27 ? 1.119 -3.571 0.311 1.00 0.00 27 LYS A C 20
ATOM 24558 O O . LYS A 1 27 ? 0.940 -3.363 -0.898 1.00 0.00 27 LYS A O 20
ATOM 24577 N N . ARG A 1 28 ? 0.408 -2.957 1.268 1.00 0.00 28 ARG A N 20
ATOM 24578 C CA . ARG A 1 28 ? -0.761 -2.088 0.968 1.00 0.00 28 ARG A CA 20
ATOM 24579 C C . ARG A 1 28 ? -0.391 -0.628 1.323 1.00 0.00 28 ARG A C 20
ATOM 24580 O O . ARG A 1 28 ? -0.398 -0.279 2.503 1.00 0.00 28 ARG A O 20
ATOM 24601 N N . GLU A 1 29 ? -0.027 0.178 0.321 1.00 0.00 29 GLU A N 20
ATOM 24602 C CA . GLU A 1 29 ? 0.668 1.466 0.553 1.00 0.00 29 GLU A CA 20
ATOM 24603 C C . GLU A 1 29 ? 0.122 2.562 -0.412 1.00 0.00 29 GLU A C 20
ATOM 24604 O O . GLU A 1 29 ? -0.021 2.334 -1.620 1.00 0.00 29 GLU A O 20
ATOM 24616 N N . ALA A 1 30 ? -0.144 3.759 0.122 1.00 0.00 30 ALA A N 20
ATOM 24617 C CA . ALA A 1 30 ? -0.490 4.939 -0.699 1.00 0.00 30 ALA A CA 20
ATOM 24618 C C . ALA A 1 30 ? 0.743 5.779 -1.159 1.00 0.00 30 ALA A C 20
ATOM 24619 O O . ALA A 1 30 ? 1.458 6.286 -0.291 1.00 0.00 30 ALA A O 20
ATOM 24626 N N . PRO A 1 31 ? 0.973 6.027 -2.478 1.00 0.00 31 PRO A N 20
ATOM 24627 C CA . PRO A 1 31 ? 1.979 7.041 -2.938 1.00 0.00 31 PRO A CA 20
ATOM 24628 C C . PRO A 1 31 ? 1.307 8.420 -3.217 1.00 0.00 31 PRO A C 20
ATOM 24629 O O . PRO A 1 31 ? 0.814 9.056 -2.280 1.00 0.00 31 PRO A O 20
ATOM 24640 N N . ILE A 1 32 ? 1.288 8.895 -4.470 1.00 0.00 32 ILE A N 20
ATOM 24641 C CA . ILE A 1 32 ? 1.015 10.316 -4.812 1.00 0.00 32 ILE A CA 20
ATOM 24642 C C . ILE A 1 32 ? -0.168 10.462 -5.817 1.00 0.00 32 ILE A C 20
ATOM 24643 O O . ILE A 1 32 ? -0.217 9.781 -6.845 1.00 0.00 32 ILE A O 20
ATOM 24659 N N . LYS A 1 33 ? -1.064 11.433 -5.559 1.00 0.00 33 LYS A N 20
ATOM 24660 C CA . LYS A 1 33 ? -2.095 11.853 -6.556 1.00 0.00 33 LYS A CA 20
ATOM 24661 C C . LYS A 1 33 ? -1.587 12.541 -7.869 1.00 0.00 33 LYS A C 20
ATOM 24662 O O . LYS A 1 33 ? -2.254 12.436 -8.898 1.00 0.00 33 LYS A O 20
ATOM 24681 N N . TYR A 1 34 ? -0.428 13.213 -7.817 1.00 0.00 34 TYR A N 20
ATOM 24682 C CA . T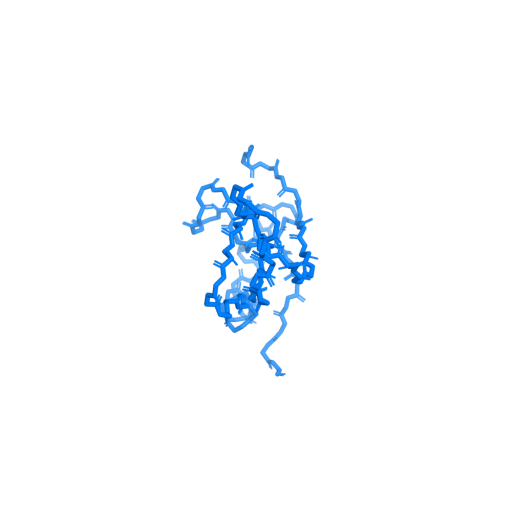YR A 1 34 ? 0.234 13.779 -9.024 1.00 0.00 34 TYR A CA 20
ATOM 24683 C C . TYR A 1 34 ? 0.708 12.748 -10.108 1.00 0.00 34 TYR A C 20
ATOM 24684 O O . TYR A 1 34 ? 0.687 13.096 -11.288 1.00 0.00 34 TYR A O 20
ATOM 24702 N N . TRP A 1 35 ? 1.106 11.519 -9.722 1.00 0.00 35 TRP A N 20
ATOM 24703 C CA . TRP A 1 35 ? 1.362 10.415 -10.693 1.00 0.00 35 TRP A CA 20
ATOM 24704 C C . TRP A 1 35 ? 0.177 9.409 -10.849 1.00 0.00 35 TRP A C 20
ATOM 24705 O O . TRP A 1 35 ? -0.145 9.078 -11.991 1.00 0.00 35 TRP A O 20
ATOM 24726 N N . LEU A 1 36 ? -0.443 8.901 -9.764 1.00 0.00 36 LEU A N 20
ATOM 24727 C CA . LEU A 1 36 ? -1.490 7.845 -9.861 1.00 0.00 36 LEU A CA 20
ATOM 24728 C C . LEU A 1 36 ? -2.872 8.381 -9.352 1.00 0.00 36 LEU A C 20
ATOM 24729 O O . LEU A 1 36 ? -2.911 8.929 -8.243 1.00 0.00 36 LEU A O 20
ATOM 24745 N N . PRO A 1 37 ? -4.029 8.213 -10.052 1.00 0.00 37 PRO A N 20
ATOM 24746 C CA . PRO A 1 37 ? -5.346 8.766 -9.573 1.00 0.00 37 PRO A CA 20
ATOM 24747 C C . PRO A 1 37 ? -5.985 8.172 -8.282 1.00 0.00 37 PRO A C 20
ATOM 24748 O O . PRO A 1 37 ? -6.911 8.777 -7.742 1.00 0.00 37 PRO A O 20
ATOM 24759 N N . HIS A 1 38 ? -5.493 7.031 -7.783 1.00 0.00 38 HIS A N 20
ATOM 24760 C CA . HIS A 1 38 ? -5.974 6.393 -6.536 1.00 0.00 38 HIS A CA 20
ATOM 24761 C C . HIS A 1 38 ? -4.737 6.022 -5.662 1.00 0.00 38 HIS A C 20
ATOM 24762 O O . HIS A 1 38 ? -3.983 5.108 -6.009 1.00 0.00 38 HIS A O 20
ATOM 24777 N N . SER A 1 39 ? -4.532 6.720 -4.532 1.00 0.00 39 SER A N 20
ATOM 24778 C CA . SER A 1 39 ? -3.413 6.420 -3.603 1.00 0.00 39 SER A CA 20
ATOM 24779 C C . SER A 1 39 ? -3.802 5.338 -2.554 1.00 0.00 39 SER A C 20
ATOM 24780 O O . SER A 1 39 ? -4.500 5.629 -1.577 1.00 0.00 39 SER A O 20
ATOM 24788 N N . GLY A 1 40 ? -3.323 4.117 -2.781 1.00 0.00 40 GLY A N 20
ATOM 24789 C CA . GLY A 1 40 ? -3.555 2.966 -1.884 1.00 0.00 40 GLY A CA 20
ATOM 24790 C C . GLY A 1 40 ? -3.512 1.664 -2.693 1.00 0.00 40 GLY A C 20
ATOM 24791 O O . GLY A 1 40 ? -4.545 1.204 -3.188 1.00 0.00 40 GLY A O 20
ATOM 24795 N N . ALA A 1 41 ? -2.301 1.124 -2.863 1.00 0.00 41 ALA A N 20
ATOM 24796 C CA . ALA A 1 41 ? -2.038 -0.001 -3.784 1.00 0.00 41 ALA A CA 20
ATOM 24797 C C . ALA A 1 41 ? -1.697 -1.298 -3.008 1.00 0.00 41 ALA A C 20
ATOM 24798 O O . ALA A 1 41 ? -0.653 -1.377 -2.359 1.00 0.00 41 ALA A O 20
ATOM 24805 N N . THR A 1 42 ? -2.567 -2.305 -3.106 1.00 0.00 42 THR A N 20
ATOM 24806 C CA . THR A 1 42 ? -2.381 -3.626 -2.450 1.00 0.00 42 THR A CA 20
ATOM 24807 C C . THR A 1 42 ? -1.662 -4.641 -3.375 1.00 0.00 42 THR A C 20
ATOM 24808 O O . THR A 1 42 ? -2.288 -5.244 -4.253 1.00 0.00 42 THR A O 20
ATOM 24819 N N . TRP A 1 43 ? -0.350 -4.859 -3.155 1.00 0.00 43 TRP A N 20
ATOM 24820 C CA . TRP A 1 43 ? 0.389 -5.959 -3.832 1.00 0.00 43 TRP A CA 20
ATOM 24821 C C . TRP A 1 43 ? 0.405 -7.219 -2.909 1.00 0.00 43 TRP A C 20
ATOM 24822 O O . TRP A 1 43 ? 1.202 -7.295 -1.969 1.00 0.00 43 TRP A O 20
ATOM 24843 N N . SER A 1 44 ? -0.447 -8.208 -3.207 1.00 0.00 44 SER A N 20
ATOM 24844 C CA . SER A 1 44 ? -0.459 -9.514 -2.495 1.00 0.00 44 SER A CA 20
ATOM 24845 C C . SER A 1 44 ? 0.444 -10.575 -3.180 1.00 0.00 44 SER A C 20
ATOM 24846 O O . SER A 1 44 ? 0.005 -11.319 -4.062 1.00 0.00 44 SER A O 20
ATOM 24854 N N . GLY A 1 45 ? 1.726 -10.634 -2.778 1.00 0.00 45 GLY A N 20
ATOM 24855 C CA . GLY A 1 45 ? 2.701 -11.551 -3.413 1.00 0.00 45 GLY A CA 20
ATOM 24856 C C . GLY A 1 45 ? 4.175 -11.183 -3.197 1.00 0.00 45 GLY A C 20
ATOM 24857 O O . GLY A 1 45 ? 4.878 -11.860 -2.443 1.00 0.00 45 GLY A O 20
ATOM 24861 N N . ARG A 1 46 ? 4.636 -10.151 -3.908 1.00 0.00 46 ARG A N 20
ATOM 24862 C CA . ARG A 1 46 ? 6.055 -9.692 -3.891 1.00 0.00 46 ARG A CA 20
ATOM 24863 C C . ARG A 1 46 ? 6.262 -8.495 -2.920 1.00 0.00 46 ARG A C 20
ATOM 24864 O O . ARG A 1 46 ? 5.386 -7.635 -2.761 1.00 0.00 46 ARG A O 20
ATOM 24885 N N . GLY A 1 47 ? 7.468 -8.399 -2.322 1.00 0.00 47 GLY A N 20
ATOM 24886 C CA . GLY A 1 47 ? 7.874 -7.221 -1.507 1.00 0.00 47 GLY A CA 20
ATOM 24887 C C . GLY A 1 47 ? 8.130 -5.906 -2.270 1.00 0.00 47 GLY A C 20
ATOM 24888 O O . GLY A 1 47 ? 9.256 -5.418 -2.363 1.00 0.00 47 GLY A O 20
ATOM 24892 N N . LYS A 1 48 ? 7.031 -5.311 -2.725 1.00 0.00 48 LYS A N 20
ATOM 24893 C CA . LYS A 1 48 ? 6.956 -3.888 -3.127 1.00 0.00 48 LYS A CA 20
ATOM 24894 C C . LYS A 1 48 ? 6.890 -2.994 -1.864 1.00 0.00 48 LYS A C 20
ATOM 24895 O O . LYS A 1 48 ? 5.955 -3.092 -1.071 1.00 0.00 48 LYS A O 20
ATOM 24914 N N . ILE A 1 49 ? 7.893 -2.136 -1.690 1.00 0.00 49 ILE A N 20
ATOM 24915 C CA . ILE A 1 49 ? 7.940 -1.158 -0.565 1.00 0.00 49 ILE A CA 20
ATOM 24916 C C . ILE A 1 49 ? 8.192 0.223 -1.243 1.00 0.00 49 ILE A C 20
ATOM 24917 O O . ILE A 1 49 ? 9.313 0.415 -1.734 1.00 0.00 49 ILE A O 20
ATOM 24933 N N . PRO A 1 50 ? 7.262 1.215 -1.301 1.00 0.00 50 PRO A N 20
ATOM 24934 C CA . PRO A 1 50 ? 7.538 2.513 -2.014 1.00 0.00 50 PRO A CA 20
ATOM 24935 C C . PRO A 1 50 ? 8.346 3.596 -1.241 1.00 0.00 50 PRO A C 20
ATOM 24936 O O . PRO A 1 50 ? 8.130 4.798 -1.401 1.00 0.00 50 PRO A O 20
ATOM 24947 N N . LYS A 1 51 ? 9.370 3.137 -0.515 1.00 0.00 51 LYS A N 20
ATOM 24948 C CA . LYS A 1 51 ? 10.410 3.983 0.112 1.00 0.00 51 LYS A CA 20
ATOM 24949 C C . LYS A 1 51 ? 11.351 4.665 -0.912 1.00 0.00 51 LYS A C 20
ATOM 24950 O O . LYS A 1 51 ? 11.306 5.896 -0.923 1.00 0.00 51 LYS A O 20
ATOM 24969 N N . PRO A 1 52 ? 12.132 4.012 -1.819 1.00 0.00 52 PRO A N 20
ATOM 24970 C CA . PRO A 1 52 ? 12.862 4.749 -2.904 1.00 0.00 52 PRO A CA 20
ATOM 24971 C C . PRO A 1 52 ? 12.024 5.574 -3.920 1.00 0.00 52 PRO A C 20
ATOM 24972 O O . PRO A 1 52 ? 12.570 6.517 -4.495 1.00 0.00 52 PRO A O 20
ATOM 24983 N N . PHE A 1 53 ? 10.721 5.278 -4.100 1.00 0.00 53 PHE A N 20
ATOM 24984 C CA . PHE A 1 53 ? 9.808 6.157 -4.865 1.00 0.00 53 PHE A CA 20
ATOM 24985 C C . PHE A 1 53 ? 9.338 7.395 -4.060 1.00 0.00 53 PHE A C 20
ATOM 24986 O O . PHE A 1 53 ? 9.698 8.494 -4.477 1.00 0.00 53 PHE A O 20
ATOM 25003 N N . GLU A 1 54 ? 8.580 7.268 -2.949 1.00 0.00 54 GLU A N 20
ATOM 25004 C CA . GLU A 1 54 ? 8.136 8.465 -2.162 1.00 0.00 54 GLU A CA 20
ATOM 25005 C C . GLU A 1 54 ? 9.280 9.347 -1.534 1.00 0.00 54 GLU A C 20
ATOM 25006 O O . GLU A 1 54 ? 9.081 10.554 -1.371 1.00 0.00 54 GLU A O 20
ATOM 25018 N N . ALA A 1 55 ? 10.464 8.767 -1.260 1.00 0.00 55 ALA A N 20
ATOM 25019 C CA . ALA A 1 55 ? 11.701 9.523 -0.979 1.00 0.00 55 ALA A CA 20
ATOM 25020 C C . ALA A 1 55 ? 12.292 10.310 -2.181 1.00 0.00 55 ALA A C 20
ATOM 25021 O O . ALA A 1 55 ? 12.514 11.507 -2.020 1.00 0.00 55 ALA A O 20
ATOM 25028 N N . TRP A 1 56 ? 12.512 9.710 -3.369 1.00 0.00 56 TRP A N 20
ATOM 25029 C CA . TRP A 1 56 ? 12.891 10.494 -4.592 1.00 0.00 56 TRP A CA 20
ATOM 25030 C C . TRP A 1 56 ? 11.785 11.486 -5.101 1.00 0.00 56 TRP A C 20
ATOM 25031 O O . TRP A 1 56 ? 12.108 12.614 -5.478 1.00 0.00 56 TRP A O 20
ATOM 25052 N N . ILE A 1 57 ? 10.499 11.116 -4.996 1.00 0.00 57 ILE A N 20
ATOM 25053 C CA . ILE A 1 57 ? 9.353 12.084 -5.038 1.00 0.00 57 ILE A CA 20
ATOM 25054 C C . ILE A 1 57 ? 9.267 13.116 -3.841 1.00 0.00 57 ILE A C 20
ATOM 25055 O O . ILE A 1 57 ? 8.381 13.976 -3.854 1.00 0.00 57 ILE A O 20
ATOM 25071 N N . GLY A 1 58 ? 10.186 13.100 -2.871 1.00 0.00 58 GLY A N 20
ATOM 25072 C CA . GLY A 1 58 ? 10.348 14.159 -1.854 1.00 0.00 58 GLY A CA 20
ATOM 25073 C C . GLY A 1 58 ? 11.699 14.905 -1.803 1.00 0.00 58 GLY A C 20
ATOM 25074 O O . GLY A 1 58 ? 11.675 16.083 -1.449 1.00 0.00 58 GLY A O 20
ATOM 25078 N N . THR A 1 59 ? 12.834 14.269 -2.142 1.00 0.00 59 THR A N 20
ATOM 25079 C CA . THR A 1 59 ? 14.211 14.859 -2.013 1.00 0.00 59 THR A CA 20
ATOM 25080 C C . THR A 1 59 ? 14.386 16.329 -2.535 1.00 0.00 59 THR A C 20
ATOM 25081 O O . THR A 1 59 ? 14.960 17.163 -1.836 1.00 0.00 59 THR A O 20
ATOM 25092 N N . ALA A 1 60 ? 13.855 16.604 -3.734 1.00 0.00 60 ALA A N 20
ATOM 25093 C CA . ALA A 1 60 ? 13.605 17.989 -4.205 1.00 0.00 60 ALA A CA 20
ATOM 25094 C C . ALA A 1 60 ? 12.118 18.305 -4.572 1.00 0.00 60 ALA A C 20
ATOM 25095 O O . ALA A 1 60 ? 11.703 19.455 -4.417 1.00 0.00 60 ALA A O 20
ATOM 25102 N N . ALA A 1 61 ? 11.317 17.328 -5.035 1.00 0.00 61 ALA A N 20
ATOM 25103 C CA . ALA A 1 61 ? 9.905 17.551 -5.415 1.00 0.00 61 ALA A CA 20
ATOM 25104 C C . ALA A 1 61 ? 8.889 17.946 -4.308 1.00 0.00 61 ALA A C 20
ATOM 25105 O O . ALA A 1 61 ? 7.901 18.598 -4.643 1.00 0.00 61 ALA A O 20
ATOM 25112 N N . TYR A 1 62 ? 9.140 17.606 -3.032 1.00 0.00 62 TYR A N 20
ATOM 25113 C CA . TYR A 1 62 ? 8.316 18.059 -1.870 1.00 0.00 62 TYR A CA 20
ATOM 25114 C C . TYR A 1 62 ? 7.903 19.562 -1.836 1.00 0.00 62 TYR A C 20
ATOM 25115 O O . TYR A 1 62 ? 6.722 19.841 -1.635 1.00 0.00 62 TYR A O 20
ATOM 25133 N N . THR A 1 63 ? 8.838 20.495 -2.069 1.00 0.00 63 THR A N 20
ATOM 25134 C CA . THR A 1 63 ? 8.505 21.948 -2.178 1.00 0.00 63 THR A CA 20
ATOM 25135 C C . THR A 1 63 ? 7.505 22.348 -3.312 1.00 0.00 63 THR A C 20
ATOM 25136 O O . THR A 1 63 ? 6.621 23.175 -3.079 1.00 0.00 63 THR A O 20
ATOM 25147 N N . ALA A 1 64 ? 7.601 21.711 -4.495 1.00 0.00 64 ALA A N 20
ATOM 25148 C CA . ALA A 1 64 ? 6.540 21.800 -5.530 1.00 0.00 64 ALA A CA 20
ATOM 25149 C C . ALA A 1 64 ? 5.224 21.028 -5.191 1.00 0.00 64 ALA A C 20
ATOM 25150 O O . ALA A 1 64 ? 4.136 21.580 -5.377 1.00 0.00 64 ALA A O 20
ATOM 25157 N N . TRP A 1 65 ? 5.339 19.791 -4.687 1.00 0.00 65 TRP A N 20
ATOM 25158 C CA . TRP A 1 65 ? 4.208 18.969 -4.196 1.00 0.00 65 TRP A CA 20
ATOM 25159 C C . TRP A 1 65 ? 3.303 19.616 -3.095 1.00 0.00 65 TRP A C 20
ATOM 25160 O O . TRP A 1 65 ? 2.079 19.581 -3.225 1.00 0.00 65 TRP A O 20
ATOM 25181 N N . LYS A 1 66 ? 3.914 20.217 -2.064 1.00 0.00 66 LYS A N 20
ATOM 25182 C CA . LYS A 1 66 ? 3.204 20.986 -1.007 1.00 0.00 66 LYS A CA 20
ATOM 25183 C C . LYS A 1 66 ? 2.394 22.239 -1.475 1.00 0.00 66 LYS A C 20
ATOM 25184 O O . LYS A 1 66 ? 1.352 22.522 -0.881 1.00 0.00 66 LYS A O 20
ATOM 25203 N N . ALA A 1 67 ? 2.839 22.954 -2.521 1.00 0.00 67 ALA A N 20
ATOM 25204 C CA . ALA A 1 67 ? 1.990 23.946 -3.222 1.00 0.00 67 ALA A CA 20
ATOM 25205 C C . ALA A 1 67 ? 0.796 23.366 -4.050 1.00 0.00 67 ALA A C 20
ATOM 25206 O O . ALA A 1 67 ? -0.269 23.986 -4.058 1.00 0.00 67 ALA A O 20
ATOM 25213 N N . LYS A 1 68 ? 0.946 22.207 -4.721 1.00 0.00 68 LYS A N 20
ATOM 25214 C CA . LYS A 1 68 ? -0.179 21.542 -5.435 1.00 0.00 68 LYS A CA 20
ATOM 25215 C C . LYS A 1 68 ? -1.233 20.828 -4.514 1.00 0.00 68 LYS A C 20
ATOM 25216 O O . LYS A 1 68 ? -2.429 20.968 -4.771 1.00 0.00 68 LYS A O 20
ATOM 25235 N N . HIS A 1 69 ? -0.808 20.039 -3.515 1.00 0.00 69 HIS A N 20
ATOM 25236 C CA . HIS A 1 69 ? -1.728 19.328 -2.584 1.00 0.00 69 HIS A CA 20
ATOM 25237 C C . HIS A 1 69 ? -1.242 19.495 -1.092 1.00 0.00 69 HIS A C 20
ATOM 25238 O O . HIS A 1 69 ? -0.030 19.560 -0.865 1.00 0.00 69 HIS A O 20
ATOM 25253 N N . PRO A 1 70 ? -2.125 19.561 -0.055 1.00 0.00 70 PRO A N 20
ATOM 25254 C CA . PRO A 1 70 ? -1.781 20.233 1.251 1.00 0.00 70 PRO A CA 20
ATOM 25255 C C . PRO A 1 70 ? -0.773 19.494 2.151 1.00 0.00 70 PRO A C 20
ATOM 25256 O O . PRO A 1 70 ? 0.415 19.830 2.144 1.00 0.00 70 PRO A O 20
ATOM 25267 N N . ASP A 1 71 ? -1.208 18.489 2.912 1.00 0.00 71 ASP A N 20
ATOM 25268 C CA . ASP A 1 71 ? -0.313 17.422 3.414 1.00 0.00 71 ASP A CA 20
ATOM 25269 C C . ASP A 1 71 ? -0.970 16.056 3.067 1.00 0.00 71 ASP A C 20
ATOM 25270 O O . ASP A 1 71 ? -1.507 15.361 3.928 1.00 0.00 71 ASP A O 20
ATOM 25279 N N . GLU A 1 72 ? -0.955 15.693 1.772 1.00 0.00 72 GLU A N 20
ATOM 25280 C CA . GLU A 1 72 ? -1.433 14.358 1.326 1.00 0.00 72 GLU A CA 20
ATOM 25281 C C . GLU A 1 72 ? -0.282 13.287 1.336 1.00 0.00 72 GLU A C 20
ATOM 25282 O O . GLU A 1 72 ? -0.434 12.240 1.960 1.00 0.00 72 GLU A O 20
ATOM 25294 N N . LYS A 1 73 ? 0.819 13.567 0.623 1.00 0.00 73 LYS A N 20
ATOM 25295 C CA . LYS A 1 73 ? 2.042 12.722 0.568 1.00 0.00 73 LYS A CA 20
ATOM 25296 C C . LYS A 1 73 ? 2.819 12.694 1.910 1.00 0.00 73 LYS A C 20
ATOM 25297 O O . LYS A 1 73 ? 2.990 13.733 2.556 1.00 0.00 73 LYS A O 20
ATOM 25316 N N . PHE A 1 74 ? 3.311 11.509 2.314 1.00 0.00 74 PHE A N 20
ATOM 25317 C CA . PHE A 1 74 ? 4.070 11.365 3.592 1.00 0.00 74 PHE A CA 20
ATOM 25318 C C . PHE A 1 74 ? 5.496 12.013 3.500 1.00 0.00 74 PHE A C 20
ATOM 25319 O O . PHE A 1 74 ? 6.196 11.714 2.528 1.00 0.00 74 PHE A O 20
ATOM 25336 N N . PRO A 1 75 ? 5.991 12.859 4.445 1.00 0.00 75 PRO A N 20
ATOM 25337 C CA . PRO A 1 75 ? 7.309 13.566 4.281 1.00 0.00 75 PRO A CA 20
ATOM 25338 C C . PRO A 1 75 ? 8.563 12.659 4.409 1.00 0.00 75 PRO A C 20
ATOM 25339 O O . PRO A 1 75 ? 9.246 12.601 5.434 1.00 0.00 75 PRO A O 20
ATOM 25350 N N . ALA A 1 76 ? 8.842 11.961 3.299 1.00 0.00 76 ALA A N 20
ATOM 25351 C CA . ALA A 1 76 ? 9.903 10.944 3.226 1.00 0.00 76 ALA A CA 20
ATOM 25352 C C . ALA A 1 76 ? 11.218 11.501 2.610 1.00 0.00 76 ALA A C 20
ATOM 25353 O O . ALA A 1 76 ? 11.233 12.117 1.539 1.00 0.00 76 ALA A O 20
ATOM 25360 N N . PHE A 1 77 ? 12.317 11.234 3.311 1.00 0.00 77 PHE A N 20
ATOM 25361 C CA . PHE A 1 77 ? 13.695 11.554 2.856 1.00 0.00 77 PHE A CA 20
ATOM 25362 C C . PHE A 1 77 ? 14.454 10.286 2.317 1.00 0.00 77 PHE A C 20
ATOM 25363 O O . PHE A 1 77 ? 14.081 9.166 2.692 1.00 0.00 77 PHE A O 20
ATOM 25380 N N . PRO A 1 78 ? 15.535 10.383 1.497 1.00 0.00 78 PRO A N 20
ATOM 25381 C CA . PRO A 1 78 ? 16.328 9.179 1.078 1.00 0.00 78 PRO A CA 20
ATOM 25382 C C . PRO A 1 78 ? 17.298 8.682 2.185 1.00 0.00 78 PRO A C 20
ATOM 25383 O O . PRO A 1 78 ? 18.365 9.261 2.412 1.00 0.00 78 PRO A O 20
ATOM 25394 N N . GLY A 1 79 ? 16.888 7.606 2.876 1.00 0.00 79 GLY A N 20
ATOM 25395 C CA . GLY A 1 79 ? 17.633 7.057 4.025 1.00 0.00 79 GLY A CA 20
ATOM 25396 C C . GLY A 1 79 ? 17.877 5.562 3.871 1.00 0.00 79 GLY A C 20
ATOM 25397 O O . GLY A 1 79 ? 17.191 4.710 4.434 1.00 0.00 79 GLY A O 20
#